Protein AF-0000000074132289 (afdb_homodimer)

Structure (mmCIF, N/CA/C/O backbone):
data_AF-0000000074132289-model_v1
#
loop_
_entity.id
_entity.type
_entity.pdbx_description
1 polymer 'DNA topoisomerase 4 subunit A'
#
loop_
_atom_site.group_PDB
_atom_site.id
_atom_site.type_symbol
_atom_site.label_atom_id
_atom_site.label_alt_id
_atom_site.label_comp_id
_atom_site.label_asym_id
_atom_site.label_entity_id
_atom_site.label_seq_id
_atom_site.pdbx_PDB_ins_code
_atom_site.Cartn_x
_atom_site.Cartn_y
_atom_site.Cartn_z
_atom_site.occupancy
_atom_site.B_iso_or_equiv
_atom_site.auth_seq_id
_atom_site.auth_comp_id
_atom_site.auth_asym_id
_atom_site.auth_atom_id
_atom_site.pdbx_PDB_model_num
ATOM 1 N N . MET A 1 1 ? 21.656 -28.953 40.594 1 25.7 1 MET A N 1
ATOM 2 C CA . MET A 1 1 ? 20.531 -28.344 41.312 1 25.7 1 MET A CA 1
ATOM 3 C C . MET A 1 1 ? 19.547 -27.734 40.312 1 25.7 1 MET A C 1
ATOM 5 O O . MET A 1 1 ? 19.938 -27 39.406 1 25.7 1 MET A O 1
ATOM 9 N N . PRO A 1 2 ? 18.266 -28.297 40.156 1 32.16 2 PRO A N 1
ATOM 10 C CA . PRO A 1 2 ? 17.281 -27.969 39.125 1 32.16 2 PRO A CA 1
ATOM 11 C C . PRO A 1 2 ? 16.766 -26.531 39.219 1 32.16 2 PRO A C 1
ATOM 13 O O . PRO A 1 2 ? 16.375 -26.078 40.281 1 32.16 2 PRO A O 1
ATOM 16 N N . THR A 1 3 ? 17.5 -25.609 38.562 1 33.38 3 THR A N 1
ATOM 17 C CA . THR A 1 3 ? 17.219 -24.188 38.625 1 33.38 3 THR A CA 1
ATOM 18 C C . THR A 1 3 ? 15.734 -23.922 38.344 1 33.38 3 THR A C 1
ATOM 20 O O . THR A 1 3 ? 15.211 -24.344 37.312 1 33.38 3 THR A O 1
ATOM 23 N N . GLU A 1 4 ? 15 -23.766 39.344 1 34.81 4 GLU A N 1
ATOM 24 C CA . GLU A 1 4 ? 13.562 -23.516 39.438 1 34.81 4 GLU A CA 1
ATOM 25 C C . GLU A 1 4 ? 13.148 -22.344 38.562 1 34.81 4 GLU A C 1
ATOM 27 O O . GLU A 1 4 ? 13.641 -21.234 38.719 1 34.81 4 GLU A O 1
ATOM 32 N N . ARG A 1 5 ? 12.914 -22.719 37.344 1 38.62 5 ARG A N 1
ATOM 33 C CA . ARG A 1 5 ? 12.328 -21.766 36.406 1 38.62 5 ARG A CA 1
ATOM 34 C C . ARG A 1 5 ? 11.078 -21.109 36.969 1 38.62 5 ARG A C 1
ATOM 36 O O . ARG A 1 5 ? 10.086 -21.797 37.25 1 38.62 5 ARG A O 1
ATOM 43 N N . LYS A 1 6 ? 11.352 -20.125 37.812 1 39.16 6 LYS A N 1
ATOM 44 C CA . LYS A 1 6 ? 10.25 -19.391 38.406 1 39.16 6 LYS A CA 1
ATOM 45 C C . LYS A 1 6 ? 9.312 -18.812 37.344 1 39.16 6 LYS A C 1
ATOM 47 O O . LYS A 1 6 ? 9.727 -17.984 36.531 1 39.16 6 LYS A O 1
ATOM 52 N N . ILE A 1 7 ? 8.383 -19.469 36.875 1 40.62 7 ILE A N 1
ATOM 53 C CA . ILE A 1 7 ? 7.301 -19.031 36 1 40.62 7 ILE A CA 1
ATOM 54 C C . ILE A 1 7 ? 6.504 -17.922 36.688 1 40.62 7 ILE A C 1
ATOM 56 O O . ILE A 1 7 ? 5.918 -18.141 37.75 1 40.62 7 ILE A O 1
ATOM 60 N N . GLN A 1 8 ? 7.012 -16.797 36.688 1 43.06 8 GLN A N 1
ATOM 61 C CA . GLN A 1 8 ? 6.195 -15.703 37.188 1 43.06 8 GLN A CA 1
ATOM 62 C C . GLN A 1 8 ? 4.895 -15.57 36.406 1 43.06 8 GLN A C 1
ATOM 64 O O . GLN A 1 8 ? 4.91 -15.516 35.188 1 43.06 8 GLN A O 1
ATOM 69 N N . GLU A 1 9 ? 3.875 -15.953 36.906 1 42.06 9 GLU A N 1
ATOM 70 C CA . GLU A 1 9 ? 2.514 -15.828 36.406 1 42.06 9 GLU A CA 1
ATOM 71 C C . GLU A 1 9 ? 2.094 -14.359 36.312 1 42.06 9 GLU A C 1
ATOM 73 O O . GLU A 1 9 ? 1.972 -13.68 37.344 1 42.06 9 GLU A O 1
ATOM 78 N N . LEU A 1 10 ? 2.635 -13.719 35.438 1 48.16 10 LEU A N 1
ATOM 79 C CA . LEU A 1 10 ? 2.131 -12.359 35.219 1 48.16 10 LEU A CA 1
ATOM 80 C C . LEU A 1 10 ? 0.74 -12.391 34.594 1 48.16 10 LEU A C 1
ATOM 82 O O . LEU A 1 10 ? 0.45 -13.234 33.75 1 48.16 10 LEU A O 1
ATOM 86 N N . SER A 1 11 ? -0.11 -11.773 35.281 1 50.44 11 SER A N 1
ATOM 87 C CA . SER A 1 11 ? -1.459 -11.695 34.719 1 50.44 11 SER A CA 1
ATOM 88 C C . SER A 1 11 ? -1.452 -11.102 33.312 1 50.44 11 SER A C 1
ATOM 90 O O . SER A 1 11 ? -0.547 -10.344 32.969 1 50.44 11 SER A O 1
ATOM 92 N N . LEU A 1 12 ? -2.277 -11.594 32.5 1 49.06 12 LEU A N 1
ATOM 93 C CA . LEU A 1 12 ? -2.428 -11.109 31.141 1 49.06 12 LEU A CA 1
ATOM 94 C C . LEU A 1 12 ? -2.576 -9.586 31.125 1 49.06 12 LEU A C 1
ATOM 96 O O . LEU A 1 12 ? -2.008 -8.922 30.25 1 49.06 12 LEU A O 1
ATOM 100 N N . GLU A 1 13 ? -3.369 -9.148 32.094 1 49.56 13 GLU A N 1
ATOM 101 C CA . GLU A 1 13 ? -3.59 -7.711 32.188 1 49.56 13 GLU A CA 1
ATOM 102 C C . GLU A 1 13 ? -2.281 -6.969 32.469 1 49.56 13 GLU A C 1
ATOM 104 O O . GLU A 1 13 ? -2.027 -5.914 31.875 1 49.56 13 GLU A O 1
ATOM 109 N N . ALA A 1 14 ? -1.616 -7.453 33.281 1 52.28 14 ALA A N 1
ATOM 110 C CA . ALA A 1 14 ? -0.345 -6.82 33.625 1 52.28 14 ALA A CA 1
ATOM 111 C C . ALA A 1 14 ? 0.645 -6.922 32.469 1 52.28 14 ALA A C 1
ATOM 113 O O . ALA A 1 14 ? 1.358 -5.961 32.156 1 52.28 14 ALA A O 1
ATOM 114 N N . VAL A 1 15 ? 0.553 -8.047 31.891 1 50.62 15 VAL A N 1
ATOM 115 C CA . VAL A 1 15 ? 1.423 -8.25 30.734 1 50.62 15 VAL A CA 1
ATOM 116 C C . VAL A 1 15 ? 0.966 -7.359 29.578 1 50.62 15 VAL A C 1
ATOM 118 O O . VAL A 1 15 ? 1.789 -6.742 28.891 1 50.62 15 VAL A O 1
ATOM 121 N N . MET A 1 16 ? -0.294 -7.371 29.469 1 51.34 16 MET A N 1
ATOM 122 C CA . MET A 1 16 ? -0.834 -6.496 28.438 1 51.34 16 MET A CA 1
ATOM 123 C C . MET A 1 16 ? -0.559 -5.031 28.766 1 51.34 16 MET A C 1
ATOM 125 O O . MET A 1 16 ? -0.21 -4.25 27.891 1 51.34 16 MET A O 1
ATOM 129 N N . GLY A 1 17 ? -0.788 -4.695 30.016 1 50.38 17 GLY A N 1
ATOM 130 C CA . GLY A 1 17 ? -0.492 -3.334 30.422 1 50.38 17 GLY A CA 1
ATOM 131 C C . GLY A 1 17 ? 0.958 -2.943 30.203 1 50.38 17 GLY A C 1
ATOM 132 O O . GLY A 1 17 ? 1.242 -1.865 29.672 1 50.38 17 GLY A O 1
ATOM 133 N N . GLU A 1 18 ? 1.734 -3.795 30.578 1 53.47 18 GLU A N 1
ATOM 134 C CA . GLU A 1 18 ? 3.16 -3.533 30.406 1 53.47 18 GLU A CA 1
ATOM 135 C C . GLU A 1 18 ? 3.539 -3.525 28.922 1 53.47 18 GLU A C 1
ATOM 137 O O . GLU A 1 18 ? 4.281 -2.65 28.469 1 53.47 18 GLU A O 1
ATOM 142 N N . ARG A 1 19 ? 2.977 -4.488 28.266 1 53.28 19 ARG A N 1
ATOM 143 C CA . ARG A 1 19 ? 3.326 -4.582 26.859 1 53.28 19 ARG A CA 1
ATOM 144 C C . ARG A 1 19 ? 2.701 -3.439 26.062 1 53.28 19 ARG A C 1
ATOM 146 O O . ARG A 1 19 ? 3.344 -2.869 25.172 1 53.28 19 ARG A O 1
ATOM 153 N N . PHE A 1 20 ? 1.499 -3.244 26.453 1 52.53 20 PHE A N 1
ATOM 154 C CA . PHE A 1 20 ? 0.865 -2.105 25.797 1 52.53 20 PHE A CA 1
ATOM 155 C C . PHE A 1 20 ? 1.551 -0.803 26.203 1 52.53 20 PHE A C 1
ATOM 157 O O . PHE A 1 20 ? 1.635 0.13 25.391 1 52.53 20 PHE A O 1
ATOM 164 N N . GLY A 1 21 ? 1.956 -0.708 27.422 1 53.06 21 GLY A N 1
ATOM 165 C CA . GLY A 1 21 ? 2.717 0.458 27.844 1 53.06 21 GLY A CA 1
ATOM 166 C C . GLY A 1 21 ? 4.004 0.643 27.062 1 53.06 21 GLY A C 1
ATOM 167 O O . GLY A 1 21 ? 4.312 1.749 26.609 1 53.06 21 GLY A O 1
ATOM 168 N N . ARG A 1 22 ? 4.629 -0.462 26.906 1 54.47 22 ARG A N 1
ATOM 169 C CA . ARG A 1 22 ? 5.871 -0.406 26.156 1 54.47 22 ARG A CA 1
ATOM 170 C C . ARG A 1 22 ? 5.602 -0.11 24.688 1 54.47 22 ARG A C 1
ATOM 172 O O . ARG A 1 22 ? 6.336 0.653 24.047 1 54.47 22 ARG A O 1
ATOM 179 N N . TYR A 1 23 ? 4.5 -0.797 24.312 1 52.62 23 TYR A N 1
ATOM 180 C CA . TYR A 1 23 ? 4.117 -0.541 22.922 1 52.62 23 TYR A CA 1
ATOM 181 C C . TYR A 1 23 ? 3.719 0.918 22.734 1 52.62 23 TYR A C 1
ATOM 183 O O . TYR A 1 23 ? 4.113 1.55 21.75 1 52.62 23 TYR A O 1
ATOM 191 N N . SER A 1 24 ? 3.021 1.415 23.656 1 54.41 24 SER A N 1
ATOM 192 C CA . SER A 1 24 ? 2.609 2.812 23.594 1 54.41 24 SER A CA 1
ATOM 193 C C . SER A 1 24 ? 3.812 3.748 23.672 1 54.41 24 SER A C 1
ATOM 195 O O . SER A 1 24 ? 3.867 4.758 22.969 1 54.41 24 SER A O 1
ATOM 197 N N . LYS A 1 25 ? 4.715 3.449 24.453 1 56.47 25 LYS A N 1
ATOM 198 C CA . LYS A 1 25 ? 5.922 4.262 24.562 1 56.47 25 LYS A CA 1
ATOM 199 C C . LYS A 1 25 ? 6.711 4.25 23.25 1 56.47 25 LYS A C 1
ATOM 201 O O . LYS A 1 25 ? 7.238 5.281 22.828 1 56.47 25 LYS A O 1
ATOM 206 N N . TYR A 1 26 ? 6.66 3.092 22.734 1 57.03 26 TYR A N 1
ATOM 207 C CA . TYR A 1 26 ? 7.359 2.973 21.453 1 57.03 26 TYR A CA 1
ATOM 208 C C . TYR A 1 26 ? 6.688 3.824 20.375 1 57.03 26 TYR A C 1
ATOM 210 O O . TYR A 1 26 ? 7.355 4.551 19.641 1 57.03 26 TYR A O 1
ATOM 218 N N . ILE A 1 27 ? 5.406 3.734 20.391 1 57.03 27 ILE A N 1
ATOM 219 C CA . ILE A 1 27 ? 4.672 4.496 19.375 1 57.03 27 ILE A CA 1
ATOM 220 C C . ILE A 1 27 ? 4.836 5.992 19.656 1 57.03 27 ILE A C 1
ATOM 222 O O . ILE A 1 27 ? 5.016 6.781 18.719 1 57.03 27 ILE A O 1
ATOM 226 N N . ILE A 1 28 ? 4.84 6.367 20.859 1 60.19 28 ILE A N 1
ATOM 227 C CA . ILE A 1 28 ? 4.914 7.77 21.25 1 60.19 28 ILE A CA 1
ATOM 228 C C . ILE A 1 28 ? 6.27 8.344 20.859 1 60.19 28 ILE A C 1
ATOM 230 O O . ILE A 1 28 ? 6.34 9.414 20.234 1 60.19 28 ILE A O 1
ATOM 234 N N . GLN A 1 29 ? 7.242 7.594 21.125 1 60.59 29 GLN A N 1
ATOM 235 C CA . GLN A 1 29 ? 8.586 8.141 20.938 1 60.59 29 GLN A CA 1
ATOM 236 C C . GLN A 1 29 ? 9.062 7.949 19.516 1 60.59 29 GLN A C 1
ATOM 238 O O . GLN A 1 29 ? 9.828 8.766 18.984 1 60.59 29 GLN A O 1
ATOM 243 N N . GLU A 1 30 ? 8.438 6.957 18.953 1 64.5 30 GLU A N 1
ATOM 244 C CA . GLU A 1 30 ? 9.078 6.602 17.688 1 64.5 30 GLU A CA 1
ATOM 245 C C . GLU A 1 30 ? 8.18 6.934 16.5 1 64.5 30 GLU A C 1
ATOM 247 O O . GLU A 1 30 ? 8.562 6.734 15.352 1 64.5 30 GLU A O 1
ATOM 252 N N . ARG A 1 31 ? 7.004 7.613 16.859 1 68.56 31 ARG A N 1
ATOM 253 C CA . ARG A 1 31 ? 6.188 7.77 15.664 1 68.56 31 ARG A CA 1
ATOM 254 C C . ARG A 1 31 ? 5.496 9.125 15.641 1 68.56 31 ARG A C 1
ATOM 256 O O . ARG A 1 31 ? 5.559 9.852 14.648 1 68.56 31 ARG A O 1
ATOM 263 N N . ALA A 1 32 ? 4.895 9.578 16.812 1 79.31 32 ALA A N 1
ATOM 264 C CA . ALA A 1 32 ? 3.811 10.539 16.625 1 79.31 32 ALA A CA 1
ATOM 265 C C . ALA A 1 32 ? 4.215 11.93 17.125 1 79.31 32 ALA A C 1
ATOM 267 O O . ALA A 1 32 ? 3.637 12.93 16.703 1 79.31 32 ALA A O 1
ATOM 268 N N . LEU A 1 33 ? 5.293 12.094 17.938 1 91.62 33 LEU A N 1
ATOM 269 C CA . LEU A 1 33 ? 5.625 13.391 18.516 1 91.62 33 LEU A CA 1
ATOM 270 C C . LEU A 1 33 ? 6.977 13.883 18 1 91.62 33 LEU A C 1
ATOM 272 O O . LEU A 1 33 ? 7.879 13.086 17.75 1 91.62 33 LEU A O 1
ATOM 276 N N . PRO A 1 34 ? 7.148 15.203 17.859 1 95.62 34 PRO A N 1
ATOM 277 C CA . PRO A 1 34 ? 8.438 15.758 17.438 1 95.62 34 PRO A CA 1
ATOM 278 C C . PRO A 1 34 ? 9.445 15.852 18.578 1 95.62 34 PRO A C 1
ATOM 280 O O . PRO A 1 34 ? 9.055 15.945 19.734 1 95.62 34 PRO A O 1
ATOM 283 N N . ASP A 1 35 ? 10.688 15.703 18.188 1 96.44 35 ASP A N 1
ATOM 284 C CA . ASP A 1 35 ? 11.734 16.047 19.141 1 96.44 35 ASP A CA 1
ATOM 285 C C . ASP A 1 35 ? 11.898 17.562 19.266 1 96.44 35 ASP A C 1
ATOM 287 O O . ASP A 1 35 ? 11.836 18.281 18.281 1 96.44 35 ASP A O 1
ATOM 291 N N . ILE A 1 36 ? 12.094 18.016 20.438 1 97.12 36 ILE A N 1
ATOM 292 C CA . ILE A 1 36 ? 12.125 19.453 20.703 1 97.12 36 ILE A CA 1
ATOM 293 C C . ILE A 1 36 ? 13.344 20.078 20.031 1 97.12 36 ILE A C 1
ATOM 295 O O . ILE A 1 36 ? 13.359 21.281 19.734 1 97.12 36 ILE A O 1
ATOM 299 N N . ARG A 1 37 ? 14.422 19.344 19.75 1 97.69 37 ARG A N 1
ATOM 300 C CA . ARG A 1 37 ? 15.695 19.828 19.25 1 97.69 37 ARG A CA 1
ATOM 301 C C . ARG A 1 37 ? 15.633 20.078 17.75 1 97.69 37 ARG A C 1
ATOM 303 O O . ARG A 1 37 ? 16.062 21.125 17.266 1 97.69 37 ARG A O 1
ATOM 310 N N . ASP A 1 38 ? 15 19.125 17 1 98.31 38 ASP A N 1
ATOM 311 C CA . ASP A 1 38 ? 15 19.297 15.555 1 98.31 38 ASP A CA 1
ATOM 312 C C . ASP A 1 38 ? 13.586 19.484 15.016 1 98.31 38 ASP A C 1
ATOM 314 O O . ASP A 1 38 ? 13.391 19.859 13.859 1 98.31 38 ASP A O 1
ATOM 318 N N . GLY A 1 39 ? 12.625 19.266 15.805 1 97.88 39 GLY A N 1
ATOM 319 C CA . GLY A 1 39 ? 11.242 19.516 15.453 1 97.88 39 GLY A CA 1
ATOM 320 C C . GLY A 1 39 ? 10.664 18.453 14.531 1 97.88 39 GLY A C 1
ATOM 321 O O . GLY A 1 39 ? 9.625 18.656 13.898 1 97.88 39 GLY A O 1
ATOM 322 N N . LEU A 1 40 ? 11.352 17.281 14.445 1 97.44 40 LEU A N 1
ATOM 323 C CA . LEU A 1 40 ? 10.93 16.281 13.477 1 97.44 40 LEU A CA 1
ATOM 324 C C . LEU A 1 40 ? 10.43 15.016 14.172 1 97.44 40 LEU A C 1
ATOM 326 O O . LEU A 1 40 ? 10.969 14.617 15.211 1 97.44 40 LEU A O 1
ATOM 330 N N . LYS A 1 41 ? 9.406 14.469 13.586 1 94.06 41 LYS A N 1
ATOM 331 C CA . LYS A 1 41 ? 9.039 13.094 13.922 1 94.06 41 LYS A CA 1
ATOM 332 C C . LYS A 1 41 ? 10.039 12.102 13.32 1 94.06 41 LYS A C 1
ATOM 334 O O . LYS A 1 41 ? 10.766 12.438 12.391 1 94.06 41 LYS A O 1
ATOM 339 N N . PRO A 1 42 ? 10.125 10.938 13.797 1 92.69 42 PRO A N 1
ATOM 340 C CA . PRO A 1 42 ? 11.125 9.969 13.344 1 92.69 42 PRO A CA 1
ATOM 341 C C . PRO A 1 42 ? 11.07 9.719 11.844 1 92.69 42 PRO A C 1
ATOM 343 O O . PRO A 1 42 ? 12.109 9.719 11.172 1 92.69 42 PRO A O 1
ATOM 346 N N . VAL A 1 43 ? 9.844 9.508 11.273 1 93.25 43 VAL A N 1
ATOM 347 C CA . VAL A 1 43 ? 9.742 9.203 9.852 1 93.25 43 VAL A CA 1
ATOM 348 C C . VAL A 1 43 ? 10.266 10.383 9.031 1 93.25 43 VAL A C 1
ATOM 350 O O . VAL A 1 43 ? 10.914 10.195 8 1 93.25 43 VAL A O 1
ATOM 353 N N . GLN A 1 44 ? 10 11.602 9.492 1 96.56 44 GLN A N 1
ATOM 354 C CA . GLN A 1 44 ? 10.461 12.797 8.797 1 96.56 44 GLN A CA 1
ATOM 355 C C . GLN A 1 44 ? 11.984 12.898 8.836 1 96.56 44 GLN A C 1
ATOM 357 O O . GLN A 1 44 ? 12.617 13.211 7.828 1 96.56 44 GLN A O 1
ATOM 362 N N . ARG A 1 45 ? 12.539 12.602 9.984 1 96.81 45 ARG A N 1
ATOM 363 C CA . ARG A 1 45 ? 13.984 12.609 10.18 1 96.81 45 ARG A CA 1
ATOM 364 C C . ARG A 1 45 ? 14.664 11.586 9.273 1 96.81 45 ARG A C 1
ATOM 366 O O . ARG A 1 45 ? 15.664 11.898 8.625 1 96.81 45 ARG A O 1
ATOM 373 N N . ARG A 1 46 ? 14.102 10.469 9.203 1 96.44 46 ARG A N 1
ATOM 374 C CA . ARG A 1 46 ? 14.656 9.375 8.406 1 96.44 46 ARG A CA 1
ATOM 375 C C . ARG A 1 46 ? 14.602 9.703 6.918 1 96.44 46 ARG A C 1
ATOM 377 O O . ARG A 1 46 ? 15.508 9.344 6.164 1 96.44 46 ARG A O 1
ATOM 384 N N . ILE A 1 47 ? 13.539 10.367 6.48 1 97.38 47 ILE A N 1
ATOM 385 C CA . ILE A 1 47 ? 13.398 10.766 5.086 1 97.38 47 ILE A CA 1
ATOM 386 C C . ILE A 1 47 ? 14.508 11.75 4.719 1 97.38 47 ILE A C 1
ATOM 388 O O . ILE A 1 47 ? 15.219 11.555 3.734 1 97.38 47 ILE A O 1
ATOM 392 N N . LEU A 1 48 ? 14.688 12.766 5.582 1 98.5 48 LEU A N 1
ATOM 393 C CA . LEU A 1 48 ? 15.703 13.773 5.309 1 98.5 48 LEU A CA 1
ATOM 394 C C . LEU A 1 48 ? 17.094 13.172 5.34 1 98.5 48 LEU A C 1
ATOM 396 O O . LEU A 1 48 ? 17.922 13.461 4.477 1 98.5 48 LEU A O 1
ATOM 400 N N . PHE A 1 49 ? 17.375 12.32 6.262 1 97.94 49 PHE A N 1
ATOM 401 C CA . PHE A 1 49 ? 18.672 11.68 6.418 1 97.94 49 PHE A CA 1
ATOM 402 C C . PHE A 1 49 ? 18.984 10.766 5.238 1 97.94 49 PHE A C 1
ATOM 404 O O . PHE A 1 49 ? 20.062 10.82 4.664 1 97.94 49 PHE A O 1
ATOM 411 N N . ALA A 1 50 ? 18.016 9.945 4.918 1 95.88 50 ALA A N 1
ATOM 412 C CA . ALA A 1 50 ? 18.203 9.008 3.814 1 95.88 50 ALA A CA 1
ATOM 413 C C . ALA A 1 50 ? 18.484 9.742 2.508 1 95.88 50 ALA A C 1
ATOM 415 O O . ALA A 1 50 ? 19.359 9.344 1.737 1 95.88 50 ALA A O 1
ATOM 416 N N . MET A 1 51 ? 17.719 10.758 2.223 1 97.12 51 MET A N 1
ATOM 417 C CA . MET A 1 51 ? 17.906 11.539 1.004 1 97.12 51 MET A CA 1
ATOM 418 C C . MET A 1 51 ? 19.281 12.195 0.986 1 97.12 51 MET A C 1
ATOM 420 O O . MET A 1 51 ? 19.938 12.25 -0.057 1 97.12 51 MET A O 1
ATOM 424 N N . ASN A 1 52 ? 19.719 12.656 2.137 1 97.62 52 ASN A N 1
ATOM 425 C CA . ASN A 1 52 ? 21.047 13.25 2.246 1 97.62 52 ASN A CA 1
ATOM 426 C C . ASN A 1 52 ? 22.141 12.227 1.989 1 97.62 52 ASN A C 1
ATOM 428 O O . ASN A 1 52 ? 23.094 12.508 1.266 1 97.62 52 ASN A O 1
ATOM 432 N N . GLU A 1 53 ? 22.062 11.055 2.547 1 95.19 53 GLU A N 1
ATOM 433 C CA . GLU A 1 53 ? 23.031 9.984 2.379 1 95.19 53 GLU A CA 1
ATOM 434 C C . GLU A 1 53 ? 23.109 9.531 0.922 1 95.19 53 GLU A C 1
ATOM 436 O O . GLU A 1 53 ? 24.188 9.156 0.445 1 95.19 53 GLU A O 1
ATOM 441 N N . ASP A 1 54 ? 21.969 9.656 0.309 1 92.38 54 ASP A N 1
ATOM 442 C CA . ASP A 1 54 ? 21.906 9.219 -1.08 1 92.38 54 ASP A CA 1
ATOM 443 C C . ASP A 1 54 ? 22.344 10.328 -2.033 1 92.38 54 ASP A C 1
ATOM 445 O O . ASP A 1 54 ? 22.312 10.148 -3.252 1 92.38 54 ASP A O 1
ATOM 449 N N . GLY A 1 55 ? 22.672 11.484 -1.528 1 93.88 55 GLY A N 1
ATOM 450 C CA . GLY A 1 55 ? 23.094 12.609 -2.348 1 93.88 55 GLY A CA 1
ATOM 451 C C . GLY A 1 55 ? 21.953 13.273 -3.084 1 93.88 55 GLY A C 1
ATOM 452 O O . GLY A 1 55 ? 22.156 13.898 -4.125 1 93.88 55 GLY A O 1
ATOM 453 N N . ASN A 1 56 ? 20.703 13.023 -2.607 1 95.25 56 ASN A N 1
ATOM 454 C CA . ASN A 1 56 ? 19.531 13.672 -3.182 1 95.25 56 ASN A CA 1
ATOM 455 C C . ASN A 1 56 ? 19.312 15.07 -2.613 1 95.25 56 ASN A C 1
ATOM 457 O O . ASN A 1 56 ? 18.25 15.367 -2.062 1 95.25 56 ASN A O 1
ATOM 461 N N . THR A 1 57 ? 20.328 15.945 -2.809 1 97.19 57 THR A N 1
ATOM 462 C CA . THR A 1 57 ? 20.375 17.281 -2.221 1 97.19 57 THR A CA 1
ATOM 463 C C . THR A 1 57 ? 19.922 18.328 -3.227 1 97.19 57 THR A C 1
ATOM 465 O O . THR A 1 57 ? 19.75 18.031 -4.41 1 97.19 57 THR A O 1
ATOM 468 N N . TYR A 1 58 ? 19.75 19.562 -2.74 1 96.62 58 TYR A N 1
ATOM 469 C CA . TYR A 1 58 ? 19.125 20.641 -3.504 1 96.62 58 TYR A CA 1
ATOM 470 C C . TYR A 1 58 ? 19.938 20.969 -4.754 1 96.62 58 TYR A C 1
ATOM 472 O O . TYR A 1 58 ? 19.391 21.469 -5.738 1 96.62 58 TYR A O 1
ATOM 480 N N . ASP A 1 59 ? 21.266 20.641 -4.719 1 96.06 59 ASP A N 1
ATOM 481 C CA . ASP A 1 59 ? 22.172 21 -5.809 1 96.06 59 ASP A CA 1
ATOM 482 C C . ASP A 1 59 ? 22.234 19.891 -6.855 1 96.06 59 ASP A C 1
ATOM 484 O O . ASP A 1 59 ? 22.969 20 -7.844 1 96.06 59 ASP A O 1
ATOM 488 N N . LYS A 1 60 ? 21.516 18.844 -6.691 1 94.69 60 LYS A N 1
ATOM 489 C CA . LYS A 1 60 ? 21.469 17.734 -7.621 1 94.69 60 LYS A CA 1
ATOM 490 C C . LYS A 1 60 ? 20.109 17.656 -8.328 1 94.69 60 LYS A C 1
ATOM 492 O O . LYS A 1 60 ? 19.188 18.406 -7.992 1 94.69 60 LYS A O 1
ATOM 497 N N . ALA A 1 61 ? 20 16.844 -9.359 1 92.38 61 ALA A N 1
ATOM 498 C CA . ALA A 1 61 ? 18.766 16.656 -10.117 1 92.38 61 ALA A CA 1
ATOM 499 C C . ALA A 1 61 ? 17.703 15.969 -9.266 1 92.38 61 ALA A C 1
ATOM 501 O O . ALA A 1 61 ? 18.031 15.258 -8.312 1 92.38 61 ALA A O 1
ATOM 502 N N . PHE A 1 62 ? 16.453 16.266 -9.602 1 94.25 62 PHE A N 1
ATOM 503 C CA . PHE A 1 62 ? 15.336 15.562 -8.969 1 94.25 62 PHE A CA 1
ATOM 504 C C . PHE A 1 62 ? 15.43 14.062 -9.227 1 94.25 62 PHE A C 1
ATOM 506 O O . PHE A 1 62 ? 15.977 13.633 -10.242 1 94.25 62 PHE A O 1
ATOM 513 N N . ARG A 1 63 ? 15.031 13.359 -8.289 1 92.94 63 ARG A N 1
ATOM 514 C CA . ARG A 1 63 ? 14.914 11.906 -8.43 1 92.94 63 ARG A CA 1
ATOM 515 C C . ARG A 1 63 ? 13.484 11.445 -8.18 1 92.94 63 ARG A C 1
ATOM 517 O O . ARG A 1 63 ? 12.719 12.125 -7.488 1 92.94 63 ARG A O 1
ATOM 524 N N . LYS A 1 64 ? 13.125 10.297 -8.758 1 90.94 64 LYS A N 1
ATOM 525 C CA . LYS A 1 64 ? 11.789 9.75 -8.516 1 90.94 64 LYS A CA 1
ATOM 526 C C . LYS A 1 64 ? 11.547 9.547 -7.023 1 90.94 64 LYS A C 1
ATOM 528 O O . LYS A 1 64 ? 12.422 9.07 -6.301 1 90.94 64 LYS A O 1
ATOM 533 N N . SER A 1 65 ? 10.398 9.945 -6.551 1 94.62 65 SER A N 1
ATOM 534 C CA . SER A 1 65 ? 10.055 9.82 -5.141 1 94.62 65 SER A CA 1
ATOM 535 C C . SER A 1 65 ? 10.094 8.367 -4.684 1 94.62 65 SER A C 1
ATOM 537 O O . SER A 1 65 ? 10.445 8.078 -3.537 1 94.62 65 SER A O 1
ATOM 539 N N . ALA A 1 66 ? 9.781 7.492 -5.629 1 90.75 66 ALA A N 1
ATOM 540 C CA . ALA A 1 66 ? 9.789 6.066 -5.32 1 90.75 66 ALA A CA 1
ATOM 541 C C . ALA A 1 66 ? 11.164 5.613 -4.844 1 90.75 66 ALA A C 1
ATOM 543 O O . ALA A 1 66 ? 11.273 4.73 -3.99 1 90.75 66 ALA A O 1
ATOM 544 N N . LYS A 1 67 ? 12.234 6.16 -5.371 1 92.12 67 LYS A N 1
ATOM 545 C CA . LYS A 1 67 ? 13.594 5.805 -4.965 1 92.12 67 LYS A CA 1
ATOM 546 C C . LYS A 1 67 ? 13.852 6.203 -3.516 1 92.12 67 LYS A C 1
ATOM 548 O O . LYS A 1 67 ? 14.359 5.402 -2.729 1 92.12 67 LYS A O 1
ATOM 553 N N . SER A 1 68 ? 13.5 7.375 -3.18 1 94.38 68 SER A N 1
ATOM 554 C CA . SER A 1 68 ? 13.688 7.844 -1.812 1 94.38 68 SER A CA 1
ATOM 555 C C . SER A 1 68 ? 12.859 7.027 -0.829 1 94.38 68 SER A C 1
ATOM 557 O O . SER A 1 68 ? 13.352 6.625 0.226 1 94.38 68 SER A O 1
ATOM 559 N N . VAL A 1 69 ? 11.602 6.789 -1.192 1 93.94 69 VAL A N 1
ATOM 560 C CA . VAL A 1 69 ? 10.695 6.027 -0.338 1 93.94 69 VAL A CA 1
ATOM 561 C C . VAL A 1 69 ? 11.234 4.609 -0.151 1 93.94 69 VAL A C 1
ATOM 563 O O . VAL A 1 69 ? 11.242 4.082 0.964 1 93.94 69 VAL A O 1
ATOM 566 N N . GLY A 1 70 ? 11.695 4.066 -1.226 1 90.81 70 GLY A N 1
ATOM 567 C CA . GLY A 1 70 ? 12.273 2.734 -1.15 1 90.81 70 GLY A CA 1
ATOM 568 C C . GLY A 1 70 ? 13.492 2.666 -0.249 1 90.81 70 GLY A C 1
ATOM 569 O O . GLY A 1 70 ? 13.641 1.725 0.534 1 90.81 70 GLY A O 1
ATOM 570 N N . ASN A 1 71 ? 14.383 3.621 -0.348 1 91.81 71 ASN A N 1
ATOM 571 C CA . ASN A 1 71 ? 15.594 3.666 0.469 1 91.81 71 ASN A CA 1
ATOM 572 C C . ASN A 1 71 ? 15.258 3.828 1.949 1 91.81 71 ASN A C 1
ATOM 574 O O . ASN A 1 71 ? 15.906 3.215 2.803 1 91.81 71 ASN A O 1
ATOM 578 N N . VAL A 1 72 ? 14.266 4.664 2.227 1 94.19 72 VAL A N 1
ATOM 579 C CA . VAL A 1 72 ? 13.852 4.875 3.609 1 94.19 72 VAL A CA 1
ATOM 580 C C . VAL A 1 72 ? 13.242 3.586 4.168 1 94.19 72 VAL A C 1
ATOM 582 O O . VAL A 1 72 ? 13.562 3.176 5.285 1 94.19 72 VAL A O 1
ATOM 585 N N . MET A 1 73 ? 12.367 2.977 3.395 1 89.75 73 MET A N 1
ATOM 586 C CA . MET A 1 73 ? 11.695 1.748 3.811 1 89.75 73 MET A CA 1
ATOM 587 C C . MET A 1 73 ? 12.711 0.626 4.031 1 89.75 73 MET A C 1
ATOM 589 O O . MET A 1 73 ? 12.633 -0.096 5.027 1 89.75 73 MET A O 1
ATOM 593 N N . GLY A 1 74 ? 13.68 0.524 3.178 1 86.62 74 GLY A N 1
ATOM 594 C CA . GLY A 1 74 ? 14.648 -0.562 3.207 1 86.62 74 GLY A CA 1
ATOM 595 C C . GLY A 1 74 ? 15.688 -0.399 4.293 1 86.62 74 GLY A C 1
ATOM 596 O O . GLY A 1 74 ? 16.141 -1.385 4.879 1 86.62 74 GLY A O 1
ATOM 597 N N . ASN A 1 75 ? 15.977 0.833 4.637 1 89.88 75 ASN A N 1
ATOM 598 C CA . ASN A 1 75 ? 17.141 1.024 5.496 1 89.88 75 ASN A CA 1
ATOM 599 C C . ASN A 1 75 ? 16.75 1.549 6.871 1 89.88 75 ASN A C 1
ATOM 601 O O . ASN A 1 75 ? 17.422 1.283 7.863 1 89.88 75 ASN A O 1
ATOM 605 N N . PHE A 1 76 ? 15.578 2.242 6.965 1 90.94 76 PHE A N 1
ATOM 606 C CA . PHE A 1 76 ? 15.414 2.988 8.203 1 90.94 76 PHE A CA 1
ATOM 607 C C . PHE A 1 76 ? 14.008 2.816 8.766 1 90.94 76 PHE A C 1
ATOM 609 O O . PHE A 1 76 ? 13.797 2.906 9.977 1 90.94 76 PHE A O 1
ATOM 616 N N . HIS A 1 77 ? 13.047 2.68 7.855 1 87.44 77 HIS A N 1
ATOM 617 C CA . HIS A 1 77 ? 11.656 2.684 8.297 1 87.44 77 HIS A CA 1
ATOM 618 C C . HIS A 1 77 ? 10.883 1.514 7.699 1 87.44 77 HIS A C 1
ATOM 620 O O . HIS A 1 77 ? 10.109 1.696 6.758 1 87.44 77 HIS A O 1
ATOM 626 N N . PRO A 1 78 ? 10.969 0.369 8.328 1 79.38 78 PRO A N 1
ATOM 627 C CA . PRO A 1 78 ? 10.328 -0.823 7.766 1 79.38 78 PRO A CA 1
ATOM 628 C C . PRO A 1 78 ? 8.805 -0.798 7.895 1 79.38 78 PRO A C 1
ATOM 630 O O . PRO A 1 78 ? 8.219 -1.696 8.508 1 79.38 78 PRO A O 1
ATOM 633 N N . HIS A 1 79 ? 8.219 0.28 7.414 1 79.25 79 HIS A N 1
ATOM 634 C CA . HIS A 1 79 ? 6.77 0.458 7.363 1 79.25 79 HIS A CA 1
ATOM 635 C C . HIS A 1 79 ? 6.277 0.536 5.922 1 79.25 79 HIS A C 1
ATOM 637 O O . HIS A 1 79 ? 7.051 0.323 4.984 1 79.25 79 HIS A O 1
ATOM 643 N N . GLY A 1 80 ? 4.984 0.879 5.793 1 78.75 80 GLY A N 1
ATOM 644 C CA . GLY A 1 80 ? 4.391 0.93 4.465 1 78.75 80 GLY A CA 1
ATOM 645 C C . GLY A 1 80 ? 4.918 2.076 3.623 1 78.75 80 GLY A C 1
ATOM 646 O O . GLY A 1 80 ? 5.18 3.164 4.137 1 78.75 80 GLY A O 1
ATOM 647 N N . ASP A 1 81 ? 5.113 1.814 2.354 1 87.38 81 ASP A N 1
ATOM 648 C CA . ASP A 1 81 ? 5.59 2.807 1.395 1 87.38 81 ASP A CA 1
ATOM 649 C C . ASP A 1 81 ? 4.664 4.02 1.354 1 87.38 81 ASP A C 1
ATOM 651 O O . ASP A 1 81 ? 5.129 5.16 1.256 1 87.38 81 ASP A O 1
ATOM 655 N N . THR A 1 82 ? 3.391 3.727 1.594 1 87.44 82 THR A N 1
ATOM 656 C CA . THR A 1 82 ? 2.398 4.793 1.496 1 87.44 82 THR A CA 1
ATOM 657 C C . THR A 1 82 ? 2.582 5.809 2.621 1 87.44 82 THR A C 1
ATOM 659 O O . THR A 1 82 ? 2.521 7.016 2.391 1 87.44 82 THR A O 1
ATOM 662 N N . SER A 1 83 ? 2.75 5.359 3.814 1 88.69 83 SER A N 1
ATOM 663 C CA . SER A 1 83 ? 2.926 6.25 4.957 1 88.69 83 SER A CA 1
ATOM 664 C C . SER A 1 83 ? 4.176 7.109 4.805 1 88.69 83 SER A C 1
ATOM 666 O O . SER A 1 83 ? 4.16 8.297 5.121 1 88.69 83 SER A O 1
ATOM 668 N N . ILE A 1 84 ? 5.266 6.516 4.332 1 93.5 84 ILE A N 1
ATOM 669 C CA . ILE A 1 84 ? 6.52 7.238 4.117 1 93.5 84 ILE A CA 1
ATOM 670 C C . ILE A 1 84 ? 6.324 8.297 3.035 1 93.5 84 ILE A C 1
ATOM 672 O O . ILE A 1 84 ? 6.754 9.438 3.193 1 93.5 84 ILE A O 1
ATOM 676 N N . TYR A 1 85 ? 5.66 7.918 1.963 1 95.69 85 TYR A N 1
ATOM 677 C CA . TYR A 1 85 ? 5.422 8.82 0.844 1 95.69 85 TYR A CA 1
ATOM 678 C C . TYR A 1 85 ? 4.555 10 1.269 1 95.69 85 TYR A C 1
ATOM 680 O O . TYR A 1 85 ? 4.816 11.141 0.893 1 95.69 85 TYR A O 1
ATOM 688 N N . GLU A 1 86 ? 3.582 9.711 2.027 1 94.31 86 GLU A N 1
ATOM 689 C CA . GLU A 1 86 ? 2.699 10.773 2.506 1 94.31 86 GLU A CA 1
ATOM 690 C C . GLU A 1 86 ? 3.459 11.781 3.363 1 94.31 86 GLU A C 1
ATOM 692 O O . GLU A 1 86 ? 3.213 12.984 3.279 1 94.31 86 GLU A O 1
ATOM 697 N N . ALA A 1 87 ? 4.262 11.289 4.234 1 95.62 87 ALA A N 1
ATOM 698 C CA . ALA A 1 87 ? 5.09 12.18 5.047 1 95.62 87 ALA A CA 1
ATOM 699 C C . ALA A 1 87 ? 5.996 13.039 4.172 1 95.62 87 ALA A C 1
ATOM 701 O O . ALA A 1 87 ? 6.184 14.227 4.441 1 95.62 87 ALA A O 1
ATOM 702 N N . MET A 1 88 ? 6.602 12.391 3.164 1 97.38 88 MET A N 1
ATOM 703 C CA . MET A 1 88 ? 7.461 13.109 2.227 1 97.38 88 MET A CA 1
ATOM 704 C C . MET A 1 88 ? 6.684 14.203 1.505 1 97.38 88 MET A C 1
ATOM 706 O O . MET A 1 88 ? 7.176 15.32 1.349 1 97.38 88 MET A O 1
ATOM 710 N N . VAL A 1 89 ? 5.543 13.883 1.045 1 97.5 89 VAL A N 1
ATOM 711 C CA . VAL A 1 89 ? 4.676 14.82 0.347 1 97.5 89 VAL A CA 1
ATOM 712 C C . VAL A 1 89 ? 4.355 16 1.26 1 97.5 89 VAL A C 1
ATOM 714 O O . VAL A 1 89 ? 4.418 17.156 0.833 1 97.5 89 VAL A O 1
ATOM 717 N N . ARG A 1 90 ? 4.066 15.734 2.492 1 96.94 90 ARG A N 1
ATOM 718 C CA . ARG A 1 90 ? 3.734 16.797 3.441 1 96.94 90 ARG A CA 1
ATOM 719 C C . ARG A 1 90 ? 4.906 17.75 3.627 1 96.94 90 ARG A C 1
ATOM 721 O O . ARG A 1 90 ? 4.711 18.953 3.746 1 96.94 90 ARG A O 1
ATOM 728 N N . LEU A 1 91 ? 6.102 17.234 3.646 1 98.19 91 LEU A N 1
ATOM 729 C CA . LEU A 1 91 ? 7.309 18.031 3.83 1 98.19 91 LEU A CA 1
ATOM 730 C C . LEU A 1 91 ? 7.559 18.922 2.617 1 98.19 91 LEU A C 1
ATOM 732 O O . LEU A 1 91 ? 8.414 19.812 2.66 1 98.19 91 LEU A O 1
ATOM 736 N N . SER A 1 92 ? 6.754 18.734 1.555 1 98.44 92 SER A N 1
ATOM 737 C CA . SER A 1 92 ? 6.957 19.484 0.329 1 98.44 92 SER A CA 1
ATOM 738 C C . SER A 1 92 ? 5.84 20.516 0.123 1 98.44 92 SER A C 1
ATOM 740 O O . SER A 1 92 ? 5.902 21.328 -0.796 1 98.44 92 SER A O 1
ATOM 742 N N . GLN A 1 93 ? 4.832 20.469 0.888 1 97.31 93 GLN A N 1
ATOM 743 C CA . GLN A 1 93 ? 3.633 21.266 0.659 1 97.31 93 GLN A CA 1
ATOM 744 C C . GLN A 1 93 ? 3.789 22.688 1.229 1 97.31 93 GLN A C 1
ATOM 746 O O . GLN A 1 93 ? 3.861 22.859 2.447 1 97.31 93 GLN A O 1
ATOM 751 N N . SER A 1 94 ? 3.65 23.656 0.442 1 95.62 94 SER A N 1
ATOM 752 C CA . SER A 1 94 ? 3.93 25.047 0.817 1 95.62 94 SER A CA 1
ATOM 753 C C . SER A 1 94 ? 2.773 25.641 1.611 1 95.62 94 SER A C 1
ATOM 755 O O . SER A 1 94 ? 2.938 26.672 2.275 1 95.62 94 SER A O 1
ATOM 757 N N . TRP A 1 95 ? 1.586 25.062 1.503 1 96.06 95 TRP A N 1
ATOM 758 C CA . TRP A 1 95 ? 0.456 25.594 2.258 1 96.06 95 TRP A CA 1
ATOM 759 C C . TRP A 1 95 ? 0.359 24.938 3.629 1 96.06 95 TRP A C 1
ATOM 761 O O . TRP A 1 95 ? -0.475 25.312 4.453 1 96.06 95 TRP A O 1
ATOM 771 N N . LYS A 1 96 ? 1.271 23.984 3.879 1 96.56 96 LYS A N 1
ATOM 772 C CA . LYS A 1 96 ? 1.304 23.297 5.164 1 96.56 96 LYS A CA 1
ATOM 773 C C . LYS A 1 96 ? 2.51 23.734 5.992 1 96.56 96 LYS A C 1
ATOM 775 O O . LYS A 1 96 ? 2.443 23.766 7.223 1 96.56 96 LYS A O 1
ATOM 780 N N . LEU A 1 97 ? 3.641 24.047 5.297 1 97.62 97 LEU A N 1
ATOM 781 C CA . LEU A 1 97 ? 4.887 24.406 5.961 1 97.62 97 LEU A CA 1
ATOM 782 C C . LEU A 1 97 ? 5.336 25.797 5.547 1 97.62 97 LEU A C 1
ATOM 784 O O . LEU A 1 97 ? 5.199 26.188 4.383 1 97.62 97 LEU A O 1
ATOM 788 N N . ARG A 1 98 ? 5.879 26.531 6.512 1 97.5 98 ARG A N 1
ATOM 789 C CA . ARG A 1 98 ? 6.449 27.828 6.188 1 97.5 98 ARG A CA 1
ATOM 790 C C . ARG A 1 98 ? 7.738 27.672 5.383 1 97.5 98 ARG A C 1
ATOM 792 O O . ARG A 1 98 ? 8.023 28.484 4.496 1 97.5 98 ARG A O 1
ATOM 799 N N . GLU A 1 99 ? 8.484 26.641 5.789 1 98.19 99 GLU A N 1
ATOM 800 C CA . GLU A 1 99 ? 9.734 26.328 5.098 1 98.19 99 GLU A CA 1
ATOM 801 C C . GLU A 1 99 ? 9.781 24.859 4.695 1 98.19 99 GLU A C 1
ATOM 803 O O . GLU A 1 99 ? 10.367 24.031 5.402 1 98.19 99 GLU A O 1
ATOM 808 N N . PRO A 1 100 ? 9.281 24.578 3.436 1 98.31 100 PRO A N 1
ATOM 809 C CA . PRO A 1 100 ? 9.32 23.172 2.996 1 98.31 100 PRO A CA 1
ATOM 810 C C . PRO A 1 100 ? 10.734 22.594 2.953 1 98.31 100 PRO A C 1
ATOM 812 O O . PRO A 1 100 ? 11.664 23.281 2.51 1 98.31 100 PRO A O 1
ATOM 815 N N . LEU A 1 101 ? 10.867 21.375 3.406 1 98.75 101 LEU A N 1
ATOM 816 C CA . LEU A 1 101 ? 12.18 20.75 3.508 1 98.75 101 LEU A CA 1
ATOM 817 C C . LEU A 1 101 ? 12.445 19.844 2.309 1 98.75 101 LEU A C 1
ATOM 819 O O . LEU A 1 101 ? 13.57 19.391 2.111 1 98.75 101 LEU A O 1
ATOM 823 N N . ILE A 1 102 ? 11.438 19.609 1.519 1 98.62 102 ILE A N 1
ATOM 824 C CA . ILE A 1 102 ? 11.539 18.797 0.304 1 98.62 102 ILE A CA 1
ATOM 825 C C . ILE A 1 102 ? 10.992 19.594 -0.884 1 98.62 102 ILE A C 1
ATOM 827 O O . ILE A 1 102 ? 9.977 20.266 -0.77 1 98.62 102 ILE A O 1
ATOM 831 N N . GLU A 1 103 ? 11.695 19.625 -1.921 1 98.12 103 GLU A N 1
ATOM 832 C CA . GLU A 1 103 ? 11.188 20.094 -3.205 1 98.12 103 GLU A CA 1
ATOM 833 C C . GLU A 1 103 ? 10.641 18.953 -4.047 1 98.12 103 GLU A C 1
ATOM 835 O O . GLU A 1 103 ? 11.32 17.938 -4.234 1 98.12 103 GLU A O 1
ATOM 840 N N . MET A 1 104 ? 9.453 19.125 -4.504 1 97.19 104 MET A N 1
ATOM 841 C CA . MET A 1 104 ? 8.828 18.031 -5.246 1 97.19 104 MET A CA 1
ATOM 842 C C . MET A 1 104 ? 8.297 18.516 -6.59 1 97.19 104 MET A C 1
ATOM 844 O O . MET A 1 104 ? 7.715 19.594 -6.676 1 97.19 104 MET A O 1
ATOM 848 N N . HIS A 1 105 ? 8.57 17.797 -7.633 1 95.56 105 HIS A N 1
ATOM 849 C CA . HIS A 1 105 ? 7.973 17.969 -8.953 1 95.56 105 HIS A CA 1
ATOM 850 C C . HIS A 1 105 ? 6.828 16.984 -9.18 1 95.56 105 HIS A C 1
ATOM 852 O O . HIS A 1 105 ? 6.977 15.797 -8.93 1 95.56 105 HIS A O 1
ATOM 858 N N . GLY A 1 106 ? 5.77 17.5 -9.633 1 92.94 106 GLY A N 1
ATOM 859 C CA . GLY A 1 106 ? 4.539 16.734 -9.758 1 92.94 106 GLY A CA 1
ATOM 860 C C . GLY A 1 106 ? 3.455 17.188 -8.797 1 92.94 106 GLY A C 1
ATOM 861 O O . GLY A 1 106 ? 3.689 18.047 -7.953 1 92.94 106 GLY A O 1
ATOM 862 N N . ASN A 1 107 ? 2.279 16.594 -8.969 1 93.75 107 ASN A N 1
ATOM 863 C CA . ASN A 1 107 ? 1.164 16.953 -8.094 1 93.75 107 ASN A CA 1
ATOM 864 C C . ASN A 1 107 ? 1.387 16.453 -6.668 1 93.75 107 ASN A C 1
ATOM 866 O O . ASN A 1 107 ? 1.356 15.25 -6.414 1 93.75 107 ASN A O 1
ATOM 870 N N . ASN A 1 108 ? 1.67 17.328 -5.773 1 96 108 ASN A N 1
ATOM 871 C CA . ASN A 1 108 ? 1.876 16.953 -4.383 1 96 108 ASN A CA 1
ATOM 872 C C . ASN A 1 108 ? 0.634 17.219 -3.537 1 96 108 ASN A C 1
ATOM 874 O O . ASN A 1 108 ? 0.734 17.406 -2.324 1 96 108 ASN A O 1
ATOM 878 N N . GLY A 1 109 ? -0.511 17.281 -4.199 1 93.62 109 GLY A N 1
ATOM 879 C CA . GLY A 1 109 ? -1.761 17.609 -3.531 1 93.62 109 GLY A CA 1
ATOM 880 C C . GLY A 1 109 ? -2.15 19.062 -3.672 1 93.62 109 GLY A C 1
ATOM 881 O O . GLY A 1 109 ? -1.553 19.797 -4.461 1 93.62 109 GLY A O 1
ATOM 882 N N . SER A 1 110 ? -3.312 19.438 -3.041 1 92.81 110 SER A N 1
ATOM 883 C CA . SER A 1 110 ? -3.764 20.812 -3.098 1 92.81 110 SER A CA 1
ATOM 884 C C . SER A 1 110 ? -4.574 21.188 -1.861 1 92.81 110 SER A C 1
ATOM 886 O O . SER A 1 110 ? -4.969 20.312 -1.086 1 92.81 110 SER A O 1
ATOM 888 N N . MET A 1 111 ? -4.762 22.438 -1.685 1 93.12 111 MET A N 1
ATOM 889 C CA . MET A 1 111 ? -5.574 22.953 -0.583 1 93.12 111 MET A CA 1
ATOM 890 C C . MET A 1 111 ? -7.02 22.484 -0.714 1 93.12 111 MET A C 1
ATOM 892 O O . MET A 1 111 ? -7.789 22.547 0.246 1 93.12 111 MET A O 1
ATOM 896 N N . ASP A 1 112 ? -7.414 21.969 -1.915 1 92.81 112 ASP A N 1
ATOM 897 C CA . ASP A 1 112 ? -8.766 21.484 -2.174 1 92.81 112 ASP A CA 1
ATOM 898 C C . ASP A 1 112 ? -8.938 20.062 -1.659 1 92.81 112 ASP A C 1
ATOM 900 O O . ASP A 1 112 ? -10.047 19.516 -1.689 1 92.81 112 ASP A O 1
ATOM 904 N N . GLY A 1 113 ? -7.887 19.484 -1.255 1 89.25 113 GLY A N 1
ATOM 905 C CA . GLY A 1 113 ? -7.973 18.125 -0.763 1 89.25 113 GLY A CA 1
ATOM 906 C C . GLY A 1 113 ? -7.641 17.078 -1.818 1 89.25 113 GLY A C 1
ATOM 907 O O . GLY A 1 113 ? -7.871 15.891 -1.618 1 89.25 113 GLY A O 1
ATOM 908 N N . ASP A 1 114 ? -7.117 17.547 -2.959 1 91.75 114 ASP A N 1
ATOM 909 C CA . ASP A 1 114 ? -6.676 16.594 -3.969 1 91.75 114 ASP A CA 1
ATOM 910 C C . ASP A 1 114 ? -5.516 15.742 -3.449 1 91.75 114 ASP A C 1
ATOM 912 O O . ASP A 1 114 ? -4.621 16.25 -2.773 1 91.75 114 ASP A O 1
ATOM 916 N N . SER A 1 115 ? -5.594 14.492 -3.746 1 92.25 115 SER A N 1
ATOM 917 C CA . SER A 1 115 ? -4.5 13.609 -3.359 1 92.25 115 SER A CA 1
ATOM 918 C C . SER A 1 115 ? -3.268 13.836 -4.227 1 92.25 115 SER A C 1
ATOM 920 O O . SER A 1 115 ? -3.387 14.211 -5.398 1 92.25 115 SER A O 1
ATOM 922 N N . PRO A 1 116 ? -2.07 13.609 -3.67 1 95.12 116 PRO A N 1
ATOM 923 C CA . PRO A 1 116 ? -0.868 13.672 -4.504 1 95.12 116 PRO A CA 1
ATOM 924 C C . PRO A 1 116 ? -0.812 12.555 -5.543 1 95.12 116 PRO A C 1
ATOM 926 O O . PRO A 1 116 ? -1.512 11.547 -5.414 1 95.12 116 PRO A O 1
ATOM 929 N N . ALA A 1 117 ? -0.049 12.859 -6.645 1 93.56 117 ALA A N 1
ATOM 930 C CA . ALA A 1 117 ? 0.217 11.805 -7.613 1 93.56 117 ALA A CA 1
ATOM 931 C C . ALA A 1 117 ? 0.999 10.656 -6.977 1 93.56 117 ALA A C 1
ATOM 933 O O . ALA A 1 117 ? 1.652 10.836 -5.949 1 93.56 117 ALA A O 1
ATOM 934 N N . ALA A 1 118 ? 0.897 9.508 -7.52 1 88.5 118 ALA A N 1
ATOM 935 C CA . ALA A 1 118 ? 1.64 8.352 -7.012 1 88.5 118 ALA A CA 1
ATOM 936 C C . ALA A 1 118 ? 3.145 8.602 -7.078 1 88.5 118 ALA A C 1
ATOM 938 O O . ALA A 1 118 ? 3.615 9.391 -7.902 1 88.5 118 ALA A O 1
ATOM 939 N N . MET A 1 119 ? 3.889 7.914 -6.211 1 91.5 119 MET A N 1
ATOM 940 C CA . MET A 1 119 ? 5.316 8.164 -6.027 1 91.5 119 MET A CA 1
ATOM 941 C C . MET A 1 119 ? 6.098 7.797 -7.285 1 91.5 119 MET A C 1
ATOM 943 O O . MET A 1 119 ? 7.25 8.203 -7.441 1 91.5 119 MET A O 1
ATOM 947 N N . ARG A 1 120 ? 5.523 7.008 -8.18 1 81.94 120 ARG A N 1
ATOM 948 C CA . ARG A 1 120 ? 6.188 6.688 -9.438 1 81.94 120 ARG A CA 1
ATOM 949 C C . ARG A 1 120 ? 6.117 7.859 -10.406 1 81.94 120 ARG A C 1
ATOM 951 O O . ARG A 1 120 ? 6.891 7.93 -11.367 1 81.94 120 ARG A O 1
ATOM 958 N N . TYR A 1 121 ? 5.176 8.875 -10.102 1 87.69 121 TYR A N 1
ATOM 959 C CA . TYR A 1 121 ? 4.969 9.992 -11.016 1 87.69 121 TYR A CA 1
ATOM 960 C C . TYR A 1 121 ? 5.609 11.266 -10.477 1 87.69 121 TYR A C 1
ATOM 962 O O . TYR A 1 121 ? 5.773 12.242 -11.211 1 87.69 121 TYR A O 1
ATOM 970 N N . THR A 1 122 ? 5.973 11.297 -9.219 1 93.94 122 THR A N 1
ATOM 971 C CA . THR A 1 122 ? 6.562 12.492 -8.633 1 93.94 122 THR A CA 1
ATOM 972 C C . THR A 1 122 ? 8.078 12.344 -8.508 1 93.94 122 THR A C 1
ATOM 974 O O . THR A 1 122 ? 8.602 11.227 -8.516 1 93.94 122 THR A O 1
ATOM 977 N N . GLU A 1 123 ? 8.766 13.422 -8.547 1 94.75 123 GLU A N 1
ATOM 978 C CA . GLU A 1 123 ? 10.195 13.508 -8.281 1 94.75 123 GLU A CA 1
ATOM 979 C C . GLU A 1 123 ? 10.492 14.477 -7.141 1 94.75 123 GLU A C 1
ATOM 981 O O . GLU A 1 123 ? 9.758 15.445 -6.941 1 94.75 123 GLU A O 1
ATOM 986 N N . ALA A 1 124 ? 11.5 14.141 -6.34 1 96.25 124 ALA A N 1
ATOM 987 C CA . ALA A 1 124 ? 11.75 14.969 -5.164 1 96.25 124 ALA A CA 1
ATOM 988 C C . ALA A 1 124 ? 13.25 15.094 -4.895 1 96.25 124 ALA A C 1
ATOM 990 O O . ALA A 1 124 ? 14.047 14.281 -5.367 1 96.25 124 ALA A O 1
ATOM 991 N N . ARG A 1 125 ? 13.656 16.047 -4.199 1 97.81 125 ARG A N 1
ATOM 992 C CA . ARG A 1 125 ? 14.984 16.281 -3.625 1 97.81 125 ARG A CA 1
ATOM 993 C C . ARG A 1 125 ? 14.898 17.156 -2.385 1 97.81 125 ARG A C 1
ATOM 995 O O . ARG A 1 125 ? 13.852 17.734 -2.102 1 97.81 125 ARG A O 1
ATOM 1002 N N . LEU A 1 126 ? 15.914 17.156 -1.601 1 98.5 126 LEU A N 1
ATOM 1003 C CA . LEU A 1 126 ? 15.953 18.062 -0.45 1 98.5 126 LEU A CA 1
ATOM 1004 C C . LEU A 1 126 ? 15.922 19.516 -0.896 1 98.5 126 LEU A C 1
ATOM 1006 O O . LEU A 1 126 ? 16.531 19.875 -1.903 1 98.5 126 LEU A O 1
ATOM 1010 N N . SER A 1 127 ? 15.156 20.344 -0.184 1 98.25 127 SER A N 1
ATOM 1011 C CA . SER A 1 127 ? 15.172 21.781 -0.443 1 98.25 127 SER A CA 1
ATOM 1012 C C . SER A 1 127 ? 16.5 22.406 0 1 98.25 127 SER A C 1
ATOM 1014 O O . SER A 1 127 ? 17.297 21.766 0.681 1 98.25 127 SER A O 1
ATOM 1016 N N . GLN A 1 128 ? 16.719 23.516 -0.413 1 97.75 128 GLN A N 1
ATOM 1017 C CA . GLN A 1 128 ? 17.953 24.203 -0.036 1 97.75 128 GLN A CA 1
ATOM 1018 C C . GLN A 1 128 ? 18.047 24.359 1.478 1 97.75 128 GLN A C 1
ATOM 1020 O O . GLN A 1 128 ? 19.094 24.125 2.068 1 97.75 128 GLN A O 1
ATOM 1025 N N . ILE A 1 129 ? 17.016 24.734 2.109 1 98.31 129 ILE A N 1
ATOM 1026 C CA . ILE A 1 129 ? 17.047 25 3.543 1 98.31 129 ILE A CA 1
ATOM 1027 C C . ILE A 1 129 ? 17.156 23.688 4.312 1 98.31 129 ILE A C 1
ATOM 1029 O O . ILE A 1 129 ? 17.625 23.672 5.453 1 98.31 129 ILE A O 1
ATOM 1033 N N . ALA A 1 130 ? 16.703 22.609 3.729 1 98.31 130 ALA A N 1
ATOM 1034 C CA . ALA A 1 130 ? 16.828 21.312 4.371 1 98.31 130 ALA A CA 1
ATOM 1035 C C . ALA A 1 130 ? 18.281 20.969 4.648 1 98.31 130 ALA A C 1
ATOM 1037 O O . ALA A 1 130 ? 18.594 20.234 5.59 1 98.31 130 ALA A O 1
ATOM 1038 N N . SER A 1 131 ? 19.234 21.484 3.855 1 97.62 131 SER A N 1
ATOM 1039 C CA . SER A 1 131 ? 20.672 21.25 4.059 1 97.62 131 SER A CA 1
ATOM 1040 C C . SER A 1 131 ? 21.125 21.781 5.414 1 97.62 131 SER A C 1
ATOM 1042 O O . SER A 1 131 ? 22.047 21.219 6.023 1 97.62 131 SER A O 1
ATOM 1044 N N . GLU A 1 132 ? 20.438 22.781 5.879 1 98.19 132 GLU A N 1
ATOM 1045 C CA . GLU A 1 132 ? 20.781 23.359 7.176 1 98.19 132 GLU A CA 1
ATOM 1046 C C . GLU A 1 132 ? 20.391 22.422 8.32 1 98.19 132 GLU A C 1
ATOM 1048 O O . GLU A 1 132 ? 21 22.453 9.383 1 98.19 132 GLU A O 1
ATOM 1053 N N . MET A 1 133 ? 19.406 21.594 8.047 1 98.5 133 MET A N 1
ATOM 1054 C CA . MET A 1 133 ? 18.984 20.609 9.055 1 98.5 133 MET A CA 1
ATOM 1055 C C . MET A 1 133 ? 20.047 19.531 9.234 1 98.5 133 MET A C 1
ATOM 1057 O O . MET A 1 133 ? 20.188 18.969 10.32 1 98.5 133 MET A O 1
ATOM 1061 N N . LEU A 1 134 ? 20.797 19.297 8.148 1 98.06 134 LEU A N 1
ATOM 1062 C CA . LEU A 1 134 ? 21.656 18.109 8.102 1 98.06 134 LEU A CA 1
ATOM 1063 C C . LEU A 1 134 ? 23.141 18.516 8.117 1 98.06 134 LEU A C 1
ATOM 1065 O O . LEU A 1 134 ? 24.016 17.656 8.195 1 98.06 134 LEU A O 1
ATOM 1069 N N . GLN A 1 135 ? 23.422 19.703 8.156 1 97.38 135 GLN A N 1
ATOM 1070 C CA . GLN A 1 135 ? 24.797 20.172 8.055 1 97.38 135 GLN A CA 1
ATOM 1071 C C . GLN A 1 135 ? 25.672 19.562 9.148 1 97.38 135 GLN A C 1
ATOM 1073 O O . GLN A 1 135 ? 25.281 19.531 10.32 1 97.38 135 GLN A O 1
ATOM 1078 N N . ASP A 1 136 ? 26.844 19.016 8.789 1 96.69 136 ASP A N 1
ATOM 1079 C CA . ASP A 1 136 ? 27.891 18.516 9.68 1 96.69 136 ASP A CA 1
ATOM 1080 C C . ASP A 1 136 ? 27.453 17.219 10.359 1 96.69 136 ASP A C 1
ATOM 1082 O O . ASP A 1 136 ? 27.984 16.844 11.398 1 96.69 136 ASP A O 1
ATOM 1086 N N . ILE A 1 137 ? 26.406 16.547 9.789 1 97.5 137 ILE A N 1
ATOM 1087 C CA . ILE A 1 137 ? 25.906 15.32 10.414 1 97.5 137 ILE A CA 1
ATOM 1088 C C . ILE A 1 137 ? 26.984 14.234 10.344 1 97.5 137 ILE A C 1
ATOM 1090 O O . ILE A 1 137 ? 27.016 13.328 11.18 1 97.5 137 ILE A O 1
ATOM 1094 N N . ASP A 1 138 ? 27.938 14.312 9.43 1 95.75 138 ASP A N 1
ATOM 1095 C CA . ASP A 1 138 ? 28.984 13.32 9.219 1 95.75 138 ASP A CA 1
ATOM 1096 C C . ASP A 1 138 ? 30.156 13.555 10.172 1 95.75 138 ASP A C 1
ATOM 1098 O O . ASP A 1 138 ? 31.125 12.781 10.188 1 95.75 138 ASP A O 1
ATOM 1102 N N . LYS A 1 139 ? 30.094 14.5 11.055 1 97.56 139 LYS A N 1
ATOM 1103 C CA . LYS A 1 139 ? 31.172 14.844 11.992 1 97.56 139 LYS A CA 1
ATOM 1104 C C . LYS A 1 139 ? 30.812 14.414 13.406 1 97.56 139 LYS A C 1
ATOM 1106 O O . LYS A 1 139 ? 31.203 15.07 14.375 1 97.56 139 LYS A O 1
ATOM 1111 N N . LYS A 1 140 ? 29.969 13.422 13.523 1 96.94 140 LYS A N 1
ATOM 1112 C CA . LYS A 1 140 ? 29.578 12.867 14.82 1 96.94 140 LYS A CA 1
ATOM 1113 C C . LYS A 1 140 ? 28.969 13.945 15.711 1 96.94 140 LYS A C 1
ATOM 1115 O O . LYS A 1 140 ? 29.312 14.047 16.891 1 96.94 140 LYS A O 1
ATOM 1120 N N . THR A 1 141 ? 28.156 14.758 15.094 1 98.38 141 THR A N 1
ATOM 1121 C CA . THR A 1 141 ? 27.578 15.898 15.812 1 98.38 141 THR A CA 1
ATOM 1122 C C . THR A 1 141 ? 26.359 15.469 16.609 1 98.38 141 THR A C 1
ATOM 1124 O O . THR A 1 141 ? 25.906 16.188 17.5 1 98.38 141 THR A O 1
ATOM 1127 N N . VAL A 1 142 ? 25.766 14.32 16.219 1 97.94 142 VAL A N 1
ATOM 1128 C CA . VAL A 1 142 ? 24.594 13.805 16.922 1 97.94 142 VAL A CA 1
ATOM 1129 C C . VAL A 1 142 ? 24.766 12.305 17.172 1 97.94 142 VAL A C 1
ATOM 1131 O O . VAL A 1 142 ? 25.594 11.648 16.531 1 97.94 142 VAL A O 1
ATOM 1134 N N . ASP A 1 143 ? 24.031 11.828 18.109 1 96.12 143 ASP A N 1
ATOM 1135 C CA . ASP A 1 143 ? 24.078 10.406 18.406 1 96.12 143 ASP A CA 1
ATOM 1136 C C . ASP A 1 143 ? 23.422 9.586 17.297 1 96.12 143 ASP A C 1
ATOM 1138 O O . ASP A 1 143 ? 22.375 9.969 16.766 1 96.12 143 ASP A O 1
ATOM 1142 N N . MET A 1 144 ? 24.203 8.523 16.969 1 96.69 144 MET A N 1
ATOM 1143 C CA . MET A 1 144 ? 23.703 7.57 15.984 1 96.69 144 MET A CA 1
ATOM 1144 C C . MET A 1 144 ? 23.344 6.238 16.641 1 96.69 144 MET A C 1
ATOM 1146 O O . MET A 1 144 ? 24 5.832 17.609 1 96.69 144 MET A O 1
ATOM 1150 N N . VAL A 1 145 ? 22.25 5.656 16.188 1 94.06 145 VAL A N 1
ATOM 1151 C CA . VAL A 1 145 ? 21.844 4.348 16.688 1 94.06 145 VAL A CA 1
ATOM 1152 C C . VAL A 1 145 ? 21.672 3.381 15.508 1 94.06 145 VAL A C 1
ATOM 1154 O O . VAL A 1 145 ? 21.594 3.807 14.359 1 94.06 145 VAL A O 1
ATOM 1157 N N . LEU A 1 146 ? 21.766 2.146 15.766 1 91.94 146 LEU A N 1
ATOM 1158 C CA . LEU A 1 146 ? 21.594 1.139 14.727 1 91.94 146 LEU A CA 1
ATOM 1159 C C . LEU A 1 146 ? 20.156 1.127 14.211 1 91.94 146 LEU A C 1
ATOM 1161 O O . LEU A 1 146 ? 19.219 1.341 14.984 1 91.94 146 LEU A O 1
ATOM 1165 N N . ASN A 1 147 ? 19.953 0.875 12.906 1 88.94 147 ASN A N 1
ATOM 1166 C CA . ASN A 1 147 ? 18.641 0.776 12.305 1 88.94 147 ASN A CA 1
ATOM 1167 C C . ASN A 1 147 ? 17.953 -0.534 12.68 1 88.94 147 ASN A C 1
ATOM 1169 O O . ASN A 1 147 ? 18.453 -1.285 13.516 1 88.94 147 ASN A O 1
ATOM 1173 N N . PHE A 1 148 ? 16.766 -0.803 12.156 1 78.62 148 PHE A N 1
ATOM 1174 C CA . PHE A 1 148 ? 15.883 -1.883 12.586 1 78.62 148 PHE A CA 1
ATOM 1175 C C . PHE A 1 148 ? 16.516 -3.24 12.32 1 78.62 148 PHE A C 1
ATOM 1177 O O . PHE A 1 148 ? 16.188 -4.227 12.984 1 78.62 148 PHE A O 1
ATOM 1184 N N . ASP A 1 149 ? 17.516 -3.359 11.312 1 77.06 149 ASP A N 1
ATOM 1185 C CA . ASP A 1 149 ? 18.125 -4.652 11.023 1 77.06 149 ASP A CA 1
ATOM 1186 C C . ASP A 1 149 ? 19.609 -4.656 11.391 1 77.06 149 ASP A C 1
ATOM 1188 O O . ASP A 1 149 ? 20.359 -5.527 10.953 1 77.06 149 ASP A O 1
ATOM 1192 N N . ASP A 1 150 ? 20.141 -3.559 12.039 1 83.06 150 ASP A N 1
ATOM 1193 C CA . ASP A 1 150 ? 21.469 -3.443 12.625 1 83.06 150 ASP A CA 1
ATOM 1194 C C . ASP A 1 150 ? 22.562 -3.447 11.547 1 83.06 150 ASP A C 1
ATOM 1196 O O . ASP A 1 150 ? 23.641 -4.008 11.742 1 83.06 150 ASP A O 1
ATOM 1200 N N . THR A 1 151 ? 22.25 -2.912 10.414 1 83.69 151 THR A N 1
ATOM 1201 C CA . THR A 1 151 ? 23.219 -2.902 9.328 1 83.69 151 THR A CA 1
ATOM 1202 C C . THR A 1 151 ? 23.781 -1.497 9.109 1 83.69 151 THR A C 1
ATOM 1204 O O . THR A 1 151 ? 24.859 -1.33 8.539 1 83.69 151 THR A O 1
ATOM 1207 N N . GLU A 1 152 ? 22.969 -0.538 9.469 1 89.75 152 GLU A N 1
ATOM 1208 C CA . GLU A 1 152 ? 23.328 0.863 9.266 1 89.75 152 GLU A CA 1
ATOM 1209 C C . GLU A 1 152 ? 23.047 1.693 10.516 1 89.75 152 GLU A C 1
ATOM 1211 O O . GLU A 1 152 ? 22.281 1.271 11.391 1 89.75 152 GLU A O 1
ATOM 1216 N N . TYR A 1 153 ? 23.688 2.848 10.555 1 94.38 153 TYR A N 1
ATOM 1217 C CA . TYR A 1 153 ? 23.422 3.781 11.648 1 94.38 153 TYR A CA 1
ATOM 1218 C C . TYR A 1 153 ? 22.469 4.887 11.203 1 94.38 153 TYR A C 1
ATOM 1220 O O . TYR A 1 153 ? 22.484 5.289 10.039 1 94.38 153 TYR A O 1
ATOM 1228 N N . GLU A 1 154 ? 21.594 5.332 12.023 1 95.06 154 GLU A N 1
ATOM 1229 C CA . GLU A 1 154 ? 20.703 6.469 11.797 1 95.06 154 GLU A CA 1
ATOM 1230 C C . GLU A 1 154 ? 20.766 7.449 12.969 1 95.06 154 GLU A C 1
ATOM 1232 O O . GLU A 1 154 ? 21.031 7.051 14.109 1 95.06 154 GLU A O 1
ATOM 1237 N N . PRO A 1 155 ? 20.5 8.719 12.742 1 96.81 155 PRO A N 1
ATOM 1238 C CA . PRO A 1 155 ? 20.594 9.719 13.812 1 96.81 155 PRO A CA 1
ATOM 1239 C C . PRO A 1 155 ? 19.375 9.727 14.727 1 96.81 155 PRO A C 1
ATOM 1241 O O . PRO A 1 155 ? 18.25 9.523 14.258 1 96.81 155 PRO A O 1
ATOM 1244 N N . THR A 1 156 ? 19.531 10.016 16 1 95 156 THR A N 1
ATOM 1245 C CA . THR A 1 156 ? 18.438 10.172 16.938 1 95 156 THR A CA 1
ATOM 1246 C C . THR A 1 156 ? 17.781 11.539 16.797 1 95 156 THR A C 1
ATOM 1248 O O . THR A 1 156 ? 16.609 11.727 17.156 1 95 156 THR A O 1
ATOM 1251 N N . VAL A 1 157 ? 18.5 12.469 16.391 1 97 157 VAL A N 1
ATOM 1252 C CA . VAL A 1 157 ? 18.125 13.852 16.109 1 97 157 VAL A CA 1
ATOM 1253 C C . VAL A 1 157 ? 19.031 14.453 15.047 1 97 157 VAL A C 1
ATOM 1255 O O . VAL A 1 157 ? 20.125 13.93 14.797 1 97 157 VAL A O 1
ATOM 1258 N N . LEU A 1 158 ? 18.562 15.422 14.344 1 98.5 158 LEU A N 1
ATOM 1259 C CA . LEU A 1 158 ? 19.406 16.078 13.367 1 98.5 158 LEU A CA 1
ATOM 1260 C C . LEU A 1 158 ? 20.125 17.281 13.992 1 98.5 158 LEU A C 1
ATOM 1262 O O . LEU A 1 158 ? 19.688 17.797 15.023 1 98.5 158 LEU A O 1
ATOM 1266 N N . PRO A 1 159 ? 21.219 17.781 13.398 1 98.62 159 PRO A N 1
ATOM 1267 C CA . PRO A 1 159 ? 21.891 18.984 13.898 1 98.62 159 PRO A CA 1
ATOM 1268 C C . PRO A 1 159 ? 20.984 20.203 13.914 1 98.62 159 PRO A C 1
ATOM 1270 O O . PRO A 1 159 ? 20.984 20.969 14.875 1 98.62 159 PRO A O 1
ATOM 1273 N N . ALA A 1 160 ? 20.172 20.406 12.82 1 98.5 160 ALA A N 1
ATOM 1274 C CA . ALA A 1 160 ? 19.094 21.391 12.766 1 98.5 160 ALA A CA 1
ATOM 1275 C C . ALA A 1 160 ? 19.609 22.797 13.047 1 98.5 160 ALA A C 1
ATOM 1277 O O . ALA A 1 160 ? 19.297 23.375 14.086 1 98.5 160 ALA A O 1
ATOM 1278 N N . ARG A 1 161 ? 20.203 23.453 12.117 1 98.38 161 ARG A N 1
ATOM 1279 C CA . ARG A 1 161 ? 20.875 24.734 12.297 1 98.38 161 ARG A CA 1
ATOM 1280 C C . ARG A 1 161 ? 19.875 25.875 12.406 1 98.38 161 ARG A C 1
ATOM 1282 O O . ARG A 1 161 ? 20.25 27.047 12.516 1 98.38 161 ARG A O 1
ATOM 1289 N N . PHE A 1 162 ? 18.578 25.609 12.328 1 98.44 162 PHE A N 1
ATOM 1290 C CA . PHE A 1 162 ? 17.547 26.578 12.664 1 98.44 162 PHE A CA 1
ATOM 1291 C C . PHE A 1 162 ? 16.422 25.922 13.469 1 98.44 162 PHE A C 1
ATOM 1293 O O . PHE A 1 162 ? 16.297 24.688 13.469 1 98.44 162 PHE A O 1
ATOM 1300 N N . PRO A 1 163 ? 15.625 26.719 14.203 1 98.5 163 PRO A N 1
ATOM 1301 C CA . PRO A 1 163 ? 14.602 26.156 15.078 1 98.5 163 PRO A CA 1
ATOM 1302 C C . PRO A 1 163 ? 13.375 25.672 14.312 1 98.5 163 PRO A C 1
ATOM 1304 O O . PRO A 1 163 ? 12.281 26.219 14.484 1 98.5 163 PRO A O 1
ATOM 1307 N N . ASN A 1 164 ? 13.469 24.516 13.758 1 98.69 164 ASN A N 1
ATOM 1308 C CA . ASN A 1 164 ? 12.477 23.953 12.852 1 98.69 164 ASN A CA 1
ATOM 1309 C C . ASN A 1 164 ? 11.172 23.656 13.57 1 98.69 164 ASN A C 1
ATOM 1311 O O . ASN A 1 164 ? 10.094 23.734 12.977 1 98.69 164 ASN A O 1
ATOM 1315 N N . LEU A 1 165 ? 11.203 23.328 14.852 1 98.56 165 LEU A N 1
ATOM 1316 C CA . LEU A 1 165 ? 9.977 23 15.57 1 98.56 165 LEU A CA 1
ATOM 1317 C C . LEU A 1 165 ? 9.008 24.188 15.523 1 98.56 165 LEU A C 1
ATOM 1319 O O . LEU A 1 165 ? 7.797 23.984 15.359 1 98.56 165 LEU A O 1
ATOM 1323 N N . LEU A 1 166 ? 9.547 25.359 15.68 1 98.62 166 LEU A N 1
ATOM 1324 C CA . LEU A 1 166 ? 8.703 26.547 15.633 1 98.62 166 LEU A CA 1
ATOM 1325 C C . LEU A 1 166 ? 8.422 26.969 14.195 1 98.62 166 LEU A C 1
ATOM 1327 O O . LEU A 1 166 ? 7.289 27.312 13.852 1 98.62 166 LEU A O 1
ATOM 1331 N N . VAL A 1 167 ? 9.375 26.906 13.344 1 98.69 167 VAL A N 1
ATOM 1332 C CA . VAL A 1 167 ? 9.266 27.438 11.992 1 98.69 167 VAL A CA 1
ATOM 1333 C C . VAL A 1 167 ? 8.227 26.641 11.203 1 98.69 167 VAL A C 1
ATOM 1335 O O . VAL A 1 167 ? 7.359 27.219 10.547 1 98.69 167 VAL A O 1
ATOM 1338 N N . ASN A 1 168 ? 8.289 25.312 11.305 1 98.44 168 ASN A N 1
ATOM 1339 C CA . ASN A 1 168 ? 7.391 24.5 10.5 1 98.44 168 ASN A CA 1
ATOM 1340 C C . ASN A 1 168 ? 6.277 23.891 11.352 1 98.44 168 ASN A C 1
ATOM 1342 O O . ASN A 1 168 ? 5.281 23.406 10.82 1 98.44 168 ASN A O 1
ATOM 1346 N N . GLY A 1 169 ? 6.367 24 12.664 1 97.69 169 GLY A N 1
ATOM 1347 C CA . GLY A 1 169 ? 5.352 23.406 13.516 1 97.69 169 GLY A CA 1
ATOM 1348 C C . GLY A 1 169 ? 5.32 21.891 13.438 1 97.69 169 GLY A C 1
ATOM 1349 O O . GLY A 1 169 ? 6.223 21.266 12.867 1 97.69 169 GLY A O 1
ATOM 1350 N N . ALA A 1 170 ? 4.336 21.297 14.188 1 96.06 170 ALA A N 1
ATOM 1351 C CA . ALA A 1 170 ? 4.191 19.844 14.203 1 96.06 170 ALA A CA 1
ATOM 1352 C C . ALA A 1 170 ? 2.775 19.438 14.609 1 96.06 170 ALA A C 1
ATOM 1354 O O . ALA A 1 170 ? 2.172 20.062 15.484 1 96.06 170 ALA A O 1
ATOM 1355 N N . THR A 1 171 ? 2.262 18.484 13.906 1 94 171 THR A N 1
ATOM 1356 C CA . THR A 1 171 ? 0.981 17.875 14.242 1 94 171 THR A CA 1
ATOM 1357 C C . THR A 1 171 ? 1.117 16.359 14.359 1 94 171 THR A C 1
ATOM 1359 O O . THR A 1 171 ? 1.829 15.734 13.562 1 94 171 THR A O 1
ATOM 1362 N N . GLY A 1 172 ? 0.542 15.773 15.391 1 89.25 172 GLY A N 1
ATOM 1363 C CA . GLY A 1 172 ? 0.602 14.328 15.562 1 89.25 172 GLY A CA 1
ATOM 1364 C C . GLY A 1 172 ? -0.385 13.812 16.594 1 89.25 172 GLY A C 1
ATOM 1365 O O . GLY A 1 172 ? -0.787 14.547 17.5 1 89.25 172 GLY A O 1
ATOM 1366 N N . ILE A 1 173 ? -0.803 12.602 16.344 1 82.88 173 ILE A N 1
ATOM 1367 C CA . ILE A 1 173 ? -1.702 11.938 17.281 1 82.88 173 ILE A CA 1
ATOM 1368 C C . ILE A 1 173 ? -1.131 10.57 17.656 1 82.88 173 ILE A C 1
ATOM 1370 O O . ILE A 1 173 ? -0.703 9.805 16.781 1 82.88 173 ILE A O 1
ATOM 1374 N N . SER A 1 174 ? -0.955 10.359 18.875 1 78.12 174 SER A N 1
ATOM 1375 C CA . SER A 1 174 ? -0.502 9.07 19.391 1 78.12 174 SER A CA 1
ATOM 1376 C C . SER A 1 174 ? -1.454 8.539 20.453 1 78.12 174 SER A C 1
ATOM 1378 O O . SER A 1 174 ? -2.516 9.117 20.688 1 78.12 174 SER A O 1
ATOM 1380 N N . ALA A 1 175 ? -1.031 7.305 20.969 1 69.44 175 ALA A N 1
ATOM 1381 C CA . ALA A 1 175 ? -1.842 6.738 22.047 1 69.44 175 ALA A CA 1
ATOM 1382 C C . ALA A 1 175 ? -1.772 7.605 23.312 1 69.44 175 ALA A C 1
ATOM 1384 O O . ALA A 1 175 ? -0.742 7.652 23.984 1 69.44 175 ALA A O 1
ATOM 1385 N N . GLY A 1 176 ? -2.701 8.492 23.484 1 73.75 176 GLY A N 1
ATOM 1386 C CA . GLY A 1 176 ? -2.816 9.258 24.719 1 73.75 176 GLY A CA 1
ATOM 1387 C C . GLY A 1 176 ? -2.258 10.664 24.594 1 73.75 176 GLY A C 1
ATOM 1388 O O . GLY A 1 176 ? -2.363 11.461 25.531 1 73.75 176 GLY A O 1
ATOM 1389 N N . TYR A 1 177 ? -1.495 10.914 23.5 1 84.25 177 TYR A N 1
ATOM 1390 C CA . TYR A 1 177 ? -0.945 12.25 23.328 1 84.25 177 TYR A CA 1
ATOM 1391 C C . TYR A 1 177 ? -1.289 12.805 21.938 1 84.25 177 TYR A C 1
ATOM 1393 O O . TYR A 1 177 ? -1.442 12.047 20.984 1 84.25 177 TYR A O 1
ATOM 1401 N N . ALA A 1 178 ? -1.525 14.008 21.953 1 89.44 178 ALA A N 1
ATOM 1402 C CA . ALA A 1 178 ? -1.659 14.75 20.703 1 89.44 178 ALA A CA 1
ATOM 1403 C C . ALA A 1 178 ? -0.884 16.062 20.75 1 89.44 178 ALA A C 1
ATOM 1405 O O . ALA A 1 178 ? -0.67 16.625 21.828 1 89.44 178 ALA A O 1
ATOM 1406 N N . THR A 1 179 ? -0.308 16.453 19.672 1 94.69 179 THR A N 1
ATOM 1407 C CA . THR A 1 179 ? 0.411 17.719 19.641 1 94.69 179 THR A CA 1
ATOM 1408 C C . THR A 1 179 ? -0.041 18.562 18.453 1 94.69 179 THR A C 1
ATOM 1410 O O . THR A 1 179 ? -0.351 18.031 17.391 1 94.69 179 THR A O 1
ATOM 1413 N N . GLU A 1 180 ? -0.243 19.797 18.719 1 96.19 180 GLU A N 1
ATOM 1414 C CA . GLU A 1 180 ? -0.534 20.828 17.719 1 96.19 180 GLU A CA 1
ATOM 1415 C C . GLU A 1 180 ? 0.299 22.078 17.969 1 96.19 180 GLU A C 1
ATOM 1417 O O . GLU A 1 180 ? -0.09 22.938 18.75 1 96.19 180 GLU A O 1
ATOM 1422 N N . ILE A 1 181 ? 1.402 22.141 17.234 1 97.88 181 ILE A N 1
ATOM 1423 C CA . ILE A 1 181 ? 2.285 23.297 17.297 1 97.88 181 ILE A CA 1
ATOM 1424 C C . ILE A 1 181 ? 2.24 24.062 15.977 1 97.88 181 ILE A C 1
ATOM 1426 O O . ILE A 1 181 ? 2.59 23.516 14.93 1 97.88 181 ILE A O 1
ATOM 1430 N N . PRO A 1 182 ? 1.803 25.312 16.016 1 97.88 182 PRO A N 1
ATOM 1431 C CA . PRO A 1 182 ? 1.673 26.047 14.758 1 97.88 182 PRO A CA 1
ATOM 1432 C C . PRO A 1 182 ? 3.018 26.516 14.203 1 97.88 182 PRO A C 1
ATOM 1434 O O . PRO A 1 182 ? 3.986 26.641 14.961 1 97.88 182 PRO A O 1
ATOM 1437 N N . PRO A 1 183 ? 3.105 26.812 12.93 1 98.44 183 PRO A N 1
ATOM 1438 C CA . PRO A 1 183 ? 4.32 27.391 12.344 1 98.44 183 PRO A CA 1
ATOM 1439 C C . PRO A 1 183 ? 4.543 28.844 12.758 1 98.44 183 PRO A C 1
ATOM 1441 O O . PRO A 1 183 ? 3.59 29.547 13.094 1 98.44 183 PRO A O 1
ATOM 1444 N N . HIS A 1 184 ? 5.766 29.203 12.742 1 98.69 184 HIS A N 1
ATOM 1445 C CA . HIS A 1 184 ? 6.188 30.578 13.039 1 98.69 184 HIS A CA 1
ATOM 1446 C C . HIS A 1 184 ? 7.129 31.109 11.969 1 98.69 184 HIS A C 1
ATOM 1448 O O . HIS A 1 184 ? 7.633 30.344 11.141 1 98.69 184 HIS A O 1
ATOM 1454 N N . ASN A 1 185 ? 7.289 32.438 11.984 1 98.5 185 ASN A N 1
ATOM 1455 C CA . ASN A 1 185 ? 8.172 33.062 11.016 1 98.5 185 ASN A CA 1
ATOM 1456 C C . ASN A 1 185 ? 9.633 32.781 11.305 1 98.5 185 ASN A C 1
ATOM 1458 O O . ASN A 1 185 ? 10.086 32.875 12.445 1 98.5 185 ASN A O 1
ATOM 1462 N N . LEU A 1 186 ? 10.359 32.406 10.273 1 98.62 186 LEU A N 1
ATOM 1463 C CA . LEU A 1 186 ? 11.758 32 10.406 1 98.62 186 LEU A CA 1
ATOM 1464 C C . LEU A 1 186 ? 12.594 33.125 10.992 1 98.62 186 LEU A C 1
ATOM 1466 O O . LEU A 1 186 ? 13.352 32.938 11.945 1 98.62 186 LEU A O 1
ATOM 1470 N N . SER A 1 187 ? 12.477 34.312 10.477 1 98.5 187 SER A N 1
ATOM 1471 C CA . SER A 1 187 ? 13.281 35.469 10.906 1 98.5 187 SER A CA 1
ATOM 1472 C C . SER A 1 187 ? 12.984 35.844 12.352 1 98.5 187 SER A C 1
ATOM 1474 O O . SER A 1 187 ? 13.906 36.062 13.141 1 98.5 187 SER A O 1
ATOM 1476 N N . GLU A 1 188 ? 11.703 35.906 12.633 1 98.56 188 GLU A N 1
ATOM 1477 C CA . GLU A 1 188 ? 11.305 36.219 14 1 98.56 188 GLU A CA 1
ATOM 1478 C C . GLU A 1 188 ? 11.867 35.188 14.992 1 98.56 188 GLU A C 1
ATOM 1480 O O . GLU A 1 188 ? 12.344 35.562 16.062 1 98.56 188 GLU A O 1
ATOM 1485 N N . THR A 1 189 ? 11.781 33.969 14.641 1 98.69 189 THR A N 1
ATOM 1486 C CA . THR A 1 189 ? 12.242 32.906 15.516 1 98.69 189 THR A CA 1
ATOM 1487 C C . THR A 1 189 ? 13.75 32.969 15.711 1 98.69 189 THR A C 1
ATOM 1489 O O . THR A 1 189 ? 14.25 32.781 16.828 1 98.69 189 THR A O 1
ATOM 1492 N N . ILE A 1 190 ? 14.508 33.219 14.641 1 98.69 190 ILE A N 1
ATOM 1493 C CA . ILE A 1 190 ? 15.961 33.312 14.703 1 98.69 190 ILE A CA 1
ATOM 1494 C C . ILE A 1 190 ? 16.359 34.5 15.555 1 98.69 190 ILE A C 1
ATOM 1496 O O . ILE A 1 190 ? 17.266 34.406 16.391 1 98.69 190 ILE A O 1
ATOM 1500 N N . GLU A 1 191 ? 15.719 35.594 15.383 1 98.38 191 GLU A N 1
ATOM 1501 C CA . GLU A 1 191 ? 16.016 36.781 16.172 1 98.38 191 GLU A CA 1
ATOM 1502 C C . GLU A 1 191 ? 15.766 36.562 17.656 1 98.38 191 GLU A C 1
ATOM 1504 O O . GLU A 1 191 ? 16.547 37 18.5 1 98.38 191 GLU A O 1
ATOM 1509 N N . ALA A 1 192 ? 14.648 35.906 17.906 1 98.69 192 ALA A N 1
ATOM 1510 C CA . ALA A 1 192 ? 14.352 35.594 19.297 1 98.69 192 ALA A CA 1
ATOM 1511 C C . ALA A 1 192 ? 15.438 34.688 19.891 1 98.69 192 ALA A C 1
ATOM 1513 O O . ALA A 1 192 ? 15.836 34.875 21.047 1 98.69 192 ALA A O 1
ATOM 1514 N N . ALA A 1 193 ? 15.867 33.688 19.156 1 98.69 193 ALA A N 1
ATOM 1515 C CA . ALA A 1 193 ? 16.922 32.781 19.609 1 98.69 193 ALA A CA 1
ATOM 1516 C C . ALA A 1 193 ? 18.219 33.531 19.875 1 98.69 193 ALA A C 1
ATOM 1518 O O . ALA A 1 193 ? 18.875 33.312 20.891 1 98.69 193 ALA A O 1
ATOM 1519 N N . ILE A 1 194 ? 18.641 34.438 18.969 1 98.56 194 ILE A N 1
ATOM 1520 C CA . ILE A 1 194 ? 19.844 35.219 19.125 1 98.56 194 ILE A CA 1
ATOM 1521 C C . ILE A 1 194 ? 19.734 36.094 20.375 1 98.56 194 ILE A C 1
ATOM 1523 O O . ILE A 1 194 ? 20.688 36.219 21.141 1 98.56 194 ILE A O 1
ATOM 1527 N N . TYR A 1 195 ? 18.562 36.688 20.562 1 98.56 195 TYR A N 1
ATOM 1528 C CA . TYR A 1 195 ? 18.328 37.5 21.75 1 98.56 195 TYR A CA 1
ATOM 1529 C C . TYR A 1 195 ? 18.5 36.688 23.031 1 98.56 195 TYR A C 1
ATOM 1531 O O . TYR A 1 195 ? 19.109 37.125 24 1 98.56 195 TYR A O 1
ATOM 1539 N N . LEU A 1 196 ? 17.938 35.531 22.984 1 98.25 196 LEU A N 1
ATOM 1540 C CA . LEU A 1 196 ? 18 34.656 24.156 1 98.25 196 LEU A CA 1
ATOM 1541 C C . LEU A 1 196 ? 19.438 34.25 24.453 1 98.25 196 LEU A C 1
ATOM 1543 O O . LEU A 1 196 ? 19.797 34.062 25.609 1 98.25 196 LEU A O 1
ATOM 1547 N N . ILE A 1 197 ? 20.312 34.094 23.422 1 97.94 197 ILE A N 1
ATOM 1548 C CA . ILE A 1 197 ? 21.734 33.781 23.609 1 97.94 197 ILE A CA 1
ATOM 1549 C C . ILE A 1 197 ? 22.391 34.938 24.391 1 97.94 197 ILE A C 1
ATOM 1551 O O . ILE A 1 197 ? 23.156 34.688 25.328 1 97.94 197 ILE A O 1
ATOM 1555 N N . ASN A 1 198 ? 22.016 36.125 24.094 1 96.62 198 ASN A N 1
ATOM 1556 C CA . ASN A 1 198 ? 22.609 37.312 24.703 1 96.62 198 ASN A CA 1
ATOM 1557 C C . ASN A 1 198 ? 21.984 37.625 26.047 1 96.62 198 ASN A C 1
ATOM 1559 O O . ASN A 1 198 ? 22.609 38.281 26.891 1 96.62 198 ASN A O 1
ATOM 1563 N N . HIS A 1 199 ? 20.688 37.219 26.172 1 97.44 199 HIS A N 1
ATOM 1564 C CA . HIS A 1 199 ? 19.938 37.438 27.406 1 97.44 199 HIS A CA 1
ATOM 1565 C C . HIS A 1 199 ? 19.297 36.156 27.906 1 97.44 199 HIS A C 1
ATOM 1567 O O . HIS A 1 199 ? 18.078 35.969 27.844 1 97.44 199 HIS A O 1
ATOM 1573 N N . PRO A 1 200 ? 20.094 35.344 28.594 1 95.31 200 PRO A N 1
ATOM 1574 C CA . PRO A 1 200 ? 19.625 34.031 28.984 1 95.31 200 PRO A CA 1
ATOM 1575 C C . PRO A 1 200 ? 18.422 34.062 29.922 1 95.31 200 PRO A C 1
ATOM 1577 O O . PRO A 1 200 ? 17.656 33.094 30 1 95.31 200 PRO A O 1
ATOM 1580 N N . ASN A 1 201 ? 18.156 35.188 30.562 1 96 201 ASN A N 1
ATOM 1581 C CA . ASN A 1 201 ? 17.047 35.281 31.516 1 96 201 ASN A CA 1
ATOM 1582 C C . ASN A 1 201 ? 15.891 36.094 30.922 1 96 201 ASN A C 1
ATOM 1584 O O . ASN A 1 201 ? 15.047 36.594 31.656 1 96 201 ASN A O 1
ATOM 1588 N N . ALA A 1 202 ? 15.906 36.156 29.641 1 97.62 202 ALA A N 1
ATOM 1589 C CA . ALA A 1 202 ? 14.836 36.906 28.969 1 97.62 202 ALA A CA 1
ATOM 1590 C C . ALA A 1 202 ? 13.469 36.344 29.344 1 97.62 202 ALA A C 1
ATOM 1592 O O . ALA A 1 202 ? 13.305 35.125 29.484 1 97.62 202 ALA A O 1
ATOM 1593 N N . SER A 1 203 ? 12.508 37.219 29.594 1 97.06 203 SER A N 1
ATOM 1594 C CA . SER A 1 203 ? 11.141 36.812 29.891 1 97.06 203 SER A CA 1
ATOM 1595 C C . SER A 1 203 ? 10.375 36.469 28.625 1 97.06 203 SER A C 1
ATOM 1597 O O . SER A 1 203 ? 10.836 36.75 27.516 1 97.06 203 SER A O 1
ATOM 1599 N N . LEU A 1 204 ? 9.266 35.812 28.891 1 97.31 204 LEU A N 1
ATOM 1600 C CA . LEU A 1 204 ? 8.398 35.531 27.75 1 97.31 204 LEU A CA 1
ATOM 1601 C C . LEU A 1 204 ? 8.016 36.781 27 1 97.31 204 LEU A C 1
ATOM 1603 O O . LEU A 1 204 ? 7.977 36.781 25.766 1 97.31 204 LEU A O 1
ATOM 1607 N N . ASP A 1 205 ? 7.777 37.812 27.719 1 95.94 205 ASP A N 1
ATOM 1608 C CA . ASP A 1 205 ? 7.391 39.094 27.109 1 95.94 205 ASP A CA 1
ATOM 1609 C C . ASP A 1 205 ? 8.508 39.656 26.234 1 95.94 205 ASP A C 1
ATOM 1611 O O . ASP A 1 205 ? 8.242 40.219 25.172 1 95.94 205 ASP A O 1
ATOM 1615 N N . ASP A 1 206 ? 9.688 39.5 26.656 1 97.38 206 ASP A N 1
ATOM 1616 C CA . ASP A 1 206 ? 10.828 39.906 25.859 1 97.38 206 ASP A CA 1
ATOM 1617 C C . ASP A 1 206 ? 10.891 39.156 24.547 1 97.38 206 ASP A C 1
ATOM 1619 O O . ASP A 1 206 ? 11.117 39.75 23.484 1 97.38 206 ASP A O 1
ATOM 1623 N N . LEU A 1 207 ? 10.695 37.844 24.641 1 98.31 207 LEU A N 1
ATOM 1624 C CA . LEU A 1 207 ? 10.789 37 23.469 1 98.31 207 LEU A CA 1
ATOM 1625 C C . LEU A 1 207 ? 9.656 37.281 22.5 1 98.31 207 LEU A C 1
ATOM 1627 O O . LEU A 1 207 ? 9.844 37.188 21.281 1 98.31 207 LEU A O 1
ATOM 1631 N N . MET A 1 208 ? 8.5 37.625 23 1 97.38 208 MET A N 1
ATOM 1632 C CA . MET A 1 208 ? 7.324 37.844 22.172 1 97.38 208 MET A CA 1
ATOM 1633 C C . MET A 1 208 ? 7.438 39.188 21.422 1 97.38 208 MET A C 1
ATOM 1635 O O . MET A 1 208 ? 6.652 39.438 20.516 1 97.38 208 MET A O 1
ATOM 1639 N N . GLN A 1 209 ? 8.43 40 21.797 1 96.56 209 GLN A N 1
ATOM 1640 C CA . GLN A 1 209 ? 8.719 41.188 20.984 1 96.56 209 GLN A CA 1
ATOM 1641 C C . GLN A 1 209 ? 9.242 40.781 19.609 1 96.56 209 GLN A C 1
ATOM 1643 O O . GLN A 1 209 ? 9.086 41.531 18.641 1 96.56 209 GLN A O 1
ATOM 1648 N N . PHE A 1 210 ? 9.82 39.625 19.578 1 97.5 210 PHE A N 1
ATOM 1649 C CA . PHE A 1 210 ? 10.344 39.094 18.328 1 97.5 210 PHE A CA 1
ATOM 1650 C C . PHE A 1 210 ? 9.336 38.156 17.672 1 97.5 210 PHE A C 1
ATOM 1652 O O . PHE A 1 210 ? 8.898 38.375 16.547 1 97.5 210 PHE A O 1
ATOM 1659 N N . ILE A 1 211 ? 8.906 37.125 18.453 1 97.94 211 ILE A N 1
ATOM 1660 C CA . ILE A 1 211 ? 7.891 36.219 17.969 1 97.94 211 ILE A CA 1
ATOM 1661 C C . ILE A 1 211 ? 6.504 36.719 18.375 1 97.94 211 ILE A C 1
ATOM 1663 O O . ILE A 1 211 ? 6.012 36.375 19.453 1 97.94 211 ILE A O 1
ATOM 1667 N N . LYS A 1 212 ? 5.828 37.312 17.484 1 94.19 212 LYS A N 1
ATOM 1668 C CA . LYS A 1 212 ? 4.543 37.938 17.75 1 94.19 212 LYS A CA 1
ATOM 1669 C C . LYS A 1 212 ? 3.43 36.906 17.875 1 94.19 212 LYS A C 1
ATOM 1671 O O . LYS A 1 212 ? 2.393 37.156 18.484 1 94.19 212 LYS A O 1
ATOM 1676 N N . GLY A 1 213 ? 3.574 35.812 17.25 1 97.31 213 GLY A N 1
ATOM 1677 C CA . GLY A 1 213 ? 2.611 34.75 17.188 1 97.31 213 GLY A CA 1
ATOM 1678 C C . GLY A 1 213 ? 2.869 33.781 16.031 1 97.31 213 GLY A C 1
ATOM 1679 O O . GLY A 1 213 ? 3.861 33.938 15.312 1 97.31 213 GLY A O 1
ATOM 1680 N N . PRO A 1 214 ? 1.954 32.844 15.922 1 98.06 214 PRO A N 1
ATOM 1681 C CA . PRO A 1 214 ? 2.059 31.938 14.781 1 98.06 214 PRO A CA 1
ATOM 1682 C C . PRO A 1 214 ? 2.045 32.656 13.438 1 98.06 214 PRO A C 1
ATOM 1684 O O . PRO A 1 214 ? 1.486 33.75 13.336 1 98.06 214 PRO A O 1
ATOM 1687 N N . ASP A 1 215 ? 2.713 32.156 12.516 1 98.62 215 ASP A N 1
ATOM 1688 C CA . ASP A 1 215 ? 2.709 32.594 11.125 1 98.62 215 ASP A CA 1
ATOM 1689 C C . ASP A 1 215 ? 2.375 31.438 10.18 1 98.62 215 ASP A C 1
ATOM 1691 O O . ASP A 1 215 ? 3.262 30.688 9.773 1 98.62 215 ASP A O 1
ATOM 1695 N N . PHE A 1 216 ? 1.137 31.406 9.781 1 98.25 216 PHE A N 1
ATOM 1696 C CA . PHE A 1 216 ? 0.654 30.297 8.977 1 98.25 216 PHE A CA 1
ATOM 1697 C C . PHE A 1 216 ? 0.983 30.5 7.504 1 98.25 216 PHE A C 1
ATOM 1699 O O . PHE A 1 216 ? 0.909 31.625 7.004 1 98.25 216 PHE A O 1
ATOM 1706 N N . PRO A 1 217 ? 1.337 29.438 6.797 1 97.31 217 PRO A N 1
ATOM 1707 C CA . PRO A 1 217 ? 1.666 29.562 5.375 1 97.31 217 PRO A CA 1
ATOM 1708 C C . PRO A 1 217 ? 0.49 30.062 4.539 1 97.31 217 PRO A C 1
ATOM 1710 O O . PRO A 1 217 ? 0.69 30.609 3.451 1 97.31 217 PRO A O 1
ATOM 1713 N N . THR A 1 218 ? -0.71 29.891 5.016 1 96.56 218 THR A N 1
ATOM 1714 C CA . THR A 1 218 ? -1.899 30.312 4.281 1 96.56 218 THR A CA 1
ATOM 1715 C C . THR A 1 218 ? -2.273 31.75 4.633 1 96.56 218 THR A C 1
ATOM 1717 O O . THR A 1 218 ? -3.26 32.281 4.125 1 96.56 218 THR A O 1
ATOM 1720 N N . GLY A 1 219 ? -1.516 32.344 5.559 1 97.44 219 GLY A N 1
ATOM 1721 C CA . GLY A 1 219 ? -1.822 33.688 5.996 1 97.44 219 GLY A CA 1
ATOM 1722 C C . GLY A 1 219 ? -3.018 33.75 6.926 1 97.44 219 GLY A C 1
ATOM 1723 O O . GLY A 1 219 ? -3.102 33 7.895 1 97.44 219 GLY A O 1
ATOM 1724 N N . GLY A 1 220 ? -3.855 34.75 6.645 1 97.31 220 GLY A N 1
ATOM 1725 C CA . GLY A 1 220 ? -5.047 34.906 7.457 1 97.31 220 GLY A CA 1
ATOM 1726 C C . GLY A 1 220 ? -4.852 35.906 8.594 1 97.31 220 GLY A C 1
ATOM 1727 O O . GLY A 1 220 ? -3.826 36.594 8.664 1 97.31 220 GLY A O 1
ATOM 1728 N N . ILE A 1 221 ? -5.875 36.031 9.375 1 97.38 221 ILE A N 1
ATOM 1729 C CA . ILE A 1 221 ? -5.879 36.938 10.516 1 97.38 221 ILE A CA 1
ATOM 1730 C C . ILE A 1 221 ? -6.031 36.156 11.812 1 97.38 221 ILE A C 1
ATOM 1732 O O . ILE A 1 221 ? -7.035 35.469 12.008 1 97.38 221 ILE A O 1
ATOM 1736 N N . LEU A 1 222 ? -5.023 36.25 12.609 1 97.06 222 LEU A N 1
ATOM 1737 C CA . LEU A 1 222 ? -5.055 35.594 13.906 1 97.06 222 LEU A CA 1
ATOM 1738 C C . LEU A 1 222 ? -5.477 36.562 15.008 1 97.06 222 LEU A C 1
ATOM 1740 O O . LEU A 1 222 ? -4.848 37.594 15.203 1 97.06 222 LEU A O 1
ATOM 1744 N N . GLN A 1 223 ? -6.539 36.156 15.727 1 95.25 223 GLN A N 1
ATOM 1745 C CA . GLN A 1 223 ? -7.094 37.031 16.766 1 95.25 223 GLN A CA 1
ATOM 1746 C C . GLN A 1 223 ? -6.98 36.406 18.141 1 95.25 223 GLN A C 1
ATOM 1748 O O . GLN A 1 223 ? -7.211 35.188 18.297 1 95.25 223 GLN A O 1
ATOM 1753 N N . GLY A 1 224 ? -6.637 37.219 19.125 1 92.38 224 GLY A N 1
ATOM 1754 C CA . GLY A 1 224 ? -6.574 36.75 20.5 1 92.38 224 GLY A CA 1
ATOM 1755 C C . GLY A 1 224 ? -5.156 36.594 21.031 1 92.38 224 GLY A C 1
ATOM 1756 O O . GLY A 1 224 ? -4.68 35.469 21.234 1 92.38 224 GLY A O 1
ATOM 1757 N N . ILE A 1 225 ? -4.555 37.625 21.422 1 92.5 225 ILE A N 1
ATOM 1758 C CA . ILE A 1 225 ? -3.168 37.625 21.875 1 92.5 225 ILE A CA 1
ATOM 1759 C C . ILE A 1 225 ? -3.064 36.969 23.234 1 92.5 225 ILE A C 1
ATOM 1761 O O . ILE A 1 225 ? -2.057 36.312 23.547 1 92.5 225 ILE A O 1
ATOM 1765 N N . ASP A 1 226 ? -4.121 37.094 24.031 1 92.38 226 ASP A N 1
ATOM 1766 C CA . ASP A 1 226 ? -4.117 36.469 25.344 1 92.38 226 ASP A CA 1
ATOM 1767 C C . ASP A 1 226 ? -4.02 34.938 25.219 1 92.38 226 ASP A C 1
ATOM 1769 O O . ASP A 1 226 ? -3.303 34.312 26 1 92.38 226 ASP A O 1
ATOM 1773 N N . GLY A 1 227 ? -4.781 34.406 24.312 1 94.38 227 GLY A N 1
ATOM 1774 C CA . GLY A 1 227 ? -4.707 32.969 24.078 1 94.38 227 GLY A CA 1
ATOM 1775 C C . GLY A 1 227 ? -3.346 32.531 23.594 1 94.38 227 GLY A C 1
ATOM 1776 O O . GLY A 1 227 ? -2.873 31.438 23.953 1 94.38 227 GLY A O 1
ATOM 1777 N N . ILE A 1 228 ? -2.721 33.375 22.812 1 96.69 228 ILE A N 1
ATOM 1778 C CA . ILE A 1 228 ? -1.389 33.062 22.297 1 96.69 228 ILE A CA 1
ATOM 1779 C C . ILE A 1 228 ? -0.374 33.094 23.438 1 96.69 228 ILE A C 1
ATOM 1781 O O . ILE A 1 228 ? 0.47 32.219 23.547 1 96.69 228 ILE A O 1
ATOM 1785 N N . LYS A 1 229 ? -0.448 34.094 24.234 1 96.19 229 LYS A N 1
ATOM 1786 C CA . LYS A 1 229 ? 0.461 34.188 25.375 1 96.19 229 LYS A CA 1
ATOM 1787 C C . LYS A 1 229 ? 0.324 33 26.312 1 96.19 229 LYS A C 1
ATOM 1789 O O . LYS A 1 229 ? 1.324 32.469 26.797 1 96.19 229 LYS A O 1
ATOM 1794 N N . LYS A 1 230 ? -0.898 32.656 26.578 1 96.25 230 LYS A N 1
ATOM 1795 C CA . LYS A 1 230 ? -1.14 31.484 27.438 1 96.25 230 LYS A CA 1
ATOM 1796 C C . LYS A 1 230 ? -0.507 30.234 26.828 1 96.25 230 LYS A C 1
ATOM 1798 O O . LYS A 1 230 ? 0.084 29.422 27.547 1 96.25 230 LYS A O 1
ATOM 1803 N N . ALA A 1 231 ? -0.687 30.047 25.562 1 97.19 231 ALA A N 1
ATOM 1804 C CA . ALA A 1 231 ? -0.093 28.906 24.859 1 97.19 231 ALA A CA 1
ATOM 1805 C C . ALA A 1 231 ? 1.427 28.922 24.984 1 97.19 231 ALA A C 1
ATOM 1807 O O . ALA A 1 231 ? 2.045 27.875 25.188 1 97.19 231 ALA A O 1
ATOM 1808 N N . TYR A 1 232 ? 2.053 30.078 24.906 1 98.25 232 TYR A N 1
ATOM 1809 C CA . TYR A 1 232 ? 3.504 30.219 24.953 1 98.25 232 TYR A CA 1
ATOM 1810 C C . TYR A 1 232 ? 4.02 30.031 26.375 1 98.25 232 TYR A C 1
ATOM 1812 O O . TYR A 1 232 ? 5.203 29.75 26.578 1 98.25 232 TYR A O 1
ATOM 1820 N N . GLU A 1 233 ? 3.186 30.172 27.281 1 97.25 233 GLU A N 1
ATOM 1821 C CA . GLU A 1 233 ? 3.568 29.984 28.688 1 97.25 233 GLU A CA 1
ATOM 1822 C C . GLU A 1 233 ? 3.396 28.531 29.125 1 97.25 233 GLU A C 1
ATOM 1824 O O . GLU A 1 233 ? 4.277 27.969 29.781 1 97.25 233 GLU A O 1
ATOM 1829 N N . THR A 1 234 ? 2.238 27.922 28.75 1 95.75 234 THR A N 1
ATOM 1830 C CA . THR A 1 234 ? 1.859 26.641 29.344 1 95.75 234 THR A CA 1
ATOM 1831 C C . THR A 1 234 ? 1.925 25.516 28.312 1 95.75 234 THR A C 1
ATOM 1833 O O . THR A 1 234 ? 1.941 24.344 28.672 1 95.75 234 THR A O 1
ATOM 1836 N N . GLY A 1 235 ? 1.84 25.922 27.141 1 96.38 235 GLY A N 1
ATOM 1837 C CA . GLY A 1 235 ? 1.763 24.922 26.078 1 96.38 235 GLY A CA 1
ATOM 1838 C C . GLY A 1 235 ? 0.35 24.688 25.578 1 96.38 235 GLY A C 1
ATOM 1839 O O . GLY A 1 235 ? 0.144 23.984 24.594 1 96.38 235 GLY A O 1
ATOM 1840 N N . ARG A 1 236 ? -0.633 25.312 26.25 1 96.31 236 ARG A N 1
ATOM 1841 C CA . ARG A 1 236 ? -2.031 25.203 25.844 1 96.31 236 ARG A CA 1
ATOM 1842 C C . ARG A 1 236 ? -2.67 26.578 25.703 1 96.31 236 ARG A C 1
ATOM 1844 O O . ARG A 1 236 ? -2.371 27.484 26.469 1 96.31 236 ARG A O 1
ATOM 1851 N N . GLY A 1 237 ? -3.453 26.609 24.641 1 95.69 237 GLY A N 1
ATOM 1852 C CA . GLY A 1 237 ? -4.16 27.859 24.391 1 95.69 237 GLY A CA 1
ATOM 1853 C C . GLY A 1 237 ? -5.07 27.812 23.188 1 95.69 237 GLY A C 1
ATOM 1854 O O . GLY A 1 237 ? -5.18 26.766 22.531 1 95.69 237 GLY A O 1
ATOM 1855 N N . ARG A 1 238 ? -5.812 28.891 23.062 1 94.62 238 ARG A N 1
ATOM 1856 C CA . ARG A 1 238 ? -6.75 28.953 21.953 1 94.62 238 ARG A CA 1
ATOM 1857 C C . ARG A 1 238 ? -6.77 30.344 21.328 1 94.62 238 ARG A C 1
ATOM 1859 O O . ARG A 1 238 ? -6.672 31.344 22.031 1 94.62 238 ARG A O 1
ATOM 1866 N N . ALA A 1 239 ? -6.789 30.359 20.016 1 95.56 239 ALA A N 1
ATOM 1867 C CA . ALA A 1 239 ? -6.941 31.594 19.234 1 95.56 239 ALA A CA 1
ATOM 1868 C C . ALA A 1 239 ? -7.871 31.375 18.047 1 95.56 239 ALA A C 1
ATOM 1870 O O . ALA A 1 239 ? -8.258 30.25 17.75 1 95.56 239 ALA A O 1
ATOM 1871 N N . VAL A 1 240 ? -8.312 32.5 17.484 1 95.81 240 VAL A N 1
ATOM 1872 C CA . VAL A 1 240 ? -9.234 32.406 16.359 1 95.81 240 VAL A CA 1
ATOM 1873 C C . VAL A 1 240 ? -8.516 32.812 15.07 1 95.81 240 VAL A C 1
ATOM 1875 O O . VAL A 1 240 ? -7.859 33.875 15.023 1 95.81 240 VAL A O 1
ATOM 1878 N N . LEU A 1 241 ? -8.562 32 14.125 1 97.25 241 LEU A N 1
ATOM 1879 C CA . LEU A 1 241 ? -7.977 32.25 12.812 1 97.25 241 LEU A CA 1
ATOM 1880 C C . LEU A 1 241 ? -9.062 32.562 11.781 1 97.25 241 LEU A C 1
ATOM 1882 O O . LEU A 1 241 ? -9.938 31.719 11.555 1 97.25 241 LEU A O 1
ATOM 1886 N N . ARG A 1 242 ? -8.945 33.75 11.172 1 97.06 242 ARG A N 1
ATOM 1887 C CA . ARG A 1 242 ? -9.984 34.219 10.266 1 97.06 242 ARG A CA 1
ATOM 1888 C C . ARG A 1 242 ? -9.422 34.438 8.859 1 97.06 242 ARG A C 1
ATOM 1890 O O . ARG A 1 242 ? -8.258 34.812 8.703 1 97.06 242 ARG A O 1
ATOM 1897 N N . SER A 1 243 ? -10.312 34.312 7.902 1 97.75 243 SER A N 1
ATOM 1898 C CA . SER A 1 243 ? -9.953 34.562 6.508 1 97.75 243 SER A CA 1
ATOM 1899 C C . SER A 1 243 ? -9.766 36.031 6.246 1 97.75 243 SER A C 1
ATOM 1901 O O . SER A 1 243 ? -10.367 36.875 6.93 1 97.75 243 SER A O 1
ATOM 1903 N N . LYS A 1 244 ? -8.891 36.281 5.336 1 97.44 244 LYS A N 1
ATOM 1904 C CA . LYS A 1 244 ? -8.82 37.625 4.816 1 97.44 244 LYS A CA 1
ATOM 1905 C C . LYS A 1 244 ? -9.844 37.875 3.711 1 97.44 244 LYS A C 1
ATOM 1907 O O . LYS A 1 244 ? -9.867 37.125 2.723 1 97.44 244 LYS A O 1
ATOM 1912 N N . THR A 1 245 ? -10.68 38.875 3.932 1 96.94 245 THR A N 1
ATOM 1913 C CA . THR A 1 245 ? -11.773 39.125 3.004 1 96.94 245 THR A CA 1
ATOM 1914 C C . THR A 1 245 ? -11.844 40.594 2.633 1 96.94 245 THR A C 1
ATOM 1916 O O . THR A 1 245 ? -11.289 41.438 3.336 1 96.94 245 THR A O 1
ATOM 1919 N N . LYS A 1 246 ? -12.398 40.812 1.462 1 96.25 246 LYS A N 1
ATOM 1920 C CA . LYS A 1 246 ? -12.68 42.156 0.992 1 96.25 246 LYS A CA 1
ATOM 1921 C C . LYS A 1 246 ? -14.055 42.25 0.343 1 96.25 246 LYS A C 1
ATOM 1923 O O . LYS A 1 246 ? -14.461 41.312 -0.38 1 96.25 246 LYS A O 1
ATOM 1928 N N . ILE A 1 247 ? -14.773 43.281 0.742 1 95.56 247 ILE A N 1
ATOM 1929 C CA . ILE A 1 247 ? -16.062 43.531 0.099 1 95.56 247 ILE A CA 1
ATOM 1930 C C . ILE A 1 247 ? -15.883 44.531 -1.057 1 95.56 247 ILE A C 1
ATOM 1932 O O . ILE A 1 247 ? -15.297 45.594 -0.883 1 95.56 247 ILE A O 1
ATOM 1936 N N . GLU A 1 248 ? -16.344 44.094 -2.209 1 95.38 248 GLU A N 1
ATOM 1937 C CA . GLU A 1 248 ? -16.219 44.938 -3.4 1 95.38 248 GLU A CA 1
ATOM 1938 C C . GLU A 1 248 ? -17.578 45.219 -4.027 1 95.38 248 GLU A C 1
ATOM 1940 O O . GLU A 1 248 ? -18.453 44.344 -4.027 1 95.38 248 GLU A O 1
ATOM 1945 N N . ASP A 1 249 ? -17.656 46.406 -4.586 1 93.44 249 ASP A N 1
ATOM 1946 C CA . ASP A 1 249 ? -18.875 46.781 -5.316 1 93.44 249 ASP A CA 1
ATOM 1947 C C . ASP A 1 249 ? -18.797 46.312 -6.766 1 93.44 249 ASP A C 1
ATOM 1949 O O . ASP A 1 249 ? -17.75 46.375 -7.398 1 93.44 249 ASP A O 1
ATOM 1953 N N . ILE A 1 250 ? -19.906 45.719 -7.082 1 90.31 250 ILE A N 1
ATOM 1954 C CA . ILE A 1 250 ? -19.984 45.312 -8.484 1 90.31 250 ILE A CA 1
ATOM 1955 C C . ILE A 1 250 ? -21.141 46.062 -9.156 1 90.31 250 ILE A C 1
ATOM 1957 O O . ILE A 1 250 ? -21.906 46.781 -8.492 1 90.31 250 ILE A O 1
ATOM 1961 N N . ARG A 1 251 ? -21.312 45.969 -10.523 1 78.75 251 ARG A N 1
ATOM 1962 C CA . ARG A 1 251 ? -22.328 46.656 -11.32 1 78.75 251 ARG A CA 1
ATOM 1963 C C . ARG A 1 251 ? -23.719 46.25 -10.883 1 78.75 251 ARG A C 1
ATOM 1965 O O . ARG A 1 251 ? -23.969 45.094 -10.555 1 78.75 251 ARG A O 1
ATOM 1972 N N . GLY A 1 252 ? -24.594 47.219 -10.859 1 84 252 GLY A N 1
ATOM 1973 C CA . GLY A 1 252 ? -26 46.969 -10.578 1 84 252 GLY A CA 1
ATOM 1974 C C . GLY A 1 252 ? -26.328 47.062 -9.102 1 84 252 GLY A C 1
ATOM 1975 O O . GLY A 1 252 ? -27.203 46.344 -8.609 1 84 252 GLY A O 1
ATOM 1976 N N . ASN A 1 253 ? -25.609 47.781 -8.398 1 83.81 253 ASN A N 1
ATOM 1977 C CA . ASN A 1 253 ? -25.797 48 -6.965 1 83.81 253 ASN A CA 1
ATOM 1978 C C . ASN A 1 253 ? -25.688 46.688 -6.184 1 83.81 253 ASN A C 1
ATOM 1980 O O . ASN A 1 253 ? -26.484 46.438 -5.281 1 83.81 253 ASN A O 1
ATOM 1984 N N . LYS A 1 254 ? -24.844 45.812 -6.684 1 91.19 254 LYS A N 1
ATOM 1985 C CA . LYS A 1 254 ? -24.562 44.531 -6.016 1 91.19 254 LYS A CA 1
ATOM 1986 C C . LYS A 1 254 ? -23.172 44.562 -5.391 1 91.19 254 LYS A C 1
ATOM 1988 O O . LYS A 1 254 ? -22.328 45.375 -5.75 1 91.19 254 LYS A O 1
ATOM 1993 N N . GLN A 1 255 ? -23.047 43.75 -4.367 1 94.38 255 GLN A N 1
ATOM 1994 C CA . GLN A 1 255 ? -21.734 43.594 -3.723 1 94.38 255 GLN A CA 1
ATOM 1995 C C . GLN A 1 255 ? -21.297 42.125 -3.756 1 94.38 255 GLN A C 1
ATOM 1997 O O . GLN A 1 255 ? -22.094 41.219 -4.012 1 94.38 255 GLN A O 1
ATOM 2002 N N . GLN A 1 256 ? -20.031 42.031 -3.658 1 96.31 256 GLN A N 1
ATOM 2003 C CA . GLN A 1 256 ? -19.484 40.688 -3.537 1 96.31 256 GLN A CA 1
ATOM 2004 C C . GLN A 1 256 ? -18.422 40.594 -2.439 1 96.31 256 GLN A C 1
ATOM 2006 O O . GLN A 1 256 ? -17.766 41.594 -2.148 1 96.31 256 GLN A O 1
ATOM 2011 N N . ILE A 1 257 ? -18.328 39.5 -1.792 1 96.88 257 ILE A N 1
ATOM 2012 C CA . ILE A 1 257 ? -17.297 39.219 -0.793 1 96.88 257 ILE A CA 1
ATOM 2013 C C . ILE A 1 257 ? -16.188 38.375 -1.425 1 96.88 257 ILE A C 1
ATOM 2015 O O . ILE A 1 257 ? -16.438 37.312 -1.978 1 96.88 257 ILE A O 1
ATOM 2019 N N . ILE A 1 258 ? -14.984 38.906 -1.372 1 97.31 258 ILE A N 1
ATOM 2020 C CA . ILE A 1 258 ? -13.828 38.219 -1.932 1 97.31 258 ILE A CA 1
ATOM 2021 C C . ILE A 1 258 ? -12.961 37.688 -0.802 1 97.31 258 ILE A C 1
ATOM 2023 O O . ILE A 1 258 ? -12.508 38.438 0.063 1 97.31 258 ILE A O 1
ATOM 2027 N N . VAL A 1 259 ? -12.781 36.375 -0.812 1 97.44 259 VAL A N 1
ATOM 2028 C CA . VAL A 1 259 ? -11.891 35.719 0.139 1 97.44 259 VAL A CA 1
ATOM 2029 C C . VAL A 1 259 ? -10.531 35.469 -0.512 1 97.44 259 VAL A C 1
ATOM 2031 O O . VAL A 1 259 ? -10.445 34.812 -1.532 1 97.44 259 VAL A O 1
ATOM 2034 N N . THR A 1 260 ? -9.43 35.938 0.038 1 97 260 THR A N 1
ATOM 2035 C CA . THR A 1 260 ? -8.109 35.844 -0.586 1 97 260 THR A CA 1
ATOM 2036 C C . THR A 1 260 ? -7.203 34.906 0.213 1 97 260 THR A C 1
ATOM 2038 O O . THR A 1 260 ? -6.215 34.406 -0.315 1 97 260 THR A O 1
ATOM 2041 N N . GLU A 1 261 ? -7.406 34.781 1.479 1 97.62 261 GLU A N 1
ATOM 2042 C CA . GLU A 1 261 ? -6.699 33.844 2.355 1 97.62 261 GLU A CA 1
ATOM 2043 C C . GLU A 1 261 ? -7.668 33.062 3.248 1 97.62 261 GLU A C 1
ATOM 2045 O O . GLU A 1 261 ? -8.664 33.625 3.715 1 97.62 261 GLU A O 1
ATOM 2050 N N . ILE A 1 262 ? -7.398 31.766 3.369 1 97.25 262 ILE A N 1
ATOM 2051 C CA . ILE A 1 262 ? -8.266 30.969 4.234 1 97.25 262 ILE A CA 1
ATOM 2052 C C . ILE A 1 262 ? -7.461 30.438 5.418 1 97.25 262 ILE A C 1
ATOM 2054 O O . ILE A 1 262 ? -6.23 30.375 5.363 1 97.25 262 ILE A O 1
ATOM 2058 N N . PRO A 1 263 ? -8.164 30.062 6.457 1 97.5 263 PRO A N 1
ATOM 2059 C CA . PRO A 1 263 ? -7.477 29.578 7.656 1 97.5 263 PRO A CA 1
ATOM 2060 C C . PRO A 1 263 ? -6.629 28.328 7.391 1 97.5 263 PRO A C 1
ATOM 2062 O O . PRO A 1 263 ? -6.949 27.547 6.5 1 97.5 263 PRO A O 1
ATOM 2065 N N . TYR A 1 264 ? -5.594 28.141 8.281 1 96.94 264 TYR A N 1
ATOM 2066 C CA . TYR A 1 264 ? -4.637 27.047 8.219 1 96.94 264 TYR A CA 1
ATOM 2067 C C . TYR A 1 264 ? -5.344 25.703 8.344 1 96.94 264 TYR A C 1
ATOM 2069 O O . TYR A 1 264 ? -6.215 25.531 9.203 1 96.94 264 TYR A O 1
ATOM 2077 N N . GLU A 1 265 ? -5.055 24.734 7.445 1 94.62 265 GLU A N 1
ATOM 2078 C CA . GLU A 1 265 ? -5.492 23.344 7.445 1 94.62 265 GLU A CA 1
ATOM 2079 C C . GLU A 1 265 ? -6.957 23.234 7.027 1 94.62 265 GLU A C 1
ATOM 2081 O O . GLU A 1 265 ? -7.562 22.172 7.16 1 94.62 265 GLU A O 1
ATOM 2086 N N . VAL A 1 266 ? -7.57 24.328 6.523 1 95.81 266 VAL A N 1
ATOM 2087 C CA . VAL A 1 266 ? -8.945 24.266 6.02 1 95.81 266 VAL A CA 1
ATOM 2088 C C . VAL A 1 266 ? -8.938 23.812 4.562 1 95.81 266 VAL A C 1
ATOM 2090 O O . VAL A 1 266 ? -8.109 24.266 3.77 1 95.81 266 VAL A O 1
ATOM 2093 N N . ASN A 1 267 ? -9.844 22.922 4.254 1 95 267 ASN A N 1
ATOM 2094 C CA . ASN A 1 267 ? -10.055 22.469 2.879 1 95 267 ASN A CA 1
ATOM 2095 C C . ASN A 1 267 ? -10.906 23.469 2.092 1 95 267 ASN A C 1
ATOM 2097 O O . ASN A 1 267 ? -12.078 23.672 2.404 1 95 267 ASN A O 1
ATOM 2101 N N . LYS A 1 268 ? -10.312 24 1.127 1 95.56 268 LYS A N 1
ATOM 2102 C CA . LYS A 1 268 ? -10.969 25.047 0.37 1 95.56 268 LYS A CA 1
ATOM 2103 C C . LYS A 1 268 ? -12.25 24.547 -0.297 1 95.56 268 LYS A C 1
ATOM 2105 O O . LYS A 1 268 ? -13.289 25.203 -0.251 1 95.56 268 LYS A O 1
ATOM 2110 N N . SER A 1 269 ? -12.172 23.344 -0.945 1 94.5 269 SER A N 1
ATOM 2111 C CA . SER A 1 269 ? -13.328 22.781 -1.644 1 94.5 269 SER A CA 1
ATOM 2112 C C . SER A 1 269 ? -14.477 22.5 -0.678 1 94.5 269 SER A C 1
ATOM 2114 O O . SER A 1 269 ? -15.641 22.766 -0.995 1 94.5 269 SER A O 1
ATOM 2116 N N . ALA A 1 270 ? -14.133 22 0.411 1 94.06 270 ALA A N 1
ATOM 2117 C CA . ALA A 1 270 ? -15.141 21.734 1.434 1 94.06 270 ALA A CA 1
ATOM 2118 C C . ALA A 1 270 ? -15.766 23.031 1.938 1 94.06 270 ALA A C 1
ATOM 2120 O O . ALA A 1 270 ? -16.969 23.094 2.203 1 94.06 270 ALA A O 1
ATOM 2121 N N . LEU A 1 271 ? -15.031 24.062 2.119 1 95.94 271 LEU A N 1
ATOM 2122 C CA . LEU A 1 271 ? -15.492 25.375 2.553 1 95.94 271 LEU A CA 1
ATOM 2123 C C . LEU A 1 271 ? -16.484 25.969 1.549 1 95.94 271 LEU A C 1
ATOM 2125 O O . LEU A 1 271 ? -17.562 26.422 1.93 1 95.94 271 LEU A O 1
ATOM 2129 N N . VAL A 1 272 ? -16.141 25.938 0.306 1 95.44 272 VAL A N 1
ATOM 2130 C CA . VAL A 1 272 ? -16.984 26.469 -0.753 1 95.44 272 VAL A CA 1
ATOM 2131 C C . VAL A 1 272 ? -18.297 25.688 -0.806 1 95.44 272 VAL A C 1
ATOM 2133 O O . VAL A 1 272 ? -19.375 26.26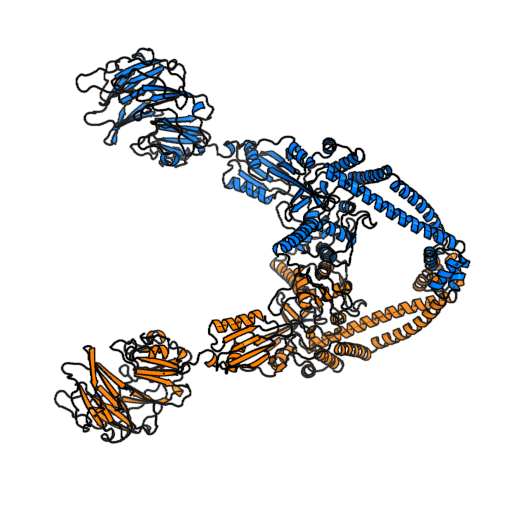6 -0.944 1 95.44 272 VAL A O 1
ATOM 2136 N N . LYS A 1 273 ? -18.156 24.406 -0.693 1 94.06 273 LYS A N 1
ATOM 2137 C CA . LYS A 1 273 ? -19.344 23.547 -0.687 1 94.06 273 LYS A CA 1
ATOM 2138 C C . LYS A 1 273 ? -20.266 23.906 0.482 1 94.06 273 LYS A C 1
ATOM 2140 O O . LYS A 1 273 ? -21.5 23.906 0.337 1 94.06 273 LYS A O 1
ATOM 2145 N N . ARG A 1 274 ? -19.656 24.125 1.568 1 94.25 274 ARG A N 1
ATOM 2146 C CA . ARG A 1 274 ? -20.422 24.484 2.754 1 94.25 274 ARG A CA 1
ATOM 2147 C C . ARG A 1 274 ? -21.172 25.797 2.551 1 94.25 274 ARG A C 1
ATOM 2149 O O . ARG A 1 274 ? -22.328 25.922 2.912 1 94.25 274 ARG A O 1
ATOM 2156 N N . ILE A 1 275 ? -20.562 26.812 2.074 1 95.12 275 ILE A N 1
ATOM 2157 C CA . ILE A 1 275 ? -21.188 28.109 1.813 1 95.12 275 ILE A CA 1
ATOM 2158 C C . ILE A 1 275 ? -22.312 27.938 0.81 1 95.12 275 ILE A C 1
ATOM 2160 O O . ILE A 1 275 ? -23.406 28.5 0.998 1 95.12 275 ILE A O 1
ATOM 2164 N N . ASP A 1 276 ? -22.031 27.156 -0.185 1 93.31 276 ASP A N 1
ATOM 2165 C CA . ASP A 1 276 ? -23.062 26.891 -1.189 1 93.31 276 ASP A CA 1
ATOM 2166 C C . ASP A 1 276 ? -24.25 26.141 -0.578 1 93.31 276 ASP A C 1
ATOM 2168 O O . ASP A 1 276 ? -25.391 26.375 -0.965 1 93.31 276 ASP A O 1
ATOM 2172 N N . GLY A 1 277 ? -23.922 25.25 0.263 1 89.81 277 GLY A N 1
ATOM 2173 C CA . GLY A 1 277 ? -24.984 24.562 0.981 1 89.81 277 GLY A CA 1
ATOM 2174 C C . GLY A 1 277 ? -25.875 25.5 1.768 1 89.81 277 GLY A C 1
ATOM 2175 O O . GLY A 1 277 ? -27.094 25.328 1.789 1 89.81 277 GLY A O 1
ATOM 2176 N N . LEU A 1 278 ? -25.328 26.469 2.41 1 90.38 278 LEU A N 1
ATOM 2177 C CA . LEU A 1 278 ? -26.094 27.453 3.172 1 90.38 278 LEU A CA 1
ATOM 2178 C C . LEU A 1 278 ? -26.984 28.281 2.254 1 90.38 278 LEU A C 1
ATOM 2180 O O . LEU A 1 278 ? -28.094 28.625 2.621 1 90.38 278 LEU A O 1
ATOM 2184 N N . ARG A 1 279 ? -26.5 28.594 1.098 1 88.25 279 ARG A N 1
ATOM 2185 C CA . ARG A 1 279 ? -27.266 29.312 0.082 1 88.25 279 ARG A CA 1
ATOM 2186 C C . ARG A 1 279 ? -28.453 28.484 -0.392 1 88.25 279 ARG A C 1
ATOM 2188 O O . ARG A 1 279 ? -29.578 28.984 -0.456 1 88.25 279 ARG A O 1
ATOM 2195 N N . ILE A 1 280 ? -28.125 27.25 -0.643 1 86.75 280 ILE A N 1
ATOM 2196 C CA . ILE A 1 280 ? -29.141 26.359 -1.204 1 86.75 280 ILE A CA 1
ATOM 2197 C C . ILE A 1 280 ? -30.234 26.109 -0.165 1 86.75 280 ILE A C 1
ATOM 2199 O O . ILE A 1 280 ? -31.422 26.047 -0.498 1 86.75 280 ILE A O 1
ATOM 2203 N N . LEU A 1 281 ? -29.812 25.984 1.026 1 81.19 281 LEU A N 1
ATOM 2204 C CA . LEU A 1 281 ? -30.766 25.719 2.107 1 81.19 281 LEU A CA 1
ATOM 2205 C C . LEU A 1 281 ? -31.453 26.984 2.559 1 81.19 281 LEU A C 1
ATOM 2207 O O . LEU A 1 281 ? -32.281 26.969 3.48 1 81.19 281 LEU A O 1
ATOM 2211 N N . LYS A 1 282 ? -31.141 28.062 1.96 1 78.88 282 LYS A N 1
ATOM 2212 C CA . LYS A 1 282 ? -31.75 29.375 2.197 1 78.88 282 LYS A CA 1
ATOM 2213 C C . LYS A 1 282 ? -31.562 29.812 3.648 1 78.88 282 LYS A C 1
ATOM 2215 O O . LYS A 1 282 ? -32.469 30.406 4.242 1 78.88 282 LYS A O 1
ATOM 2220 N N . LYS A 1 283 ? -30.531 29.422 4.152 1 80.69 283 LYS A N 1
ATOM 2221 C CA . LYS A 1 283 ? -30.188 29.906 5.48 1 80.69 283 LYS A CA 1
ATOM 2222 C C . LYS A 1 283 ? -29.672 31.344 5.422 1 80.69 283 LYS A C 1
ATOM 2224 O O . LYS A 1 283 ? -29.75 32.062 6.41 1 80.69 283 LYS A O 1
ATOM 2229 N N . VAL A 1 284 ? -29.078 31.641 4.293 1 84.38 284 VAL A N 1
ATOM 2230 C CA . VAL A 1 284 ? -28.656 33 4 1 84.38 284 VAL A CA 1
ATOM 2231 C C . VAL A 1 284 ? -29.297 33.5 2.701 1 84.38 284 VAL A C 1
ATOM 2233 O O . VAL A 1 284 ? -28.906 33.062 1.613 1 84.38 284 VAL A O 1
ATOM 2236 N N . GLU A 1 285 ? -30.156 34.375 2.764 1 78.56 285 GLU A N 1
ATOM 2237 C CA . GLU A 1 285 ? -30.938 34.781 1.602 1 78.56 285 GLU A CA 1
ATOM 2238 C C . GLU A 1 285 ? -30.156 35.781 0.739 1 78.56 285 GLU A C 1
ATOM 2240 O O . GLU A 1 285 ? -30.422 35.906 -0.457 1 78.56 285 GLU A O 1
ATOM 2245 N N . GLY A 1 286 ? -29.219 36.312 1.21 1 86.94 286 GLY A N 1
ATOM 2246 C CA . GLY A 1 286 ? -28.547 37.406 0.516 1 86.94 286 GLY A CA 1
ATOM 2247 C C . GLY A 1 286 ? -27.453 36.938 -0.42 1 86.94 286 GLY A C 1
ATOM 2248 O O . GLY A 1 286 ? -26.891 37.719 -1.185 1 86.94 286 GLY A O 1
ATOM 2249 N N . ILE A 1 287 ? -27.203 35.625 -0.566 1 93.12 287 ILE A N 1
ATOM 2250 C CA . ILE A 1 287 ? -26.125 35.125 -1.405 1 93.12 287 ILE A CA 1
ATOM 2251 C C . ILE A 1 287 ? -26.688 34.688 -2.762 1 93.12 287 ILE A C 1
ATOM 2253 O O . ILE A 1 287 ? -27.656 33.938 -2.832 1 93.12 287 ILE A O 1
ATOM 2257 N N . SER A 1 288 ? -26.156 35.188 -3.803 1 92.38 288 SER A N 1
ATOM 2258 C CA . SER A 1 288 ? -26.578 34.844 -5.156 1 92.38 288 SER A CA 1
ATOM 2259 C C . SER A 1 288 ? -25.828 33.625 -5.688 1 92.38 288 SER A C 1
ATOM 2261 O O . SER A 1 288 ? -26.422 32.688 -6.215 1 92.38 288 SER A O 1
ATOM 2263 N N . GLU A 1 289 ? -24.469 33.75 -5.539 1 93.56 289 GLU A N 1
ATOM 2264 C CA . GLU A 1 289 ? -23.609 32.688 -6.078 1 93.56 289 GLU A CA 1
ATOM 2265 C C . GLU A 1 289 ? -22.281 32.625 -5.352 1 93.56 289 GLU A C 1
ATOM 2267 O O . GLU A 1 289 ? -21.812 33.656 -4.816 1 93.56 289 GLU A O 1
ATOM 2272 N N . VAL A 1 290 ? -21.766 31.375 -5.344 1 95.12 290 VAL A N 1
ATOM 2273 C CA . VAL A 1 290 ? -20.422 31.188 -4.805 1 95.12 290 VAL A CA 1
ATOM 2274 C C . VAL A 1 290 ? -19.516 30.562 -5.871 1 95.12 290 VAL A C 1
ATOM 2276 O O . VAL A 1 290 ? -19.859 29.547 -6.469 1 95.12 290 VAL A O 1
ATOM 2279 N N . ARG A 1 291 ? -18.359 31.172 -6.184 1 94.69 291 ARG A N 1
ATOM 2280 C CA . ARG A 1 291 ? -17.453 30.703 -7.207 1 94.69 291 ARG A CA 1
ATOM 2281 C C . ARG A 1 291 ? -16.016 30.656 -6.684 1 94.69 291 ARG A C 1
ATOM 2283 O O . ARG A 1 291 ? -15.586 31.547 -5.961 1 94.69 291 ARG A O 1
ATOM 2290 N N . ASP A 1 292 ? -15.352 29.625 -7.016 1 94.31 292 ASP A N 1
ATOM 2291 C CA . ASP A 1 292 ? -13.914 29.547 -6.781 1 94.31 292 ASP A CA 1
ATOM 2292 C C . ASP A 1 292 ? -13.133 30 -8.008 1 94.31 292 ASP A C 1
ATOM 2294 O O . ASP A 1 292 ? -13.016 29.25 -8.984 1 94.31 292 ASP A O 1
ATOM 2298 N N . GLU A 1 293 ? -12.508 31.109 -7.977 1 93.25 293 GLU A N 1
ATOM 2299 C CA . GLU A 1 293 ? -11.742 31.688 -9.078 1 93.25 293 GLU A CA 1
ATOM 2300 C C . GLU A 1 293 ? -10.242 31.625 -8.805 1 93.25 293 GLU A C 1
ATOM 2302 O O . GLU A 1 293 ? -9.469 32.406 -9.367 1 93.25 293 GLU A O 1
ATOM 2307 N N . SER A 1 294 ? -9.938 30.734 -7.926 1 90.81 294 SER A N 1
ATOM 2308 C CA . SER A 1 294 ? -8.531 30.594 -7.57 1 90.81 294 SER A CA 1
ATOM 2309 C C . SER A 1 294 ? -7.695 30.156 -8.773 1 90.81 294 SER A C 1
ATOM 2311 O O . SER A 1 294 ? -8.156 29.359 -9.594 1 90.81 294 SER A O 1
ATOM 2313 N N . ASP A 1 295 ? -6.531 30.641 -8.961 1 83 295 ASP A N 1
ATOM 2314 C CA . ASP A 1 295 ? -5.621 30.266 -10.039 1 83 295 ASP A CA 1
ATOM 2315 C C . ASP A 1 295 ? -4.176 30.219 -9.547 1 83 295 ASP A C 1
ATOM 2317 O O . ASP A 1 295 ? -3.928 30.094 -8.344 1 83 295 ASP A O 1
ATOM 2321 N N . ARG A 1 296 ? -3.199 30.219 -10.453 1 77.06 296 ARG A N 1
ATOM 2322 C CA . ARG A 1 296 ? -1.781 30.094 -10.133 1 77.06 296 ARG A CA 1
ATOM 2323 C C . ARG A 1 296 ? -1.276 31.312 -9.375 1 77.06 296 ARG A C 1
ATOM 2325 O O . ARG A 1 296 ? -0.261 31.25 -8.68 1 77.06 296 ARG A O 1
ATOM 2332 N N . GLU A 1 297 ? -2.166 32.344 -9.414 1 75.75 297 GLU A N 1
ATOM 2333 C CA . GLU A 1 297 ? -1.736 33.594 -8.789 1 75.75 297 GLU A CA 1
ATOM 2334 C C . GLU A 1 297 ? -2.182 33.656 -7.332 1 75.75 297 GLU A C 1
ATOM 2336 O O . GLU A 1 297 ? -1.629 34.438 -6.543 1 75.75 297 GLU A O 1
ATOM 2341 N N . GLY A 1 298 ? -3.176 32.938 -7.074 1 85.75 298 GLY A N 1
ATOM 2342 C CA . GLY A 1 298 ? -3.547 32.938 -5.668 1 85.75 298 GLY A CA 1
ATOM 2343 C C . GLY A 1 298 ? -4.973 32.5 -5.422 1 85.75 298 GLY A C 1
ATOM 2344 O O . GLY A 1 298 ? -5.68 32.125 -6.359 1 85.75 298 GLY A O 1
ATOM 2345 N N . LEU A 1 299 ? -5.25 32.438 -4.164 1 92.75 299 LEU A N 1
ATOM 2346 C CA . LEU A 1 299 ? -6.578 32.031 -3.719 1 92.75 299 LEU A CA 1
ATOM 2347 C C . LEU A 1 299 ? -7.578 33.188 -3.875 1 92.75 299 LEU A C 1
ATOM 2349 O O . LEU A 1 299 ? -7.27 34.312 -3.553 1 92.75 299 LEU A O 1
ATOM 2353 N N . ARG A 1 300 ? -8.688 32.875 -4.551 1 95.62 300 ARG A N 1
ATOM 2354 C CA . ARG A 1 300 ? -9.75 33.844 -4.75 1 95.62 300 ARG A CA 1
ATOM 2355 C C . ARG A 1 300 ? -11.117 33.188 -4.781 1 95.62 300 ARG A C 1
ATOM 2357 O O . ARG A 1 300 ? -11.555 32.688 -5.828 1 95.62 300 ARG A O 1
ATOM 2364 N N . VAL A 1 301 ? -11.734 33.219 -3.693 1 96.62 301 VAL A N 1
ATOM 2365 C CA . VAL A 1 301 ? -13.102 32.719 -3.611 1 96.62 301 VAL A CA 1
ATOM 2366 C C . VAL A 1 301 ? -14.078 33.906 -3.611 1 96.62 301 VAL A C 1
ATOM 2368 O O . VAL A 1 301 ? -13.953 34.812 -2.789 1 96.62 301 VAL A O 1
ATOM 2371 N N . VAL A 1 302 ? -15.047 33.844 -4.508 1 97.06 302 VAL A N 1
ATOM 2372 C CA . VAL A 1 302 ? -15.953 34.969 -4.695 1 97.06 302 VAL A CA 1
ATOM 2373 C C . VAL A 1 302 ? -17.359 34.594 -4.285 1 97.06 302 VAL A C 1
ATOM 2375 O O . VAL A 1 302 ? -17.906 33.594 -4.781 1 97.06 302 VAL A O 1
ATOM 2378 N N . ILE A 1 303 ? -17.906 35.344 -3.398 1 96.69 303 ILE A N 1
ATOM 2379 C CA . ILE A 1 303 ? -19.297 35.188 -2.973 1 96.69 303 ILE A CA 1
ATOM 2380 C C . ILE A 1 303 ? -20.109 36.406 -3.455 1 96.69 303 ILE A C 1
ATOM 2382 O O . ILE A 1 303 ? -20.062 37.469 -2.848 1 96.69 303 ILE A O 1
ATOM 2386 N N . GLU A 1 304 ? -20.875 36.156 -4.457 1 96 304 GLU A N 1
ATOM 2387 C CA . GLU A 1 304 ? -21.703 37.219 -5.02 1 96 304 GLU A CA 1
ATOM 2388 C C . GLU A 1 304 ? -23.016 37.375 -4.254 1 96 304 GLU A C 1
ATOM 2390 O O . GLU A 1 304 ? -23.656 36.375 -3.932 1 96 304 GLU A O 1
ATOM 2395 N N . LEU A 1 305 ? -23.312 38.594 -3.965 1 94.44 305 LEU A N 1
ATOM 2396 C CA . LEU A 1 305 ? -24.5 38.875 -3.154 1 94.44 305 LEU A CA 1
ATOM 2397 C C . LEU A 1 305 ? -25.641 39.406 -4.016 1 94.44 305 LEU A C 1
ATOM 2399 O O . LEU A 1 305 ? -25.406 39.906 -5.117 1 94.44 305 LEU A O 1
ATOM 2403 N N . LYS A 1 306 ? -26.875 39.219 -3.508 1 89.38 306 LYS A N 1
ATOM 2404 C CA . LYS A 1 306 ? -28.047 39.781 -4.168 1 89.38 306 LYS A CA 1
ATOM 2405 C C . LYS A 1 306 ? -28.094 41.312 -4.012 1 89.38 306 LYS A C 1
ATOM 2407 O O . LYS A 1 306 ? -27.344 41.875 -3.215 1 89.38 306 LYS A O 1
ATOM 2412 N N . LYS A 1 307 ? -29 41.906 -4.793 1 86.88 307 LYS A N 1
ATOM 2413 C CA . LYS A 1 307 ? -29.156 43.375 -4.754 1 86.88 307 LYS A CA 1
ATOM 2414 C C . LYS A 1 307 ? -29.594 43.844 -3.373 1 86.88 307 LYS A C 1
ATOM 2416 O O . LYS A 1 307 ? -30.516 43.25 -2.783 1 86.88 307 LYS A O 1
ATOM 2421 N N . ASN A 1 308 ? -28.906 44.781 -2.76 1 79 308 ASN A N 1
ATOM 2422 C CA . ASN A 1 308 ? -29.219 45.438 -1.497 1 79 308 ASN A CA 1
ATOM 2423 C C . ASN A 1 308 ? -29.031 44.5 -0.31 1 79 308 ASN A C 1
ATOM 2425 O O . ASN A 1 308 ? -29.625 44.719 0.751 1 79 308 ASN A O 1
ATOM 2429 N N . ALA A 1 309 ? -28.312 43.469 -0.532 1 85.75 309 ALA A N 1
ATOM 2430 C CA . ALA A 1 309 ? -28.016 42.562 0.578 1 85.75 309 ALA A CA 1
ATOM 2431 C C . ALA A 1 309 ? -27 43.188 1.536 1 85.75 309 ALA A C 1
ATOM 2433 O O . ALA A 1 309 ? -26.156 43.969 1.124 1 85.75 309 ALA A O 1
ATOM 2434 N N . ASN A 1 310 ? -27.109 42.906 2.854 1 85.5 310 ASN A N 1
ATOM 2435 C CA . ASN A 1 310 ? -26.172 43.375 3.863 1 85.5 310 ASN A CA 1
ATOM 2436 C C . ASN A 1 310 ? -24.875 42.562 3.828 1 85.5 310 ASN A C 1
ATOM 2438 O O . ASN A 1 310 ? -24.75 41.531 4.52 1 85.5 310 ASN A O 1
ATOM 2442 N N . ALA A 1 311 ? -23.922 43.094 3.139 1 91.31 311 ALA A N 1
ATOM 2443 C CA . ALA A 1 311 ? -22.672 42.344 2.898 1 91.31 311 ALA A CA 1
ATOM 2444 C C . ALA A 1 311 ? -21.969 42.031 4.211 1 91.31 311 ALA A C 1
ATOM 2446 O O . ALA A 1 311 ? -21.484 40.938 4.414 1 91.31 311 ALA A O 1
ATOM 2447 N N . GLN A 1 312 ? -21.875 43 5.051 1 90.5 312 GLN A N 1
ATOM 2448 C CA . GLN A 1 312 ? -21.188 42.812 6.324 1 90.5 312 GLN A CA 1
ATOM 2449 C C . GLN A 1 312 ? -21.922 41.812 7.203 1 90.5 312 GLN A C 1
ATOM 2451 O O . GLN A 1 312 ? -21.297 41 7.883 1 90.5 312 GLN A O 1
ATOM 2456 N N . GLY A 1 313 ? -23.125 41.906 7.219 1 87.75 313 GLY A N 1
ATOM 2457 C CA . GLY A 1 313 ? -23.906 40.938 7.965 1 87.75 313 GLY A CA 1
ATOM 2458 C C . GLY A 1 313 ? -23.719 39.5 7.473 1 87.75 313 GLY A C 1
ATOM 2459 O O . GLY A 1 313 ? -23.609 38.594 8.273 1 87.75 313 GLY A O 1
ATOM 2460 N N . ILE A 1 314 ? -23.797 39.406 6.18 1 91.88 314 ILE A N 1
ATOM 2461 C CA . ILE A 1 314 ? -23.625 38.094 5.586 1 91.88 314 ILE A CA 1
ATOM 2462 C C . ILE A 1 314 ? -22.219 37.562 5.91 1 91.88 314 ILE A C 1
ATOM 2464 O O . ILE A 1 314 ? -22.062 36.406 6.262 1 91.88 314 ILE A O 1
ATOM 2468 N N . LEU A 1 315 ? -21.266 38.438 5.801 1 94.25 315 LEU A N 1
ATOM 2469 C CA . LEU A 1 315 ? -19.891 38.062 6.121 1 94.25 315 LEU A CA 1
ATOM 2470 C C . LEU A 1 315 ? -19.781 37.594 7.57 1 94.25 315 LEU A C 1
ATOM 2472 O O . LEU A 1 315 ? -19.141 36.594 7.855 1 94.25 315 LEU A O 1
ATOM 2476 N N . ASN A 1 316 ? -20.375 38.281 8.43 1 91 316 ASN A N 1
ATOM 2477 C CA . ASN A 1 316 ? -20.359 37.906 9.844 1 91 316 ASN A CA 1
ATOM 2478 C C . ASN A 1 316 ? -21.031 36.531 10.062 1 91 316 ASN A C 1
ATOM 2480 O O . ASN A 1 316 ? -20.562 35.75 10.875 1 91 316 ASN A O 1
ATOM 2484 N N . TYR A 1 317 ? -22.156 36.344 9.383 1 89.94 317 TYR A N 1
ATOM 2485 C CA . TYR A 1 317 ? -22.828 35.062 9.461 1 89.94 317 TYR A CA 1
ATOM 2486 C C . TYR A 1 317 ? -21.906 33.938 8.992 1 89.94 317 TYR A C 1
ATOM 2488 O O . TYR A 1 317 ? -21.844 32.875 9.609 1 89.94 317 TYR A O 1
ATOM 2496 N N . LEU A 1 318 ? -21.25 34.219 7.914 1 95.12 318 LEU A N 1
ATOM 2497 C CA . LEU A 1 318 ? -20.359 33.188 7.344 1 95.12 318 LEU A CA 1
ATOM 2498 C C . LEU A 1 318 ? -19.172 32.938 8.266 1 95.12 318 LEU A C 1
ATOM 2500 O O . LEU A 1 318 ? -18.734 31.781 8.391 1 95.12 318 LEU A O 1
ATOM 2504 N N . PHE A 1 319 ? -18.625 33.906 8.891 1 95.12 319 PHE A N 1
ATOM 2505 C CA . PHE A 1 319 ? -17.547 33.719 9.859 1 95.12 319 PHE A CA 1
ATOM 2506 C C . PHE A 1 319 ? -18 32.812 10.984 1 95.12 319 PHE A C 1
ATOM 2508 O O . PHE A 1 319 ? -17.219 31.969 11.453 1 95.12 319 PHE A O 1
ATOM 2515 N N . LYS A 1 320 ? -19.156 32.906 11.359 1 90.31 320 LYS A N 1
ATOM 2516 C CA . LYS A 1 320 ? -19.672 32.156 12.516 1 90.31 320 LYS A CA 1
ATOM 2517 C C . LYS A 1 320 ? -20.047 30.734 12.125 1 90.31 320 LYS A C 1
ATOM 2519 O O . LYS A 1 320 ? -19.953 29.828 12.938 1 90.31 320 LYS A O 1
ATOM 2524 N N . ASN A 1 321 ? -20.5 30.562 10.922 1 91.25 321 ASN A N 1
ATOM 2525 C CA . ASN A 1 321 ? -21.141 29.297 10.594 1 91.25 321 ASN A CA 1
ATOM 2526 C C . ASN A 1 321 ? -20.328 28.5 9.578 1 91.25 321 ASN A C 1
ATOM 2528 O O . ASN A 1 321 ? -20.75 27.438 9.125 1 91.25 321 ASN A O 1
ATOM 2532 N N . THR A 1 322 ? -19.266 28.969 9.148 1 95.88 322 THR A N 1
ATOM 2533 C CA . THR A 1 322 ? -18.406 28.25 8.211 1 95.88 322 THR A CA 1
ATOM 2534 C C . THR A 1 322 ? -16.953 28.297 8.672 1 95.88 322 THR A C 1
ATOM 2536 O O . THR A 1 322 ? -16.625 28.906 9.688 1 95.88 322 THR A O 1
ATOM 2539 N N . ASP A 1 323 ? -16.094 27.719 7.883 1 96.69 323 ASP A N 1
ATOM 2540 C CA . ASP A 1 323 ? -14.672 27.641 8.242 1 96.69 323 ASP A CA 1
ATOM 2541 C C . ASP A 1 323 ? -13.914 28.875 7.758 1 96.69 323 ASP A C 1
ATOM 2543 O O . ASP A 1 323 ? -12.68 28.875 7.734 1 96.69 323 ASP A O 1
ATOM 2547 N N . LEU A 1 324 ? -14.609 29.859 7.367 1 97.31 324 LEU A N 1
ATOM 2548 C CA . LEU A 1 324 ? -13.953 31.141 7.117 1 97.31 324 LEU A CA 1
ATOM 2549 C C . LEU A 1 324 ? -13.289 31.656 8.391 1 97.31 324 LEU A C 1
ATOM 2551 O O . LEU A 1 324 ? -12.398 32.531 8.32 1 97.31 324 LEU A O 1
ATOM 2555 N N . GLN A 1 325 ? -13.758 31.219 9.406 1 96.38 325 GLN A N 1
ATOM 2556 C CA . GLN A 1 325 ? -13.148 31.438 10.711 1 96.38 325 GLN A CA 1
ATOM 2557 C C . GLN A 1 325 ? -13.117 30.156 11.531 1 96.38 325 GLN A C 1
ATOM 2559 O O . GLN A 1 325 ? -14.109 29.422 11.586 1 96.38 325 GLN A O 1
ATOM 2564 N N . VAL A 1 326 ? -11.945 29.844 12.07 1 96.5 326 VAL A N 1
ATOM 2565 C CA . VAL A 1 326 ? -11.828 28.625 12.867 1 96.5 326 VAL A CA 1
ATOM 2566 C C . VAL A 1 326 ? -11.102 28.938 14.172 1 96.5 326 VAL A C 1
ATOM 2568 O O . VAL A 1 326 ? -10.367 29.922 14.273 1 96.5 326 VAL A O 1
ATOM 2571 N N . SER A 1 327 ? -11.43 28.094 15.156 1 94.31 327 SER A N 1
ATOM 2572 C CA . SER A 1 327 ? -10.656 28.156 16.391 1 94.31 327 SER A CA 1
ATOM 2573 C C . SER A 1 327 ? -9.398 27.297 16.297 1 94.31 327 SER A C 1
ATOM 2575 O O . SER A 1 327 ? -9.469 26.109 15.953 1 94.31 327 SER A O 1
ATOM 2577 N N . TYR A 1 328 ? -8.25 27.906 16.516 1 95.81 328 TYR A N 1
ATOM 2578 C CA . TYR A 1 328 ? -7.012 27.141 16.562 1 95.81 328 TYR A CA 1
ATOM 2579 C C . TYR A 1 328 ? -6.648 26.781 18 1 95.81 328 TYR A C 1
ATOM 2581 O O . TYR A 1 328 ? -6.465 27.672 18.828 1 95.81 328 TYR A O 1
ATOM 2589 N N . ASN A 1 329 ? -6.539 25.5 18.266 1 94.56 329 ASN A N 1
ATOM 2590 C CA . ASN A 1 329 ? -6.219 25.016 19.594 1 94.56 329 ASN A CA 1
ATOM 2591 C C . ASN A 1 329 ? -4.75 24.609 19.703 1 94.56 329 ASN A C 1
ATOM 2593 O O . ASN A 1 329 ? -4.324 23.625 19.078 1 94.56 329 ASN A O 1
ATOM 2597 N N . PHE A 1 330 ? -4.027 25.328 20.562 1 96.56 330 PHE A N 1
ATOM 2598 C CA . PHE A 1 330 ? -2.627 25 20.812 1 96.56 330 PHE A CA 1
ATOM 2599 C C . PHE A 1 330 ? -2.514 23.812 21.75 1 96.56 330 PHE A C 1
ATOM 2601 O O . PHE A 1 330 ? -3.154 23.781 22.812 1 96.56 330 PHE A O 1
ATOM 2608 N N . ASN A 1 331 ? -1.867 22.828 21.406 1 96.75 331 ASN A N 1
ATOM 2609 C CA . ASN A 1 331 ? -1.431 21.688 22.234 1 96.75 331 ASN A CA 1
ATOM 2610 C C . ASN A 1 331 ? 0.025 21.328 21.953 1 96.75 331 ASN A C 1
ATOM 2612 O O . ASN A 1 331 ? 0.302 20.391 21.203 1 96.75 331 ASN A O 1
ATOM 2616 N N . MET A 1 332 ? 0.894 22.078 22.641 1 97.38 332 MET A N 1
ATOM 2617 C CA . MET A 1 332 ? 2.305 22.016 22.266 1 97.38 332 MET A CA 1
ATOM 2618 C C . MET A 1 332 ? 3.047 20.984 23.109 1 97.38 332 MET A C 1
ATOM 2620 O O . MET A 1 332 ? 3.617 21.312 24.141 1 97.38 332 MET A O 1
ATOM 2624 N N . VAL A 1 333 ? 3.041 19.766 22.547 1 95.69 333 VAL A N 1
ATOM 2625 C CA . VAL A 1 333 ? 3.725 18.656 23.188 1 95.69 333 VAL A CA 1
ATOM 2626 C C . VAL A 1 333 ? 4.906 18.203 22.344 1 95.69 333 VAL A C 1
ATOM 2628 O O . VAL A 1 333 ? 4.785 18.062 21.125 1 95.69 333 VAL A O 1
ATOM 2631 N N . ALA A 1 334 ? 6.086 18.109 22.906 1 95.38 334 ALA A N 1
ATOM 2632 C CA . ALA A 1 334 ? 7.293 17.625 22.234 1 95.38 334 ALA A CA 1
ATOM 2633 C C . ALA A 1 334 ? 8.102 16.719 23.156 1 95.38 334 ALA A C 1
ATOM 2635 O O . ALA A 1 334 ? 7.895 16.719 24.375 1 95.38 334 ALA A O 1
ATOM 2636 N N . ILE A 1 335 ? 8.938 15.906 22.547 1 94.19 335 ILE A N 1
ATOM 2637 C CA . ILE A 1 335 ? 9.836 15.055 23.328 1 94.19 335 ILE A CA 1
ATOM 2638 C C . ILE A 1 335 ? 11.039 15.875 23.797 1 94.19 335 ILE A C 1
ATOM 2640 O O . ILE A 1 335 ? 11.812 16.375 22.984 1 94.19 335 ILE A O 1
ATOM 2644 N N . ASN A 1 336 ? 11.148 16.078 25.062 1 92.75 336 ASN A N 1
ATOM 2645 C CA . ASN A 1 336 ? 12.258 16.75 25.734 1 92.75 336 ASN A CA 1
ATOM 2646 C C . ASN A 1 336 ? 12.953 15.82 26.719 1 92.75 336 ASN A C 1
ATOM 2648 O O . ASN A 1 336 ? 12.32 15.297 27.641 1 92.75 336 ASN A O 1
ATOM 2652 N N . ASN A 1 337 ? 14.219 15.539 26.469 1 90.38 337 ASN A N 1
ATOM 2653 C CA . ASN A 1 337 ? 14.969 14.602 27.312 1 90.38 337 ASN A CA 1
ATOM 2654 C C . ASN A 1 337 ? 14.281 13.25 27.391 1 90.38 337 ASN A C 1
ATOM 2656 O O . ASN A 1 337 ? 14.07 12.719 28.484 1 90.38 337 ASN A O 1
ATOM 2660 N N . LYS A 1 338 ? 13.758 12.805 26.297 1 86.25 338 LYS A N 1
ATOM 2661 C CA . LYS A 1 338 ? 13.188 11.477 26.094 1 86.25 338 LYS A CA 1
ATOM 2662 C C . LYS A 1 338 ? 11.836 11.344 26.781 1 86.25 338 LYS A C 1
ATOM 2664 O O . LYS A 1 338 ? 11.367 10.227 27.031 1 86.25 338 LYS A O 1
ATOM 2669 N N . ARG A 1 339 ? 11.203 12.539 27 1 87.19 339 ARG A N 1
ATOM 2670 C CA . ARG A 1 339 ? 9.875 12.523 27.609 1 87.19 339 ARG A CA 1
ATOM 2671 C C . ARG A 1 339 ? 8.953 13.516 26.922 1 87.19 339 ARG A C 1
ATOM 2673 O O . ARG A 1 339 ? 9.367 14.625 26.562 1 87.19 339 ARG A O 1
ATOM 2680 N N . PRO A 1 340 ? 7.715 13.094 26.766 1 90.25 340 PRO A N 1
ATOM 2681 C CA . PRO A 1 340 ? 6.742 14.055 26.234 1 90.25 340 PRO A CA 1
ATOM 2682 C C . PRO A 1 340 ? 6.352 15.125 27.25 1 90.25 340 PRO A C 1
ATOM 2684 O O . PRO A 1 340 ? 6.062 14.805 28.406 1 90.25 340 PRO A O 1
ATOM 2687 N N . GLU A 1 341 ? 6.426 16.359 26.906 1 92.44 341 GLU A N 1
ATOM 2688 C CA . GLU A 1 341 ? 6.105 17.469 27.797 1 92.44 341 GLU A CA 1
ATOM 2689 C C . GLU A 1 341 ? 5.391 18.594 27.047 1 92.44 341 GLU A C 1
ATOM 2691 O O . GLU A 1 341 ? 5.656 18.828 25.859 1 92.44 341 GLU A O 1
ATOM 2696 N N . HIS A 1 342 ? 4.48 19.188 27.828 1 94.12 342 HIS A N 1
ATOM 2697 C CA . HIS A 1 342 ? 3.986 20.469 27.328 1 94.12 342 HIS A CA 1
ATOM 2698 C C . HIS A 1 342 ? 5.066 21.547 27.406 1 94.12 342 HIS A C 1
ATOM 2700 O O . HIS A 1 342 ? 5.684 21.734 28.453 1 94.12 342 HIS A O 1
ATOM 2706 N N . VAL A 1 343 ? 5.262 22.156 26.359 1 96.62 343 VAL A N 1
ATOM 2707 C CA . VAL A 1 343 ? 6.383 23.094 26.328 1 96.62 343 VAL A CA 1
ATOM 2708 C C . VAL A 1 343 ? 5.895 24.469 25.859 1 96.62 343 VAL A C 1
ATOM 2710 O O . VAL A 1 343 ? 5.016 24.562 25 1 96.62 343 VAL A O 1
ATOM 2713 N N . GLY A 1 344 ? 6.445 25.453 26.484 1 97.25 344 GLY A N 1
ATOM 2714 C CA . GLY A 1 344 ? 6.203 26.812 26.062 1 97.25 344 GLY A CA 1
ATOM 2715 C C . GLY A 1 344 ? 7.258 27.344 25.109 1 97.25 344 GLY A C 1
ATOM 2716 O O . GLY A 1 344 ? 8.203 26.641 24.766 1 97.25 344 GLY A O 1
ATOM 2717 N N . LEU A 1 345 ? 7.094 28.578 24.734 1 98.25 345 LEU A N 1
ATOM 2718 C CA . LEU A 1 345 ? 7.969 29.203 23.75 1 98.25 345 LEU A CA 1
ATOM 2719 C C . LEU A 1 345 ? 9.406 29.266 24.25 1 98.25 345 LEU A C 1
ATOM 2721 O O . LEU A 1 345 ? 10.336 28.906 23.531 1 98.25 345 LEU A O 1
ATOM 2725 N N . LYS A 1 346 ? 9.609 29.703 25.438 1 97.81 346 LYS A N 1
ATOM 2726 C CA . LYS A 1 346 ? 10.953 29.844 25.984 1 97.81 346 LYS A CA 1
ATOM 2727 C C . LYS A 1 346 ? 11.648 28.5 26.109 1 97.81 346 LYS A C 1
ATOM 2729 O O . LYS A 1 346 ? 12.828 28.375 25.766 1 97.81 346 LYS A O 1
ATOM 2734 N N . THR A 1 347 ? 10.898 27.516 26.594 1 97.69 347 THR A N 1
ATOM 2735 C CA . THR A 1 347 ? 11.461 26.172 26.75 1 97.69 347 THR A CA 1
ATOM 2736 C C . THR A 1 347 ? 11.938 25.641 25.406 1 97.69 347 THR A C 1
ATOM 2738 O O . THR A 1 347 ? 13 25.016 25.312 1 97.69 347 THR A O 1
ATOM 2741 N N . ILE A 1 348 ? 11.18 25.844 24.344 1 98.5 348 ILE A N 1
ATOM 2742 C CA . ILE A 1 348 ? 11.523 25.375 23 1 98.5 348 ILE A CA 1
ATOM 2743 C C . ILE A 1 348 ? 12.82 26.031 22.531 1 98.5 348 ILE A C 1
ATOM 2745 O O . ILE A 1 348 ? 13.734 25.359 22.062 1 98.5 348 ILE A O 1
ATOM 2749 N N . LEU A 1 349 ? 12.938 27.328 22.734 1 98.69 349 LEU A N 1
ATOM 2750 C CA . LEU A 1 349 ? 14.109 28.062 22.281 1 98.69 349 LEU A CA 1
ATOM 2751 C C . LEU A 1 349 ? 15.344 27.688 23.094 1 98.69 349 LEU A C 1
ATOM 2753 O O . LEU A 1 349 ? 16.438 27.578 22.562 1 98.69 349 LEU A O 1
ATOM 2757 N N . GLU A 1 350 ? 15.164 27.516 24.375 1 98.12 350 GLU A N 1
ATOM 2758 C CA . GLU A 1 350 ? 16.266 27.125 25.234 1 98.12 350 GLU A CA 1
ATOM 2759 C C . GLU A 1 350 ? 16.797 25.75 24.859 1 98.12 350 GLU A C 1
ATOM 2761 O O . GLU A 1 350 ? 18.016 25.547 24.781 1 98.12 350 GLU A O 1
ATOM 2766 N N . ALA A 1 351 ? 15.875 24.844 24.688 1 98 351 ALA A N 1
ATOM 2767 C CA . ALA A 1 351 ? 16.266 23.484 24.312 1 98 351 ALA A CA 1
ATOM 2768 C C . ALA A 1 351 ? 16.984 23.484 22.969 1 98 351 ALA A C 1
ATOM 2770 O O . ALA A 1 351 ? 17.969 22.75 22.781 1 98 351 ALA A O 1
ATOM 2771 N N . TYR A 1 352 ? 16.547 24.281 22.109 1 98.25 352 TYR A N 1
ATOM 2772 C CA . TYR A 1 352 ? 17.172 24.391 20.797 1 98.25 352 TYR A CA 1
ATOM 2773 C C . TYR A 1 352 ? 18.594 24.938 20.906 1 98.25 352 TYR A C 1
ATOM 2775 O O . TYR A 1 352 ? 19.516 24.391 20.297 1 98.25 352 TYR A O 1
ATOM 2783 N N . LEU A 1 353 ? 18.75 25.938 21.625 1 98.56 353 LEU A N 1
ATOM 2784 C CA . LEU A 1 353 ? 20.047 26.562 21.766 1 98.56 353 LEU A CA 1
ATOM 2785 C C . LEU A 1 353 ? 21.031 25.625 22.469 1 98.56 353 LEU A C 1
ATOM 2787 O O . LEU A 1 353 ? 22.219 25.578 22.125 1 98.56 353 LEU A O 1
ATOM 2791 N N . GLU A 1 354 ? 20.531 24.953 23.438 1 98.19 354 GLU A N 1
ATOM 2792 C CA . GLU A 1 354 ? 21.375 23.969 24.094 1 98.19 354 GLU A CA 1
ATOM 2793 C C . GLU A 1 354 ? 21.828 22.891 23.109 1 98.19 354 GLU A C 1
ATOM 2795 O O . GLU A 1 354 ? 22.984 22.453 23.156 1 98.19 354 GLU A O 1
ATOM 2800 N N . HIS A 1 355 ? 20.938 22.469 22.328 1 98.38 355 HIS A N 1
ATOM 2801 C CA . HIS A 1 355 ? 21.281 21.484 21.297 1 98.38 355 HIS A CA 1
ATOM 2802 C C . HIS A 1 355 ? 22.312 22.047 20.328 1 98.38 355 HIS A C 1
ATOM 2804 O O . HIS A 1 355 ? 23.266 21.344 19.953 1 98.38 355 HIS A O 1
ATOM 2810 N N . GLN A 1 356 ? 22.203 23.297 19.922 1 98.62 356 GLN A N 1
ATOM 2811 C CA . GLN A 1 356 ? 23.172 23.906 19 1 98.62 356 GLN A CA 1
ATOM 2812 C C . GLN A 1 356 ? 24.547 24.016 19.641 1 98.62 356 GLN A C 1
ATOM 2814 O O . GLN A 1 356 ? 25.562 23.844 18.969 1 98.62 356 GLN A O 1
ATOM 2819 N N . ARG A 1 357 ? 24.562 24.328 20.906 1 98.5 357 ARG A N 1
ATOM 2820 C CA . ARG A 1 357 ? 25.844 24.375 21.609 1 98.5 357 ARG A CA 1
ATOM 2821 C C . ARG A 1 357 ? 26.516 23.016 21.625 1 98.5 357 ARG A C 1
ATOM 2823 O O . ARG A 1 357 ? 27.719 22.906 21.422 1 98.5 357 ARG A O 1
ATOM 2830 N N . GLU A 1 358 ? 25.703 22.016 21.797 1 98.25 358 GLU A N 1
ATOM 2831 C CA . GLU A 1 358 ? 26.234 20.656 21.766 1 98.25 358 GLU A CA 1
ATOM 2832 C C . GLU A 1 358 ? 26.75 20.281 20.391 1 98.25 358 GLU A C 1
ATOM 2834 O O . GLU A 1 358 ? 27.859 19.75 20.25 1 98.25 358 GLU A O 1
ATOM 2839 N N . VAL A 1 359 ? 25.984 20.5 19.375 1 98.56 359 VAL A N 1
ATOM 2840 C CA . VAL A 1 359 ? 26.328 20.172 18 1 98.56 359 VAL A CA 1
ATOM 2841 C C . VAL A 1 359 ? 27.609 20.906 17.594 1 98.56 359 VAL A C 1
ATOM 2843 O O . VAL A 1 359 ? 28.516 20.312 17.016 1 98.56 359 VAL A O 1
ATOM 2846 N N . THR A 1 360 ? 27.719 22.172 17.953 1 98.5 360 THR A N 1
ATOM 2847 C CA . THR A 1 360 ? 28.875 22.984 17.578 1 98.5 360 THR A CA 1
ATOM 2848 C C . THR A 1 360 ? 30.109 22.516 18.344 1 98.5 360 THR A C 1
ATOM 2850 O O . THR A 1 360 ? 31.219 22.5 17.781 1 98.5 360 THR A O 1
ATOM 2853 N N . THR A 1 361 ? 29.922 22.203 19.531 1 98.62 361 THR A N 1
ATOM 2854 C CA . THR A 1 361 ? 31.031 21.672 20.312 1 98.62 361 THR A CA 1
ATOM 2855 C C . THR A 1 361 ? 31.547 20.375 19.719 1 98.62 361 THR A C 1
ATOM 2857 O O . THR A 1 361 ? 32.75 20.203 19.516 1 98.62 361 THR A O 1
ATOM 2860 N N . ARG A 1 362 ? 30.672 19.484 19.422 1 98.5 362 ARG A N 1
ATOM 2861 C CA . ARG A 1 362 ? 31.062 18.203 18.859 1 98.5 362 ARG A CA 1
ATOM 2862 C C . ARG A 1 362 ? 31.719 18.359 17.484 1 98.5 362 ARG A C 1
ATOM 2864 O O . ARG A 1 362 ? 32.719 17.703 17.188 1 98.5 362 ARG A O 1
ATOM 2871 N N . ARG A 1 363 ? 31.141 19.203 16.703 1 98.31 363 ARG A N 1
ATOM 2872 C CA . ARG A 1 363 ? 31.703 19.469 15.383 1 98.31 363 ARG A CA 1
ATOM 2873 C C . ARG A 1 363 ? 33.125 20.016 15.5 1 98.31 363 ARG A C 1
ATOM 2875 O O . ARG A 1 363 ? 34.031 19.594 14.766 1 98.31 363 ARG A O 1
ATOM 2882 N N . THR A 1 364 ? 33.281 20.875 16.406 1 98.44 364 THR A N 1
ATOM 2883 C CA . THR A 1 364 ? 34.594 21.516 16.594 1 98.44 364 THR A CA 1
ATOM 2884 C C . THR A 1 364 ? 35.594 20.5 17.141 1 98.44 364 THR A C 1
ATOM 2886 O O . THR A 1 364 ? 36.781 20.5 16.734 1 98.44 364 THR A O 1
ATOM 2889 N N . LYS A 1 365 ? 35.156 19.719 18.047 1 98.38 365 LYS A N 1
ATOM 2890 C CA . LYS A 1 365 ? 36 18.672 18.578 1 98.38 365 LYS A CA 1
ATOM 2891 C C . LYS A 1 365 ? 36.438 17.703 17.469 1 98.38 365 LYS A C 1
ATOM 2893 O O . LYS A 1 365 ? 37.594 17.281 17.406 1 98.38 365 LYS A O 1
ATOM 2898 N N . PHE A 1 366 ? 35.5 17.297 16.656 1 98.31 366 PHE A N 1
ATOM 2899 C CA . PHE A 1 366 ? 35.781 16.406 15.539 1 98.31 366 PHE A CA 1
ATOM 2900 C C . PHE A 1 366 ? 36.812 17.016 14.602 1 98.31 366 PHE A C 1
ATOM 2902 O O . PHE A 1 366 ? 37.781 16.359 14.219 1 98.31 366 PHE A O 1
ATOM 2909 N N . ASP A 1 367 ? 36.594 18.25 14.305 1 98.06 367 ASP A N 1
ATOM 2910 C CA . ASP A 1 367 ? 37.5 18.938 13.398 1 98.06 367 ASP A CA 1
ATOM 2911 C C . ASP A 1 367 ? 38.875 19.094 14.023 1 98.06 367 ASP A C 1
ATOM 2913 O O . ASP A 1 367 ? 39.906 19 13.328 1 98.06 367 ASP A O 1
ATOM 2917 N N . LEU A 1 368 ? 38.938 19.344 15.266 1 98.19 368 LEU A N 1
ATOM 2918 C CA . LEU A 1 368 ? 40.188 19.469 15.977 1 98.19 368 LEU A CA 1
ATOM 2919 C C . LEU A 1 368 ? 40.969 18.156 15.945 1 98.19 368 LEU A C 1
ATOM 2921 O O . LEU A 1 368 ? 42.156 18.141 15.664 1 98.19 368 LEU A O 1
ATOM 2925 N N . GLU A 1 369 ? 40.281 17.109 16.25 1 98 369 GLU A N 1
ATOM 2926 C CA . GLU A 1 369 ? 40.938 15.797 16.25 1 98 369 GLU A CA 1
ATOM 2927 C C . GLU A 1 369 ? 41.438 15.43 14.859 1 98 369 GLU A C 1
ATOM 2929 O O . GLU A 1 369 ? 42.531 14.898 14.719 1 98 369 GLU A O 1
ATOM 2934 N N . LYS A 1 370 ? 40.688 15.625 13.906 1 97.25 370 LYS A N 1
ATOM 2935 C CA . LYS A 1 370 ? 41.062 15.344 12.531 1 97.25 370 LYS A CA 1
ATOM 2936 C C . LYS A 1 370 ? 42.281 16.188 12.125 1 97.25 370 LYS A C 1
ATOM 2938 O O . LYS A 1 370 ? 43.188 15.68 11.477 1 97.25 370 LYS A O 1
ATOM 2943 N N . ALA A 1 371 ? 42.219 17.453 12.5 1 97.56 371 ALA A N 1
ATOM 2944 C CA . ALA A 1 371 ? 43.312 18.359 12.18 1 97.56 371 ALA A CA 1
ATOM 2945 C C . ALA A 1 371 ? 44.594 17.938 12.891 1 97.56 371 ALA A C 1
ATOM 2947 O O . ALA A 1 371 ? 45.688 17.984 12.305 1 97.56 371 ALA A O 1
ATOM 2948 N N . LYS A 1 372 ? 44.5 17.578 14.07 1 97.5 372 LYS A N 1
ATOM 2949 C CA . LYS A 1 372 ? 45.656 17.141 14.836 1 97.5 372 LYS A CA 1
ATOM 2950 C C . LYS A 1 372 ? 46.25 15.859 14.25 1 97.5 372 LYS A C 1
ATOM 2952 O O . LYS A 1 372 ? 47.469 15.711 14.156 1 97.5 372 LYS A O 1
ATOM 2957 N N . ALA A 1 373 ? 45.438 14.938 13.938 1 97.12 373 ALA A N 1
ATOM 2958 C CA . ALA A 1 373 ? 45.875 13.688 13.328 1 97.12 373 ALA A CA 1
ATOM 2959 C C . ALA A 1 373 ? 46.594 13.953 12.008 1 97.12 373 ALA A C 1
ATOM 2961 O O . ALA A 1 373 ? 47.656 13.359 11.727 1 97.12 373 ALA A O 1
ATOM 2962 N N . ARG A 1 374 ? 46 14.766 11.242 1 97.06 374 ARG A N 1
ATOM 2963 C CA . ARG A 1 374 ? 46.594 15.102 9.953 1 97.06 374 ARG A CA 1
ATOM 2964 C C . ARG A 1 374 ? 47.906 15.828 10.148 1 97.06 374 ARG A C 1
ATOM 2966 O O . ARG A 1 374 ? 48.875 15.578 9.422 1 97.06 374 ARG A O 1
ATOM 2973 N N . GLU A 1 375 ? 47.969 16.734 11.07 1 96.5 375 GLU A N 1
ATOM 2974 C CA . GLU A 1 375 ? 49.188 17.453 11.359 1 96.5 375 GLU A CA 1
ATOM 2975 C C . GLU A 1 375 ? 50.312 16.5 11.75 1 96.5 375 GLU A C 1
ATOM 2977 O O . GLU A 1 375 ? 51.469 16.672 11.328 1 96.5 375 GLU A O 1
ATOM 2982 N N . HIS A 1 376 ? 50.031 15.516 12.508 1 96.38 376 HIS A N 1
ATOM 2983 C CA . HIS A 1 376 ? 51 14.5 12.93 1 96.38 376 HIS A CA 1
ATOM 2984 C C . HIS A 1 376 ? 51.594 13.773 11.727 1 96.38 376 HIS A C 1
ATOM 2986 O O . HIS A 1 376 ? 52.812 13.586 11.648 1 96.38 376 HIS A O 1
ATOM 2992 N N . ILE A 1 377 ? 50.781 13.398 10.797 1 97.06 377 ILE A N 1
ATOM 2993 C CA . ILE A 1 377 ? 51.219 12.68 9.609 1 97.06 377 ILE A CA 1
ATOM 2994 C C . ILE A 1 377 ? 52.062 13.602 8.727 1 97.06 377 ILE A C 1
ATOM 2996 O O . ILE A 1 377 ? 53.125 13.195 8.234 1 97.06 377 ILE A O 1
ATOM 3000 N N . VAL A 1 378 ? 51.531 14.836 8.531 1 96.56 378 VAL A N 1
ATOM 3001 C CA . VAL A 1 378 ? 52.219 15.789 7.664 1 96.56 378 VAL A CA 1
ATOM 3002 C C . VAL A 1 378 ? 53.625 16.078 8.195 1 96.56 378 VAL A C 1
ATOM 3004 O O . VAL A 1 378 ? 54.594 16.172 7.426 1 96.56 378 VAL A O 1
ATOM 3007 N N . LYS A 1 379 ? 53.844 16.156 9.453 1 95.12 379 LYS A N 1
ATOM 3008 C CA . LYS A 1 379 ? 55.156 16.344 10.07 1 95.12 379 LYS A CA 1
ATOM 3009 C C . LYS A 1 379 ? 56.094 15.164 9.781 1 95.12 379 LYS A C 1
ATOM 3011 O O . LYS A 1 379 ? 57.281 15.344 9.5 1 95.12 379 LYS A O 1
ATOM 3016 N N . GLY A 1 380 ? 55.469 13.992 9.82 1 95.19 380 GLY A N 1
ATOM 3017 C CA . GLY A 1 380 ? 56.219 12.797 9.492 1 95.19 380 GLY A CA 1
ATOM 3018 C C . GLY A 1 380 ? 56.656 12.75 8.039 1 95.19 380 GLY A C 1
ATOM 3019 O O . GLY A 1 380 ? 57.781 12.359 7.73 1 95.19 380 GLY A O 1
ATOM 3020 N N . LEU A 1 381 ? 55.844 13.094 7.18 1 96 381 LEU A N 1
ATOM 3021 C CA . LEU A 1 381 ? 56.156 13.078 5.75 1 96 381 LEU A CA 1
ATOM 3022 C C . LEU A 1 381 ? 57.219 14.094 5.414 1 96 381 LEU A C 1
ATOM 3024 O O . LEU A 1 381 ? 58.125 13.812 4.609 1 96 381 LEU A O 1
ATOM 3028 N N . ILE A 1 382 ? 57.156 15.289 6.012 1 94.38 382 ILE A N 1
ATOM 3029 C CA . ILE A 1 382 ? 58.156 16.312 5.781 1 94.38 382 ILE A CA 1
ATOM 3030 C C . ILE A 1 382 ? 59.531 15.828 6.258 1 94.38 382 ILE A C 1
ATOM 3032 O O . ILE A 1 382 ? 60.531 16 5.566 1 94.38 382 ILE A O 1
ATOM 3036 N N . LYS A 1 383 ? 59.562 15.133 7.301 1 94.69 383 LYS A N 1
ATOM 3037 C CA . LYS A 1 383 ? 60.812 14.555 7.816 1 94.69 383 LYS A CA 1
ATOM 3038 C C . LYS A 1 383 ? 61.312 13.453 6.895 1 94.69 383 LYS A C 1
ATOM 3040 O O . LYS A 1 383 ? 62.531 13.422 6.574 1 94.69 383 LYS A O 1
ATOM 3045 N N . ALA A 1 384 ? 60.438 12.602 6.449 1 95 384 ALA A N 1
ATOM 3046 C CA . ALA A 1 384 ? 60.844 11.508 5.566 1 95 384 ALA A CA 1
ATOM 3047 C C . ALA A 1 384 ? 61.406 12.031 4.254 1 95 384 ALA A C 1
ATOM 3049 O O . ALA A 1 384 ? 62.375 11.492 3.736 1 95 384 ALA A O 1
ATOM 3050 N N . LEU A 1 385 ? 60.812 13.031 3.76 1 91.62 385 LEU A N 1
ATOM 3051 C CA . LEU A 1 385 ? 61.25 13.586 2.482 1 91.62 385 LEU A CA 1
ATOM 3052 C C . LEU A 1 385 ? 62.594 14.289 2.625 1 91.62 385 LEU A C 1
ATOM 3054 O O . LEU A 1 385 ? 63.375 14.367 1.665 1 91.62 385 LEU A O 1
ATOM 3058 N N . SER A 1 386 ? 62.938 14.711 3.811 1 91.56 386 SER A N 1
ATOM 3059 C CA . SER A 1 386 ? 64.25 15.336 4.066 1 91.56 386 SER A CA 1
ATOM 3060 C C . SER A 1 386 ? 65.312 14.305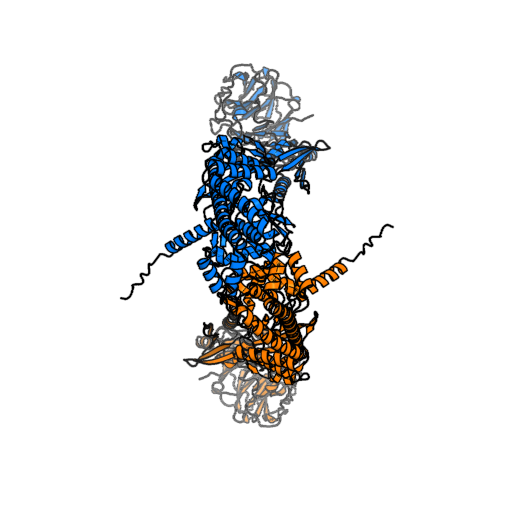 4.109 1 91.56 386 SER A C 1
ATOM 3062 O O . SER A 1 386 ? 66.5 14.625 3.842 1 91.56 386 SER A O 1
ATOM 3064 N N . ILE A 1 387 ? 65 12.977 4.336 1 93.69 387 ILE A N 1
ATOM 3065 C CA . ILE A 1 387 ? 66 11.883 4.371 1 93.69 387 ILE A CA 1
ATOM 3066 C C . ILE A 1 387 ? 65.562 10.773 3.424 1 93.69 387 ILE A C 1
ATOM 3068 O O . ILE A 1 387 ? 65.625 9.594 3.77 1 93.69 387 ILE A O 1
ATOM 3072 N N . LEU A 1 388 ? 65.062 11.156 2.264 1 90.94 388 LEU A N 1
ATOM 3073 C CA . LEU A 1 388 ? 64.375 10.266 1.346 1 90.94 388 LEU A CA 1
ATOM 3074 C C . LEU A 1 388 ? 65.25 9.109 0.917 1 90.94 388 LEU A C 1
ATOM 3076 O O . LEU A 1 388 ? 64.812 7.965 0.858 1 90.94 388 LEU A O 1
ATOM 3080 N N . ASP A 1 389 ? 66.5 9.344 0.58 1 90 389 ASP A N 1
ATOM 3081 C CA . ASP A 1 389 ? 67.375 8.312 0.084 1 90 389 ASP A CA 1
ATOM 3082 C C . ASP A 1 389 ? 67.562 7.199 1.116 1 90 389 ASP A C 1
ATOM 3084 O O . ASP A 1 389 ? 67.562 6.02 0.769 1 90 389 ASP A O 1
ATOM 3088 N N . ASP A 1 390 ? 67.688 7.613 2.336 1 94.12 390 ASP A N 1
ATOM 3089 C CA . ASP A 1 390 ? 67.875 6.641 3.41 1 94.12 390 ASP A CA 1
ATOM 3090 C C . ASP A 1 390 ? 66.562 5.84 3.625 1 94.12 390 ASP A C 1
ATOM 3092 O O . ASP A 1 390 ? 66.625 4.641 3.91 1 94.12 390 ASP A O 1
ATOM 3096 N N . VAL A 1 391 ? 65.5 6.512 3.406 1 94.25 391 VAL A N 1
ATOM 3097 C CA . VAL A 1 391 ? 64.188 5.875 3.582 1 94.25 391 VAL A CA 1
ATOM 3098 C C . VAL A 1 391 ? 64 4.812 2.504 1 94.25 391 VAL A C 1
ATOM 3100 O O . VAL A 1 391 ? 63.594 3.689 2.801 1 94.25 391 VAL A O 1
ATOM 3103 N N . ILE A 1 392 ? 64.375 5.133 1.276 1 90.81 392 ILE A N 1
ATOM 3104 C CA . ILE A 1 392 ? 64.188 4.219 0.154 1 90.81 392 ILE A CA 1
ATOM 3105 C C . ILE A 1 392 ? 65.125 3.012 0.326 1 90.81 392 ILE A C 1
ATOM 3107 O O . ILE A 1 392 ? 64.688 1.874 0.077 1 90.81 392 ILE A O 1
ATOM 3111 N N . LYS A 1 393 ? 66.25 3.242 0.658 1 92.12 393 LYS A N 1
ATOM 3112 C CA . LYS A 1 393 ? 67.25 2.168 0.879 1 92.12 393 LYS A CA 1
ATOM 3113 C C . LYS A 1 393 ? 66.75 1.192 1.941 1 92.12 393 LYS A C 1
ATOM 3115 O O . LYS A 1 393 ? 66.812 -0.024 1.779 1 92.12 393 LYS A O 1
ATOM 3120 N N . THR A 1 394 ? 66.25 1.714 2.979 1 94.94 394 THR A N 1
ATOM 3121 C CA . THR A 1 394 ? 65.75 0.9 4.074 1 94.94 394 THR A CA 1
ATOM 3122 C C . THR A 1 394 ? 64.562 0.058 3.611 1 94.94 394 THR A C 1
ATOM 3124 O O . THR A 1 394 ? 64.438 -1.123 3.949 1 94.94 394 THR A O 1
ATOM 3127 N N . ILE A 1 395 ? 63.625 0.586 2.766 1 93.81 395 ILE A N 1
ATOM 3128 C CA . ILE A 1 395 ? 62.438 -0.109 2.283 1 93.81 395 ILE A CA 1
ATOM 3129 C C . ILE A 1 395 ? 62.875 -1.23 1.331 1 93.81 395 ILE A C 1
ATOM 3131 O O . ILE A 1 395 ? 62.344 -2.348 1.419 1 93.81 395 ILE A O 1
ATOM 3135 N N . ARG A 1 396 ? 63.875 -1.017 0.496 1 90.06 396 ARG A N 1
ATOM 3136 C CA . ARG A 1 396 ? 64.375 -2 -0.472 1 90.06 396 ARG A CA 1
ATOM 3137 C C . ARG A 1 396 ? 65 -3.176 0.227 1 90.06 396 ARG A C 1
ATOM 3139 O O . ARG A 1 396 ? 65 -4.305 -0.261 1 90.06 396 ARG A O 1
ATOM 3146 N N . ALA A 1 397 ? 65.562 -2.891 1.263 1 92.69 397 ALA A N 1
ATOM 3147 C CA . ALA A 1 397 ? 66.312 -3.918 2.014 1 92.69 397 ALA A CA 1
ATOM 3148 C C . ALA A 1 397 ? 65.375 -4.738 2.875 1 92.69 397 ALA A C 1
ATOM 3150 O O . ALA A 1 397 ? 65.688 -5.797 3.385 1 92.69 397 ALA A O 1
ATOM 3151 N N . SER A 1 398 ? 64.125 -4.312 2.943 1 93.81 398 SER A N 1
ATOM 3152 C CA . SER A 1 398 ? 63.156 -4.984 3.781 1 93.81 398 SER A CA 1
ATOM 3153 C C . SER A 1 398 ? 62.5 -6.145 3.041 1 93.81 398 SER A C 1
ATOM 3155 O O . SER A 1 398 ? 62.5 -6.176 1.809 1 93.81 398 SER A O 1
ATOM 3157 N N . LYS A 1 399 ? 61.938 -7.156 3.746 1 92.44 399 LYS A N 1
ATOM 3158 C CA . LYS A 1 399 ? 61.344 -8.359 3.17 1 92.44 399 LYS A CA 1
ATOM 3159 C C . LYS A 1 399 ? 59.969 -8.07 2.582 1 92.44 399 LYS A C 1
ATOM 3161 O O . LYS A 1 399 ? 59.625 -8.539 1.487 1 92.44 399 LYS A O 1
ATOM 3166 N N . ASN A 1 400 ? 59.156 -7.406 3.496 1 92.44 400 ASN A N 1
ATOM 3167 C CA . ASN A 1 400 ? 57.781 -7.086 3.111 1 92.44 400 ASN A CA 1
ATOM 3168 C C . ASN A 1 400 ? 57.312 -5.777 3.742 1 92.44 400 ASN A C 1
ATOM 3170 O O . ASN A 1 400 ? 58.094 -5.078 4.387 1 92.44 400 ASN A O 1
ATOM 3174 N N . LYS A 1 401 ? 56.125 -5.379 3.461 1 92.06 401 LYS A N 1
ATOM 3175 C CA . LYS A 1 401 ? 55.562 -4.105 3.926 1 92.06 401 LYS A CA 1
ATOM 3176 C C . LYS A 1 401 ? 55.688 -3.975 5.441 1 92.06 401 LYS A C 1
ATOM 3178 O O . LYS A 1 401 ? 56.094 -2.928 5.949 1 92.06 401 LYS A O 1
ATOM 3183 N N . SER A 1 402 ? 55.406 -5.051 6.133 1 94.81 402 SER A N 1
ATOM 3184 C CA . SER A 1 402 ? 55.438 -5.043 7.59 1 94.81 402 SER A CA 1
ATOM 3185 C C . SER A 1 402 ? 56.875 -4.844 8.086 1 94.81 402 SER A C 1
ATOM 3187 O O . SER A 1 402 ? 57.125 -4.086 9.023 1 94.81 402 SER A O 1
ATOM 3189 N N . ASP A 1 403 ? 57.781 -5.492 7.406 1 95.12 403 ASP A N 1
ATOM 3190 C CA . ASP A 1 403 ? 59.219 -5.363 7.738 1 95.12 403 ASP A CA 1
ATOM 3191 C C . ASP A 1 403 ? 59.719 -3.953 7.441 1 95.12 403 ASP A C 1
ATOM 3193 O O . ASP A 1 403 ? 60.5 -3.393 8.219 1 95.12 403 ASP A O 1
ATOM 3197 N N . ALA A 1 404 ? 59.281 -3.389 6.43 1 94.94 404 ALA A N 1
ATOM 3198 C CA . ALA A 1 404 ? 59.688 -2.031 6.059 1 94.94 404 ALA A CA 1
ATOM 3199 C C . ALA A 1 404 ? 59.188 -1.021 7.094 1 94.94 404 ALA A C 1
ATOM 3201 O O . ALA A 1 404 ? 59.938 -0.104 7.469 1 94.94 404 ALA A O 1
ATOM 3202 N N . LYS A 1 405 ? 57.969 -1.118 7.578 1 96.06 405 LYS A N 1
ATOM 3203 C CA . LYS A 1 405 ? 57.406 -0.228 8.594 1 96.06 405 LYS A CA 1
ATOM 3204 C C . LYS A 1 405 ? 58.219 -0.295 9.891 1 96.06 405 LYS A C 1
ATOM 3206 O O . LYS A 1 405 ? 58.562 0.739 10.461 1 96.06 405 LYS A O 1
ATOM 3211 N N . LYS A 1 406 ? 58.562 -1.463 10.281 1 96.31 406 LYS A N 1
ATOM 3212 C CA . LYS A 1 406 ? 59.312 -1.669 11.516 1 96.31 406 LYS A CA 1
ATOM 3213 C C . LYS A 1 406 ? 60.688 -1.044 11.414 1 96.31 406 LYS A C 1
ATOM 3215 O O . LYS A 1 406 ? 61.188 -0.442 12.375 1 96.31 406 LYS A O 1
ATOM 3220 N N . ASN A 1 407 ? 61.312 -1.225 10.281 1 96.38 407 ASN A N 1
ATOM 3221 C CA . ASN A 1 407 ? 62.656 -0.691 10.078 1 96.38 407 ASN A CA 1
ATOM 3222 C C . ASN A 1 407 ? 62.656 0.835 10.078 1 96.38 407 ASN A C 1
ATOM 3224 O O . ASN A 1 407 ? 63.594 1.461 10.57 1 96.38 407 ASN A O 1
ATOM 3228 N N . LEU A 1 408 ? 61.531 1.396 9.602 1 96.25 408 LEU A N 1
ATOM 3229 C CA . LEU A 1 408 ? 61.438 2.852 9.586 1 96.25 408 LEU A CA 1
ATOM 3230 C C . LEU A 1 408 ? 61.281 3.4 11 1 96.25 408 LEU A C 1
ATOM 3232 O O . LEU A 1 408 ? 61.844 4.438 11.336 1 96.25 408 LEU A O 1
ATOM 3236 N N . VAL A 1 409 ? 60.438 2.785 11.781 1 97.25 409 VAL A N 1
ATOM 3237 C CA . VAL A 1 409 ? 60.219 3.199 13.156 1 97.25 409 VAL A CA 1
ATOM 3238 C C . VAL A 1 409 ? 61.531 3.086 13.945 1 97.25 409 VAL A C 1
ATOM 3240 O O . VAL A 1 409 ? 61.906 4.008 14.672 1 97.25 409 VAL A O 1
ATOM 3243 N N . SER A 1 410 ? 62.281 2.004 13.695 1 96 410 SER A N 1
ATOM 3244 C CA . SER A 1 410 ? 63.5 1.719 14.469 1 96 410 SER A CA 1
ATOM 3245 C C . SER A 1 410 ? 64.625 2.617 14.039 1 96 410 SER A C 1
ATOM 3247 O O . SER A 1 410 ? 65.375 3.139 14.883 1 96 410 SER A O 1
ATOM 3249 N N . GLU A 1 411 ? 64.812 2.803 12.836 1 95.56 411 GLU A N 1
ATOM 3250 C CA . GLU A 1 411 ? 65.938 3.486 12.305 1 95.56 411 GLU A CA 1
ATOM 3251 C C . GLU A 1 411 ? 65.812 5 12.359 1 95.56 411 GLU A C 1
ATOM 3253 O O . GLU A 1 411 ? 66.75 5.734 12.57 1 95.56 411 GLU A O 1
ATOM 3258 N N . PHE A 1 412 ? 64.5 5.488 12.234 1 96.12 412 PHE A N 1
ATOM 3259 C CA . PHE A 1 412 ? 64.375 6.93 12.07 1 96.12 412 PHE A CA 1
ATOM 3260 C C . PHE A 1 412 ? 63.375 7.496 13.086 1 96.12 412 PHE A C 1
ATOM 3262 O O . PHE A 1 412 ? 63.031 8.68 13.039 1 96.12 412 PHE A O 1
ATOM 3269 N N . SER A 1 413 ? 62.812 6.84 14 1 95.06 413 SER A N 1
ATOM 3270 C CA . SER A 1 413 ? 61.969 7.234 15.109 1 95.06 413 SER A CA 1
ATOM 3271 C C . SER A 1 413 ? 60.625 7.801 14.609 1 95.06 413 SER A C 1
ATOM 3273 O O . SER A 1 413 ? 60.156 8.812 15.125 1 95.06 413 SER A O 1
ATOM 3275 N N . PHE A 1 414 ? 60.188 7.238 13.555 1 97 414 PHE A N 1
ATOM 3276 C CA . PHE A 1 414 ? 58.812 7.547 13.133 1 97 414 PHE A CA 1
ATOM 3277 C C . PHE A 1 414 ? 57.781 6.828 14.008 1 97 414 PHE A C 1
ATOM 3279 O O . PHE A 1 414 ? 58.094 5.793 14.609 1 97 414 PHE A O 1
ATOM 3286 N N . THR A 1 415 ? 56.594 7.434 14.211 1 96.69 415 THR A N 1
ATOM 3287 C CA . THR A 1 415 ? 55.5 6.695 14.836 1 96.69 415 THR A CA 1
ATOM 3288 C C . THR A 1 415 ? 54.969 5.637 13.883 1 96.69 415 THR A C 1
ATOM 3290 O O . THR A 1 415 ? 55.25 5.664 12.68 1 96.69 415 THR A O 1
ATOM 3293 N N . GLU A 1 416 ? 54.219 4.707 14.383 1 95.88 416 GLU A N 1
ATOM 3294 C CA . GLU A 1 416 ? 53.625 3.66 13.555 1 95.88 416 GLU A CA 1
ATOM 3295 C C . GLU A 1 416 ? 52.75 4.25 12.469 1 95.88 416 GLU A C 1
ATOM 3297 O O . GLU A 1 416 ? 52.75 3.797 11.32 1 95.88 416 GLU A O 1
ATOM 3302 N N . ALA A 1 417 ? 51.969 5.246 12.875 1 96.75 417 ALA A N 1
ATOM 3303 C CA . ALA A 1 417 ? 51.062 5.906 11.922 1 96.75 417 ALA A CA 1
ATOM 3304 C C . ALA A 1 417 ? 51.844 6.633 10.836 1 96.75 417 ALA A C 1
ATOM 3306 O O . ALA A 1 417 ? 51.469 6.625 9.672 1 96.75 417 ALA A O 1
ATOM 3307 N N . GLN A 1 418 ? 52.969 7.246 11.188 1 96.69 418 GLN A N 1
ATOM 3308 C CA . GLN A 1 418 ? 53.812 7.922 10.227 1 96.69 418 GLN A CA 1
ATOM 3309 C C . GLN A 1 418 ? 54.5 6.918 9.289 1 96.69 418 GLN A C 1
ATOM 3311 O O . GLN A 1 418 ? 54.531 7.141 8.078 1 96.69 418 GLN A O 1
ATOM 3316 N N . ALA A 1 419 ? 54.969 5.812 9.867 1 96.69 419 ALA A N 1
ATOM 3317 C CA . ALA A 1 419 ? 55.625 4.789 9.062 1 96.69 419 ALA A CA 1
ATOM 3318 C C . ALA A 1 419 ? 54.688 4.215 8.016 1 96.69 419 ALA A C 1
ATOM 3320 O O . ALA A 1 419 ? 55.094 3.977 6.871 1 96.69 419 ALA A O 1
ATOM 3321 N N . GLU A 1 420 ? 53.5 3.957 8.469 1 96.56 420 GLU A N 1
ATOM 3322 C CA . GLU A 1 420 ? 52.5 3.463 7.543 1 96.56 420 GLU A CA 1
ATOM 3323 C C . GLU A 1 420 ? 52.281 4.441 6.395 1 96.56 420 GLU A C 1
ATOM 3325 O O . GLU A 1 420 ? 52.188 4.035 5.234 1 96.56 420 GLU A O 1
ATOM 3330 N N . ALA A 1 421 ? 52.125 5.707 6.684 1 96.25 421 ALA A N 1
ATOM 3331 C CA . ALA A 1 421 ? 51.906 6.734 5.668 1 96.25 421 ALA A CA 1
ATOM 3332 C C . ALA A 1 421 ? 53.125 6.828 4.727 1 96.25 421 ALA A C 1
ATOM 3334 O O . ALA A 1 421 ? 52.969 7.043 3.523 1 96.25 421 ALA A O 1
ATOM 3335 N N . ILE A 1 422 ? 54.281 6.645 5.234 1 95.94 422 ILE A N 1
ATOM 3336 C CA . ILE A 1 422 ? 55.5 6.777 4.457 1 95.94 422 ILE A CA 1
ATOM 3337 C C . ILE A 1 422 ? 55.625 5.609 3.482 1 95.94 422 ILE A C 1
ATOM 3339 O O . ILE A 1 422 ? 55.906 5.809 2.295 1 95.94 422 ILE A O 1
ATOM 3343 N N . VAL A 1 423 ? 55.438 4.395 3.947 1 94.88 423 VAL A N 1
ATOM 3344 C CA . VAL A 1 423 ? 55.594 3.236 3.076 1 94.88 423 VAL A CA 1
ATOM 3345 C C . VAL A 1 423 ? 54.5 3.238 2.008 1 94.88 423 VAL A C 1
ATOM 3347 O O . VAL A 1 423 ? 54.688 2.629 0.947 1 94.88 423 VAL A O 1
ATOM 3350 N N . SER A 1 424 ? 53.469 3.924 2.316 1 94.94 424 SER A N 1
ATOM 3351 C CA . SER A 1 424 ? 52.344 3.959 1.401 1 94.94 424 SER A CA 1
ATOM 3352 C C . SER A 1 424 ? 52.438 5.141 0.442 1 94.94 424 SER A C 1
ATOM 3354 O O . SER A 1 424 ? 51.5 5.398 -0.332 1 94.94 424 SER A O 1
ATOM 3356 N N . LEU A 1 425 ? 53.5 5.902 0.539 1 94 425 LEU A N 1
ATOM 3357 C CA . LEU A 1 425 ? 53.719 7.02 -0.373 1 94 425 LEU A CA 1
ATOM 3358 C C . LEU A 1 425 ? 53.906 6.523 -1.801 1 94 425 LEU A C 1
ATOM 3360 O O . LEU A 1 425 ? 54.594 5.527 -2.023 1 94 425 LEU A O 1
ATOM 3364 N N . GLN A 1 426 ? 53.281 7.117 -2.68 1 93.56 426 GLN A N 1
ATOM 3365 C CA . GLN A 1 426 ? 53.469 6.789 -4.09 1 93.56 426 GLN A CA 1
ATOM 3366 C C . GLN A 1 426 ? 54.688 7.516 -4.668 1 93.56 426 GLN A C 1
ATOM 3368 O O . GLN A 1 426 ? 55.031 8.609 -4.219 1 93.56 426 GLN A O 1
ATOM 3373 N N . LEU A 1 427 ? 55.25 6.953 -5.672 1 92.44 427 LEU A N 1
ATOM 3374 C CA . LEU A 1 427 ? 56.5 7.445 -6.234 1 92.44 427 LEU A CA 1
ATOM 3375 C C . LEU A 1 427 ? 56.344 8.867 -6.758 1 92.44 427 LEU A C 1
ATOM 3377 O O . LEU A 1 427 ? 57.25 9.672 -6.68 1 92.44 427 LEU A O 1
ATOM 3381 N N . TYR A 1 428 ? 55.125 9.195 -7.238 1 91.5 428 TYR A N 1
ATOM 3382 C CA . TYR A 1 428 ? 54.969 10.523 -7.816 1 91.5 428 TYR A CA 1
ATOM 3383 C C . TYR A 1 428 ? 54.969 11.594 -6.73 1 91.5 428 TYR A C 1
ATOM 3385 O O . TYR A 1 428 ? 55.219 12.773 -7.016 1 91.5 428 TYR A O 1
ATOM 3393 N N . ARG A 1 429 ? 54.625 11.219 -5.508 1 91.44 429 ARG A N 1
ATOM 3394 C CA . ARG A 1 429 ? 54.594 12.156 -4.391 1 91.44 429 ARG A CA 1
ATOM 3395 C C . ARG A 1 429 ? 56 12.664 -4.055 1 91.44 429 ARG A C 1
ATOM 3397 O O . ARG A 1 429 ? 56.156 13.594 -3.264 1 91.44 429 ARG A O 1
ATOM 3404 N N . LEU A 1 430 ? 57 12.141 -4.645 1 89.12 430 LEU A N 1
ATOM 3405 C CA . LEU A 1 430 ? 58.406 12.508 -4.387 1 89.12 430 LEU A CA 1
ATOM 3406 C C . LEU A 1 430 ? 58.812 13.695 -5.246 1 89.12 430 LEU A C 1
ATOM 3408 O O . LEU A 1 430 ? 59.938 14.211 -5.098 1 89.12 430 LEU A O 1
ATOM 3412 N N . THR A 1 431 ? 57.906 14.227 -5.957 1 86.81 431 THR A N 1
ATOM 3413 C CA . THR A 1 431 ? 58.188 15.359 -6.828 1 86.81 431 THR A CA 1
ATOM 3414 C C . THR A 1 431 ? 58.344 16.641 -6.016 1 86.81 431 THR A C 1
ATOM 3416 O O . THR A 1 431 ? 57.906 16.703 -4.863 1 86.81 431 THR A O 1
ATOM 3419 N N . ASN A 1 432 ? 58.812 17.812 -6.562 1 84.19 432 ASN A N 1
ATOM 3420 C CA . ASN A 1 432 ? 59.125 19.062 -5.871 1 84.19 432 ASN A CA 1
ATOM 3421 C C . ASN A 1 432 ? 57.844 19.781 -5.438 1 84.19 432 ASN A C 1
ATOM 3423 O O . ASN A 1 432 ? 57.75 20.297 -4.32 1 84.19 432 ASN A O 1
ATOM 3427 N N . THR A 1 433 ? 56.875 19.859 -6.25 1 87.5 433 THR A N 1
ATOM 3428 C CA . THR A 1 433 ? 55.625 20.547 -5.957 1 87.5 433 THR A CA 1
ATOM 3429 C C . THR A 1 433 ? 54.906 19.891 -4.777 1 87.5 433 THR A C 1
ATOM 3431 O O . THR A 1 433 ? 54.312 20.578 -3.957 1 87.5 433 THR A O 1
ATOM 3434 N N . ASP A 1 434 ? 55.031 18.641 -4.656 1 87.31 434 ASP A N 1
ATOM 3435 C CA . ASP A 1 434 ? 54.344 17.922 -3.59 1 87.31 434 ASP A CA 1
ATOM 3436 C C . ASP A 1 434 ? 55 18.188 -2.236 1 87.31 434 ASP A C 1
ATOM 3438 O O . ASP A 1 434 ? 54.312 18.266 -1.214 1 87.31 434 ASP A O 1
ATOM 3442 N N . VAL A 1 435 ? 56.281 18.438 -2.207 1 83.75 435 VAL A N 1
ATOM 3443 C CA . VAL A 1 435 ? 57 18.734 -0.967 1 83.75 435 VAL A CA 1
ATOM 3444 C C . VAL A 1 435 ? 56.625 20.125 -0.458 1 83.75 435 VAL A C 1
ATOM 3446 O O . VAL A 1 435 ? 56.375 20.297 0.736 1 83.75 435 VAL A O 1
ATOM 3449 N N . THR A 1 436 ? 56.406 21.141 -1.236 1 90.56 436 THR A N 1
ATOM 3450 C CA . THR A 1 436 ? 56 22.5 -0.87 1 90.56 436 THR A CA 1
ATOM 3451 C C . THR A 1 436 ? 54.562 22.516 -0.4 1 90.56 436 THR A C 1
ATOM 3453 O O . THR A 1 436 ? 54.219 23.266 0.521 1 90.56 436 THR A O 1
ATOM 3456 N N . ALA A 1 437 ? 53.844 21.766 -1.076 1 92.94 437 ALA A N 1
ATOM 3457 C CA . ALA A 1 437 ? 52.406 21.688 -0.715 1 92.94 437 ALA A CA 1
ATOM 3458 C C . ALA A 1 437 ? 52.25 21.141 0.701 1 92.94 437 ALA A C 1
ATOM 3460 O O . ALA A 1 437 ? 51.344 21.562 1.432 1 92.94 437 ALA A O 1
ATOM 3461 N N . LEU A 1 438 ? 53.062 20.266 1.15 1 93.94 438 LEU A N 1
ATOM 3462 C CA . LEU A 1 438 ? 53.031 19.688 2.49 1 93.94 438 LEU A CA 1
ATOM 3463 C C . LEU A 1 438 ? 53.406 20.734 3.541 1 93.94 438 LEU A C 1
ATOM 3465 O O . LEU A 1 438 ? 52.812 20.766 4.629 1 93.94 438 LEU A O 1
ATOM 3469 N N . GLN A 1 439 ? 54.312 21.562 3.266 1 92.94 439 GLN A N 1
ATOM 3470 C CA . GLN A 1 439 ? 54.719 22.625 4.191 1 92.94 439 GLN A CA 1
ATOM 3471 C C . GLN A 1 439 ? 53.594 23.656 4.363 1 92.94 439 GLN A C 1
ATOM 3473 O O . GLN A 1 439 ? 53.312 24.078 5.48 1 92.94 439 GLN A O 1
ATOM 3478 N N . LYS A 1 440 ? 53 24.016 3.324 1 95.19 440 LYS A N 1
ATOM 3479 C CA . LYS A 1 440 ? 51.875 24.938 3.379 1 95.19 440 LYS A CA 1
ATOM 3480 C C . LYS A 1 440 ? 50.719 24.328 4.148 1 95.19 440 LYS A C 1
ATOM 3482 O O . LYS A 1 440 ? 50.031 25 4.926 1 95.19 440 LYS A O 1
ATOM 3487 N N . GLU A 1 441 ? 50.469 23.062 3.918 1 96.06 441 GLU A N 1
ATOM 3488 C CA . GLU A 1 441 ? 49.438 22.344 4.633 1 96.06 441 GLU A CA 1
ATOM 3489 C C . GLU A 1 441 ? 49.688 22.344 6.137 1 96.06 441 GLU A C 1
ATOM 3491 O O . GLU A 1 441 ? 48.75 22.484 6.93 1 96.06 441 GLU A O 1
ATOM 3496 N N . ALA A 1 442 ? 50.844 22.219 6.535 1 94.75 442 ALA A N 1
ATOM 3497 C CA . ALA A 1 442 ? 51.219 22.203 7.949 1 94.75 442 ALA A CA 1
ATOM 3498 C C . ALA A 1 442 ? 50.875 23.531 8.617 1 94.75 442 ALA A C 1
ATOM 3500 O O . ALA A 1 442 ? 50.375 23.562 9.742 1 94.75 442 ALA A O 1
ATOM 3501 N N . GLU A 1 443 ? 51.094 24.609 7.941 1 95.69 443 GLU A N 1
ATOM 3502 C CA . GLU A 1 443 ? 50.812 25.938 8.469 1 95.69 443 GLU A CA 1
ATOM 3503 C C . GLU A 1 443 ? 49.312 26.156 8.609 1 95.69 443 GLU A C 1
ATOM 3505 O O . GLU A 1 443 ? 48.844 26.703 9.617 1 95.69 443 GLU A O 1
ATOM 3510 N N . GLU A 1 444 ? 48.625 25.844 7.68 1 97.25 444 GLU A N 1
ATOM 3511 C CA . GLU A 1 444 ? 47.156 25.984 7.699 1 97.25 444 GLU A CA 1
ATOM 3512 C C . GLU A 1 444 ? 46.531 25.141 8.812 1 97.25 444 GLU A C 1
ATOM 3514 O O . GLU A 1 444 ? 45.594 25.578 9.469 1 97.25 444 GLU A O 1
ATOM 3519 N N . LEU A 1 445 ? 47.062 23.938 8.977 1 97.81 445 LEU A N 1
ATOM 3520 C CA . LEU A 1 445 ? 46.562 23.047 10.023 1 97.81 445 LEU A CA 1
ATOM 3521 C C . LEU A 1 445 ? 46.844 23.641 11.406 1 97.81 445 LEU A C 1
ATOM 3523 O O . LEU A 1 445 ? 45.969 23.562 12.289 1 97.81 445 LEU A O 1
ATOM 3527 N N . GLN A 1 446 ? 47.938 24.25 11.57 1 96.69 446 GLN A N 1
ATOM 3528 C CA . GLN A 1 446 ? 48.281 24.859 12.859 1 96.69 446 GLN A CA 1
ATOM 3529 C C . GLN A 1 446 ? 47.312 26.016 13.172 1 96.69 446 GLN A C 1
ATOM 3531 O O . GLN A 1 446 ? 46.875 26.156 14.312 1 96.69 446 GLN A O 1
ATOM 3536 N N . LYS A 1 447 ? 47.031 26.812 12.219 1 97.38 447 LYS A N 1
ATOM 3537 C CA . LYS A 1 447 ? 46.062 27.906 12.391 1 97.38 447 LYS A CA 1
ATOM 3538 C C . LYS A 1 447 ? 44.688 27.375 12.719 1 97.38 447 LYS A C 1
ATOM 3540 O O . LYS A 1 447 ? 44 27.906 13.602 1 97.38 447 LYS A O 1
ATOM 3545 N N . ALA A 1 448 ? 44.281 26.375 12.039 1 97.94 448 ALA A N 1
ATOM 3546 C CA . ALA A 1 448 ? 42.969 25.781 12.266 1 97.94 448 ALA A CA 1
ATOM 3547 C C . ALA A 1 448 ? 42.875 25.188 13.664 1 97.94 448 ALA A C 1
ATOM 3549 O O . ALA A 1 448 ? 41.844 25.359 14.352 1 97.94 448 ALA A O 1
ATOM 3550 N N . ILE A 1 449 ? 43.875 24.5 14.078 1 98.06 449 ILE A N 1
ATOM 3551 C CA . ILE A 1 449 ? 43.906 23.875 15.391 1 98.06 449 ILE A CA 1
ATOM 3552 C C . ILE A 1 449 ? 43.781 24.938 16.484 1 98.06 449 ILE A C 1
ATOM 3554 O O . ILE A 1 449 ? 43 24.766 17.438 1 98.06 449 ILE A O 1
ATOM 3558 N N . ALA A 1 450 ? 44.438 26.031 16.266 1 97.69 450 ALA A N 1
ATOM 3559 C CA . ALA A 1 450 ? 44.375 27.109 17.234 1 97.69 450 ALA A CA 1
ATOM 3560 C C . ALA A 1 450 ? 42.969 27.688 17.312 1 97.69 450 ALA A C 1
ATOM 3562 O O . ALA A 1 450 ? 42.469 28.016 18.406 1 97.69 450 ALA A O 1
ATOM 3563 N N . ASN A 1 451 ? 42.375 27.906 16.297 1 97.75 451 ASN A N 1
ATOM 3564 C CA . ASN A 1 451 ? 41 28.406 16.234 1 97.75 451 ASN A CA 1
ATOM 3565 C C . ASN A 1 451 ? 40.031 27.453 16.906 1 97.75 451 ASN A C 1
ATOM 3567 O O . ASN A 1 451 ? 39.156 27.891 17.672 1 97.75 451 ASN A O 1
ATOM 3571 N N . PHE A 1 452 ? 40.125 26.109 16.641 1 98.56 452 PHE A N 1
ATOM 3572 C CA . PHE A 1 452 ? 39.219 25.125 17.234 1 98.56 452 PHE A CA 1
ATOM 3573 C C . PHE A 1 452 ? 39.406 25.078 18.75 1 98.56 452 PHE A C 1
ATOM 3575 O O . PHE A 1 452 ? 38.406 25 19.484 1 98.56 452 PHE A O 1
ATOM 3582 N N . GLU A 1 453 ? 40.625 25.172 19.141 1 98.25 453 GLU A N 1
ATOM 3583 C CA . GLU A 1 453 ? 40.906 25.156 20.578 1 98.25 453 GLU A CA 1
ATOM 3584 C C . GLU A 1 453 ? 40.312 26.391 21.266 1 98.25 453 GLU A C 1
ATOM 3586 O O . GLU A 1 453 ? 39.812 26.297 22.391 1 98.25 453 GLU A O 1
ATOM 3591 N N . ASN A 1 454 ? 40.344 27.516 20.609 1 97.81 454 ASN A N 1
ATOM 3592 C CA . ASN A 1 454 ? 39.75 28.734 21.141 1 97.81 454 ASN A CA 1
ATOM 3593 C C . ASN A 1 454 ? 38.219 28.625 21.281 1 97.81 454 ASN A C 1
ATOM 3595 O O . ASN A 1 454 ? 37.656 29.031 22.297 1 97.81 454 ASN A O 1
ATOM 3599 N N . ILE A 1 455 ? 37.562 28.125 20.328 1 98.06 455 ILE A N 1
ATOM 3600 C CA . ILE A 1 455 ? 36.125 27.953 20.328 1 98.06 455 ILE A CA 1
ATOM 3601 C C . ILE A 1 455 ? 35.688 27.016 21.469 1 98.06 455 ILE A C 1
ATOM 3603 O O . ILE A 1 455 ? 34.719 27.266 22.156 1 98.06 455 ILE A O 1
ATOM 3607 N N . LEU A 1 456 ? 36.469 25.906 21.672 1 98.19 456 LEU A N 1
ATOM 3608 C CA . LEU A 1 456 ? 36.125 24.891 22.672 1 98.19 456 LEU A CA 1
ATOM 3609 C C . LEU A 1 456 ? 36.406 25.406 24.078 1 98.19 456 LEU A C 1
ATOM 3611 O O . LEU A 1 456 ? 35.719 25.016 25.031 1 98.19 456 LEU A O 1
ATOM 3615 N N . ALA A 1 457 ? 37.375 26.344 24.188 1 97.31 457 ALA A N 1
ATOM 3616 C CA . ALA A 1 457 ? 37.781 26.797 25.516 1 97.31 457 ALA A CA 1
ATOM 3617 C C . ALA A 1 457 ? 36.938 27.969 25.984 1 97.31 457 ALA A C 1
ATOM 3619 O O . ALA A 1 457 ? 36.812 28.219 27.188 1 97.31 457 ALA A O 1
ATOM 3620 N N . ASN A 1 458 ? 36.281 28.719 25.062 1 97.06 458 ASN A N 1
ATOM 3621 C CA . ASN A 1 458 ? 35.562 29.953 25.375 1 97.06 458 ASN A CA 1
ATOM 3622 C C . ASN A 1 458 ? 34.094 29.859 24.984 1 97.06 458 ASN A C 1
ATOM 3624 O O . ASN A 1 458 ? 33.75 30.016 23.797 1 97.06 458 ASN A O 1
ATOM 3628 N N . PRO A 1 459 ? 33.219 29.781 25.984 1 96.38 459 PRO A N 1
ATOM 3629 C CA . PRO A 1 459 ? 31.781 29.703 25.688 1 96.38 459 PRO A CA 1
ATOM 3630 C C . PRO A 1 459 ? 31.266 30.891 24.875 1 96.38 459 PRO A C 1
ATOM 3632 O O . PRO A 1 459 ? 30.359 30.75 24.062 1 96.38 459 PRO A O 1
ATOM 3635 N N . LYS A 1 460 ? 31.828 32 25.094 1 96.44 460 LYS A N 1
ATOM 3636 C CA . LYS A 1 460 ? 31.422 33.188 24.359 1 96.44 460 LYS A CA 1
ATOM 3637 C C . LYS A 1 460 ? 31.766 33.062 22.875 1 96.44 460 LYS A C 1
ATOM 3639 O O . LYS A 1 460 ? 31.016 33.531 22.016 1 96.44 460 LYS A O 1
ATOM 3644 N N . GLU A 1 461 ? 32.906 32.531 22.625 1 97.19 461 GLU A N 1
ATOM 3645 C CA . GLU A 1 461 ? 33.312 32.312 21.234 1 97.19 461 GLU A CA 1
ATOM 3646 C C . GLU A 1 461 ? 32.406 31.281 20.578 1 97.19 461 GLU A C 1
ATOM 3648 O O . GLU A 1 461 ? 32.094 31.375 19.391 1 97.19 461 GLU A O 1
ATOM 3653 N N . LEU A 1 462 ? 32.031 30.25 21.344 1 98.12 462 LEU A N 1
ATOM 3654 C CA . LEU A 1 462 ? 31.109 29.25 20.844 1 98.12 462 LEU A CA 1
ATOM 3655 C C . LEU A 1 462 ? 29.781 29.875 20.469 1 98.12 462 LEU A C 1
ATOM 3657 O O . LEU A 1 462 ? 29.25 29.625 19.375 1 98.12 462 LEU A O 1
ATOM 3661 N N . ASP A 1 463 ? 29.219 30.75 21.344 1 98.06 463 ASP A N 1
ATOM 3662 C CA . ASP A 1 463 ? 27.953 31.422 21.094 1 98.06 463 ASP A CA 1
ATOM 3663 C C . ASP A 1 463 ? 28.047 32.375 19.891 1 98.06 463 ASP A C 1
ATOM 3665 O O . ASP A 1 463 ? 27.078 32.531 19.156 1 98.06 463 ASP A O 1
ATOM 3669 N N . LYS A 1 464 ? 29.234 32.906 19.781 1 97.94 464 LYS A N 1
ATOM 3670 C CA . LYS A 1 464 ? 29.469 33.781 18.625 1 97.94 464 LYS A CA 1
ATOM 3671 C C . LYS A 1 464 ? 29.359 33.031 17.312 1 97.94 464 LYS A C 1
ATOM 3673 O O . LYS A 1 464 ? 28.812 33.531 16.344 1 97.94 464 LYS A O 1
ATOM 3678 N N . VAL A 1 465 ? 29.938 31.844 17.297 1 98.06 465 VAL A N 1
ATOM 3679 C CA . VAL A 1 465 ? 29.844 31 16.109 1 98.06 465 VAL A CA 1
ATOM 3680 C C . VAL A 1 465 ? 28.375 30.688 15.805 1 98.06 465 VAL A C 1
ATOM 3682 O O . VAL A 1 465 ? 27.953 30.797 14.656 1 98.06 465 VAL A O 1
ATOM 3685 N N . ILE A 1 466 ? 27.562 30.344 16.797 1 98.38 466 ILE A N 1
ATOM 3686 C CA . ILE A 1 466 ? 26.156 30 16.641 1 98.38 466 ILE A CA 1
ATOM 3687 C C . ILE A 1 466 ? 25.391 31.203 16.125 1 98.38 466 ILE A C 1
ATOM 3689 O O . ILE A 1 466 ? 24.578 31.094 15.211 1 98.38 466 ILE A O 1
ATOM 3693 N N . ARG A 1 467 ? 25.656 32.406 16.703 1 98.25 467 ARG A N 1
ATOM 3694 C CA . ARG A 1 467 ? 24.984 33.625 16.266 1 98.25 467 ARG A CA 1
ATOM 3695 C C . ARG A 1 467 ? 25.297 33.906 14.805 1 98.25 467 ARG A C 1
ATOM 3697 O O . ARG A 1 467 ? 24.391 34.281 14.047 1 98.25 467 ARG A O 1
ATOM 3704 N N . LYS A 1 468 ? 26.516 33.781 14.492 1 98 468 LYS A N 1
ATOM 3705 C CA . LYS A 1 468 ? 26.922 34 13.109 1 98 468 LYS A CA 1
ATOM 3706 C C . LYS A 1 468 ? 26.203 33.062 12.148 1 98 468 LYS A C 1
ATOM 3708 O O . LYS A 1 468 ? 25.75 33.5 11.078 1 98 468 LYS A O 1
ATOM 3713 N N . GLU A 1 469 ? 26.109 31.844 12.516 1 98.19 469 GLU A N 1
ATOM 3714 C CA . GLU A 1 469 ? 25.453 30.844 11.672 1 98.19 469 GLU A CA 1
ATOM 3715 C C . GLU A 1 469 ? 23.953 31.125 11.562 1 98.19 469 GLU A C 1
ATOM 3717 O O . GLU A 1 469 ? 23.375 31.016 10.484 1 98.19 469 GLU A O 1
ATOM 3722 N N . LEU A 1 470 ? 23.297 31.422 12.664 1 98.69 470 LEU A N 1
ATOM 3723 C CA . LEU A 1 470 ? 21.875 31.75 12.656 1 98.69 470 LEU A CA 1
ATOM 3724 C C . LEU A 1 470 ? 21.609 33 11.805 1 98.69 470 LEU A C 1
ATOM 3726 O O . LEU A 1 470 ? 20.641 33.031 11.039 1 98.69 470 LEU A O 1
ATOM 3730 N N . ASN A 1 471 ? 22.469 33.938 11.922 1 98.06 471 ASN A N 1
ATOM 3731 C CA . ASN A 1 471 ? 22.328 35.156 11.125 1 98.06 471 ASN A CA 1
ATOM 3732 C C . ASN A 1 471 ? 22.469 34.875 9.633 1 98.06 471 ASN A C 1
ATOM 3734 O O . ASN A 1 471 ? 21.781 35.469 8.805 1 98.06 471 ASN A O 1
ATOM 3738 N N . ALA A 1 472 ? 23.406 34.031 9.32 1 98.31 472 ALA A N 1
ATOM 3739 C CA . ALA A 1 472 ? 23.594 33.656 7.922 1 98.31 472 ALA A CA 1
ATOM 3740 C C . ALA A 1 472 ? 22.344 33 7.355 1 98.31 472 ALA A C 1
ATOM 3742 O O . ALA A 1 472 ? 21.969 33.25 6.207 1 98.31 472 ALA A O 1
ATOM 3743 N N . ILE A 1 473 ? 21.672 32.188 8.148 1 98.38 473 ILE A N 1
ATOM 3744 C CA . ILE A 1 473 ? 20.453 31.516 7.723 1 98.38 473 ILE A CA 1
ATOM 3745 C C . ILE A 1 473 ? 19.328 32.531 7.566 1 98.38 473 ILE A C 1
ATOM 3747 O O . ILE A 1 473 ? 18.562 32.5 6.602 1 98.38 473 ILE A O 1
ATOM 3751 N N . ASN A 1 474 ? 19.234 33.438 8.531 1 98.12 474 ASN A N 1
ATOM 3752 C CA . ASN A 1 474 ? 18.234 34.5 8.461 1 98.12 474 ASN A CA 1
ATOM 3753 C C . ASN A 1 474 ? 18.375 35.344 7.199 1 98.12 474 ASN A C 1
ATOM 3755 O O . ASN A 1 474 ? 17.391 35.688 6.547 1 98.12 474 ASN A O 1
ATOM 3759 N N . LYS A 1 475 ? 19.578 35.625 6.852 1 97.69 475 LYS A N 1
ATOM 3760 C CA . LYS A 1 475 ? 19.859 36.438 5.672 1 97.69 475 LYS A CA 1
ATOM 3761 C C . LYS A 1 475 ? 19.516 35.688 4.391 1 97.69 475 LYS A C 1
ATOM 3763 O O . LYS A 1 475 ? 18.953 36.281 3.457 1 97.69 475 LYS A O 1
ATOM 3768 N N . LYS A 1 476 ? 19.812 34.5 4.422 1 97.62 476 LYS A N 1
ATOM 3769 C CA . LYS A 1 476 ? 19.656 33.688 3.209 1 97.62 476 LYS A CA 1
ATOM 3770 C C . LYS A 1 476 ? 18.203 33.312 2.984 1 97.62 476 LYS A C 1
ATOM 3772 O O . LYS A 1 476 ? 17.719 33.281 1.849 1 97.62 476 LYS A O 1
ATOM 3777 N N . TYR A 1 477 ? 17.438 32.906 4.062 1 97.69 477 TYR A N 1
ATOM 3778 C CA . TYR A 1 477 ? 16.125 32.281 3.908 1 97.69 477 TYR A CA 1
ATOM 3779 C C . TYR A 1 477 ? 15.031 33.156 4.504 1 97.69 477 TYR A C 1
ATOM 3781 O O . TYR A 1 477 ? 13.844 32.875 4.32 1 97.69 477 TYR A O 1
ATOM 3789 N N . GLY A 1 478 ? 15.336 34.219 5.188 1 96.56 478 GLY A N 1
ATOM 3790 C CA . GLY A 1 478 ? 14.352 35.031 5.859 1 96.56 478 GLY A CA 1
ATOM 3791 C C . GLY A 1 478 ? 13.258 35.531 4.934 1 96.56 478 GLY A C 1
ATOM 3792 O O . GLY A 1 478 ? 13.516 35.844 3.77 1 96.56 478 GLY A O 1
ATOM 3793 N N . SER A 1 479 ? 11.977 35.562 5.469 1 94.19 479 SER A N 1
ATOM 3794 C CA . SER A 1 479 ? 10.844 36.062 4.703 1 94.19 479 SER A CA 1
ATOM 3795 C C . SER A 1 479 ? 9.891 36.875 5.59 1 94.19 479 SER A C 1
ATOM 3797 O O . SER A 1 479 ? 9.945 36.781 6.82 1 94.19 479 SER A O 1
ATOM 3799 N N . GLU A 1 480 ? 9.062 37.594 4.992 1 95.75 480 GLU A N 1
ATOM 3800 C CA . GLU A 1 480 ? 8.102 38.406 5.719 1 95.75 480 GLU A CA 1
ATOM 3801 C C . GLU A 1 480 ? 6.988 37.562 6.32 1 95.75 480 GLU A C 1
ATOM 3803 O O . GLU A 1 480 ? 6.703 36.469 5.828 1 95.75 480 GLU A O 1
ATOM 3808 N N . ARG A 1 481 ? 6.453 38.062 7.395 1 97.06 481 ARG A N 1
ATOM 3809 C CA . ARG A 1 481 ? 5.312 37.406 8.016 1 97.06 481 ARG A CA 1
ATOM 3810 C C . ARG A 1 481 ? 4.098 37.438 7.094 1 97.06 481 ARG A C 1
ATOM 3812 O O . ARG A 1 481 ? 3.842 38.438 6.418 1 97.06 481 ARG A O 1
ATOM 3819 N N . LEU A 1 482 ? 3.273 36.344 7.129 1 97.25 482 LEU A N 1
ATOM 3820 C CA . LEU A 1 482 ? 2.082 36.219 6.297 1 97.25 482 LEU A CA 1
ATOM 3821 C C . LEU A 1 482 ? 0.819 36.438 7.117 1 97.25 482 LEU A C 1
ATOM 3823 O O . LEU A 1 482 ? -0.089 37.156 6.68 1 97.25 482 LEU A O 1
ATOM 3827 N N . THR A 1 483 ? 0.81 35.938 8.289 1 98.06 483 THR A N 1
ATOM 3828 C CA . THR A 1 483 ? -0.365 36.031 9.156 1 98.06 483 THR A CA 1
ATOM 3829 C C . THR A 1 483 ? -0.409 37.344 9.898 1 98.06 483 THR A C 1
ATOM 3831 O O . THR A 1 483 ? 0.577 37.75 10.516 1 98.06 483 THR A O 1
ATOM 3834 N N . VAL A 1 484 ? -1.557 38.031 9.844 1 97.25 484 VAL A N 1
ATOM 3835 C CA . VAL A 1 484 ? -1.752 39.281 10.57 1 97.25 484 VAL A CA 1
ATOM 3836 C C . VAL A 1 484 ? -2.32 38.969 11.961 1 97.25 484 VAL A C 1
ATOM 3838 O O . VAL A 1 484 ? -3.248 38.188 12.102 1 97.25 484 VAL A O 1
ATOM 3841 N N . ILE A 1 485 ? -1.743 39.625 12.977 1 96.19 485 ILE A N 1
ATOM 3842 C CA . ILE A 1 485 ? -2.189 39.344 14.344 1 96.19 485 ILE A CA 1
ATOM 3843 C C . ILE A 1 485 ? -2.996 40.531 14.859 1 96.19 485 ILE A C 1
ATOM 3845 O O . ILE A 1 485 ? -2.561 41.688 14.742 1 96.19 485 ILE A O 1
ATOM 3849 N N . GLN A 1 486 ? -4.18 40.281 15.375 1 92.94 486 GLN A N 1
ATOM 3850 C CA . GLN A 1 486 ? -5.031 41.25 16.031 1 92.94 486 GLN A CA 1
ATOM 3851 C C . GLN A 1 486 ? -5.227 40.938 17.5 1 92.94 486 GLN A C 1
ATOM 3853 O O . GLN A 1 486 ? -5.371 39.75 17.859 1 92.94 486 GLN A O 1
ATOM 3858 N N . ASP A 1 487 ? -5.301 41.906 18.344 1 87.06 487 ASP A N 1
ATOM 3859 C CA . ASP A 1 487 ? -5.266 41.688 19.781 1 87.06 487 ASP A CA 1
ATOM 3860 C C . ASP A 1 487 ? -6.57 41.062 20.281 1 87.06 487 ASP A C 1
ATOM 3862 O O . ASP A 1 487 ? -6.547 40.094 21.047 1 87.06 487 ASP A O 1
ATOM 3866 N N . GLU A 1 488 ? -7.727 41.625 19.875 1 84.94 488 GLU A N 1
ATOM 3867 C CA . GLU A 1 488 ? -9.008 41.156 20.422 1 84.94 488 GLU A CA 1
ATOM 3868 C C . GLU A 1 488 ? -9.781 40.312 19.406 1 84.94 488 GLU A C 1
ATOM 3870 O O . GLU A 1 488 ? -9.664 40.531 18.203 1 84.94 488 GLU A O 1
ATOM 3875 N N . ILE A 1 489 ? -10.438 39.375 20.016 1 82.25 489 ILE A N 1
ATOM 3876 C CA . ILE A 1 489 ? -11.336 38.594 19.188 1 82.25 489 ILE A CA 1
ATOM 3877 C C . ILE A 1 489 ? -12.586 39.406 18.859 1 82.25 489 ILE A C 1
ATOM 3879 O O . ILE A 1 489 ? -13.258 39.906 19.75 1 82.25 489 ILE A O 1
ATOM 3883 N N . SER A 1 490 ? -12.859 39.531 17.609 1 78.69 490 SER A N 1
ATOM 3884 C CA . SER A 1 490 ? -14.031 40.281 17.188 1 78.69 490 SER A CA 1
ATOM 3885 C C . SER A 1 490 ? -15.32 39.562 17.547 1 78.69 490 SER A C 1
ATOM 3887 O O . SER A 1 490 ? -15.43 38.344 17.344 1 78.69 490 SER A O 1
ATOM 3889 N N . SER A 1 491 ? -16.188 40.25 18.234 1 74.94 491 SER A N 1
ATOM 3890 C CA . SER A 1 491 ? -17.516 39.688 18.516 1 74.94 491 SER A CA 1
ATOM 3891 C C . SER A 1 491 ? -18.391 39.688 17.266 1 74.94 491 SER A C 1
ATOM 3893 O O . SER A 1 491 ? -18.438 40.688 16.547 1 74.94 491 SER A O 1
ATOM 3895 N N . LEU A 1 492 ? -18.812 38.562 16.844 1 72.44 492 LEU A N 1
ATOM 3896 C CA . LEU A 1 492 ? -19.641 38.438 15.648 1 72.44 492 LEU A CA 1
ATOM 3897 C C . LEU A 1 492 ? -21.125 38.438 16.016 1 72.44 492 LEU A C 1
ATOM 3899 O O . LEU A 1 492 ? -21.594 37.531 16.703 1 72.44 492 LEU A O 1
ATOM 3903 N N . LYS A 1 493 ? -21.891 39.562 15.914 1 70.56 493 LYS A N 1
ATOM 3904 C CA . LYS A 1 493 ? -23.328 39.625 16.094 1 70.56 493 LYS A CA 1
ATOM 3905 C C . LYS A 1 493 ? -24.062 39.344 14.789 1 70.56 493 LYS A C 1
ATOM 3907 O O . LYS A 1 493 ? -23.75 39.906 13.758 1 70.56 493 LYS A O 1
ATOM 3912 N N . ILE A 1 494 ? -24.828 38.25 14.758 1 69.94 494 ILE A N 1
ATOM 3913 C CA . ILE A 1 494 ? -25.609 37.938 13.578 1 69.94 494 ILE A CA 1
ATOM 3914 C C . ILE A 1 494 ? -26.891 38.75 13.555 1 69.94 494 ILE A C 1
ATOM 3916 O O . ILE A 1 494 ? -27.688 38.688 14.5 1 69.94 494 ILE A O 1
ATOM 3920 N N . GLU A 1 495 ? -26.906 39.531 12.648 1 65.69 495 GLU A N 1
ATOM 3921 C CA . GLU A 1 495 ? -28.141 40.281 12.461 1 65.69 495 GLU A CA 1
ATOM 3922 C C . GLU A 1 495 ? -29.234 39.406 11.867 1 65.69 495 GLU A C 1
ATOM 3924 O O . GLU A 1 495 ? -28.984 38.625 10.945 1 65.69 495 GLU A O 1
ATOM 3929 N N . THR A 1 496 ? -30.438 39.375 12.469 1 62.38 496 THR A N 1
ATOM 3930 C CA . THR A 1 496 ? -31.578 38.594 12.023 1 62.38 496 THR A CA 1
ATOM 3931 C C . THR A 1 496 ? -31.859 38.844 10.547 1 62.38 496 THR A C 1
ATOM 3933 O O . THR A 1 496 ? -32.344 37.938 9.836 1 62.38 496 THR A O 1
ATOM 3936 N N . GLU A 1 497 ? -31.594 40 10.117 1 62.81 497 GLU A N 1
ATOM 3937 C CA . GLU A 1 497 ? -31.875 40.406 8.742 1 62.81 497 GLU A CA 1
ATOM 3938 C C . GLU A 1 497 ? -31.109 39.531 7.742 1 62.81 497 GLU A C 1
ATOM 3940 O O . GLU A 1 497 ? -31.531 39.406 6.59 1 62.81 497 GLU A O 1
ATOM 3945 N N . VAL A 1 498 ? -30.125 38.969 8.188 1 68.81 498 VAL A N 1
ATOM 3946 C CA . VAL A 1 498 ? -29.266 38.219 7.301 1 68.81 498 VAL A CA 1
ATOM 3947 C C . VAL A 1 498 ? -29.906 36.875 6.98 1 68.81 498 VAL A C 1
ATOM 3949 O O . VAL A 1 498 ? -29.828 36.375 5.855 1 68.81 498 VAL A O 1
ATOM 3952 N N . MET A 1 499 ? -30.656 36.344 7.91 1 68.81 499 MET A N 1
ATOM 3953 C CA . MET A 1 499 ? -31.234 35.031 7.777 1 68.81 499 MET A CA 1
ATOM 3954 C C . MET A 1 499 ? -32.594 35.062 7.086 1 68.81 499 MET A C 1
ATOM 3956 O O . MET A 1 499 ? -33.031 34.094 6.516 1 68.81 499 MET A O 1
ATOM 3960 N N . VAL A 1 500 ? -33.281 36.25 7.266 1 69 500 VAL A N 1
ATOM 3961 C CA . VAL A 1 500 ? -34.656 36.344 6.801 1 69 500 VAL A CA 1
ATOM 3962 C C . VAL A 1 500 ? -34.781 37.344 5.664 1 69 500 VAL A C 1
ATOM 3964 O O . VAL A 1 500 ? -34.219 38.469 5.758 1 69 500 VAL A O 1
ATOM 3967 N N . ALA A 1 501 ? -35.344 36.875 4.57 1 68.56 501 ALA A N 1
ATOM 3968 C CA . ALA A 1 501 ? -35.625 37.781 3.457 1 68.56 501 ALA A CA 1
ATOM 3969 C C . ALA A 1 501 ? -36.562 38.906 3.879 1 68.56 501 ALA A C 1
ATOM 3971 O O . ALA A 1 501 ? -37.625 38.656 4.473 1 68.56 501 ALA A O 1
ATOM 3972 N N . GLN A 1 502 ? -36.156 40.125 3.795 1 71.38 502 GLN A N 1
ATOM 3973 C CA . GLN A 1 502 ? -37.031 41.25 4.078 1 71.38 502 GLN A CA 1
ATOM 3974 C C . GLN A 1 502 ? -38.062 41.469 2.963 1 71.38 502 GLN A C 1
ATOM 3976 O O . GLN A 1 502 ? -37.688 41.844 1.842 1 71.38 502 GLN A O 1
ATOM 3981 N N . GLU A 1 503 ? -39.312 41.062 3.164 1 80.44 503 GLU A N 1
ATOM 3982 C CA . GLU A 1 503 ? -40.375 41.25 2.193 1 80.44 503 GLU A CA 1
ATOM 3983 C C . GLU A 1 503 ? -41.656 41.719 2.867 1 80.44 503 GLU A C 1
ATOM 3985 O O . GLU A 1 503 ? -41.906 41.469 4.047 1 80.44 503 GLU A O 1
ATOM 3990 N N . ASP A 1 504 ? -42.312 42.562 2.16 1 87.06 504 ASP A N 1
ATOM 3991 C CA . ASP A 1 504 ? -43.656 42.969 2.631 1 87.06 504 ASP A CA 1
ATOM 3992 C C . ASP A 1 504 ? -44.688 41.875 2.352 1 87.06 504 ASP A C 1
ATOM 3994 O O . ASP A 1 504 ? -44.719 41.312 1.253 1 87.06 504 ASP A O 1
ATOM 3998 N N . VAL A 1 505 ? -45.406 41.594 3.314 1 91.06 505 VAL A N 1
ATOM 3999 C CA . VAL A 1 505 ? -46.438 40.531 3.191 1 91.06 505 VAL A CA 1
ATOM 4000 C C . VAL A 1 505 ? -47.75 41.031 3.797 1 91.06 505 VAL A C 1
ATOM 4002 O O . VAL A 1 505 ? -47.75 42 4.574 1 91.06 505 VAL A O 1
ATOM 4005 N N . MET A 1 506 ? -48.906 40.406 3.35 1 93.12 506 MET A N 1
ATOM 4006 C CA . MET A 1 506 ? -50.219 40.656 3.953 1 93.12 506 MET A CA 1
ATOM 4007 C C . MET A 1 506 ? -50.438 39.75 5.148 1 93.12 506 MET A C 1
ATOM 4009 O O . MET A 1 506 ? -50.406 38.531 5.016 1 93.12 506 MET A O 1
ATOM 4013 N N . LEU A 1 507 ? -50.594 40.344 6.293 1 94.75 507 LEU A N 1
ATOM 4014 C CA . LEU A 1 507 ? -50.812 39.594 7.531 1 94.75 507 LEU A CA 1
ATOM 4015 C C . LEU A 1 507 ? -52.312 39.562 7.875 1 94.75 507 LEU A C 1
ATOM 4017 O O . LEU A 1 507 ? -53 40.594 7.738 1 94.75 507 LEU A O 1
ATOM 4021 N N . LEU A 1 508 ? -52.844 38.406 8.273 1 94.56 508 LEU A N 1
ATOM 4022 C CA . LEU A 1 508 ? -54.219 38.281 8.742 1 94.56 508 LEU A CA 1
ATOM 4023 C C . LEU A 1 508 ? -54.25 37.531 10.078 1 94.56 508 LEU A C 1
ATOM 4025 O O . LEU A 1 508 ? -53.625 36.5 10.227 1 94.56 508 LEU A O 1
ATOM 4029 N N . VAL A 1 509 ? -54.906 38.125 11.055 1 95.25 509 VAL A N 1
ATOM 4030 C CA . VAL A 1 509 ? -55.219 37.469 12.336 1 95.25 509 VAL A CA 1
ATOM 4031 C C . VAL A 1 509 ? -56.719 37.469 12.547 1 95.25 509 VAL A C 1
ATOM 4033 O O . VAL A 1 509 ? -57.375 38.531 12.461 1 95.25 509 VAL A O 1
ATOM 4036 N N . SER A 1 510 ? -57.281 36.312 12.844 1 94.56 510 SER A N 1
ATOM 4037 C CA . SER A 1 510 ? -58.719 36.219 12.992 1 94.56 510 SER A CA 1
ATOM 4038 C C . SER A 1 510 ? -59.125 36.188 14.461 1 94.56 510 SER A C 1
ATOM 4040 O O . SER A 1 510 ? -58.281 35.938 15.328 1 94.56 510 SER A O 1
ATOM 4042 N N . HIS A 1 511 ? -60.375 36.438 14.727 1 93.69 511 HIS A N 1
ATOM 4043 C CA . HIS A 1 511 ? -60.969 36.438 16.062 1 93.69 511 HIS A CA 1
ATOM 4044 C C . HIS A 1 511 ? -60.844 35.031 16.703 1 93.69 511 HIS A C 1
ATOM 4046 O O . HIS A 1 511 ? -60.5 34.906 17.875 1 93.69 511 HIS A O 1
ATOM 4052 N N . ASP A 1 512 ? -61 34.031 15.93 1 91.81 512 ASP A N 1
ATOM 4053 C CA . ASP A 1 512 ? -61.031 32.688 16.453 1 91.81 512 ASP A CA 1
ATOM 4054 C C . ASP A 1 512 ? -59.625 32.125 16.641 1 91.81 512 ASP A C 1
ATOM 4056 O O . ASP A 1 512 ? -59.438 31.047 17.188 1 91.81 512 ASP A O 1
ATOM 4060 N N . GLY A 1 513 ? -58.688 32.875 16.047 1 93 513 GLY A N 1
ATOM 4061 C CA . GLY A 1 513 ? -57.312 32.5 16.344 1 93 513 GLY A CA 1
ATOM 4062 C C . GLY A 1 513 ? -56.531 32 15.141 1 93 513 GLY A C 1
ATOM 4063 O O . GLY A 1 513 ? -55.5 31.359 15.281 1 93 513 GLY A O 1
ATOM 4064 N N . TYR A 1 514 ? -56.969 32.188 14 1 94.19 514 TYR A N 1
ATOM 4065 C CA . TYR A 1 514 ? -56.188 31.844 12.805 1 94.19 514 TYR A CA 1
ATOM 4066 C C . TYR A 1 514 ? -55.25 32.969 12.406 1 94.19 514 TYR A C 1
ATOM 4068 O O . TYR A 1 514 ? -55.625 34.156 12.492 1 94.19 514 TYR A O 1
ATOM 4076 N N . VAL A 1 515 ? -54.031 32.562 12.016 1 94.62 515 VAL A N 1
ATOM 4077 C CA . VAL A 1 515 ? -53 33.531 11.617 1 94.62 515 VAL A CA 1
ATOM 4078 C C . VAL A 1 515 ? -52.312 33.031 10.344 1 94.62 515 VAL A C 1
ATOM 4080 O O . VAL A 1 515 ? -52.031 31.859 10.203 1 94.62 515 VAL A O 1
ATOM 4083 N N . LYS A 1 516 ? -52.062 34 9.414 1 94.75 516 LYS A N 1
ATOM 4084 C CA . LYS A 1 516 ? -51.312 33.688 8.195 1 94.75 516 LYS A CA 1
ATOM 4085 C C . LYS A 1 516 ? -50.656 34.938 7.613 1 94.75 516 LYS A C 1
ATOM 4087 O O . LYS A 1 516 ? -51.062 36.062 7.883 1 94.75 516 LYS A O 1
ATOM 4092 N N . ARG A 1 517 ? -49.594 34.688 6.938 1 93.56 517 ARG A N 1
ATOM 4093 C CA . ARG A 1 517 ? -49.031 35.719 6.066 1 93.56 517 ARG A CA 1
ATOM 4094 C C . ARG A 1 517 ? -49.094 35.281 4.605 1 93.56 517 ARG A C 1
ATOM 4096 O O . ARG A 1 517 ? -48.969 34.094 4.301 1 93.56 517 ARG A O 1
ATOM 4103 N N . SER A 1 518 ? -49.438 36.188 3.754 1 92.06 518 SER A N 1
ATOM 4104 C CA . SER A 1 518 ? -49.531 35.906 2.322 1 92.06 518 SER A CA 1
ATOM 4105 C C . SER A 1 518 ? -48.75 36.969 1.521 1 92.06 518 SER A C 1
ATOM 4107 O O . SER A 1 518 ? -48.688 38.125 1.929 1 92.06 518 SER A O 1
ATOM 4109 N N . SER A 1 519 ? -48.188 36.469 0.441 1 88.75 519 SER A N 1
ATOM 4110 C CA . SER A 1 519 ? -47.531 37.438 -0.454 1 88.75 519 SER A CA 1
ATOM 4111 C C . SER A 1 519 ? -48.531 38.469 -0.992 1 88.75 519 SER A C 1
ATOM 4113 O O . SER A 1 519 ? -49.719 38.156 -1.112 1 88.75 519 SER A O 1
ATOM 4115 N N . LEU A 1 520 ? -47.969 39.594 -1.184 1 88.88 520 LEU A N 1
ATOM 4116 C CA . LEU A 1 520 ? -48.844 40.656 -1.735 1 88.88 520 LEU A CA 1
ATOM 4117 C C . LEU A 1 520 ? -49.406 40.219 -3.088 1 88.88 520 LEU A C 1
ATOM 4119 O O . LEU A 1 520 ? -50.5 40.625 -3.447 1 88.88 520 LEU A O 1
ATOM 4123 N N . ARG A 1 521 ? -48.656 39.375 -3.773 1 86.06 521 ARG A N 1
ATOM 4124 C CA . ARG A 1 521 ? -49.125 38.844 -5.047 1 86.06 521 ARG A CA 1
ATOM 4125 C C . ARG A 1 521 ? -50.375 37.969 -4.848 1 86.06 521 ARG A C 1
ATOM 4127 O O . ARG A 1 521 ? -51.344 38.125 -5.562 1 86.06 521 ARG A O 1
ATOM 4134 N N . SER A 1 522 ? -50.25 37.156 -3.936 1 86.19 522 SER A N 1
ATOM 4135 C CA . SER A 1 522 ? -51.375 36.281 -3.619 1 86.19 522 SER A CA 1
ATOM 4136 C C . SER A 1 522 ? -52.594 37.062 -3.152 1 86.19 522 SER A C 1
ATOM 4138 O O . SER A 1 522 ? -53.719 36.75 -3.547 1 86.19 522 SER A O 1
ATOM 4140 N N . PHE A 1 523 ? -52.438 38.062 -2.436 1 88.25 523 PHE A N 1
ATOM 4141 C CA . PHE A 1 523 ? -53.5 38.906 -1.899 1 88.25 523 PHE A CA 1
ATOM 4142 C C . PHE A 1 523 ? -54.188 39.656 -3.016 1 88.25 523 PHE A C 1
ATOM 4144 O O . PHE A 1 523 ? -55.438 39.719 -3.068 1 88.25 523 PHE A O 1
ATOM 4151 N N . ASN A 1 524 ? -53.438 40.156 -3.84 1 85.88 524 ASN A N 1
ATOM 4152 C CA . ASN A 1 524 ? -54 40.969 -4.914 1 85.88 524 ASN A CA 1
ATOM 4153 C C . ASN A 1 524 ? -54.719 40.094 -5.949 1 85.88 524 ASN A C 1
ATOM 4155 O O . ASN A 1 524 ? -55.562 40.594 -6.699 1 85.88 524 ASN A O 1
ATOM 4159 N N . ALA A 1 525 ? -54.438 38.844 -5.965 1 82.88 525 ALA A N 1
ATOM 4160 C CA . ALA A 1 525 ? -55.031 37.906 -6.926 1 82.88 525 ALA A CA 1
ATOM 4161 C C . ALA A 1 525 ? -56.438 37.5 -6.492 1 82.88 525 ALA A C 1
ATOM 4163 O O . ALA A 1 525 ? -57.188 36.938 -7.281 1 82.88 525 ALA A O 1
ATOM 4164 N N . SER A 1 526 ? -56.781 37.781 -5.32 1 82.06 526 SER A N 1
ATOM 4165 C CA . SER A 1 526 ? -58.062 37.344 -4.785 1 82.06 526 SER A CA 1
ATOM 4166 C C . SER A 1 526 ? -58.875 38.531 -4.277 1 82.06 526 SER A C 1
ATOM 4168 O O . SER A 1 526 ? -58.312 39.625 -4.059 1 82.06 526 SER A O 1
ATOM 4170 N N . ASP A 1 527 ? -60.188 38.219 -4.227 1 79.06 527 ASP A N 1
ATOM 4171 C CA . ASP A 1 527 ? -61 39.25 -3.594 1 79.06 527 ASP A CA 1
ATOM 4172 C C . ASP A 1 527 ? -60.719 39.344 -2.098 1 79.06 527 ASP A C 1
ATOM 4174 O O . ASP A 1 527 ? -60.469 38.312 -1.443 1 79.06 527 ASP A O 1
ATOM 4178 N N . ASN A 1 528 ? -60.719 40.5 -1.59 1 76.31 528 ASN A N 1
ATOM 4179 C CA . ASN A 1 528 ? -60.375 40.781 -0.2 1 76.31 528 ASN A CA 1
ATOM 4180 C C . ASN A 1 528 ? -61.219 39.938 0.764 1 76.31 528 ASN A C 1
ATOM 4182 O O . ASN A 1 528 ? -60.719 39.5 1.797 1 76.31 528 ASN A O 1
ATOM 4186 N N . ASP A 1 529 ? -62.375 39.656 0.391 1 76.56 529 ASP A N 1
ATOM 4187 C CA . ASP A 1 529 ? -63.312 38.938 1.291 1 76.56 529 ASP A CA 1
ATOM 4188 C C . ASP A 1 529 ? -63.125 37.438 1.187 1 76.56 529 ASP A C 1
ATOM 4190 O O . ASP A 1 529 ? -63.656 36.688 2.01 1 76.56 529 ASP A O 1
ATOM 4194 N N . GLU A 1 530 ? -62.375 37.031 0.338 1 85.38 530 GLU A N 1
ATOM 4195 C CA . GLU A 1 530 ? -62.094 35.594 0.2 1 85.38 530 GLU A CA 1
ATOM 4196 C C . GLU A 1 530 ? -60.844 35.188 0.978 1 85.38 530 GLU A C 1
ATOM 4198 O O . GLU A 1 530 ? -59.875 34.719 0.393 1 85.38 530 GLU A O 1
ATOM 4203 N N . ASN A 1 531 ? -60.906 35.375 2.238 1 88.31 531 ASN A N 1
ATOM 4204 C CA . ASN A 1 531 ? -59.688 35.188 3.053 1 88.31 531 ASN A CA 1
ATOM 4205 C C . ASN A 1 531 ? -59.656 33.812 3.68 1 88.31 531 ASN A C 1
ATOM 4207 O O . ASN A 1 531 ? -58.781 33.5 4.496 1 88.31 531 ASN A O 1
ATOM 4211 N N . GLY A 1 532 ? -60.562 32.938 3.354 1 88.38 532 GLY A N 1
ATOM 4212 C CA . GLY A 1 532 ? -60.562 31.547 3.785 1 88.38 532 GLY A CA 1
ATOM 4213 C C . GLY A 1 532 ? -61.219 31.344 5.141 1 88.38 532 GLY A C 1
ATOM 4214 O O . GLY A 1 532 ? -61.406 30.203 5.57 1 88.38 532 GLY A O 1
ATOM 4215 N N . LEU A 1 533 ? -61.625 32.344 5.867 1 89.31 533 LEU A N 1
ATOM 4216 C CA . LEU A 1 533 ? -62.25 32.219 7.188 1 89.31 533 LEU A CA 1
ATOM 4217 C C . LEU A 1 533 ? -63.656 31.703 7.074 1 89.31 533 LEU A C 1
ATOM 4219 O O . LEU A 1 533 ? -64.375 31.938 6.07 1 89.31 533 LEU A O 1
ATOM 4223 N N . LYS A 1 534 ? -64.062 31 8.094 1 85.5 534 LYS A N 1
ATOM 4224 C CA . LYS A 1 534 ? -65.438 30.578 8.164 1 85.5 534 LYS A CA 1
ATOM 4225 C C . LYS A 1 534 ? -66.375 31.766 8.359 1 85.5 534 LYS A C 1
ATOM 4227 O O . LYS A 1 534 ? -65.938 32.844 8.805 1 85.5 534 LYS A O 1
ATOM 4232 N N . ASP A 1 535 ? -67.625 31.578 8.156 1 80.38 535 ASP A N 1
ATOM 4233 C CA . ASP A 1 535 ? -68.625 32.656 8.195 1 80.38 535 ASP A CA 1
ATOM 4234 C C . ASP A 1 535 ? -68.75 33.219 9.602 1 80.38 535 ASP A C 1
ATOM 4236 O O . ASP A 1 535 ? -69 34.406 9.773 1 80.38 535 ASP A O 1
ATOM 4240 N N . GLU A 1 536 ? -68.438 32.375 10.523 1 82.06 536 GLU A N 1
ATOM 4241 C CA . GLU A 1 536 ? -68.625 32.812 11.914 1 82.06 536 GLU A CA 1
ATOM 4242 C C . GLU A 1 536 ? -67.312 33.5 12.422 1 82.06 536 GLU A C 1
ATOM 4244 O O . GLU A 1 536 ? -67.375 34.125 13.484 1 82.06 536 GLU A O 1
ATOM 4249 N N . ASP A 1 537 ? -66.312 33.5 11.68 1 86.44 537 ASP A N 1
ATOM 4250 C CA . ASP A 1 537 ? -65.062 34.125 12.062 1 86.44 537 ASP A CA 1
ATOM 4251 C C . ASP A 1 537 ? -64.812 35.406 11.273 1 86.44 537 ASP A C 1
ATOM 4253 O O . ASP A 1 537 ? -65.375 35.625 10.203 1 86.44 537 ASP A O 1
ATOM 4257 N N . TYR A 1 538 ? -64.062 36.406 11.844 1 87.88 538 TYR A N 1
ATOM 4258 C CA . TYR A 1 538 ? -63.75 37.656 11.18 1 87.88 538 TYR A CA 1
ATOM 4259 C C . TYR A 1 538 ? -62.344 38.156 11.516 1 87.88 538 TYR A C 1
ATOM 4261 O O . TYR A 1 538 ? -61.781 37.781 12.547 1 87.88 538 TYR A O 1
ATOM 4269 N N . PRO A 1 539 ? -61.781 39.031 10.648 1 89.75 539 PRO A N 1
ATOM 4270 C CA . PRO A 1 539 ? -60.438 39.531 10.867 1 89.75 539 PRO A CA 1
ATOM 4271 C C . PRO A 1 539 ? -60.344 40.562 11.969 1 89.75 539 PRO A C 1
ATOM 4273 O O . PRO A 1 539 ? -61.188 41.5 12 1 89.75 539 PRO A O 1
ATOM 4276 N N . ILE A 1 540 ? -59.406 40.375 12.828 1 91.12 540 ILE A N 1
ATOM 4277 C CA . ILE A 1 540 ? -59.094 41.344 13.867 1 91.12 540 ILE A CA 1
ATOM 4278 C C . ILE A 1 540 ? -58 42.312 13.359 1 91.12 540 ILE A C 1
ATOM 4280 O O . ILE A 1 540 ? -58.031 43.5 13.656 1 91.12 540 ILE A O 1
ATOM 4284 N N . LEU A 1 541 ? -57.062 41.688 12.633 1 93.12 541 LEU A N 1
ATOM 4285 C CA . LEU A 1 541 ? -55.969 42.469 12.047 1 93.12 541 LEU A CA 1
ATOM 4286 C C . LEU A 1 541 ? -55.719 42.031 10.609 1 93.12 541 LEU A C 1
ATOM 4288 O O . LEU A 1 541 ? -55.594 40.812 10.336 1 93.12 541 LEU A O 1
ATOM 4292 N N . GLN A 1 542 ? -55.75 42.969 9.711 1 91.19 542 GLN A N 1
ATOM 4293 C CA . GLN A 1 542 ? -55.406 42.781 8.305 1 91.19 542 GLN A CA 1
ATOM 4294 C C . GLN A 1 542 ? -54.594 43.969 7.773 1 91.19 542 GLN A C 1
ATOM 4296 O O . GLN A 1 542 ? -55.125 45.062 7.598 1 91.19 542 GLN A O 1
ATOM 4301 N N . SER A 1 543 ? -53.25 43.719 7.625 1 90.75 543 SER A N 1
ATOM 4302 C CA . SER A 1 543 ? -52.406 44.812 7.203 1 90.75 543 SER A CA 1
ATOM 4303 C C . SER A 1 543 ? -51.156 44.312 6.488 1 90.75 543 SER A C 1
ATOM 4305 O O . SER A 1 543 ? -50.781 43.156 6.656 1 90.75 543 SER A O 1
ATOM 4307 N N . VAL A 1 544 ? -50.594 45.219 5.688 1 92.19 544 VAL A N 1
ATOM 4308 C CA . VAL A 1 544 ? -49.281 44.938 5.051 1 92.19 544 VAL A CA 1
ATOM 4309 C C . VAL A 1 544 ? -48.156 45.188 6.043 1 92.19 544 VAL A C 1
ATOM 4311 O O . VAL A 1 544 ? -48.062 46.281 6.613 1 92.19 544 VAL A O 1
ATOM 4314 N N . VAL A 1 545 ? -47.406 44.125 6.277 1 91.88 545 VAL A N 1
ATOM 4315 C CA . VAL A 1 545 ? -46.312 44.219 7.242 1 91.88 545 VAL A CA 1
ATOM 4316 C C . VAL A 1 545 ? -45.031 43.688 6.629 1 91.88 545 VAL A C 1
ATOM 4318 O O . VAL A 1 545 ? -45.062 43.031 5.586 1 91.88 545 VAL A O 1
ATOM 4321 N N . ASN A 1 546 ? -43.938 44 7.316 1 88.81 546 ASN A N 1
ATOM 4322 C CA . ASN A 1 546 ? -42.656 43.5 6.895 1 88.81 546 ASN A CA 1
ATOM 4323 C C . ASN A 1 546 ? -42.281 42.188 7.609 1 88.81 546 ASN A C 1
ATOM 4325 O O . ASN A 1 546 ? -42.625 42 8.781 1 88.81 546 ASN A O 1
ATOM 4329 N N . THR A 1 547 ? -41.625 41.344 6.945 1 87.56 547 THR A N 1
ATOM 4330 C CA . THR A 1 547 ? -41.281 40.031 7.5 1 87.56 547 THR A CA 1
ATOM 4331 C C . THR A 1 547 ? -40.438 40.188 8.758 1 87.56 547 THR A C 1
ATOM 4333 O O . THR A 1 547 ? -40.375 39.281 9.594 1 87.56 547 THR A O 1
ATOM 4336 N N . LEU A 1 548 ? -39.812 41.25 8.953 1 83.12 548 LEU A N 1
ATOM 4337 C CA . LEU A 1 548 ? -38.906 41.469 10.094 1 83.12 548 LEU A CA 1
ATOM 4338 C C . LEU A 1 548 ? -39.688 42.062 11.266 1 83.12 548 LEU A C 1
ATOM 4340 O O . LEU A 1 548 ? -39.156 42.188 12.375 1 83.12 548 LEU A O 1
ATOM 4344 N N . SER A 1 549 ? -40.938 42.406 11.031 1 88.38 549 SER A N 1
ATOM 4345 C CA . SER A 1 549 ? -41.75 43.031 12.086 1 88.38 549 SER A CA 1
ATOM 4346 C C . SER A 1 549 ? -42.188 41.969 13.109 1 88.38 549 SER A C 1
ATOM 4348 O O . SER A 1 549 ? -41.938 40.781 12.922 1 88.38 549 SER A O 1
ATOM 4350 N N . HIS A 1 550 ? -42.75 42.531 14.219 1 92.25 550 HIS A N 1
ATOM 4351 C CA . HIS A 1 550 ? -43.156 41.688 15.352 1 92.25 550 HIS A CA 1
ATOM 4352 C C . HIS A 1 550 ? -44.656 41.75 15.594 1 92.25 550 HIS A C 1
ATOM 4354 O O . HIS A 1 550 ? -45.219 42.812 15.648 1 92.25 550 HIS A O 1
ATOM 4360 N N . LEU A 1 551 ? -45.219 40.594 15.703 1 94.62 551 LEU A N 1
ATOM 4361 C CA . LEU A 1 551 ? -46.656 40.469 15.922 1 94.62 551 LEU A CA 1
ATOM 4362 C C . LEU A 1 551 ? -46.969 40.156 17.391 1 94.62 551 LEU A C 1
ATOM 4364 O O . LEU A 1 551 ? -46.375 39.25 17.953 1 94.62 551 LEU A O 1
ATOM 4368 N N . PHE A 1 552 ? -47.844 40.969 18 1 95.44 552 PHE A N 1
ATOM 4369 C CA . PHE A 1 552 ? -48.344 40.781 19.359 1 95.44 552 PHE A CA 1
ATOM 4370 C C . PHE A 1 552 ? -49.844 40.531 19.344 1 95.44 552 PHE A C 1
ATOM 4372 O O . PHE A 1 552 ? -50.625 41.375 18.922 1 95.44 552 PHE A O 1
ATOM 4379 N N . ILE A 1 553 ? -50.312 39.375 19.859 1 95.69 553 ILE A N 1
ATOM 4380 C CA . ILE A 1 553 ? -51.719 38.969 19.844 1 95.69 553 ILE A CA 1
ATOM 4381 C C . ILE A 1 553 ? -52.219 38.875 21.281 1 95.69 553 ILE A C 1
ATOM 4383 O O . ILE A 1 553 ? -51.688 38.156 22.109 1 95.69 553 ILE A O 1
ATOM 4387 N N . PHE A 1 554 ? -53.344 39.594 21.609 1 96.12 554 PHE A N 1
ATOM 4388 C CA . PHE A 1 554 ? -53.938 39.625 22.938 1 96.12 554 PHE A CA 1
ATOM 4389 C C . PHE A 1 554 ? -55.219 38.812 23 1 96.12 554 PHE A C 1
ATOM 4391 O O . PHE A 1 554 ? -56.094 38.969 22.156 1 96.12 554 PHE A O 1
ATOM 4398 N N . THR A 1 555 ? -55.406 38.031 24.031 1 96.12 555 THR A N 1
ATOM 4399 C CA . THR A 1 555 ? -56.594 37.188 24.172 1 96.12 555 THR A CA 1
ATOM 4400 C C . THR A 1 555 ? -57.469 37.688 25.312 1 96.12 555 THR A C 1
ATOM 4402 O O . THR A 1 555 ? -57.031 38.469 26.141 1 96.12 555 THR A O 1
ATOM 4405 N N . ASN A 1 556 ? -58.75 37.156 25.438 1 95.06 556 ASN A N 1
ATOM 4406 C CA . ASN A 1 556 ? -59.719 37.562 26.453 1 95.06 556 ASN A CA 1
ATOM 4407 C C . ASN A 1 556 ? -59.406 36.938 27.812 1 95.06 556 ASN A C 1
ATOM 4409 O O . ASN A 1 556 ? -59.938 37.375 28.844 1 95.06 556 ASN A O 1
ATOM 4413 N N . LYS A 1 557 ? -58.531 36.031 27.812 1 94.88 557 LYS A N 1
ATOM 4414 C CA . LYS A 1 557 ? -58.219 35.375 29.078 1 94.88 557 LYS A CA 1
ATOM 4415 C C . LYS A 1 557 ? -56.906 35.906 29.656 1 94.88 557 LYS A C 1
ATOM 4417 O O . LYS A 1 557 ? -56.344 35.312 30.578 1 94.88 557 LYS A O 1
ATOM 4422 N N . GLY A 1 558 ? -56.406 36.938 29.047 1 94.38 558 GLY A N 1
ATOM 4423 C CA . GLY A 1 558 ? -55.25 37.594 29.594 1 94.38 558 GLY A CA 1
ATOM 4424 C C . GLY A 1 558 ? -53.938 37.031 29.078 1 94.38 558 GLY A C 1
ATOM 4425 O O . GLY A 1 558 ? -52.875 37.281 29.656 1 94.38 558 GLY A O 1
ATOM 4426 N N . ASN A 1 559 ? -53.969 36.344 28.062 1 94.44 559 ASN A N 1
ATOM 4427 C CA . ASN A 1 559 ? -52.75 35.781 27.453 1 94.44 559 ASN A CA 1
ATOM 4428 C C . ASN A 1 559 ? -52.281 36.594 26.281 1 94.44 559 ASN A C 1
ATOM 4430 O O . ASN A 1 559 ? -53.094 37.219 25.562 1 94.44 559 ASN A O 1
ATOM 4434 N N . LEU A 1 560 ? -50.938 36.625 26.125 1 94.94 560 LEU A N 1
ATOM 4435 C CA . LEU A 1 560 ? -50.281 37.312 25.031 1 94.94 560 LEU A CA 1
ATOM 4436 C C . LEU A 1 560 ? -49.469 36.344 24.172 1 94.94 560 LEU A C 1
ATOM 4438 O O . LEU A 1 560 ? -48.625 35.594 24.688 1 94.94 560 LEU A O 1
ATOM 4442 N N . ILE A 1 561 ? -49.688 36.312 22.875 1 94.69 561 ILE A N 1
ATOM 4443 C CA . ILE A 1 561 ? -48.969 35.469 21.938 1 94.69 561 ILE A CA 1
ATOM 4444 C C . ILE A 1 561 ? -48.062 36.344 21.031 1 94.69 561 ILE A C 1
ATOM 4446 O O . ILE A 1 561 ? -48.562 37.25 20.375 1 94.69 561 ILE A O 1
ATOM 4450 N N . TYR A 1 562 ? -46.812 36.031 21.078 1 93.44 562 TYR A N 1
ATOM 4451 C CA . TYR A 1 562 ? -45.844 36.75 20.25 1 93.44 562 TYR A CA 1
ATOM 4452 C C . TYR A 1 562 ? -45.375 35.875 19.094 1 93.44 562 TYR A C 1
ATOM 4454 O O . TYR A 1 562 ? -45.156 34.688 19.266 1 93.44 562 TYR A O 1
ATOM 4462 N N . ARG A 1 563 ? -45.219 36.469 17.891 1 91.12 563 ARG A N 1
ATOM 4463 C CA . ARG A 1 563 ? -44.625 35.812 16.734 1 91.12 563 ARG A CA 1
ATOM 4464 C C . ARG A 1 563 ? -43.906 36.844 15.836 1 91.12 563 ARG A C 1
ATOM 4466 O O . ARG A 1 563 ? -44.5 37.875 15.477 1 91.12 563 ARG A O 1
ATOM 4473 N N . PRO A 1 564 ? -42.656 36.5 15.602 1 88.56 564 PRO A N 1
ATOM 4474 C CA . PRO A 1 564 ? -42.125 37.281 14.492 1 88.56 564 PRO A CA 1
ATOM 4475 C C . PRO A 1 564 ? -42.812 36.969 13.164 1 88.56 564 PRO A C 1
ATOM 4477 O O . PRO A 1 564 ? -43.188 35.812 12.906 1 88.56 564 PRO A O 1
ATOM 4480 N N . ILE A 1 565 ? -42.969 37.969 12.359 1 90.94 565 ILE A N 1
ATOM 4481 C CA . ILE A 1 565 ? -43.781 37.812 11.156 1 90.94 565 ILE A CA 1
ATOM 4482 C C . ILE A 1 565 ? -43.188 36.75 10.258 1 90.94 565 ILE A C 1
ATOM 4484 O O . ILE A 1 565 ? -43.938 35.969 9.641 1 90.94 565 ILE A O 1
ATOM 4488 N N . HIS A 1 566 ? -41.844 36.656 10.188 1 85.81 566 HIS A N 1
ATOM 4489 C CA . HIS A 1 566 ? -41.188 35.688 9.305 1 85.81 566 HIS A CA 1
ATOM 4490 C C . HIS A 1 566 ? -41.469 34.281 9.758 1 85.81 566 HIS A C 1
ATOM 4492 O O . HIS A 1 566 ? -41.312 33.344 8.977 1 85.81 566 HIS A O 1
ATOM 4498 N N . GLU A 1 567 ? -41.906 34.031 11.008 1 87 567 GLU A N 1
ATOM 4499 C CA . GLU A 1 567 ? -42.188 32.688 11.531 1 87 567 GLU A CA 1
ATOM 4500 C C . GLU A 1 567 ? -43.688 32.344 11.352 1 87 567 GLU A C 1
ATOM 4502 O O . GLU A 1 567 ? -44.094 31.203 11.594 1 87 567 GLU A O 1
ATOM 4507 N N . VAL A 1 568 ? -44.531 33.312 11.008 1 91.25 568 VAL A N 1
ATOM 4508 C CA . VAL A 1 568 ? -45.938 33.062 10.734 1 91.25 568 VAL A CA 1
ATOM 4509 C C . VAL A 1 568 ? -46.062 32.25 9.453 1 91.25 568 VAL A C 1
ATOM 4511 O O . VAL A 1 568 ? -45.344 32.5 8.477 1 91.25 568 VAL A O 1
ATOM 4514 N N . ILE A 1 569 ? -46.938 31.312 9.406 1 90 569 ILE A N 1
ATOM 4515 C CA . ILE A 1 569 ? -47.094 30.391 8.289 1 90 569 ILE A CA 1
ATOM 4516 C C . ILE A 1 569 ? -47.438 31.172 7.023 1 90 569 ILE A C 1
ATOM 4518 O O . ILE A 1 569 ? -48.281 32.094 7.059 1 90 569 ILE A O 1
ATOM 4522 N N . GLU A 1 570 ? -46.75 30.859 6.043 1 88.25 570 GLU A N 1
ATOM 4523 C CA . GLU A 1 570 ? -47.094 31.422 4.742 1 88.25 570 GLU A CA 1
ATOM 4524 C C . GLU A 1 570 ? -48.125 30.578 4.02 1 88.25 570 GLU A C 1
ATOM 4526 O O . GLU A 1 570 ? -47.969 29.359 3.893 1 88.25 570 GLU A O 1
ATOM 4531 N N . SER A 1 571 ? -49.25 31.188 3.699 1 89.69 571 SER A N 1
ATOM 4532 C CA . SER A 1 571 ? -50.312 30.5 2.99 1 89.69 571 SER A CA 1
ATOM 4533 C C . SER A 1 571 ? -50.906 31.391 1.902 1 89.69 571 SER A C 1
ATOM 4535 O O . SER A 1 571 ? -50.719 32.625 1.917 1 89.69 571 SER A O 1
ATOM 4537 N N . ARG A 1 572 ? -51.594 30.672 0.938 1 84.12 572 ARG A N 1
ATOM 4538 C CA . ARG A 1 572 ? -52.344 31.438 -0.04 1 84.12 572 ARG A CA 1
ATOM 4539 C C . ARG A 1 572 ? -53.469 32.219 0.637 1 84.12 572 ARG A C 1
ATOM 4541 O O . ARG A 1 572 ? -54 31.812 1.659 1 84.12 572 ARG A O 1
ATOM 4548 N N . TRP A 1 573 ? -53.812 33.438 0.079 1 91.06 573 TRP A N 1
ATOM 4549 C CA . TRP A 1 573 ? -54.812 34.312 0.701 1 91.06 573 TRP A CA 1
ATOM 4550 C C . TRP A 1 573 ? -56.125 33.562 0.917 1 91.06 573 TRP A C 1
ATOM 4552 O O . TRP A 1 573 ? -56.781 33.719 1.957 1 91.06 573 TRP A O 1
ATOM 4562 N N . LYS A 1 574 ? -56.469 32.719 0.094 1 90.06 574 LYS A N 1
ATOM 4563 C CA . LYS A 1 574 ? -57.75 32 0.137 1 90.06 574 LYS A CA 1
ATOM 4564 C C . LYS A 1 574 ? -57.719 30.906 1.192 1 90.06 574 LYS A C 1
ATOM 4566 O O . LYS A 1 574 ? -58.781 30.391 1.582 1 90.06 574 LYS A O 1
ATOM 4571 N N . ASP A 1 575 ? -56.594 30.594 1.659 1 91.25 575 ASP A N 1
ATOM 4572 C CA . ASP A 1 575 ? -56.438 29.547 2.67 1 91.25 575 ASP A CA 1
ATOM 4573 C C . ASP A 1 575 ? -56.656 30.109 4.074 1 91.25 575 ASP A C 1
ATOM 4575 O O . ASP A 1 575 ? -56.469 31.312 4.297 1 91.25 575 ASP A O 1
ATOM 4579 N N . THR A 1 576 ? -57.062 29.375 5.004 1 90.38 576 THR A N 1
ATOM 4580 C CA . THR A 1 576 ? -57.438 29.812 6.348 1 90.38 576 THR A CA 1
ATOM 4581 C C . THR A 1 576 ? -56.188 30.141 7.16 1 90.38 576 THR A C 1
ATOM 4583 O O . THR A 1 576 ? -56.188 31.062 7.984 1 90.38 576 THR A O 1
ATOM 4586 N N . GLY A 1 577 ? -55.125 29.5 7.008 1 90.19 577 GLY A N 1
ATOM 4587 C CA . GLY A 1 577 ? -53.938 29.688 7.809 1 90.19 577 GLY A CA 1
ATOM 4588 C C . GLY A 1 577 ? -53.812 28.688 8.945 1 90.19 577 GLY A C 1
ATOM 4589 O O . GLY A 1 577 ? -54.375 27.609 8.883 1 90.19 577 GLY A O 1
ATOM 4590 N N . GLU A 1 578 ? -52.938 29.047 9.906 1 92.25 578 GLU A N 1
ATOM 4591 C CA . GLU A 1 578 ? -52.688 28.172 11.039 1 92.25 578 GLU A CA 1
ATOM 4592 C C . GLU A 1 578 ? -53.406 28.672 12.289 1 92.25 578 GLU A C 1
ATOM 4594 O O . GLU A 1 578 ? -53.438 29.859 12.562 1 92.25 578 GLU A O 1
ATOM 4599 N N . HIS A 1 579 ? -54.031 27.672 12.922 1 91.62 579 HIS A N 1
ATOM 4600 C CA . HIS A 1 579 ? -54.688 28.016 14.172 1 91.62 579 HIS A CA 1
ATOM 4601 C C . HIS A 1 579 ? -53.688 28.094 15.32 1 91.62 579 HIS A C 1
ATOM 4603 O O . HIS A 1 579 ? -52.844 27.203 15.469 1 91.62 579 HIS A O 1
ATOM 4609 N N . LEU A 1 580 ? -53.719 28.984 16.172 1 90.56 580 LEU A N 1
ATOM 4610 C CA . LEU A 1 580 ? -52.781 29.266 17.25 1 90.56 580 LEU A CA 1
ATOM 4611 C C . LEU A 1 580 ? -52.844 28.172 18.312 1 90.56 580 LEU A C 1
ATOM 4613 O O . LEU A 1 580 ? -51.875 27.984 19.062 1 90.56 580 LEU A O 1
ATOM 4617 N N . SER A 1 581 ? -53.969 27.562 18.438 1 86.12 581 SER A N 1
ATOM 4618 C CA . SER A 1 581 ? -54.062 26.484 19.422 1 86.12 581 SER A CA 1
ATOM 4619 C C . SER A 1 581 ? -53.062 25.375 19.141 1 86.12 581 SER A C 1
ATOM 4621 O O . SER A 1 581 ? -52.656 24.672 20.047 1 86.12 581 SER A O 1
ATOM 4623 N N . GLN A 1 582 ? -52.75 25.297 17.953 1 79.62 582 GLN A N 1
ATOM 4624 C CA . GLN A 1 582 ? -51.844 24.25 17.547 1 79.62 582 GLN A CA 1
ATOM 4625 C C . GLN A 1 582 ? -50.406 24.547 18.031 1 79.62 582 GLN A C 1
ATOM 4627 O O . GLN A 1 582 ? -49.594 23.641 18.203 1 79.62 582 GLN A O 1
ATOM 4632 N N . THR A 1 583 ? -50.094 25.719 18.266 1 81.5 583 THR A N 1
ATOM 4633 C CA . THR A 1 583 ? -48.75 26.094 18.625 1 81.5 583 THR A CA 1
ATOM 4634 C C . THR A 1 583 ? -48.656 26.484 20.094 1 81.5 583 THR A C 1
ATOM 4636 O O . THR A 1 583 ? -47.75 26.047 20.812 1 81.5 583 THR A O 1
ATOM 4639 N N . VAL A 1 584 ? -49.5 27.312 20.656 1 83.94 584 VAL A N 1
ATOM 4640 C CA . VAL A 1 584 ? -49.375 27.859 22 1 83.94 584 VAL A CA 1
ATOM 4641 C C . VAL A 1 584 ? -50.5 27.328 22.875 1 83.94 584 VAL A C 1
ATOM 4643 O O . VAL A 1 584 ? -50.5 27.531 24.094 1 83.94 584 VAL A O 1
ATOM 4646 N N . GLY A 1 585 ? -51.469 26.625 22.422 1 78 585 GLY A N 1
ATOM 4647 C CA . GLY A 1 585 ? -52.531 26.031 23.203 1 78 585 GLY A CA 1
ATOM 4648 C C . GLY A 1 585 ? -53.531 27.047 23.703 1 78 585 GLY A C 1
ATOM 4649 O O . GLY A 1 585 ? -53.406 27.578 24.812 1 78 585 GLY A O 1
ATOM 4650 N N . LEU A 1 586 ? -54.531 27.469 23.078 1 82.06 586 LEU A N 1
ATOM 4651 C CA . LEU A 1 586 ? -55.625 28.344 23.516 1 82.06 586 LEU A CA 1
ATOM 4652 C C . LEU A 1 586 ? -56.75 27.531 24.141 1 82.06 586 LEU A C 1
ATOM 4654 O O . LEU A 1 586 ? -57.062 26.422 23.703 1 82.06 586 LEU A O 1
ATOM 4658 N N . GLY A 1 587 ? -57.312 28.062 25.203 1 81.88 587 GLY A N 1
ATOM 4659 C CA . GLY A 1 587 ? -58.469 27.406 25.828 1 81.88 587 GLY A CA 1
ATOM 4660 C C . GLY A 1 587 ? -59.688 27.391 24.938 1 81.88 587 GLY A C 1
ATOM 4661 O O . GLY A 1 587 ? -59.75 28.125 23.953 1 81.88 587 GLY A O 1
ATOM 4662 N N . ASN A 1 588 ? -60.688 26.609 25.234 1 81.12 588 ASN A N 1
ATOM 4663 C CA . ASN A 1 588 ? -61.906 26.453 24.438 1 81.12 588 ASN A CA 1
ATOM 4664 C C . ASN A 1 588 ? -62.719 27.75 24.391 1 81.12 588 ASN A C 1
ATOM 4666 O O . ASN A 1 588 ? -63.312 28.062 23.359 1 81.12 588 ASN A O 1
ATOM 4670 N N . ASP A 1 589 ? -62.656 28.453 25.406 1 85.69 589 ASP A N 1
ATOM 4671 C CA . ASP A 1 589 ? -63.406 29.688 25.469 1 85.69 589 ASP A CA 1
ATOM 4672 C C . ASP A 1 589 ? -62.5 30.906 25.297 1 85.69 589 ASP A C 1
ATOM 4674 O O . ASP A 1 589 ? -62.906 32.031 25.625 1 85.69 589 ASP A O 1
ATOM 4678 N N . GLU A 1 590 ? -61.406 30.719 24.75 1 91.06 590 GLU A N 1
ATOM 4679 C CA . GLU A 1 590 ? -60.469 31.797 24.578 1 91.06 590 GLU A CA 1
ATOM 4680 C C . GLU A 1 590 ? -60.438 32.281 23.125 1 91.06 590 GLU A C 1
ATOM 4682 O O . GLU A 1 590 ? -60.406 31.453 22.203 1 91.06 590 GLU A O 1
ATOM 4687 N N . TYR A 1 591 ? -60.594 33.594 22.906 1 93.19 591 TYR A N 1
ATOM 4688 C CA . TYR A 1 591 ? -60.562 34.156 21.562 1 93.19 591 TYR A CA 1
ATOM 4689 C C . TYR A 1 591 ? -59.656 35.406 21.516 1 93.19 591 TYR A C 1
ATOM 4691 O O . TYR A 1 591 ? -59.281 35.938 22.562 1 93.19 591 TYR A O 1
ATOM 4699 N N . ILE A 1 592 ? -59.375 35.906 20.344 1 95 592 ILE A N 1
ATOM 4700 C CA . ILE A 1 592 ? -58.469 37.031 20.156 1 95 592 ILE A CA 1
ATOM 4701 C C . ILE A 1 592 ? -59.25 38.344 20.266 1 95 592 ILE A C 1
ATOM 4703 O O . ILE A 1 592 ? -60.281 38.531 19.594 1 95 592 ILE A O 1
ATOM 4707 N N . LEU A 1 593 ? -58.688 39.188 21.078 1 94.12 593 LEU A N 1
ATOM 4708 C CA . LEU A 1 593 ? -59.344 40.5 21.281 1 94.12 593 LEU A CA 1
ATOM 4709 C C . LEU A 1 593 ? -58.75 41.531 20.344 1 94.12 593 LEU A C 1
ATOM 4711 O O . LEU A 1 593 ? -59.5 42.344 19.766 1 94.12 593 LEU A O 1
ATOM 4715 N N . ASN A 1 594 ? -57.438 41.531 20.281 1 94.56 594 ASN A N 1
ATOM 4716 C CA . ASN A 1 594 ? -56.719 42.5 19.453 1 94.56 594 ASN A CA 1
ATOM 4717 C C . ASN A 1 594 ? -55.312 42 19.109 1 94.56 594 ASN A C 1
ATOM 4719 O O . ASN A 1 594 ? -54.812 41.125 19.766 1 94.56 594 ASN A O 1
ATOM 4723 N N . ALA A 1 595 ? -54.812 42.594 18.047 1 95.38 595 ALA A N 1
ATOM 4724 C CA . ALA A 1 595 ? -53.469 42.281 17.609 1 95.38 595 ALA A CA 1
ATOM 4725 C C . ALA A 1 595 ? -52.75 43.531 17.062 1 95.38 595 ALA A C 1
ATOM 4727 O O . ALA A 1 595 ? -53.375 44.375 16.438 1 95.38 595 ALA A O 1
ATOM 4728 N N . PHE A 1 596 ? -51.438 43.594 17.391 1 94.69 596 PHE A N 1
ATOM 4729 C CA . PHE A 1 596 ? -50.656 44.75 16.969 1 94.69 596 PHE A CA 1
ATOM 4730 C C . PHE A 1 596 ? -49.344 44.312 16.344 1 94.69 596 PHE A C 1
ATOM 4732 O O . PHE A 1 596 ? -48.781 43.312 16.734 1 94.69 596 PHE A O 1
ATOM 4739 N N . VAL A 1 597 ? -48.875 45.062 15.359 1 93.94 597 VAL A N 1
ATOM 4740 C CA . VAL A 1 597 ? -47.594 44.812 14.727 1 93.94 597 VAL A CA 1
ATOM 4741 C C . VAL A 1 597 ? -46.625 45.969 15.016 1 93.94 597 VAL A C 1
ATOM 4743 O O . VAL A 1 597 ? -47 47.156 14.914 1 93.94 597 VAL A O 1
ATOM 4746 N N . PHE A 1 598 ? -45.406 45.625 15.422 1 92.44 598 PHE A N 1
ATOM 4747 C CA . PHE A 1 598 ? -44.375 46.625 15.688 1 92.44 598 PHE A CA 1
ATOM 4748 C C . PHE A 1 598 ? -43.156 46.344 14.844 1 92.44 598 PHE A C 1
ATOM 4750 O O . PHE A 1 598 ? -42.781 45.188 14.633 1 92.44 598 PHE A O 1
ATOM 4757 N N . GLU A 1 599 ? -42.594 47.375 14.367 1 86.94 599 GLU A N 1
ATOM 4758 C CA . GLU A 1 599 ? -41.344 47.25 13.594 1 86.94 599 GLU A CA 1
ATOM 4759 C C . GLU A 1 599 ? -40.188 46.844 14.484 1 86.94 599 GLU A C 1
ATOM 4761 O O . GLU A 1 599 ? -39.344 46.062 14.078 1 86.94 599 GLU A O 1
ATOM 4766 N N . ASN A 1 600 ? -40.219 47.438 15.656 1 85.94 600 ASN A N 1
ATOM 4767 C CA . ASN A 1 600 ? -39.188 47.156 16.641 1 85.94 600 ASN A CA 1
ATOM 4768 C C . ASN A 1 600 ? -39.781 46.812 18 1 85.94 600 ASN A C 1
ATOM 4770 O O . ASN A 1 600 ? -40.719 47.5 18.469 1 85.94 600 ASN A O 1
ATOM 4774 N N . ILE A 1 601 ? -39.188 45.812 18.641 1 83.88 601 ILE A N 1
ATOM 4775 C CA . ILE A 1 601 ? -39.719 45.312 19.906 1 83.88 601 ILE A CA 1
ATOM 4776 C C . ILE A 1 601 ? -39.438 46.344 21 1 83.88 601 ILE A C 1
ATOM 4778 O O . ILE A 1 601 ? -40.094 46.375 22.031 1 83.88 601 ILE A O 1
ATOM 4782 N N . ASP A 1 602 ? -38.469 47.25 20.719 1 83.75 602 ASP A N 1
ATOM 4783 C CA . ASP A 1 602 ? -38.094 48.25 21.719 1 83.75 602 ASP A CA 1
ATOM 4784 C C . ASP A 1 602 ? -38.812 49.562 21.531 1 83.75 602 ASP A C 1
ATOM 4786 O O . ASP A 1 602 ? -38.469 50.562 22.156 1 83.75 602 ASP A O 1
ATOM 4790 N N . GLN A 1 603 ? -39.844 49.531 20.719 1 84.69 603 GLN A N 1
ATOM 4791 C CA . GLN A 1 603 ? -40.656 50.75 20.516 1 84.69 603 GLN A CA 1
ATOM 4792 C C . GLN A 1 603 ? -41.375 51.156 21.797 1 84.69 603 GLN A C 1
ATOM 4794 O O . GLN A 1 603 ? -41.781 50.312 22.578 1 84.69 603 GLN A O 1
ATOM 4799 N N . ASP A 1 604 ? -41.375 52.406 22.016 1 87.06 604 ASP A N 1
ATOM 4800 C CA . ASP A 1 604 ? -42.094 52.938 23.188 1 87.06 604 ASP A CA 1
ATOM 4801 C C . ASP A 1 604 ? -43.594 52.969 22.953 1 87.06 604 ASP A C 1
ATOM 4803 O O . ASP A 1 604 ? -44.094 53.75 22.156 1 87.06 604 ASP A O 1
ATOM 4807 N N . ALA A 1 605 ? -44.375 52.062 23.438 1 90.5 605 ALA A N 1
ATOM 4808 C CA . ALA A 1 605 ? -45.844 51.938 23.312 1 90.5 605 ALA A CA 1
ATOM 4809 C C . ALA A 1 605 ? -46.469 51.438 24.609 1 90.5 605 ALA A C 1
ATOM 4811 O O . ALA A 1 605 ? -45.812 50.781 25.406 1 90.5 605 ALA A O 1
ATOM 4812 N N . LYS A 1 606 ? -47.719 51.906 24.844 1 93.94 606 LYS A N 1
ATOM 4813 C CA . LYS A 1 606 ? -48.5 51.5 26 1 93.94 606 LYS A CA 1
ATOM 4814 C C . LYS A 1 606 ? -49.844 50.969 25.578 1 93.94 606 LYS A C 1
ATOM 4816 O O . LYS A 1 606 ? -50.375 51.312 24.516 1 93.94 606 LYS A O 1
ATOM 4821 N N . PHE A 1 607 ? -50.312 50.062 26.406 1 96.31 607 PHE A N 1
ATOM 4822 C CA . PHE A 1 607 ? -51.625 49.5 26.156 1 96.31 607 PHE A CA 1
ATOM 4823 C C . PHE A 1 607 ? -52.562 49.75 27.344 1 96.31 607 PHE A C 1
ATOM 4825 O O . PHE A 1 607 ? -52.125 49.719 28.5 1 96.31 607 PHE A O 1
ATOM 4832 N N . LEU A 1 608 ? -53.812 50.062 27.078 1 96.38 608 LEU A N 1
ATOM 4833 C CA . LEU A 1 608 ? -54.875 50.125 28.078 1 96.38 608 LEU A CA 1
ATOM 4834 C C . LEU A 1 608 ? -55.688 48.844 28.094 1 96.38 608 LEU A C 1
ATOM 4836 O O . LEU A 1 608 ? -56.219 48.406 27.062 1 96.38 608 LEU A O 1
ATOM 4840 N N . ILE A 1 609 ? -55.75 48.219 29.234 1 97.06 609 ILE A N 1
ATOM 4841 C CA . ILE A 1 609 ? -56.438 46.938 29.375 1 97.06 609 ILE A CA 1
ATOM 4842 C C . ILE A 1 609 ? -57.531 47.062 30.422 1 97.06 609 ILE A C 1
ATOM 4844 O O . ILE A 1 609 ? -57.344 47.625 31.5 1 97.06 609 ILE A O 1
ATOM 4848 N N . ALA A 1 610 ? -58.688 46.5 30.109 1 97.06 610 ALA A N 1
ATOM 4849 C CA . ALA A 1 610 ? -59.812 46.531 31.047 1 97.06 610 ALA A CA 1
ATOM 4850 C C . ALA A 1 610 ? -60.5 45.156 31.094 1 97.06 610 ALA A C 1
ATOM 4852 O O . ALA A 1 610 ? -60.531 44.438 30.094 1 97.06 610 ALA A O 1
ATOM 4853 N N . THR A 1 611 ? -61.062 44.844 32.219 1 96.62 611 THR A N 1
ATOM 4854 C CA . THR A 1 611 ? -61.719 43.562 32.375 1 96.62 611 THR A CA 1
ATOM 4855 C C . THR A 1 611 ? -63.219 43.719 32.656 1 96.62 611 THR A C 1
ATOM 4857 O O . THR A 1 611 ? -63.656 44.812 33 1 96.62 611 THR A O 1
ATOM 4860 N N . LYS A 1 612 ? -63.906 42.688 32.5 1 95.75 612 LYS A N 1
ATOM 4861 C CA . LYS A 1 612 ? -65.375 42.656 32.625 1 95.75 612 LYS A CA 1
ATOM 4862 C C . LYS A 1 612 ? -65.812 43 34.062 1 95.75 612 LYS A C 1
ATOM 4864 O O . LYS A 1 612 ? -66.75 43.688 34.25 1 95.75 612 LYS A O 1
ATOM 4869 N N . GLU A 1 613 ? -65.062 42.656 35.031 1 94.5 613 GLU A N 1
ATOM 4870 C CA . GLU A 1 613 ? -65.375 42.875 36.438 1 94.5 613 GLU A CA 1
ATOM 4871 C C . GLU A 1 613 ? -64.875 44.25 36.875 1 94.5 613 GLU A C 1
ATOM 4873 O O . GLU A 1 613 ? -65 44.594 38.062 1 94.5 613 GLU A O 1
ATOM 4878 N N . GLY A 1 614 ? -64.312 44.969 36.031 1 94.38 614 GLY A N 1
ATOM 4879 C CA . GLY A 1 614 ? -64.125 46.406 36.312 1 94.38 614 GLY A CA 1
ATOM 4880 C C . GLY A 1 614 ? -62.719 46.719 36.719 1 94.38 614 GLY A C 1
ATOM 4881 O O . GLY A 1 614 ? -62.5 47.656 37.531 1 94.38 614 GLY A O 1
ATOM 4882 N N . TYR A 1 615 ? -61.844 46.031 36.344 1 95.62 615 TYR A N 1
ATOM 4883 C CA . TYR A 1 615 ? -60.438 46.375 36.594 1 95.62 615 TYR A CA 1
ATOM 4884 C C . TYR A 1 615 ? -59.781 46.969 35.344 1 95.62 615 TYR A C 1
ATOM 4886 O O . TYR A 1 615 ? -60.156 46.594 34.219 1 95.62 615 TYR A O 1
ATOM 4894 N N . ILE A 1 616 ? -58.875 47.938 35.531 1 96.38 616 ILE A N 1
ATOM 4895 C CA . ILE A 1 616 ? -58.25 48.656 34.438 1 96.38 616 ILE A CA 1
ATOM 4896 C C . ILE A 1 616 ? -56.781 48.938 34.781 1 96.38 616 ILE A C 1
ATOM 4898 O O . ILE A 1 616 ? -56.438 49.188 35.938 1 96.38 616 ILE A O 1
ATOM 4902 N N . LYS A 1 617 ? -55.938 48.844 33.75 1 96.62 617 LYS A N 1
ATOM 4903 C CA . LYS A 1 617 ? -54.5 49.156 33.938 1 96.62 617 LYS A CA 1
ATOM 4904 C C . LYS A 1 617 ? -53.875 49.531 32.625 1 96.62 617 LYS A C 1
ATOM 4906 O O . LYS A 1 617 ? -54.406 49.25 31.547 1 96.62 617 LYS A O 1
ATOM 4911 N N . GLN A 1 618 ? -52.781 50.219 32.688 1 96.12 618 GLN A N 1
ATOM 4912 C CA . GLN A 1 618 ? -51.906 50.438 31.547 1 96.12 618 GLN A CA 1
ATOM 4913 C C . GLN A 1 618 ? -50.688 49.531 31.641 1 96.12 618 GLN A C 1
ATOM 4915 O O . GLN A 1 618 ? -50.219 49.219 32.75 1 96.12 618 GLN A O 1
ATOM 4920 N N . VAL A 1 619 ? -50.219 49 30.531 1 95.69 619 VAL A N 1
ATOM 4921 C CA . VAL A 1 619 ? -49 48.188 30.453 1 95.69 619 VAL A CA 1
ATOM 4922 C C . VAL A 1 619 ? -48.094 48.688 29.344 1 95.69 619 VAL A C 1
ATOM 4924 O O . VAL A 1 619 ? -48.562 49.031 28.25 1 95.69 619 VAL A O 1
ATOM 4927 N N . LYS A 1 620 ? -46.844 48.688 29.578 1 94.56 620 LYS A N 1
ATOM 4928 C CA . LYS A 1 620 ? -45.875 49.094 28.562 1 94.56 620 LYS A CA 1
ATOM 4929 C C . LYS A 1 620 ? -45.469 47.938 27.688 1 94.56 620 LYS A C 1
ATOM 4931 O O . LYS A 1 620 ? -45.406 46.781 28.141 1 94.56 620 LYS A O 1
ATOM 4936 N N . LEU A 1 621 ? -45.188 48.281 26.438 1 93.5 621 LEU A N 1
ATOM 4937 C CA . LEU A 1 621 ? -44.719 47.281 25.516 1 93.5 621 LEU A CA 1
ATOM 4938 C C . LEU A 1 621 ? -43.406 46.625 26.031 1 93.5 621 LEU A C 1
ATOM 4940 O O . LEU A 1 621 ? -43.188 45.438 25.859 1 93.5 621 LEU A O 1
ATOM 4944 N N . ALA A 1 622 ? -42.625 47.375 26.703 1 91.19 622 ALA A N 1
ATOM 4945 C CA . ALA A 1 622 ? -41.344 46.938 27.25 1 91.19 622 ALA A CA 1
ATOM 4946 C C . ALA A 1 622 ? -41.531 45.781 28.234 1 91.19 622 ALA A C 1
ATOM 4948 O O . ALA A 1 622 ? -40.656 44.906 28.375 1 91.19 622 ALA A O 1
ATOM 4949 N N . ASP A 1 623 ? -42.656 45.719 28.891 1 91.62 623 ASP A N 1
ATOM 4950 C CA . ASP A 1 623 ? -42.969 44.656 29.859 1 91.62 623 ASP A CA 1
ATOM 4951 C C . ASP A 1 623 ? -43.531 43.406 29.188 1 91.62 623 ASP A C 1
ATOM 4953 O O . ASP A 1 623 ? -43.656 42.375 29.828 1 91.62 623 ASP A O 1
ATOM 4957 N N . LEU A 1 624 ? -43.75 43.5 27.953 1 92.44 624 LEU A N 1
ATOM 4958 C CA . LEU A 1 624 ? -44.406 42.406 27.219 1 92.44 624 LEU A CA 1
ATOM 4959 C C . LEU A 1 624 ? -43.406 41.719 26.281 1 92.44 624 LEU A C 1
ATOM 4961 O O . LEU A 1 624 ? -43.812 40.969 25.406 1 92.44 624 LEU A O 1
ATOM 4965 N N . LYS A 1 625 ? -42.219 41.938 26.422 1 89.56 625 LYS A N 1
ATOM 4966 C CA . LYS A 1 625 ? -41.219 41.344 25.547 1 89.56 625 LYS A CA 1
ATOM 4967 C C . LYS A 1 625 ? -41.219 39.812 25.641 1 89.56 625 LYS A C 1
ATOM 4969 O O . LYS A 1 625 ? -41.438 39.25 26.719 1 89.56 625 LYS A O 1
ATOM 4974 N N . PRO A 1 626 ? -41.062 39.219 24.422 1 87.62 626 PRO A N 1
ATOM 4975 C CA . PRO A 1 626 ? -41.156 37.75 24.391 1 87.62 626 PRO A CA 1
ATOM 4976 C C . PRO A 1 626 ? -40 37.062 25.125 1 87.62 626 PRO A C 1
ATOM 4978 O O . PRO A 1 626 ? -38.875 37.594 25.109 1 87.62 626 PRO A O 1
ATOM 4981 N N . GLY A 1 627 ? -40.375 36.031 25.844 1 78.25 627 GLY A N 1
ATOM 4982 C CA . GLY A 1 627 ? -39.344 35.188 26.469 1 78.25 627 GLY A CA 1
ATOM 4983 C C . GLY A 1 627 ? -38.781 34.125 25.516 1 78.25 627 GLY A C 1
ATOM 4984 O O . GLY A 1 627 ? -39.062 34.156 24.312 1 78.25 627 GLY A O 1
ATOM 4985 N N . ARG A 1 628 ? -38 33.125 25.984 1 79.5 628 ARG A N 1
ATOM 4986 C CA . ARG A 1 628 ? -37.312 32.094 25.203 1 79.5 628 ARG A CA 1
ATOM 4987 C C . ARG A 1 628 ? -38.312 31.047 24.688 1 79.5 628 ARG A C 1
ATOM 4989 O O . ARG A 1 628 ? -38.094 30.422 23.656 1 79.5 628 ARG A O 1
ATOM 4996 N N . THR A 1 629 ? -39.375 30.891 25.359 1 82.44 629 THR A N 1
ATOM 4997 C CA . THR A 1 629 ? -40.344 29.859 25.047 1 82.44 629 THR A CA 1
ATOM 4998 C C . THR A 1 629 ? -41.531 30.438 24.25 1 82.44 629 THR A C 1
ATOM 5000 O O . THR A 1 629 ? -42.625 29.875 24.25 1 82.44 629 THR A O 1
ATOM 5003 N N . TYR A 1 630 ? -41.281 31.547 23.547 1 86.44 630 TYR A N 1
ATOM 5004 C CA . TYR A 1 630 ? -42.406 32.25 22.906 1 86.44 630 TYR A CA 1
ATOM 5005 C C . TYR A 1 630 ? -43.062 31.375 21.844 1 86.44 630 TYR A C 1
ATOM 5007 O O . TYR A 1 630 ? -44.219 31.578 21.516 1 86.44 630 TYR A O 1
ATOM 5015 N N . LYS A 1 631 ? -42.438 30.375 21.297 1 82.38 631 LYS A N 1
ATOM 5016 C CA . LYS A 1 631 ? -42.969 29.547 20.219 1 82.38 631 LYS A CA 1
ATOM 5017 C C . LYS A 1 631 ? -43.969 28.531 20.75 1 82.38 631 LYS A C 1
ATOM 5019 O O . LYS A 1 631 ? -44.906 28.156 20.062 1 82.38 631 LYS A O 1
ATOM 5024 N N . THR A 1 632 ? -43.812 28.219 22 1 84.75 632 THR A N 1
ATOM 5025 C CA . THR A 1 632 ? -44.594 27.078 22.484 1 84.75 632 THR A CA 1
ATOM 5026 C C . THR A 1 632 ? -45.562 27.531 23.578 1 84.75 632 THR A C 1
ATOM 5028 O O . THR A 1 632 ? -46.5 26.812 23.906 1 84.75 632 THR A O 1
ATOM 5031 N N . ARG A 1 633 ? -45.375 28.703 24.078 1 87.31 633 ARG A N 1
ATOM 5032 C CA . ARG A 1 633 ? -46.219 29.109 25.203 1 87.31 633 ARG A CA 1
ATOM 5033 C C . ARG A 1 633 ? -46.625 30.578 25.062 1 87.31 633 ARG A C 1
ATOM 5035 O O . ARG A 1 633 ? -45.812 31.406 24.656 1 87.31 633 ARG A O 1
ATOM 5042 N N . ALA A 1 634 ? -47.875 30.859 25.5 1 90.06 634 ALA A N 1
ATOM 5043 C CA . ALA A 1 634 ? -48.344 32.25 25.594 1 90.06 634 ALA A CA 1
ATOM 5044 C C . ALA A 1 634 ? -47.906 32.875 26.906 1 90.06 634 ALA A C 1
ATOM 5046 O O . ALA A 1 634 ? -47.719 32.188 27.906 1 90.06 634 ALA A O 1
ATOM 5047 N N . SER A 1 635 ? -47.594 34.094 26.891 1 91.12 635 SER A N 1
ATOM 5048 C CA . SER A 1 635 ? -47.312 34.844 28.109 1 91.12 635 SER A CA 1
ATOM 5049 C C . SER A 1 635 ? -48.562 35.531 28.641 1 91.12 635 SER A C 1
ATOM 5051 O O . SER A 1 635 ? -49.562 35.625 27.938 1 91.12 635 SER A O 1
ATOM 5053 N N . ARG A 1 636 ? -48.5 35.875 29.906 1 92.44 636 ARG A N 1
ATOM 5054 C CA . ARG A 1 636 ? -49.625 36.594 30.531 1 92.44 636 ARG A CA 1
ATOM 5055 C C . ARG A 1 636 ? -49.406 38.094 30.453 1 92.44 636 ARG A C 1
ATOM 5057 O O . ARG A 1 636 ? -48.281 38.562 30.625 1 92.44 636 ARG A O 1
ATOM 5064 N N . TYR A 1 637 ? -50.531 38.812 30.141 1 94.12 637 TYR A N 1
ATOM 5065 C CA . TYR A 1 637 ? -50.375 40.281 30.109 1 94.12 637 TYR A CA 1
ATOM 5066 C C . TYR A 1 637 ? -51.219 40.938 31.188 1 94.12 637 TYR A C 1
ATOM 5068 O O . TYR A 1 637 ? -51.094 42.125 31.438 1 94.12 637 TYR A O 1
ATOM 5076 N N . ILE A 1 638 ? -52.125 40.094 31.891 1 94.06 638 ILE A N 1
ATOM 5077 C CA . ILE A 1 638 ? -52.906 40.594 33 1 94.06 638 ILE A CA 1
ATOM 5078 C C . ILE A 1 638 ? -53.344 39.406 33.906 1 94.06 638 ILE A C 1
ATOM 5080 O O . ILE A 1 638 ? -53.594 38.312 33.406 1 94.06 638 ILE A O 1
ATOM 5084 N N . LYS A 1 639 ? -53.375 39.625 35.156 1 94.19 639 LYS A N 1
ATOM 5085 C CA . LYS A 1 639 ? -53.938 38.656 36.094 1 94.19 639 LYS A CA 1
ATOM 5086 C C . LYS A 1 639 ? -55.406 38.906 36.312 1 94.19 639 LYS A C 1
ATOM 5088 O O . LYS A 1 639 ? -55.812 40.031 36.688 1 94.19 639 LYS A O 1
ATOM 5093 N N . LEU A 1 640 ? -56.219 37.969 36.031 1 93.62 640 LEU A N 1
ATOM 5094 C CA . LEU A 1 640 ? -57.625 38.062 36.281 1 93.62 640 LEU A CA 1
ATOM 5095 C C . LEU A 1 640 ? -57.969 37.75 37.75 1 93.62 640 LEU A C 1
ATOM 5097 O O . LEU A 1 640 ? -57.438 36.75 38.281 1 93.62 640 LEU A O 1
ATOM 5101 N N . LYS A 1 641 ? -58.719 38.469 38.375 1 89.94 641 LYS A N 1
ATOM 5102 C CA . LYS A 1 641 ? -59.031 38.344 39.781 1 89.94 641 LYS A CA 1
ATOM 5103 C C . LYS A 1 641 ? -59.938 37.125 40.062 1 89.94 641 LYS A C 1
ATOM 5105 O O . LYS A 1 641 ? -59.781 36.469 41.062 1 89.94 641 LYS A O 1
ATOM 5110 N N . THR A 1 642 ? -60.812 36.906 39.156 1 89.19 642 THR A N 1
ATOM 5111 C CA . THR A 1 642 ? -61.75 35.781 39.312 1 89.19 642 THR A CA 1
ATOM 5112 C C . THR A 1 642 ? -61.719 34.906 38.062 1 89.19 642 THR A C 1
ATOM 5114 O O . THR A 1 642 ? -61.312 35.344 37 1 89.19 642 THR A O 1
ATOM 5117 N N . ASP A 1 643 ? -62.25 33.719 38.188 1 86.19 643 ASP A N 1
ATOM 5118 C CA . ASP A 1 643 ? -62.281 32.781 37.062 1 86.19 643 ASP A CA 1
ATOM 5119 C C . ASP A 1 643 ? -63.344 33.188 36.062 1 86.19 643 ASP A C 1
ATOM 5121 O O . ASP A 1 643 ? -63.281 32.75 34.906 1 86.19 643 ASP A O 1
ATOM 5125 N N . VAL A 1 644 ? -64.188 33.938 36.469 1 85.94 644 VAL A N 1
ATOM 5126 C CA . VAL A 1 644 ? -65.25 34.281 35.562 1 85.94 644 VAL A CA 1
ATOM 5127 C C . VAL A 1 644 ? -64.875 35.625 34.875 1 85.94 644 VAL A C 1
ATOM 5129 O O . VAL A 1 644 ? -65.562 36.031 33.906 1 85.94 644 VAL A O 1
ATOM 5132 N N . ASP A 1 645 ? -63.844 36.281 35.312 1 91.62 645 ASP A N 1
ATOM 5133 C CA . ASP A 1 645 ? -63.469 37.562 34.719 1 91.62 645 ASP A CA 1
ATOM 5134 C C . ASP A 1 645 ? -62.781 37.312 33.344 1 91.62 645 ASP A C 1
ATOM 5136 O O . ASP A 1 645 ? -62.25 36.25 33.094 1 91.62 645 ASP A O 1
ATOM 5140 N N . GLU A 1 646 ? -62.906 38.281 32.438 1 95.06 646 GLU A N 1
ATOM 5141 C CA . GLU A 1 646 ? -62.25 38.25 31.125 1 95.06 646 GLU A CA 1
ATOM 5142 C C . GLU A 1 646 ? -61.875 39.656 30.688 1 95.06 646 GLU A C 1
ATOM 5144 O O . GLU A 1 646 ? -62.469 40.625 31.125 1 95.06 646 GLU A O 1
ATOM 5149 N N . VAL A 1 647 ? -60.969 39.688 29.891 1 96.12 647 VAL A N 1
ATOM 5150 C CA . VAL A 1 647 ? -60.562 40.969 29.328 1 96.12 647 VAL A CA 1
ATOM 5151 C C . VAL A 1 647 ? -61.562 41.406 28.234 1 96.12 647 VAL A C 1
ATOM 5153 O O . VAL A 1 647 ? -61.906 40.594 27.375 1 96.12 647 VAL A O 1
ATOM 5156 N N . ILE A 1 648 ? -61.969 42.625 28.266 1 94.38 648 ILE A N 1
ATOM 5157 C CA . ILE A 1 648 ? -63 43.031 27.312 1 94.38 648 ILE A CA 1
ATOM 5158 C C . ILE A 1 648 ? -62.406 44.062 26.344 1 94.38 648 ILE A C 1
ATOM 5160 O O . ILE A 1 648 ? -62.969 44.281 25.266 1 94.38 648 ILE A O 1
ATOM 5164 N N . SER A 1 649 ? -61.281 44.625 26.734 1 94.62 649 SER A N 1
ATOM 5165 C CA . SER A 1 649 ? -60.719 45.625 25.828 1 94.62 649 SER A CA 1
ATOM 5166 C C . SER A 1 649 ? -59.188 45.75 26 1 94.62 649 SER A C 1
ATOM 5168 O O . SER A 1 649 ? -58.688 45.719 27.125 1 94.62 649 SER A O 1
ATOM 5170 N N . VAL A 1 650 ? -58.562 45.812 24.859 1 95.75 650 VAL A N 1
ATOM 5171 C CA . VAL A 1 650 ? -57.125 46.156 24.766 1 95.75 650 VAL A CA 1
ATOM 5172 C C . VAL A 1 650 ? -56.906 47.219 23.703 1 95.75 650 VAL A C 1
ATOM 5174 O O . VAL A 1 650 ? -57.25 47 22.531 1 95.75 650 VAL A O 1
ATOM 5177 N N . SER A 1 651 ? -56.375 48.312 24.062 1 94.44 651 SER A N 1
ATOM 5178 C CA . SER A 1 651 ? -56.125 49.406 23.125 1 94.44 651 SER A CA 1
ATOM 5179 C C . SER A 1 651 ? -54.75 50 23.297 1 94.44 651 SER A C 1
ATOM 5181 O O . SER A 1 651 ? -54.25 50.062 24.422 1 94.44 651 SER A O 1
ATOM 5183 N N . GLN A 1 652 ? -54.188 50.375 22.188 1 93.62 652 GLN A N 1
ATOM 5184 C CA . GLN A 1 652 ? -52.906 51.062 22.25 1 93.62 652 GLN A CA 1
ATOM 5185 C C . GLN A 1 652 ? -53.094 52.531 22.625 1 93.62 652 GLN A C 1
ATOM 5187 O O . GLN A 1 652 ? -53.969 53.219 22.078 1 93.62 652 GLN A O 1
ATOM 5192 N N . VAL A 1 653 ? -52.281 53 23.547 1 93.38 653 VAL A N 1
ATOM 5193 C CA . VAL A 1 653 ? -52.375 54.406 23.984 1 93.38 653 VAL A CA 1
ATOM 5194 C C . VAL A 1 653 ? -51.562 55.281 23.047 1 93.38 653 VAL A C 1
ATOM 5196 O O . VAL A 1 653 ? -50.344 55.188 23 1 93.38 653 VAL A O 1
ATOM 5199 N N . GLU A 1 654 ? -52.188 56.062 22.312 1 84.25 654 GLU A N 1
ATOM 5200 C CA . GLU A 1 654 ? -51.531 56.938 21.359 1 84.25 654 GLU A CA 1
ATOM 5201 C C . GLU A 1 654 ? -51.125 58.25 22.016 1 84.25 654 GLU A C 1
ATOM 5203 O O . GLU A 1 654 ? -50.094 58.844 21.656 1 84.25 654 GLU A O 1
ATOM 5208 N N . SER A 1 655 ? -51.969 58.75 22.891 1 85.12 655 SER A N 1
ATOM 5209 C CA . SER A 1 655 ? -51.688 60 23.578 1 85.12 655 SER A CA 1
ATOM 5210 C C . SER A 1 655 ? -51.969 59.906 25.062 1 85.12 655 SER A C 1
ATOM 5212 O O . SER A 1 655 ? -53 59.344 25.469 1 85.12 655 SER A O 1
ATOM 5214 N N . ASP A 1 656 ? -51.125 60.5 25.781 1 85.06 656 ASP A N 1
ATOM 5215 C CA . ASP A 1 656 ? -51.312 60.5 27.219 1 85.06 656 ASP A CA 1
ATOM 5216 C C . ASP A 1 656 ? -52.438 61.438 27.641 1 85.06 656 ASP A C 1
ATOM 5218 O O . ASP A 1 656 ? -52.906 61.375 28.766 1 85.06 656 ASP A O 1
ATOM 5222 N N . LYS A 1 657 ? -52.906 62.188 26.688 1 86.62 657 LYS A N 1
ATOM 5223 C CA . LYS A 1 657 ? -53.969 63.125 26.984 1 86.62 657 LYS A CA 1
ATOM 5224 C C . LYS A 1 657 ? -55.344 62.531 26.703 1 86.62 657 LYS A C 1
ATOM 5226 O O . LYS A 1 657 ? -56.344 63.219 26.828 1 86.62 657 LYS A O 1
ATOM 5231 N N . SER A 1 658 ? -55.344 61.344 26.406 1 91.88 658 SER A N 1
ATOM 5232 C CA . SER A 1 658 ? -56.594 60.656 26.109 1 91.88 658 SER A CA 1
ATOM 5233 C C . SER A 1 658 ? -57.469 60.5 27.375 1 91.88 658 SER A C 1
ATOM 5235 O O . SER A 1 658 ? -56.938 60.625 28.484 1 91.88 658 SER A O 1
ATOM 5237 N N . GLN A 1 659 ? -58.75 60.406 27.172 1 95.5 659 GLN A N 1
ATOM 5238 C CA . GLN A 1 659 ? -59.688 60.125 28.25 1 95.5 659 GLN A CA 1
ATOM 5239 C C . GLN A 1 659 ? -60.25 58.719 28.141 1 95.5 659 GLN A C 1
ATOM 5241 O O . GLN A 1 659 ? -60.219 58.125 27.062 1 95.5 659 GLN A O 1
ATOM 5246 N N . VAL A 1 660 ? -60.656 58.219 29.25 1 96.81 660 VAL A N 1
ATOM 5247 C CA . VAL A 1 660 ? -61.219 56.875 29.328 1 96.81 660 VAL A CA 1
ATOM 5248 C C . VAL A 1 660 ? -62.75 56.969 29.469 1 96.81 660 VAL A C 1
ATOM 5250 O O . VAL A 1 660 ? -63.25 57.656 30.344 1 96.81 660 VAL A O 1
ATOM 5253 N N . PHE A 1 661 ? -63.469 56.312 28.578 1 96.44 661 PHE A N 1
ATOM 5254 C CA . PHE A 1 661 ? -64.938 56.219 28.641 1 96.44 661 PHE A CA 1
ATOM 5255 C C . PHE A 1 661 ? -65.312 54.781 28.984 1 96.44 661 PHE A C 1
ATOM 5257 O O . PHE A 1 661 ? -64.938 53.844 28.266 1 96.44 661 PHE A O 1
ATOM 5264 N N . CYS A 1 662 ? -66.125 54.594 30 1 96.5 662 CYS A N 1
ATOM 5265 C CA . CYS A 1 662 ? -66.562 53.281 30.438 1 96.5 662 CYS A CA 1
ATOM 5266 C C . CYS A 1 662 ? -68.125 53.188 30.281 1 96.5 662 CYS A C 1
ATOM 5268 O O . CYS A 1 662 ? -68.812 54.094 30.656 1 96.5 662 CYS A O 1
ATOM 5270 N N . ALA A 1 663 ? -68.5 52.156 29.734 1 95.94 663 ALA A N 1
ATOM 5271 C CA . ALA A 1 663 ? -69.938 51.844 29.625 1 95.94 663 ALA A CA 1
ATOM 5272 C C . ALA A 1 663 ? -70.25 50.531 30.359 1 95.94 663 ALA A C 1
ATOM 5274 O O . ALA A 1 663 ? -69.625 49.5 30.094 1 95.94 663 ALA A O 1
ATOM 5275 N N . SER A 1 664 ? -71.188 50.594 31.297 1 96.06 664 SER A N 1
ATOM 5276 C CA . SER A 1 664 ? -71.562 49.375 32.031 1 96.06 664 SER A CA 1
ATOM 5277 C C . SER A 1 664 ? -72.75 48.656 31.344 1 96.06 664 SER A C 1
ATOM 5279 O O . SER A 1 664 ? -73.438 49.281 30.547 1 96.06 664 SER A O 1
ATOM 5281 N N . TYR A 1 665 ? -72.938 47.469 31.641 1 96 665 TYR A N 1
ATOM 5282 C CA . TYR A 1 665 ? -74 46.625 31.078 1 96 665 TYR A CA 1
ATOM 5283 C C . TYR A 1 665 ? -75.375 47.188 31.375 1 96 665 TYR A C 1
ATOM 5285 O O . TYR A 1 665 ? -76.25 47.219 30.5 1 96 665 TYR A O 1
ATOM 5293 N N . THR A 1 666 ? -75.562 47.75 32.469 1 93.88 666 THR A N 1
ATOM 5294 C CA . THR A 1 666 ? -76.875 48.219 32.875 1 93.88 666 THR A CA 1
ATOM 5295 C C . THR A 1 666 ? -77.062 49.656 32.406 1 93.88 666 THR A C 1
ATOM 5297 O O . THR A 1 666 ? -78.125 50.25 32.688 1 93.88 666 THR A O 1
ATOM 5300 N N . GLY A 1 667 ? -76.062 50.281 31.844 1 94.31 667 GLY A N 1
ATOM 5301 C CA . GLY A 1 667 ? -76.312 51.531 31.156 1 94.31 667 GLY A CA 1
ATOM 5302 C C . GLY A 1 667 ? -75.75 52.75 31.922 1 94.31 667 GLY A C 1
ATOM 5303 O O . GLY A 1 667 ? -76.375 53.812 31.938 1 94.31 667 GLY A O 1
ATOM 5304 N N . TYR A 1 668 ? -74.812 52.594 32.656 1 95.81 668 TYR A N 1
ATOM 5305 C CA . TYR A 1 668 ? -74.062 53.688 33.25 1 95.81 668 TYR A CA 1
ATOM 5306 C C . TYR A 1 668 ? -72.812 54.062 32.469 1 95.81 668 TYR A C 1
ATOM 5308 O O . TYR A 1 668 ? -72.188 53.188 31.938 1 95.81 668 TYR A O 1
ATOM 5316 N N . GLY A 1 669 ? -72.562 55.344 32.312 1 95.94 669 GLY A N 1
ATOM 5317 C CA . GLY A 1 669 ? -71.375 55.844 31.672 1 95.94 669 GLY A CA 1
ATOM 5318 C C . GLY A 1 669 ? -70.5 56.656 32.625 1 95.94 669 GLY A C 1
ATOM 5319 O O . GLY A 1 669 ? -71 57.469 33.406 1 95.94 669 GLY A O 1
ATOM 5320 N N . LEU A 1 670 ? -69.188 56.406 32.594 1 96.81 670 LEU A N 1
ATOM 5321 C CA . LEU A 1 670 ? -68.188 57.125 33.375 1 96.81 670 LEU A CA 1
ATOM 5322 C C . LEU A 1 670 ? -67.062 57.562 32.5 1 96.81 670 LEU A C 1
ATOM 5324 O O . LEU A 1 670 ? -66.625 56.844 31.625 1 96.81 670 LEU A O 1
ATOM 5328 N N . LYS A 1 671 ? -66.625 58.75 32.656 1 96.44 671 LYS A N 1
ATOM 5329 C CA . LYS A 1 671 ? -65.5 59.312 31.875 1 96.44 671 LYS A CA 1
ATOM 5330 C C . LYS A 1 671 ? -64.5 59.969 32.781 1 96.44 671 LYS A C 1
ATOM 5332 O O . LYS A 1 671 ? -64.812 60.75 33.688 1 96.44 671 LYS A O 1
ATOM 5337 N N . TYR A 1 672 ? -63.281 59.688 32.688 1 96.75 672 TYR A N 1
ATOM 5338 C CA . TYR A 1 672 ? -62.188 60.281 33.438 1 96.75 672 TYR A CA 1
ATOM 5339 C C . TYR A 1 672 ? -60.906 60.344 32.656 1 96.75 672 TYR A C 1
ATOM 5341 O O . TYR A 1 672 ? -60.812 59.75 31.562 1 96.75 672 TYR A O 1
ATOM 5349 N N . SER A 1 673 ? -59.938 61.094 33.125 1 95.62 673 SER A N 1
ATOM 5350 C CA . SER A 1 673 ? -58.656 61.25 32.438 1 95.62 673 SER A CA 1
ATOM 5351 C C . SER A 1 673 ? -57.812 59.969 32.5 1 95.62 673 SER A C 1
ATOM 5353 O O . SER A 1 673 ? -57.812 59.281 33.5 1 95.62 673 SER A O 1
ATOM 5355 N N . LEU A 1 674 ? -57.094 59.656 31.438 1 95.62 674 LEU A N 1
ATOM 5356 C CA . LEU A 1 674 ? -56.219 58.5 31.359 1 95.62 674 LEU A CA 1
ATOM 5357 C C . LEU A 1 674 ? -55.188 58.531 32.469 1 95.62 674 LEU A C 1
ATOM 5359 O O . LEU A 1 674 ? -54.719 57.5 32.906 1 95.62 674 LEU A O 1
ATOM 5363 N N . ASP A 1 675 ? -54.844 59.688 32.969 1 93.75 675 ASP A N 1
ATOM 5364 C CA . ASP A 1 675 ? -53.844 59.906 34.031 1 93.75 675 ASP A CA 1
ATOM 5365 C C . ASP A 1 675 ? -54.25 59.219 35.312 1 93.75 675 ASP A C 1
ATOM 5367 O O . ASP A 1 675 ? -53.406 58.938 36.188 1 93.75 675 ASP A O 1
ATOM 5371 N N . GLU A 1 676 ? -55.469 58.875 35.469 1 94.75 676 GLU A N 1
ATOM 5372 C CA . GLU A 1 676 ? -55.969 58.25 36.688 1 94.75 676 GLU A CA 1
ATOM 5373 C C . GLU A 1 676 ? -55.688 56.75 36.688 1 94.75 676 GLU A C 1
ATOM 5375 O O . GLU A 1 676 ? -55.844 56.062 37.719 1 94.75 676 GLU A O 1
ATOM 5380 N N . VAL A 1 677 ? -55.312 56.219 35.562 1 96.06 677 VAL A N 1
ATOM 5381 C CA . VAL A 1 677 ? -55.062 54.781 35.438 1 96.06 677 VAL A CA 1
ATOM 5382 C C . VAL A 1 677 ? -53.562 54.531 35.531 1 96.06 677 VAL A C 1
ATOM 5384 O O . VAL A 1 677 ? -52.781 55.031 34.719 1 96.06 677 VAL A O 1
ATOM 5387 N N . PRO A 1 678 ? -53.125 53.781 36.469 1 95.31 678 PRO A N 1
ATOM 5388 C CA . PRO A 1 678 ? -51.688 53.562 36.656 1 95.31 678 PRO A CA 1
ATOM 5389 C C . PRO A 1 678 ? -51.125 52.562 35.625 1 95.31 678 PRO A C 1
ATOM 5391 O O . PRO A 1 678 ? -51.875 51.75 35.062 1 95.31 678 PRO A O 1
ATOM 5394 N N . THR A 1 679 ? -49.875 52.688 35.344 1 94.25 679 THR A N 1
ATOM 5395 C CA . THR A 1 679 ? -49.125 51.719 34.562 1 94.25 679 THR A CA 1
ATOM 5396 C C . THR A 1 679 ? -48.562 50.625 35.469 1 94.25 679 THR A C 1
ATOM 5398 O O . THR A 1 679 ? -47.781 50.938 36.375 1 94.25 679 THR A O 1
ATOM 5401 N N . ASN A 1 680 ? -49.031 49.406 35.344 1 92.25 680 ASN A N 1
ATOM 5402 C CA . ASN A 1 680 ? -48.625 48.281 36.188 1 92.25 680 ASN A CA 1
ATOM 5403 C C . ASN A 1 680 ? -47.906 47.219 35.344 1 92.25 680 ASN A C 1
ATOM 5405 O O . ASN A 1 680 ? -47.969 47.219 34.125 1 92.25 680 ASN A O 1
ATOM 5409 N N . GLY A 1 681 ? -47.312 46.281 36.094 1 91.38 681 GLY A N 1
ATOM 5410 C CA . GLY A 1 681 ? -46.656 45.156 35.469 1 91.38 681 GLY A CA 1
ATOM 5411 C C . GLY A 1 681 ? -47.656 44.125 34.938 1 91.38 681 GLY A C 1
ATOM 5412 O O . GLY A 1 681 ? -48.844 44.219 35.188 1 91.38 681 GLY A O 1
ATOM 5413 N N . VAL A 1 682 ? -47.125 43.094 34.25 1 91.75 682 VAL A N 1
ATOM 5414 C CA . VAL A 1 682 ? -47.906 42.125 33.5 1 91.75 682 VAL A CA 1
ATOM 5415 C C . VAL A 1 682 ? -48.688 41.219 34.469 1 91.75 682 VAL A C 1
ATOM 5417 O O . VAL A 1 682 ? -49.781 40.75 34.125 1 91.75 682 VAL A O 1
ATOM 5420 N N . LEU A 1 683 ? -48.312 41.094 35.656 1 90.94 683 LEU A N 1
ATOM 5421 C CA . LEU A 1 683 ? -48.969 40.156 36.562 1 90.94 683 LEU A CA 1
ATOM 5422 C C . LEU A 1 683 ? -49.938 40.906 37.5 1 90.94 683 LEU A C 1
ATOM 5424 O O . LEU A 1 683 ? -50.531 40.281 38.375 1 90.94 683 LEU A O 1
ATOM 5428 N N . ALA A 1 684 ? -50.125 42.125 37.312 1 93.25 684 ALA A N 1
ATOM 5429 C CA . ALA A 1 684 ? -51.031 42.906 38.125 1 93.25 684 ALA A CA 1
ATOM 5430 C C . ALA A 1 684 ? -52.438 42.875 37.531 1 93.25 684 ALA A C 1
ATOM 5432 O O . ALA A 1 684 ? -52.625 42.875 36.312 1 93.25 684 ALA A O 1
ATOM 5433 N N . ALA A 1 685 ? -53.469 42.938 38.312 1 92.69 685 ALA A N 1
ATOM 5434 C CA . ALA A 1 685 ? -54.844 42.938 37.875 1 92.69 685 ALA A CA 1
ATOM 5435 C C . ALA A 1 685 ? -55.312 44.344 37.5 1 92.69 685 ALA A C 1
ATOM 5437 O O . ALA A 1 685 ? -56.219 44.531 36.688 1 92.69 685 ALA A O 1
ATOM 5438 N N . GLY A 1 686 ? -54.625 45.344 38.094 1 93.56 686 GLY A N 1
ATOM 5439 C CA . GLY A 1 686 ? -55.031 46.719 37.844 1 93.56 686 GLY A CA 1
ATOM 5440 C C . GLY A 1 686 ? -55.875 47.281 38.969 1 93.56 686 GLY A C 1
ATOM 5441 O O . GLY A 1 686 ? -55.969 46.719 40.031 1 93.56 686 GLY A O 1
ATOM 5442 N N . VAL A 1 687 ? -56.469 48.438 38.719 1 95.88 687 VAL A N 1
ATOM 5443 C CA . VAL A 1 687 ? -57.25 49.156 39.719 1 95.88 687 VAL A CA 1
ATOM 5444 C C . VAL A 1 687 ? -58.719 49.188 39.281 1 95.88 687 VAL A C 1
ATOM 5446 O O . VAL A 1 687 ? -59.031 48.844 38.156 1 95.88 687 VAL A O 1
ATOM 5449 N N . LYS A 1 688 ? -59.562 49.562 40.25 1 94.62 688 LYS A N 1
ATOM 5450 C CA . LYS A 1 688 ? -61 49.625 39.969 1 94.62 688 LYS A CA 1
ATOM 5451 C C . LYS A 1 688 ? -61.312 50.688 38.938 1 94.62 688 LYS A C 1
ATOM 5453 O O . LYS A 1 688 ? -60.875 51.844 39.094 1 94.62 688 LYS A O 1
ATOM 5458 N N . CYS A 1 689 ? -61.906 50.344 37.938 1 95.31 689 CYS A N 1
ATOM 5459 C CA . CYS A 1 689 ? -62.25 51.188 36.781 1 95.31 689 CYS A CA 1
ATOM 5460 C C . CYS A 1 689 ? -63.5 52.031 37.094 1 95.31 689 CYS A C 1
ATOM 5462 O O . CYS A 1 689 ? -63.5 53.25 36.875 1 95.31 689 CYS A O 1
ATOM 5464 N N . MET A 1 690 ? -64.5 51.438 37.625 1 94.5 690 MET A N 1
ATOM 5465 C CA . MET A 1 690 ? -65.812 51.969 37.875 1 94.5 690 MET A CA 1
ATOM 5466 C C . MET A 1 690 ? -66.438 51.281 39.062 1 94.5 690 MET A C 1
ATOM 5468 O O . MET A 1 690 ? -66.188 50.094 39.312 1 94.5 690 MET A O 1
ATOM 5472 N N . ASP A 1 691 ? -67.25 52.031 39.875 1 94.06 691 ASP A N 1
ATOM 5473 C CA . ASP A 1 691 ? -68 51.406 40.906 1 94.06 691 ASP A CA 1
ATOM 5474 C C . ASP A 1 691 ? -69.25 50.688 40.344 1 94.06 691 ASP A C 1
ATOM 5476 O O . ASP A 1 691 ? -70.312 51.281 40.188 1 94.06 691 ASP A O 1
ATOM 5480 N N . LEU A 1 692 ? -69.062 49.406 40.062 1 93.38 692 LEU A N 1
ATOM 5481 C CA . LEU A 1 692 ? -70.062 48.625 39.281 1 93.38 692 LEU A CA 1
ATOM 5482 C C . LEU A 1 692 ? -71.125 48.062 40.219 1 93.38 692 LEU A C 1
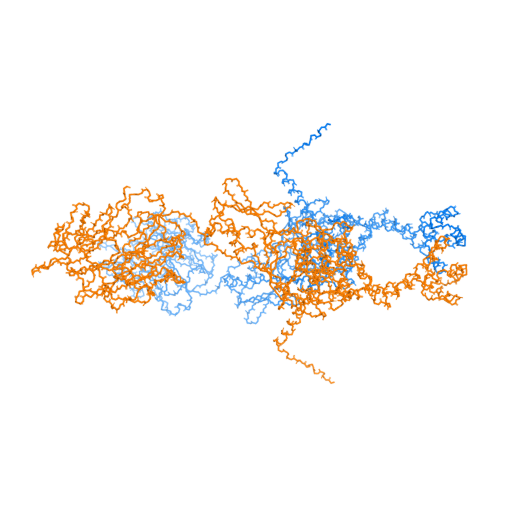ATOM 5484 O O . LEU A 1 692 ? -72.25 47.781 39.75 1 93.38 692 LEU A O 1
ATOM 5488 N N . ARG A 1 693 ? -70.875 47.844 41.594 1 89.69 693 ARG A N 1
ATOM 5489 C CA . ARG A 1 693 ? -71.812 47.156 42.469 1 89.69 693 ARG A CA 1
ATOM 5490 C C . ARG A 1 693 ? -72.188 45.812 41.938 1 89.69 693 ARG A C 1
ATOM 5492 O O . ARG A 1 693 ? -71.375 44.938 41.688 1 89.69 693 ARG A O 1
ATOM 5499 N N . ASP A 1 694 ? -73.438 45.5 41.562 1 86.38 694 ASP A N 1
ATOM 5500 C CA . ASP A 1 694 ? -73.875 44.25 41 1 86.38 694 ASP A CA 1
ATOM 5501 C C . ASP A 1 694 ? -73.938 44.312 39.469 1 86.38 694 ASP A C 1
ATOM 5503 O O . ASP A 1 694 ? -74.625 43.531 38.812 1 86.38 694 ASP A O 1
ATOM 5507 N N . ASP A 1 695 ? -73.188 45.125 38.844 1 92.5 695 ASP A N 1
ATOM 5508 C CA . ASP A 1 695 ? -73.062 45.375 37.406 1 92.5 695 ASP A CA 1
ATOM 5509 C C . ASP A 1 695 ? -71.75 44.875 36.844 1 92.5 695 ASP A C 1
ATOM 5511 O O . ASP A 1 695 ? -70.875 44.406 37.594 1 92.5 695 ASP A O 1
ATOM 5515 N N . THR A 1 696 ? -71.625 44.844 35.5 1 94.56 696 THR A N 1
ATOM 5516 C CA . THR A 1 696 ? -70.375 44.531 34.812 1 94.56 696 THR A CA 1
ATOM 5517 C C . THR A 1 696 ? -70.062 45.562 33.719 1 94.56 696 THR A C 1
ATOM 5519 O O . THR A 1 696 ? -70.938 46.375 33.375 1 94.56 696 THR A O 1
ATOM 5522 N N . LEU A 1 697 ? -68.812 45.594 33.219 1 95.5 697 LEU A N 1
ATOM 5523 C CA . LEU A 1 697 ? -68.438 46.531 32.156 1 95.5 697 LEU A CA 1
ATOM 5524 C C . LEU A 1 697 ? -68.75 45.938 30.781 1 95.5 697 LEU A C 1
ATOM 5526 O O . LEU A 1 697 ? -68.438 44.75 30.531 1 95.5 697 LEU A O 1
ATOM 5530 N N . ALA A 1 698 ? -69.375 46.719 29.922 1 94.31 698 ALA A N 1
ATOM 5531 C CA . ALA A 1 698 ? -69.562 46.344 28.531 1 94.31 698 ALA A CA 1
ATOM 5532 C C . ALA A 1 698 ? -68.375 46.656 27.688 1 94.31 698 ALA A C 1
ATOM 5534 O O . ALA A 1 698 ? -68 45.875 26.828 1 94.31 698 ALA A O 1
ATOM 5535 N N . ASN A 1 699 ? -67.75 47.812 27.906 1 95.12 699 ASN A N 1
ATOM 5536 C CA . ASN A 1 699 ? -66.562 48.156 27.203 1 95.12 699 ASN A CA 1
ATOM 5537 C C . ASN A 1 699 ? -65.875 49.375 27.844 1 95.12 699 ASN A C 1
ATOM 5539 O O . ASN A 1 699 ? -66.5 50.125 28.578 1 95.12 699 ASN A O 1
ATOM 5543 N N . VAL A 1 700 ? -64.562 49.469 27.641 1 96.06 700 VAL A N 1
ATOM 5544 C CA . VAL A 1 700 ? -63.781 50.656 28 1 96.06 700 VAL A CA 1
ATOM 5545 C C . VAL A 1 700 ? -63.031 51.156 26.75 1 96.06 700 VAL A C 1
ATOM 5547 O O . VAL A 1 700 ? -62.344 50.406 26.062 1 96.06 700 VAL A O 1
ATOM 5550 N N . ILE A 1 701 ? -63.156 52.438 26.469 1 94.94 701 ILE A N 1
ATOM 5551 C CA . ILE A 1 701 ? -62.656 53 25.219 1 94.94 701 ILE A CA 1
ATOM 5552 C C . ILE A 1 701 ? -61.844 54.25 25.516 1 94.94 701 ILE A C 1
ATOM 5554 O O . ILE A 1 701 ? -62.188 55.062 26.375 1 94.94 701 ILE A O 1
ATOM 5558 N N . LEU A 1 702 ? -60.781 54.344 24.781 1 94.88 702 LEU A N 1
ATOM 5559 C CA . LEU A 1 702 ? -60 55.594 24.781 1 94.88 702 LEU A CA 1
ATOM 5560 C C . LEU A 1 702 ? -60.656 56.625 23.891 1 94.88 702 LEU A C 1
ATOM 5562 O O . LEU A 1 702 ? -60.938 56.375 22.719 1 94.88 702 LEU A O 1
ATOM 5566 N N . VAL A 1 703 ? -60.906 57.844 24.438 1 94.19 703 VAL A N 1
ATOM 5567 C CA . VAL A 1 703 ? -61.688 58.812 23.672 1 94.19 703 VAL A CA 1
ATOM 5568 C C . VAL A 1 703 ? -61.094 60.219 23.844 1 94.19 703 VAL A C 1
ATOM 5570 O O . VAL A 1 703 ? -60.25 60.438 24.734 1 94.19 703 VAL A O 1
ATOM 5573 N N . SER A 1 704 ? -61.5 61 22.906 1 92.62 704 SER A N 1
ATOM 5574 C CA . SER A 1 704 ? -61.344 62.438 23.047 1 92.62 704 SER A CA 1
ATOM 5575 C C . SER A 1 704 ? -62.688 63.125 23.297 1 92.62 704 SER A C 1
ATOM 5577 O O . SER A 1 704 ? -63.719 62.531 23.109 1 92.62 704 SER A O 1
ATOM 5579 N N . GLU A 1 705 ? -62.625 64.375 23.703 1 89.88 705 GLU A N 1
ATOM 5580 C CA . GLU A 1 705 ? -63.812 65.062 24.047 1 89.88 705 GLU A CA 1
ATOM 5581 C C . GLU A 1 705 ? -64.75 65.25 22.859 1 89.88 705 GLU A C 1
ATOM 5583 O O . GLU A 1 705 ? -66 65.25 23 1 89.88 705 GLU A O 1
ATOM 5588 N N . SER A 1 706 ? -64.188 65.25 21.719 1 91.69 706 SER A N 1
ATOM 5589 C CA . SER A 1 706 ? -65 65.5 20.516 1 91.69 706 SER A CA 1
ATOM 5590 C C . SER A 1 706 ? -65.5 64.188 19.891 1 91.69 706 SER A C 1
ATOM 5592 O O . SER A 1 706 ? -66.25 64.188 18.906 1 91.69 706 SER A O 1
ATOM 5594 N N . ASP A 1 707 ? -65.188 63.094 20.5 1 93.69 707 ASP A N 1
ATOM 5595 C CA . ASP A 1 707 ? -65.5 61.812 19.922 1 93.69 707 ASP A CA 1
ATOM 5596 C C . ASP A 1 707 ? -66.938 61.438 20.156 1 93.69 707 ASP A C 1
ATOM 5598 O O . ASP A 1 707 ? -67.625 62.031 20.984 1 93.69 707 ASP A O 1
ATOM 5602 N N . GLU A 1 708 ? -67.438 60.5 19.328 1 95.19 708 GLU A N 1
ATOM 5603 C CA . GLU A 1 708 ? -68.75 59.875 19.469 1 95.19 708 GLU A CA 1
ATOM 5604 C C . GLU A 1 708 ? -68.625 58.375 19.719 1 95.19 708 GLU A C 1
ATOM 5606 O O . GLU A 1 708 ? -67.625 57.75 19.312 1 95.19 708 GLU A O 1
ATOM 5611 N N . VAL A 1 709 ? -69.5 57.875 20.422 1 95.19 709 VAL A N 1
ATOM 5612 C CA . VAL A 1 709 ? -69.5 56.469 20.734 1 95.19 709 VAL A CA 1
ATOM 5613 C C . VAL A 1 709 ? -70.75 55.781 20.234 1 95.19 709 VAL A C 1
ATOM 5615 O O . VAL A 1 709 ? -71.875 56.344 20.328 1 95.19 709 VAL A O 1
ATOM 5618 N N . SER A 1 710 ? -70.625 54.594 19.625 1 94.69 710 SER A N 1
ATOM 5619 C CA . SER A 1 710 ? -71.688 53.719 19.234 1 94.69 710 SER A CA 1
ATOM 5620 C C . SER A 1 710 ? -72.062 52.719 20.344 1 94.69 710 SER A C 1
ATOM 5622 O O . SER A 1 710 ? -71.188 52.062 20.875 1 94.69 710 SER A O 1
ATOM 5624 N N . ILE A 1 711 ? -73.312 52.562 20.672 1 94.88 711 ILE A N 1
ATOM 5625 C CA . ILE A 1 711 ? -73.75 51.625 21.688 1 94.88 711 ILE A CA 1
ATOM 5626 C C . ILE A 1 711 ? -74.875 50.75 21.109 1 94.88 711 ILE A C 1
ATOM 5628 O O . ILE A 1 711 ? -75.812 51.219 20.438 1 94.88 711 ILE A O 1
ATOM 5632 N N . ILE A 1 712 ? -74.75 49.469 21.344 1 94.06 712 ILE A N 1
ATOM 5633 C CA . ILE A 1 712 ? -75.75 48.5 20.969 1 94.06 712 ILE A CA 1
ATOM 5634 C C . ILE A 1 712 ? -76.25 47.75 22.188 1 94.06 712 ILE A C 1
ATOM 5636 O O . ILE A 1 712 ? -75.438 47.344 23.047 1 94.06 712 ILE A O 1
ATOM 5640 N N . THR A 1 713 ? -77.562 47.562 22.328 1 93.19 713 THR A N 1
ATOM 5641 C CA . THR A 1 713 ? -78.188 46.875 23.469 1 93.19 713 THR A CA 1
ATOM 5642 C C . THR A 1 713 ? -78.562 45.438 23.094 1 93.19 713 THR A C 1
ATOM 5644 O O . THR A 1 713 ? -78.688 45.125 21.906 1 93.19 713 THR A O 1
ATOM 5647 N N . GLN A 1 714 ? -78.75 44.625 24.031 1 90.31 714 GLN A N 1
ATOM 5648 C CA . GLN A 1 714 ? -79.125 43.219 23.844 1 90.31 714 GLN A CA 1
ATOM 5649 C C . GLN A 1 714 ? -80.5 43.094 23.109 1 90.31 714 GLN A C 1
ATOM 5651 O O . GLN A 1 714 ? -80.812 42.062 22.531 1 90.31 714 GLN A O 1
ATOM 5656 N N . ARG A 1 715 ? -81.25 44.125 23.094 1 89.12 715 ARG A N 1
ATOM 5657 C CA . ARG A 1 715 ? -82.562 44.125 22.438 1 89.12 715 ARG A CA 1
ATOM 5658 C C . ARG A 1 715 ? -82.438 44.562 20.984 1 89.12 715 ARG A C 1
ATOM 5660 O O . ARG A 1 715 ? -83.5 44.688 20.297 1 89.12 715 ARG A O 1
ATOM 5667 N N . GLY A 1 716 ? -81.25 45 20.609 1 90.06 716 GLY A N 1
ATOM 5668 C CA . GLY A 1 716 ? -81 45.344 19.203 1 90.06 716 GLY A CA 1
ATOM 5669 C C . GLY A 1 716 ? -81.125 46.812 18.922 1 90.06 716 GLY A C 1
ATOM 5670 O O . GLY A 1 716 ? -81.312 47.219 17.766 1 90.06 716 GLY A O 1
ATOM 5671 N N . SER A 1 717 ? -81.125 47.562 19.906 1 92.06 717 SER A N 1
ATOM 5672 C CA . SER A 1 717 ? -81.188 49.031 19.734 1 92.06 717 SER A CA 1
ATOM 5673 C C . SER A 1 717 ? -79.812 49.594 19.531 1 92.06 717 SER A C 1
ATOM 5675 O O . SER A 1 717 ? -78.812 49.188 20.172 1 92.06 717 SER A O 1
ATOM 5677 N N . TYR A 1 718 ? -79.688 50.5 18.594 1 94.69 718 TYR A N 1
ATOM 5678 C CA . TYR A 1 718 ? -78.5 51.25 18.312 1 94.69 718 TYR A CA 1
ATOM 5679 C C . TYR A 1 718 ? -78.625 52.688 18.75 1 94.69 718 TYR A C 1
ATOM 5681 O O . TYR A 1 718 ? -79.562 53.344 18.453 1 94.69 7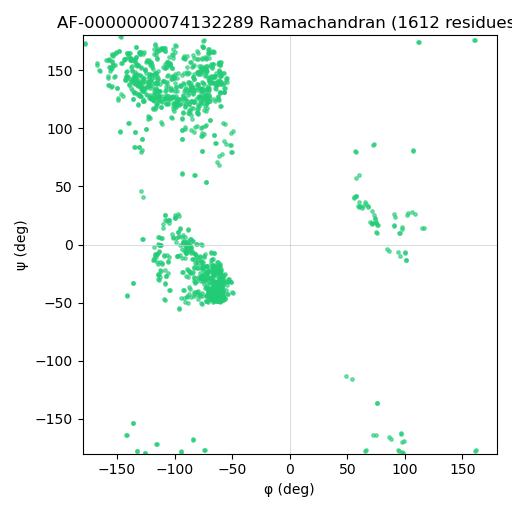18 TYR A O 1
ATOM 5689 N N . LYS A 1 719 ? -77.562 53.156 19.438 1 95 719 LYS A N 1
ATOM 5690 C CA . LYS A 1 719 ? -77.5 54.531 19.906 1 95 719 LYS A CA 1
ATOM 5691 C C . LYS A 1 719 ? -76.125 55.125 19.625 1 95 719 LYS A C 1
ATOM 5693 O O . LYS A 1 719 ? -75.062 54.469 19.891 1 95 719 LYS A O 1
ATOM 5698 N N . LYS A 1 720 ? -76.125 56.281 19.062 1 94.94 720 LYS A N 1
ATOM 5699 C CA . LYS A 1 720 ? -74.938 57.094 18.891 1 94.94 720 LYS A CA 1
ATOM 5700 C C . LYS A 1 720 ? -74.938 58.312 19.812 1 94.94 720 LYS A C 1
ATOM 5702 O O . LYS A 1 720 ? -75.938 59.031 19.859 1 94.94 720 LYS A O 1
ATOM 5707 N N . MET A 1 721 ? -73.938 58.5 20.594 1 94 721 MET A N 1
ATOM 5708 C CA . MET A 1 721 ? -73.938 59.625 21.547 1 94 721 MET A CA 1
ATOM 5709 C C . MET A 1 721 ? -72.562 60.312 21.562 1 94 721 MET A C 1
ATOM 5711 O O . MET A 1 721 ? -71.562 59.719 21.219 1 94 721 MET A O 1
ATOM 5715 N N . LYS A 1 722 ? -72.562 61.562 21.906 1 94.56 722 LYS A N 1
ATOM 5716 C CA . LYS A 1 722 ? -71.375 62.312 22.094 1 94.56 722 LYS A CA 1
ATOM 5717 C C . LYS A 1 722 ? -70.688 61.938 23.422 1 94.56 722 LYS A C 1
ATOM 5719 O O . LYS A 1 722 ? -71.375 61.812 24.453 1 94.56 722 LYS A O 1
ATOM 5724 N N . VAL A 1 723 ? -69.438 61.75 23.328 1 94.5 723 VAL A N 1
ATOM 5725 C CA . VAL A 1 723 ? -68.688 61.438 24.531 1 94.5 723 VAL A CA 1
ATOM 5726 C C . VAL A 1 723 ? -68.812 62.562 25.531 1 94.5 723 VAL A C 1
ATOM 5728 O O . VAL A 1 723 ? -68.875 62.344 26.75 1 94.5 723 VAL A O 1
ATOM 5731 N N . ALA A 1 724 ? -69 63.75 25.094 1 93.38 724 ALA A N 1
ATOM 5732 C CA . ALA A 1 724 ? -69.125 64.938 25.906 1 93.38 724 ALA A CA 1
ATOM 5733 C C . ALA A 1 724 ? -70.375 64.938 26.766 1 93.38 724 ALA A C 1
ATOM 5735 O O . ALA A 1 724 ? -70.438 65.688 27.734 1 93.38 724 ALA A O 1
ATOM 5736 N N . ASP A 1 725 ? -71.375 64.188 26.438 1 94.25 725 ASP A N 1
ATOM 5737 C CA . ASP A 1 725 ? -72.562 64.125 27.203 1 94.25 725 ASP A CA 1
ATOM 5738 C C . ASP A 1 725 ? -72.375 63.469 28.562 1 94.25 725 ASP A C 1
ATOM 5740 O O . ASP A 1 725 ? -73.188 63.562 29.453 1 94.25 725 ASP A O 1
ATOM 5744 N N . VAL A 1 726 ? -71.312 62.781 28.75 1 95.31 726 VAL A N 1
ATOM 5745 C CA . VAL A 1 726 ? -70.938 62.25 30.031 1 95.31 726 VAL A CA 1
ATOM 5746 C C . VAL A 1 726 ? -69.875 63.156 30.672 1 95.31 726 VAL A C 1
ATOM 5748 O O . VAL A 1 726 ? -68.812 63.406 30.078 1 95.31 726 VAL A O 1
ATOM 5751 N N . PRO A 1 727 ? -70.125 63.656 31.797 1 94.31 727 PRO A N 1
ATOM 5752 C CA . PRO A 1 727 ? -69.188 64.562 32.406 1 94.31 727 PRO A CA 1
ATOM 5753 C C . PRO A 1 727 ? -67.875 63.938 32.812 1 94.31 727 PRO A C 1
ATOM 5755 O O . PRO A 1 727 ? -67.812 62.75 33.219 1 94.31 727 PRO A O 1
ATOM 5758 N N . LEU A 1 728 ? -66.812 64.688 32.688 1 94.38 728 LEU A N 1
ATOM 5759 C CA . LEU A 1 728 ? -65.5 64.25 33.125 1 94.38 728 LEU A CA 1
ATOM 5760 C C . LEU A 1 728 ? -65.438 64.25 34.656 1 94.38 728 LEU A C 1
ATOM 5762 O O . LEU A 1 728 ? -65.688 65.25 35.312 1 94.38 728 LEU A O 1
ATOM 5766 N N . THR A 1 729 ? -65.125 63.156 35.312 1 94.5 729 THR A N 1
ATOM 5767 C CA . THR A 1 729 ? -65 63 36.781 1 94.5 729 THR A CA 1
ATOM 5768 C C . THR A 1 729 ? -63.75 62.188 37.125 1 94.5 729 THR A C 1
ATOM 5770 O O . THR A 1 729 ? -62.75 62.188 36.375 1 94.5 729 THR A O 1
ATOM 5773 N N . THR A 1 730 ? -63.812 61.5 38.312 1 93.31 730 THR A N 1
ATOM 5774 C CA . THR A 1 730 ? -62.688 60.688 38.75 1 93.31 730 THR A CA 1
ATOM 5775 C C . THR A 1 730 ? -63.031 59.219 38.594 1 93.31 730 THR A C 1
ATOM 5777 O O . THR A 1 730 ? -64.188 58.844 38.531 1 93.31 730 THR A O 1
ATOM 5780 N N . ARG A 1 731 ? -62.031 58.5 38.5 1 94.62 731 ARG A N 1
ATOM 5781 C CA . ARG A 1 731 ? -62.188 57.031 38.375 1 94.62 731 ARG A CA 1
ATOM 5782 C C . ARG A 1 731 ? -62.906 56.438 39.562 1 94.62 731 ARG A C 1
ATOM 5784 O O . ARG A 1 731 ? -62.875 57 40.656 1 94.62 731 ARG A O 1
ATOM 5791 N N . ALA A 1 732 ? -63.531 55.281 39.469 1 94 732 ALA A N 1
ATOM 5792 C CA . ALA A 1 732 ? -64.125 54.438 40.5 1 94 732 ALA A CA 1
ATOM 5793 C C . ALA A 1 732 ? -65.438 55.062 41.031 1 94 732 ALA A C 1
ATOM 5795 O O . ALA A 1 732 ? -65.75 54.875 42.188 1 94 732 ALA A O 1
ATOM 5796 N N . ARG A 1 733 ? -66 55.812 40.25 1 94.81 733 ARG A N 1
ATOM 5797 C CA . ARG A 1 733 ? -67.312 56.344 40.531 1 94.81 733 ARG A CA 1
ATOM 5798 C C . ARG A 1 733 ? -68.375 55.562 39.781 1 94.81 733 ARG A C 1
ATOM 5800 O O . ARG A 1 733 ? -68.062 54.781 38.875 1 94.81 733 ARG A O 1
ATOM 5807 N N . ARG A 1 734 ? -69.562 55.781 40.188 1 92.62 734 ARG A N 1
ATOM 5808 C CA . ARG A 1 734 ? -70.625 55.031 39.562 1 92.62 734 ARG A CA 1
ATOM 5809 C C . ARG A 1 734 ? -70.938 55.531 38.156 1 92.62 734 ARG A C 1
ATOM 5811 O O . ARG A 1 734 ? -71.375 54.781 37.281 1 92.62 734 ARG A O 1
ATOM 5818 N N . GLY A 1 735 ? -70.75 56.812 37.875 1 93.81 735 GLY A N 1
ATOM 5819 C CA . GLY A 1 735 ? -71.062 57.375 36.594 1 93.81 735 GLY A CA 1
ATOM 5820 C C . GLY A 1 735 ? -72.5 57.844 36.5 1 93.81 735 GLY A C 1
ATOM 5821 O O . GLY A 1 735 ? -73.188 57.969 37.531 1 93.81 735 GLY A O 1
ATOM 5822 N N . VAL A 1 736 ? -72.938 58.125 35.312 1 95.56 736 VAL A N 1
ATOM 5823 C CA . VAL A 1 736 ? -74.312 58.625 35.094 1 95.56 736 VAL A CA 1
ATOM 5824 C C . VAL A 1 736 ? -75.062 57.688 34.156 1 95.56 736 VAL A C 1
ATOM 5826 O O . VAL A 1 736 ? -74.438 56.938 33.406 1 95.56 736 VAL A O 1
ATOM 5829 N N . GLN A 1 737 ? -76.312 57.719 34.25 1 93.81 737 GLN A N 1
ATOM 5830 C CA . GLN A 1 737 ? -77.125 56.844 33.375 1 93.81 737 GLN A CA 1
ATOM 5831 C C . GLN A 1 737 ? -77.125 57.312 31.938 1 93.81 737 GLN A C 1
ATOM 5833 O O . GLN A 1 737 ? -77.312 58.5 31.656 1 93.81 737 GLN A O 1
ATOM 5838 N N . ILE A 1 738 ? -76.75 56.375 31.062 1 95.06 738 ILE A N 1
ATOM 5839 C CA . ILE A 1 738 ? -76.688 56.719 29.641 1 95.06 738 ILE A CA 1
ATOM 5840 C C . ILE A 1 738 ? -77.75 55.969 28.875 1 95.06 738 ILE A C 1
ATOM 5842 O O . ILE A 1 738 ? -77.875 56.062 27.641 1 95.06 738 ILE A O 1
ATOM 5846 N N . LEU A 1 739 ? -78.5 55.188 29.5 1 94.88 739 LEU A N 1
ATOM 5847 C CA . LEU A 1 739 ? -79.75 54.562 29.016 1 94.88 739 LEU A CA 1
ATOM 5848 C C . LEU A 1 739 ? -80.875 54.844 29.953 1 94.88 739 LEU A C 1
ATOM 5850 O O . LEU A 1 739 ? -80.688 54.906 31.172 1 94.88 739 LEU A O 1
ATOM 5854 N N . ARG A 1 740 ? -82.062 54.906 29.406 1 92.94 740 ARG A N 1
ATOM 5855 C CA . ARG A 1 740 ? -83.25 55.031 30.234 1 92.94 740 ARG A CA 1
ATOM 5856 C C . ARG A 1 740 ? -83.688 53.688 30.797 1 92.94 740 ARG A C 1
ATOM 5858 O O . ARG A 1 740 ? -83.812 52.719 30.047 1 92.94 740 ARG A O 1
ATOM 5865 N N . GLU A 1 741 ? -83.812 53.656 32.156 1 90.62 741 GLU A N 1
ATOM 5866 C CA . GLU A 1 741 ? -84.25 52.406 32.781 1 90.62 741 GLU A CA 1
ATOM 5867 C C . GLU A 1 741 ? -85.75 52.188 32.625 1 90.62 741 GLU A C 1
ATOM 5869 O O . GLU A 1 741 ? -86.5 53.031 33.031 1 90.62 741 GLU A O 1
ATOM 5874 N N . LEU A 1 742 ? -86 51.062 32 1 88.44 742 LEU A N 1
ATOM 5875 C CA . LEU A 1 742 ? -87.438 50.719 31.812 1 88.44 742 LEU A CA 1
ATOM 5876 C C . LEU A 1 742 ? -87.875 49.688 32.844 1 88.44 742 LEU A C 1
ATOM 5878 O O . LEU A 1 742 ? -87.125 48.812 33.219 1 88.44 742 LEU A O 1
ATOM 5882 N N . LYS A 1 743 ? -89.188 49.781 33.344 1 82.69 743 LYS A N 1
ATOM 5883 C CA . LYS A 1 743 ? -89.75 48.844 34.312 1 82.69 743 LYS A CA 1
ATOM 5884 C C . LYS A 1 743 ? -89.938 47.469 33.719 1 82.69 743 LYS A C 1
ATOM 5886 O O . LYS A 1 743 ? -89.688 46.469 34.375 1 82.69 743 LYS A O 1
ATOM 5891 N N . THR A 1 744 ? -90.375 47.5 32.5 1 84.12 744 THR A N 1
ATOM 5892 C CA . THR A 1 744 ? -90.562 46.219 31.781 1 84.12 744 THR A CA 1
ATOM 5893 C C . THR A 1 744 ? -89.562 46.125 30.609 1 84.12 744 THR A C 1
ATOM 5895 O O . THR A 1 744 ? -89.375 47.094 29.859 1 84.12 744 THR A O 1
ATOM 5898 N N . LYS A 1 745 ? -88.75 45.031 30.453 1 87.69 745 LYS A N 1
ATOM 5899 C CA . LYS A 1 745 ? -87.812 44.719 29.375 1 87.69 745 LYS A CA 1
ATOM 5900 C C . LYS A 1 745 ? -86.75 45.781 29.266 1 87.69 745 LYS A C 1
ATOM 5902 O O . LYS A 1 745 ? -86.625 46.438 28.219 1 87.69 745 LYS A O 1
ATOM 5907 N N . PRO A 1 746 ? -86 46.031 30.203 1 90.81 746 PRO A N 1
ATOM 5908 C CA . PRO A 1 746 ? -84.938 47.031 30.188 1 90.81 746 PRO A CA 1
ATOM 5909 C C . PRO A 1 746 ? -83.875 46.75 29.141 1 90.81 746 PRO A C 1
ATOM 5911 O O . PRO A 1 746 ? -83.688 45.594 28.781 1 90.81 746 PRO A O 1
ATOM 5914 N N . HIS A 1 747 ? -83.25 47.781 28.609 1 92.06 747 HIS A N 1
ATOM 5915 C CA . HIS A 1 747 ? -82.125 47.688 27.703 1 92.06 747 HIS A CA 1
ATOM 5916 C C . HIS A 1 747 ? -80.812 47.5 28.484 1 92.06 747 HIS A C 1
ATOM 5918 O O . HIS A 1 747 ? -80.625 48.094 29.531 1 92.06 747 HIS A O 1
ATOM 5924 N N . ARG A 1 748 ? -79.938 46.531 27.969 1 94.69 748 ARG A N 1
ATOM 5925 C CA . ARG A 1 748 ? -78.625 46.312 28.5 1 94.69 748 ARG A CA 1
ATOM 5926 C C . ARG A 1 748 ? -77.562 46.469 27.406 1 94.69 748 ARG A C 1
ATOM 5928 O O . ARG A 1 748 ? -77.75 46.031 26.281 1 94.69 748 ARG A O 1
ATOM 5935 N N . ILE A 1 749 ? -76.438 47.156 27.672 1 94.75 749 ILE A N 1
ATOM 5936 C CA . ILE A 1 749 ? -75.438 47.438 26.688 1 94.75 749 ILE A CA 1
ATOM 5937 C C . ILE A 1 749 ? -74.562 46.156 26.469 1 94.75 749 ILE A C 1
ATOM 5939 O O . ILE A 1 749 ? -74 45.594 27.406 1 94.75 749 ILE A O 1
ATOM 5943 N N . ILE A 1 750 ? -74.438 45.75 25.234 1 92.75 750 ILE A N 1
ATOM 5944 C CA . ILE A 1 750 ? -73.625 44.562 24.922 1 92.75 750 ILE A CA 1
ATOM 5945 C C . ILE A 1 750 ? -72.438 44.969 24.016 1 92.75 750 ILE A C 1
ATOM 5947 O O . ILE A 1 750 ? -71.5 44.188 23.812 1 92.75 750 ILE A O 1
ATOM 5951 N N . PHE A 1 751 ? -72.562 46.188 23.547 1 93.56 751 PHE A N 1
ATOM 5952 C CA . PHE A 1 751 ? -71.5 46.656 22.656 1 93.56 751 PHE A CA 1
ATOM 5953 C C . PHE A 1 751 ? -71.312 48.156 22.766 1 93.56 751 PHE A C 1
ATOM 5955 O O . PHE A 1 751 ? -72.312 48.906 22.812 1 93.56 751 PHE A O 1
ATOM 5962 N N . ALA A 1 752 ? -70.125 48.719 22.859 1 94.69 752 ALA A N 1
ATOM 5963 C CA . ALA A 1 752 ? -69.812 50.125 22.828 1 94.69 752 ALA A CA 1
ATOM 5964 C C . ALA A 1 752 ? -68.438 50.344 22.156 1 94.69 752 ALA A C 1
ATOM 5966 O O . ALA A 1 752 ? -67.438 49.719 22.516 1 94.69 752 ALA A O 1
ATOM 5967 N N . GLU A 1 753 ? -68.438 51.25 21.203 1 93.25 753 GLU A N 1
ATOM 5968 C CA . GLU A 1 753 ? -67.125 51.5 20.516 1 93.25 753 GLU A CA 1
ATOM 5969 C C . GLU A 1 753 ? -67.125 52.906 19.953 1 93.25 753 GLU A C 1
ATOM 5971 O O . GLU A 1 753 ? -68.125 53.562 19.797 1 93.25 753 GLU A O 1
ATOM 5976 N N . LEU A 1 754 ? -65.875 53.312 19.641 1 92.19 754 LEU A N 1
ATOM 5977 C CA . LEU A 1 754 ? -65.688 54.625 19.047 1 92.19 754 LEU A CA 1
ATOM 5978 C C . LEU A 1 754 ? -66.188 54.688 17.625 1 92.19 754 LEU A C 1
ATOM 5980 O O . LEU A 1 754 ? -66 53.75 16.844 1 92.19 754 LEU A O 1
ATOM 5984 N N . VAL A 1 755 ? -66.938 55.781 17.328 1 92.06 755 VAL A N 1
ATOM 5985 C CA . VAL A 1 755 ? -67.375 55.969 15.961 1 92.06 755 VAL A CA 1
ATOM 5986 C C . VAL A 1 755 ? -66.25 56.469 15.094 1 92.06 755 VAL A C 1
ATOM 5988 O O . VAL A 1 755 ? -65.562 57.469 15.438 1 92.06 755 VAL A O 1
ATOM 5991 N N . GLN A 1 756 ? -65.938 55.781 14.094 1 86.94 756 GLN A N 1
ATOM 5992 C CA . GLN A 1 756 ? -64.938 56.156 13.148 1 86.94 756 GLN A CA 1
ATOM 5993 C C . GLN A 1 756 ? -65.5 56.406 11.758 1 86.94 756 GLN A C 1
ATOM 5995 O O . GLN A 1 756 ? -66.625 56 11.477 1 86.94 756 GLN A O 1
ATOM 6000 N N . THR A 1 757 ? -64.625 57.031 10.906 1 84.75 757 THR A N 1
ATOM 6001 C CA . THR A 1 757 ? -65.062 57.281 9.531 1 84.75 757 THR A CA 1
ATOM 6002 C C . THR A 1 757 ? -65.062 55.969 8.727 1 84.75 757 THR A C 1
ATOM 6004 O O . THR A 1 757 ? -64.188 55.156 8.875 1 84.75 757 THR A O 1
ATOM 6007 N N . ASN A 1 758 ? -66 55.719 7.941 1 84.88 758 ASN A N 1
ATOM 6008 C CA . ASN A 1 758 ? -66.188 54.562 7.062 1 84.88 758 ASN A CA 1
ATOM 6009 C C . ASN A 1 758 ? -66.25 53.281 7.855 1 84.88 758 ASN A C 1
ATOM 6011 O O . ASN A 1 758 ? -65.688 52.25 7.441 1 84.88 758 ASN A O 1
ATOM 6015 N N . GLN A 1 759 ? -66.812 53.406 8.914 1 88.12 759 GLN A N 1
ATOM 6016 C CA . GLN A 1 759 ? -66.938 52.25 9.812 1 88.12 759 GLN A CA 1
ATOM 6017 C C . GLN A 1 759 ? -68.312 51.562 9.602 1 88.12 759 GLN A C 1
ATOM 6019 O O . GLN A 1 759 ? -69.312 52.188 9.383 1 88.12 759 GLN A O 1
ATOM 6024 N N . GLU A 1 760 ? -68.312 50.156 9.539 1 89.31 760 GLU A N 1
ATOM 6025 C CA . GLU A 1 760 ? -69.5 49.344 9.539 1 89.31 760 GLU A CA 1
ATOM 6026 C C . GLU A 1 760 ? -69.5 48.375 10.734 1 89.31 760 GLU A C 1
ATOM 6028 O O . GLU A 1 760 ? -68.5 47.719 11.008 1 89.31 760 GLU A O 1
ATOM 6033 N N . LEU A 1 761 ? -70.562 48.469 11.469 1 91.56 761 LEU A N 1
ATOM 6034 C CA . LEU A 1 761 ? -70.75 47.5 12.531 1 91.56 761 LEU A CA 1
ATOM 6035 C C . LEU A 1 761 ? -71.562 46.281 12.023 1 91.56 761 LEU A C 1
ATOM 6037 O O . LEU A 1 761 ? -72.688 46.438 11.555 1 91.56 761 LEU A O 1
ATOM 6041 N N . VAL A 1 762 ? -70.875 45.188 12.102 1 89.06 762 VAL A N 1
ATOM 6042 C CA . VAL A 1 762 ? -71.562 43.938 11.625 1 89.06 762 VAL A CA 1
ATOM 6043 C C . VAL A 1 762 ? -72.062 43.156 12.82 1 89.06 762 VAL A C 1
ATOM 6045 O O . VAL A 1 762 ? -71.312 42.781 13.703 1 89.06 762 VAL A O 1
ATOM 6048 N N . LEU A 1 763 ? -73.375 42.906 12.867 1 88.69 763 LEU A N 1
ATOM 6049 C CA . LEU A 1 763 ? -74 42.125 13.898 1 88.69 763 LEU A CA 1
ATOM 6050 C C . LEU A 1 763 ? -74.25 40.688 13.43 1 88.69 763 LEU A C 1
ATOM 6052 O O . LEU A 1 763 ? -74.938 40.438 12.445 1 88.69 763 LEU A O 1
ATOM 6056 N N . LEU A 1 764 ? -73.625 39.812 14.133 1 85.25 764 LEU A N 1
ATOM 6057 C CA . LEU A 1 764 ? -73.812 38.406 13.852 1 85.25 764 LEU A CA 1
ATOM 6058 C C . LEU A 1 764 ? -75 37.844 14.68 1 85.25 764 LEU A C 1
ATOM 6060 O O . LEU A 1 764 ? -74.938 37.875 15.906 1 85.25 764 LEU A O 1
ATOM 6064 N N . LEU A 1 765 ? -75.938 37.281 14 1 85 765 LEU A N 1
ATOM 6065 C CA . LEU A 1 765 ? -77.125 36.781 14.656 1 85 765 LEU A CA 1
ATOM 6066 C C . LEU A 1 765 ? -77.125 35.25 14.781 1 85 765 LEU A C 1
ATOM 6068 O O . LEU A 1 765 ? -76.312 34.594 14.109 1 85 765 LEU A O 1
ATOM 6072 N N . SER A 1 766 ? -77.812 34.656 15.75 1 77.62 766 SER A N 1
ATOM 6073 C CA . SER A 1 766 ? -77.75 33.219 16.094 1 77.62 766 SER A CA 1
ATOM 6074 C C . SER A 1 766 ? -78.188 32.375 14.914 1 77.62 766 SER A C 1
ATOM 6076 O O . SER A 1 766 ? -77.812 31.203 14.82 1 77.62 766 SER A O 1
ATOM 6078 N N . ASP A 1 767 ? -78.938 32.781 14.023 1 73.5 767 ASP A N 1
ATOM 6079 C CA . ASP A 1 767 ? -79.438 31.984 12.906 1 73.5 767 ASP A CA 1
ATOM 6080 C C . ASP A 1 767 ? -78.438 32.062 11.727 1 73.5 767 ASP A C 1
ATOM 6082 O O . ASP A 1 767 ? -78.75 31.547 10.641 1 73.5 767 ASP A O 1
ATOM 6086 N N . GLY A 1 768 ? -77.312 32.781 11.992 1 75.5 768 GLY A N 1
ATOM 6087 C CA . GLY A 1 768 ? -76.312 32.875 10.961 1 75.5 768 GLY A CA 1
ATOM 6088 C C . GLY A 1 768 ? -76.375 34.125 10.094 1 75.5 768 GLY A C 1
ATOM 6089 O O . GLY A 1 768 ? -75.562 34.375 9.258 1 75.5 768 GLY A O 1
ATOM 6090 N N . LYS A 1 769 ? -77.375 34.812 10.25 1 79 769 LYS A N 1
ATOM 6091 C CA . LYS A 1 769 ? -77.562 36.031 9.477 1 79 769 LYS A CA 1
ATOM 6092 C C . LYS A 1 769 ? -76.75 37.156 10.008 1 79 769 LYS A C 1
ATOM 6094 O O . LYS A 1 769 ? -76.375 37.188 11.188 1 79 769 LYS A O 1
ATOM 6099 N N . GLN A 1 770 ? -76.312 38.156 9.039 1 85.06 770 GLN A N 1
ATOM 6100 C CA . GLN A 1 770 ? -75.5 39.344 9.398 1 85.06 770 GLN A CA 1
ATOM 6101 C C . GLN A 1 770 ? -76.25 40.625 9.094 1 85.06 770 GLN A C 1
ATOM 6103 O O . GLN A 1 770 ? -76.938 40.719 8.062 1 85.06 770 GLN A O 1
ATOM 6108 N N . GLU A 1 771 ? -76.312 41.438 10.039 1 88.12 771 GLU A N 1
ATOM 6109 C CA . GLU A 1 771 ? -76.875 42.781 9.859 1 88.12 771 GLU A CA 1
ATOM 6110 C C . GLU A 1 771 ? -75.812 43.844 10.008 1 88.12 771 GLU A C 1
ATOM 6112 O O . GLU A 1 771 ? -74.938 43.75 10.875 1 88.12 771 GLU A O 1
ATOM 6117 N N . THR A 1 772 ? -75.875 44.812 9.133 1 89.81 772 THR A N 1
ATOM 6118 C CA . THR A 1 772 ? -74.812 45.875 9.148 1 89.81 772 THR A CA 1
ATOM 6119 C C . THR A 1 772 ? -75.438 47.219 9.547 1 89.81 772 THR A C 1
ATOM 6121 O O . THR A 1 772 ? -76.5 47.594 9.078 1 89.81 772 THR A O 1
ATOM 6124 N N . VAL A 1 773 ? -74.75 47.844 10.484 1 91.69 773 VAL A N 1
ATOM 6125 C CA . VAL A 1 773 ? -75.125 49.156 10.922 1 91.69 773 VAL A CA 1
ATOM 6126 C C . VAL A 1 773 ? -74 50.156 10.562 1 91.69 773 VAL A C 1
ATOM 6128 O O . VAL A 1 773 ? -72.812 49.969 10.938 1 91.69 773 VAL A O 1
ATOM 6131 N N . LYS A 1 774 ? -74.312 51.188 9.906 1 92.12 774 LYS A N 1
ATOM 6132 C CA . LYS A 1 774 ? -73.375 52.281 9.602 1 92.12 774 LYS A CA 1
ATOM 6133 C C . LYS A 1 774 ? -73.625 53.469 10.508 1 92.12 774 LYS A C 1
ATOM 6135 O O . LYS A 1 774 ? -74.625 54.156 10.383 1 92.12 774 LYS A O 1
ATOM 6140 N N . PRO A 1 775 ? -72.75 53.719 11.383 1 92.12 775 PRO A N 1
ATOM 6141 C CA . PRO A 1 775 ? -72.938 54.812 12.328 1 92.12 775 PRO A CA 1
ATOM 6142 C C . PRO A 1 775 ? -73.25 56.156 11.625 1 92.12 775 PRO A C 1
ATOM 6144 O O . PRO A 1 775 ? -74 56.969 12.148 1 92.12 775 PRO A O 1
ATOM 6147 N N . GLU A 1 776 ? -72.75 56.312 10.445 1 88.75 776 GLU A N 1
ATOM 6148 C CA . GLU A 1 776 ? -72.938 57.562 9.703 1 88.75 776 GLU A CA 1
ATOM 6149 C C . GLU A 1 776 ? -74.438 57.75 9.312 1 88.75 776 GLU A C 1
ATOM 6151 O O . GLU A 1 776 ? -74.875 58.875 9.148 1 88.75 776 GLU A O 1
ATOM 6156 N N . ASP A 1 777 ? -75.125 56.75 9.25 1 88.5 777 ASP A N 1
ATOM 6157 C CA . ASP A 1 777 ? -76.562 56.781 8.82 1 88.5 777 ASP A CA 1
ATOM 6158 C C . ASP A 1 777 ? -77.5 57.094 9.992 1 88.5 777 ASP A C 1
ATOM 6160 O O . ASP A 1 777 ? -78.688 57.219 9.82 1 88.5 777 ASP A O 1
ATOM 6164 N N . HIS A 1 778 ? -76.938 57.219 11.148 1 90.62 778 HIS A N 1
ATOM 6165 C CA . HIS A 1 778 ? -77.75 57.406 12.344 1 90.62 778 HIS A CA 1
ATOM 6166 C C . HIS A 1 778 ? -77.5 58.719 13.016 1 90.62 778 HIS A C 1
ATOM 6168 O O . HIS A 1 778 ? -76.375 59.219 12.984 1 90.62 778 HIS A O 1
ATOM 6174 N N . GLN A 1 779 ? -78.5 59.344 13.586 1 87.69 779 GLN A N 1
ATOM 6175 C CA . GLN A 1 779 ? -78.375 60.625 14.234 1 87.69 779 GLN A CA 1
ATOM 6176 C C . GLN A 1 779 ? -77.875 60.469 15.672 1 87.69 779 GLN A C 1
ATOM 6178 O O . GLN A 1 779 ? -77.938 59.406 16.266 1 87.69 779 GLN A O 1
ATOM 6183 N N . LEU A 1 780 ? -77.375 61.562 16.156 1 92.69 780 LEU A N 1
ATOM 6184 C CA . LEU A 1 780 ? -76.938 61.625 17.547 1 92.69 780 LEU A CA 1
ATOM 6185 C C . LEU A 1 780 ? -78.125 61.594 18.5 1 92.69 780 LEU A C 1
ATOM 6187 O O . LEU A 1 780 ? -79.125 62.219 18.266 1 92.69 780 LEU A O 1
ATOM 6191 N N . ASN A 1 781 ? -78.062 60.781 19.516 1 91.06 781 ASN A N 1
ATOM 6192 C CA . ASN A 1 781 ? -79.062 60.688 20.562 1 91.06 781 ASN A CA 1
ATOM 6193 C C . ASN A 1 781 ? -78.625 61.344 21.859 1 91.06 781 ASN A C 1
ATOM 6195 O O . ASN A 1 781 ? -77.438 61.469 22.125 1 91.06 781 ASN A O 1
ATOM 6199 N N . ASP A 1 782 ? -79.688 61.75 22.594 1 87.12 782 ASP A N 1
ATOM 6200 C CA . ASP A 1 782 ? -79.438 62.25 23.922 1 87.12 782 ASP A CA 1
ATOM 6201 C C . ASP A 1 782 ? -79 61.156 24.875 1 87.12 782 ASP A C 1
ATOM 6203 O O . ASP A 1 782 ? -79.188 59.969 24.609 1 87.12 782 ASP A O 1
ATOM 6207 N N . ARG A 1 783 ? -78.375 61.594 25.969 1 90.5 783 ARG A N 1
ATOM 6208 C CA . ARG A 1 783 ? -77.75 60.656 26.938 1 90.5 783 ARG A CA 1
ATOM 6209 C C . ARG A 1 783 ? -78.75 59.688 27.484 1 90.5 783 ARG A C 1
ATOM 6211 O O . ARG A 1 783 ? -78.438 58.5 27.672 1 90.5 783 ARG A O 1
ATOM 6218 N N . TYR A 1 784 ? -80 60 27.672 1 88 784 TYR A N 1
ATOM 6219 C CA . TYR A 1 784 ? -81 59.156 28.328 1 88 784 TYR A CA 1
ATOM 6220 C C . TYR A 1 784 ? -81.812 58.344 27.328 1 88 784 TYR A C 1
ATOM 6222 O O . TYR A 1 784 ? -82.625 57.5 27.703 1 88 784 TYR A O 1
ATOM 6230 N N . SER A 1 785 ? -81.562 58.469 26.094 1 92.31 785 SER A N 1
ATOM 6231 C CA . SER A 1 785 ? -82.312 57.781 25.047 1 92.31 785 SER A CA 1
ATOM 6232 C C . SER A 1 785 ? -81.812 56.312 24.938 1 92.31 785 SER A C 1
ATOM 6234 O O . SER A 1 785 ? -80.688 56 25.188 1 92.31 785 SER A O 1
ATOM 6236 N N . ASN A 1 786 ? -82.688 55.469 24.594 1 93.56 786 ASN A N 1
ATOM 6237 C CA . ASN A 1 786 ? -82.375 54.062 24.406 1 93.56 786 ASN A CA 1
ATOM 6238 C C . ASN A 1 786 ? -82.125 53.75 22.938 1 93.56 786 ASN A C 1
ATOM 6240 O O . ASN A 1 786 ? -81.875 52.594 22.562 1 93.56 786 ASN A O 1
ATOM 6244 N N . GLY A 1 787 ? -82 54.781 22.078 1 91.19 787 GLY A N 1
ATOM 6245 C CA . GLY A 1 787 ? -81.688 54.594 20.688 1 91.19 787 GLY A CA 1
ATOM 6246 C C . GLY A 1 787 ? -82.812 54.031 19.844 1 91.19 787 GLY A C 1
ATOM 6247 O O . GLY A 1 787 ? -83.938 54.125 20.219 1 91.19 787 GLY A O 1
ATOM 6248 N N . SER A 1 788 ? -82.5 53.531 18.656 1 91.88 788 SER A N 1
ATOM 6249 C CA . SER A 1 788 ? -83.5 52.969 17.719 1 91.88 788 SER A CA 1
ATOM 6250 C C . SER A 1 788 ? -83.188 51.5 17.406 1 91.88 788 SER A C 1
ATOM 6252 O O . SER A 1 788 ? -82 51.125 17.312 1 91.88 788 SER A O 1
ATOM 6254 N N . PHE A 1 789 ? -84.188 50.688 17.203 1 89.94 789 PHE A N 1
ATOM 6255 C CA . PHE A 1 789 ? -84 49.25 16.922 1 89.94 789 PHE A CA 1
ATOM 6256 C C . PHE A 1 789 ? -83.438 49.031 15.523 1 89.94 789 PHE A C 1
ATOM 6258 O O . PHE A 1 789 ? -83.938 49.594 14.547 1 89.94 789 PHE A O 1
ATOM 6265 N N . VAL A 1 790 ? -82.375 48.406 15.438 1 89.12 790 VAL A N 1
ATOM 6266 C CA . VAL A 1 790 ? -81.75 48.062 14.156 1 89.12 790 VAL A CA 1
ATOM 6267 C C . VAL A 1 790 ? -81.938 46.562 13.875 1 89.12 790 VAL A C 1
ATOM 6269 O O . VAL A 1 790 ? -81.812 46.125 12.727 1 89.12 790 VAL A O 1
ATOM 6272 N N . VAL A 1 791 ? -82.125 45.812 14.898 1 86.12 791 VAL A N 1
ATOM 6273 C CA . VAL A 1 791 ? -82.438 44.375 14.812 1 86.12 791 VAL A CA 1
ATOM 6274 C C . VAL A 1 791 ? -83.625 44.062 15.742 1 86.12 791 VAL A C 1
ATOM 6276 O O . VAL A 1 791 ? -83.75 44.656 16.812 1 86.12 791 VAL A O 1
ATOM 6279 N N . ASP A 1 792 ? -84.5 43.188 15.312 1 77.38 792 ASP A N 1
ATOM 6280 C CA . ASP A 1 792 ? -85.562 42.75 16.188 1 77.38 792 ASP A CA 1
ATOM 6281 C C . ASP A 1 792 ? -85.125 41.594 17.078 1 77.38 792 ASP A C 1
ATOM 6283 O O . ASP A 1 792 ? -85 40.469 16.641 1 77.38 792 ASP A O 1
ATOM 6287 N N . ALA A 1 793 ? -84.75 41.906 18.328 1 70.19 793 ALA A N 1
ATOM 6288 C CA . ALA A 1 793 ? -84.062 40.969 19.266 1 70.19 793 ALA A CA 1
ATOM 6289 C C . ALA A 1 793 ? -85.125 39.969 19.812 1 70.19 793 ALA A C 1
ATOM 6291 O O . ALA A 1 793 ? -84.75 39 20.484 1 70.19 793 ALA A O 1
ATOM 6292 N N . GLU A 1 794 ? -86.375 40.188 19.812 1 69.12 794 GLU A N 1
ATOM 6293 C CA . GLU A 1 794 ? -87.375 39.188 20.234 1 69.12 794 GLU A CA 1
ATOM 6294 C C . GLU A 1 794 ? -87.312 37.969 19.328 1 69.12 794 GLU A C 1
ATOM 6296 O O . GLU A 1 794 ? -87.562 36.844 19.766 1 69.12 794 GLU A O 1
ATOM 6301 N N . THR A 1 795 ? -86.812 38.125 18.188 1 69.75 795 THR A N 1
ATOM 6302 C CA . THR A 1 795 ? -86.75 37.031 17.219 1 69.75 795 THR A CA 1
ATOM 6303 C C . THR A 1 795 ? -85.312 36.625 16.953 1 69.75 795 THR A C 1
ATOM 6305 O O . THR A 1 795 ? -85.062 35.469 16.656 1 69.75 795 THR A O 1
ATOM 6308 N N . ASP A 1 796 ? -84.375 37.531 17.047 1 76.88 796 ASP A N 1
ATOM 6309 C CA . ASP A 1 796 ? -83 37.25 16.672 1 76.88 796 ASP A CA 1
ATOM 6310 C C . ASP A 1 796 ? -82 37.625 17.797 1 76.88 796 ASP A C 1
ATOM 6312 O O . ASP A 1 796 ? -82.062 38.719 18.312 1 76.88 796 ASP A O 1
ATOM 6316 N N . THR A 1 797 ? -81.25 36.688 18.188 1 81.38 797 THR A N 1
ATOM 6317 C CA . THR A 1 797 ? -80.25 36.938 19.234 1 81.38 797 THR A CA 1
ATOM 6318 C C . THR A 1 797 ? -78.938 37.344 18.625 1 81.38 797 THR A C 1
ATOM 6320 O O . THR A 1 797 ? -78.438 36.688 17.688 1 81.38 797 THR A O 1
ATOM 6323 N N . ILE A 1 798 ? -78.375 38.5 19.047 1 84.56 798 ILE A N 1
ATOM 6324 C CA . ILE A 1 798 ? -77.062 38.938 18.609 1 84.56 798 ILE A CA 1
ATOM 6325 C C . ILE A 1 798 ? -75.938 38.094 19.266 1 84.56 798 ILE A C 1
ATOM 6327 O O . ILE A 1 798 ? -75.812 38.094 20.484 1 84.56 798 ILE A O 1
ATOM 6331 N N . GLU A 1 799 ? -75.312 37.438 18.484 1 81.25 799 GLU A N 1
ATOM 6332 C CA . GLU A 1 799 ? -74.25 36.562 19 1 81.25 799 GLU A CA 1
ATOM 6333 C C . GLU A 1 799 ? -72.938 37.344 19.141 1 81.25 799 GLU A C 1
ATOM 6335 O O . GLU A 1 799 ? -72.25 37.188 20.141 1 81.25 799 GLU A O 1
ATOM 6340 N N . ASN A 1 800 ? -72.625 38.094 18.156 1 86 800 ASN A N 1
ATOM 6341 C CA . ASN A 1 800 ? -71.438 38.844 18.156 1 86 800 ASN A CA 1
ATOM 6342 C C . ASN A 1 800 ? -71.5 40.094 17.312 1 86 800 ASN A C 1
ATOM 6344 O O . ASN A 1 800 ? -72.375 40.188 16.406 1 86 800 ASN A O 1
ATOM 6348 N N . ILE A 1 801 ? -70.688 41.094 17.641 1 88.75 801 ILE A N 1
ATOM 6349 C CA . ILE A 1 801 ? -70.625 42.344 16.891 1 88.75 801 ILE A CA 1
ATOM 6350 C C . ILE A 1 801 ? -69.188 42.688 16.594 1 88.75 801 ILE A C 1
ATOM 6352 O O . ILE A 1 801 ? -68.312 42.625 17.469 1 88.75 801 ILE A O 1
ATOM 6356 N N . TYR A 1 802 ? -68.875 42.969 15.375 1 88.19 802 TYR A N 1
ATOM 6357 C CA . TYR A 1 802 ? -67.5 43.406 15.086 1 88.19 802 TYR A CA 1
ATOM 6358 C C . TYR A 1 802 ? -67.5 44.594 14.117 1 88.19 802 TYR A C 1
ATOM 6360 O O . TYR A 1 802 ? -68.5 44.844 13.445 1 88.19 802 TYR A O 1
ATOM 6368 N N . THR A 1 803 ? -66.438 45.312 14.117 1 87.5 803 THR A N 1
ATOM 6369 C CA . THR A 1 803 ? -66.312 46.531 13.328 1 87.5 803 THR A CA 1
ATOM 6370 C C . THR A 1 803 ? -65.438 46.281 12.078 1 87.5 803 THR A C 1
ATOM 6372 O O . THR A 1 803 ? -64.438 45.625 12.148 1 87.5 803 THR A O 1
ATOM 6375 N N . LYS A 1 804 ? -65.938 46.75 10.992 1 85.19 804 LYS A N 1
ATOM 6376 C CA . LYS A 1 804 ? -65.188 46.719 9.727 1 85.19 804 LYS A CA 1
ATOM 6377 C C . LYS A 1 804 ? -64.938 48.125 9.219 1 85.19 804 LYS A C 1
ATOM 6379 O O . LYS A 1 804 ? -65.812 48.969 9.211 1 85.19 804 LYS A O 1
ATOM 6384 N N . ILE A 1 805 ? -63.719 48.375 9.039 1 78.31 805 ILE A N 1
ATOM 6385 C CA . ILE A 1 805 ? -63.375 49.656 8.43 1 78.31 805 ILE A CA 1
ATOM 6386 C C . ILE A 1 805 ? -63.25 49.5 6.918 1 78.31 805 ILE A C 1
ATOM 6388 O O . ILE A 1 805 ? -62.469 48.656 6.449 1 78.31 805 ILE A O 1
ATOM 6392 N N . ILE A 1 806 ? -64.125 50.125 6.141 1 68.88 806 ILE A N 1
ATOM 6393 C CA . ILE A 1 806 ? -64.125 50.031 4.684 1 68.88 806 ILE A CA 1
ATOM 6394 C C . ILE A 1 806 ? -63.094 51.031 4.121 1 68.88 806 ILE A C 1
ATOM 6396 O O . ILE A 1 806 ? -63.156 52.219 4.43 1 68.88 806 ILE A O 1
ATOM 6400 N N . GLU A 1 807 ? -62 50.688 3.744 1 60.97 807 GLU A N 1
ATOM 6401 C CA . GLU A 1 807 ? -61.031 51.562 3.119 1 60.97 807 GLU A CA 1
ATOM 6402 C C . GLU A 1 807 ? -61.594 52.125 1.807 1 60.97 807 GLU A C 1
ATOM 6404 O O . GLU A 1 807 ? -62.219 51.438 1.039 1 60.97 807 GLU A O 1
ATOM 6409 N N . ASP A 1 808 ? -61.656 53.562 1.609 1 50.09 808 ASP A N 1
ATOM 6410 C CA . ASP A 1 808 ? -62 54.188 0.328 1 50.09 808 ASP A CA 1
ATOM 6411 C C . ASP A 1 808 ? -61.062 53.688 -0.776 1 50.09 808 ASP A C 1
ATOM 6413 O O . ASP A 1 808 ? -59.875 53.531 -0.559 1 50.09 808 ASP A O 1
ATOM 6417 N N . MET B 1 1 ? 10.57 31 -43.75 1 25.75 1 MET B N 1
ATOM 6418 C CA . MET B 1 1 ? 9.508 30.141 -44.281 1 25.75 1 MET B CA 1
ATOM 6419 C C . MET B 1 1 ? 8.781 29.438 -43.125 1 25.75 1 MET B C 1
ATOM 6421 O O . MET B 1 1 ? 9.422 28.844 -42.25 1 25.75 1 MET B O 1
ATOM 6425 N N . PRO B 1 2 ? 7.473 29.781 -42.812 1 32.38 2 PRO B N 1
ATOM 6426 C CA . PRO B 1 2 ? 6.691 29.359 -41.656 1 32.38 2 PRO B CA 1
ATOM 6427 C C . PRO B 1 2 ? 6.438 27.859 -41.625 1 32.38 2 PRO B C 1
ATOM 6429 O O . PRO B 1 2 ? 6.012 27.281 -42.625 1 32.38 2 PRO B O 1
ATOM 6432 N N . THR B 1 3 ? 7.391 27.109 -41.031 1 33.78 3 THR B N 1
ATOM 6433 C CA . THR B 1 3 ? 7.352 25.641 -41 1 33.78 3 THR B CA 1
ATOM 6434 C C . THR B 1 3 ? 5.992 25.156 -40.5 1 33.78 3 THR B C 1
ATOM 6436 O O . THR B 1 3 ? 5.551 25.531 -39.406 1 33.78 3 THR B O 1
ATOM 6439 N N . GLU B 1 4 ? 5.156 24.859 -41.375 1 34.47 4 GLU B N 1
ATOM 6440 C CA . GLU B 1 4 ? 3.785 24.375 -41.25 1 34.47 4 GLU B CA 1
ATOM 6441 C C . GLU B 1 4 ? 3.705 23.188 -40.312 1 34.47 4 GLU B C 1
ATOM 6443 O O . GLU B 1 4 ? 4.348 22.172 -40.531 1 34.47 4 GLU B O 1
ATOM 6448 N N . ARG B 1 5 ? 3.582 23.531 -39.062 1 38.91 5 ARG B N 1
ATOM 6449 C CA . ARG B 1 5 ? 3.297 22.547 -38.031 1 38.91 5 ARG B CA 1
ATOM 6450 C C . ARG B 1 5 ? 2.111 21.672 -38.438 1 38.91 5 ARG B C 1
ATOM 6452 O O . ARG B 1 5 ? 0.986 22.156 -38.531 1 38.91 5 ARG B O 1
ATOM 6459 N N . LYS B 1 6 ? 2.445 20.719 -39.281 1 39.94 6 LYS B N 1
ATOM 6460 C CA . LYS B 1 6 ? 1.401 19.797 -39.719 1 39.94 6 LYS B CA 1
ATOM 6461 C C . LYS B 1 6 ? 0.743 19.094 -38.531 1 39.94 6 LYS B C 1
ATOM 6463 O O . LYS B 1 6 ? 1.404 18.375 -37.781 1 39.94 6 LYS B O 1
ATOM 6468 N N . ILE B 1 7 ? -0.214 19.578 -37.969 1 40.94 7 ILE B N 1
ATOM 6469 C CA . ILE B 1 7 ? -1.072 18.984 -36.938 1 40.94 7 ILE B CA 1
ATOM 6470 C C . ILE B 1 7 ? -1.748 17.734 -37.5 1 40.94 7 ILE B C 1
ATOM 6472 O O . ILE B 1 7 ? -2.504 17.812 -38.469 1 40.94 7 ILE B O 1
ATOM 6476 N N . GLN B 1 8 ? -1.06 16.719 -37.594 1 43.81 8 GLN B N 1
ATOM 6477 C CA . GLN B 1 8 ? -1.736 15.484 -37.969 1 43.81 8 GLN B CA 1
ATOM 6478 C C . GLN B 1 8 ? -2.881 15.148 -37.031 1 43.81 8 GLN B C 1
ATOM 6480 O O . GLN B 1 8 ? -2.691 15.109 -35.812 1 43.81 8 GLN B O 1
ATOM 6485 N N . GLU B 1 9 ? -4.02 15.344 -37.375 1 42.5 9 GLU B N 1
ATOM 6486 C CA . GLU B 1 9 ? -5.258 14.992 -36.719 1 42.5 9 GLU B CA 1
ATOM 6487 C C . GLU B 1 9 ? -5.406 13.484 -36.562 1 42.5 9 GLU B C 1
ATOM 6489 O O . GLU B 1 9 ? -5.562 12.773 -37.562 1 42.5 9 GLU B O 1
ATOM 6494 N N . LEU B 1 10 ? -4.633 12.953 -35.781 1 48.75 10 LEU B N 1
ATOM 6495 C CA . LEU B 1 10 ? -4.859 11.539 -35.5 1 48.75 10 LEU B CA 1
ATOM 6496 C C . LEU B 1 10 ? -6.137 11.328 -34.688 1 48.75 10 LEU B C 1
ATOM 6498 O O . LEU B 1 10 ? -6.457 12.133 -33.812 1 48.75 10 LEU B O 1
ATOM 6502 N N . SER B 1 11 ? -6.945 10.555 -35.25 1 50.75 11 SER B N 1
ATOM 6503 C CA . SER B 1 11 ? -8.172 10.25 -34.531 1 50.75 11 SER B CA 1
ATOM 6504 C C . SER B 1 11 ? -7.875 9.695 -33.125 1 50.75 11 SER B C 1
ATOM 6506 O O . SER B 1 11 ? -6.809 9.117 -32.906 1 50.75 11 SER B O 1
ATOM 6508 N N . LEU B 1 12 ? -8.664 10.039 -32.219 1 49.22 12 LEU B N 1
ATOM 6509 C CA . LEU B 1 12 ? -8.531 9.555 -30.844 1 49.22 12 LEU B CA 1
ATOM 6510 C C . LEU B 1 12 ? -8.398 8.031 -30.812 1 49.22 12 LEU B C 1
ATOM 6512 O O . LEU B 1 12 ? -7.605 7.492 -30.047 1 49.22 12 LEU B O 1
ATOM 6516 N N . GLU B 1 13 ? -9.219 7.441 -31.672 1 49.5 13 GLU B N 1
ATOM 6517 C CA . GLU B 1 13 ? -9.188 5.984 -31.75 1 49.5 13 GLU B CA 1
ATOM 6518 C C . GLU B 1 13 ? -7.816 5.492 -32.219 1 49.5 13 GLU B C 1
ATOM 6520 O O . GLU B 1 13 ? -7.297 4.508 -31.672 1 49.5 13 GLU B O 1
ATOM 6525 N N . ALA B 1 14 ? -7.355 6.074 -33.125 1 52.16 14 ALA B N 1
ATOM 6526 C CA . ALA B 1 14 ? -6.051 5.676 -33.625 1 52.16 14 ALA B CA 1
ATOM 6527 C C . ALA B 1 14 ? -4.945 5.977 -32.625 1 52.16 14 ALA B C 1
ATOM 6529 O O . ALA B 1 14 ? -4.035 5.164 -32.406 1 52.16 14 ALA B O 1
ATOM 6530 N N . VAL B 1 15 ? -5.145 7.078 -32 1 50.97 15 VAL B N 1
ATOM 6531 C CA . VAL B 1 15 ? -4.18 7.449 -30.984 1 50.97 15 VAL B CA 1
ATOM 6532 C C . VAL B 1 15 ? -4.309 6.512 -29.781 1 50.97 15 VAL B C 1
ATOM 6534 O O . VAL B 1 15 ? -3.305 6.062 -29.234 1 50.97 15 VAL B O 1
ATOM 6537 N N . MET B 1 16 ? -5.523 6.289 -29.516 1 51.53 16 MET B N 1
ATOM 6538 C CA . MET B 1 16 ? -5.75 5.34 -28.422 1 51.53 16 MET B CA 1
ATOM 6539 C C . MET B 1 16 ? -5.258 3.949 -28.797 1 51.53 16 MET B C 1
ATOM 6541 O O . MET B 1 16 ? -4.652 3.254 -27.984 1 51.53 16 MET B O 1
ATOM 6545 N N . GLY B 1 17 ? -5.566 3.557 -30 1 50.5 17 GLY B N 1
ATOM 6546 C CA . GLY B 1 17 ? -5.078 2.27 -30.469 1 50.5 17 GLY B CA 1
ATOM 6547 C C . GLY B 1 17 ? -3.566 2.158 -30.438 1 50.5 17 GLY B C 1
ATOM 6548 O O . GLY B 1 17 ? -3.02 1.159 -29.969 1 50.5 17 GLY B O 1
ATOM 6549 N N . GLU B 1 18 ? -3.016 3.141 -30.906 1 53.41 18 GLU B N 1
ATOM 6550 C CA . GLU B 1 18 ? -1.557 3.148 -30.922 1 53.41 18 GLU B CA 1
ATOM 6551 C C . GLU B 1 18 ? -0.992 3.23 -29.5 1 53.41 18 GLU B C 1
ATOM 6553 O O . GLU B 1 18 ? -0.05 2.512 -29.172 1 53.41 18 GLU B O 1
ATOM 6558 N N . ARG B 1 19 ? -1.635 4.078 -28.781 1 53.38 19 ARG B N 1
ATOM 6559 C CA . ARG B 1 19 ? -1.12 4.254 -27.422 1 53.38 19 ARG B CA 1
ATOM 6560 C C . ARG B 1 19 ? -1.414 3.029 -26.562 1 53.38 19 ARG B C 1
ATOM 6562 O O . ARG B 1 19 ? -0.566 2.598 -25.781 1 53.38 19 ARG B O 1
ATOM 6569 N N . PHE B 1 20 ? -2.6 2.617 -26.797 1 52.28 20 PHE B N 1
ATOM 6570 C CA . PHE B 1 20 ? -2.918 1.39 -26.062 1 52.28 20 PHE B CA 1
ATOM 6571 C C . PHE B 1 20 ? -2.062 0.232 -26.562 1 52.28 20 PHE B C 1
ATOM 6573 O O . PHE B 1 20 ? -1.707 -0.662 -25.797 1 52.28 20 PHE B O 1
ATOM 6580 N N . GLY B 1 21 ? -1.812 0.197 -27.812 1 52.81 21 GLY B N 1
ATOM 6581 C CA . GLY B 1 21 ? -0.907 -0.81 -28.359 1 52.81 21 GLY B CA 1
ATOM 6582 C C . GLY B 1 21 ? 0.483 -0.742 -27.75 1 52.81 21 GLY B C 1
ATOM 6583 O O . GLY B 1 21 ? 1.048 -1.767 -27.359 1 52.81 21 GLY B O 1
ATOM 6584 N N . ARG B 1 22 ? 0.898 0.467 -27.688 1 54.47 22 ARG B N 1
ATOM 6585 C CA . ARG B 1 22 ? 2.219 0.644 -27.094 1 54.47 22 ARG B CA 1
ATOM 6586 C C . ARG B 1 22 ? 2.197 0.314 -25.594 1 54.47 22 ARG B C 1
ATOM 6588 O O . ARG B 1 22 ? 3.133 -0.3 -25.078 1 54.47 22 ARG B O 1
ATOM 6595 N N . TYR B 1 23 ? 1.058 0.785 -25.078 1 52.75 23 TYR B N 1
ATOM 6596 C CA . TYR B 1 23 ? 0.905 0.479 -23.672 1 52.75 23 TYR B CA 1
ATOM 6597 C C . TYR B 1 23 ? 0.806 -1.025 -23.438 1 52.75 23 TYR B C 1
ATOM 6599 O O . TYR B 1 23 ? 1.435 -1.565 -22.531 1 52.75 23 TYR B O 1
ATOM 6607 N N . SER B 1 24 ? 0.09 -1.662 -24.266 1 54.75 24 SER B N 1
ATOM 6608 C CA . SER B 1 24 ? -0.052 -3.111 -24.172 1 54.75 24 SER B CA 1
ATOM 6609 C C . SER B 1 24 ? 1.28 -3.814 -24.422 1 54.75 24 SER B C 1
ATOM 6611 O O . SER B 1 24 ? 1.606 -4.789 -23.734 1 54.75 24 SER B O 1
ATOM 6613 N N . LYS B 1 25 ? 2.002 -3.359 -25.297 1 56.47 25 LYS B N 1
ATOM 6614 C CA . LYS B 1 25 ? 3.314 -3.941 -25.578 1 56.47 25 LYS B CA 1
ATOM 6615 C C . LYS B 1 25 ? 4.246 -3.773 -24.375 1 56.47 25 LYS B C 1
ATOM 6617 O O . LYS B 1 25 ? 5.004 -4.684 -24.047 1 56.47 25 LYS B O 1
ATOM 6622 N N . TYR B 1 26 ? 4.055 -2.639 -23.844 1 57.03 26 TYR B N 1
ATOM 6623 C CA . TYR B 1 26 ? 4.879 -2.381 -22.656 1 57.03 26 TYR B CA 1
ATOM 6624 C C . TYR B 1 26 ? 4.516 -3.326 -21.516 1 57.03 26 TYR B C 1
ATOM 6626 O O . TYR B 1 26 ? 5.395 -3.914 -20.891 1 57.03 26 TYR B O 1
ATOM 6634 N N . ILE B 1 27 ? 3.242 -3.471 -21.359 1 57.06 27 ILE B N 1
ATOM 6635 C CA . ILE B 1 27 ? 2.795 -4.34 -20.281 1 57.06 27 ILE B CA 1
ATOM 6636 C C . ILE B 1 27 ? 3.188 -5.785 -20.578 1 57.06 27 ILE B C 1
ATOM 6638 O O . ILE B 1 27 ? 3.627 -6.516 -19.688 1 57.06 27 ILE B O 1
ATOM 6642 N N . ILE B 1 28 ? 3.117 -6.16 -21.797 1 60.47 28 ILE B N 1
ATOM 6643 C CA . ILE B 1 28 ? 3.391 -7.535 -22.203 1 60.47 28 ILE B CA 1
ATOM 6644 C C . ILE B 1 28 ? 4.867 -7.852 -22 1 60.47 28 ILE B C 1
ATOM 6646 O O . ILE B 1 28 ? 5.207 -8.875 -21.406 1 60.47 28 ILE B O 1
ATOM 6650 N N . GLN B 1 29 ? 5.66 -6.941 -22.391 1 60.5 29 GLN B N 1
ATOM 6651 C CA . GLN B 1 29 ? 7.086 -7.238 -22.391 1 60.5 29 GLN B CA 1
ATOM 6652 C C . GLN B 1 29 ? 7.711 -6.938 -21.031 1 60.5 29 GLN B C 1
ATOM 6654 O O . GLN B 1 29 ? 8.672 -7.59 -20.625 1 60.5 29 GLN B O 1
ATOM 6659 N N . GLU B 1 30 ? 6.984 -6.055 -20.391 1 64.5 30 GLU B N 1
ATOM 6660 C CA . GLU B 1 30 ? 7.711 -5.559 -19.219 1 64.5 30 GLU B CA 1
ATOM 6661 C C . GLU B 1 30 ? 7.055 -6.035 -17.922 1 64.5 30 GLU B C 1
ATOM 6663 O O . GLU B 1 30 ? 7.555 -5.754 -16.828 1 64.5 30 GLU B O 1
ATOM 6668 N N . ARG B 1 31 ? 5.988 -6.926 -18.141 1 68.38 31 ARG B N 1
ATOM 6669 C CA . ARG B 1 31 ? 5.391 -7.215 -16.844 1 68.38 31 ARG B CA 1
ATOM 6670 C C . ARG B 1 31 ? 4.965 -8.672 -16.734 1 68.38 31 ARG B C 1
ATOM 6672 O O . ARG B 1 31 ? 5.285 -9.352 -15.766 1 68.38 31 ARG B O 1
ATOM 6679 N N . ALA B 1 32 ? 4.309 -9.25 -17.844 1 79.25 32 ALA B N 1
ATOM 6680 C CA . ALA B 1 32 ? 3.461 -10.398 -17.516 1 79.25 32 ALA B CA 1
ATOM 6681 C C . ALA B 1 32 ? 4.043 -11.688 -18.062 1 79.25 32 ALA B C 1
ATOM 6683 O O . ALA B 1 32 ? 3.727 -12.781 -17.594 1 79.25 32 ALA B O 1
ATOM 6684 N N . LEU B 1 33 ? 5.012 -11.664 -19.031 1 91.62 33 LEU B N 1
ATOM 6685 C CA . LEU B 1 33 ? 5.492 -12.891 -19.656 1 91.62 33 LEU B CA 1
ATOM 6686 C C . LEU B 1 33 ? 6.965 -13.125 -19.344 1 91.62 33 LEU B C 1
ATOM 6688 O O . LEU B 1 33 ? 7.734 -12.172 -19.203 1 91.62 33 LEU B O 1
ATOM 6692 N N . PRO B 1 34 ? 7.395 -14.398 -19.234 1 95.62 34 PRO B N 1
ATOM 6693 C CA . PRO B 1 34 ? 8.805 -14.703 -18.984 1 95.62 34 PRO B CA 1
ATOM 6694 C C . PRO B 1 34 ? 9.656 -14.625 -20.266 1 95.62 34 PRO B C 1
ATOM 6696 O O . PRO B 1 34 ? 9.141 -14.805 -21.359 1 95.62 34 PRO B O 1
ATOM 6699 N N . ASP B 1 35 ? 10.891 -14.242 -20.047 1 96.44 35 ASP B N 1
ATOM 6700 C CA . ASP B 1 35 ? 11.852 -14.391 -21.141 1 96.44 35 ASP B CA 1
ATOM 6701 C C . ASP B 1 35 ? 12.266 -15.852 -21.297 1 96.44 35 ASP B C 1
ATOM 6703 O O . ASP B 1 35 ? 12.469 -16.562 -20.312 1 96.44 35 ASP B O 1
ATOM 6707 N N . ILE B 1 36 ? 12.375 -16.297 -22.484 1 97.12 36 ILE B N 1
ATOM 6708 C CA . ILE B 1 36 ? 12.633 -17.703 -22.766 1 97.12 36 ILE B CA 1
ATOM 6709 C C . ILE B 1 36 ? 14.023 -18.094 -22.266 1 97.12 36 ILE B C 1
ATOM 6711 O O . ILE B 1 36 ? 14.289 -19.266 -22 1 97.12 36 ILE B O 1
ATOM 6715 N N . ARG B 1 37 ? 14.977 -17.172 -22.141 1 97.75 37 ARG B N 1
ATOM 6716 C CA . ARG B 1 37 ? 16.375 -17.406 -21.812 1 97.75 37 ARG B CA 1
ATOM 6717 C C . ARG B 1 37 ? 16.562 -17.656 -20.328 1 97.75 37 ARG B C 1
ATOM 6719 O O . ARG B 1 37 ? 17.234 -18.594 -19.922 1 97.75 37 ARG B O 1
ATOM 6726 N N . ASP B 1 38 ? 15.867 -16.812 -19.484 1 98.31 38 ASP B N 1
ATOM 6727 C CA . ASP B 1 38 ? 16.094 -16.984 -18.047 1 98.31 38 ASP B CA 1
ATOM 6728 C C . ASP B 1 38 ? 14.82 -17.406 -17.328 1 98.31 38 ASP B C 1
ATOM 6730 O O . ASP B 1 38 ? 14.852 -17.797 -16.172 1 98.31 38 ASP B O 1
ATOM 6734 N N . GLY B 1 39 ? 13.742 -17.375 -17.984 1 97.94 39 GLY B N 1
ATOM 6735 C CA . GLY B 1 39 ? 12.477 -17.859 -17.453 1 97.94 39 GLY B CA 1
ATOM 6736 C C . GLY B 1 39 ? 11.852 -16.922 -16.453 1 97.94 39 GLY B C 1
ATOM 6737 O O . GLY B 1 39 ? 10.961 -17.312 -15.688 1 97.94 39 GLY B O 1
ATOM 6738 N N . LEU B 1 40 ? 12.312 -15.641 -16.438 1 97.5 40 LEU B N 1
ATOM 6739 C CA . LEU B 1 40 ? 11.844 -14.719 -15.414 1 97.5 40 LEU B CA 1
ATOM 6740 C C . LEU B 1 40 ? 11.039 -13.578 -16.016 1 97.5 40 LEU B C 1
ATOM 6742 O O . LEU B 1 40 ? 11.352 -13.102 -17.109 1 97.5 40 LEU B O 1
ATOM 6746 N N . LYS B 1 41 ? 10.023 -13.219 -15.297 1 94.06 41 LYS B N 1
ATOM 6747 C CA . LYS B 1 41 ? 9.375 -11.938 -15.562 1 94.06 41 LYS B CA 1
ATOM 6748 C C . LYS B 1 41 ? 10.242 -10.773 -15.086 1 94.06 41 LYS B C 1
ATOM 6750 O O . LYS B 1 41 ? 11.133 -10.961 -14.258 1 94.06 41 LYS B O 1
ATOM 6755 N N . PRO B 1 42 ? 10.047 -9.617 -15.547 1 92.75 42 PRO B N 1
ATOM 6756 C CA . PRO B 1 42 ? 10.906 -8.477 -15.219 1 92.75 42 PRO B CA 1
ATOM 6757 C C . PRO B 1 42 ? 11.008 -8.227 -13.719 1 92.75 42 PRO B C 1
ATOM 6759 O O . PRO B 1 42 ? 12.109 -8.031 -13.195 1 92.75 42 PRO B O 1
ATOM 6762 N N . VAL B 1 43 ? 9.852 -8.234 -12.992 1 93.31 43 VAL B N 1
ATOM 6763 C CA . VAL B 1 43 ? 9.883 -7.941 -11.562 1 93.31 43 VAL B CA 1
ATOM 6764 C C . VAL B 1 43 ? 10.719 -9 -10.836 1 93.31 43 VAL B C 1
ATOM 6766 O O . VAL B 1 43 ? 11.453 -8.68 -9.898 1 93.31 43 VAL B O 1
ATOM 6769 N N . GLN B 1 44 ? 10.617 -10.234 -11.273 1 96.62 44 GLN B N 1
ATOM 6770 C CA . GLN B 1 44 ? 11.383 -11.32 -10.664 1 96.62 44 GLN B CA 1
ATOM 6771 C C . GLN B 1 44 ? 12.883 -11.148 -10.906 1 96.62 44 GLN B C 1
ATOM 6773 O O . GLN B 1 44 ? 13.688 -11.312 -9.992 1 96.62 44 GLN B O 1
ATOM 6778 N N . ARG B 1 45 ? 13.211 -10.766 -12.117 1 96.88 45 ARG B N 1
ATOM 6779 C CA . ARG B 1 45 ? 14.602 -10.508 -12.5 1 96.88 45 ARG B CA 1
ATOM 6780 C C . ARG B 1 45 ? 15.195 -9.367 -11.672 1 96.88 45 ARG B C 1
ATOM 6782 O O . ARG B 1 45 ? 16.312 -9.484 -11.164 1 96.88 45 ARG B O 1
ATOM 6789 N N . ARG B 1 46 ? 14.453 -8.367 -11.516 1 96.5 46 ARG B N 1
ATOM 6790 C CA . ARG B 1 46 ? 14.898 -7.188 -10.789 1 96.5 46 ARG B CA 1
ATOM 6791 C C . ARG B 1 46 ? 15.102 -7.5 -9.312 1 96.5 46 ARG B C 1
ATOM 6793 O O . ARG B 1 46 ? 16.031 -6.98 -8.68 1 96.5 46 ARG B O 1
ATOM 6800 N N . ILE B 1 47 ? 14.234 -8.344 -8.75 1 97.38 47 ILE B N 1
ATOM 6801 C CA . ILE B 1 47 ? 14.359 -8.742 -7.352 1 97.38 47 ILE B CA 1
ATOM 6802 C C . ILE B 1 47 ? 15.672 -9.508 -7.148 1 97.38 47 ILE B C 1
ATOM 6804 O O . ILE B 1 47 ? 16.469 -9.164 -6.266 1 97.38 47 ILE B O 1
ATOM 6808 N N . LEU B 1 48 ? 15.914 -10.477 -8.031 1 98.5 48 LEU B N 1
ATOM 6809 C CA . LEU B 1 48 ? 17.125 -11.289 -7.91 1 98.5 48 LEU B CA 1
ATOM 6810 C C . LEU B 1 48 ? 18.375 -10.438 -8.117 1 98.5 48 LEU B C 1
ATOM 6812 O O . LEU B 1 48 ? 19.344 -10.562 -7.375 1 98.5 48 LEU B O 1
ATOM 6816 N N . PHE B 1 49 ? 18.375 -9.562 -9.062 1 97.94 49 PHE B N 1
ATOM 6817 C CA . PHE B 1 49 ? 19.5 -8.703 -9.383 1 97.94 49 PHE B CA 1
ATOM 6818 C C . PHE B 1 49 ? 19.781 -7.73 -8.242 1 97.94 49 PHE B C 1
ATOM 6820 O O . PHE B 1 49 ? 20.938 -7.578 -7.816 1 97.94 49 PHE B O 1
ATOM 6827 N N . ALA B 1 50 ? 18.734 -7.094 -7.785 1 96 50 ALA B N 1
ATOM 6828 C CA . ALA B 1 50 ? 18.891 -6.125 -6.703 1 96 50 ALA B CA 1
ATOM 6829 C C . ALA B 1 50 ? 19.469 -6.785 -5.453 1 96 50 ALA B C 1
ATOM 6831 O O . ALA B 1 50 ? 20.344 -6.223 -4.801 1 96 50 ALA B O 1
ATOM 6832 N N . MET B 1 51 ? 18.953 -7.91 -5.086 1 97.12 51 MET B N 1
ATOM 6833 C CA . MET B 1 51 ? 19.438 -8.625 -3.91 1 97.12 51 MET B CA 1
ATOM 6834 C C . MET B 1 51 ? 20.906 -9.023 -4.082 1 97.12 51 MET B C 1
ATOM 6836 O O . MET B 1 51 ? 21.688 -8.938 -3.135 1 97.12 51 MET B O 1
ATOM 6840 N N . ASN B 1 52 ? 21.25 -9.414 -5.285 1 97.62 52 ASN B N 1
ATOM 6841 C CA . ASN B 1 52 ? 22.641 -9.766 -5.574 1 97.62 52 ASN B CA 1
ATOM 6842 C C . ASN B 1 52 ? 23.562 -8.547 -5.453 1 97.62 52 ASN B C 1
ATOM 6844 O O . ASN B 1 52 ? 24.641 -8.641 -4.863 1 97.62 52 ASN B O 1
ATOM 6848 N N . GLU B 1 53 ? 23.203 -7.418 -5.984 1 95.25 53 GLU B N 1
ATOM 6849 C CA . GLU B 1 53 ? 23.969 -6.184 -5.934 1 95.25 53 GLU B CA 1
ATOM 6850 C C . GLU B 1 53 ? 24.156 -5.711 -4.492 1 95.25 53 GLU B C 1
ATOM 6852 O O . GLU B 1 53 ? 25.203 -5.137 -4.156 1 95.25 53 GLU B O 1
ATOM 6857 N N . ASP B 1 54 ? 23.141 -6.035 -3.734 1 92.44 54 ASP B N 1
ATOM 6858 C CA . ASP B 1 54 ? 23.172 -5.598 -2.342 1 92.44 54 ASP B CA 1
ATOM 6859 C C . ASP B 1 54 ? 23.938 -6.602 -1.469 1 92.44 54 ASP B C 1
ATOM 6861 O O . ASP B 1 54 ? 24.031 -6.418 -0.253 1 92.44 54 ASP B O 1
ATOM 6865 N N . GLY B 1 55 ? 24.406 -7.68 -2.029 1 93.88 55 GLY B N 1
ATOM 6866 C CA . GLY B 1 55 ? 25.141 -8.703 -1.287 1 93.88 55 GLY B CA 1
ATOM 6867 C C . GLY B 1 55 ? 24.234 -9.555 -0.417 1 93.88 55 GLY B C 1
ATOM 6868 O O . GLY B 1 55 ? 24.688 -10.125 0.581 1 93.88 55 GLY B O 1
ATOM 6869 N N . ASN B 1 56 ? 22.906 -9.555 -0.726 1 95.25 56 ASN B N 1
ATOM 6870 C CA . ASN B 1 56 ? 21.953 -10.391 -0.008 1 95.25 56 ASN B CA 1
ATOM 6871 C C . ASN B 1 56 ? 21.938 -11.812 -0.559 1 95.25 56 ASN B C 1
ATOM 6873 O O . ASN B 1 56 ? 20.875 -12.312 -0.969 1 95.25 56 ASN B O 1
ATOM 6877 N N . THR B 1 57 ? 23.109 -12.484 -0.505 1 97.19 57 THR B N 1
ATOM 6878 C CA . THR B 1 57 ? 23.312 -13.789 -1.111 1 97.19 57 THR B CA 1
ATOM 6879 C C . THR B 1 57 ? 23.203 -14.898 -0.067 1 97.19 57 THR B C 1
ATOM 6881 O O . THR B 1 57 ? 23.125 -14.617 1.132 1 97.19 57 THR B O 1
ATOM 6884 N N . TYR B 1 58 ? 23.203 -16.156 -0.535 1 96.56 58 TYR B N 1
ATOM 6885 C CA . TYR B 1 58 ? 22.891 -17.312 0.288 1 96.56 58 TYR B CA 1
ATOM 6886 C C . TYR B 1 58 ? 23.906 -17.469 1.415 1 96.56 58 TYR B C 1
ATOM 6888 O O . TYR B 1 58 ? 23.609 -18.062 2.455 1 96.56 58 TYR B O 1
ATOM 6896 N N . ASP B 1 59 ? 25.141 -16.906 1.202 1 96.12 59 ASP B N 1
ATOM 6897 C CA . ASP B 1 59 ? 26.219 -17.078 2.162 1 96.12 59 ASP B CA 1
ATOM 6898 C C . ASP B 1 59 ? 26.219 -15.961 3.205 1 96.12 59 ASP B C 1
ATOM 6900 O O . ASP B 1 59 ? 27.094 -15.93 4.086 1 96.12 59 ASP B O 1
ATOM 6904 N N . LYS B 1 60 ? 25.312 -15.078 3.15 1 94.62 60 LYS B N 1
ATOM 6905 C CA . LYS B 1 60 ? 25.188 -13.977 4.094 1 94.62 60 LYS B CA 1
ATOM 6906 C C . LYS B 1 60 ? 23.953 -14.148 4.973 1 94.62 60 LYS B C 1
ATOM 6908 O O . LYS B 1 60 ? 23.141 -15.055 4.754 1 94.62 60 LYS B O 1
ATOM 6913 N N . ALA B 1 61 ? 23.812 -13.367 6.02 1 92.31 61 ALA B N 1
ATOM 6914 C CA . ALA B 1 61 ? 22.672 -13.398 6.934 1 92.31 61 ALA B CA 1
ATOM 6915 C C . ALA B 1 61 ? 21.406 -12.922 6.238 1 92.31 61 ALA B C 1
ATOM 6917 O O . ALA B 1 61 ? 21.469 -12.18 5.258 1 92.31 61 ALA B O 1
ATOM 6918 N N . PHE B 1 62 ? 20.281 -13.43 6.746 1 94.25 62 PHE B N 1
ATOM 6919 C CA . PHE B 1 62 ? 18.984 -12.953 6.27 1 94.25 62 PHE B CA 1
ATOM 6920 C C . PHE B 1 62 ? 18.828 -11.453 6.531 1 94.25 62 PHE B C 1
ATOM 6922 O O . PHE B 1 62 ? 19.422 -10.922 7.469 1 94.25 62 PHE B O 1
ATOM 6929 N N . ARG B 1 63 ? 18.203 -10.836 5.66 1 92.88 63 ARG B N 1
ATOM 6930 C CA . ARG B 1 63 ? 17.844 -9.438 5.832 1 92.88 63 ARG B CA 1
ATOM 6931 C C . ARG B 1 63 ? 16.328 -9.242 5.781 1 92.88 63 ARG B C 1
ATOM 6933 O O . ARG B 1 63 ? 15.617 -10.055 5.191 1 92.88 63 ARG B O 1
ATOM 6940 N N . LYS B 1 64 ? 15.844 -8.18 6.414 1 90.88 64 LYS B N 1
ATOM 6941 C CA . LYS B 1 64 ? 14.414 -7.887 6.355 1 90.88 64 LYS B CA 1
ATOM 6942 C C . LYS B 1 64 ? 13.938 -7.75 4.914 1 90.88 64 LYS B C 1
ATOM 6944 O O . LYS B 1 64 ? 14.609 -7.129 4.086 1 90.88 64 LYS B O 1
ATOM 6949 N N . SER B 1 65 ? 12.82 -8.359 4.59 1 94.62 65 SER B N 1
ATOM 6950 C CA . SER B 1 65 ? 12.281 -8.32 3.236 1 94.62 65 SER B CA 1
ATOM 6951 C C . SER B 1 65 ? 11.992 -6.887 2.797 1 94.62 65 SER B C 1
ATOM 6953 O O . SER B 1 65 ? 12.133 -6.555 1.618 1 94.62 65 SER B O 1
ATOM 6955 N N . ALA B 1 66 ? 11.656 -6.07 3.793 1 90.69 66 ALA B N 1
ATOM 6956 C CA . ALA B 1 66 ? 11.359 -4.668 3.502 1 90.69 66 ALA B CA 1
ATOM 6957 C C . ALA B 1 66 ? 12.555 -3.979 2.854 1 90.69 66 ALA B C 1
ATOM 6959 O O . ALA B 1 66 ? 12.391 -3.098 2.004 1 90.69 66 ALA B O 1
ATOM 6960 N N . LYS B 1 67 ? 13.766 -4.301 3.225 1 92.06 67 LYS B N 1
ATOM 6961 C CA . LYS B 1 67 ? 14.969 -3.713 2.646 1 92.06 67 LYS B CA 1
ATOM 6962 C C . LYS B 1 67 ? 15.109 -4.07 1.17 1 92.06 67 LYS B C 1
ATOM 6964 O O . LYS B 1 67 ? 15.344 -3.197 0.332 1 92.06 67 LYS B O 1
ATOM 6969 N N . SER B 1 68 ? 14.938 -5.293 0.873 1 94.31 68 SER B N 1
ATOM 6970 C CA . SER B 1 68 ? 15.023 -5.738 -0.516 1 94.31 68 SER B CA 1
ATOM 6971 C C . SER B 1 68 ? 13.938 -5.098 -1.368 1 94.31 68 SER B C 1
ATOM 6973 O O . SER B 1 68 ? 14.203 -4.625 -2.475 1 94.31 68 SER B O 1
ATOM 6975 N N . VAL B 1 69 ? 12.719 -5.09 -0.835 1 94 69 VAL B N 1
ATOM 6976 C CA . VAL B 1 69 ? 11.586 -4.512 -1.552 1 94 69 VAL B CA 1
ATOM 6977 C C . VAL B 1 69 ? 11.828 -3.023 -1.79 1 94 69 VAL B C 1
ATOM 6979 O O . VAL B 1 69 ? 11.586 -2.518 -2.889 1 94 69 VAL B O 1
ATOM 6982 N N . GLY B 1 70 ? 12.32 -2.387 -0.781 1 90.81 70 GLY B N 1
ATOM 6983 C CA . GLY B 1 70 ? 12.633 -0.972 -0.916 1 90.81 70 GLY B CA 1
ATOM 6984 C C . GLY B 1 70 ? 13.688 -0.692 -1.971 1 90.81 70 GLY B C 1
ATOM 6985 O O . GLY B 1 70 ? 13.555 0.25 -2.754 1 90.81 70 GLY B O 1
ATOM 6986 N N . ASN B 1 71 ? 14.734 -1.469 -2.004 1 91.81 71 ASN B N 1
ATOM 6987 C CA . ASN B 1 71 ? 15.812 -1.304 -2.975 1 91.81 71 ASN B CA 1
ATOM 6988 C C . ASN B 1 71 ? 15.328 -1.542 -4.402 1 91.81 71 ASN B C 1
ATOM 6990 O O . ASN B 1 71 ? 15.727 -0.834 -5.324 1 91.81 71 ASN B O 1
ATOM 6994 N N . VAL B 1 72 ? 14.469 -2.549 -4.551 1 94.25 72 VAL B N 1
ATOM 6995 C CA . VAL B 1 72 ? 13.914 -2.848 -5.871 1 94.25 72 VAL B CA 1
ATOM 6996 C C . VAL B 1 72 ? 13.016 -1.701 -6.328 1 94.25 72 VAL B C 1
ATOM 6998 O O . VAL B 1 72 ? 13.109 -1.254 -7.473 1 94.25 72 VAL B O 1
ATOM 7001 N N . MET B 1 73 ? 12.156 -1.254 -5.441 1 89.81 73 MET B N 1
ATOM 7002 C CA . MET B 1 73 ? 11.227 -0.173 -5.75 1 89.81 73 MET B CA 1
ATOM 7003 C C . MET B 1 73 ? 11.969 1.111 -6.09 1 89.81 73 MET B C 1
ATOM 7005 O O . MET B 1 73 ? 11.633 1.794 -7.059 1 89.81 73 MET B O 1
ATOM 7009 N N . GLY B 1 74 ? 13.016 1.4 -5.367 1 86.81 74 GLY B N 1
ATOM 7010 C CA . GLY B 1 74 ? 13.758 2.643 -5.512 1 86.81 74 GLY B CA 1
ATOM 7011 C C . GLY B 1 74 ? 14.664 2.662 -6.727 1 86.81 74 GLY B C 1
ATOM 7012 O O . GLY B 1 74 ? 14.852 3.709 -7.352 1 86.81 74 GLY B O 1
ATOM 7013 N N . ASN B 1 75 ? 15.117 1.496 -7.125 1 90 75 ASN B N 1
ATOM 7014 C CA . ASN B 1 75 ? 16.172 1.51 -8.133 1 90 75 ASN B CA 1
ATOM 7015 C C . ASN B 1 75 ? 15.703 0.909 -9.453 1 90 75 ASN B C 1
ATOM 7017 O O . ASN B 1 75 ? 16.188 1.283 -10.516 1 90 75 ASN B O 1
ATOM 7021 N N . PHE B 1 76 ? 14.68 0.012 -9.391 1 91.12 76 PHE B N 1
ATOM 7022 C CA . PHE B 1 76 ? 14.5 -0.763 -10.609 1 91.12 76 PHE B CA 1
ATOM 7023 C C . PHE B 1 76 ? 13.023 -0.859 -10.977 1 91.12 76 PHE B C 1
ATOM 7025 O O . PHE B 1 76 ? 12.672 -0.994 -12.148 1 91.12 76 PHE B O 1
ATOM 7032 N N . HIS B 1 77 ? 12.164 -0.902 -9.953 1 87.56 77 HIS B N 1
ATOM 7033 C CA . HIS B 1 77 ? 10.75 -1.164 -10.203 1 87.56 77 HIS B CA 1
ATOM 7034 C C . HIS B 1 77 ? 9.867 -0.147 -9.492 1 87.56 77 HIS B C 1
ATOM 7036 O O . HIS B 1 77 ? 9.258 -0.46 -8.461 1 87.56 77 HIS B O 1
ATOM 7042 N N . PRO B 1 78 ? 9.672 0.994 -10.109 1 79.44 78 PRO B N 1
ATOM 7043 C CA . PRO B 1 78 ? 8.914 2.061 -9.445 1 79.44 78 PRO B CA 1
ATOM 7044 C C . PRO B 1 78 ? 7.418 1.764 -9.375 1 79.44 78 PRO B C 1
ATOM 7046 O O . PRO B 1 78 ? 6.605 2.537 -9.883 1 79.44 78 PRO B O 1
ATOM 7049 N N . HIS B 1 79 ? 7.09 0.608 -8.828 1 79.38 79 HIS B N 1
ATOM 7050 C CA . HIS B 1 79 ? 5.719 0.172 -8.586 1 79.38 79 HIS B CA 1
ATOM 7051 C C . HIS B 1 79 ? 5.445 0.015 -7.094 1 79.38 79 HIS B C 1
ATOM 7053 O O . HIS B 1 79 ? 6.289 0.366 -6.266 1 79.38 79 HIS B O 1
ATOM 7059 N N . GLY B 1 80 ? 4.266 -0.56 -6.801 1 78.81 80 GLY B N 1
ATOM 7060 C CA . GLY B 1 80 ? 3.875 -0.705 -5.406 1 78.81 80 GLY B CA 1
ATOM 7061 C C . GLY B 1 80 ? 4.711 -1.728 -4.656 1 78.81 80 GLY B C 1
ATOM 7062 O O . GLY B 1 80 ? 5.098 -2.754 -5.219 1 78.81 80 GLY B O 1
ATOM 7063 N N . ASP B 1 81 ? 5.023 -1.423 -3.428 1 87.56 81 ASP B N 1
ATOM 7064 C CA . ASP B 1 81 ? 5.797 -2.303 -2.559 1 87.56 81 ASP B CA 1
ATOM 7065 C C . ASP B 1 81 ? 5.121 -3.662 -2.408 1 87.56 81 ASP B C 1
ATOM 7067 O O . ASP B 1 81 ? 5.789 -4.699 -2.387 1 87.56 81 ASP B O 1
ATOM 7071 N N . THR B 1 82 ? 3.795 -3.604 -2.471 1 87.5 82 THR B N 1
ATOM 7072 C CA . THR B 1 82 ? 3.035 -4.832 -2.256 1 87.5 82 THR B CA 1
ATOM 7073 C C . THR B 1 82 ? 3.248 -5.809 -3.408 1 87.5 82 THR B C 1
ATOM 7075 O O . THR B 1 82 ? 3.443 -7.004 -3.186 1 87.5 82 THR B O 1
ATOM 7078 N N . SER B 1 83 ? 3.166 -5.355 -4.605 1 88.75 83 SER B N 1
ATOM 7079 C CA . SER B 1 83 ? 3.348 -6.211 -5.773 1 88.75 83 SER B CA 1
ATOM 7080 C C . SER B 1 83 ? 4.742 -6.824 -5.797 1 88.75 83 SER B C 1
ATOM 7082 O O . SER B 1 83 ? 4.902 -8 -6.121 1 88.75 83 SER B O 1
ATOM 7084 N N . ILE B 1 84 ? 5.762 -6.035 -5.473 1 93.62 84 ILE B N 1
ATOM 7085 C CA . ILE B 1 84 ? 7.137 -6.516 -5.438 1 93.62 84 ILE B CA 1
ATOM 7086 C C . ILE B 1 84 ? 7.289 -7.578 -4.352 1 93.62 84 ILE B C 1
ATOM 7088 O O . ILE B 1 84 ? 7.891 -8.633 -4.582 1 93.62 84 ILE B O 1
ATOM 7092 N N . TYR B 1 85 ? 6.715 -7.324 -3.189 1 95.69 85 TYR B N 1
ATOM 7093 C CA . TYR B 1 85 ? 6.801 -8.242 -2.062 1 95.69 85 TYR B CA 1
ATOM 7094 C C . TYR B 1 85 ? 6.113 -9.562 -2.385 1 95.69 85 TYR B C 1
ATOM 7096 O O . TYR B 1 85 ? 6.633 -10.641 -2.064 1 95.69 85 TYR B O 1
ATOM 7104 N N . GLU B 1 86 ? 5.016 -9.469 -3.002 1 94.44 86 GLU B N 1
ATOM 7105 C CA . GLU B 1 86 ? 4.285 -10.672 -3.371 1 94.44 86 GLU B CA 1
ATOM 7106 C C . GLU B 1 86 ? 5.098 -11.539 -4.336 1 94.44 86 GLU B C 1
ATOM 7108 O O . GLU B 1 86 ? 5.09 -12.766 -4.234 1 94.44 86 GLU B O 1
ATOM 7113 N N . ALA B 1 87 ? 5.672 -10.922 -5.309 1 95.69 87 ALA B N 1
ATOM 7114 C CA . ALA B 1 87 ? 6.531 -11.648 -6.234 1 95.69 87 ALA B CA 1
ATOM 7115 C C . ALA B 1 87 ? 7.688 -12.32 -5.504 1 95.69 87 ALA B C 1
ATOM 7117 O O . ALA B 1 87 ? 8.047 -13.461 -5.805 1 95.69 87 ALA B O 1
ATOM 7118 N N . MET B 1 88 ? 8.289 -11.555 -4.57 1 97.38 88 MET B N 1
ATOM 7119 C CA . MET B 1 88 ? 9.383 -12.102 -3.77 1 97.38 88 MET B CA 1
ATOM 7120 C C . MET B 1 88 ? 8.922 -13.305 -2.961 1 97.38 88 MET B C 1
ATOM 7122 O O . MET B 1 88 ? 9.625 -14.312 -2.887 1 97.38 88 MET B O 1
ATOM 7126 N N . VAL B 1 89 ? 7.812 -13.188 -2.348 1 97.5 89 VAL B N 1
ATOM 7127 C CA . VAL B 1 89 ? 7.234 -14.266 -1.553 1 97.5 89 VAL B CA 1
ATOM 7128 C C . VAL B 1 89 ? 7.02 -15.5 -2.43 1 97.5 89 VAL B C 1
ATOM 7130 O O . VAL B 1 89 ? 7.348 -16.625 -2.029 1 97.5 89 VAL B O 1
ATOM 7133 N N . ARG B 1 90 ? 6.52 -15.305 -3.605 1 96.94 90 ARG B N 1
ATOM 7134 C CA . ARG B 1 90 ? 6.262 -16.422 -4.516 1 96.94 90 ARG B CA 1
ATOM 7135 C C . ARG B 1 90 ? 7.555 -17.141 -4.867 1 96.94 90 ARG B C 1
ATOM 7137 O O . ARG B 1 90 ? 7.57 -18.375 -4.973 1 96.94 90 ARG B O 1
ATOM 7144 N N . LEU B 1 91 ? 8.625 -16.422 -5.043 1 98.19 91 LEU B N 1
ATOM 7145 C CA . LEU B 1 91 ? 9.922 -17 -5.398 1 98.19 91 LEU B CA 1
ATOM 7146 C C . LEU B 1 91 ? 10.492 -17.812 -4.242 1 98.19 91 LEU B C 1
ATOM 7148 O O . LEU B 1 91 ? 11.477 -18.531 -4.41 1 98.19 91 LEU B O 1
ATOM 7152 N N . SER B 1 92 ? 9.812 -17.75 -3.076 1 98.44 92 SER B N 1
ATOM 7153 C CA . SER B 1 92 ? 10.312 -18.438 -1.898 1 98.44 92 SER B CA 1
ATOM 7154 C C . SER B 1 92 ? 9.438 -19.641 -1.56 1 98.44 92 SER B C 1
ATOM 7156 O O . SER B 1 92 ? 9.773 -20.438 -0.667 1 98.44 92 SER B O 1
ATOM 7158 N N . GLN B 1 93 ? 8.352 -19.797 -2.186 1 97.31 93 GLN B N 1
ATOM 7159 C CA . GLN B 1 93 ? 7.363 -20.797 -1.808 1 97.31 93 GLN B CA 1
ATOM 7160 C C . GLN B 1 93 ? 7.699 -22.156 -2.41 1 97.31 93 GLN B C 1
ATOM 7162 O O . GLN B 1 93 ? 7.645 -22.344 -3.629 1 97.31 93 GLN B O 1
ATOM 7167 N N . SER B 1 94 ? 7.84 -23.156 -1.623 1 95.62 94 SER B N 1
ATOM 7168 C CA . SER B 1 94 ? 8.312 -24.469 -2.049 1 95.62 94 SER B CA 1
ATOM 7169 C C . SER B 1 94 ? 7.191 -25.281 -2.689 1 95.62 94 SER B C 1
ATOM 7171 O O . SER B 1 94 ? 7.449 -26.266 -3.381 1 95.62 94 SER B O 1
ATOM 7173 N N . TRP B 1 95 ? 5.945 -24.922 -2.416 1 96.06 95 TRP B N 1
ATOM 7174 C CA . TRP B 1 95 ? 4.84 -25.656 -3.021 1 96.06 95 TRP B CA 1
ATOM 7175 C C . TRP B 1 95 ? 4.441 -25.031 -4.355 1 96.06 95 TRP B C 1
ATOM 7177 O O . TRP B 1 95 ? 3.586 -25.578 -5.066 1 96.06 95 TRP B O 1
ATOM 7187 N N . LYS B 1 96 ? 5.133 -23.938 -4.715 1 96.56 96 LYS B N 1
ATOM 7188 C CA . LYS B 1 96 ? 4.867 -23.281 -5.984 1 96.56 96 LYS B CA 1
ATOM 7189 C C . LYS B 1 96 ? 6.008 -23.5 -6.973 1 96.56 96 LYS B C 1
ATOM 7191 O O . LYS B 1 96 ? 5.785 -23.562 -8.18 1 96.56 96 LYS B O 1
ATOM 7196 N N . LEU B 1 97 ? 7.254 -23.578 -6.441 1 97.69 97 LEU B N 1
ATOM 7197 C CA . LEU B 1 97 ? 8.438 -23.719 -7.273 1 97.69 97 LEU B CA 1
ATOM 7198 C C . LEU B 1 97 ? 9.188 -25.016 -6.941 1 97.69 97 LEU B C 1
ATOM 7200 O O . LEU B 1 97 ? 9.289 -25.391 -5.773 1 97.69 97 LEU B O 1
ATOM 7204 N N . ARG B 1 98 ? 9.727 -25.625 -7.977 1 97.56 98 ARG B N 1
ATOM 7205 C CA . ARG B 1 98 ? 10.57 -26.797 -7.75 1 97.56 98 ARG B CA 1
ATOM 7206 C C . ARG B 1 98 ? 11.898 -26.406 -7.125 1 97.56 98 ARG B C 1
ATOM 7208 O O . ARG B 1 98 ? 12.438 -27.125 -6.277 1 97.56 98 ARG B O 1
ATOM 7215 N N . GLU B 1 99 ? 12.391 -25.266 -7.609 1 98.25 99 GLU B N 1
ATOM 7216 C CA . GLU B 1 99 ? 13.633 -24.719 -7.086 1 98.25 99 GLU B CA 1
ATOM 7217 C C . GLU B 1 99 ? 13.461 -23.266 -6.676 1 98.25 99 GLU B C 1
ATOM 7219 O O . GLU B 1 99 ? 13.789 -22.344 -7.441 1 98.25 99 GLU B O 1
ATOM 7224 N N . PRO B 1 100 ? 13.094 -23.062 -5.359 1 98.31 100 PRO B N 1
ATOM 7225 C CA . PRO B 1 100 ? 12.922 -21.672 -4.906 1 98.31 100 PRO B CA 1
ATOM 7226 C C . PRO B 1 100 ? 14.203 -20.844 -5.043 1 98.31 100 PRO B C 1
ATOM 7228 O O . PRO B 1 100 ? 15.289 -21.344 -4.73 1 98.31 100 PRO B O 1
ATOM 7231 N N . LEU B 1 101 ? 14.055 -19.625 -5.492 1 98.75 101 LEU B N 1
ATOM 7232 C CA . LEU B 1 101 ? 15.203 -18.766 -5.758 1 98.75 101 LEU B CA 1
ATOM 7233 C C . LEU B 1 101 ? 15.461 -17.812 -4.59 1 98.75 101 LEU B C 1
ATOM 7235 O O . LEU B 1 101 ? 16.5 -17.141 -4.543 1 98.75 101 LEU B O 1
ATOM 7239 N N . ILE B 1 102 ? 14.539 -17.766 -3.664 1 98.62 102 ILE B N 1
ATOM 7240 C CA . ILE B 1 102 ? 14.656 -16.938 -2.465 1 98.62 102 ILE B CA 1
ATOM 7241 C C . ILE B 1 102 ? 14.43 -17.797 -1.225 1 98.62 102 ILE B C 1
ATOM 7243 O O . ILE B 1 102 ? 13.539 -18.656 -1.209 1 98.62 102 ILE B O 1
ATOM 7247 N N . GLU B 1 103 ? 15.25 -17.688 -0.293 1 98.12 103 GLU B N 1
ATOM 7248 C CA . GLU B 1 103 ? 15.016 -18.234 1.04 1 98.12 103 GLU B CA 1
ATOM 7249 C C . GLU B 1 103 ? 14.383 -17.188 1.961 1 98.12 103 GLU B C 1
ATOM 7251 O O . GLU B 1 103 ? 14.883 -16.078 2.07 1 98.12 103 GLU B O 1
ATOM 7256 N N . MET B 1 104 ? 13.32 -17.578 2.568 1 97.19 104 MET B N 1
ATOM 7257 C CA . MET B 1 104 ? 12.617 -16.609 3.402 1 97.19 104 MET B CA 1
ATOM 7258 C C . MET B 1 104 ? 12.367 -17.172 4.797 1 97.19 104 MET B C 1
ATOM 7260 O O . MET B 1 104 ? 12.008 -18.344 4.941 1 97.19 104 MET B O 1
ATOM 7264 N N . HIS B 1 105 ? 12.633 -16.391 5.805 1 95.5 105 HIS B N 1
ATOM 7265 C CA . HIS B 1 105 ? 12.258 -16.672 7.188 1 95.5 105 HIS B CA 1
ATOM 7266 C C . HIS B 1 105 ? 11 -15.914 7.582 1 95.5 105 HIS B C 1
ATOM 7268 O O . HIS B 1 105 ? 10.891 -14.711 7.34 1 95.5 105 HIS B O 1
ATOM 7274 N N . GLY B 1 106 ? 10.117 -16.594 8.156 1 93 106 GLY B N 1
ATOM 7275 C CA . GLY B 1 106 ? 8.797 -16.062 8.453 1 93 106 GLY B CA 1
ATOM 7276 C C . GLY B 1 106 ? 7.691 -16.719 7.637 1 93 106 GLY B C 1
ATOM 7277 O O . GLY B 1 106 ? 7.969 -17.531 6.758 1 93 106 GLY B O 1
ATOM 7278 N N . ASN B 1 107 ? 6.469 -16.344 7.965 1 93.69 107 ASN B N 1
ATOM 7279 C CA . ASN B 1 107 ? 5.332 -16.906 7.246 1 93.69 107 ASN B CA 1
ATOM 7280 C C . ASN B 1 107 ? 5.266 -16.406 5.809 1 93.69 107 ASN B C 1
ATOM 7282 O O . ASN B 1 107 ? 4.98 -15.227 5.574 1 93.69 107 ASN B O 1
ATOM 7286 N N . ASN B 1 108 ? 5.582 -17.219 4.867 1 96.06 108 ASN B N 1
ATOM 7287 C CA . ASN B 1 108 ? 5.523 -16.828 3.465 1 96.06 108 ASN B CA 1
ATOM 7288 C C . ASN B 1 108 ? 4.254 -17.328 2.789 1 96.06 108 ASN B C 1
ATOM 7290 O O . ASN B 1 108 ? 4.223 -17.516 1.57 1 96.06 108 ASN B O 1
ATOM 7294 N N . GLY B 1 109 ? 3.244 -17.594 3.6 1 93.69 109 GLY B N 1
ATOM 7295 C CA . GLY B 1 109 ? 1.995 -18.141 3.102 1 93.69 109 GLY B CA 1
ATOM 7296 C C . GLY B 1 109 ? 1.898 -19.656 3.277 1 93.69 109 GLY B C 1
ATOM 7297 O O . GLY B 1 109 ? 2.717 -20.25 3.975 1 93.69 109 GLY B O 1
ATOM 7298 N N . SER B 1 110 ? 0.75 -20.234 2.811 1 92.81 110 SER B N 1
ATOM 7299 C CA . SER B 1 110 ? 0.568 -21.672 2.912 1 92.81 110 SER B CA 1
ATOM 7300 C C . SER B 1 110 ? -0.318 -22.203 1.787 1 92.81 110 SER B C 1
ATOM 7302 O O . SER B 1 110 ? -0.958 -21.422 1.078 1 92.81 110 SER B O 1
ATOM 7304 N N . MET B 1 111 ? -0.291 -23.469 1.624 1 93.19 111 MET B N 1
ATOM 7305 C CA . MET B 1 111 ? -1.136 -24.141 0.635 1 93.19 111 MET B CA 1
ATOM 7306 C C . MET B 1 111 ? -2.611 -23.938 0.963 1 93.19 111 MET B C 1
ATOM 7308 O O . MET B 1 111 ? -3.477 -24.172 0.115 1 93.19 111 MET B O 1
ATOM 7312 N N . ASP B 1 112 ? -2.936 -23.484 2.199 1 92.75 112 ASP B N 1
ATOM 7313 C CA . ASP B 1 112 ? -4.305 -23.25 2.645 1 92.75 112 ASP B CA 1
ATOM 7314 C C . ASP B 1 112 ? -4.805 -21.891 2.186 1 92.75 112 ASP B C 1
ATOM 7316 O O . ASP B 1 112 ? -5.973 -21.547 2.389 1 92.75 112 ASP B O 1
ATOM 7320 N N . GLY B 1 113 ? -3.945 -21.141 1.64 1 89.19 113 GLY B N 1
ATOM 7321 C CA . GLY B 1 113 ? -4.348 -19.812 1.188 1 89.19 113 GLY B CA 1
ATOM 7322 C C . GLY B 1 113 ? -4.07 -18.719 2.205 1 89.19 113 GLY B C 1
ATOM 7323 O O . GLY B 1 113 ? -4.543 -17.594 2.059 1 89.19 113 GLY B O 1
ATOM 7324 N N . ASP B 1 114 ? -3.316 -19.078 3.264 1 91.81 114 ASP B N 1
ATOM 7325 C CA . ASP B 1 114 ? -2.926 -18.047 4.219 1 91.81 114 ASP B CA 1
ATOM 7326 C C . ASP B 1 114 ? -2.021 -17 3.562 1 91.81 114 ASP B C 1
ATOM 7328 O O . ASP B 1 114 ? -1.142 -17.344 2.771 1 91.81 114 ASP B O 1
ATOM 7332 N N . SER B 1 115 ? -2.287 -15.797 3.875 1 92.25 115 SER B N 1
ATOM 7333 C CA . SER B 1 115 ? -1.439 -14.727 3.355 1 92.25 115 SER B CA 1
ATOM 7334 C C . SER B 1 115 ? -0.08 -14.711 4.047 1 92.25 115 SER B C 1
ATOM 7336 O O . SER B 1 115 ? 0.031 -15.086 5.215 1 92.25 115 SER B O 1
ATOM 7338 N N . PRO B 1 116 ? 0.966 -14.266 3.332 1 95.12 116 PRO B N 1
ATOM 7339 C CA . PRO B 1 116 ? 2.262 -14.094 3.994 1 95.12 116 PRO B CA 1
ATOM 7340 C C . PRO B 1 116 ? 2.252 -12.984 5.035 1 95.12 116 PRO B C 1
ATOM 7342 O O . PRO B 1 116 ? 1.369 -12.117 5.016 1 95.12 116 PRO B O 1
ATOM 7345 N N . ALA B 1 117 ? 3.195 -13.125 6.02 1 93.56 117 ALA B N 1
ATOM 7346 C CA . ALA B 1 117 ? 3.391 -12.031 6.965 1 93.56 117 ALA B CA 1
ATOM 7347 C C . ALA B 1 117 ? 3.859 -10.766 6.25 1 93.56 117 ALA B C 1
ATOM 7349 O O . ALA B 1 117 ? 4.395 -10.836 5.141 1 93.56 117 ALA B O 1
ATOM 7350 N N . ALA B 1 118 ? 3.623 -9.648 6.812 1 88.56 118 ALA B N 1
ATOM 7351 C CA . ALA B 1 118 ? 4.066 -8.391 6.227 1 88.56 118 ALA B CA 1
ATOM 7352 C C . ALA B 1 118 ? 5.586 -8.352 6.09 1 88.56 118 ALA B C 1
ATOM 7354 O O . ALA B 1 118 ? 6.301 -9.031 6.828 1 88.56 118 ALA B O 1
ATOM 7355 N N . MET B 1 119 ? 6.066 -7.543 5.137 1 91.44 119 MET B N 1
ATOM 7356 C CA . MET B 1 119 ? 7.477 -7.527 4.762 1 91.44 119 MET B CA 1
ATOM 7357 C C . MET B 1 119 ? 8.336 -7.012 5.91 1 91.44 119 MET B C 1
ATOM 7359 O O . MET B 1 119 ? 9.555 -7.195 5.906 1 91.44 119 MET B O 1
ATOM 7363 N N . ARG B 1 120 ? 7.754 -6.324 6.879 1 81.75 120 ARG B N 1
ATOM 7364 C CA . ARG B 1 120 ? 8.508 -5.875 8.047 1 81.75 120 ARG B CA 1
ATOM 7365 C C . ARG B 1 120 ? 8.781 -7.027 9 1 81.75 120 ARG B C 1
ATOM 7367 O O . ARG B 1 120 ? 9.672 -6.945 9.844 1 81.75 120 ARG B O 1
ATOM 7374 N N . TYR B 1 121 ? 8.016 -8.211 8.812 1 87.56 121 TYR B N 1
ATOM 7375 C CA . TYR B 1 121 ? 8.141 -9.336 9.734 1 87.56 121 TYR B CA 1
ATOM 7376 C C . TYR B 1 121 ? 8.922 -10.477 9.102 1 87.56 121 TYR B C 1
ATOM 7378 O O . TYR B 1 121 ? 9.352 -11.406 9.789 1 87.56 121 TYR B O 1
ATOM 7386 N N . THR B 1 122 ? 9.117 -10.461 7.809 1 93.88 122 THR B N 1
ATOM 7387 C CA . THR B 1 122 ? 9.836 -11.539 7.133 1 93.88 122 THR B CA 1
ATOM 7388 C C . THR B 1 122 ? 11.266 -11.109 6.809 1 93.88 122 THR B C 1
ATOM 7390 O O . THR B 1 122 ? 11.57 -9.922 6.758 1 93.88 122 THR B O 1
ATOM 7393 N N . GLU B 1 123 ? 12.148 -12.047 6.746 1 94.69 123 GLU B N 1
ATOM 7394 C CA . GLU B 1 123 ? 13.523 -11.875 6.293 1 94.69 123 GLU B CA 1
ATOM 7395 C C . GLU B 1 123 ? 13.836 -12.789 5.109 1 94.69 123 GLU B C 1
ATOM 7397 O O . GLU B 1 123 ? 13.266 -13.875 4.996 1 94.69 123 GLU B O 1
ATOM 7402 N N . ALA B 1 124 ? 14.641 -12.281 4.188 1 96.25 124 ALA B N 1
ATOM 7403 C CA . ALA B 1 124 ? 14.883 -13.062 2.979 1 96.25 124 ALA B CA 1
ATOM 7404 C C . ALA B 1 124 ? 16.328 -12.914 2.51 1 96.25 124 ALA B C 1
ATOM 7406 O O . ALA B 1 124 ? 17.016 -11.969 2.889 1 96.25 124 ALA B O 1
ATOM 7407 N N . ARG B 1 125 ? 16.812 -13.789 1.75 1 97.75 125 ARG B N 1
ATOM 7408 C CA . ARG B 1 125 ? 18.078 -13.773 1.003 1 97.75 125 ARG B CA 1
ATOM 7409 C C . ARG B 1 125 ? 17.984 -14.672 -0.225 1 97.75 125 ARG B C 1
ATOM 7411 O O . ARG B 1 125 ? 17.031 -15.445 -0.373 1 97.75 125 ARG B O 1
ATOM 7418 N N . LEU B 1 126 ? 18.859 -14.508 -1.138 1 98.5 126 LEU B N 1
ATOM 7419 C CA . LEU B 1 126 ? 18.906 -15.391 -2.295 1 98.5 126 LEU B CA 1
ATOM 7420 C C . LEU B 1 126 ? 19.203 -16.828 -1.867 1 98.5 126 LEU B C 1
ATOM 7422 O O . LEU B 1 126 ? 20 -17.062 -0.955 1 98.5 126 LEU B O 1
ATOM 7426 N N . SER B 1 127 ? 18.516 -17.781 -2.492 1 98.25 127 SER B N 1
ATOM 7427 C CA . SER B 1 127 ? 18.828 -19.188 -2.256 1 98.25 127 SER B CA 1
ATOM 7428 C C . SER B 1 127 ? 20.172 -19.578 -2.875 1 98.25 127 SER B C 1
ATOM 7430 O O . SER B 1 127 ? 20.734 -18.797 -3.648 1 98.25 127 SER B O 1
ATOM 7432 N N . GLN B 1 128 ? 20.641 -20.625 -2.51 1 97.75 128 GLN B N 1
ATOM 7433 C CA . GLN B 1 128 ? 21.922 -21.078 -3.053 1 97.75 128 GLN B CA 1
ATOM 7434 C C . GLN B 1 128 ? 21.844 -21.234 -4.57 1 97.75 128 GLN B C 1
ATOM 7436 O O . GLN B 1 128 ? 22.75 -20.812 -5.289 1 97.75 128 GLN B O 1
ATOM 7441 N N . ILE B 1 129 ? 20.828 -21.781 -5.062 1 98.31 129 ILE B N 1
ATOM 7442 C CA . ILE B 1 129 ? 20.719 -22.062 -6.492 1 98.31 129 ILE B CA 1
ATOM 7443 C C . ILE B 1 129 ? 20.484 -20.766 -7.254 1 98.31 129 ILE B C 1
ATOM 7445 O O . ILE B 1 129 ? 20.781 -20.672 -8.445 1 98.31 129 ILE B O 1
ATOM 7449 N N . ALA B 1 130 ? 19.906 -19.781 -6.598 1 98.31 130 ALA B N 1
ATOM 7450 C CA . ALA B 1 130 ? 19.719 -18.484 -7.234 1 98.31 130 ALA B CA 1
ATOM 7451 C C . ALA B 1 130 ? 21.031 -17.875 -7.695 1 98.31 130 ALA B C 1
ATOM 7453 O O . ALA B 1 130 ? 21.078 -17.109 -8.656 1 98.31 130 ALA B O 1
ATOM 7454 N N . SER B 1 131 ? 22.172 -18.203 -7.039 1 97.56 131 SER B N 1
ATOM 7455 C CA . SER B 1 131 ? 23.484 -17.719 -7.426 1 97.56 131 SER B CA 1
ATOM 7456 C C . SER B 1 131 ? 23.859 -18.172 -8.836 1 97.56 131 SER B C 1
ATOM 7458 O O . SER B 1 131 ? 24.578 -17.469 -9.555 1 97.56 131 SER B O 1
ATOM 7460 N N . GLU B 1 132 ? 23.312 -19.281 -9.219 1 98.19 132 GLU B N 1
ATOM 7461 C CA . GLU B 1 132 ? 23.578 -19.812 -10.555 1 98.19 132 GLU B CA 1
ATOM 7462 C C . GLU B 1 132 ? 22.875 -18.969 -11.625 1 98.19 132 GLU B C 1
ATOM 7464 O O . GLU B 1 132 ? 23.344 -18.906 -12.766 1 98.19 132 GLU B O 1
ATOM 7469 N N . MET B 1 133 ? 21.797 -18.344 -11.219 1 98.5 133 MET B N 1
ATOM 7470 C CA . MET B 1 133 ? 21.078 -17.469 -12.148 1 98.5 133 MET B CA 1
ATOM 7471 C C . MET B 1 133 ? 21.906 -16.219 -12.453 1 98.5 133 MET B C 1
ATOM 7473 O O . MET B 1 133 ? 21.797 -15.648 -13.539 1 98.5 133 MET B O 1
ATOM 7477 N N . LEU B 1 134 ? 22.734 -15.82 -11.477 1 98.06 134 LEU B N 1
ATOM 7478 C CA . LEU B 1 134 ? 23.359 -14.5 -11.531 1 98.06 134 LEU B CA 1
ATOM 7479 C C . LEU B 1 134 ? 24.859 -14.625 -11.742 1 98.06 134 LEU B C 1
ATOM 7481 O O . LEU B 1 134 ? 25.562 -13.617 -11.93 1 98.06 134 LEU B O 1
ATOM 7485 N N . GLN B 1 135 ? 25.359 -15.742 -11.836 1 97.38 135 GLN B N 1
ATOM 7486 C CA . GLN B 1 135 ? 26.797 -15.953 -11.93 1 97.38 135 GLN B CA 1
ATOM 7487 C C . GLN B 1 135 ? 27.391 -15.203 -13.125 1 97.38 135 GLN B C 1
ATOM 7489 O O . GLN B 1 135 ? 26.844 -15.258 -14.227 1 97.38 135 GLN B O 1
ATOM 7494 N N . ASP B 1 136 ? 28.469 -14.461 -12.906 1 96.62 136 ASP B N 1
ATOM 7495 C CA . ASP B 1 136 ? 29.281 -13.781 -13.922 1 96.62 136 ASP B CA 1
ATOM 7496 C C . ASP B 1 136 ? 28.531 -12.594 -14.516 1 96.62 136 ASP B C 1
ATOM 7498 O O . ASP B 1 136 ? 28.844 -12.141 -15.617 1 96.62 136 ASP B O 1
ATOM 7502 N N . ILE B 1 137 ? 27.469 -12.109 -13.812 1 97.5 137 ILE B N 1
ATOM 7503 C CA . ILE B 1 137 ? 26.672 -11.008 -14.344 1 97.5 137 ILE B CA 1
ATOM 7504 C C . ILE B 1 137 ? 27.531 -9.742 -14.406 1 97.5 137 ILE B C 1
ATOM 7506 O O . ILE B 1 137 ? 27.281 -8.859 -15.227 1 97.5 137 ILE B O 1
ATOM 7510 N N . ASP B 1 138 ? 28.594 -9.641 -13.633 1 95.75 138 ASP B N 1
ATOM 7511 C CA . ASP B 1 138 ? 29.469 -8.469 -13.547 1 95.75 138 ASP B CA 1
ATOM 7512 C C . ASP B 1 138 ? 30.531 -8.5 -14.648 1 95.75 138 ASP B C 1
ATOM 7514 O O . ASP B 1 138 ? 31.328 -7.566 -14.781 1 95.75 138 ASP B O 1
ATOM 7518 N N . LYS B 1 139 ? 30.516 -9.453 -15.531 1 97.62 139 LYS B N 1
ATOM 7519 C CA . LYS B 1 139 ? 31.5 -9.609 -16.594 1 97.62 139 LYS B CA 1
ATOM 7520 C C . LYS B 1 139 ? 30.906 -9.266 -17.953 1 97.62 139 LYS B C 1
ATOM 7522 O O . LYS B 1 139 ? 31.266 -9.859 -18.969 1 97.62 139 LYS B O 1
ATOM 7527 N N . LYS B 1 140 ? 29.906 -8.445 -17.953 1 96.94 140 LYS B N 1
ATOM 7528 C CA . LYS B 1 140 ? 29.25 -7.992 -19.172 1 96.94 140 LYS B CA 1
ATOM 7529 C C . LYS B 1 140 ? 28.719 -9.172 -19.984 1 96.94 140 LYS B C 1
ATOM 7531 O O . LYS B 1 140 ? 28.922 -9.227 -21.203 1 96.94 140 LYS B O 1
ATOM 7536 N N . THR B 1 141 ? 28.156 -10.109 -19.266 1 98.38 141 THR B N 1
ATOM 7537 C CA . THR B 1 141 ? 27.703 -11.336 -19.922 1 98.38 141 THR B CA 1
ATOM 7538 C C . THR B 1 141 ? 26.328 -11.148 -20.531 1 98.38 141 THR B C 1
ATOM 7540 O O . THR B 1 141 ? 25.891 -11.945 -21.375 1 98.38 141 THR B O 1
ATOM 7543 N N . VAL B 1 142 ? 25.594 -10.125 -20.078 1 98 142 VAL B N 1
ATOM 7544 C CA . VAL B 1 142 ? 24.266 -9.836 -20.594 1 98 142 VAL B CA 1
ATOM 7545 C C . VAL B 1 142 ? 24.125 -8.336 -20.859 1 98 142 VAL B C 1
ATOM 7547 O O . VAL B 1 142 ? 24.891 -7.535 -20.328 1 98 142 VAL B O 1
ATOM 7550 N N . ASP B 1 143 ? 23.203 -8.008 -21.672 1 96.25 143 ASP B N 1
ATOM 7551 C CA . ASP B 1 143 ? 22.953 -6.598 -21.953 1 96.25 143 ASP B CA 1
ATOM 7552 C C . ASP B 1 143 ? 22.312 -5.902 -20.766 1 96.25 143 ASP B C 1
ATOM 7554 O O . ASP B 1 143 ? 21.422 -6.465 -20.109 1 96.25 143 ASP B O 1
ATOM 7558 N N . MET B 1 144 ? 22.922 -4.711 -20.531 1 96.75 144 MET B N 1
ATOM 7559 C CA . MET B 1 144 ? 22.391 -3.857 -19.469 1 96.75 144 MET B CA 1
ATOM 7560 C C . MET B 1 144 ? 21.719 -2.621 -20.062 1 96.75 144 MET B C 1
ATOM 7562 O O . MET B 1 144 ? 22.141 -2.111 -21.094 1 96.75 144 MET B O 1
ATOM 7566 N N . VAL B 1 145 ? 20.594 -2.238 -19.453 1 94.12 145 VAL B N 1
ATOM 7567 C CA . VAL B 1 145 ? 19.891 -1.027 -19.875 1 94.12 145 VAL B CA 1
ATOM 7568 C C . VAL B 1 145 ? 19.719 -0.095 -18.688 1 94.12 145 VAL B C 1
ATOM 7570 O O . VAL B 1 145 ? 19.859 -0.513 -17.531 1 94.12 145 VAL B O 1
ATOM 7573 N N . LEU B 1 146 ? 19.531 1.133 -18.938 1 92.06 146 LEU B N 1
ATOM 7574 C CA . LEU B 1 146 ? 19.328 2.104 -17.859 1 92.06 146 LEU B CA 1
ATOM 7575 C C . LEU B 1 146 ? 17.984 1.861 -17.172 1 92.06 146 LEU B C 1
ATOM 7577 O O . LEU B 1 146 ? 17.016 1.472 -17.812 1 92.06 146 LEU B O 1
ATOM 7581 N N . ASN B 1 147 ? 17.938 2.082 -15.844 1 89.06 147 ASN B N 1
ATOM 7582 C CA . ASN B 1 147 ? 16.703 1.948 -15.07 1 89.06 147 ASN B CA 1
ATOM 7583 C C . ASN B 1 147 ? 15.75 3.109 -15.328 1 89.06 147 ASN B C 1
ATOM 7585 O O . ASN B 1 147 ? 15.984 3.928 -16.219 1 89.06 147 ASN B O 1
ATOM 7589 N N . PHE B 1 148 ? 14.617 3.174 -14.656 1 79.12 148 PHE B N 1
ATOM 7590 C CA . PHE B 1 148 ? 13.508 4.074 -14.945 1 79.12 148 PHE B CA 1
ATOM 7591 C C . PHE B 1 148 ? 13.922 5.527 -14.742 1 79.12 148 PHE B C 1
ATOM 7593 O O . PHE B 1 148 ? 13.336 6.434 -15.336 1 79.12 148 PHE B O 1
ATOM 7600 N N . ASP B 1 149 ? 15.008 5.836 -13.859 1 77.25 149 ASP B N 1
ATOM 7601 C CA . ASP B 1 149 ? 15.406 7.223 -13.633 1 77.25 149 ASP B CA 1
ATOM 7602 C C . ASP B 1 149 ? 16.797 7.488 -14.195 1 77.25 149 ASP B C 1
ATOM 7604 O O . ASP B 1 149 ? 17.438 8.484 -13.852 1 77.25 149 ASP B O 1
ATOM 7608 N N . ASP B 1 150 ? 17.422 6.496 -14.93 1 83.12 150 ASP B N 1
ATOM 7609 C CA . ASP B 1 150 ? 18.672 6.621 -15.688 1 83.12 150 ASP B CA 1
ATOM 7610 C C . ASP B 1 150 ? 19.859 6.828 -14.766 1 83.12 150 ASP B C 1
ATOM 7612 O O . ASP B 1 150 ? 20.781 7.574 -15.094 1 83.12 150 ASP B O 1
ATOM 7616 N N . THR B 1 151 ? 19.812 6.254 -13.609 1 83.62 151 THR B N 1
ATOM 7617 C CA . THR B 1 151 ? 20.906 6.43 -12.664 1 83.62 151 THR B CA 1
ATOM 7618 C C . THR B 1 151 ? 21.734 5.148 -12.539 1 83.62 151 THR B C 1
ATOM 7620 O O . THR B 1 151 ? 22.891 5.184 -12.125 1 83.62 151 THR B O 1
ATOM 7623 N N . GLU B 1 152 ? 21.062 4.055 -12.805 1 90 152 GLU B N 1
ATOM 7624 C CA . GLU B 1 152 ? 21.688 2.744 -12.672 1 90 152 GLU B CA 1
ATOM 7625 C C . GLU B 1 152 ? 21.406 1.864 -13.883 1 90 152 GLU B C 1
ATOM 7627 O O . GLU B 1 152 ? 20.469 2.141 -14.648 1 90 152 GLU B O 1
ATOM 7632 N N . TYR B 1 153 ? 22.219 0.836 -14.023 1 94.5 153 TYR B N 1
ATOM 7633 C CA . TYR B 1 153 ? 22 -0.139 -15.086 1 94.5 153 TYR B CA 1
ATOM 7634 C C . TYR B 1 153 ? 21.328 -1.395 -14.531 1 94.5 153 TYR B C 1
ATOM 7636 O O . TYR B 1 153 ? 21.562 -1.778 -13.383 1 94.5 153 TYR B O 1
ATOM 7644 N N . GLU B 1 154 ? 20.453 -1.998 -15.242 1 95.19 154 GLU B N 1
ATOM 7645 C CA . GLU B 1 154 ? 19.812 -3.275 -14.922 1 95.19 154 GLU B CA 1
ATOM 7646 C C . GLU B 1 154 ? 19.891 -4.242 -16.094 1 95.19 154 GLU B C 1
ATOM 7648 O O . GLU B 1 154 ? 19.922 -3.818 -17.25 1 95.19 154 GLU B O 1
ATOM 7653 N N . PRO B 1 155 ? 19.906 -5.531 -15.852 1 96.88 155 PRO B N 1
ATOM 7654 C CA . PRO B 1 155 ? 20.031 -6.512 -16.938 1 96.88 155 PRO B CA 1
ATOM 7655 C C . PRO B 1 155 ? 18.719 -6.746 -17.672 1 96.88 155 PRO B C 1
ATOM 7657 O O . PRO B 1 155 ? 17.641 -6.746 -17.062 1 96.88 155 PRO B O 1
ATOM 7660 N N . THR B 1 156 ? 18.766 -7.023 -18.969 1 95.06 156 THR B N 1
ATOM 7661 C CA . THR B 1 156 ? 17.594 -7.379 -19.766 1 95.06 156 THR B CA 1
ATOM 7662 C C . THR B 1 156 ? 17.219 -8.844 -19.547 1 95.06 156 THR B C 1
ATOM 7664 O O . THR B 1 156 ? 16.078 -9.242 -19.766 1 95.06 156 THR B O 1
ATOM 7667 N N . VAL B 1 157 ? 18.156 -9.625 -19.234 1 97 157 VAL B N 1
ATOM 7668 C CA . VAL B 1 157 ? 18.062 -11.055 -18.938 1 97 157 VAL B CA 1
ATOM 7669 C C . VAL B 1 157 ? 19.203 -11.461 -18.016 1 97 157 VAL B C 1
ATOM 7671 O O . VAL B 1 157 ? 20.203 -10.75 -17.906 1 97 157 VAL B O 1
ATOM 7674 N N . LEU B 1 158 ? 19.016 -12.5 -17.266 1 98.5 158 LEU B N 1
ATOM 7675 C CA . LEU B 1 158 ? 20.094 -12.984 -16.422 1 98.5 158 LEU B CA 1
ATOM 7676 C C . LEU B 1 158 ? 20.922 -14.039 -17.156 1 98.5 158 LEU B C 1
ATOM 7678 O O . LEU B 1 158 ? 20.453 -14.641 -18.125 1 98.5 158 LEU B O 1
ATOM 7682 N N . PRO B 1 159 ? 22.156 -14.312 -16.719 1 98.62 159 PRO B N 1
ATOM 7683 C CA . PRO B 1 159 ? 22.969 -15.375 -17.312 1 98.62 159 PRO B CA 1
ATOM 7684 C C . PRO B 1 159 ? 22.297 -16.75 -17.219 1 98.62 159 PRO B C 1
ATOM 7686 O O . PRO B 1 159 ? 22.328 -17.516 -18.188 1 98.62 159 PRO B O 1
ATOM 7689 N N . ALA B 1 160 ? 21.688 -17.078 -16.031 1 98.5 160 ALA B N 1
ATOM 7690 C CA . ALA B 1 160 ? 20.828 -18.25 -15.852 1 98.5 160 ALA B CA 1
ATOM 7691 C C . ALA B 1 160 ? 21.562 -19.531 -16.219 1 98.5 160 ALA B C 1
ATOM 7693 O O . ALA B 1 160 ? 21.219 -20.188 -17.219 1 98.5 160 ALA B O 1
ATOM 7694 N N . ARG B 1 161 ? 22.375 -20.062 -15.367 1 98.38 161 ARG B N 1
ATOM 7695 C CA . ARG B 1 161 ? 23.234 -21.203 -15.656 1 98.38 161 ARG B CA 1
ATOM 7696 C C . ARG B 1 161 ? 22.438 -22.5 -15.641 1 98.38 161 ARG B C 1
ATOM 7698 O O . ARG B 1 161 ? 23.016 -23.578 -15.82 1 98.38 161 ARG B O 1
ATOM 7705 N N . PHE B 1 162 ? 21.156 -22.484 -15.406 1 98.44 162 PHE B N 1
ATOM 7706 C CA . PHE B 1 162 ? 20.266 -23.625 -15.609 1 98.44 162 PHE B CA 1
ATOM 7707 C C . PHE B 1 162 ? 18.953 -23.188 -16.25 1 98.44 162 PHE B C 1
ATOM 7709 O O . PHE B 1 162 ? 18.609 -22.016 -16.219 1 98.44 162 PHE B O 1
ATOM 7716 N N . PRO B 1 163 ? 18.234 -24.141 -16.891 1 98.5 163 PRO B N 1
ATOM 7717 C CA . PRO B 1 163 ? 17.016 -23.781 -17.609 1 98.5 163 PRO B CA 1
ATOM 7718 C C . PRO B 1 163 ? 15.828 -23.516 -16.688 1 98.5 163 PRO B C 1
ATOM 7720 O O . PRO B 1 163 ? 14.844 -24.25 -16.719 1 98.5 163 PRO B O 1
ATOM 7723 N N . ASN B 1 164 ? 15.797 -22.359 -16.141 1 98.69 164 ASN B N 1
ATOM 7724 C CA . ASN B 1 164 ? 14.844 -21.969 -15.109 1 98.69 164 ASN B CA 1
ATOM 7725 C C . ASN B 1 164 ? 13.422 -21.922 -15.648 1 98.69 164 ASN B C 1
ATOM 7727 O O . ASN B 1 164 ? 12.469 -22.188 -14.914 1 98.69 164 ASN B O 1
ATOM 7731 N N . LEU B 1 165 ? 13.227 -21.609 -16.906 1 98.56 165 LEU B N 1
ATOM 7732 C CA . LEU B 1 165 ? 11.875 -21.531 -17.453 1 98.56 165 LEU B CA 1
ATOM 7733 C C . LEU B 1 165 ? 11.148 -22.859 -17.297 1 98.56 165 LEU B C 1
ATOM 7735 O O . LEU B 1 165 ? 9.961 -22.891 -16.953 1 98.56 165 LEU B O 1
ATOM 7739 N N . LEU B 1 166 ? 11.867 -23.922 -17.547 1 98.62 166 LEU B N 1
ATOM 7740 C CA . LEU B 1 166 ? 11.273 -25.25 -17.406 1 98.62 166 LEU B CA 1
ATOM 7741 C C . LEU B 1 166 ? 11.258 -25.688 -15.945 1 98.62 166 LEU B C 1
ATOM 7743 O O . LEU B 1 166 ? 10.266 -26.234 -15.461 1 98.62 166 LEU B O 1
ATOM 7747 N N . VAL B 1 167 ? 12.289 -25.438 -15.227 1 98.69 167 VAL B N 1
ATOM 7748 C CA . VAL B 1 167 ? 12.461 -25.969 -13.875 1 98.69 167 VAL B CA 1
ATOM 7749 C C . VAL B 1 167 ? 11.406 -25.359 -12.945 1 98.69 167 VAL B C 1
ATOM 7751 O O . VAL B 1 167 ? 10.758 -26.078 -12.188 1 98.69 167 VAL B O 1
ATOM 7754 N N . ASN B 1 168 ? 11.219 -24.062 -13.031 1 98.44 168 ASN B N 1
ATOM 7755 C CA . ASN B 1 168 ? 10.297 -23.406 -12.109 1 98.44 168 ASN B CA 1
ATOM 7756 C C . ASN B 1 168 ? 8.984 -23.031 -12.789 1 98.44 168 ASN B C 1
ATOM 7758 O O . ASN B 1 168 ? 8 -22.719 -12.125 1 98.44 168 ASN B O 1
ATOM 7762 N N . GLY B 1 169 ? 8.922 -23.125 -14.109 1 97.69 169 GLY B N 1
ATOM 7763 C CA . GLY B 1 169 ? 7.707 -22.734 -14.812 1 97.69 169 GLY B CA 1
ATOM 7764 C C . GLY B 1 169 ? 7.41 -21.25 -14.711 1 97.69 169 GLY B C 1
ATOM 7765 O O . GLY B 1 169 ? 8.258 -20.469 -14.273 1 97.69 169 GLY B O 1
ATOM 7766 N N . ALA B 1 170 ? 6.25 -20.859 -15.305 1 96.12 170 ALA B N 1
ATOM 7767 C CA . ALA B 1 170 ? 5.84 -19.453 -15.273 1 96.12 170 ALA B CA 1
ATOM 7768 C C . ALA B 1 170 ? 4.336 -19.328 -15.492 1 96.12 170 ALA B C 1
ATOM 7770 O O . ALA B 1 170 ? 3.746 -20.062 -16.297 1 96.12 170 ALA B O 1
ATOM 7771 N N . THR B 1 171 ? 3.75 -18.469 -14.711 1 94.06 171 THR B N 1
ATOM 7772 C CA . THR B 1 171 ? 2.346 -18.109 -14.875 1 94.06 171 THR B CA 1
ATOM 7773 C C . THR B 1 171 ? 2.188 -16.594 -14.984 1 94.06 171 THR B C 1
ATOM 7775 O O . THR B 1 171 ? 2.869 -15.836 -14.281 1 94.06 171 THR B O 1
ATOM 7778 N N . GLY B 1 172 ? 1.397 -16.141 -15.93 1 89.38 172 GLY B N 1
ATOM 7779 C CA . GLY B 1 172 ? 1.169 -14.703 -16.094 1 89.38 172 GLY B CA 1
ATOM 7780 C C . GLY B 1 172 ? -0.025 -14.391 -16.969 1 89.38 172 GLY B C 1
ATOM 7781 O O . GLY B 1 172 ? -0.407 -15.195 -17.828 1 89.38 172 GLY B O 1
ATOM 7782 N N . ILE B 1 173 ? -0.627 -13.273 -16.641 1 83 173 ILE B N 1
ATOM 7783 C CA . ILE B 1 173 ? -1.75 -12.789 -17.438 1 83 173 ILE B CA 1
ATOM 7784 C C . ILE B 1 173 ? -1.495 -11.352 -17.875 1 83 173 ILE B C 1
ATOM 7786 O O . ILE B 1 173 ? -1.109 -10.508 -17.062 1 83 173 ILE B O 1
ATOM 7790 N N . SER B 1 174 ? -1.519 -11.125 -19.109 1 78.25 174 SER B N 1
ATOM 7791 C CA . SER B 1 174 ? -1.378 -9.781 -19.656 1 78.25 174 SER B CA 1
ATOM 7792 C C . SER B 1 174 ? -2.547 -9.438 -20.578 1 78.25 174 SER B C 1
ATOM 7794 O O . SER B 1 174 ? -3.508 -10.203 -20.672 1 78.25 174 SER B O 1
ATOM 7796 N N . ALA B 1 175 ? -2.43 -8.148 -21.125 1 69.31 175 ALA B N 1
ATOM 7797 C CA . ALA B 1 175 ? -3.463 -7.75 -22.078 1 69.31 175 ALA B CA 1
ATOM 7798 C C . ALA B 1 175 ? -3.406 -8.602 -23.344 1 69.31 175 ALA B C 1
ATOM 7800 O O . ALA B 1 175 ? -2.484 -8.461 -24.156 1 69.31 175 ALA B O 1
ATOM 7801 N N . GLY B 1 176 ? -4.184 -9.656 -23.406 1 73.56 176 GLY B N 1
ATOM 7802 C CA . GLY B 1 176 ? -4.32 -10.445 -24.625 1 73.56 176 GLY B CA 1
ATOM 7803 C C . GLY B 1 176 ? -3.504 -11.719 -24.609 1 73.56 176 GLY B C 1
ATOM 7804 O O . GLY B 1 176 ? -3.586 -12.531 -25.531 1 73.56 176 GLY B O 1
ATOM 7805 N N . TYR B 1 177 ? -2.562 -11.812 -23.625 1 84.19 177 TYR B N 1
ATOM 7806 C CA . TYR B 1 177 ? -1.761 -13.023 -23.531 1 84.19 177 TYR B CA 1
ATOM 7807 C C . TYR B 1 177 ? -1.811 -13.617 -22.141 1 84.19 177 TYR B C 1
ATOM 7809 O O . TYR B 1 177 ? -1.969 -12.891 -21.156 1 84.19 177 TYR B O 1
ATOM 7817 N N . ALA B 1 178 ? -1.825 -14.852 -22.125 1 89.38 178 ALA B N 1
ATOM 7818 C CA . ALA B 1 178 ? -1.654 -15.586 -20.875 1 89.38 178 ALA B CA 1
ATOM 7819 C C . ALA B 1 178 ? -0.667 -16.734 -21.047 1 89.38 178 ALA B C 1
ATOM 7821 O O . ALA B 1 178 ? -0.497 -17.266 -22.156 1 89.38 178 ALA B O 1
ATOM 7822 N N . THR B 1 179 ? 0.112 -17.016 -20.062 1 94.69 179 THR B N 1
ATOM 7823 C CA . THR B 1 179 ? 1.048 -18.125 -20.141 1 94.69 179 THR B CA 1
ATOM 7824 C C . THR B 1 179 ? 0.921 -19.031 -18.922 1 94.69 179 THR B C 1
ATOM 7826 O O . THR B 1 179 ? 0.669 -18.547 -17.812 1 94.69 179 THR B O 1
ATOM 7829 N N . GLU B 1 180 ? 0.911 -20.266 -19.172 1 96.19 180 GLU B N 1
ATOM 7830 C CA . GLU B 1 180 ? 0.951 -21.328 -18.156 1 96.19 180 GLU B CA 1
ATOM 7831 C C . GLU B 1 180 ? 1.957 -22.406 -18.531 1 96.19 180 GLU B C 1
ATOM 7833 O O . GLU B 1 180 ? 1.629 -23.344 -19.281 1 96.19 180 GLU B O 1
ATOM 7838 N N . ILE B 1 181 ? 3.143 -22.266 -17.953 1 97.88 181 ILE B N 1
ATOM 7839 C CA . ILE B 1 181 ? 4.203 -23.234 -18.156 1 97.88 181 ILE B CA 1
ATOM 7840 C C . ILE B 1 181 ? 4.477 -23.984 -16.844 1 97.88 181 ILE B C 1
ATOM 7842 O O . ILE B 1 181 ? 4.859 -23.375 -15.844 1 97.88 181 ILE B O 1
ATOM 7846 N N . PRO B 1 182 ? 4.273 -25.281 -16.8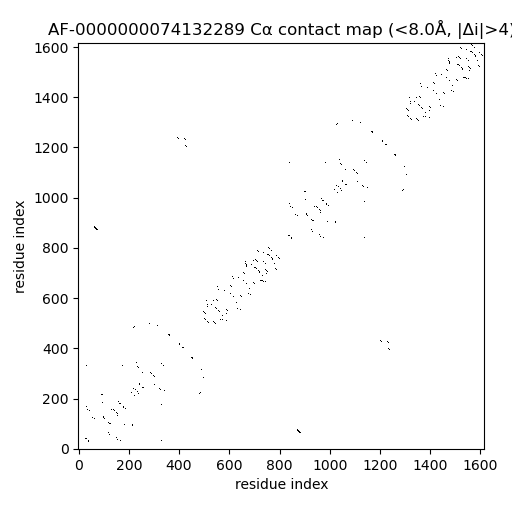44 1 97.88 182 PRO B N 1
ATOM 7847 C CA . PRO B 1 182 ? 4.445 -26.016 -15.586 1 97.88 182 PRO B CA 1
ATOM 7848 C C . PRO B 1 182 ? 5.91 -26.234 -15.227 1 97.88 182 PRO B C 1
ATOM 7850 O O . PRO B 1 182 ? 6.781 -26.188 -16.094 1 97.88 182 PRO B O 1
ATOM 7853 N N . PRO B 1 183 ? 6.23 -26.516 -13.969 1 98.44 183 PRO B N 1
ATOM 7854 C CA . PRO B 1 183 ? 7.594 -26.844 -13.555 1 98.44 183 PRO B CA 1
ATOM 7855 C C . PRO B 1 183 ? 8.023 -28.234 -14.016 1 98.44 183 PRO B C 1
ATOM 7857 O O . PRO B 1 183 ? 7.176 -29.109 -14.242 1 98.44 183 PRO B O 1
ATOM 7860 N N . HIS B 1 184 ? 9.273 -28.359 -14.164 1 98.69 184 HIS B N 1
ATOM 7861 C CA . HIS B 1 184 ? 9.891 -29.625 -14.539 1 98.69 184 HIS B CA 1
ATOM 7862 C C . HIS B 1 184 ? 11.047 -29.969 -13.609 1 98.69 184 HIS B C 1
ATOM 7864 O O . HIS B 1 184 ? 11.516 -29.109 -12.852 1 98.69 184 HIS B O 1
ATOM 7870 N N . ASN B 1 185 ? 11.445 -31.25 -13.664 1 98.5 185 ASN B N 1
ATOM 7871 C CA . ASN B 1 185 ? 12.547 -31.703 -12.836 1 98.5 185 ASN B CA 1
ATOM 7872 C C . ASN B 1 185 ? 13.883 -31.141 -13.312 1 98.5 185 ASN B C 1
ATOM 7874 O O . ASN B 1 185 ? 14.188 -31.188 -14.5 1 98.5 185 ASN B O 1
ATOM 7878 N N . LEU B 1 186 ? 14.656 -30.656 -12.383 1 98.62 186 LEU B N 1
ATOM 7879 C CA . LEU B 1 186 ? 15.922 -30.016 -12.695 1 98.62 186 LEU B CA 1
ATOM 7880 C C . LEU B 1 186 ? 16.875 -30.969 -13.406 1 98.62 186 LEU B C 1
ATOM 7882 O O . LEU B 1 186 ? 17.438 -30.625 -14.453 1 98.62 186 LEU B O 1
ATOM 7886 N N . SER B 1 187 ? 17.047 -32.125 -12.891 1 98.5 187 SER B N 1
ATOM 7887 C CA . SER B 1 187 ? 17.984 -33.125 -13.438 1 98.5 187 SER B CA 1
ATOM 7888 C C . SER B 1 187 ? 17.562 -33.562 -14.836 1 98.5 187 SER B C 1
ATOM 7890 O O . SER B 1 187 ? 18.391 -33.625 -15.75 1 98.5 187 SER B O 1
ATOM 7892 N N . GLU B 1 188 ? 16.297 -33.844 -14.945 1 98.5 188 GLU B N 1
ATOM 7893 C CA . GLU B 1 188 ? 15.773 -34.25 -16.25 1 98.5 188 GLU B CA 1
ATOM 7894 C C . GLU B 1 188 ? 16 -33.156 -17.297 1 98.5 188 GLU B C 1
ATOM 7896 O O . GLU B 1 188 ? 16.406 -33.469 -18.422 1 98.5 188 GLU B O 1
ATOM 7901 N N . THR B 1 189 ? 15.75 -31.969 -16.922 1 98.69 189 THR B N 1
ATOM 7902 C CA . THR B 1 189 ? 15.883 -30.844 -17.828 1 98.69 189 THR B CA 1
ATOM 7903 C C . THR B 1 189 ? 17.344 -30.641 -18.234 1 98.69 189 THR B C 1
ATOM 7905 O O . THR B 1 189 ? 17.641 -30.375 -19.406 1 98.69 189 THR B O 1
ATOM 7908 N N . ILE B 1 190 ? 18.266 -30.719 -17.281 1 98.69 190 ILE B N 1
ATOM 7909 C CA . ILE B 1 190 ? 19.688 -30.547 -17.531 1 98.69 190 ILE B CA 1
ATOM 7910 C C . ILE B 1 190 ? 20.188 -31.672 -18.453 1 98.69 190 ILE B C 1
ATOM 7912 O O . ILE B 1 190 ? 20.922 -31.422 -19.406 1 98.69 190 ILE B O 1
ATOM 7916 N N . GLU B 1 191 ? 19.766 -32.844 -18.219 1 98.38 191 GLU B N 1
ATOM 7917 C CA . GLU B 1 191 ? 20.172 -33.969 -19.047 1 98.38 191 GLU B CA 1
ATOM 7918 C C . GLU B 1 191 ? 19.688 -33.812 -20.484 1 98.38 191 GLU B C 1
ATOM 7920 O O . GLU B 1 191 ? 20.422 -34.125 -21.422 1 98.38 191 GLU B O 1
ATOM 7925 N N . ALA B 1 192 ? 18.453 -33.406 -20.578 1 98.69 192 ALA B N 1
ATOM 7926 C CA . ALA B 1 192 ? 17.922 -33.125 -21.906 1 98.69 192 ALA B CA 1
ATOM 7927 C C . ALA B 1 192 ? 18.734 -32.062 -22.625 1 98.69 192 ALA B C 1
ATOM 7929 O O . ALA B 1 192 ? 19 -32.188 -23.828 1 98.69 192 ALA B O 1
ATOM 7930 N N . ALA B 1 193 ? 19.078 -31 -21.938 1 98.69 193 ALA B N 1
ATOM 7931 C CA . ALA B 1 193 ? 19.875 -29.922 -22.516 1 98.69 193 ALA B CA 1
ATOM 7932 C C . ALA B 1 193 ? 21.234 -30.422 -22.969 1 98.69 193 ALA B C 1
ATOM 7934 O O . ALA B 1 193 ? 21.703 -30.094 -24.062 1 98.69 193 ALA B O 1
ATOM 7935 N N . ILE B 1 194 ? 21.922 -31.219 -22.125 1 98.56 194 ILE B N 1
ATOM 7936 C CA . ILE B 1 194 ? 23.234 -31.766 -22.453 1 98.56 194 ILE B CA 1
ATOM 7937 C C . ILE B 1 194 ? 23.109 -32.688 -23.688 1 98.56 194 ILE B C 1
ATOM 7939 O O . ILE B 1 194 ? 23.969 -32.625 -24.578 1 98.56 194 ILE B O 1
ATOM 7943 N N . TYR B 1 195 ? 22.047 -33.469 -23.734 1 98.56 195 TYR B N 1
ATOM 7944 C CA . TYR B 1 195 ? 21.828 -34.344 -24.891 1 98.56 195 TYR B CA 1
ATOM 7945 C C . TYR B 1 195 ? 21.672 -33.5 -26.172 1 98.56 195 TYR B C 1
ATOM 7947 O O . TYR B 1 195 ? 22.219 -33.844 -27.219 1 98.56 195 TYR B O 1
ATOM 7955 N N . LEU B 1 196 ? 20.922 -32.5 -26.031 1 98.25 196 LEU B N 1
ATOM 7956 C CA . LEU B 1 196 ? 20.656 -31.641 -27.188 1 98.25 196 LEU B CA 1
ATOM 7957 C C . LEU B 1 196 ? 21.938 -30.984 -27.672 1 98.25 196 LEU B C 1
ATOM 7959 O O . LEU B 1 196 ? 22.109 -30.734 -28.875 1 98.25 196 LEU B O 1
ATOM 7963 N N . ILE B 1 197 ? 22.906 -30.641 -26.766 1 97.94 197 ILE B N 1
ATOM 7964 C CA . ILE B 1 197 ? 24.219 -30.094 -27.141 1 97.94 197 ILE B CA 1
ATOM 7965 C C . ILE B 1 197 ? 24.953 -31.094 -28.016 1 97.94 197 ILE B C 1
ATOM 7967 O O . ILE B 1 197 ? 25.531 -30.734 -29.047 1 97.94 197 ILE B O 1
ATOM 7971 N N . ASN B 1 198 ? 24.844 -32.344 -27.688 1 96.62 198 ASN B N 1
ATOM 7972 C CA . ASN B 1 198 ? 25.562 -33.406 -28.375 1 96.62 198 ASN B CA 1
ATOM 7973 C C . ASN B 1 198 ? 24.828 -33.844 -29.641 1 96.62 198 ASN B C 1
ATOM 7975 O O . ASN B 1 198 ? 25.438 -34.375 -30.578 1 96.62 198 ASN B O 1
ATOM 7979 N N . HIS B 1 199 ? 23.469 -33.656 -29.594 1 97.5 199 HIS B N 1
ATOM 7980 C CA . HIS B 1 199 ? 22.609 -34.062 -30.703 1 97.5 199 HIS B CA 1
ATOM 7981 C C . HIS B 1 199 ? 21.688 -32.906 -31.109 1 97.5 199 HIS B C 1
ATOM 7983 O O . HIS B 1 199 ? 20.484 -32.969 -30.875 1 97.5 199 HIS B O 1
ATOM 7989 N N . PRO B 1 200 ? 22.234 -31.969 -31.875 1 95.38 200 PRO B N 1
ATOM 7990 C CA . PRO B 1 200 ? 21.469 -30.766 -32.188 1 95.38 200 PRO B CA 1
ATOM 7991 C C . PRO B 1 200 ? 20.188 -31.047 -32.938 1 95.38 200 PRO B C 1
ATOM 7993 O O . PRO B 1 200 ? 19.25 -30.234 -32.906 1 95.38 200 PRO B O 1
ATOM 7996 N N . ASN B 1 201 ? 20.031 -32.188 -33.562 1 96 201 ASN B N 1
ATOM 7997 C CA . ASN B 1 201 ? 18.859 -32.531 -34.344 1 96 201 ASN B CA 1
ATOM 7998 C C . ASN B 1 201 ? 17.953 -33.5 -33.625 1 96 201 ASN B C 1
ATOM 8000 O O . ASN B 1 201 ? 17.109 -34.156 -34.25 1 96 201 ASN B O 1
ATOM 8004 N N . ALA B 1 202 ? 18.156 -33.562 -32.344 1 97.69 202 ALA B N 1
ATOM 8005 C CA . ALA B 1 202 ? 17.328 -34.469 -31.562 1 97.69 202 ALA B CA 1
ATOM 8006 C C . ALA B 1 202 ? 15.852 -34.156 -31.75 1 97.69 202 ALA B C 1
ATOM 8008 O O . ALA B 1 202 ? 15.453 -33 -31.828 1 97.69 202 ALA B O 1
ATOM 8009 N N . SER B 1 203 ? 15.039 -35.219 -31.875 1 97.06 203 SER B N 1
ATOM 8010 C CA . SER B 1 203 ? 13.594 -35.062 -31.984 1 97.06 203 SER B CA 1
ATOM 8011 C C . SER B 1 203 ? 12.945 -34.844 -30.625 1 97.06 203 SER B C 1
ATOM 8013 O O . SER B 1 203 ? 13.594 -35 -29.594 1 97.06 203 SER B O 1
ATOM 8015 N N . LEU B 1 204 ? 11.727 -34.438 -30.719 1 97.25 204 LEU B N 1
ATOM 8016 C CA . LEU B 1 204 ? 10.977 -34.281 -29.484 1 97.25 204 LEU B CA 1
ATOM 8017 C C . LEU B 1 204 ? 10.93 -35.594 -28.703 1 97.25 204 LEU B C 1
ATOM 8019 O O . LEU B 1 204 ? 11.07 -35.594 -27.484 1 97.25 204 LEU B O 1
ATOM 8023 N N . ASP B 1 205 ? 10.797 -36.656 -29.391 1 95.94 205 ASP B N 1
ATOM 8024 C CA . ASP B 1 205 ? 10.734 -37.969 -28.766 1 95.94 205 ASP B CA 1
ATOM 8025 C C . ASP B 1 205 ? 12.039 -38.281 -28.047 1 95.94 205 ASP B C 1
ATOM 8027 O O . ASP B 1 205 ? 12.031 -38.906 -26.969 1 95.94 205 ASP B O 1
ATOM 8031 N N . ASP B 1 206 ? 13.102 -37.938 -28.625 1 97.38 206 ASP B N 1
ATOM 8032 C CA . ASP B 1 206 ? 14.398 -38.125 -27.984 1 97.38 206 ASP B CA 1
ATOM 8033 C C . ASP B 1 206 ? 14.5 -37.344 -26.672 1 97.38 206 ASP B C 1
ATOM 8035 O O . ASP B 1 206 ? 14.953 -37.875 -25.656 1 97.38 206 ASP B O 1
ATOM 8039 N N . LEU B 1 207 ? 14.07 -36.094 -26.734 1 98.31 207 LEU B N 1
ATOM 8040 C CA . LEU B 1 207 ? 14.156 -35.219 -25.578 1 98.31 207 LEU B CA 1
ATOM 8041 C C . LEU B 1 207 ? 13.234 -35.688 -24.469 1 98.31 207 LEU B C 1
ATOM 8043 O O . LEU B 1 207 ? 13.562 -35.562 -23.281 1 98.31 207 LEU B O 1
ATOM 8047 N N . MET B 1 208 ? 12.102 -36.25 -24.828 1 97.38 208 MET B N 1
ATOM 8048 C CA . MET B 1 208 ? 11.109 -36.688 -23.844 1 97.38 208 MET B CA 1
ATOM 8049 C C . MET B 1 208 ? 11.555 -37.969 -23.141 1 97.38 208 MET B C 1
ATOM 8051 O O . MET B 1 208 ? 10.969 -38.375 -22.141 1 97.38 208 MET B O 1
ATOM 8055 N N . GLN B 1 209 ? 12.617 -38.594 -23.625 1 96.56 209 GLN B N 1
ATOM 8056 C CA . GLN B 1 209 ? 13.219 -39.688 -22.891 1 96.56 209 GLN B CA 1
ATOM 8057 C C . GLN B 1 209 ? 13.844 -39.188 -21.578 1 96.56 209 GLN B C 1
ATOM 8059 O O . GLN B 1 209 ? 13.953 -39.938 -20.609 1 96.56 209 GLN B O 1
ATOM 8064 N N . PHE B 1 210 ? 14.203 -37.938 -21.625 1 97.56 210 PHE B N 1
ATOM 8065 C CA . PHE B 1 210 ? 14.781 -37.312 -20.438 1 97.56 210 PHE B CA 1
ATOM 8066 C C . PHE B 1 210 ? 13.719 -36.562 -19.656 1 97.56 210 PHE B C 1
ATOM 8068 O O . PHE B 1 210 ? 13.484 -36.844 -18.484 1 97.56 210 PHE B O 1
ATOM 8075 N N . ILE B 1 211 ? 13.016 -35.656 -20.344 1 97.94 211 ILE B N 1
ATOM 8076 C CA . ILE B 1 211 ? 11.914 -34.906 -19.734 1 97.94 211 ILE B CA 1
ATOM 8077 C C . ILE B 1 211 ? 10.602 -35.656 -19.953 1 97.94 211 ILE B C 1
ATOM 8079 O O . ILE B 1 211 ? 9.922 -35.469 -20.969 1 97.94 211 ILE B O 1
ATOM 8083 N N . LYS B 1 212 ? 10.156 -36.344 -19.016 1 94.12 212 LYS B N 1
ATOM 8084 C CA . LYS B 1 212 ? 8.984 -37.219 -19.109 1 94.12 212 LYS B CA 1
ATOM 8085 C C . LYS B 1 212 ? 7.695 -36.406 -19.062 1 94.12 212 LYS B C 1
ATOM 8087 O O . LYS B 1 212 ? 6.652 -36.844 -19.531 1 94.12 212 LYS B O 1
ATOM 8092 N N . GLY B 1 213 ? 7.73 -35.312 -18.469 1 97.38 213 GLY B N 1
ATOM 8093 C CA . GLY B 1 213 ? 6.605 -34.438 -18.25 1 97.38 213 GLY B CA 1
ATOM 8094 C C . GLY B 1 213 ? 6.84 -33.438 -17.125 1 97.38 213 GLY B C 1
ATOM 8095 O O . GLY B 1 213 ? 7.934 -33.375 -16.562 1 97.38 213 GLY B O 1
ATOM 8096 N N . PRO B 1 214 ? 5.801 -32.656 -16.875 1 98.06 214 PRO B N 1
ATOM 8097 C CA . PRO B 1 214 ? 5.891 -31.734 -15.742 1 98.06 214 PRO B CA 1
ATOM 8098 C C . PRO B 1 214 ? 6.188 -32.438 -14.422 1 98.06 214 PRO B C 1
ATOM 8100 O O . PRO B 1 214 ? 5.859 -33.625 -14.258 1 98.06 214 PRO B O 1
ATOM 8103 N N . ASP B 1 215 ? 6.867 -31.812 -13.586 1 98.62 215 ASP B N 1
ATOM 8104 C CA . ASP B 1 215 ? 7.129 -32.219 -12.211 1 98.62 215 ASP B CA 1
ATOM 8105 C C . ASP B 1 215 ? 6.719 -31.141 -11.219 1 98.62 215 ASP B C 1
ATOM 8107 O O . ASP B 1 215 ? 7.496 -30.234 -10.938 1 98.62 215 ASP B O 1
ATOM 8111 N N . PHE B 1 216 ? 5.566 -31.344 -10.664 1 98.25 216 PHE B N 1
ATOM 8112 C CA . PHE B 1 216 ? 5 -30.328 -9.781 1 98.25 216 PHE B CA 1
ATOM 8113 C C . PHE B 1 216 ? 5.555 -30.453 -8.375 1 98.25 216 PHE B C 1
ATOM 8115 O O . PHE B 1 216 ? 5.754 -31.562 -7.879 1 98.25 216 PHE B O 1
ATOM 8122 N N . PRO B 1 217 ? 5.805 -29.328 -7.695 1 97.38 217 PRO B N 1
ATOM 8123 C CA . PRO B 1 217 ? 6.336 -29.375 -6.332 1 97.38 217 PRO B CA 1
ATOM 8124 C C . PRO B 1 217 ? 5.395 -30.078 -5.352 1 97.38 217 PRO B C 1
ATOM 8126 O O . PRO B 1 217 ? 5.832 -30.562 -4.309 1 97.38 217 PRO B O 1
ATOM 8129 N N . THR B 1 218 ? 4.113 -30.125 -5.668 1 96.62 218 THR B N 1
ATOM 8130 C CA . THR B 1 218 ? 3.129 -30.75 -4.789 1 96.62 218 THR B CA 1
ATOM 8131 C C . THR B 1 218 ? 2.982 -32.25 -5.105 1 96.62 218 THR B C 1
ATOM 8133 O O . THR B 1 218 ? 2.186 -32.938 -4.477 1 96.62 218 THR B O 1
ATOM 8136 N N . GLY B 1 219 ? 3.705 -32.688 -6.129 1 97.5 219 GLY B N 1
ATOM 8137 C CA . GLY B 1 219 ? 3.596 -34.094 -6.543 1 97.5 219 GLY B CA 1
ATOM 8138 C C . GLY B 1 219 ? 2.318 -34.375 -7.301 1 97.5 219 GLY B C 1
ATOM 8139 O O . GLY B 1 219 ? 1.965 -33.656 -8.242 1 97.5 219 GLY B O 1
ATOM 8140 N N . GLY B 1 220 ? 1.723 -35.5 -6.926 1 97.38 220 GLY B N 1
ATOM 8141 C CA . GLY B 1 220 ? 0.485 -35.906 -7.57 1 97.38 220 GLY B CA 1
ATOM 8142 C C . GLY B 1 220 ? 0.703 -36.844 -8.734 1 97.38 220 GLY B C 1
ATOM 8143 O O . GLY B 1 220 ? 1.817 -37.312 -8.953 1 97.38 220 GLY B O 1
ATOM 8144 N N . ILE B 1 221 ? -0.366 -37.188 -9.375 1 97.38 221 ILE B N 1
ATOM 8145 C CA . ILE B 1 221 ? -0.355 -38.094 -10.516 1 97.38 221 ILE B CA 1
ATOM 8146 C C . ILE B 1 221 ? -0.825 -37.344 -11.766 1 97.38 221 ILE B C 1
ATOM 8148 O O . ILE B 1 221 ? -1.958 -36.844 -11.82 1 97.38 221 ILE B O 1
ATOM 8152 N N . LEU B 1 222 ? 0.065 -37.281 -12.703 1 97 222 LEU B N 1
ATOM 8153 C CA . LEU B 1 222 ? -0.263 -36.625 -13.969 1 97 222 LEU B CA 1
ATOM 8154 C C . LEU B 1 222 ? -0.648 -37.656 -15.023 1 97 222 LEU B C 1
ATOM 8156 O O . LEU B 1 222 ? 0.129 -38.594 -15.312 1 97 222 LEU B O 1
ATOM 8160 N N . GLN B 1 223 ? -1.848 -37.5 -15.594 1 95.25 223 GLN B N 1
ATOM 8161 C CA . GLN B 1 223 ? -2.365 -38.469 -16.547 1 95.25 223 GLN B CA 1
ATOM 8162 C C . GLN B 1 223 ? -2.559 -37.812 -17.922 1 95.25 223 GLN B C 1
ATOM 8164 O O . GLN B 1 223 ? -3.02 -36.688 -18.031 1 95.25 223 GLN B O 1
ATOM 8169 N N . GLY B 1 224 ? -2.199 -38.562 -18.969 1 92.31 224 GLY B N 1
ATOM 8170 C CA . GLY B 1 224 ? -2.408 -38.125 -20.328 1 92.31 224 GLY B CA 1
ATOM 8171 C C . GLY B 1 224 ? -1.123 -37.719 -21.031 1 92.31 224 GLY B C 1
ATOM 8172 O O . GLY B 1 224 ? -0.891 -36.531 -21.281 1 92.31 224 GLY B O 1
ATOM 8173 N N . ILE B 1 225 ? -0.403 -38.625 -21.516 1 92.56 225 ILE B N 1
ATOM 8174 C CA . ILE B 1 225 ? 0.89 -38.375 -22.156 1 92.56 225 ILE B CA 1
ATOM 8175 C C . ILE B 1 225 ? 0.684 -37.719 -23.516 1 92.56 225 ILE B C 1
ATOM 8177 O O . ILE B 1 225 ? 1.506 -36.906 -23.938 1 92.56 225 ILE B O 1
ATOM 8181 N N . ASP B 1 226 ? -0.422 -38.031 -24.141 1 92.25 226 ASP B N 1
ATOM 8182 C CA . ASP B 1 226 ? -0.715 -37.438 -25.438 1 92.25 226 ASP B CA 1
ATOM 8183 C C . ASP B 1 226 ? -0.88 -35.938 -25.312 1 92.25 226 ASP B C 1
ATOM 8185 O O . ASP B 1 226 ? -0.405 -35.188 -26.172 1 92.25 226 ASP B O 1
ATOM 8189 N N . GLY B 1 227 ? -1.604 -35.531 -24.312 1 94.25 227 GLY B N 1
ATOM 8190 C CA . GLY B 1 227 ? -1.763 -34.094 -24.062 1 94.25 227 GLY B CA 1
ATOM 8191 C C . GLY B 1 227 ? -0.455 -33.406 -23.75 1 94.25 227 GLY B C 1
ATOM 8192 O O . GLY B 1 227 ? -0.242 -32.25 -24.172 1 94.25 227 GLY B O 1
ATOM 8193 N N . ILE B 1 228 ? 0.412 -34.125 -23.078 1 96.69 228 ILE B N 1
ATOM 8194 C CA . ILE B 1 228 ? 1.725 -33.562 -22.734 1 96.69 228 ILE B CA 1
ATOM 8195 C C . ILE B 1 228 ? 2.566 -33.438 -24 1 96.69 228 ILE B C 1
ATOM 8197 O O . ILE B 1 228 ? 3.213 -32.406 -24.203 1 96.69 228 ILE B O 1
ATOM 8201 N N . LYS B 1 229 ? 2.568 -34.406 -24.797 1 96.19 229 LYS B N 1
ATOM 8202 C CA . LYS B 1 229 ? 3.324 -34.375 -26.047 1 96.19 229 LYS B CA 1
ATOM 8203 C C . LYS B 1 229 ? 2.848 -33.25 -26.938 1 96.19 229 LYS B C 1
ATOM 8205 O O . LYS B 1 229 ? 3.66 -32.531 -27.547 1 96.19 229 LYS B O 1
ATOM 8210 N N . LYS B 1 230 ? 1.562 -33.125 -27.047 1 96.25 230 LYS B N 1
ATOM 8211 C CA . LYS B 1 230 ? 1.003 -32.031 -27.844 1 96.25 230 LYS B CA 1
ATOM 8212 C C . LYS B 1 230 ? 1.474 -30.672 -27.312 1 96.25 230 LYS B C 1
ATOM 8214 O O . LYS B 1 230 ? 1.807 -29.781 -28.094 1 96.25 230 LYS B O 1
ATOM 8219 N N . ALA B 1 231 ? 1.439 -30.516 -26.016 1 97.19 231 ALA B N 1
ATOM 8220 C CA . ALA B 1 231 ? 1.905 -29.281 -25.391 1 97.19 231 ALA B CA 1
ATOM 8221 C C . ALA B 1 231 ? 3.371 -29.016 -25.719 1 97.19 231 ALA B C 1
ATOM 8223 O O . ALA B 1 231 ? 3.756 -27.875 -26 1 97.19 231 ALA B O 1
ATOM 8224 N N . TYR B 1 232 ? 4.195 -30.047 -25.734 1 98.25 232 TYR B N 1
ATOM 8225 C CA . TYR B 1 232 ? 5.625 -29.922 -25.984 1 98.25 232 TYR B CA 1
ATOM 8226 C C . TYR B 1 232 ? 5.906 -29.656 -27.453 1 98.25 232 TYR B C 1
ATOM 8228 O O . TYR B 1 232 ? 6.98 -29.156 -27.812 1 98.25 232 TYR B O 1
ATOM 8236 N N . GLU B 1 233 ? 5 -29.953 -28.25 1 97.25 233 GLU B N 1
ATOM 8237 C CA . GLU B 1 233 ? 5.152 -29.719 -29.688 1 97.25 233 GLU B CA 1
ATOM 8238 C C . GLU B 1 233 ? 4.668 -28.328 -30.078 1 97.25 233 GLU B C 1
ATOM 8240 O O . GLU B 1 233 ? 5.336 -27.609 -30.828 1 97.25 233 GLU B O 1
ATOM 8245 N N . THR B 1 234 ? 3.475 -27.922 -29.531 1 95.62 234 THR B N 1
ATOM 8246 C CA . THR B 1 234 ? 2.795 -26.75 -30.062 1 95.62 234 THR B CA 1
ATOM 8247 C C . THR B 1 234 ? 2.791 -25.609 -29.031 1 95.62 234 THR B C 1
ATOM 8249 O O . THR B 1 234 ? 2.545 -24.453 -29.375 1 95.62 234 THR B O 1
ATOM 8252 N N . GLY B 1 235 ? 2.941 -26 -27.859 1 96.38 235 GLY B N 1
ATOM 8253 C CA . GLY B 1 235 ? 2.822 -25.016 -26.797 1 96.38 235 GLY B CA 1
ATOM 8254 C C . GLY B 1 235 ? 1.47 -25.047 -26.109 1 96.38 235 GLY B C 1
ATOM 8255 O O . GLY B 1 235 ? 1.272 -24.391 -25.094 1 96.38 235 GLY B O 1
ATOM 8256 N N . ARG B 1 236 ? 0.535 -25.844 -26.656 1 96.31 236 ARG B N 1
ATOM 8257 C CA . ARG B 1 236 ? -0.794 -25.984 -26.078 1 96.31 236 ARG B CA 1
ATOM 8258 C C . ARG B 1 236 ? -1.146 -27.453 -25.859 1 96.31 236 ARG B C 1
ATOM 8260 O O . ARG B 1 236 ? -0.788 -28.312 -26.672 1 96.31 236 ARG B O 1
ATOM 8267 N N . GLY B 1 237 ? -1.762 -27.625 -24.703 1 95.62 237 GLY B N 1
ATOM 8268 C CA . GLY B 1 237 ? -2.189 -28.984 -24.375 1 95.62 237 GLY B CA 1
ATOM 8269 C C . GLY B 1 237 ? -2.928 -29.078 -23.062 1 95.62 237 GLY B C 1
ATOM 8270 O O . GLY B 1 237 ? -3.15 -28.062 -22.391 1 95.62 237 GLY B O 1
ATOM 8271 N N . ARG B 1 238 ? -3.428 -30.281 -22.859 1 94.56 238 ARG B N 1
ATOM 8272 C CA . ARG B 1 238 ? -4.184 -30.5 -21.625 1 94.56 238 ARG B CA 1
ATOM 8273 C C . ARG B 1 238 ? -3.867 -31.859 -21.031 1 94.56 238 ARG B C 1
ATOM 8275 O O . ARG B 1 238 ? -3.682 -32.844 -21.75 1 94.56 238 ARG B O 1
ATOM 8282 N N . ALA B 1 239 ? -3.713 -31.875 -19.719 1 95.5 239 ALA B N 1
ATOM 8283 C CA . ALA B 1 239 ? -3.537 -33.094 -18.953 1 95.5 239 ALA B CA 1
ATOM 8284 C C . ALA B 1 239 ? -4.32 -33.062 -17.641 1 95.5 239 ALA B C 1
ATOM 8286 O O . ALA B 1 239 ? -4.859 -32 -17.266 1 95.5 239 ALA B O 1
ATOM 8287 N N . VAL B 1 240 ? -4.469 -34.219 -17.047 1 95.75 240 VAL B N 1
ATOM 8288 C CA . VAL B 1 240 ? -5.23 -34.312 -15.805 1 95.75 240 VAL B CA 1
ATOM 8289 C C . VAL B 1 240 ? -4.285 -34.531 -14.633 1 95.75 240 VAL B C 1
ATOM 8291 O O . VAL B 1 240 ? -3.447 -35.438 -14.68 1 95.75 240 VAL B O 1
ATOM 8294 N N . LEU B 1 241 ? -4.359 -33.75 -13.672 1 97.25 241 LEU B N 1
ATOM 8295 C CA . LEU B 1 241 ? -3.562 -33.875 -12.453 1 97.25 241 LEU B CA 1
ATOM 8296 C C . LEU B 1 241 ? -4.43 -34.344 -11.289 1 97.25 241 LEU B C 1
ATOM 8298 O O . LEU B 1 241 ? -5.41 -33.688 -10.93 1 97.25 241 LEU B O 1
ATOM 8302 N N . ARG B 1 242 ? -4.016 -35.5 -10.711 1 97 242 ARG B N 1
ATOM 8303 C CA . ARG B 1 242 ? -4.809 -36.156 -9.68 1 97 242 ARG B CA 1
ATOM 8304 C C . ARG B 1 242 ? -4.035 -36.25 -8.367 1 97 242 ARG B C 1
ATOM 8306 O O . ARG B 1 242 ? -2.811 -36.406 -8.367 1 97 242 ARG B O 1
ATOM 8313 N N . SER B 1 243 ? -4.809 -36.25 -7.293 1 97.75 243 SER B N 1
ATOM 8314 C CA . SER B 1 243 ? -4.223 -36.406 -5.965 1 97.75 243 SER B CA 1
ATOM 8315 C C . SER B 1 243 ? -3.734 -37.844 -5.746 1 97.75 243 SER B C 1
ATOM 8317 O O . SER B 1 243 ? -4.25 -38.781 -6.355 1 97.75 243 SER B O 1
ATOM 8319 N N . LYS B 1 244 ? -2.717 -37.906 -4.965 1 97.5 244 LYS B N 1
ATOM 8320 C CA . LYS B 1 244 ? -2.328 -39.219 -4.473 1 97.5 244 LYS B CA 1
ATOM 8321 C C . LYS B 1 244 ? -3.143 -39.625 -3.246 1 97.5 244 LYS B C 1
ATOM 8323 O O . LYS B 1 244 ? -3.172 -38.875 -2.254 1 97.5 244 LYS B O 1
ATOM 8328 N N . THR B 1 245 ? -3.799 -40.75 -3.375 1 97 245 THR B N 1
ATOM 8329 C CA . THR B 1 245 ? -4.695 -41.188 -2.311 1 97 245 THR B CA 1
ATOM 8330 C C . THR B 1 245 ? -4.441 -42.656 -1.952 1 97 245 THR B C 1
ATOM 8332 O O . THR B 1 245 ? -3.834 -43.406 -2.73 1 97 245 THR B O 1
ATOM 8335 N N . LYS B 1 246 ? -4.793 -42.969 -0.722 1 96.25 246 LYS B N 1
ATOM 8336 C CA . LYS B 1 246 ? -4.746 -44.344 -0.238 1 96.25 246 LYS B CA 1
ATOM 8337 C C . LYS B 1 246 ? -5.988 -44.656 0.589 1 96.25 246 LYS B C 1
ATOM 8339 O O . LYS B 1 246 ? -6.453 -43.844 1.378 1 96.25 246 LYS B O 1
ATOM 8344 N N . ILE B 1 247 ? -6.543 -45.844 0.287 1 95.56 247 ILE B N 1
ATOM 8345 C CA . ILE B 1 247 ? -7.664 -46.312 1.093 1 95.56 247 ILE B CA 1
ATOM 8346 C C . ILE B 1 247 ? -7.152 -47.25 2.199 1 95.56 247 ILE B C 1
ATOM 8348 O O . ILE B 1 247 ? -6.414 -48.188 1.935 1 95.56 247 ILE B O 1
ATOM 8352 N N . GLU B 1 248 ? -7.52 -46.875 3.408 1 95.31 248 GLU B N 1
ATOM 8353 C CA . GLU B 1 248 ? -7.078 -47.656 4.559 1 95.31 248 GLU B CA 1
ATOM 8354 C C . GLU B 1 248 ? -8.266 -48.188 5.363 1 95.31 248 GLU B C 1
ATOM 8356 O O . GLU B 1 248 ? -9.281 -47.5 5.492 1 95.31 248 GLU B O 1
ATOM 8361 N N . ASP B 1 249 ? -8.055 -49.375 5.922 1 93.44 249 ASP B N 1
ATOM 8362 C CA . ASP B 1 249 ? -9.07 -49.938 6.801 1 93.44 249 ASP B CA 1
ATOM 8363 C C . ASP B 1 249 ? -8.891 -49.438 8.234 1 93.44 249 ASP B C 1
ATOM 8365 O O . ASP B 1 249 ? -7.766 -49.312 8.719 1 93.44 249 ASP B O 1
ATOM 8369 N N . ILE B 1 250 ? -10.031 -49.062 8.711 1 90.12 250 ILE B N 1
ATOM 8370 C CA . ILE B 1 250 ? -9.992 -48.688 10.117 1 90.12 250 ILE B CA 1
ATOM 8371 C C . ILE B 1 250 ? -10.883 -49.625 10.93 1 90.12 250 ILE B C 1
ATOM 8373 O O . ILE B 1 250 ? -11.586 -50.469 10.367 1 90.12 250 ILE B O 1
ATOM 8377 N N . ARG B 1 251 ? -10.875 -49.562 12.312 1 78.81 251 ARG B N 1
ATOM 8378 C CA . ARG B 1 251 ? -11.633 -50.406 13.219 1 78.81 251 ARG B CA 1
ATOM 8379 C C . ARG B 1 251 ? -13.133 -50.281 12.984 1 78.81 251 ARG B C 1
ATOM 8381 O O . ARG B 1 251 ? -13.625 -49.188 12.703 1 78.81 251 ARG B O 1
ATOM 8388 N N . GLY B 1 252 ? -13.797 -51.375 13.062 1 83.81 252 GLY B N 1
ATOM 8389 C CA . GLY B 1 252 ? -15.242 -51.375 12.977 1 83.81 252 GLY B CA 1
ATOM 8390 C C . GLY B 1 252 ? -15.758 -51.562 11.555 1 83.81 252 GLY B C 1
ATOM 8391 O O . GLY B 1 252 ? -16.812 -51 11.203 1 83.81 252 GLY B O 1
ATOM 8392 N N . ASN B 1 253 ? -15.031 -52.125 10.727 1 83.62 253 ASN B N 1
ATOM 8393 C CA . ASN B 1 253 ? -15.375 -52.406 9.336 1 83.62 253 ASN B CA 1
ATOM 8394 C C . ASN B 1 253 ? -15.602 -51.094 8.562 1 83.62 253 ASN B C 1
ATOM 8396 O O . ASN B 1 253 ? -16.547 -51 7.773 1 83.62 253 ASN B O 1
ATOM 8400 N N . LYS B 1 254 ? -14.883 -50.062 8.961 1 91.06 254 LYS B N 1
ATOM 8401 C CA . LYS B 1 254 ? -14.93 -48.781 8.273 1 91.06 254 LYS B CA 1
ATOM 8402 C C . LYS B 1 254 ? -13.656 -48.531 7.473 1 91.06 254 LYS B C 1
ATOM 8404 O O . LYS B 1 254 ? -12.633 -49.188 7.711 1 91.06 254 LYS B O 1
ATOM 8409 N N . GLN B 1 255 ? -13.805 -47.75 6.441 1 94.31 255 GLN B N 1
ATOM 8410 C CA . GLN B 1 255 ? -12.656 -47.375 5.633 1 94.31 255 GLN B CA 1
ATOM 8411 C C . GLN B 1 255 ? -12.484 -45.844 5.621 1 94.31 255 GLN B C 1
ATOM 8413 O O . GLN B 1 255 ? -13.406 -45.125 5.992 1 94.31 255 GLN B O 1
ATOM 8418 N N . GLN B 1 256 ? -11.305 -45.5 5.363 1 96.25 256 GLN B N 1
ATOM 8419 C CA . GLN B 1 256 ? -11.039 -44.094 5.188 1 96.25 256 GLN B CA 1
ATOM 8420 C C . GLN B 1 256 ? -10.172 -43.844 3.959 1 96.25 256 GLN B C 1
ATOM 8422 O O . GLN B 1 256 ? -9.375 -44.688 3.57 1 96.25 256 GLN B O 1
ATOM 8427 N N . ILE B 1 257 ? -10.352 -42.719 3.311 1 96.94 257 ILE B N 1
ATOM 8428 C CA . ILE B 1 257 ? -9.547 -42.281 2.186 1 96.94 257 ILE B CA 1
ATOM 8429 C C . ILE B 1 257 ? -8.523 -41.25 2.672 1 96.94 257 ILE B C 1
ATOM 8431 O O . ILE B 1 257 ? -8.883 -40.219 3.268 1 96.94 257 ILE B O 1
ATOM 8435 N N . ILE B 1 258 ? -7.262 -41.562 2.461 1 97.38 258 ILE B N 1
ATOM 8436 C CA . ILE B 1 258 ? -6.191 -40.656 2.873 1 97.38 258 ILE B CA 1
ATOM 8437 C C . ILE B 1 258 ? -5.594 -39.969 1.646 1 97.38 258 ILE B C 1
ATOM 8439 O O . ILE B 1 258 ? -5.137 -40.625 0.716 1 97.38 258 ILE B O 1
ATOM 8443 N N . VAL B 1 259 ? -5.652 -38.656 1.644 1 97.5 259 VAL B N 1
ATOM 8444 C CA . VAL B 1 259 ? -5.031 -37.875 0.592 1 97.5 259 VAL B CA 1
ATOM 8445 C C . VAL B 1 259 ? -3.666 -37.375 1.06 1 97.5 259 VAL B C 1
ATOM 8447 O O . VAL B 1 259 ? -3.566 -36.656 2.068 1 97.5 259 VAL B O 1
ATOM 8450 N N . THR B 1 260 ? -2.58 -37.625 0.353 1 97.06 260 THR B N 1
ATOM 8451 C CA . THR B 1 260 ? -1.235 -37.281 0.797 1 97.06 260 THR B CA 1
ATOM 8452 C C . THR B 1 260 ? -0.626 -36.219 -0.105 1 97.06 260 THR B C 1
ATOM 8454 O O . THR B 1 260 ? 0.315 -35.5 0.291 1 97.06 260 THR B O 1
ATOM 8457 N N . GLU B 1 261 ? -1.028 -36.125 -1.328 1 97.62 261 GLU B N 1
ATOM 8458 C CA . GLU B 1 261 ? -0.625 -35.094 -2.279 1 97.62 261 GLU B CA 1
ATOM 8459 C C . GLU B 1 261 ? -1.83 -34.5 -3.023 1 97.62 261 GLU B C 1
ATOM 8461 O O . GLU B 1 261 ? -2.758 -35.25 -3.363 1 97.62 261 GLU B O 1
ATOM 8466 N N . ILE B 1 262 ? -1.83 -33.188 -3.166 1 97.25 262 ILE B N 1
ATOM 8467 C CA . ILE B 1 262 ? -2.936 -32.562 -3.895 1 97.25 262 ILE B CA 1
ATOM 8468 C C . ILE B 1 262 ? -2.412 -31.906 -5.168 1 97.25 262 ILE B C 1
ATOM 8470 O O . ILE B 1 262 ? -1.22 -31.625 -5.277 1 97.25 262 ILE B O 1
ATOM 8474 N N . PRO B 1 263 ? -3.303 -31.672 -6.102 1 97.5 263 PRO B N 1
ATOM 8475 C CA . PRO B 1 263 ? -2.881 -31.094 -7.375 1 97.5 263 PRO B CA 1
ATOM 8476 C C . PRO B 1 263 ? -2.248 -29.703 -7.203 1 97.5 263 PRO B C 1
ATOM 8478 O O . PRO B 1 263 ? -2.58 -28.984 -6.262 1 97.5 263 PRO B O 1
ATOM 8481 N N . TYR B 1 264 ? -1.396 -29.344 -8.219 1 97 264 TYR B N 1
ATOM 8482 C CA . TYR B 1 264 ? -0.656 -28.094 -8.273 1 97 264 TYR B CA 1
ATOM 8483 C C . TYR B 1 264 ? -1.605 -26.906 -8.289 1 97 264 TYR B C 1
ATOM 8485 O O . TYR B 1 264 ? -2.598 -26.906 -9.016 1 97 264 TYR B O 1
ATOM 8493 N N . GLU B 1 265 ? -1.391 -25.891 -7.426 1 94.62 265 GLU B N 1
ATOM 8494 C CA . GLU B 1 265 ? -2.074 -24.609 -7.352 1 94.62 265 GLU B CA 1
ATOM 8495 C C . GLU B 1 265 ? -3.463 -24.75 -6.738 1 94.62 265 GLU B C 1
ATOM 8497 O O . GLU B 1 265 ? -4.266 -23.828 -6.777 1 94.62 265 GLU B O 1
ATOM 8502 N N . VAL B 1 266 ? -3.787 -25.938 -6.168 1 95.81 266 VAL B N 1
ATOM 8503 C CA . VAL B 1 266 ? -5.062 -26.125 -5.488 1 95.81 266 VAL B CA 1
ATOM 8504 C C . VAL B 1 266 ? -4.949 -25.672 -4.035 1 95.81 266 VAL B C 1
ATOM 8506 O O . VAL B 1 266 ? -3.951 -25.938 -3.367 1 95.81 266 VAL B O 1
ATOM 8509 N N . ASN B 1 267 ? -5.957 -24.938 -3.592 1 95.06 267 ASN B N 1
ATOM 8510 C CA . ASN B 1 267 ? -6.055 -24.531 -2.195 1 95.06 267 ASN B CA 1
ATOM 8511 C C . ASN B 1 267 ? -6.598 -25.641 -1.314 1 95.06 267 ASN B C 1
ATOM 8513 O O . ASN B 1 267 ? -7.746 -26.062 -1.471 1 95.06 267 ASN B O 1
ATOM 8517 N N . LYS B 1 268 ? -5.797 -26.047 -0.439 1 95.56 268 LYS B N 1
ATOM 8518 C CA . LYS B 1 268 ? -6.145 -27.203 0.385 1 95.56 268 LYS B CA 1
ATOM 8519 C C . LYS B 1 268 ? -7.391 -26.938 1.222 1 95.56 268 LYS B C 1
ATOM 8521 O O . LYS B 1 268 ? -8.289 -27.766 1.297 1 95.56 268 LYS B O 1
ATOM 8526 N N . SER B 1 269 ? -7.445 -25.734 1.874 1 94.5 269 SER B N 1
ATOM 8527 C CA . SER B 1 269 ? -8.578 -25.391 2.727 1 94.5 269 SER B CA 1
ATOM 8528 C C . SER B 1 269 ? -9.875 -25.328 1.926 1 94.5 269 SER B C 1
ATOM 8530 O O . SER B 1 269 ? -10.914 -25.812 2.389 1 94.5 269 SER B O 1
ATOM 8532 N N . ALA B 1 270 ? -9.781 -24.797 0.801 1 94.06 270 ALA B N 1
ATOM 8533 C CA . ALA B 1 270 ? -10.953 -24.734 -0.075 1 94.06 270 ALA B CA 1
ATOM 8534 C C . ALA B 1 270 ? -11.391 -26.125 -0.509 1 94.06 270 ALA B C 1
ATOM 8536 O O . ALA B 1 270 ? -12.586 -26.406 -0.605 1 94.06 270 ALA B O 1
ATOM 8537 N N . LEU B 1 271 ? -10.508 -27 -0.802 1 95.94 271 LEU B N 1
ATOM 8538 C CA . LEU B 1 271 ? -10.773 -28.375 -1.189 1 95.94 271 LEU B CA 1
ATOM 8539 C C . LEU B 1 271 ? -11.492 -29.125 -0.071 1 95.94 271 LEU B C 1
ATOM 8541 O O . LEU B 1 271 ? -12.508 -29.781 -0.31 1 95.94 271 LEU B O 1
ATOM 8545 N N . VAL B 1 272 ? -11 -29.031 1.124 1 95.5 272 VAL B N 1
ATOM 8546 C CA . VAL B 1 272 ? -11.586 -29.688 2.279 1 95.5 272 VAL B CA 1
ATOM 8547 C C . VAL B 1 272 ? -13 -29.172 2.516 1 95.5 272 VAL B C 1
ATOM 8549 O O . VAL B 1 272 ? -13.922 -29.938 2.785 1 95.5 272 VAL B O 1
ATOM 8552 N N . LYS B 1 273 ? -13.109 -27.891 2.412 1 94.06 273 LYS B N 1
ATOM 8553 C CA . LYS B 1 273 ? -14.422 -27.266 2.576 1 94.06 273 LYS B CA 1
ATOM 8554 C C . LYS B 1 273 ? -15.414 -27.781 1.536 1 94.06 273 LYS B C 1
ATOM 8556 O O . LYS B 1 273 ? -16.578 -28.016 1.844 1 94.06 273 LYS B O 1
ATOM 8561 N N . ARG B 1 274 ? -14.914 -27.922 0.365 1 94.25 274 ARG B N 1
ATOM 8562 C CA . ARG B 1 274 ? -15.758 -28.422 -0.711 1 94.25 274 ARG B CA 1
ATOM 8563 C C . ARG B 1 274 ? -16.203 -29.859 -0.427 1 94.25 274 ARG B C 1
ATOM 8565 O O . ARG B 1 274 ? -17.375 -30.188 -0.631 1 94.25 274 ARG B O 1
ATOM 8572 N N . ILE B 1 275 ? -15.375 -30.734 -0.042 1 95.25 275 ILE B N 1
ATOM 8573 C CA . ILE B 1 275 ? -15.703 -32.125 0.281 1 95.25 275 ILE B CA 1
ATOM 8574 C C . ILE B 1 275 ? -16.703 -32.156 1.431 1 95.25 275 ILE B C 1
ATOM 8576 O O . ILE B 1 275 ? -17.688 -32.875 1.378 1 95.25 275 ILE B O 1
ATOM 8580 N N . ASP B 1 276 ? -16.453 -31.312 2.396 1 93.38 276 ASP B N 1
ATOM 8581 C CA . ASP B 1 276 ? -17.359 -31.234 3.531 1 93.38 276 ASP B CA 1
ATOM 8582 C C . ASP B 1 276 ? -18.734 -30.719 3.098 1 93.38 276 ASP B C 1
ATOM 8584 O O . ASP B 1 276 ? -19.766 -31.156 3.631 1 93.38 276 ASP B O 1
ATOM 8588 N N . GLY B 1 277 ? -18.688 -29.797 2.223 1 90.12 277 GLY B N 1
ATOM 8589 C CA . GLY B 1 277 ? -19.953 -29.312 1.663 1 90.12 277 GLY B CA 1
ATOM 8590 C C . GLY B 1 277 ? -20.75 -30.406 0.991 1 90.12 277 GLY B C 1
ATOM 8591 O O . GLY B 1 277 ? -21.969 -30.469 1.146 1 90.12 277 GLY B O 1
ATOM 8592 N N . LEU B 1 278 ? -20.125 -31.281 0.273 1 90.38 278 LEU B N 1
ATOM 8593 C CA . LEU B 1 278 ? -20.797 -32.406 -0.394 1 90.38 278 LEU B CA 1
ATOM 8594 C C . LEU B 1 278 ? -21.375 -33.375 0.624 1 90.38 278 LEU B C 1
ATOM 8596 O O . LEU B 1 278 ? -22.453 -33.906 0.404 1 90.38 278 LEU B O 1
ATOM 8600 N N . ARG B 1 279 ? -20.703 -33.562 1.711 1 88.38 279 ARG B N 1
ATOM 8601 C CA . ARG B 1 279 ? -21.172 -34.406 2.811 1 88.38 279 ARG B CA 1
ATOM 8602 C C . ARG B 1 279 ? -22.422 -33.812 3.451 1 88.38 279 ARG B C 1
ATOM 8604 O O . ARG B 1 279 ? -23.422 -34.5 3.654 1 88.38 279 ARG B O 1
ATOM 8611 N N . ILE B 1 280 ? -22.297 -32.531 3.674 1 86.94 280 ILE B N 1
ATOM 8612 C CA . ILE B 1 280 ? -23.375 -31.828 4.375 1 86.94 280 ILE B CA 1
ATOM 8613 C C . ILE B 1 280 ? -24.625 -31.781 3.496 1 86.94 280 ILE B C 1
ATOM 8615 O O . ILE B 1 280 ? -25.734 -31.953 3.986 1 86.94 280 ILE B O 1
ATOM 8619 N N . LEU B 1 281 ? -24.406 -31.609 2.26 1 81.5 281 LEU B N 1
ATOM 8620 C CA . LEU B 1 281 ? -25.516 -31.531 1.318 1 81.5 281 LEU B CA 1
ATOM 8621 C C . LEU B 1 281 ? -26.016 -32.906 0.948 1 81.5 281 LEU B C 1
ATOM 8623 O O . LEU B 1 281 ? -26.938 -33.062 0.138 1 81.5 281 LEU B O 1
ATOM 8627 N N . LYS B 1 282 ? -25.438 -33.906 1.488 1 79.06 282 LYS B N 1
ATOM 8628 C CA . LYS B 1 282 ? -25.812 -35.312 1.315 1 79.06 282 LYS B CA 1
ATOM 8629 C C . LYS B 1 282 ? -25.75 -35.719 -0.153 1 79.06 282 LYS B C 1
ATOM 8631 O O . LYS B 1 282 ? -26.594 -36.469 -0.63 1 79.06 282 LYS B O 1
ATOM 8636 N N . LYS B 1 283 ? -24.891 -35.156 -0.791 1 80.81 283 LYS B N 1
ATOM 8637 C CA . LYS B 1 283 ? -24.641 -35.594 -2.162 1 80.81 283 LYS B CA 1
ATOM 8638 C C . LYS B 1 283 ? -23.875 -36.906 -2.191 1 80.81 283 LYS B C 1
ATOM 8640 O O . LYS B 1 283 ? -23.953 -37.656 -3.162 1 80.81 283 LYS B O 1
ATOM 8645 N N . VAL B 1 284 ? -23.078 -37.094 -1.159 1 84.44 284 VAL B N 1
ATOM 8646 C CA . VAL B 1 284 ? -22.375 -38.344 -0.944 1 84.44 284 VAL B CA 1
ATOM 8647 C C . VAL B 1 284 ? -22.734 -38.906 0.425 1 84.44 284 VAL B C 1
ATOM 8649 O O . VAL B 1 284 ? -22.297 -38.406 1.456 1 84.44 284 VAL B O 1
ATOM 8652 N N . GLU B 1 285 ? -23.422 -39.938 0.477 1 78.69 285 GLU B N 1
ATOM 8653 C CA . GLU B 1 285 ? -23.938 -40.5 1.728 1 78.69 285 GLU B CA 1
ATOM 8654 C C . GLU B 1 285 ? -22.891 -41.312 2.467 1 78.69 285 GLU B C 1
ATOM 8656 O O . GLU B 1 285 ? -22.938 -41.438 3.691 1 78.69 285 GLU B O 1
ATOM 8661 N N . GLY B 1 286 ? -21.938 -41.656 1.847 1 87 286 GLY B N 1
ATOM 8662 C CA . GLY B 1 286 ? -20.984 -42.594 2.43 1 87 286 GLY B CA 1
ATOM 8663 C C . GLY B 1 286 ? -19.891 -41.906 3.219 1 87 286 GLY B C 1
ATOM 8664 O O . GLY B 1 286 ? -19.094 -42.562 3.889 1 87 286 GLY B O 1
ATOM 8665 N N . ILE B 1 287 ? -19.875 -40.594 3.348 1 93.12 287 ILE B N 1
ATOM 8666 C CA . ILE B 1 287 ? -18.797 -39.875 4.043 1 93.12 287 ILE B CA 1
ATOM 8667 C C . ILE B 1 287 ? -19.25 -39.562 5.469 1 93.12 287 ILE B C 1
ATOM 8669 O O . ILE B 1 287 ? -20.328 -39 5.672 1 93.12 287 ILE B O 1
ATOM 8673 N N . SER B 1 288 ? -18.5 -39.906 6.422 1 92.44 288 SER B N 1
ATOM 8674 C CA . SER B 1 288 ? -18.797 -39.625 7.824 1 92.44 288 SER B CA 1
ATOM 8675 C C . SER B 1 288 ? -18.203 -38.312 8.266 1 92.44 288 SER B C 1
ATOM 8677 O O . SER B 1 288 ? -18.906 -37.5 8.875 1 92.44 288 SER B O 1
ATOM 8679 N N . GLU B 1 289 ? -16.891 -38.156 7.938 1 93.69 289 GLU B N 1
ATOM 8680 C CA . GLU B 1 289 ? -16.172 -36.969 8.375 1 93.69 289 GLU B CA 1
ATOM 8681 C C . GLU B 1 289 ? -14.969 -36.688 7.473 1 93.69 289 GLU B C 1
ATOM 8683 O O . GLU B 1 289 ? -14.414 -37.594 6.867 1 93.69 289 GLU B O 1
ATOM 8688 N N . VAL B 1 290 ? -14.719 -35.344 7.41 1 95.19 290 VAL B N 1
ATOM 8689 C CA . VAL B 1 290 ? -13.523 -34.906 6.695 1 95.19 290 VAL B CA 1
ATOM 8690 C C . VAL B 1 290 ? -12.617 -34.125 7.641 1 95.19 290 VAL B C 1
ATOM 8692 O O . VAL B 1 290 ? -13.055 -33.188 8.289 1 95.19 290 VAL B O 1
ATOM 8695 N N . ARG B 1 291 ? -11.328 -34.5 7.789 1 94.69 291 ARG B N 1
ATOM 8696 C CA . ARG B 1 291 ? -10.383 -33.875 8.688 1 94.69 291 ARG B CA 1
ATOM 8697 C C . ARG B 1 291 ? -9.07 -33.562 7.977 1 94.69 291 ARG B C 1
ATOM 8699 O O . ARG B 1 291 ? -8.578 -34.375 7.188 1 94.69 291 ARG B O 1
ATOM 8706 N N . ASP B 1 292 ? -8.57 -32.406 8.234 1 94.38 292 ASP B N 1
ATOM 8707 C CA . ASP B 1 292 ? -7.215 -32.062 7.809 1 94.38 292 ASP B CA 1
ATOM 8708 C C . ASP B 1 292 ? -6.203 -32.344 8.914 1 94.38 292 ASP B C 1
ATOM 8710 O O . ASP B 1 292 ? -6.082 -31.594 9.867 1 94.38 292 ASP B O 1
ATOM 8714 N N . GLU B 1 293 ? -5.395 -33.344 8.789 1 93.31 293 GLU B N 1
ATOM 8715 C CA . GLU B 1 293 ? -4.395 -33.75 9.766 1 93.31 293 GLU B CA 1
ATOM 8716 C C . GLU B 1 293 ? -2.982 -33.406 9.297 1 93.31 293 GLU B C 1
ATOM 8718 O O . GLU B 1 293 ? -2.01 -34 9.742 1 93.31 293 GLU B O 1
ATOM 8723 N N . SER B 1 294 ? -2.963 -32.5 8.391 1 90.81 294 SER B N 1
ATOM 8724 C CA . SER B 1 294 ? -1.669 -32.094 7.848 1 90.81 294 SER B CA 1
ATOM 8725 C C . SER B 1 294 ? -0.778 -31.516 8.938 1 90.81 294 SER B C 1
ATOM 8727 O O . SER B 1 294 ? -1.261 -30.797 9.82 1 90.81 294 SER B O 1
ATOM 8729 N N . ASP B 1 295 ? 0.484 -31.766 8.961 1 83.31 295 ASP B N 1
ATOM 8730 C CA . ASP B 1 295 ? 1.444 -31.219 9.922 1 83.31 295 ASP B CA 1
ATOM 8731 C C . ASP B 1 295 ? 2.775 -30.906 9.242 1 83.31 295 ASP B C 1
ATOM 8733 O O . ASP B 1 295 ? 2.836 -30.75 8.016 1 83.31 295 ASP B O 1
ATOM 8737 N N . ARG B 1 296 ? 3.85 -30.719 10.016 1 78.31 296 ARG B N 1
ATOM 8738 C CA . ARG B 1 296 ? 5.164 -30.344 9.516 1 78.31 296 ARG B CA 1
ATOM 8739 C C . ARG B 1 296 ? 5.777 -31.469 8.68 1 78.31 296 ARG B C 1
ATOM 8741 O O . ARG B 1 296 ? 6.656 -31.219 7.852 1 78.31 296 ARG B O 1
ATOM 8748 N N . GLU B 1 297 ? 5.105 -32.625 8.82 1 76.31 297 GLU B N 1
ATOM 8749 C CA . GLU B 1 297 ? 5.668 -33.781 8.125 1 76.31 297 GLU B CA 1
ATOM 8750 C C . GLU B 1 297 ? 5.055 -33.969 6.742 1 76.31 297 GLU B C 1
ATOM 8752 O O . GLU B 1 297 ? 5.641 -34.594 5.871 1 76.31 297 GLU B O 1
ATOM 8757 N N . GLY B 1 298 ? 3.902 -33.438 6.637 1 85.81 298 GLY B N 1
ATOM 8758 C CA . GLY B 1 298 ? 3.355 -33.531 5.293 1 85.81 298 GLY B CA 1
ATOM 8759 C C . GLY B 1 298 ? 1.851 -33.344 5.242 1 85.81 298 GLY B C 1
ATOM 8760 O O . GLY B 1 298 ? 1.216 -33.094 6.273 1 85.81 298 GLY B O 1
ATOM 8761 N N . LEU B 1 299 ? 1.4 -33.344 4.031 1 92.81 299 LEU B N 1
ATOM 8762 C CA . LEU B 1 299 ? -0.028 -33.219 3.771 1 92.81 299 LEU B CA 1
ATOM 8763 C C . LEU B 1 299 ? -0.77 -34.5 4.047 1 92.81 299 LEU B C 1
ATOM 8765 O O . LEU B 1 299 ? -0.3 -35.594 3.678 1 92.81 299 LEU B O 1
ATOM 8769 N N . ARG B 1 300 ? -1.827 -34.406 4.863 1 95.62 300 ARG B N 1
ATOM 8770 C CA . ARG B 1 300 ? -2.65 -35.562 5.188 1 95.62 300 ARG B CA 1
ATOM 8771 C C . ARG B 1 300 ? -4.102 -35.156 5.41 1 95.62 300 ARG B C 1
ATOM 8773 O O . ARG B 1 300 ? -4.477 -34.75 6.512 1 95.62 300 ARG B O 1
ATOM 8780 N N . VAL B 1 301 ? -4.852 -35.312 4.41 1 96.62 301 VAL B N 1
ATOM 8781 C CA . VAL B 1 301 ? -6.289 -35.094 4.52 1 96.62 301 VAL B CA 1
ATOM 8782 C C . VAL B 1 301 ? -7.016 -36.438 4.637 1 96.62 301 VAL B C 1
ATOM 8784 O O . VAL B 1 301 ? -6.836 -37.312 3.797 1 96.62 301 VAL B O 1
ATOM 8787 N N . VAL B 1 302 ? -7.836 -36.562 5.664 1 97.12 302 VAL B N 1
ATOM 8788 C CA . VAL B 1 302 ? -8.484 -37.812 5.953 1 97.12 302 VAL B CA 1
ATOM 8789 C C . VAL B 1 302 ? -9.992 -37.688 5.742 1 97.12 302 VAL B C 1
ATOM 8791 O O . VAL B 1 302 ? -10.641 -36.812 6.324 1 97.12 302 VAL B O 1
ATOM 8794 N N . ILE B 1 303 ? -10.5 -38.562 4.91 1 96.69 303 ILE B N 1
ATOM 8795 C CA . ILE B 1 303 ? -11.938 -38.688 4.676 1 96.69 303 ILE B CA 1
ATOM 8796 C C . ILE B 1 303 ? -12.453 -40 5.246 1 96.69 303 ILE B C 1
ATOM 8798 O O . ILE B 1 303 ? -12.289 -41.062 4.625 1 96.69 303 ILE B O 1
ATOM 8802 N N . GLU B 1 304 ? -13.094 -39.906 6.352 1 96 304 GLU B N 1
ATOM 8803 C CA . GLU B 1 304 ? -13.625 -41.094 7.004 1 96 304 GLU B CA 1
ATOM 8804 C C . GLU B 1 304 ? -14.977 -41.5 6.422 1 96 304 GLU B C 1
ATOM 8806 O O . GLU B 1 304 ? -15.844 -40.656 6.207 1 96 304 GLU B O 1
ATOM 8811 N N . LEU B 1 305 ? -15.094 -42.75 6.148 1 94.38 305 LEU B N 1
ATOM 8812 C CA . LEU B 1 305 ? -16.297 -43.25 5.5 1 94.38 305 LEU B CA 1
ATOM 8813 C C . LEU B 1 305 ? -17.203 -44 6.5 1 94.38 305 LEU B C 1
ATOM 8815 O O . LEU B 1 305 ? -16.734 -44.438 7.555 1 94.38 305 LEU B O 1
ATOM 8819 N N . LYS B 1 306 ? -18.5 -44.031 6.164 1 89.31 306 LYS B N 1
ATOM 8820 C CA . LYS B 1 306 ? -19.453 -44.812 6.965 1 89.31 306 LYS B CA 1
ATOM 8821 C C . LYS B 1 306 ? -19.234 -46.312 6.797 1 89.31 306 LYS B C 1
ATOM 8823 O O . LYS B 1 306 ? -18.5 -46.75 5.898 1 89.31 306 LYS B O 1
ATOM 8828 N N . LYS B 1 307 ? -19.906 -47.062 7.695 1 86.88 307 LYS B N 1
ATOM 8829 C CA . LYS B 1 307 ? -19.781 -48.5 7.656 1 86.88 307 LYS B CA 1
ATOM 8830 C C . LYS B 1 307 ? -20.312 -49.062 6.344 1 86.88 307 LYS B C 1
ATOM 8832 O O . LYS B 1 307 ? -21.391 -48.656 5.887 1 86.88 307 LYS B O 1
ATOM 8837 N N . ASN B 1 308 ? -19.547 -49.875 5.633 1 78.81 308 ASN B N 1
ATOM 8838 C CA . ASN B 1 308 ? -19.891 -50.594 4.41 1 78.81 308 ASN B CA 1
ATOM 8839 C C . ASN B 1 308 ? -20.047 -49.656 3.225 1 78.81 308 ASN B C 1
ATOM 8841 O O . ASN B 1 308 ? -20.734 -50 2.256 1 78.81 308 ASN B O 1
ATOM 8845 N N . ALA B 1 309 ? -19.5 -48.5 3.348 1 85.56 309 ALA B N 1
ATOM 8846 C CA . ALA B 1 309 ? -19.531 -47.562 2.221 1 85.56 309 ALA B CA 1
ATOM 8847 C C . ALA B 1 309 ? -18.562 -48 1.127 1 85.56 309 ALA B C 1
ATOM 8849 O O . ALA B 1 309 ? -17.547 -48.625 1.41 1 85.56 309 ALA B O 1
ATOM 8850 N N . ASN B 1 310 ? -18.891 -47.781 -0.162 1 85.25 310 ASN B N 1
ATOM 8851 C CA . ASN B 1 310 ? -18.031 -48.062 -1.297 1 85.25 310 ASN B CA 1
ATOM 8852 C C . ASN B 1 310 ? -16.906 -47.031 -1.424 1 85.25 310 ASN B C 1
ATOM 8854 O O . ASN B 1 310 ? -17.078 -46 -2.1 1 85.25 310 ASN B O 1
ATOM 8858 N N . ALA B 1 311 ? -15.797 -47.375 -0.874 1 91.25 311 ALA B N 1
ATOM 8859 C CA . ALA B 1 311 ? -14.695 -46.406 -0.792 1 91.25 311 ALA B CA 1
ATOM 8860 C C . ALA B 1 311 ? -14.234 -46 -2.184 1 91.25 311 ALA B C 1
ATOM 8862 O O . ALA B 1 311 ? -14.016 -44.812 -2.436 1 91.25 311 ALA B O 1
ATOM 8863 N N . GLN B 1 312 ? -14.078 -46.938 -3.047 1 90.38 312 GLN B N 1
ATOM 8864 C CA . GLN B 1 312 ? -13.609 -46.625 -4.395 1 90.38 312 GLN B CA 1
ATOM 8865 C C . GLN B 1 312 ? -14.633 -45.781 -5.156 1 90.38 312 GLN B C 1
ATOM 8867 O O . GLN B 1 312 ? -14.258 -44.875 -5.902 1 90.38 312 GLN B O 1
ATOM 8872 N N . GLY B 1 313 ? -15.789 -46.094 -5.016 1 87.62 313 GLY B N 1
ATOM 8873 C CA . GLY B 1 313 ? -16.828 -45.281 -5.641 1 87.62 313 GLY B CA 1
ATOM 8874 C C . GLY B 1 313 ? -16.844 -43.844 -5.16 1 87.62 313 GLY B C 1
ATOM 8875 O O . GLY B 1 313 ? -17.016 -42.938 -5.957 1 87.62 313 GLY B O 1
ATOM 8876 N N . ILE B 1 314 ? -16.766 -43.75 -3.857 1 91.81 314 ILE B N 1
ATOM 8877 C CA . ILE B 1 314 ? -16.75 -42.438 -3.275 1 91.81 314 ILE B CA 1
ATOM 8878 C C . ILE B 1 314 ? -15.539 -41.656 -3.781 1 91.81 314 ILE B C 1
ATOM 8880 O O . ILE B 1 314 ? -15.641 -40.469 -4.137 1 91.81 314 ILE B O 1
ATOM 8884 N N . LEU B 1 315 ? -14.43 -42.312 -3.811 1 94.25 315 LEU B N 1
ATOM 8885 C CA . LEU B 1 315 ? -13.211 -41.719 -4.309 1 94.25 315 LEU B CA 1
ATOM 8886 C C . LEU B 1 315 ? -13.375 -41.25 -5.75 1 94.25 315 LEU B C 1
ATOM 8888 O O . LEU B 1 315 ? -12.984 -40.125 -6.105 1 94.25 315 LEU B O 1
ATOM 8892 N N . ASN B 1 316 ? -13.938 -42.031 -6.547 1 90.75 316 ASN B N 1
ATOM 8893 C CA . ASN B 1 316 ? -14.188 -41.656 -7.938 1 90.75 316 ASN B CA 1
ATOM 8894 C C . ASN B 1 316 ? -15.109 -40.469 -8.047 1 90.75 316 ASN B C 1
ATOM 8896 O O . ASN B 1 316 ? -14.906 -39.594 -8.906 1 90.75 316 ASN B O 1
ATOM 8900 N N . TYR B 1 317 ? -16.141 -40.469 -7.219 1 89.88 317 TYR B N 1
ATOM 8901 C CA . TYR B 1 317 ? -17.047 -39.344 -7.188 1 89.88 317 TYR B CA 1
ATOM 8902 C C . TYR B 1 317 ? -16.281 -38.062 -6.832 1 89.88 317 TYR B C 1
ATOM 8904 O O . TYR B 1 317 ? -16.5 -37 -7.441 1 89.88 317 TYR B O 1
ATOM 8912 N N . LEU B 1 318 ? -15.461 -38.188 -5.852 1 95.12 318 LEU B N 1
ATOM 8913 C CA . LEU B 1 318 ? -14.711 -37.031 -5.391 1 95.12 318 LEU B CA 1
ATOM 8914 C C . LEU B 1 318 ? -13.727 -36.562 -6.461 1 95.12 318 LEU B C 1
ATOM 8916 O O . LEU B 1 318 ? -13.523 -35.344 -6.633 1 95.12 318 LEU B O 1
ATOM 8920 N N . PHE B 1 319 ? -13.102 -37.438 -7.18 1 95.06 319 PHE B N 1
ATOM 8921 C CA . PHE B 1 319 ? -12.219 -37.062 -8.281 1 95.06 319 PHE B CA 1
ATOM 8922 C C . PHE B 1 319 ? -12.977 -36.25 -9.328 1 95.06 319 PHE B C 1
ATOM 8924 O O . PHE B 1 319 ? -12.43 -35.281 -9.883 1 95.06 319 PHE B O 1
ATOM 8931 N N . LYS B 1 320 ? -14.133 -36.562 -9.539 1 90.06 320 LYS B N 1
ATOM 8932 C CA . LYS B 1 320 ? -14.922 -35.938 -10.602 1 90.06 320 LYS B CA 1
ATOM 8933 C C . LYS B 1 320 ? -15.508 -34.594 -10.141 1 90.06 320 LYS B C 1
ATOM 8935 O O . LYS B 1 320 ? -15.672 -33.688 -10.953 1 90.06 320 LYS B O 1
ATOM 8940 N N . ASN B 1 321 ? -15.812 -34.5 -8.883 1 91.12 321 ASN B N 1
ATOM 8941 C CA . ASN B 1 321 ? -16.625 -33.375 -8.461 1 91.12 321 ASN B CA 1
ATOM 8942 C C . ASN B 1 321 ? -15.844 -32.438 -7.547 1 91.12 321 ASN B C 1
ATOM 8944 O O . ASN B 1 321 ? -16.391 -31.453 -7.023 1 91.12 321 ASN B O 1
ATOM 8948 N N . THR B 1 322 ? -14.656 -32.688 -7.266 1 95.81 322 THR B N 1
ATOM 8949 C CA . THR B 1 322 ? -13.828 -31.812 -6.445 1 95.81 322 THR B CA 1
ATOM 8950 C C . THR B 1 322 ? -12.469 -31.594 -7.09 1 95.81 322 THR B C 1
ATOM 8952 O O . THR B 1 322 ? -12.172 -32.156 -8.148 1 95.81 322 THR B O 1
ATOM 8955 N N . ASP B 1 323 ? -11.633 -30.859 -6.418 1 96.69 323 ASP B N 1
ATOM 8956 C CA . ASP B 1 323 ? -10.32 -30.531 -6.961 1 96.69 323 ASP B CA 1
ATOM 8957 C C . ASP B 1 323 ? -9.289 -31.594 -6.598 1 96.69 323 ASP B C 1
ATOM 8959 O O . ASP B 1 323 ? -8.078 -31.375 -6.742 1 96.69 323 ASP B O 1
ATOM 8963 N N . LEU B 1 324 ? -9.734 -32.688 -6.133 1 97.38 324 LEU B N 1
ATOM 8964 C CA . LEU B 1 324 ? -8.828 -33.812 -5.988 1 97.38 324 LEU B CA 1
ATOM 8965 C C . LEU B 1 324 ? -8.25 -34.219 -7.344 1 97.38 324 LEU B C 1
ATOM 8967 O O . LEU B 1 324 ? -7.223 -34.906 -7.41 1 97.38 324 LEU B O 1
ATOM 8971 N N . GLN B 1 325 ? -8.93 -33.875 -8.281 1 96.38 325 GLN B N 1
ATOM 8972 C CA . GLN B 1 325 ? -8.469 -34 -9.656 1 96.38 325 GLN B CA 1
ATOM 8973 C C . GLN B 1 325 ? -8.781 -32.719 -10.453 1 96.38 325 GLN B C 1
ATOM 8975 O O . GLN B 1 325 ? -9.883 -32.188 -10.367 1 96.38 325 GLN B O 1
ATOM 8980 N N . VAL B 1 326 ? -7.762 -32.219 -11.156 1 96.44 326 VAL B N 1
ATOM 8981 C CA . VAL B 1 326 ? -7.984 -31.016 -11.938 1 96.44 326 VAL B CA 1
ATOM 8982 C C . VAL B 1 326 ? -7.395 -31.203 -13.336 1 96.44 326 VAL B C 1
ATOM 8984 O O . VAL B 1 326 ? -6.512 -32.031 -13.547 1 96.44 326 VAL B O 1
ATOM 8987 N N . SER B 1 327 ? -7.992 -30.438 -14.258 1 94.19 327 SER B N 1
ATOM 8988 C CA . SER B 1 327 ? -7.395 -30.359 -15.586 1 94.19 327 SER B CA 1
ATOM 8989 C C . SER B 1 327 ? -6.312 -29.297 -15.648 1 94.19 327 SER B C 1
ATOM 8991 O O . SER B 1 327 ? -6.551 -28.141 -15.281 1 94.19 327 SER B O 1
ATOM 8993 N N . TYR B 1 328 ? -5.117 -29.688 -16.031 1 95.81 328 TYR B N 1
ATOM 8994 C CA . TYR B 1 328 ? -4.059 -28.703 -16.234 1 95.81 328 TYR B CA 1
ATOM 8995 C C . TYR B 1 328 ? -3.957 -28.312 -17.703 1 95.81 328 TYR B C 1
ATOM 8997 O O . TYR B 1 328 ? -3.732 -29.172 -18.562 1 95.81 328 TYR B O 1
ATOM 9005 N N . ASN B 1 329 ? -4.133 -27.031 -17.969 1 94.5 329 ASN B N 1
ATOM 9006 C CA . ASN B 1 329 ? -4.09 -26.5 -19.328 1 94.5 329 ASN B CA 1
ATOM 9007 C C . ASN B 1 329 ? -2.746 -25.844 -19.625 1 94.5 329 ASN B C 1
ATOM 9009 O O . ASN B 1 329 ? -2.426 -24.797 -19.047 1 94.5 329 ASN B O 1
ATOM 9013 N N . PHE B 1 330 ? -2.014 -26.438 -20.562 1 96.56 330 PHE B N 1
ATOM 9014 C CA . PHE B 1 330 ? -0.744 -25.859 -21 1 96.56 330 PHE B CA 1
ATOM 9015 C C . PHE B 1 330 ? -0.972 -24.688 -21.938 1 96.56 330 PHE B C 1
ATOM 9017 O O . PHE B 1 330 ? -1.741 -24.781 -22.891 1 96.56 330 PHE B O 1
ATOM 9024 N N . ASN B 1 331 ? -0.484 -23.578 -21.656 1 96.62 331 ASN B N 1
ATOM 9025 C CA . ASN B 1 331 ? -0.373 -22.406 -22.516 1 96.62 331 ASN B CA 1
ATOM 9026 C C . ASN B 1 331 ? 1.016 -21.766 -22.422 1 96.62 331 ASN B C 1
ATOM 9028 O O . ASN B 1 331 ? 1.21 -20.781 -21.719 1 96.62 331 ASN B O 1
ATOM 9032 N N . MET B 1 332 ? 1.909 -22.359 -23.234 1 97.38 332 MET B N 1
ATOM 9033 C CA . MET B 1 332 ? 3.322 -22.047 -23.047 1 97.38 332 MET B CA 1
ATOM 9034 C C . MET B 1 332 ? 3.746 -20.891 -23.969 1 97.38 332 MET B C 1
ATOM 9036 O O . MET B 1 332 ? 4.215 -21.125 -25.078 1 97.38 332 MET B O 1
ATOM 9040 N N . VAL B 1 333 ? 3.602 -19.688 -23.391 1 95.69 333 VAL B N 1
ATOM 9041 C CA . VAL B 1 333 ? 3.977 -18.469 -24.109 1 95.69 333 VAL B CA 1
ATOM 9042 C C . VAL B 1 333 ? 5.164 -17.812 -23.422 1 95.69 333 VAL B C 1
ATOM 9044 O O . VAL B 1 333 ? 5.18 -17.672 -22.188 1 95.69 333 VAL B O 1
ATOM 9047 N N . ALA B 1 334 ? 6.219 -17.516 -24.141 1 95.38 334 ALA B N 1
ATOM 9048 C CA . ALA B 1 334 ? 7.391 -16.812 -23.625 1 95.38 334 ALA B CA 1
ATOM 9049 C C . ALA B 1 334 ? 7.895 -15.781 -24.641 1 95.38 334 ALA B C 1
ATOM 9051 O O . ALA B 1 334 ? 7.523 -15.828 -25.812 1 95.38 334 ALA B O 1
ATOM 9052 N N . ILE B 1 335 ? 8.648 -14.82 -24.125 1 94.19 335 ILE B N 1
ATOM 9053 C CA . ILE B 1 335 ? 9.258 -13.828 -25.016 1 94.19 335 ILE B CA 1
ATOM 9054 C C . ILE B 1 335 ? 10.516 -14.414 -25.656 1 94.19 335 ILE B C 1
ATOM 9056 O O . ILE B 1 335 ? 11.477 -14.758 -24.953 1 94.19 335 ILE B O 1
ATOM 9060 N N . ASN B 1 336 ? 10.492 -14.617 -26.922 1 92.81 336 ASN B N 1
ATOM 9061 C CA . ASN B 1 336 ? 11.609 -15.078 -27.734 1 92.81 336 ASN B CA 1
ATOM 9062 C C . ASN B 1 336 ? 11.992 -14.055 -28.797 1 92.81 336 ASN B C 1
ATOM 9064 O O . ASN B 1 336 ? 11.156 -13.664 -29.625 1 92.81 336 ASN B O 1
ATOM 9068 N N . ASN B 1 337 ? 13.203 -13.539 -28.703 1 90.44 337 ASN B N 1
ATOM 9069 C CA . ASN B 1 337 ? 13.656 -12.492 -29.609 1 90.44 337 ASN B CA 1
ATOM 9070 C C . ASN B 1 337 ? 12.719 -11.281 -29.594 1 90.44 337 ASN B C 1
ATOM 9072 O O . ASN B 1 337 ? 12.273 -10.82 -30.641 1 90.44 337 ASN B O 1
ATOM 9076 N N . LYS B 1 338 ? 12.281 -10.93 -28.422 1 86.25 338 LYS B N 1
ATOM 9077 C CA . LYS B 1 338 ? 11.508 -9.727 -28.141 1 86.25 338 LYS B CA 1
ATOM 9078 C C . LYS B 1 338 ? 10.078 -9.852 -28.641 1 86.25 338 LYS B C 1
ATOM 9080 O O . LYS B 1 338 ? 9.383 -8.844 -28.812 1 86.25 338 LYS B O 1
ATOM 9085 N N . ARG B 1 339 ? 9.656 -11.141 -28.812 1 87.19 339 ARG B N 1
ATOM 9086 C CA . ARG B 1 339 ? 8.281 -11.375 -29.219 1 87.19 339 ARG B CA 1
ATOM 9087 C C . ARG B 1 339 ? 7.648 -12.516 -28.438 1 87.19 339 ARG B C 1
ATOM 9089 O O . ARG B 1 339 ? 8.305 -13.523 -28.156 1 87.19 339 ARG B O 1
ATOM 9096 N N . PRO B 1 340 ? 6.391 -12.32 -28.109 1 90.12 340 PRO B N 1
ATOM 9097 C CA . PRO B 1 340 ? 5.684 -13.43 -27.469 1 90.12 340 PRO B CA 1
ATOM 9098 C C . PRO B 1 340 ? 5.359 -14.562 -28.438 1 90.12 340 PRO B C 1
ATOM 9100 O O . PRO B 1 340 ? 4.871 -14.312 -29.547 1 90.12 340 PRO B O 1
ATOM 9103 N N . GLU B 1 341 ? 5.703 -15.773 -28.125 1 92.38 341 GLU B N 1
ATOM 9104 C CA . GLU B 1 341 ? 5.473 -16.938 -28.984 1 92.38 341 GLU B CA 1
ATOM 9105 C C . GLU B 1 341 ? 5.078 -18.156 -28.156 1 92.38 341 GLU B C 1
ATOM 9107 O O . GLU B 1 341 ? 5.531 -18.312 -27.016 1 92.38 341 GLU B O 1
ATOM 9112 N N . HIS B 1 342 ? 4.191 -18.906 -28.828 1 94 342 HIS B N 1
ATOM 9113 C CA . HIS B 1 342 ? 4.008 -20.25 -28.281 1 94 342 HIS B CA 1
ATOM 9114 C C . HIS B 1 342 ? 5.242 -21.109 -28.516 1 94 342 HIS B C 1
ATOM 9116 O O . HIS B 1 342 ? 5.738 -21.203 -29.641 1 94 342 HIS B O 1
ATOM 9122 N N . VAL B 1 343 ? 5.688 -21.672 -27.5 1 96.56 343 VAL B N 1
ATOM 9123 C CA . VAL B 1 343 ? 6.953 -22.391 -27.641 1 96.56 343 VAL B CA 1
ATOM 9124 C C . VAL B 1 343 ? 6.785 -23.828 -27.125 1 96.56 343 VAL B C 1
ATOM 9126 O O . VAL B 1 343 ? 6.059 -24.062 -26.156 1 96.56 343 VAL B O 1
ATOM 9129 N N . GLY B 1 344 ? 7.418 -24.703 -27.828 1 97.25 344 GLY B N 1
ATOM 9130 C CA . GLY B 1 344 ? 7.488 -26.094 -27.391 1 97.25 344 GLY B CA 1
ATOM 9131 C C . GLY B 1 344 ? 8.734 -26.406 -26.594 1 97.25 344 GLY B C 1
ATOM 9132 O O . GLY B 1 344 ? 9.578 -25.531 -26.375 1 97.25 344 GLY B O 1
ATOM 9133 N N . LEU B 1 345 ? 8.852 -27.656 -26.219 1 98.25 345 LEU B N 1
ATOM 9134 C CA . LEU B 1 345 ? 9.945 -28.094 -25.375 1 98.25 345 LEU B CA 1
ATOM 9135 C C . LEU B 1 345 ? 11.289 -27.891 -26.062 1 98.25 345 LEU B C 1
ATOM 9137 O O . LEU B 1 345 ? 12.234 -27.359 -25.469 1 98.25 345 LEU B O 1
ATOM 9141 N N . LYS B 1 346 ? 11.414 -28.297 -27.266 1 97.81 346 LYS B N 1
ATOM 9142 C CA . LYS B 1 346 ? 12.68 -28.203 -28 1 97.81 346 LYS B CA 1
ATOM 9143 C C . LYS B 1 346 ? 13.102 -26.75 -28.188 1 97.81 346 LYS B C 1
ATOM 9145 O O . LYS B 1 346 ? 14.266 -26.406 -28 1 97.81 346 LYS B O 1
ATOM 9150 N N . THR B 1 347 ? 12.133 -25.922 -28.562 1 97.69 347 THR B N 1
ATOM 9151 C CA . THR B 1 347 ? 12.414 -24.5 -28.766 1 97.69 347 THR B CA 1
ATOM 9152 C C . THR B 1 347 ? 12.961 -23.875 -27.484 1 97.69 347 THR B C 1
ATOM 9154 O O . THR B 1 347 ? 13.883 -23.062 -27.531 1 97.69 347 THR B O 1
ATOM 9157 N N . ILE B 1 348 ? 12.391 -24.203 -26.344 1 98.5 348 ILE B N 1
ATOM 9158 C CA . ILE B 1 348 ? 12.82 -23.672 -25.062 1 98.5 348 ILE B CA 1
ATOM 9159 C C . ILE B 1 348 ? 14.266 -24.078 -24.781 1 98.5 348 ILE B C 1
ATOM 9161 O O . ILE B 1 348 ? 15.094 -23.234 -24.422 1 98.5 348 ILE B O 1
ATOM 9165 N N . LEU B 1 349 ? 14.594 -25.312 -25 1 98.69 349 LEU B N 1
ATOM 9166 C CA . LEU B 1 349 ? 15.93 -25.828 -24.719 1 98.69 349 LEU B CA 1
ATOM 9167 C C . LEU B 1 349 ? 16.953 -25.234 -25.688 1 98.69 349 LEU B C 1
ATOM 9169 O O . LEU B 1 349 ? 18.078 -24.906 -25.297 1 98.69 349 LEU B O 1
ATOM 9173 N N . GLU B 1 350 ? 16.578 -25.125 -26.938 1 98.12 350 GLU B N 1
ATOM 9174 C CA . GLU B 1 350 ? 17.469 -24.547 -27.938 1 98.12 350 GLU B CA 1
ATOM 9175 C C . GLU B 1 350 ? 17.781 -23.078 -27.609 1 98.12 350 GLU B C 1
ATOM 9177 O O . GLU B 1 350 ? 18.938 -22.656 -27.688 1 98.12 350 GLU B O 1
ATOM 9182 N N . ALA B 1 351 ? 16.734 -22.375 -27.297 1 98 351 ALA B N 1
ATOM 9183 C CA . ALA B 1 351 ? 16.922 -20.953 -26.953 1 98 351 ALA B CA 1
ATOM 9184 C C . ALA B 1 351 ? 17.812 -20.812 -25.719 1 98 351 ALA B C 1
ATOM 9186 O O . ALA B 1 351 ? 18.656 -19.906 -25.656 1 98 351 ALA B O 1
ATOM 9187 N N . TYR B 1 352 ? 17.641 -21.672 -24.828 1 98.25 352 TYR B N 1
ATOM 9188 C CA . TYR B 1 352 ? 18.438 -21.641 -23.609 1 98.25 352 TYR B CA 1
ATOM 9189 C C . TYR B 1 352 ? 19.906 -21.922 -23.906 1 98.25 352 TYR B C 1
ATOM 9191 O O . TYR B 1 352 ? 20.797 -21.203 -23.422 1 98.25 352 TYR B O 1
ATOM 9199 N N . LEU B 1 353 ? 20.141 -22.875 -24.656 1 98.56 353 LEU B N 1
ATOM 9200 C CA . LEU B 1 353 ? 21.516 -23.25 -24.984 1 98.56 353 LEU B CA 1
ATOM 9201 C C . LEU B 1 353 ? 22.203 -22.156 -25.797 1 98.56 353 LEU B C 1
ATOM 9203 O O . LEU B 1 353 ? 23.391 -21.906 -25.609 1 98.56 353 LEU B O 1
ATOM 9207 N N . GLU B 1 354 ? 21.469 -21.625 -26.688 1 98.19 354 GLU B N 1
ATOM 9208 C CA . GLU B 1 354 ? 22.016 -20.5 -27.438 1 98.19 354 GLU B CA 1
ATOM 9209 C C . GLU B 1 354 ? 22.406 -19.344 -26.5 1 98.19 354 GLU B C 1
ATOM 9211 O O . GLU B 1 354 ? 23.438 -18.719 -26.688 1 98.19 354 GLU B O 1
ATOM 9216 N N . HIS B 1 355 ? 21.562 -19.078 -25.594 1 98.38 355 HIS B N 1
ATOM 9217 C CA . HIS B 1 355 ? 21.844 -18.047 -24.609 1 98.38 355 HIS B CA 1
ATOM 9218 C C . HIS B 1 355 ? 23.078 -18.391 -23.797 1 98.38 355 HIS B C 1
ATOM 9220 O O . HIS B 1 355 ? 23.922 -17.531 -23.547 1 98.38 355 HIS B O 1
ATOM 9226 N N . GLN B 1 356 ? 23.266 -19.641 -23.391 1 98.62 356 GLN B N 1
ATOM 9227 C CA . GLN B 1 356 ? 24.438 -20.047 -22.625 1 98.62 356 GLN B CA 1
ATOM 9228 C C . GLN B 1 356 ? 25.703 -19.906 -23.438 1 98.62 356 GLN B C 1
ATOM 9230 O O . GLN B 1 356 ? 26.766 -19.562 -22.906 1 98.62 356 GLN B O 1
ATOM 9235 N N . ARG B 1 357 ? 25.625 -20.234 -24.688 1 98.5 357 ARG B N 1
ATOM 9236 C CA . ARG B 1 357 ? 26.78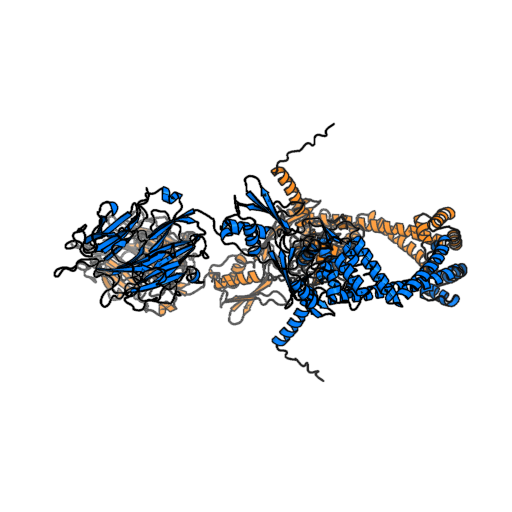1 -20.062 -25.562 1 98.5 357 ARG B CA 1
ATOM 9237 C C . ARG B 1 357 ? 27.172 -18.594 -25.641 1 98.5 357 ARG B C 1
ATOM 9239 O O . ARG B 1 357 ? 28.375 -18.266 -25.609 1 98.5 357 ARG B O 1
ATOM 9246 N N . GLU B 1 358 ? 26.188 -17.75 -25.688 1 98.25 358 GLU B N 1
ATOM 9247 C CA . GLU B 1 358 ? 26.469 -16.328 -25.719 1 98.25 358 GLU B CA 1
ATOM 9248 C C . GLU B 1 358 ? 27.078 -15.852 -24.406 1 98.25 358 GLU B C 1
ATOM 9250 O O . GLU B 1 358 ? 28.078 -15.133 -24.406 1 98.25 358 GLU B O 1
ATOM 9255 N N . VAL B 1 359 ? 26.516 -16.203 -23.312 1 98.56 359 VAL B N 1
ATOM 9256 C CA . VAL B 1 359 ? 26.969 -15.797 -21.984 1 98.56 359 VAL B CA 1
ATOM 9257 C C . VAL B 1 359 ? 28.406 -16.281 -21.766 1 98.56 359 VAL B C 1
ATOM 9259 O O . VAL B 1 359 ? 29.25 -15.523 -21.312 1 98.56 359 VAL B O 1
ATOM 9262 N N . THR B 1 360 ? 28.688 -17.5 -22.141 1 98.5 360 THR B N 1
ATOM 9263 C CA . THR B 1 360 ? 30.016 -18.078 -21.953 1 98.5 360 THR B CA 1
ATOM 9264 C C . THR B 1 360 ? 31.047 -17.406 -22.844 1 98.5 360 THR B C 1
ATOM 9266 O O . THR B 1 360 ? 32.188 -17.188 -22.438 1 98.5 360 THR B O 1
ATOM 9269 N N . THR B 1 361 ? 30.641 -17.156 -24 1 98.62 361 THR B N 1
ATOM 9270 C CA . THR B 1 361 ? 31.516 -16.453 -24.922 1 98.62 361 THR B CA 1
ATOM 9271 C C . THR B 1 361 ? 31.859 -15.062 -24.375 1 98.62 361 THR B C 1
ATOM 9273 O O . THR B 1 361 ? 33.031 -14.688 -24.328 1 98.62 361 THR B O 1
ATOM 9276 N N . ARG B 1 362 ? 30.891 -14.352 -23.953 1 98.5 362 ARG B N 1
ATOM 9277 C CA . ARG B 1 362 ? 31.094 -13.008 -23.438 1 98.5 362 ARG B CA 1
ATOM 9278 C C . ARG B 1 362 ? 31.953 -13.031 -22.172 1 98.5 362 ARG B C 1
ATOM 9280 O O . ARG B 1 362 ? 32.844 -12.195 -21.984 1 98.5 362 ARG B O 1
ATOM 9287 N N . ARG B 1 363 ? 31.656 -13.953 -21.328 1 98.31 363 ARG B N 1
ATOM 9288 C CA . ARG B 1 363 ? 32.438 -14.094 -20.094 1 98.31 363 ARG B CA 1
ATOM 9289 C C . ARG B 1 363 ? 33.875 -14.375 -20.406 1 98.31 363 ARG B C 1
ATOM 9291 O O . ARG B 1 363 ? 34.781 -13.789 -19.797 1 98.31 363 ARG B O 1
ATOM 9298 N N . THR B 1 364 ? 34.094 -15.203 -21.328 1 98.44 364 THR B N 1
ATOM 9299 C CA . THR B 1 364 ? 35.438 -15.586 -21.703 1 98.44 364 THR B CA 1
ATOM 9300 C C . THR B 1 364 ? 36.188 -14.414 -22.359 1 98.44 364 THR B C 1
ATOM 9302 O O . THR B 1 364 ? 37.375 -14.203 -22.109 1 98.44 364 THR B O 1
ATOM 9305 N N . LYS B 1 365 ? 35.5 -13.75 -23.188 1 98.38 365 LYS B N 1
ATOM 9306 C CA . LYS B 1 365 ? 36.062 -12.562 -23.812 1 98.38 365 LYS B CA 1
ATOM 9307 C C . LYS B 1 365 ? 36.438 -11.523 -22.766 1 98.38 365 LYS B C 1
ATOM 9309 O O . LYS B 1 365 ? 37.5 -10.906 -22.844 1 98.38 365 LYS B O 1
ATOM 9314 N N . PHE B 1 366 ? 35.594 -11.273 -21.828 1 98.38 366 PHE B N 1
ATOM 9315 C CA . PHE B 1 366 ? 35.844 -10.344 -20.734 1 98.38 366 PHE B CA 1
ATOM 9316 C C . PHE B 1 366 ? 37.094 -10.75 -19.953 1 98.38 366 PHE B C 1
ATOM 9318 O O . PHE B 1 366 ? 37.938 -9.914 -19.703 1 98.38 366 PHE B O 1
ATOM 9325 N N . ASP B 1 367 ? 37.125 -12 -19.641 1 98.12 367 ASP B N 1
ATOM 9326 C CA . ASP B 1 367 ? 38.25 -12.508 -18.875 1 98.12 367 ASP B CA 1
ATOM 9327 C C . ASP B 1 367 ? 39.531 -12.406 -19.672 1 98.12 367 ASP B C 1
ATOM 9329 O O . ASP B 1 367 ? 40.594 -12.125 -19.109 1 98.12 367 ASP B O 1
ATOM 9333 N N . LEU B 1 368 ? 39.469 -12.656 -20.906 1 98.25 368 LEU B N 1
ATOM 9334 C CA . LEU B 1 368 ? 40.625 -12.562 -21.781 1 98.25 368 LEU B CA 1
ATOM 9335 C C . LEU B 1 368 ? 41.156 -11.125 -21.844 1 98.25 368 LEU B C 1
ATOM 9337 O O . LEU B 1 368 ? 42.344 -10.891 -21.719 1 98.25 368 LEU B O 1
ATOM 9341 N N . GLU B 1 369 ? 40.25 -10.227 -22.031 1 98.06 369 GLU B N 1
ATOM 9342 C CA . GLU B 1 369 ? 40.625 -8.82 -22.094 1 98.06 369 GLU B CA 1
ATOM 9343 C C . GLU B 1 369 ? 41.25 -8.352 -20.781 1 98.06 369 GLU B C 1
ATOM 9345 O O . GLU B 1 369 ? 42.25 -7.629 -20.781 1 98.06 369 GLU B O 1
ATOM 9350 N N . LYS B 1 370 ? 40.688 -8.68 -19.734 1 97.31 370 LYS B N 1
ATOM 9351 C CA . LYS B 1 370 ? 41.188 -8.312 -18.422 1 97.31 370 LYS B CA 1
ATOM 9352 C C . LYS B 1 370 ? 42.594 -8.914 -18.188 1 97.31 370 LYS B C 1
ATOM 9354 O O . LYS B 1 370 ? 43.469 -8.25 -17.672 1 97.31 370 LYS B O 1
ATOM 9359 N N . ALA B 1 371 ? 42.688 -10.18 -18.578 1 97.62 371 ALA B N 1
ATOM 9360 C CA . ALA B 1 371 ? 43.969 -10.867 -18.406 1 97.62 371 ALA B CA 1
ATOM 9361 C C . ALA B 1 371 ? 45.062 -10.234 -19.266 1 97.62 371 ALA B C 1
ATOM 9363 O O . ALA B 1 371 ? 46.219 -10.07 -18.828 1 97.62 371 ALA B O 1
ATOM 9364 N N . LYS B 1 372 ? 44.75 -9.906 -20.422 1 97.56 372 LYS B N 1
ATOM 9365 C CA . LYS B 1 372 ? 45.688 -9.266 -21.328 1 97.56 372 LYS B CA 1
ATOM 9366 C C . LYS B 1 372 ? 46.125 -7.895 -20.812 1 97.56 372 LYS B C 1
ATOM 9368 O O . LYS B 1 372 ? 47.281 -7.531 -20.875 1 97.56 372 LYS B O 1
ATOM 9373 N N . ALA B 1 373 ? 45.188 -7.137 -20.375 1 97.19 373 ALA B N 1
ATOM 9374 C CA . ALA B 1 373 ? 45.5 -5.824 -19.812 1 97.19 373 ALA B CA 1
ATOM 9375 C C . ALA B 1 373 ? 46.406 -5.938 -18.609 1 97.19 373 ALA B C 1
ATOM 9377 O O . ALA B 1 373 ? 47.344 -5.156 -18.453 1 97.19 373 ALA B O 1
ATOM 9378 N N . ARG B 1 374 ? 46.062 -6.836 -17.781 1 97.12 374 ARG B N 1
ATOM 9379 C CA . ARG B 1 374 ? 46.875 -7.039 -16.594 1 97.12 374 ARG B CA 1
ATOM 9380 C C . ARG B 1 374 ? 48.281 -7.516 -16.953 1 97.12 374 ARG B C 1
ATOM 9382 O O . ARG B 1 374 ? 49.25 -7.086 -16.359 1 97.12 374 ARG B O 1
ATOM 9389 N N . GLU B 1 375 ? 48.344 -8.398 -17.891 1 96.5 375 GLU B N 1
ATOM 9390 C CA . GLU B 1 375 ? 49.656 -8.891 -18.344 1 96.5 375 GLU B CA 1
ATOM 9391 C C . GLU B 1 375 ? 50.531 -7.75 -18.859 1 96.5 375 GLU B C 1
ATOM 9393 O O . GLU B 1 375 ? 51.719 -7.707 -18.609 1 96.5 375 GLU B O 1
ATOM 9398 N N . HIS B 1 376 ? 49.969 -6.848 -19.578 1 96.44 376 HIS B N 1
ATOM 9399 C CA . HIS B 1 376 ? 50.656 -5.68 -20.109 1 96.44 376 HIS B CA 1
ATOM 9400 C C . HIS B 1 376 ? 51.281 -4.844 -18.984 1 96.44 376 HIS B C 1
ATOM 9402 O O . HIS B 1 376 ? 52.438 -4.441 -19.062 1 96.44 376 HIS B O 1
ATOM 9408 N N . ILE B 1 377 ? 50.531 -4.613 -17.938 1 97.12 377 ILE B N 1
ATOM 9409 C CA . ILE B 1 377 ? 51 -3.809 -16.812 1 97.12 377 ILE B CA 1
ATOM 9410 C C . ILE B 1 377 ? 52.094 -4.547 -16.062 1 97.12 377 ILE B C 1
ATOM 9412 O O . ILE B 1 377 ? 53.125 -3.955 -15.695 1 97.12 377 ILE B O 1
ATOM 9416 N N . VAL B 1 378 ? 51.844 -5.859 -15.82 1 96.62 378 VAL B N 1
ATOM 9417 C CA . VAL B 1 378 ? 52.781 -6.66 -15.055 1 96.62 378 VAL B CA 1
ATOM 9418 C C . VAL B 1 378 ? 54.125 -6.688 -15.773 1 96.62 378 VAL B C 1
ATOM 9420 O O . VAL B 1 378 ? 55.188 -6.598 -15.141 1 96.62 378 VAL B O 1
ATOM 9423 N N . LYS B 1 379 ? 54.219 -6.75 -17.047 1 95.12 379 LYS B N 1
ATOM 9424 C CA . LYS B 1 379 ? 55.438 -6.703 -17.844 1 95.12 379 LYS B CA 1
ATOM 9425 C C . LYS B 1 379 ? 56.156 -5.367 -17.656 1 95.12 379 LYS B C 1
ATOM 9427 O O . LYS B 1 379 ? 57.375 -5.328 -17.531 1 95.12 379 LYS B O 1
ATOM 9432 N N . GLY B 1 380 ? 55.344 -4.332 -17.609 1 95.25 380 GLY B N 1
ATOM 9433 C CA . GLY B 1 380 ? 55.906 -3.016 -17.359 1 95.25 380 GLY B CA 1
ATOM 9434 C C . GLY B 1 380 ? 56.5 -2.869 -15.977 1 95.25 380 GLY B C 1
ATOM 9435 O O . GLY B 1 380 ? 57.562 -2.281 -15.82 1 95.25 380 GLY B O 1
ATOM 9436 N N . LEU B 1 381 ? 55.875 -3.348 -15.023 1 96 381 LEU B N 1
ATOM 9437 C CA . LEU B 1 381 ? 56.344 -3.266 -13.648 1 96 381 LEU B CA 1
ATOM 9438 C C . LEU B 1 381 ? 57.656 -4.062 -13.469 1 96 381 LEU B C 1
ATOM 9440 O O . LEU B 1 381 ? 58.562 -3.613 -12.781 1 96 381 LEU B O 1
ATOM 9444 N N . ILE B 1 382 ? 57.719 -5.25 -14.062 1 94.38 382 ILE B N 1
ATOM 9445 C CA . ILE B 1 382 ? 58.906 -6.078 -13.977 1 94.38 382 ILE B CA 1
ATOM 9446 C C . ILE B 1 382 ? 60.094 -5.348 -14.625 1 94.38 382 ILE B C 1
ATOM 9448 O O . ILE B 1 382 ? 61.188 -5.324 -14.07 1 94.38 382 ILE B O 1
ATOM 9452 N N . LYS B 1 383 ? 59.875 -4.672 -15.656 1 94.69 383 LYS B N 1
ATOM 9453 C CA . LYS B 1 383 ? 60.906 -3.881 -16.328 1 94.69 383 LYS B CA 1
ATOM 9454 C C . LYS B 1 383 ? 61.344 -2.697 -15.461 1 94.69 383 LYS B C 1
ATOM 9456 O O . LYS B 1 383 ? 62.531 -2.441 -15.297 1 94.69 383 LYS B O 1
ATOM 9461 N N . ALA B 1 384 ? 60.375 -2.018 -14.891 1 95.06 384 ALA B N 1
ATOM 9462 C CA . ALA B 1 384 ? 60.656 -0.857 -14.055 1 95.06 384 ALA B CA 1
ATOM 9463 C C . ALA B 1 384 ? 61.5 -1.253 -12.836 1 95.06 384 ALA B C 1
ATOM 9465 O O . ALA B 1 384 ? 62.406 -0.533 -12.445 1 95.06 384 ALA B O 1
ATOM 9466 N N . LEU B 1 385 ? 61.156 -2.342 -12.281 1 91.81 385 LEU B N 1
ATOM 9467 C CA . LEU B 1 385 ? 61.844 -2.787 -11.078 1 91.81 385 LEU B CA 1
ATOM 9468 C C . LEU B 1 385 ? 63.281 -3.234 -11.398 1 91.81 385 LEU B C 1
ATOM 9470 O O . LEU B 1 385 ? 64.188 -3.16 -10.547 1 91.81 385 LEU B O 1
ATOM 9474 N N . SER B 1 386 ? 63.531 -3.602 -12.617 1 91.62 386 SER B N 1
ATOM 9475 C CA . SER B 1 386 ? 64.875 -3.986 -13.047 1 91.62 386 SER B CA 1
ATOM 9476 C C . SER B 1 386 ? 65.75 -2.766 -13.227 1 91.62 386 SER B C 1
ATOM 9478 O O . SER B 1 386 ? 67 -2.865 -13.117 1 91.62 386 SER B O 1
ATOM 9480 N N . ILE B 1 387 ? 65.188 -1.526 -13.398 1 93.75 387 ILE B N 1
ATOM 9481 C CA . ILE B 1 387 ? 65.938 -0.278 -13.547 1 93.75 387 ILE B CA 1
ATOM 9482 C C . ILE B 1 387 ? 65.375 0.748 -12.539 1 93.75 387 ILE B C 1
ATOM 9484 O O . ILE B 1 387 ? 65.188 1.918 -12.875 1 93.75 387 ILE B O 1
ATOM 9488 N N . LEU B 1 388 ? 65.188 0.299 -11.328 1 90.88 388 LEU B N 1
ATOM 9489 C CA . LEU B 1 388 ? 64.438 1.055 -10.312 1 90.88 388 LEU B CA 1
ATOM 9490 C C . LEU B 1 388 ? 65.125 2.363 -9.992 1 90.88 388 LEU B C 1
ATOM 9492 O O . LEU B 1 388 ? 64.5 3.408 -9.859 1 90.88 388 LEU B O 1
ATOM 9496 N N . ASP B 1 389 ? 66.438 2.363 -9.828 1 90 389 ASP B N 1
ATOM 9497 C CA . ASP B 1 389 ? 67.188 3.549 -9.445 1 90 389 ASP B CA 1
ATOM 9498 C C . ASP B 1 389 ? 67 4.66 -10.477 1 90 389 ASP B C 1
ATOM 9500 O O . ASP B 1 389 ? 66.875 5.828 -10.117 1 90 389 ASP B O 1
ATOM 9504 N N . ASP B 1 390 ? 67.062 4.262 -11.703 1 94.06 390 ASP B N 1
ATOM 9505 C CA . ASP B 1 390 ? 66.875 5.234 -12.781 1 94.06 390 ASP B CA 1
ATOM 9506 C C . ASP B 1 390 ? 65.5 5.781 -12.812 1 94.06 390 ASP B C 1
ATOM 9508 O O . ASP B 1 390 ? 65.25 6.965 -13.086 1 94.06 390 ASP B O 1
ATOM 9512 N N . VAL B 1 391 ? 64.562 4.93 -12.461 1 94.19 391 VAL B N 1
ATOM 9513 C CA . VAL B 1 391 ? 63.188 5.316 -12.453 1 94.19 391 VAL B CA 1
ATOM 9514 C C . VAL B 1 391 ? 62.938 6.336 -11.344 1 94.19 391 VAL B C 1
ATOM 9516 O O . VAL B 1 391 ? 62.281 7.363 -11.578 1 94.19 391 VAL B O 1
ATOM 9519 N N . ILE B 1 392 ? 63.5 6.102 -10.188 1 90.81 392 ILE B N 1
ATOM 9520 C CA . ILE B 1 392 ? 63.312 6.984 -9.047 1 90.81 392 ILE B CA 1
ATOM 9521 C C . ILE B 1 392 ? 63.969 8.336 -9.32 1 90.81 392 ILE B C 1
ATOM 9523 O O . ILE B 1 392 ? 63.375 9.383 -9.008 1 90.81 392 ILE B O 1
ATOM 9527 N N . LYS B 1 393 ? 65.062 8.328 -9.805 1 92 393 LYS B N 1
ATOM 9528 C CA . LYS B 1 393 ? 65.812 9.555 -10.133 1 92 393 LYS B CA 1
ATOM 9529 C C . LYS B 1 393 ? 65 10.406 -11.109 1 92 393 LYS B C 1
ATOM 9531 O O . LYS B 1 393 ? 64.875 11.625 -10.953 1 92 393 LYS B O 1
ATOM 9536 N N . THR B 1 394 ? 64.5 9.789 -12.086 1 94.94 394 THR B N 1
ATOM 9537 C CA . THR B 1 394 ? 63.688 10.477 -13.094 1 94.94 394 THR B CA 1
ATOM 9538 C C . THR B 1 394 ? 62.438 11.094 -12.469 1 94.94 394 THR B C 1
ATOM 9540 O O . THR B 1 394 ? 62.094 12.234 -12.781 1 94.94 394 THR B O 1
ATOM 9543 N N . ILE B 1 395 ? 61.75 10.422 -11.508 1 93.75 395 ILE B N 1
ATOM 9544 C CA . ILE B 1 395 ? 60.531 10.898 -10.867 1 93.75 395 ILE B CA 1
ATOM 9545 C C . ILE B 1 395 ? 60.875 12.086 -9.969 1 93.75 395 ILE B C 1
ATOM 9547 O O . ILE B 1 395 ? 60.156 13.086 -9.977 1 93.75 395 ILE B O 1
ATOM 9551 N N . ARG B 1 396 ? 62 12.07 -9.281 1 89.88 396 ARG B N 1
ATOM 9552 C CA . ARG B 1 396 ? 62.406 13.133 -8.375 1 89.88 396 ARG B CA 1
ATOM 9553 C C . ARG B 1 396 ? 62.75 14.406 -9.141 1 89.88 396 ARG B C 1
ATOM 9555 O O . ARG B 1 396 ? 62.562 15.516 -8.633 1 89.88 396 ARG B O 1
ATOM 9562 N N . ALA B 1 397 ? 63.219 14.219 -10.234 1 92.62 397 ALA B N 1
ATOM 9563 C CA . ALA B 1 397 ? 63.656 15.352 -11.062 1 92.62 397 ALA B CA 1
ATOM 9564 C C . ALA B 1 397 ? 62.469 15.977 -11.781 1 92.62 397 ALA B C 1
ATOM 9566 O O . ALA B 1 397 ? 62.562 17.078 -12.32 1 92.62 397 ALA B O 1
ATOM 9567 N N . SER B 1 398 ? 61.344 15.336 -11.703 1 93.81 398 SER B N 1
ATOM 9568 C CA . SER B 1 398 ? 60.156 15.805 -12.391 1 93.81 398 SER B CA 1
ATOM 9569 C C . SER B 1 398 ? 59.406 16.828 -11.555 1 93.81 398 SER B C 1
ATOM 9571 O O . SER B 1 398 ? 59.531 16.875 -10.336 1 93.81 398 SER B O 1
ATOM 9573 N N . LYS B 1 399 ? 58.562 17.719 -12.172 1 92.5 399 LYS B N 1
ATOM 9574 C CA . LYS B 1 399 ? 57.844 18.797 -11.508 1 92.5 399 LYS B CA 1
ATOM 9575 C C . LYS B 1 399 ? 56.625 18.266 -10.75 1 92.5 399 LYS B C 1
ATOM 9577 O O . LYS B 1 399 ? 56.375 18.672 -9.617 1 92.5 399 LYS B O 1
ATOM 9582 N N . ASN B 1 400 ? 55.844 17.453 -11.547 1 92.5 400 ASN B N 1
ATOM 9583 C CA . ASN B 1 400 ? 54.625 16.891 -10.992 1 92.5 400 ASN B CA 1
ATOM 9584 C C . ASN B 1 400 ? 54.312 15.508 -11.57 1 92.5 400 ASN B C 1
ATOM 9586 O O . ASN B 1 400 ? 55.125 14.953 -12.32 1 92.5 400 ASN B O 1
ATOM 9590 N N . LYS B 1 401 ? 53.25 14.906 -11.141 1 92.06 401 LYS B N 1
ATOM 9591 C CA . LYS B 1 401 ? 52.906 13.547 -11.547 1 92.06 401 LYS B CA 1
ATOM 9592 C C . LYS B 1 401 ? 52.844 13.422 -13.07 1 92.06 401 LYS B C 1
ATOM 9594 O O . LYS B 1 401 ? 53.375 12.461 -13.633 1 92.06 401 LYS B O 1
ATOM 9599 N N . SER B 1 402 ? 52.25 14.414 -13.703 1 94.81 402 SER B N 1
ATOM 9600 C CA . SER B 1 402 ? 52.125 14.398 -15.156 1 94.81 402 SER B CA 1
ATOM 9601 C C . SER B 1 402 ? 53.5 14.461 -15.836 1 94.81 402 SER B C 1
ATOM 9603 O O . SER B 1 402 ? 53.75 13.742 -16.812 1 94.81 402 SER B O 1
ATOM 9605 N N . ASP B 1 403 ? 54.375 15.273 -15.273 1 95.19 403 ASP B N 1
ATOM 9606 C CA . ASP B 1 403 ? 55.719 15.398 -15.789 1 95.19 403 ASP B CA 1
ATOM 9607 C C . ASP B 1 403 ? 56.5 14.109 -15.578 1 95.19 403 ASP B C 1
ATOM 9609 O O . ASP B 1 403 ? 57.281 13.688 -16.453 1 95.19 403 ASP B O 1
ATOM 9613 N N . ALA B 1 404 ? 56.312 13.492 -14.523 1 94.88 404 ALA B N 1
ATOM 9614 C CA . ALA B 1 404 ? 57 12.234 -14.219 1 94.88 404 ALA B CA 1
ATOM 9615 C C . ALA B 1 404 ? 56.562 11.141 -15.195 1 94.88 404 ALA B C 1
ATOM 9617 O O . ALA B 1 404 ? 57.406 10.367 -15.672 1 94.88 404 ALA B O 1
ATOM 9618 N N . LYS B 1 405 ? 55.312 11.008 -15.516 1 96 405 LYS B N 1
ATOM 9619 C CA . LYS B 1 405 ? 54.812 10.016 -16.453 1 96 405 LYS B CA 1
ATOM 9620 C C . LYS B 1 405 ? 55.406 10.211 -17.844 1 96 405 LYS B C 1
ATOM 9622 O O . LYS B 1 405 ? 55.844 9.25 -18.469 1 96 405 LYS B O 1
ATOM 9627 N N . LYS B 1 406 ? 55.438 11.422 -18.266 1 96.31 406 LYS B N 1
ATOM 9628 C CA . LYS B 1 406 ? 56 11.75 -19.578 1 96.31 406 LYS B CA 1
ATOM 9629 C C . LYS B 1 406 ? 57.469 11.391 -19.672 1 96.31 406 LYS B C 1
ATOM 9631 O O . LYS B 1 406 ? 57.938 10.875 -20.703 1 96.31 406 LYS B O 1
ATOM 9636 N N . ASN B 1 407 ? 58.188 11.695 -18.625 1 96.38 407 ASN B N 1
ATOM 9637 C CA . ASN B 1 407 ? 59.625 11.414 -18.625 1 96.38 407 ASN B CA 1
ATOM 9638 C C . ASN B 1 407 ? 59.906 9.914 -18.625 1 96.38 407 ASN B C 1
ATOM 9640 O O . ASN B 1 407 ? 60.875 9.469 -19.25 1 96.38 407 ASN B O 1
ATOM 9644 N N . LEU B 1 408 ? 58.969 9.156 -18.016 1 96.25 408 LEU B N 1
ATOM 9645 C CA . LEU B 1 408 ? 59.156 7.711 -18.016 1 96.25 408 LEU B CA 1
ATOM 9646 C C . LEU B 1 408 ? 58.906 7.125 -19.391 1 96.25 408 LEU B C 1
ATOM 9648 O O . LEU B 1 408 ? 59.594 6.203 -19.812 1 96.25 408 LEU B O 1
ATOM 9652 N N . VAL B 1 409 ? 57.875 7.562 -20.047 1 97.25 409 VAL B N 1
ATOM 9653 C CA . VAL B 1 409 ? 57.562 7.098 -21.391 1 97.25 409 VAL B CA 1
ATOM 9654 C C . VAL B 1 409 ? 58.719 7.438 -22.344 1 97.25 409 VAL B C 1
ATOM 9656 O O . VAL B 1 409 ? 59.156 6.59 -23.125 1 97.25 409 VAL B O 1
ATOM 9659 N N . SER B 1 410 ? 59.281 8.656 -22.172 1 96 410 SER B N 1
ATOM 9660 C CA . SER B 1 410 ? 60.312 9.148 -23.094 1 96 410 SER B CA 1
ATOM 9661 C C . SER B 1 410 ? 61.656 8.484 -22.828 1 96 410 SER B C 1
ATOM 9663 O O . SER B 1 410 ? 62.375 8.094 -23.766 1 96 410 SER B O 1
ATOM 9665 N N . GLU B 1 411 ? 62 8.328 -21.656 1 95.5 411 GLU B N 1
ATOM 9666 C CA . GLU B 1 411 ? 63.312 7.879 -21.297 1 95.5 411 GLU B CA 1
ATOM 9667 C C . GLU B 1 411 ? 63.438 6.355 -21.359 1 95.5 411 GLU B C 1
ATOM 9669 O O . GLU B 1 411 ? 64.5 5.812 -21.703 1 95.5 411 GLU B O 1
ATOM 9674 N N . PHE B 1 412 ? 62.281 5.652 -21.062 1 96.12 412 PHE B N 1
ATOM 9675 C CA . PHE B 1 412 ? 62.438 4.211 -20.906 1 96.12 412 PHE B CA 1
ATOM 9676 C C . PHE B 1 412 ? 61.438 3.465 -21.797 1 96.12 412 PHE B C 1
ATOM 9678 O O . PHE B 1 412 ? 61.344 2.24 -21.719 1 96.12 412 PHE B O 1
ATOM 9685 N N . SER B 1 413 ? 60.656 3.99 -22.609 1 95.06 413 SER B N 1
ATOM 9686 C CA . SER B 1 413 ? 59.75 3.438 -23.594 1 95.06 413 SER B CA 1
ATOM 9687 C C . SER B 1 413 ? 58.625 2.643 -22.938 1 95.06 413 SER B C 1
ATOM 9689 O O . SER B 1 413 ? 58.25 1.555 -23.406 1 95.06 413 SER B O 1
ATOM 9691 N N . PHE B 1 414 ? 58.188 3.123 -21.812 1 96.94 414 PHE B N 1
ATOM 9692 C CA . PHE B 1 414 ? 57 2.572 -21.234 1 96.94 414 PHE B CA 1
ATOM 9693 C C . PHE B 1 414 ? 55.75 3.08 -21.953 1 96.94 414 PHE B C 1
ATOM 9695 O O . PHE B 1 414 ? 55.781 4.145 -22.578 1 96.94 414 PHE B O 1
ATOM 9702 N N . THR B 1 415 ? 54.656 2.262 -22.016 1 96.75 415 THR B N 1
ATOM 9703 C CA . THR B 1 415 ? 53.375 2.781 -22.484 1 96.75 415 THR B CA 1
ATOM 9704 C C . THR B 1 415 ? 52.781 3.732 -21.453 1 96.75 415 THR B C 1
ATOM 9706 O O . THR B 1 415 ? 53.219 3.777 -20.297 1 96.75 415 THR B O 1
ATOM 9709 N N . GLU B 1 416 ? 51.812 4.512 -21.844 1 95.94 416 GLU B N 1
ATOM 9710 C CA . GLU B 1 416 ? 51.156 5.441 -20.938 1 95.94 416 GLU B CA 1
ATOM 9711 C C . GLU B 1 416 ? 50.531 4.707 -19.75 1 95.94 416 GLU B C 1
ATOM 9713 O O . GLU B 1 416 ? 50.625 5.172 -18.609 1 95.94 416 GLU B O 1
ATOM 9718 N N . ALA B 1 417 ? 49.906 3.578 -20.062 1 96.75 417 ALA B N 1
ATOM 9719 C CA . ALA B 1 417 ? 49.281 2.777 -19.016 1 96.75 417 ALA B CA 1
ATOM 9720 C C . ALA B 1 417 ? 50.344 2.223 -18.047 1 96.75 417 ALA B C 1
ATOM 9722 O O . ALA B 1 417 ? 50.094 2.172 -16.844 1 96.75 417 ALA B O 1
ATOM 9723 N N . GLN B 1 418 ? 51.469 1.814 -18.547 1 96.69 418 GLN B N 1
ATOM 9724 C CA . GLN B 1 418 ? 52.562 1.324 -17.719 1 96.69 418 GLN B CA 1
ATOM 9725 C C . GLN B 1 418 ? 53.156 2.445 -16.859 1 96.69 418 GLN B C 1
ATOM 9727 O O . GLN B 1 418 ? 53.406 2.256 -15.68 1 96.69 418 GLN B O 1
ATOM 9732 N N . ALA B 1 419 ? 53.344 3.619 -17.484 1 96.81 419 ALA B N 1
ATOM 9733 C CA . ALA B 1 419 ? 53.906 4.758 -16.766 1 96.81 419 ALA B CA 1
ATOM 9734 C C . ALA B 1 419 ? 53.031 5.156 -15.594 1 96.81 419 ALA B C 1
ATOM 9736 O O . ALA B 1 419 ? 53.531 5.48 -14.516 1 96.81 419 ALA B O 1
ATOM 9737 N N . GLU B 1 420 ? 51.75 5.184 -15.883 1 96.5 420 GLU B N 1
ATOM 9738 C CA . GLU B 1 420 ? 50.812 5.496 -14.82 1 96.5 420 GLU B CA 1
ATOM 9739 C C . GLU B 1 420 ? 50.938 4.508 -13.664 1 96.5 420 GLU B C 1
ATOM 9741 O O . GLU B 1 420 ? 50.906 4.906 -12.5 1 96.5 420 GLU B O 1
ATOM 9746 N N . ALA B 1 421 ? 50.969 3.242 -13.945 1 96.25 421 ALA B N 1
ATOM 9747 C CA . ALA B 1 421 ? 51.094 2.207 -12.922 1 96.25 421 ALA B CA 1
ATOM 9748 C C . ALA B 1 421 ? 52.406 2.35 -12.148 1 96.25 421 ALA B C 1
ATOM 9750 O O . ALA B 1 421 ? 52.438 2.119 -10.938 1 96.25 421 ALA B O 1
ATOM 9751 N N . ILE B 1 422 ? 53.438 2.736 -12.805 1 96 422 ILE B N 1
ATOM 9752 C CA . ILE B 1 422 ? 54.75 2.844 -12.195 1 96 422 ILE B CA 1
ATOM 9753 C C . ILE B 1 422 ? 54.781 4.027 -11.234 1 96 422 ILE B C 1
ATOM 9755 O O . ILE B 1 422 ? 55.25 3.898 -10.094 1 96 422 ILE B O 1
ATOM 9759 N N . VAL B 1 423 ? 54.344 5.184 -11.656 1 94.88 423 VAL B N 1
ATOM 9760 C CA . VAL B 1 423 ? 54.375 6.363 -10.805 1 94.88 423 VAL B CA 1
ATOM 9761 C C . VAL B 1 423 ? 53.469 6.176 -9.602 1 94.88 423 VAL B C 1
ATOM 9763 O O . VAL B 1 423 ? 53.656 6.82 -8.562 1 94.88 423 VAL B O 1
ATOM 9766 N N . SER B 1 424 ? 52.531 5.305 -9.773 1 95 424 SER B N 1
ATOM 9767 C CA . SER B 1 424 ? 51.562 5.074 -8.719 1 95 424 SER B CA 1
ATOM 9768 C C . SER B 1 424 ? 52 3.939 -7.797 1 95 424 SER B C 1
ATOM 9770 O O . SER B 1 424 ? 51.25 3.521 -6.914 1 95 424 SER B O 1
ATOM 9772 N N . LEU B 1 425 ? 53.156 3.391 -8.031 1 94 425 LEU B N 1
ATOM 9773 C CA . LEU B 1 425 ? 53.688 2.34 -7.172 1 94 425 LEU B CA 1
ATOM 9774 C C . LEU B 1 425 ? 53.969 2.881 -5.777 1 94 425 LEU B C 1
ATOM 9776 O O . LEU B 1 425 ? 54.5 3.99 -5.637 1 94 425 LEU B O 1
ATOM 9780 N N . GLN B 1 426 ? 53.594 2.193 -4.832 1 93.62 426 GLN B N 1
ATOM 9781 C CA . GLN B 1 426 ? 53.906 2.566 -3.457 1 93.62 426 GLN B CA 1
ATOM 9782 C C . GLN B 1 426 ? 55.281 2.082 -3.051 1 93.62 426 GLN B C 1
ATOM 9784 O O . GLN B 1 426 ? 55.781 1.067 -3.559 1 93.62 426 GLN B O 1
ATOM 9789 N N . LEU B 1 427 ? 55.875 2.752 -2.121 1 92.56 427 LEU B N 1
ATOM 9790 C CA . LEU B 1 427 ? 57.25 2.506 -1.735 1 92.56 427 LEU B CA 1
ATOM 9791 C C . LEU B 1 427 ? 57.438 1.085 -1.211 1 92.56 427 LEU B C 1
ATOM 9793 O O . LEU B 1 427 ? 58.469 0.46 -1.433 1 92.56 427 LEU B O 1
ATOM 9797 N N . TYR B 1 428 ? 56.375 0.542 -0.581 1 91.62 428 TYR B N 1
ATOM 9798 C CA . TYR B 1 428 ? 56.531 -0.787 -0.004 1 91.62 428 TYR B CA 1
ATOM 9799 C C . TYR B 1 428 ? 56.594 -1.851 -1.093 1 91.62 428 TYR B C 1
ATOM 9801 O O . TYR B 1 428 ? 57.094 -2.955 -0.861 1 91.62 428 TYR B O 1
ATOM 9809 N N . ARG B 1 429 ? 56.031 -1.568 -2.252 1 91.31 429 ARG B N 1
ATOM 9810 C CA . ARG B 1 429 ? 56.031 -2.51 -3.367 1 91.31 429 ARG B CA 1
ATOM 9811 C C . ARG B 1 429 ? 57.438 -2.752 -3.891 1 91.31 429 ARG B C 1
ATOM 9813 O O . ARG B 1 429 ? 57.656 -3.648 -4.707 1 91.31 429 ARG B O 1
ATOM 9820 N N . LEU B 1 430 ? 58.406 -2.041 -3.432 1 89.12 430 LEU B N 1
ATOM 9821 C CA . LEU B 1 430 ? 59.812 -2.145 -3.873 1 89.12 430 LEU B CA 1
ATOM 9822 C C . LEU B 1 430 ? 60.531 -3.227 -3.094 1 89.12 430 LEU B C 1
ATOM 9824 O O . LEU B 1 430 ? 61.688 -3.531 -3.393 1 89.12 430 LEU B O 1
ATOM 9828 N N . THR B 1 431 ? 59.812 -3.92 -2.27 1 86.94 431 THR B N 1
ATOM 9829 C CA . THR B 1 431 ? 60.438 -4.961 -1.461 1 86.94 431 THR B CA 1
ATOM 9830 C C . THR B 1 431 ? 60.719 -6.207 -2.301 1 86.94 431 THR B C 1
ATOM 9832 O O . THR B 1 431 ? 60.156 -6.367 -3.385 1 86.94 431 THR B O 1
ATOM 9835 N N . ASN B 1 432 ? 61.469 -7.27 -1.834 1 84.25 432 ASN B N 1
ATOM 9836 C CA . ASN B 1 432 ? 61.875 -8.453 -2.574 1 84.25 432 ASN B CA 1
ATOM 9837 C C . ASN B 1 432 ? 60.719 -9.391 -2.846 1 84.25 432 ASN B C 1
ATOM 9839 O O . ASN B 1 432 ? 60.594 -9.93 -3.949 1 84.25 432 ASN B O 1
ATOM 9843 N N . THR B 1 433 ? 59.906 -9.641 -1.93 1 87.38 433 THR B N 1
ATOM 9844 C CA . THR B 1 433 ? 58.781 -10.547 -2.066 1 87.38 433 THR B CA 1
ATOM 9845 C C . THR B 1 433 ? 57.812 -10.047 -3.131 1 87.38 433 THR B C 1
ATOM 9847 O O . THR B 1 433 ? 57.219 -10.844 -3.873 1 87.38 433 THR B O 1
ATOM 9850 N N . ASP B 1 434 ? 57.688 -8.805 -3.246 1 87.5 434 ASP B N 1
ATOM 9851 C CA . ASP B 1 434 ? 56.719 -8.234 -4.203 1 87.5 434 ASP B CA 1
ATOM 9852 C C . ASP B 1 434 ? 57.25 -8.383 -5.633 1 87.5 434 ASP B C 1
ATOM 9854 O O . ASP B 1 434 ? 56.469 -8.602 -6.559 1 87.5 434 ASP B O 1
ATOM 9858 N N . VAL B 1 435 ? 58.531 -8.398 -5.844 1 83.75 435 VAL B N 1
ATOM 9859 C CA . VAL B 1 435 ? 59.125 -8.57 -7.168 1 83.75 435 VAL B CA 1
ATOM 9860 C C . VAL B 1 435 ? 58.938 -10.008 -7.641 1 83.75 435 VAL B C 1
ATOM 9862 O O . VAL B 1 435 ? 58.562 -10.242 -8.797 1 83.75 435 VAL B O 1
ATOM 9865 N N . THR B 1 436 ? 59.031 -11.047 -6.855 1 90.62 436 THR B N 1
ATOM 9866 C CA . THR B 1 436 ? 58.812 -12.453 -7.184 1 90.62 436 THR B CA 1
ATOM 9867 C C . THR B 1 436 ? 57.344 -12.742 -7.457 1 90.62 436 THR B C 1
ATOM 9869 O O . THR B 1 436 ? 57.031 -13.547 -8.336 1 90.62 436 THR B O 1
ATOM 9872 N N . ALA B 1 437 ? 56.594 -12.141 -6.688 1 92.94 437 ALA B N 1
ATOM 9873 C CA . ALA B 1 437 ? 55.156 -12.312 -6.859 1 92.94 437 ALA B CA 1
ATOM 9874 C C . ALA B 1 437 ? 54.719 -11.828 -8.234 1 92.94 437 ALA B C 1
ATOM 9876 O O . ALA B 1 437 ? 53.812 -12.422 -8.844 1 92.94 437 ALA B O 1
ATOM 9877 N N . LEU B 1 438 ? 55.312 -10.828 -8.773 1 93.94 438 LEU B N 1
ATOM 9878 C CA . LEU B 1 438 ? 54.969 -10.289 -10.086 1 93.94 438 LEU B CA 1
ATOM 9879 C C . LEU B 1 438 ? 55.375 -11.258 -11.195 1 93.94 438 LEU B C 1
ATOM 9881 O O . LEU B 1 438 ? 54.688 -11.406 -12.195 1 93.94 438 LEU B O 1
ATOM 9885 N N . GLN B 1 439 ? 56.469 -11.898 -11.047 1 93 439 GLN B N 1
ATOM 9886 C CA . GLN B 1 439 ? 56.938 -12.875 -12.031 1 93 439 GLN B CA 1
ATOM 9887 C C . GLN B 1 439 ? 56 -14.086 -12.07 1 93 439 GLN B C 1
ATOM 9889 O O . GLN B 1 439 ? 55.656 -14.578 -13.148 1 93 439 GLN B O 1
ATOM 9894 N N . LYS B 1 440 ? 55.625 -14.555 -10.969 1 95.25 440 LYS B N 1
ATOM 9895 C CA . LYS B 1 440 ? 54.688 -15.664 -10.891 1 95.25 440 LYS B CA 1
ATOM 9896 C C . LYS B 1 440 ? 53.312 -15.281 -11.492 1 95.25 440 LYS B C 1
ATOM 9898 O O . LYS B 1 440 ? 52.688 -16.094 -12.188 1 95.25 440 LYS B O 1
ATOM 9903 N N . GLU B 1 441 ? 52.906 -14.086 -11.219 1 96.19 441 GLU B N 1
ATOM 9904 C CA . GLU B 1 441 ? 51.656 -13.594 -11.781 1 96.19 441 GLU B CA 1
ATOM 9905 C C . GLU B 1 441 ? 51.719 -13.555 -13.305 1 96.19 441 GLU B C 1
ATOM 9907 O O . GLU B 1 441 ? 50.719 -13.883 -13.969 1 96.19 441 GLU B O 1
ATOM 9912 N N . ALA B 1 442 ? 52.781 -13.211 -13.859 1 94.81 442 ALA B N 1
ATOM 9913 C CA . ALA B 1 442 ? 52.938 -13.148 -15.305 1 94.81 442 ALA B CA 1
ATOM 9914 C C . ALA B 1 442 ? 52.781 -14.523 -15.938 1 94.81 442 ALA B C 1
ATOM 9916 O O . ALA B 1 442 ? 52.125 -14.664 -16.984 1 94.81 442 ALA B O 1
ATOM 9917 N N . GLU B 1 443 ? 53.25 -15.547 -15.312 1 95.69 443 GLU B N 1
ATOM 9918 C CA . GLU B 1 443 ? 53.156 -16.906 -15.82 1 95.69 443 GLU B CA 1
ATOM 9919 C C . GLU B 1 443 ? 51.688 -17.406 -15.766 1 95.69 443 GLU B C 1
ATOM 9921 O O . GLU B 1 443 ? 51.219 -18.031 -16.703 1 95.69 443 GLU B O 1
ATOM 9926 N N . GLU B 1 444 ? 51.094 -17.203 -14.742 1 97.31 444 GLU B N 1
ATOM 9927 C CA . GLU B 1 444 ? 49.688 -17.609 -14.578 1 97.31 444 GLU B CA 1
ATOM 9928 C C . GLU B 1 444 ? 48.781 -16.906 -15.586 1 97.31 444 GLU B C 1
ATOM 9930 O O . GLU B 1 444 ? 47.875 -17.516 -16.109 1 97.31 444 GLU B O 1
ATOM 9935 N N . LEU B 1 445 ? 49.062 -15.633 -15.805 1 97.81 445 LEU B N 1
ATOM 9936 C CA . LEU B 1 445 ? 48.281 -14.859 -16.766 1 97.81 445 LEU B CA 1
ATOM 9937 C C . LEU B 1 445 ? 48.469 -15.406 -18.172 1 97.81 445 LEU B C 1
ATOM 9939 O O . LEU B 1 445 ? 47.5 -15.492 -18.938 1 97.81 445 LEU B O 1
ATOM 9943 N N . GLN B 1 446 ? 49.656 -15.812 -18.5 1 96.75 446 GLN B N 1
ATOM 9944 C CA . GLN B 1 446 ? 49.906 -16.359 -19.828 1 96.75 446 GLN B CA 1
ATOM 9945 C C . GLN B 1 446 ? 49.125 -17.672 -20.031 1 96.75 446 GLN B C 1
ATOM 9947 O O . GLN B 1 446 ? 48.594 -17.906 -21.109 1 96.75 446 GLN B O 1
ATOM 9952 N N . LYS B 1 447 ? 49.125 -18.5 -19.047 1 97.38 447 LYS B N 1
ATOM 9953 C CA . LYS B 1 447 ? 48.375 -19.75 -19.109 1 97.38 447 LYS B CA 1
ATOM 9954 C C . LYS B 1 447 ? 46.875 -19.484 -19.25 1 97.38 447 LYS B C 1
ATOM 9956 O O . LYS B 1 447 ? 46.188 -20.141 -20.047 1 97.38 447 LYS B O 1
ATOM 9961 N N . ALA B 1 448 ? 46.375 -18.578 -18.5 1 97.94 448 ALA B N 1
ATOM 9962 C CA . ALA B 1 448 ? 44.969 -18.219 -18.547 1 97.94 448 ALA B CA 1
ATOM 9963 C C . ALA B 1 448 ? 44.594 -17.672 -19.922 1 97.94 448 ALA B C 1
ATOM 9965 O O . ALA B 1 448 ? 43.531 -18.047 -20.469 1 97.94 448 ALA B O 1
ATOM 9966 N N . ILE B 1 449 ? 45.375 -16.828 -20.453 1 98.12 449 ILE B N 1
ATOM 9967 C CA . ILE B 1 449 ? 45.125 -16.203 -21.75 1 98.12 449 ILE B CA 1
ATOM 9968 C C . ILE B 1 449 ? 45.062 -17.297 -22.828 1 98.12 449 ILE B C 1
ATOM 9970 O O . ILE B 1 449 ? 44.125 -17.281 -23.672 1 98.12 449 ILE B O 1
ATOM 9974 N N . ALA B 1 450 ? 45.938 -18.25 -22.719 1 97.75 450 ALA B N 1
ATOM 9975 C CA . ALA B 1 450 ? 45.938 -19.344 -23.688 1 97.75 450 ALA B CA 1
ATOM 9976 C C . ALA B 1 450 ? 44.656 -20.156 -23.578 1 97.75 450 ALA B C 1
ATOM 9978 O O . ALA B 1 450 ? 44.094 -20.578 -24.609 1 97.75 450 ALA B O 1
ATOM 9979 N N . ASN B 1 451 ? 44.25 -20.453 -22.5 1 97.75 451 ASN B N 1
ATOM 9980 C CA . ASN B 1 451 ? 43.031 -21.203 -22.266 1 97.75 451 ASN B CA 1
ATOM 9981 C C . ASN B 1 451 ? 41.781 -20.453 -22.797 1 97.75 451 ASN B C 1
ATOM 9983 O O . ASN B 1 451 ? 40.938 -21.047 -23.438 1 97.75 451 ASN B O 1
ATOM 9987 N N . PHE B 1 452 ? 41.688 -19.125 -22.516 1 98.56 452 PHE B N 1
ATOM 9988 C CA . PHE B 1 452 ? 40.562 -18.312 -22.969 1 98.56 452 PHE B CA 1
ATOM 9989 C C . PHE B 1 452 ? 40.5 -18.266 -24.5 1 98.56 452 PHE B C 1
ATOM 9991 O O . PHE B 1 452 ? 39.438 -18.375 -25.094 1 98.56 452 PHE B O 1
ATOM 9998 N N . GLU B 1 453 ? 41.688 -18.125 -25.062 1 98.25 453 GLU B N 1
ATOM 9999 C CA . GLU B 1 453 ? 41.75 -18.078 -26.516 1 98.25 453 GLU B CA 1
ATOM 10000 C C . GLU B 1 453 ? 41.312 -19.406 -27.141 1 98.25 453 GLU B C 1
ATOM 10002 O O . GLU B 1 453 ? 40.656 -19.422 -28.188 1 98.25 453 GLU B O 1
ATOM 10007 N N . ASN B 1 454 ? 41.625 -20.5 -26.5 1 97.81 454 ASN B N 1
ATOM 10008 C CA . ASN B 1 454 ? 41.188 -21.812 -26.953 1 97.81 454 ASN B CA 1
ATOM 10009 C C . ASN B 1 454 ? 39.688 -21.984 -26.891 1 97.81 454 ASN B C 1
ATOM 10011 O O . ASN B 1 454 ? 39.062 -22.5 -27.828 1 97.81 454 ASN B O 1
ATOM 10015 N N . ILE B 1 455 ? 39.062 -21.594 -25.875 1 98.06 455 ILE B N 1
ATOM 10016 C CA . ILE B 1 455 ? 37.625 -21.703 -25.688 1 98.06 455 ILE B CA 1
ATOM 10017 C C . ILE B 1 455 ? 36.906 -20.859 -26.734 1 98.06 455 ILE B C 1
ATOM 10019 O O . ILE B 1 455 ? 35.875 -21.297 -27.297 1 98.06 455 ILE B O 1
ATOM 10023 N N . LEU B 1 456 ? 37.406 -19.641 -27.047 1 98.19 456 LEU B N 1
ATOM 10024 C CA . LEU B 1 456 ? 36.781 -18.719 -27.969 1 98.19 456 LEU B CA 1
ATOM 10025 C C . LEU B 1 456 ? 36.938 -19.188 -29.406 1 98.19 456 LEU B C 1
ATOM 10027 O O . LEU B 1 456 ? 36.094 -18.922 -30.266 1 98.19 456 LEU B O 1
ATOM 10031 N N . ALA B 1 457 ? 38.031 -19.922 -29.656 1 97.31 457 ALA B N 1
ATOM 10032 C CA . ALA B 1 457 ? 38.375 -20.312 -31.031 1 97.31 457 ALA B CA 1
ATOM 10033 C C . ALA B 1 457 ? 37.688 -21.625 -31.391 1 97.31 457 ALA B C 1
ATOM 10035 O O . ALA B 1 457 ? 37.438 -21.906 -32.562 1 97.31 457 ALA B O 1
ATOM 10036 N N . ASN B 1 458 ? 37.281 -22.469 -30.422 1 97.06 458 ASN B N 1
ATOM 10037 C CA . ASN B 1 458 ? 36.781 -23.812 -30.641 1 97.06 458 ASN B CA 1
ATOM 10038 C C . ASN B 1 458 ? 35.375 -24 -30.062 1 97.06 458 ASN B C 1
ATOM 10040 O O . ASN B 1 458 ? 35.219 -24.188 -28.859 1 97.06 458 ASN B O 1
ATOM 10044 N N . PRO B 1 459 ? 34.375 -24.094 -30.938 1 96.38 459 PRO B N 1
ATOM 10045 C CA . PRO B 1 459 ? 33 -24.266 -30.453 1 96.38 459 PRO B CA 1
ATOM 10046 C C . PRO B 1 459 ? 32.844 -25.516 -29.594 1 96.38 459 PRO B C 1
ATOM 10048 O O . PRO B 1 459 ? 32.031 -25.531 -28.672 1 96.38 459 PRO B O 1
ATOM 10051 N N . LYS B 1 460 ? 33.531 -26.516 -29.906 1 96.44 460 LYS B N 1
ATOM 10052 C CA . LYS B 1 460 ? 33.469 -27.75 -29.125 1 96.44 460 LYS B CA 1
ATOM 10053 C C . LYS B 1 460 ? 33.969 -27.547 -27.703 1 96.44 460 LYS B C 1
ATOM 10055 O O . LYS B 1 460 ? 33.406 -28.109 -26.766 1 96.44 460 LYS B O 1
ATOM 10060 N N . GLU B 1 461 ? 35.031 -26.797 -27.609 1 97.19 461 GLU B N 1
ATOM 10061 C CA . GLU B 1 461 ? 35.531 -26.5 -26.281 1 97.19 461 GLU B CA 1
ATOM 10062 C C . GLU B 1 461 ? 34.562 -25.625 -25.484 1 97.19 461 GLU B C 1
ATOM 10064 O O . GLU B 1 461 ? 34.438 -25.766 -24.266 1 97.19 461 GLU B O 1
ATOM 10069 N N . LEU B 1 462 ? 33.938 -24.703 -26.188 1 98.12 462 LEU B N 1
ATOM 10070 C CA . LEU B 1 462 ? 32.906 -23.875 -25.562 1 98.12 462 LEU B CA 1
ATOM 10071 C C . LEU B 1 462 ? 31.766 -24.734 -25.016 1 98.12 462 LEU B C 1
ATOM 10073 O O . LEU B 1 462 ? 31.344 -24.562 -23.875 1 98.12 462 LEU B O 1
ATOM 10077 N N . ASP B 1 463 ? 31.266 -25.703 -25.828 1 98.06 463 ASP B N 1
ATOM 10078 C CA . ASP B 1 463 ? 30.188 -26.594 -25.422 1 98.06 463 ASP B CA 1
ATOM 10079 C C . ASP B 1 463 ? 30.609 -27.484 -24.266 1 98.06 463 ASP B C 1
ATOM 10081 O O . ASP B 1 463 ? 29.797 -27.828 -23.391 1 98.06 463 ASP B O 1
ATOM 10085 N N . LYS B 1 464 ? 31.875 -27.812 -24.312 1 97.88 464 LYS B N 1
ATOM 10086 C CA . LYS B 1 464 ? 32.406 -28.625 -23.219 1 97.88 464 LYS B CA 1
ATOM 10087 C C . LYS B 1 464 ? 32.344 -27.875 -21.891 1 97.88 464 LYS B C 1
ATOM 10089 O O . LYS B 1 464 ? 32.031 -28.453 -20.844 1 97.88 464 LYS B O 1
ATOM 10094 N N . VAL B 1 465 ? 32.688 -26.609 -21.922 1 98.06 465 VAL B N 1
ATOM 10095 C CA . VAL B 1 465 ? 32.625 -25.781 -20.734 1 98.06 465 VAL B CA 1
ATOM 10096 C C . VAL B 1 465 ? 31.172 -25.734 -20.219 1 98.06 465 VAL B C 1
ATOM 10098 O O . VAL B 1 465 ? 30.922 -25.906 -19.031 1 98.06 465 VAL B O 1
ATOM 10101 N N . ILE B 1 466 ? 30.188 -25.562 -21.109 1 98.38 466 ILE B N 1
ATOM 10102 C CA . ILE B 1 466 ? 28.766 -25.469 -20.766 1 98.38 466 ILE B CA 1
ATOM 10103 C C . ILE B 1 466 ? 28.297 -26.797 -20.172 1 98.38 466 ILE B C 1
ATOM 10105 O O . ILE B 1 466 ? 27.609 -26.812 -19.141 1 98.38 466 ILE B O 1
ATOM 10109 N N . ARG B 1 467 ? 28.703 -27.906 -20.781 1 98.31 467 ARG B N 1
ATOM 10110 C CA . ARG B 1 467 ? 28.328 -29.234 -20.281 1 98.31 467 ARG B CA 1
ATOM 10111 C C . ARG B 1 467 ? 28.875 -29.453 -18.875 1 98.31 467 ARG B C 1
ATOM 10113 O O . ARG B 1 467 ? 28.172 -29.984 -18.016 1 98.31 467 ARG B O 1
ATOM 10120 N N . LYS B 1 468 ? 30.078 -29.094 -18.719 1 98 468 LYS B N 1
ATOM 10121 C CA . LYS B 1 468 ? 30.703 -29.25 -17.406 1 98 468 LYS B CA 1
ATOM 10122 C C . LYS B 1 468 ? 29.953 -28.438 -16.344 1 98 468 LYS B C 1
ATOM 10124 O O . LYS B 1 468 ? 29.75 -28.922 -15.234 1 98 468 LYS B O 1
ATOM 10129 N N . GLU B 1 469 ? 29.609 -27.25 -16.688 1 98.19 469 GLU B N 1
ATOM 10130 C CA . GLU B 1 469 ? 28.906 -26.391 -15.758 1 98.19 469 GLU B CA 1
ATOM 10131 C C . GLU B 1 469 ? 27.5 -26.922 -15.453 1 98.19 469 GLU B C 1
ATOM 10133 O O . GLU B 1 469 ? 27.062 -26.922 -14.305 1 98.19 469 GLU B O 1
ATOM 10138 N N . LEU B 1 470 ? 26.766 -27.344 -16.453 1 98.62 470 LEU B N 1
ATOM 10139 C CA . LEU B 1 470 ? 25.438 -27.922 -16.266 1 98.62 470 LEU B CA 1
ATOM 10140 C C . LEU B 1 470 ? 25.516 -29.188 -15.398 1 98.62 470 LEU B C 1
ATOM 10142 O O . LEU B 1 470 ? 24.688 -29.375 -14.516 1 98.62 470 LEU B O 1
ATOM 10146 N N . ASN B 1 471 ? 26.516 -29.969 -15.648 1 98.06 471 ASN B N 1
ATOM 10147 C CA . ASN B 1 471 ? 26.703 -31.188 -14.852 1 98.06 471 ASN B CA 1
ATOM 10148 C C . ASN B 1 471 ? 27 -30.844 -13.391 1 98.06 471 ASN B C 1
ATOM 10150 O O . ASN B 1 471 ? 26.547 -31.562 -12.492 1 98.06 471 ASN B O 1
ATOM 10154 N N . ALA B 1 472 ? 27.781 -29.859 -13.188 1 98.31 472 ALA B N 1
ATOM 10155 C CA . ALA B 1 472 ? 28.094 -29.438 -11.828 1 98.31 472 ALA B CA 1
ATOM 10156 C C . ALA B 1 472 ? 26.812 -29.016 -11.086 1 98.31 472 ALA B C 1
ATOM 10158 O O . ALA B 1 472 ? 26.656 -29.312 -9.906 1 98.31 472 ALA B O 1
ATOM 10159 N N . ILE B 1 473 ? 25.922 -28.344 -11.773 1 98.38 473 ILE B N 1
ATOM 10160 C CA . ILE B 1 473 ? 24.656 -27.906 -11.18 1 98.38 473 ILE B CA 1
ATOM 10161 C C . ILE B 1 473 ? 23.781 -29.109 -10.891 1 98.38 473 ILE B C 1
ATOM 10163 O O . ILE B 1 473 ? 23.156 -29.188 -9.828 1 98.38 473 ILE B O 1
ATOM 10167 N N . ASN B 1 474 ? 23.734 -30.031 -11.836 1 98.12 474 ASN B N 1
ATOM 10168 C CA . ASN B 1 474 ? 22.953 -31.25 -11.648 1 98.12 474 ASN B CA 1
ATOM 10169 C C . ASN B 1 474 ? 23.422 -32.031 -10.43 1 98.12 474 ASN B C 1
ATOM 10171 O O . ASN B 1 474 ? 22.609 -32.531 -9.656 1 98.12 474 ASN B O 1
ATOM 10175 N N . LYS B 1 475 ? 24.688 -32.094 -10.25 1 97.69 475 LYS B N 1
ATOM 10176 C CA . LYS B 1 475 ? 25.266 -32.812 -9.125 1 97.69 475 LYS B CA 1
ATOM 10177 C C . LYS B 1 475 ? 24.969 -32.125 -7.801 1 97.69 475 LYS B C 1
ATOM 10179 O O . LYS B 1 475 ? 24.656 -32.812 -6.809 1 97.69 475 LYS B O 1
ATOM 10184 N N . LYS B 1 476 ? 25.031 -30.906 -7.859 1 97.62 476 LYS B N 1
ATOM 10185 C CA . LYS B 1 476 ? 24.906 -30.141 -6.625 1 97.62 476 LYS B CA 1
ATOM 10186 C C . LYS B 1 476 ? 23.438 -30.016 -6.203 1 97.62 476 LYS B C 1
ATOM 10188 O O . LYS B 1 476 ? 23.125 -30.078 -5.016 1 97.62 476 LYS B O 1
ATOM 10193 N N . TYR B 1 477 ? 22.484 -29.797 -7.16 1 97.69 477 TYR B N 1
ATOM 10194 C CA . TYR B 1 477 ? 21.109 -29.406 -6.824 1 97.69 477 TYR B CA 1
ATOM 10195 C C . TYR B 1 477 ? 20.125 -30.469 -7.281 1 97.69 477 TYR B C 1
ATOM 10197 O O . TYR B 1 477 ? 18.938 -30.422 -6.938 1 97.69 477 TYR B O 1
ATOM 10205 N N . GLY B 1 478 ? 20.516 -31.453 -8.016 1 96.56 478 GLY B N 1
ATOM 10206 C CA . GLY B 1 478 ? 19.625 -32.469 -8.562 1 96.56 478 GLY B CA 1
ATOM 10207 C C . GLY B 1 478 ? 18.766 -33.156 -7.504 1 96.56 478 GLY B C 1
ATOM 10208 O O . GLY B 1 478 ? 19.234 -33.375 -6.387 1 96.56 478 GLY B O 1
ATOM 10209 N N . SER B 1 479 ? 17.453 -33.406 -7.871 1 94.25 479 SER B N 1
ATOM 10210 C CA . SER B 1 479 ? 16.547 -34.094 -6.969 1 94.25 479 SER B CA 1
ATOM 10211 C C . SER B 1 479 ? 15.641 -35.062 -7.734 1 94.25 479 SER B C 1
ATOM 10213 O O . SER B 1 479 ? 15.516 -34.969 -8.953 1 94.25 479 SER B O 1
ATOM 10215 N N . GLU B 1 480 ? 15.047 -35.906 -7.039 1 95.81 480 GLU B N 1
ATOM 10216 C CA . GLU B 1 480 ? 14.164 -36.906 -7.645 1 95.81 480 GLU B CA 1
ATOM 10217 C C . GLU B 1 480 ? 12.844 -36.281 -8.078 1 95.81 480 GLU B C 1
ATOM 10219 O O . GLU B 1 480 ? 12.43 -35.25 -7.543 1 95.81 480 GLU B O 1
ATOM 10224 N N . ARG B 1 481 ? 12.273 -36.906 -9.086 1 97.06 481 ARG B N 1
ATOM 10225 C CA . ARG B 1 481 ? 10.961 -36.469 -9.539 1 97.06 481 ARG B CA 1
ATOM 10226 C C . ARG B 1 481 ? 9.906 -36.688 -8.461 1 97.06 481 ARG B C 1
ATOM 10228 O O . ARG B 1 481 ? 9.93 -37.719 -7.77 1 97.06 481 ARG B O 1
ATOM 10235 N N . LEU B 1 482 ? 8.898 -35.75 -8.375 1 97.25 482 LEU B N 1
ATOM 10236 C CA . LEU B 1 482 ? 7.832 -35.844 -7.387 1 97.25 482 LEU B CA 1
ATOM 10237 C C . LEU B 1 482 ? 6.535 -36.312 -8.031 1 97.25 482 LEU B C 1
ATOM 10239 O O . LEU B 1 482 ? 5.836 -37.188 -7.484 1 97.25 482 LEU B O 1
ATOM 10243 N N . THR B 1 483 ? 6.27 -35.844 -9.188 1 98.06 483 THR B N 1
ATOM 10244 C CA . THR B 1 483 ? 5.023 -36.156 -9.891 1 98.06 483 THR B CA 1
ATOM 10245 C C . THR B 1 483 ? 5.125 -37.469 -10.633 1 98.06 483 THR B C 1
ATOM 10247 O O . THR B 1 483 ? 6.078 -37.688 -11.383 1 98.06 483 THR B O 1
ATOM 10250 N N . VAL B 1 484 ? 4.137 -38.344 -10.445 1 97.25 484 VAL B N 1
ATOM 10251 C CA . VAL B 1 484 ? 4.078 -39.625 -11.164 1 97.25 484 VAL B CA 1
ATOM 10252 C C . VAL B 1 484 ? 3.283 -39.438 -12.453 1 97.25 484 VAL B C 1
ATOM 10254 O O . VAL B 1 484 ? 2.213 -38.844 -12.453 1 97.25 484 VAL B O 1
ATOM 10257 N N . ILE B 1 485 ? 3.828 -39.969 -13.555 1 96.12 485 ILE B N 1
ATOM 10258 C CA . ILE B 1 485 ? 3.162 -39.812 -14.844 1 96.12 485 ILE B CA 1
ATOM 10259 C C . ILE B 1 485 ? 2.527 -41.125 -15.266 1 96.12 485 ILE B C 1
ATOM 10261 O O . ILE B 1 485 ? 3.174 -42.188 -15.219 1 96.12 485 ILE B O 1
ATOM 10265 N N . GLN B 1 486 ? 1.258 -41.094 -15.609 1 92.88 486 GLN B N 1
ATOM 10266 C CA . GLN B 1 486 ? 0.522 -42.219 -16.172 1 92.88 486 GLN B CA 1
ATOM 10267 C C . GLN B 1 486 ? 0.074 -41.938 -17.594 1 92.88 486 GLN B C 1
ATOM 10269 O O . GLN B 1 486 ? -0.324 -40.844 -17.922 1 92.88 486 GLN B O 1
ATOM 10274 N N . ASP B 1 487 ? 0.058 -42.938 -18.438 1 86.94 487 ASP B N 1
ATOM 10275 C CA . ASP B 1 487 ? -0.14 -42.75 -19.875 1 86.94 487 ASP B CA 1
ATOM 10276 C C . ASP B 1 487 ? -1.589 -42.375 -20.188 1 86.94 487 ASP B C 1
ATOM 10278 O O . ASP B 1 487 ? -1.848 -41.438 -20.922 1 86.94 487 ASP B O 1
ATOM 10282 N N . GLU B 1 488 ? -2.564 -43.125 -19.625 1 84.81 488 GLU B N 1
ATOM 10283 C CA . GLU B 1 488 ? -3.965 -42.906 -19.984 1 84.81 488 GLU B CA 1
ATOM 10284 C C . GLU B 1 488 ? -4.73 -42.219 -18.859 1 84.81 488 GLU B C 1
ATOM 10286 O O . GLU B 1 488 ? -4.414 -42.375 -17.688 1 84.81 488 GLU B O 1
ATOM 10291 N N . ILE B 1 489 ? -5.625 -41.406 -19.375 1 82 489 ILE B N 1
ATOM 10292 C CA . ILE B 1 489 ? -6.539 -40.781 -18.422 1 82 489 ILE B CA 1
ATOM 10293 C C . ILE B 1 489 ? -7.559 -41.812 -17.922 1 82 489 ILE B C 1
ATOM 10295 O O . ILE B 1 489 ? -8.242 -42.438 -18.734 1 82 489 ILE B O 1
ATOM 10299 N N . SER B 1 490 ? -7.637 -41.969 -16.656 1 77.81 490 SER B N 1
ATOM 10300 C CA . SER B 1 490 ? -8.578 -42.938 -16.094 1 77.81 490 SER B CA 1
ATOM 10301 C C . SER B 1 490 ? -10.016 -42.469 -16.25 1 77.81 490 SER B C 1
ATOM 10303 O O . SER B 1 490 ? -10.32 -41.312 -16.031 1 77.81 490 SER B O 1
ATOM 10305 N N . SER B 1 491 ? -10.836 -43.312 -16.859 1 74.44 491 SER B N 1
ATOM 10306 C CA . SER B 1 491 ? -12.258 -43.031 -16.938 1 74.44 491 SER B CA 1
ATOM 10307 C C . SER B 1 491 ? -12.945 -43.188 -15.594 1 74.44 491 SER B C 1
ATOM 10309 O O . SER B 1 491 ? -12.695 -44.156 -14.875 1 74.44 491 SER B O 1
ATOM 10311 N N . LEU B 1 492 ? -13.508 -42.125 -15.07 1 71.69 492 LEU B N 1
ATOM 10312 C CA . LEU B 1 492 ? -14.18 -42.156 -13.773 1 71.69 492 LEU B CA 1
ATOM 10313 C C . LEU B 1 492 ? -15.672 -42.406 -13.938 1 71.69 492 LEU B C 1
ATOM 10315 O O . LEU B 1 492 ? -16.391 -41.625 -14.555 1 71.69 492 LEU B O 1
ATOM 10319 N N . LYS B 1 493 ? -16.188 -43.688 -13.758 1 69.5 493 LYS B N 1
ATOM 10320 C CA . LYS B 1 493 ? -17.609 -44.031 -13.742 1 69.5 493 LYS B CA 1
ATOM 10321 C C . LYS B 1 493 ? -18.203 -43.875 -12.344 1 69.5 493 LYS B C 1
ATOM 10323 O O . LYS B 1 493 ? -17.656 -44.375 -11.375 1 69.5 493 LYS B O 1
ATOM 10328 N N . ILE B 1 494 ? -19.125 -42.938 -12.195 1 68.94 494 ILE B N 1
ATOM 10329 C CA . ILE B 1 494 ? -19.781 -42.75 -10.914 1 68.94 494 ILE B CA 1
ATOM 10330 C C . ILE B 1 494 ? -20.875 -43.781 -10.727 1 68.94 494 ILE B C 1
ATOM 10332 O O . ILE B 1 494 ? -21.781 -43.906 -11.562 1 68.94 494 ILE B O 1
ATOM 10336 N N . GLU B 1 495 ? -20.609 -44.562 -9.844 1 65.12 495 GLU B N 1
ATOM 10337 C CA . GLU B 1 495 ? -21.656 -45.531 -9.5 1 65.12 495 GLU B CA 1
ATOM 10338 C C . GLU B 1 495 ? -22.797 -44.875 -8.742 1 65.12 495 GLU B C 1
ATOM 10340 O O . GLU B 1 495 ? -22.562 -44.062 -7.848 1 65.12 495 GLU B O 1
ATOM 10345 N N . THR B 1 496 ? -24.047 -45.062 -9.164 1 61.97 496 THR B N 1
ATOM 10346 C CA . THR B 1 496 ? -25.234 -44.5 -8.555 1 61.97 496 THR B CA 1
ATOM 10347 C C . THR B 1 496 ? -25.266 -44.781 -7.051 1 61.97 496 THR B C 1
ATOM 10349 O O . THR B 1 496 ? -25.781 -44 -6.273 1 61.97 496 THR B O 1
ATOM 10352 N N . GLU B 1 497 ? -24.734 -45.875 -6.688 1 62.66 497 GLU B N 1
ATOM 10353 C CA . GLU B 1 497 ? -24.734 -46.312 -5.293 1 62.66 497 GLU B CA 1
ATOM 10354 C C . GLU B 1 497 ? -24.016 -45.312 -4.398 1 62.66 497 GLU B C 1
ATOM 10356 O O . GLU B 1 497 ? -24.281 -45.25 -3.197 1 62.66 497 GLU B O 1
ATOM 10361 N N . VAL B 1 498 ? -23.219 -44.594 -4.965 1 68.94 498 VAL B N 1
ATOM 10362 C CA . VAL B 1 498 ? -22.406 -43.656 -4.195 1 68.94 498 VAL B CA 1
ATOM 10363 C C . VAL B 1 498 ? -23.25 -42.469 -3.764 1 68.94 498 VAL B C 1
ATOM 10365 O O . VAL B 1 498 ? -23.094 -41.938 -2.654 1 68.94 498 VAL B O 1
ATOM 10368 N N . MET B 1 499 ? -24.203 -42.125 -4.559 1 68.69 499 MET B N 1
ATOM 10369 C CA . MET B 1 499 ? -24.984 -40.906 -4.32 1 68.69 499 MET B CA 1
ATOM 10370 C C . MET B 1 499 ? -26.203 -41.219 -3.449 1 68.69 499 MET B C 1
ATOM 10372 O O . MET B 1 499 ? -26.75 -40.344 -2.803 1 68.69 499 MET B O 1
ATOM 10376 N N . VAL B 1 500 ? -26.672 -42.531 -3.545 1 68.88 500 VAL B N 1
ATOM 10377 C CA . VAL B 1 500 ? -27.922 -42.875 -2.895 1 68.88 500 VAL B CA 1
ATOM 10378 C C . VAL B 1 500 ? -27.672 -43.875 -1.77 1 68.88 500 VAL B C 1
ATOM 10380 O O . VAL B 1 500 ? -26.938 -44.844 -1.952 1 68.88 500 VAL B O 1
ATOM 10383 N N . ALA B 1 501 ? -28.156 -43.531 -0.579 1 68.38 501 ALA B N 1
ATOM 10384 C CA . ALA B 1 501 ? -28.078 -44.438 0.549 1 68.38 501 ALA B CA 1
ATOM 10385 C C . ALA B 1 501 ? -28.828 -45.75 0.258 1 68.38 501 ALA B C 1
ATOM 10387 O O . ALA B 1 501 ? -29.984 -45.719 -0.171 1 68.38 501 ALA B O 1
ATOM 10388 N N . GLN B 1 502 ? -28.172 -46.875 0.271 1 71.44 502 GLN B N 1
ATOM 10389 C CA . GLN B 1 502 ? -28.828 -48.156 0.104 1 71.44 502 GLN B CA 1
ATOM 10390 C C . GLN B 1 502 ? -29.609 -48.562 1.356 1 71.44 502 GLN B C 1
ATOM 10392 O O . GLN B 1 502 ? -29.016 -48.812 2.408 1 71.44 502 GLN B O 1
ATOM 10397 N N . GLU B 1 503 ? -30.938 -48.406 1.355 1 80.31 503 GLU B N 1
ATOM 10398 C CA . GLU B 1 503 ? -31.797 -48.781 2.471 1 80.31 503 GLU B CA 1
ATOM 10399 C C . GLU B 1 503 ? -33.031 -49.531 1.986 1 80.31 503 GLU B C 1
ATOM 10401 O O . GLU B 1 503 ? -33.5 -49.344 0.858 1 80.31 503 GLU B O 1
ATOM 10406 N N . ASP B 1 504 ? -33.406 -50.5 2.762 1 86.88 504 ASP B N 1
ATOM 10407 C CA . ASP B 1 504 ? -34.656 -51.156 2.482 1 86.88 504 ASP B CA 1
ATOM 10408 C C . ASP B 1 504 ? -35.844 -50.312 2.924 1 86.88 504 ASP B C 1
ATOM 10410 O O . ASP B 1 504 ? -35.844 -49.75 4.023 1 86.88 504 ASP B O 1
ATOM 10414 N N . VAL B 1 505 ? -36.719 -50.188 2.08 1 91.06 505 VAL B N 1
ATOM 10415 C CA . VAL B 1 505 ? -37.906 -49.375 2.363 1 91.06 505 VAL B CA 1
ATOM 10416 C C . VAL B 1 505 ? -39.156 -50.125 1.949 1 91.06 505 VAL B C 1
ATOM 10418 O O . VAL B 1 505 ? -39.094 -51.094 1.167 1 91.06 505 VAL B O 1
ATOM 10421 N N . MET B 1 506 ? -40.375 -49.781 2.574 1 93 506 MET B N 1
ATOM 10422 C CA . MET B 1 506 ? -41.656 -50.281 2.16 1 93 506 MET B CA 1
ATOM 10423 C C . MET B 1 506 ? -42.25 -49.469 1.02 1 93 506 MET B C 1
ATOM 10425 O O . MET B 1 506 ? -42.438 -48.25 1.16 1 93 506 MET B O 1
ATOM 10429 N N . LEU B 1 507 ? -42.438 -50.094 -0.093 1 94.69 507 LEU B N 1
ATOM 10430 C CA . LEU B 1 507 ? -42.969 -49.438 -1.276 1 94.69 507 LEU B CA 1
ATOM 10431 C C . LEU B 1 507 ? -44.469 -49.719 -1.403 1 94.69 507 LEU B C 1
ATOM 10433 O O . LEU B 1 507 ? -44.906 -50.844 -1.177 1 94.69 507 LEU B O 1
ATOM 10437 N N . LEU B 1 508 ? -45.281 -48.719 -1.709 1 94.5 508 LEU B N 1
ATOM 10438 C CA . LEU B 1 508 ? -46.719 -48.875 -1.975 1 94.5 508 LEU B CA 1
ATOM 10439 C C . LEU B 1 508 ? -47.094 -48.188 -3.275 1 94.5 508 LEU B C 1
ATOM 10441 O O . LEU B 1 508 ? -46.75 -47.031 -3.504 1 94.5 508 LEU B O 1
ATOM 10445 N N . VAL B 1 509 ? -47.75 -48.906 -4.145 1 95.19 509 VAL B N 1
ATOM 10446 C CA . VAL B 1 509 ? -48.375 -48.375 -5.355 1 95.19 509 VAL B CA 1
ATOM 10447 C C . VAL B 1 509 ? -49.844 -48.656 -5.352 1 95.19 509 VAL B C 1
ATOM 10449 O O . VAL B 1 509 ? -50.25 -49.812 -5.188 1 95.19 509 VAL B O 1
ATOM 10452 N N . SER B 1 510 ? -50.656 -47.656 -5.539 1 94.44 510 SER B N 1
ATOM 10453 C CA . SER B 1 510 ? -52.125 -47.875 -5.477 1 94.44 510 SER B CA 1
ATOM 10454 C C . SER B 1 510 ? -52.719 -47.938 -6.871 1 94.44 510 SER B C 1
ATOM 10456 O O . SER B 1 510 ? -52.094 -47.5 -7.852 1 94.44 510 SER B O 1
ATOM 10458 N N . HIS B 1 511 ? -53.906 -48.438 -6.949 1 93.62 511 HIS B N 1
ATOM 10459 C CA . HIS B 1 511 ? -54.688 -48.594 -8.188 1 93.62 511 HIS B CA 1
ATOM 10460 C C . HIS B 1 511 ? -54.969 -47.219 -8.812 1 93.62 511 HIS B C 1
ATOM 10462 O O . HIS B 1 511 ? -54.812 -47.062 -10.023 1 93.62 511 HIS B O 1
ATOM 10468 N N . ASP B 1 512 ? -55.188 -46.25 -8.016 1 91.62 512 ASP B N 1
ATOM 10469 C CA . ASP B 1 512 ? -55.562 -44.938 -8.523 1 91.62 512 ASP B CA 1
ATOM 10470 C C . ASP B 1 512 ? -54.344 -44.125 -8.898 1 91.62 512 ASP B C 1
ATOM 10472 O O . ASP B 1 512 ? -54.469 -43.031 -9.453 1 91.62 512 ASP B O 1
ATOM 10476 N N . GLY B 1 513 ? -53.188 -44.625 -8.461 1 93.06 513 GLY B N 1
ATOM 10477 C CA . GLY B 1 513 ? -52 -43.969 -8.953 1 93.06 513 GLY B CA 1
ATOM 10478 C C . GLY B 1 513 ? -51.188 -43.312 -7.863 1 93.06 513 GLY B C 1
ATOM 10479 O O . GLY B 1 513 ? -50.312 -42.5 -8.148 1 93.06 513 GLY B O 1
ATOM 10480 N N . TYR B 1 514 ? -51.375 -43.562 -6.684 1 94.12 514 TYR B N 1
ATOM 10481 C CA . TYR B 1 514 ? -50.531 -43.031 -5.602 1 94.12 514 TYR B CA 1
ATOM 10482 C C . TYR B 1 514 ? -49.344 -43.938 -5.355 1 94.12 514 TYR B C 1
ATOM 10484 O O . TYR B 1 514 ? -49.469 -45.188 -5.395 1 94.12 514 TYR B O 1
ATOM 10492 N N . VAL B 1 515 ? -48.188 -43.281 -5.152 1 94.56 515 VAL B N 1
ATOM 10493 C CA . VAL B 1 515 ? -46.938 -44 -4.922 1 94.56 515 VAL B CA 1
ATOM 10494 C C . VAL B 1 515 ? -46.188 -43.375 -3.76 1 94.56 515 VAL B C 1
ATOM 10496 O O . VAL B 1 515 ? -46.125 -42.156 -3.645 1 94.56 515 VAL B O 1
ATOM 10499 N N . LYS B 1 516 ? -45.594 -44.25 -2.895 1 94.69 516 LYS B N 1
ATOM 10500 C CA . LYS B 1 516 ? -44.781 -43.75 -1.794 1 94.69 516 LYS B CA 1
ATOM 10501 C C . LYS B 1 516 ? -43.781 -44.812 -1.329 1 94.69 516 LYS B C 1
ATOM 10503 O O . LYS B 1 516 ? -44.031 -46 -1.545 1 94.69 516 LYS B O 1
ATOM 10508 N N . ARG B 1 517 ? -42.719 -44.375 -0.81 1 93.44 517 ARG B N 1
ATOM 10509 C CA . ARG B 1 517 ? -41.844 -45.25 -0.043 1 93.44 517 ARG B CA 1
ATOM 10510 C C . ARG B 1 517 ? -41.781 -44.812 1.416 1 93.44 517 ARG B C 1
ATOM 10512 O O . ARG B 1 517 ? -41.844 -43.594 1.715 1 93.44 517 ARG B O 1
ATOM 10519 N N . SER B 1 518 ? -41.812 -45.719 2.297 1 91.88 518 SER B N 1
ATOM 10520 C CA . SER B 1 518 ? -41.75 -45.469 3.73 1 91.88 518 SER B CA 1
ATOM 10521 C C . SER B 1 518 ? -40.688 -46.312 4.402 1 91.88 518 SER B C 1
ATOM 10523 O O . SER B 1 518 ? -40.406 -47.438 3.977 1 91.88 518 SER B O 1
ATOM 10525 N N . SER B 1 519 ? -40.062 -45.719 5.402 1 88.5 519 SER B N 1
ATOM 10526 C CA . SER B 1 519 ? -39.125 -46.5 6.188 1 88.5 519 SER B CA 1
ATOM 10527 C C . SER B 1 519 ? -39.781 -47.688 6.848 1 88.5 519 SER B C 1
ATOM 10529 O O . SER B 1 519 ? -41 -47.656 7.141 1 88.5 519 SER B O 1
ATOM 10531 N N . LEU B 1 520 ? -39 -48.719 6.934 1 88.75 520 LEU B N 1
ATOM 10532 C CA . LEU B 1 520 ? -39.531 -49.906 7.594 1 88.75 520 LEU B CA 1
ATOM 10533 C C . LEU B 1 520 ? -39.969 -49.562 9.023 1 88.75 520 LEU B C 1
ATOM 10535 O O . LEU B 1 520 ? -40.906 -50.188 9.531 1 88.75 520 LEU B O 1
ATOM 10539 N N . ARG B 1 521 ? -39.312 -48.594 9.602 1 86 521 ARG B N 1
ATOM 10540 C CA . ARG B 1 521 ? -39.688 -48.125 10.938 1 86 521 ARG B CA 1
ATOM 10541 C C . ARG B 1 521 ? -41.094 -47.531 10.93 1 86 521 ARG B C 1
ATOM 10543 O O . ARG B 1 521 ? -41.938 -47.875 11.781 1 86 521 ARG B O 1
ATOM 10550 N N . SER B 1 522 ? -41.281 -46.719 10.023 1 86.12 522 SER B N 1
ATOM 10551 C CA . SER B 1 522 ? -42.594 -46.094 9.891 1 86.12 522 SER B CA 1
ATOM 10552 C C . SER B 1 522 ? -43.688 -47.125 9.594 1 86.12 522 SER B C 1
ATOM 10554 O O . SER B 1 522 ? -44.781 -47.062 10.156 1 86.12 522 SER B O 1
ATOM 10556 N N . PHE B 1 523 ? -43.406 -48.094 8.859 1 88.06 523 PHE B N 1
ATOM 10557 C CA . PHE B 1 523 ? -44.344 -49.156 8.477 1 88.06 523 PHE B CA 1
ATOM 10558 C C . PHE B 1 523 ? -44.719 -50.031 9.672 1 88.06 523 PHE B C 1
ATOM 10560 O O . PHE B 1 523 ? -45.875 -50.312 9.906 1 88.06 523 PHE B O 1
ATOM 10567 N N . ASN B 1 524 ? -43.75 -50.344 10.359 1 85.62 524 ASN B N 1
ATOM 10568 C CA . ASN B 1 524 ? -43.969 -51.219 11.5 1 85.62 524 ASN B CA 1
ATOM 10569 C C . ASN B 1 524 ? -44.688 -50.5 12.633 1 85.62 524 ASN B C 1
ATOM 10571 O O . ASN B 1 524 ? -45.281 -51.125 13.492 1 85.62 524 ASN B O 1
ATOM 10575 N N . ALA B 1 525 ? -44.688 -49.219 12.633 1 82.81 525 ALA B N 1
ATOM 10576 C CA . ALA B 1 525 ? -45.312 -48.406 13.68 1 82.81 525 ALA B CA 1
ATOM 10577 C C . ALA B 1 525 ? -46.812 -48.312 13.453 1 82.81 525 ALA B C 1
ATOM 10579 O O . ALA B 1 525 ? -47.562 -47.875 14.344 1 82.81 525 ALA B O 1
ATOM 10580 N N . SER B 1 526 ? -47.25 -48.656 12.328 1 81.94 526 SER B N 1
ATOM 10581 C CA . SER B 1 526 ? -48.656 -48.531 11.984 1 81.94 526 SER B CA 1
ATOM 10582 C C . SER B 1 526 ? -49.281 -49.844 11.586 1 81.94 526 SER B C 1
ATOM 10584 O O . SER B 1 526 ? -48.562 -50.812 11.297 1 81.94 526 SER B O 1
ATOM 10586 N N . ASP B 1 527 ? -50.625 -49.812 11.719 1 79 527 ASP B N 1
ATOM 10587 C CA . ASP B 1 527 ? -51.312 -51 11.211 1 79 527 ASP B CA 1
ATOM 10588 C C . ASP B 1 527 ? -51.25 -51.062 9.688 1 79 527 ASP B C 1
ATOM 10590 O O . ASP B 1 527 ? -51.281 -50.031 9.016 1 79 527 ASP B O 1
ATOM 10594 N N . ASN B 1 528 ? -51.062 -52.219 9.18 1 76.19 528 ASN B N 1
ATOM 10595 C CA . ASN B 1 528 ? -50.875 -52.469 7.75 1 76.19 528 ASN B CA 1
ATOM 10596 C C . ASN B 1 528 ? -52 -51.844 6.93 1 76.19 528 ASN B C 1
ATOM 10598 O O . ASN B 1 528 ? -51.75 -51.312 5.84 1 76.19 528 ASN B O 1
ATOM 10602 N N . ASP B 1 529 ? -53.125 -51.781 7.473 1 76.56 529 ASP B N 1
ATOM 10603 C CA . ASP B 1 529 ? -54.312 -51.312 6.723 1 76.56 529 ASP B CA 1
ATOM 10604 C C . ASP B 1 529 ? -54.438 -49.781 6.824 1 76.56 529 ASP B C 1
ATOM 10606 O O . ASP B 1 529 ? -55.219 -49.188 6.098 1 76.56 529 ASP B O 1
ATOM 10610 N N . GLU B 1 530 ? -53.656 -49.188 7.559 1 85.38 530 GLU B N 1
ATOM 10611 C CA . GLU B 1 530 ? -53.656 -47.75 7.676 1 85.38 530 GLU B CA 1
ATOM 10612 C C . GLU B 1 530 ? -52.656 -47.094 6.73 1 85.38 530 GLU B C 1
ATOM 10614 O O . GLU B 1 530 ? -51.719 -46.438 7.176 1 85.38 530 GLU B O 1
ATOM 10619 N N . ASN B 1 531 ? -52.844 -47.312 5.477 1 88.19 531 ASN B N 1
ATOM 10620 C CA . ASN B 1 531 ? -51.844 -46.875 4.5 1 88.19 531 ASN B CA 1
ATOM 10621 C C . ASN B 1 531 ? -52.188 -45.531 3.889 1 88.19 531 ASN B C 1
ATOM 10623 O O . ASN B 1 531 ? -51.5 -45.094 2.961 1 88.19 531 ASN B O 1
ATOM 10627 N N . GLY B 1 532 ? -53.188 -44.875 4.367 1 88.44 532 GLY B N 1
ATOM 10628 C CA . GLY B 1 532 ? -53.531 -43.531 3.955 1 88.44 532 GLY B CA 1
ATOM 10629 C C . GLY B 1 532 ? -54.375 -43.469 2.711 1 88.44 532 GLY B C 1
ATOM 10630 O O . GLY B 1 532 ? -54.875 -42.406 2.324 1 88.44 532 GLY B O 1
ATOM 10631 N N . LEU B 1 533 ? -54.688 -44.562 2.041 1 89.31 533 LEU B N 1
ATOM 10632 C CA . LEU B 1 533 ? -55.5 -44.562 0.828 1 89.31 533 LEU B CA 1
ATOM 10633 C C . LEU B 1 533 ? -56.969 -44.375 1.156 1 89.31 533 LEU B C 1
ATOM 10635 O O . LEU B 1 533 ? -57.438 -44.719 2.244 1 89.31 533 LEU B O 1
ATOM 10639 N N . LYS B 1 534 ? -57.656 -43.781 0.226 1 85.62 534 LYS B N 1
ATOM 10640 C CA . LYS B 1 534 ? -59.125 -43.656 0.367 1 85.62 534 LYS B CA 1
ATOM 10641 C C . LYS B 1 534 ? -59.781 -45.031 0.29 1 85.62 534 LYS B C 1
ATOM 10643 O O . LYS B 1 534 ? -59.219 -45.969 -0.237 1 85.62 534 LYS B O 1
ATOM 10648 N N . ASP B 1 535 ? -61 -45.094 0.683 1 80.5 535 ASP B N 1
ATOM 10649 C CA . ASP B 1 535 ? -61.75 -46.344 0.771 1 80.5 535 ASP B CA 1
ATOM 10650 C C . ASP B 1 535 ? -61.969 -46.969 -0.612 1 80.5 535 ASP B C 1
ATOM 10652 O O . ASP B 1 535 ? -61.969 -48.188 -0.758 1 80.5 535 ASP B O 1
ATOM 10656 N N . GLU B 1 536 ? -61.938 -46.094 -1.554 1 82.12 536 GLU B N 1
ATOM 10657 C CA . GLU B 1 536 ? -62.219 -46.562 -2.906 1 82.12 536 GLU B CA 1
ATOM 10658 C C . GLU B 1 536 ? -60.938 -47 -3.604 1 82.12 536 GLU B C 1
ATOM 10660 O O . GLU B 1 536 ? -60.969 -47.594 -4.676 1 82.12 536 GLU B O 1
ATOM 10665 N N . ASP B 1 537 ? -59.812 -46.781 -3.031 1 86.31 537 ASP B N 1
ATOM 10666 C CA . ASP B 1 537 ? -58.531 -47.125 -3.607 1 86.31 537 ASP B CA 1
ATOM 10667 C C . ASP B 1 537 ? -57.906 -48.312 -2.875 1 86.31 537 ASP B C 1
ATOM 10669 O O . ASP B 1 537 ? -58.25 -48.594 -1.728 1 86.31 537 ASP B O 1
ATOM 10673 N N . TYR B 1 538 ? -57.062 -49.125 -3.576 1 87.81 538 TYR B N 1
ATOM 10674 C CA . TYR B 1 538 ? -56.406 -50.281 -2.971 1 87.81 538 TYR B CA 1
ATOM 10675 C C . TYR B 1 538 ? -55 -50.469 -3.512 1 87.81 538 TYR B C 1
ATOM 10677 O O . TYR B 1 538 ? -54.688 -50.031 -4.613 1 87.81 538 TYR B O 1
ATOM 10685 N N . PRO B 1 539 ? -54.156 -51.219 -2.744 1 89.62 539 PRO B N 1
ATOM 10686 C CA . PRO B 1 539 ? -52.781 -51.406 -3.164 1 89.62 539 PRO B CA 1
ATOM 10687 C C . PRO B 1 539 ? -52.656 -52.438 -4.277 1 89.62 539 PRO B C 1
ATOM 10689 O O . PRO B 1 539 ? -53.25 -53.531 -4.203 1 89.62 539 PRO B O 1
ATOM 10692 N N . ILE B 1 540 ? -51.875 -52.062 -5.27 1 91.12 540 ILE B N 1
ATOM 10693 C CA . ILE B 1 540 ? -51.531 -52.969 -6.348 1 91.12 540 ILE B CA 1
ATOM 10694 C C . ILE B 1 540 ? -50.219 -53.688 -6.02 1 91.12 540 ILE B C 1
ATOM 10696 O O . ILE B 1 540 ? -50.031 -54.875 -6.324 1 91.12 540 ILE B O 1
ATOM 10700 N N . LEU B 1 541 ? -49.344 -52.875 -5.445 1 93.12 541 LEU B N 1
ATOM 10701 C CA . LEU B 1 541 ? -48.031 -53.375 -5.031 1 93.12 541 LEU B CA 1
ATOM 10702 C C . LEU B 1 541 ? -47.656 -52.875 -3.648 1 93.12 541 LEU B C 1
ATOM 10704 O O . LEU B 1 541 ? -47.75 -51.656 -3.381 1 93.12 541 LEU B O 1
ATOM 10708 N N . GLN B 1 542 ? -47.344 -53.812 -2.77 1 91.12 542 GLN B N 1
ATOM 10709 C CA . GLN B 1 542 ? -46.844 -53.531 -1.428 1 91.12 542 GLN B CA 1
ATOM 10710 C C . GLN B 1 542 ? -45.75 -54.5 -1.03 1 91.12 542 GLN B C 1
ATOM 10712 O O . GLN B 1 542 ? -46.031 -55.688 -0.791 1 91.12 542 GLN B O 1
ATOM 10717 N N . SER B 1 543 ? -44.531 -53.969 -1.076 1 90.75 543 SER B N 1
ATOM 10718 C CA . SER B 1 543 ? -43.406 -54.875 -0.791 1 90.75 543 SER B CA 1
ATOM 10719 C C . SER B 1 543 ? -42.188 -54.094 -0.264 1 90.75 543 SER B C 1
ATOM 10721 O O . SER B 1 543 ? -42.062 -52.906 -0.479 1 90.75 543 SER B O 1
ATOM 10723 N N . VAL B 1 544 ? -41.344 -54.844 0.453 1 92.19 544 VAL B N 1
ATOM 10724 C CA . VAL B 1 544 ? -40.062 -54.312 0.899 1 92.19 544 VAL B CA 1
ATOM 10725 C C . VAL B 1 544 ? -39.062 -54.344 -0.251 1 92.19 544 VAL B C 1
ATOM 10727 O O . VAL B 1 544 ? -38.812 -55.406 -0.833 1 92.19 544 VAL B O 1
ATOM 10730 N N . VAL B 1 545 ? -38.594 -53.156 -0.591 1 91.88 545 VAL B N 1
ATOM 10731 C CA . VAL B 1 545 ? -37.656 -53.062 -1.706 1 91.88 545 VAL B CA 1
ATOM 10732 C C . VAL B 1 545 ? -36.438 -52.219 -1.283 1 91.88 545 VAL B C 1
ATOM 10734 O O . VAL B 1 545 ? -36.438 -51.562 -0.239 1 91.88 545 VAL B O 1
ATOM 10737 N N . ASN B 1 546 ? -35.406 -52.344 -2.123 1 88.88 546 ASN B N 1
ATOM 10738 C CA . ASN B 1 546 ? -34.188 -51.562 -1.888 1 88.88 546 ASN B CA 1
ATOM 10739 C C . ASN B 1 546 ? -34.219 -50.219 -2.627 1 88.88 546 ASN B C 1
ATOM 10741 O O . ASN B 1 546 ? -34.75 -50.156 -3.734 1 88.88 546 ASN B O 1
ATOM 10745 N N . THR B 1 547 ? -33.625 -49.25 -2.057 1 87.62 547 THR B N 1
ATOM 10746 C CA . THR B 1 547 ? -33.656 -47.906 -2.639 1 87.62 547 THR B CA 1
ATOM 10747 C C . THR B 1 547 ? -32.969 -47.906 -4.004 1 87.62 547 THR B C 1
ATOM 10749 O O . THR B 1 547 ? -33.25 -47.031 -4.832 1 87.62 547 THR B O 1
ATOM 10752 N N . LEU B 1 548 ? -32.188 -48.844 -4.297 1 83.12 548 LEU B N 1
ATOM 10753 C CA . LEU B 1 548 ? -31.453 -48.875 -5.559 1 83.12 548 LEU B CA 1
ATOM 10754 C C . LEU B 1 548 ? -32.219 -49.625 -6.617 1 83.12 548 LEU B C 1
ATOM 10756 O O . LEU B 1 548 ? -31.844 -49.656 -7.789 1 83.12 548 LEU B O 1
ATOM 10760 N N . SER B 1 549 ? -33.344 -50.219 -6.203 1 88.38 549 SER B N 1
ATOM 10761 C CA . SER B 1 549 ? -34.156 -51 -7.141 1 88.38 549 SER B CA 1
ATOM 10762 C C . SER B 1 549 ? -34.938 -50.094 -8.078 1 88.38 549 SER B C 1
ATOM 10764 O O . SER B 1 549 ? -34.906 -48.875 -7.918 1 88.38 549 SER B O 1
ATOM 10766 N N . HIS B 1 550 ? -35.531 -50.75 -9.094 1 92.25 550 HIS B N 1
ATOM 10767 C CA . HIS B 1 550 ? -36.25 -50.031 -10.148 1 92.25 550 HIS B CA 1
ATOM 10768 C C . HIS B 1 550 ? -37.719 -50.406 -10.172 1 92.25 550 HIS B C 1
ATOM 10770 O O . HIS B 1 550 ? -38.062 -51.594 -10.156 1 92.25 550 HIS B O 1
ATOM 10776 N N . LEU B 1 551 ? -38.531 -49.406 -10.188 1 94.69 551 LEU B N 1
ATOM 10777 C CA . LEU B 1 551 ? -39.969 -49.594 -10.195 1 94.69 551 LEU B CA 1
ATOM 10778 C C . LEU B 1 551 ? -40.562 -49.375 -11.586 1 94.69 551 LEU B C 1
ATOM 10780 O O . LEU B 1 551 ? -40.281 -48.375 -12.227 1 94.69 551 LEU B O 1
ATOM 10784 N N . PHE B 1 552 ? -41.312 -50.344 -12.078 1 95.31 552 PHE B N 1
ATOM 10785 C CA . PHE B 1 552 ? -42.031 -50.281 -13.344 1 95.31 552 PHE B CA 1
ATOM 10786 C C . PHE B 1 552 ? -43.531 -50.344 -13.109 1 95.31 552 PHE B C 1
ATOM 10788 O O . PHE B 1 552 ? -44.062 -51.344 -12.578 1 95.31 552 PHE B O 1
ATOM 10795 N N . ILE B 1 553 ? -44.312 -49.344 -13.531 1 95.56 553 ILE B N 1
ATOM 10796 C CA . ILE B 1 553 ? -45.75 -49.25 -13.32 1 95.56 553 ILE B CA 1
ATOM 10797 C C . ILE B 1 553 ? -46.469 -49.281 -14.664 1 95.56 553 ILE B C 1
ATOM 10799 O O . ILE B 1 553 ? -46.219 -48.469 -15.547 1 95.56 553 ILE B O 1
ATOM 10803 N N . PHE B 1 554 ? -47.469 -50.219 -14.805 1 96 554 PHE B N 1
ATOM 10804 C CA . PHE B 1 554 ? -48.219 -50.406 -16.047 1 96 554 PHE B CA 1
ATOM 10805 C C . PHE B 1 554 ? -49.625 -49.875 -15.906 1 96 554 PHE B C 1
ATOM 10807 O O . PHE B 1 554 ? -50.312 -50.188 -14.945 1 96 554 PHE B O 1
ATOM 10814 N N . THR B 1 555 ? -50.125 -49.156 -16.891 1 96 555 THR B N 1
ATOM 10815 C CA . THR B 1 555 ? -51.469 -48.594 -16.844 1 96 555 THR B CA 1
ATOM 10816 C C . THR B 1 555 ? -52.375 -49.281 -17.859 1 96 555 THR B C 1
ATOM 10818 O O . THR B 1 555 ? -51.906 -49.969 -18.75 1 96 555 THR B O 1
ATOM 10821 N N . ASN B 1 556 ? -53.75 -49.031 -17.766 1 95.12 556 ASN B N 1
ATOM 10822 C CA . ASN B 1 556 ? -54.75 -49.656 -18.641 1 95.12 556 ASN B CA 1
ATOM 10823 C C . ASN B 1 556 ? -54.781 -49 -20.016 1 95.12 556 ASN B C 1
ATOM 10825 O O . ASN B 1 556 ? -55.312 -49.562 -20.969 1 95.12 556 ASN B O 1
ATOM 10829 N N . LYS B 1 557 ? -54.125 -47.938 -20.141 1 94.81 557 LYS B N 1
ATOM 10830 C CA . LYS B 1 557 ? -54.125 -47.25 -21.422 1 94.81 557 LYS B CA 1
ATOM 10831 C C . LYS B 1 557 ? -52.844 -47.531 -22.203 1 94.81 557 LYS B C 1
ATOM 10833 O O . LYS B 1 557 ? -52.562 -46.844 -23.203 1 94.81 557 LYS B O 1
ATOM 10838 N N . GLY B 1 558 ? -52.062 -48.406 -21.688 1 94.38 558 GLY B N 1
ATOM 10839 C CA . GLY B 1 558 ? -50.875 -48.844 -22.406 1 94.38 558 GLY B CA 1
ATOM 10840 C C . GLY B 1 558 ? -49.625 -48 -22.078 1 94.38 558 GLY B C 1
ATOM 10841 O O . GLY B 1 558 ? -48.656 -48.031 -22.812 1 94.38 558 GLY B O 1
ATOM 10842 N N . ASN B 1 559 ? -49.656 -47.281 -21.062 1 94.38 559 ASN B N 1
ATOM 10843 C CA . ASN B 1 559 ? -48.531 -46.469 -20.641 1 94.38 559 ASN B CA 1
ATOM 10844 C C . ASN B 1 559 ? -47.719 -47.188 -19.562 1 94.38 559 ASN B C 1
ATOM 10846 O O . ASN B 1 559 ? -48.25 -47.906 -18.75 1 94.38 559 ASN B O 1
ATOM 10850 N N . LEU B 1 560 ? -46.375 -46.906 -19.609 1 94.81 560 LEU B N 1
ATOM 10851 C CA . LEU B 1 560 ? -45.438 -47.438 -18.625 1 94.81 560 LEU B CA 1
ATOM 10852 C C . LEU B 1 560 ? -44.719 -46.281 -17.891 1 94.81 560 LEU B C 1
ATOM 10854 O O . LEU B 1 560 ? -44.156 -45.406 -18.531 1 94.81 560 LEU B O 1
ATOM 10858 N N . ILE B 1 561 ? -44.75 -46.281 -16.578 1 94.62 561 ILE B N 1
ATOM 10859 C CA . ILE B 1 561 ? -44.094 -45.281 -15.758 1 94.62 561 ILE B CA 1
ATOM 10860 C C . ILE B 1 561 ? -42.938 -45.938 -15 1 94.62 561 ILE B C 1
ATOM 10862 O O . ILE B 1 561 ? -43.125 -46.906 -14.273 1 94.62 561 ILE B O 1
ATOM 10866 N N . TYR B 1 562 ? -41.781 -45.375 -15.219 1 93.38 562 TYR B N 1
ATOM 10867 C CA . TYR B 1 562 ? -40.594 -45.844 -14.555 1 93.38 562 TYR B CA 1
ATOM 10868 C C . TYR B 1 562 ? -40.125 -44.875 -13.469 1 93.38 562 TYR B C 1
ATOM 10870 O O . TYR B 1 562 ? -40.188 -43.656 -13.656 1 93.38 562 TYR B O 1
ATOM 10878 N N . ARG B 1 563 ? -39.688 -45.406 -12.312 1 91.25 563 ARG B N 1
ATOM 10879 C CA . ARG B 1 563 ? -39.094 -44.625 -11.234 1 91.25 563 ARG B CA 1
ATOM 10880 C C . ARG B 1 563 ? -38.062 -45.438 -10.469 1 91.25 563 ARG B C 1
ATOM 10882 O O . ARG B 1 563 ? -38.344 -46.562 -10.039 1 91.25 563 ARG B O 1
ATOM 10889 N N . PRO B 1 564 ? -36.875 -44.844 -10.422 1 88.5 564 PRO B N 1
ATOM 10890 C CA . PRO B 1 564 ? -36.031 -45.5 -9.406 1 88.5 564 PRO B CA 1
ATOM 10891 C C . PRO B 1 564 ? -36.562 -45.312 -7.992 1 88.5 564 PRO B C 1
ATOM 10893 O O . PRO B 1 564 ? -37.125 -44.25 -7.664 1 88.5 564 PRO B O 1
ATOM 10896 N N . ILE B 1 565 ? -36.406 -46.312 -7.18 1 91 565 ILE B N 1
ATOM 10897 C CA . ILE B 1 565 ? -37.062 -46.312 -5.871 1 91 565 ILE B CA 1
ATOM 10898 C C . ILE B 1 565 ? -36.562 -45.125 -5.055 1 91 565 ILE B C 1
ATOM 10900 O O . ILE B 1 565 ? -37.344 -44.5 -4.328 1 91 565 ILE B O 1
ATOM 10904 N N . HIS B 1 566 ? -35.281 -44.75 -5.188 1 86 566 HIS B N 1
ATOM 10905 C CA . HIS B 1 566 ? -34.719 -43.688 -4.395 1 86 566 HIS B CA 1
ATOM 10906 C C . HIS B 1 566 ? -35.344 -42.344 -4.781 1 86 566 HIS B C 1
ATOM 10908 O O . HIS B 1 566 ? -35.25 -41.375 -4.02 1 86 566 HIS B O 1
ATOM 10914 N N . GLU B 1 567 ? -35.969 -42.188 -5.945 1 87.06 567 GLU B N 1
ATOM 10915 C CA . GLU B 1 567 ? -36.625 -40.969 -6.402 1 87.06 567 GLU B CA 1
ATOM 10916 C C . GLU B 1 567 ? -38.094 -40.938 -6.016 1 87.06 567 GLU B C 1
ATOM 10918 O O . GLU B 1 567 ? -38.75 -39.906 -6.176 1 87.06 567 GLU B O 1
ATOM 10923 N N . VAL B 1 568 ? -38.656 -42.031 -5.559 1 91.19 568 VAL B N 1
ATOM 10924 C CA . VAL B 1 568 ? -40.031 -42.062 -5.082 1 91.19 568 VAL B CA 1
ATOM 10925 C C . VAL B 1 568 ? -40.156 -41.281 -3.783 1 91.19 568 VAL B C 1
ATOM 10927 O O . VAL B 1 568 ? -39.25 -41.344 -2.928 1 91.19 568 VAL B O 1
ATOM 10930 N N . ILE B 1 569 ? -41.156 -40.531 -3.592 1 89.88 569 ILE B N 1
ATOM 10931 C CA . ILE B 1 569 ? -41.375 -39.656 -2.449 1 89.88 569 ILE B CA 1
ATOM 10932 C C . ILE B 1 569 ? -41.344 -40.469 -1.157 1 89.88 569 ILE B C 1
ATOM 10934 O O . ILE B 1 569 ? -41.969 -41.531 -1.083 1 89.88 569 ILE B O 1
ATOM 10938 N N . GLU B 1 570 ? -40.625 -40 -0.28 1 88.31 570 GLU B N 1
ATOM 10939 C CA . GLU B 1 570 ? -40.625 -40.594 1.05 1 88.31 570 GLU B CA 1
ATOM 10940 C C . GLU B 1 570 ? -41.719 -39.969 1.925 1 88.31 570 GLU B C 1
ATOM 10942 O O . GLU B 1 570 ? -41.812 -38.75 2.039 1 88.31 570 GLU B O 1
ATOM 10947 N N . SER B 1 571 ? -42.625 -40.812 2.395 1 89.62 571 SER B N 1
ATOM 10948 C CA . SER B 1 571 ? -43.719 -40.344 3.26 1 89.62 571 SER B CA 1
ATOM 10949 C C . SER B 1 571 ? -43.938 -41.312 4.41 1 89.62 571 SER B C 1
ATOM 10951 O O . SER B 1 571 ? -43.5 -42.469 4.355 1 89.62 571 SER B O 1
ATOM 10953 N N . ARG B 1 572 ? -44.594 -40.719 5.465 1 83.94 572 ARG B N 1
ATOM 10954 C CA . ARG B 1 572 ? -45.062 -41.625 6.535 1 83.94 572 ARG B CA 1
ATOM 10955 C C . ARG B 1 572 ? -46.062 -42.625 6.016 1 83.94 572 ARG B C 1
ATOM 10957 O O . ARG B 1 572 ? -46.812 -42.344 5.09 1 83.94 572 ARG B O 1
ATOM 10964 N N . TRP B 1 573 ? -46.062 -43.906 6.609 1 90.94 573 TRP B N 1
ATOM 10965 C CA . TRP B 1 573 ? -46.938 -44.969 6.129 1 90.94 573 TRP B CA 1
ATOM 10966 C C . TRP B 1 573 ? -48.406 -44.531 6.117 1 90.94 573 TRP B C 1
ATOM 10968 O O . TRP B 1 573 ? -49.156 -44.812 5.18 1 90.94 573 TRP B O 1
ATOM 10978 N N . LYS B 1 574 ? -48.781 -43.719 6.992 1 90.06 574 LYS B N 1
ATOM 10979 C CA . LYS B 1 574 ? -50.188 -43.312 7.141 1 90.06 574 LYS B CA 1
ATOM 10980 C C . LYS B 1 574 ? -50.531 -42.219 6.109 1 90.06 574 LYS B C 1
ATOM 10982 O O . LYS B 1 574 ? -51.719 -41.969 5.883 1 90.06 574 LYS B O 1
ATOM 10987 N N . ASP B 1 575 ? -49.562 -41.719 5.48 1 91.19 575 ASP B N 1
ATOM 10988 C CA . ASP B 1 575 ? -49.812 -40.688 4.477 1 91.19 575 ASP B CA 1
ATOM 10989 C C . ASP B 1 575 ? -50.062 -41.281 3.107 1 91.19 575 ASP B C 1
ATOM 10991 O O . ASP B 1 575 ? -49.688 -42.438 2.844 1 91.19 575 ASP B O 1
ATOM 10995 N N . THR B 1 576 ? -50.781 -40.656 2.26 1 90.38 576 THR B N 1
ATOM 10996 C CA . THR B 1 576 ? -51.219 -41.188 0.978 1 90.38 576 THR B CA 1
ATOM 10997 C C . THR B 1 576 ? -50.062 -41.281 -0.012 1 90.38 576 THR B C 1
ATOM 10999 O O . THR B 1 576 ? -50 -42.188 -0.84 1 90.38 576 THR B O 1
ATOM 11002 N N . GLY B 1 577 ? -49.156 -40.438 -0.006 1 90 577 GLY B N 1
ATOM 11003 C CA . GLY B 1 577 ? -48.062 -40.375 -0.975 1 90 577 GLY B CA 1
ATOM 11004 C C . GLY B 1 577 ? -48.312 -39.406 -2.104 1 90 577 GLY B C 1
ATOM 11005 O O . GLY B 1 577 ? -49.094 -38.469 -1.945 1 90 577 GLY B O 1
ATOM 11006 N N . GLU B 1 578 ? -47.531 -39.594 -3.189 1 92.19 578 GLU B N 1
ATOM 11007 C CA . GLU B 1 578 ? -47.625 -38.688 -4.34 1 92.19 578 GLU B CA 1
ATOM 11008 C C . GLU B 1 578 ? -48.406 -39.344 -5.48 1 92.19 578 GLU B C 1
ATOM 11010 O O . GLU B 1 578 ? -48.25 -40.531 -5.758 1 92.19 578 GLU B O 1
ATOM 11015 N N . HIS B 1 579 ? -49.312 -38.5 -6 1 91.75 579 HIS B N 1
ATOM 11016 C CA . HIS B 1 579 ? -50.062 -39 -7.148 1 91.75 579 HIS B CA 1
ATOM 11017 C C . HIS B 1 579 ? -49.25 -38.906 -8.43 1 91.75 579 HIS B C 1
ATOM 11019 O O . HIS B 1 579 ? -48.625 -37.844 -8.688 1 91.75 579 HIS B O 1
ATOM 11025 N N . LEU B 1 580 ? -49.219 -39.812 -9.273 1 90.5 580 LEU B N 1
ATOM 11026 C CA . LEU B 1 580 ? -48.406 -39.906 -10.477 1 90.5 580 LEU B CA 1
ATOM 11027 C C . LEU B 1 580 ? -48.844 -38.844 -11.508 1 90.5 580 LEU B C 1
ATOM 11029 O O . LEU B 1 580 ? -48.062 -38.5 -12.383 1 90.5 580 LEU B O 1
ATOM 11033 N N . SER B 1 581 ? -50.062 -38.469 -11.453 1 86.44 581 SER B N 1
ATOM 11034 C CA . SER B 1 581 ? -50.531 -37.469 -12.391 1 86.44 581 SER B CA 1
ATOM 11035 C C . SER B 1 581 ? -49.75 -36.156 -12.25 1 86.44 581 SER B C 1
ATOM 11037 O O . SER B 1 581 ? -49.625 -35.406 -13.211 1 86.44 581 SER B O 1
ATOM 11039 N N . GLN B 1 582 ? -49.281 -36.031 -11.125 1 79.94 582 GLN B N 1
ATOM 11040 C CA . GLN B 1 582 ? -48.562 -34.781 -10.852 1 79.94 582 GLN B CA 1
ATOM 11041 C C . GLN B 1 582 ? -47.188 -34.812 -11.547 1 79.94 582 GLN B C 1
ATOM 11043 O O . GLN B 1 582 ? -46.625 -33.75 -11.836 1 79.94 582 GLN B O 1
ATOM 11048 N N . THR B 1 583 ? -46.688 -35.906 -11.836 1 81.75 583 THR B N 1
ATOM 11049 C CA . THR B 1 583 ? -45.344 -35.969 -12.398 1 81.75 583 THR B CA 1
ATOM 11050 C C . THR B 1 583 ? -45.406 -36.375 -13.875 1 81.75 583 THR B C 1
ATOM 11052 O O . THR B 1 583 ? -44.75 -35.781 -14.711 1 81.75 583 THR B O 1
ATOM 11055 N N . VAL B 1 584 ? -46.125 -37.375 -14.305 1 83.75 584 VAL B N 1
ATOM 11056 C CA . VAL B 1 584 ? -46.094 -37.906 -15.664 1 83.75 584 VAL B CA 1
ATOM 11057 C C . VAL B 1 584 ? -47.438 -37.656 -16.359 1 83.75 584 VAL B C 1
ATOM 11059 O O . VAL B 1 584 ? -47.562 -37.875 -17.562 1 83.75 584 VAL B O 1
ATOM 11062 N N . GLY B 1 585 ? -48.438 -37.156 -15.75 1 78.06 585 GLY B N 1
ATOM 11063 C CA . GLY B 1 585 ? -49.719 -36.812 -16.359 1 78.06 585 GLY B CA 1
ATOM 11064 C C . GLY B 1 585 ? -50.562 -38.031 -16.719 1 78.06 585 GLY B C 1
ATOM 11065 O O . GLY B 1 585 ? -50.5 -38.531 -17.844 1 78.06 585 GLY B O 1
ATOM 11066 N N . LEU B 1 586 ? -51.344 -38.625 -15.93 1 82.06 586 LEU B N 1
ATOM 11067 C CA . LEU B 1 586 ? -52.281 -39.719 -16.203 1 82.06 586 LEU B CA 1
ATOM 11068 C C . LEU B 1 586 ? -53.625 -39.188 -16.656 1 82.06 586 LEU B C 1
ATOM 11070 O O . LEU B 1 586 ? -54.062 -38.125 -16.172 1 82.06 586 LEU B O 1
ATOM 11074 N N . GLY B 1 587 ? -54.219 -39.844 -17.625 1 81.94 587 GLY B N 1
ATOM 11075 C CA . GLY B 1 587 ? -55.562 -39.438 -18.062 1 81.94 587 GLY B CA 1
ATOM 11076 C C . GLY B 1 587 ? -56.625 -39.656 -17.016 1 81.94 587 GLY B C 1
ATOM 11077 O O . GLY B 1 587 ? -56.406 -40.375 -16.031 1 81.94 587 GLY B O 1
ATOM 11078 N N . ASN B 1 588 ? -57.812 -39.094 -17.156 1 81.31 588 ASN B N 1
ATOM 11079 C CA . ASN B 1 588 ? -58.906 -39.188 -16.203 1 81.31 588 ASN B CA 1
ATOM 11080 C C . ASN B 1 588 ? -59.406 -40.625 -16.047 1 81.31 588 ASN B C 1
ATOM 11082 O O . ASN B 1 588 ? -59.781 -41.031 -14.945 1 81.31 588 ASN B O 1
ATOM 11086 N N . ASP B 1 589 ? -59.344 -41.312 -17.062 1 85.62 589 ASP B N 1
ATOM 11087 C CA . ASP B 1 589 ? -59.812 -42.688 -17.016 1 85.62 589 ASP B CA 1
ATOM 11088 C C . ASP B 1 589 ? -58.656 -43.688 -17 1 85.62 589 ASP B C 1
ATOM 11090 O O . ASP B 1 589 ? -58.875 -44.875 -17.266 1 85.62 589 ASP B O 1
ATOM 11094 N N . GLU B 1 590 ? -57.562 -43.281 -16.641 1 90.88 590 GLU B N 1
ATOM 11095 C CA . GLU B 1 590 ? -56.375 -44.125 -16.609 1 90.88 590 GLU B CA 1
ATOM 11096 C C . GLU B 1 590 ? -56.031 -44.562 -15.18 1 90.88 590 GLU B C 1
ATOM 11098 O O . GLU B 1 590 ? -56.062 -43.719 -14.266 1 90.88 590 GLU B O 1
ATOM 11103 N N . TYR B 1 591 ? -55.875 -45.875 -14.953 1 93.19 591 TYR B N 1
ATOM 11104 C CA . TYR B 1 591 ? -55.531 -46.406 -13.641 1 93.19 591 TYR B CA 1
ATOM 11105 C C . TYR B 1 591 ? -54.406 -47.438 -13.75 1 93.19 591 TYR B C 1
ATOM 11107 O O . TYR B 1 591 ? -54.094 -47.875 -14.844 1 93.19 591 TYR B O 1
ATOM 11115 N N . ILE B 1 592 ? -53.875 -47.844 -12.633 1 94.88 592 ILE B N 1
ATOM 11116 C CA . ILE B 1 592 ? -52.719 -48.75 -12.594 1 94.88 592 ILE B CA 1
ATOM 11117 C C . ILE B 1 592 ? -53.219 -50.219 -12.602 1 94.88 592 ILE B C 1
ATOM 11119 O O . ILE B 1 592 ? -54.062 -50.594 -11.797 1 94.88 592 ILE B O 1
ATOM 11123 N N . LEU B 1 593 ? -52.656 -50.938 -13.5 1 94.19 593 LEU B N 1
ATOM 11124 C CA . LEU B 1 593 ? -53.031 -52.344 -13.625 1 94.19 593 LEU B CA 1
ATOM 11125 C C . LEU B 1 593 ? -52.125 -53.219 -12.797 1 94.19 593 LEU B C 1
ATOM 11127 O O . LEU B 1 593 ? -52.594 -54.156 -12.133 1 94.19 593 LEU B O 1
ATOM 11131 N N . ASN B 1 594 ? -50.844 -52.938 -12.93 1 94.5 594 ASN B N 1
ATOM 11132 C CA . ASN B 1 594 ? -49.844 -53.719 -12.219 1 94.5 594 ASN B CA 1
ATOM 11133 C C . ASN B 1 594 ? -48.5 -52.938 -12.094 1 94.5 594 ASN B C 1
ATOM 11135 O O . ASN B 1 594 ? -48.281 -51.969 -12.812 1 94.5 594 ASN B O 1
ATOM 11139 N N . ALA B 1 595 ? -47.75 -53.375 -11.125 1 95.25 595 ALA B N 1
ATOM 11140 C CA . ALA B 1 595 ? -46.438 -52.781 -10.883 1 95.25 595 ALA B CA 1
ATOM 11141 C C . ALA B 1 595 ? -45.406 -53.875 -10.469 1 95.25 595 ALA B C 1
ATOM 11143 O O . ALA B 1 595 ? -45.75 -54.812 -9.758 1 95.25 595 ALA B O 1
ATOM 11144 N N . PHE B 1 596 ? -44.188 -53.688 -10.977 1 94.69 596 PHE B N 1
ATOM 11145 C CA . PHE B 1 596 ? -43.125 -54.625 -10.688 1 94.69 596 PHE B CA 1
ATOM 11146 C C . PHE B 1 596 ? -41.844 -53.938 -10.258 1 94.69 596 PHE B C 1
ATOM 11148 O O . PHE B 1 596 ? -41.562 -52.812 -10.727 1 94.69 596 PHE B O 1
ATOM 11155 N N . VAL B 1 597 ? -41.094 -54.531 -9.367 1 93.81 597 VAL B N 1
ATOM 11156 C CA . VAL B 1 597 ? -39.812 -54.031 -8.922 1 93.81 597 VAL B CA 1
ATOM 11157 C C . VAL B 1 597 ? -38.688 -54.969 -9.367 1 93.81 597 VAL B C 1
ATOM 11159 O O . VAL B 1 597 ? -38.812 -56.188 -9.211 1 93.81 597 VAL B O 1
ATOM 11162 N N . PHE B 1 598 ? -37.656 -54.375 -9.93 1 92.38 598 PHE B N 1
ATOM 11163 C CA . PHE B 1 598 ? -36.469 -55.125 -10.359 1 92.38 598 PHE B CA 1
ATOM 11164 C C . PHE B 1 598 ? -35.219 -54.594 -9.703 1 92.38 598 PHE B C 1
ATOM 11166 O O . PHE B 1 598 ? -35.062 -53.406 -9.531 1 92.38 598 PHE B O 1
ATOM 11173 N N . GLU B 1 599 ? -34.406 -55.5 -9.312 1 86.88 599 GLU B N 1
ATOM 11174 C CA . GLU B 1 599 ? -33.125 -55.125 -8.727 1 86.88 599 GLU B CA 1
ATOM 11175 C C . GLU B 1 599 ? -32.188 -54.5 -9.773 1 86.88 599 GLU B C 1
ATOM 11177 O O . GLU B 1 599 ? -31.469 -53.531 -9.484 1 86.88 599 GLU B O 1
ATOM 11182 N N . ASN B 1 600 ? -32.281 -55.094 -10.938 1 86 600 ASN B N 1
ATOM 11183 C CA . ASN B 1 600 ? -31.469 -54.625 -12.062 1 86 600 ASN B CA 1
ATOM 11184 C C . ASN B 1 600 ? -32.312 -54.438 -13.312 1 86 600 ASN B C 1
ATOM 11186 O O . ASN B 1 600 ? -33.156 -55.312 -13.641 1 86 600 ASN B O 1
ATOM 11190 N N . ILE B 1 601 ? -32.031 -53.344 -14.023 1 84 601 ILE B N 1
ATOM 11191 C CA . ILE B 1 601 ? -32.812 -53 -15.203 1 84 601 ILE B CA 1
ATOM 11192 C C . ILE B 1 601 ? -32.5 -53.969 -16.344 1 84 601 ILE B C 1
ATOM 11194 O O . ILE B 1 601 ? -33.281 -54.156 -17.266 1 84 601 ILE B O 1
ATOM 11198 N N . ASP B 1 602 ? -31.344 -54.656 -16.203 1 83.81 602 ASP B N 1
ATOM 11199 C CA . ASP B 1 602 ? -30.891 -55.562 -17.266 1 83.81 602 ASP B CA 1
ATOM 11200 C C . ASP B 1 602 ? -31.312 -57 -16.984 1 83.81 602 ASP B C 1
ATOM 11202 O O . ASP B 1 602 ? -30.859 -57.938 -17.656 1 83.81 602 ASP B O 1
ATOM 11206 N N . GLN B 1 603 ? -32.219 -57.188 -16.016 1 84.69 603 GLN B N 1
ATOM 11207 C CA . GLN B 1 603 ? -32.719 -58.5 -15.711 1 84.69 603 GLN B CA 1
ATOM 11208 C C . GLN B 1 603 ? -33.5 -59.094 -16.891 1 84.69 603 GLN B C 1
ATOM 11210 O O . GLN B 1 603 ? -34.188 -58.344 -17.594 1 84.69 603 GLN B O 1
ATOM 11215 N N . ASP B 1 604 ? -33.281 -60.312 -17.109 1 87.06 604 ASP B N 1
ATOM 11216 C CA . ASP B 1 604 ? -34 -61 -18.156 1 87.06 604 ASP B CA 1
ATOM 11217 C C . ASP B 1 604 ? -35.438 -61.344 -17.703 1 87.06 604 ASP B C 1
ATOM 11219 O O . ASP B 1 604 ? -35.625 -62.188 -16.859 1 87.06 604 ASP B O 1
ATOM 11223 N N . ALA B 1 605 ? -36.438 -60.625 -18.062 1 90.5 605 ALA B N 1
ATOM 11224 C CA . ALA B 1 605 ? -37.875 -60.812 -17.734 1 90.5 605 ALA B CA 1
ATOM 11225 C C . ALA B 1 605 ? -38.75 -60.469 -18.922 1 90.5 605 ALA B C 1
ATOM 11227 O O . ALA B 1 605 ? -38.375 -59.688 -19.797 1 90.5 605 ALA B O 1
ATOM 11228 N N . LYS B 1 606 ? -39.906 -61.188 -18.969 1 93.88 606 LYS B N 1
ATOM 11229 C CA . LYS B 1 606 ? -40.938 -60.969 -20 1 93.88 606 LYS B CA 1
ATOM 11230 C C . LYS B 1 606 ? -42.281 -60.719 -19.359 1 93.88 606 LYS B C 1
ATOM 11232 O O . LYS B 1 606 ? -42.562 -61.156 -18.25 1 93.88 606 LYS B O 1
ATOM 11237 N N . PHE B 1 607 ? -43.031 -59.969 -20.109 1 96.25 607 PHE B N 1
ATOM 11238 C CA . PHE B 1 607 ? -44.406 -59.688 -19.672 1 96.25 607 PHE B CA 1
ATOM 11239 C C . PHE B 1 607 ? -45.406 -60.125 -20.719 1 96.25 607 PHE B C 1
ATOM 11241 O O . PHE B 1 607 ? -45.156 -60.031 -21.922 1 96.25 607 PHE B O 1
ATOM 11248 N N . LEU B 1 608 ? -46.5 -60.688 -20.25 1 96.38 608 LEU B N 1
ATOM 11249 C CA . LEU B 1 608 ? -47.688 -60.969 -21.094 1 96.38 608 LEU B CA 1
ATOM 11250 C C . LEU B 1 608 ? -48.719 -59.875 -20.969 1 96.38 608 LEU B C 1
ATOM 11252 O O . LEU B 1 608 ? -49.188 -59.562 -19.875 1 96.38 608 LEU B O 1
ATOM 11256 N N . ILE B 1 609 ? -49.094 -59.344 -22.078 1 97 609 ILE B N 1
ATOM 11257 C CA . ILE B 1 609 ? -50.062 -58.219 -22.109 1 97 609 ILE B CA 1
ATOM 11258 C C . ILE B 1 609 ? -51.25 -58.594 -22.984 1 97 609 ILE B C 1
ATOM 11260 O O . ILE B 1 609 ? -51.062 -59.125 -24.094 1 97 609 ILE B O 1
ATOM 11264 N N . ALA B 1 610 ? -52.406 -58.281 -22.5 1 97 610 ALA B N 1
ATOM 11265 C CA . ALA B 1 610 ? -53.625 -58.562 -23.25 1 97 610 ALA B CA 1
ATOM 11266 C C . ALA B 1 610 ? -54.594 -57.375 -23.188 1 97 610 ALA B C 1
ATOM 11268 O O . ALA B 1 610 ? -54.625 -56.656 -22.188 1 97 610 ALA B O 1
ATOM 11269 N N . THR B 1 611 ? -55.375 -57.188 -24.203 1 96.56 611 THR B N 1
ATOM 11270 C CA . THR B 1 611 ? -56.312 -56.094 -24.266 1 96.56 611 THR B CA 1
ATOM 11271 C C . THR B 1 611 ? -57.75 -56.562 -24.312 1 96.56 611 THR B C 1
ATOM 11273 O O . THR B 1 611 ? -58 -57.75 -24.609 1 96.56 611 THR B O 1
ATOM 11276 N N . LYS B 1 612 ? -58.625 -55.688 -24.031 1 95.69 612 LYS B N 1
ATOM 11277 C CA . LYS B 1 612 ? -60.062 -55.938 -23.969 1 95.69 612 LYS B CA 1
ATOM 11278 C C . LYS B 1 612 ? -60.594 -56.406 -25.312 1 95.69 612 LYS B C 1
ATOM 11280 O O . LYS B 1 612 ? -61.438 -57.312 -25.375 1 95.69 612 LYS B O 1
ATOM 11285 N N . GLU B 1 613 ? -60.062 -55.938 -26.375 1 94.5 613 GLU B N 1
ATOM 11286 C CA . GLU B 1 613 ? -60.531 -56.25 -27.719 1 94.5 613 GLU B CA 1
ATOM 11287 C C . GLU B 1 613 ? -59.875 -57.531 -28.25 1 94.5 613 GLU B C 1
ATOM 11289 O O . GLU B 1 613 ? -60.094 -57.906 -29.391 1 94.5 613 GLU B O 1
ATOM 11294 N N . GLY B 1 614 ? -59.062 -58.094 -27.484 1 94.38 614 GLY B N 1
ATOM 11295 C CA . GLY B 1 614 ? -58.625 -59.438 -27.812 1 94.38 614 GLY B CA 1
ATOM 11296 C C . GLY B 1 614 ? -57.219 -59.469 -28.438 1 94.38 614 GLY B C 1
ATOM 11297 O O . GLY B 1 614 ? -56.938 -60.344 -29.25 1 94.38 614 GLY B O 1
ATOM 11298 N N . TYR B 1 615 ? -56.469 -58.594 -28.188 1 95.62 615 TYR B N 1
ATOM 11299 C CA . TYR B 1 615 ? -55.094 -58.656 -28.641 1 95.62 615 TYR B CA 1
ATOM 11300 C C . TYR B 1 615 ? -54.156 -59.062 -27.5 1 95.62 615 TYR B C 1
ATOM 11302 O O . TYR B 1 615 ? -54.406 -58.75 -26.328 1 95.62 615 TYR B O 1
ATOM 11310 N N . ILE B 1 616 ? -53.094 -59.844 -27.875 1 96.44 616 ILE B N 1
ATOM 11311 C CA . ILE B 1 616 ? -52.156 -60.375 -26.875 1 96.44 616 ILE B CA 1
ATOM 11312 C C . ILE B 1 616 ? -50.75 -60.344 -27.438 1 96.44 616 ILE B C 1
ATOM 11314 O O . ILE B 1 616 ? -50.531 -60.562 -28.625 1 96.44 616 ILE B O 1
ATOM 11318 N N . LYS B 1 617 ? -49.781 -60.062 -26.547 1 96.69 617 LYS B N 1
ATOM 11319 C CA . LYS B 1 617 ? -48.375 -60.094 -26.938 1 96.69 617 LYS B CA 1
ATOM 11320 C C . LYS B 1 617 ? -47.469 -60.312 -25.719 1 96.69 617 LYS B C 1
ATOM 11322 O O . LYS B 1 617 ? -47.906 -60.094 -24.594 1 96.69 617 LYS B O 1
ATOM 11327 N N . GLN B 1 618 ? -46.312 -60.75 -25.953 1 96.12 618 GLN B N 1
ATOM 11328 C CA . GLN B 1 618 ? -45.25 -60.75 -24.969 1 96.12 618 GLN B CA 1
ATOM 11329 C C . GLN B 1 618 ? -44.25 -59.594 -25.234 1 96.12 618 GLN B C 1
ATOM 11331 O O . GLN B 1 618 ? -44.031 -59.25 -26.391 1 96.12 618 GLN B O 1
ATOM 11336 N N . VAL B 1 619 ? -43.75 -58.969 -24.203 1 95.62 619 VAL B N 1
ATOM 11337 C CA . VAL B 1 619 ? -42.75 -57.906 -24.297 1 95.62 619 VAL B CA 1
ATOM 11338 C C . VAL B 1 619 ? -41.625 -58.188 -23.328 1 95.62 619 VAL B C 1
ATOM 11340 O O . VAL B 1 619 ? -41.844 -58.625 -22.188 1 95.62 619 VAL B O 1
ATOM 11343 N N . LYS B 1 620 ? -40.438 -57.969 -23.75 1 94.5 620 LYS B N 1
ATOM 11344 C CA . LYS B 1 620 ? -39.25 -58.125 -22.906 1 94.5 620 LYS B CA 1
ATOM 11345 C C . LYS B 1 620 ? -39 -56.875 -22.062 1 94.5 620 LYS B C 1
ATOM 11347 O O . LYS B 1 620 ? -39.219 -55.75 -22.531 1 94.5 620 LYS B O 1
ATOM 11352 N N . LEU B 1 621 ? -38.469 -57.156 -20.875 1 93.56 621 LEU B N 1
ATOM 11353 C CA . LEU B 1 621 ? -38.062 -56.031 -20.031 1 93.56 621 LEU B CA 1
ATOM 11354 C C . LEU B 1 621 ? -37.031 -55.156 -20.719 1 93.56 621 LEU B C 1
ATOM 11356 O O . LEU B 1 621 ? -37.031 -53.938 -20.562 1 93.56 621 LEU B O 1
ATOM 11360 N N . ALA B 1 622 ? -36.188 -55.75 -21.516 1 91.19 622 ALA B N 1
ATOM 11361 C CA . ALA B 1 622 ? -35.125 -55.062 -22.234 1 91.19 622 ALA B CA 1
ATOM 11362 C C . ALA B 1 622 ? -35.719 -54 -23.172 1 91.19 622 ALA B C 1
ATOM 11364 O O . ALA B 1 622 ? -35.062 -52.969 -23.438 1 91.19 622 ALA B O 1
ATOM 11365 N N . ASP B 1 623 ? -36.906 -54.156 -23.641 1 91.69 623 ASP B N 1
ATOM 11366 C CA . ASP B 1 623 ? -37.562 -53.219 -24.562 1 91.69 623 ASP B CA 1
ATOM 11367 C C . ASP B 1 623 ? -38.25 -52.094 -23.797 1 91.69 623 ASP B C 1
ATOM 11369 O O . ASP B 1 623 ? -38.719 -51.125 -24.406 1 91.69 623 ASP B O 1
ATOM 11373 N N . LEU B 1 624 ? -38.281 -52.219 -22.531 1 92.5 624 LEU B N 1
ATOM 11374 C CA . LEU B 1 624 ? -39.031 -51.25 -21.719 1 92.5 624 LEU B CA 1
ATOM 11375 C C . LEU B 1 624 ? -38.062 -50.375 -20.922 1 92.5 624 LEU B C 1
ATOM 11377 O O . LEU B 1 624 ? -38.5 -49.688 -20 1 92.5 624 LEU B O 1
ATOM 11381 N N . LYS B 1 625 ? -36.906 -50.312 -21.234 1 89.62 625 LYS B N 1
ATOM 11382 C CA . LYS B 1 625 ? -35.906 -49.531 -20.531 1 89.62 625 LYS B CA 1
ATOM 11383 C C . LYS B 1 625 ? -36.25 -48.031 -20.594 1 89.62 625 LYS B C 1
ATOM 11385 O O . LYS B 1 625 ? -36.719 -47.562 -21.625 1 89.62 625 LYS B O 1
ATOM 11390 N N . PRO B 1 626 ? -36.062 -47.406 -19.406 1 87.56 626 PRO B N 1
ATOM 11391 C CA . PRO B 1 626 ? -36.438 -46 -19.344 1 87.56 626 PRO B CA 1
ATOM 11392 C C . PRO B 1 626 ? -35.562 -45.094 -20.219 1 87.56 626 PRO B C 1
ATOM 11394 O O . PRO B 1 626 ? -34.375 -45.375 -20.375 1 87.56 626 PRO B O 1
ATOM 11397 N N . GLY B 1 627 ? -36.25 -44.125 -20.859 1 78.69 627 GLY B N 1
ATOM 11398 C CA . GLY B 1 627 ? -35.531 -43.125 -21.609 1 78.69 627 GLY B CA 1
ATOM 11399 C C . GLY B 1 627 ? -35.031 -41.969 -20.75 1 78.69 627 GLY B C 1
ATOM 11400 O O . GLY B 1 627 ? -35.125 -42.031 -19.516 1 78.69 627 GLY B O 1
ATOM 11401 N N . ARG B 1 628 ? -34.562 -40.812 -21.312 1 80.25 628 ARG B N 1
ATOM 11402 C CA . ARG B 1 628 ? -34 -39.625 -20.625 1 80.25 628 ARG B CA 1
ATOM 11403 C C . ARG B 1 628 ? -35.094 -38.812 -19.969 1 80.25 628 ARG B C 1
ATOM 11405 O O . ARG B 1 628 ? -34.875 -38.156 -18.969 1 80.25 628 ARG B O 1
ATOM 11412 N N . THR B 1 629 ? -36.25 -38.906 -20.484 1 82.5 629 THR B N 1
ATOM 11413 C CA . THR B 1 629 ? -37.375 -38.062 -20.016 1 82.5 629 THR B CA 1
ATOM 11414 C C . THR B 1 629 ? -38.25 -38.844 -19.062 1 82.5 629 THR B C 1
ATOM 11416 O O . THR B 1 629 ? -39.438 -38.531 -18.891 1 82.5 629 THR B O 1
ATOM 11419 N N . TYR B 1 630 ? -37.719 -39.875 -18.406 1 86.56 630 TYR B N 1
ATOM 11420 C CA . TYR B 1 630 ? -38.562 -40.781 -17.625 1 86.56 630 TYR B CA 1
ATOM 11421 C C . TYR B 1 630 ? -39.219 -40.031 -16.469 1 86.56 630 TYR B C 1
ATOM 11423 O O . TYR B 1 630 ? -40.25 -40.469 -15.969 1 86.56 630 TYR B O 1
ATOM 11431 N N . LYS B 1 631 ? -38.719 -38.938 -16 1 82.81 631 LYS B N 1
ATOM 11432 C CA . LYS B 1 631 ? -39.25 -38.219 -14.852 1 82.81 631 LYS B CA 1
ATOM 11433 C C . LYS B 1 631 ? -40.531 -37.438 -15.227 1 82.81 631 LYS B C 1
ATOM 11435 O O . LYS B 1 631 ? -41.406 -37.25 -14.398 1 82.81 631 LYS B O 1
ATOM 11440 N N . THR B 1 632 ? -40.594 -37.125 -16.469 1 85.06 632 THR B N 1
ATOM 11441 C CA . THR B 1 632 ? -41.656 -36.188 -16.828 1 85.06 632 THR B CA 1
ATOM 11442 C C . THR B 1 632 ? -42.688 -36.844 -17.766 1 85.06 632 THR B C 1
ATOM 11444 O O . THR B 1 632 ? -43.781 -36.344 -17.953 1 85.06 632 THR B O 1
ATOM 11447 N N . ARG B 1 633 ? -42.344 -37.938 -18.328 1 87.12 633 ARG B N 1
ATOM 11448 C CA . ARG B 1 633 ? -43.219 -38.562 -19.312 1 87.12 633 ARG B CA 1
ATOM 11449 C C . ARG B 1 633 ? -43.281 -40.062 -19.141 1 87.12 633 ARG B C 1
ATOM 11451 O O . ARG B 1 633 ? -42.281 -40.719 -18.859 1 87.12 633 ARG B O 1
ATOM 11458 N N . ALA B 1 634 ? -44.531 -40.594 -19.375 1 90 634 ALA B N 1
ATOM 11459 C CA . ALA B 1 634 ? -44.688 -42.062 -19.422 1 90 634 ALA B CA 1
ATOM 11460 C C . ALA B 1 634 ? -44.344 -42.625 -20.797 1 90 634 ALA B C 1
ATOM 11462 O O . ALA B 1 634 ? -44.438 -41.906 -21.797 1 90 634 ALA B O 1
ATOM 11463 N N . SER B 1 635 ? -43.781 -43.75 -20.812 1 91.12 635 SER B N 1
ATOM 11464 C CA . SER B 1 635 ? -43.531 -44.469 -22.078 1 91.12 635 SER B CA 1
ATOM 11465 C C . SER B 1 635 ? -44.688 -45.406 -22.438 1 91.12 635 SER B C 1
ATOM 11467 O O . SER B 1 635 ? -45.531 -45.688 -21.594 1 91.12 635 SER B O 1
ATOM 11469 N N . ARG B 1 636 ? -44.75 -45.75 -23.688 1 92.5 636 ARG B N 1
ATOM 11470 C CA . ARG B 1 636 ? -45.75 -46.688 -24.156 1 92.5 636 ARG B CA 1
ATOM 11471 C C . ARG B 1 636 ? -45.219 -48.125 -24.125 1 92.5 636 ARG B C 1
ATOM 11473 O O . ARG B 1 636 ? -44.062 -48.375 -24.469 1 92.5 636 ARG B O 1
ATOM 11480 N N . TYR B 1 637 ? -46.125 -49.062 -23.656 1 94.25 637 TYR B N 1
ATOM 11481 C CA . TYR B 1 637 ? -45.688 -50.438 -23.656 1 94.25 637 TYR B CA 1
ATOM 11482 C C . TYR B 1 637 ? -46.531 -51.281 -24.609 1 94.25 637 TYR B C 1
ATOM 11484 O O . TYR B 1 637 ? -46.188 -52.438 -24.891 1 94.25 637 TYR B O 1
ATOM 11492 N N . ILE B 1 638 ? -47.656 -50.656 -25.156 1 94.06 638 ILE B N 1
ATOM 11493 C CA . ILE B 1 638 ? -48.469 -51.344 -26.156 1 94.06 638 ILE B CA 1
ATOM 11494 C C . ILE B 1 638 ? -49.25 -50.312 -26.953 1 94.06 638 ILE B C 1
ATOM 11496 O O . ILE B 1 638 ? -49.656 -49.25 -26.422 1 94.06 638 ILE B O 1
ATOM 11500 N N . LYS B 1 639 ? -49.438 -50.562 -28.188 1 94.25 639 LYS B N 1
ATOM 11501 C CA . LYS B 1 639 ? -50.312 -49.75 -29.016 1 94.25 639 LYS B CA 1
ATOM 11502 C C . LYS B 1 639 ? -51.719 -50.312 -29.047 1 94.25 639 LYS B C 1
ATOM 11504 O O . LYS B 1 639 ? -51.906 -51.469 -29.359 1 94.25 639 LYS B O 1
ATOM 11509 N N . LEU B 1 640 ? -52.656 -49.5 -28.641 1 93.69 640 LEU B N 1
ATOM 11510 C CA . LEU B 1 640 ? -54.062 -49.938 -28.672 1 93.69 640 LEU B CA 1
ATOM 11511 C C . LEU B 1 640 ? -54.656 -49.688 -30.062 1 93.69 640 LEU B C 1
ATOM 11513 O O . LEU B 1 640 ? -54.438 -48.656 -30.672 1 93.69 640 LEU B O 1
ATOM 11517 N N . LYS B 1 641 ? -55.344 -50.594 -30.562 1 89.94 641 LYS B N 1
ATOM 11518 C CA . LYS B 1 641 ? -55.844 -50.562 -31.922 1 89.94 641 LYS B CA 1
ATOM 11519 C C . LYS B 1 641 ? -57 -49.562 -32.031 1 89.94 641 LYS B C 1
ATOM 11521 O O . LYS B 1 641 ? -57.156 -48.906 -33.062 1 89.94 641 LYS B O 1
ATOM 11526 N N . THR B 1 642 ? -57.812 -49.5 -31.031 1 89.38 642 THR B N 1
ATOM 11527 C CA . THR B 1 642 ? -58.938 -48.594 -31.031 1 89.38 642 THR B CA 1
ATOM 11528 C C . THR B 1 642 ? -58.938 -47.719 -29.781 1 89.38 642 THR B C 1
ATOM 11530 O O . THR B 1 642 ? -58.281 -48.031 -28.797 1 89.38 642 THR B O 1
ATOM 11533 N N . ASP B 1 643 ? -59.719 -46.688 -29.812 1 86.31 643 ASP B N 1
ATOM 11534 C CA . ASP B 1 643 ? -59.75 -45.719 -28.703 1 86.31 643 ASP B CA 1
ATOM 11535 C C . ASP B 1 643 ? -60.562 -46.312 -27.531 1 86.31 643 ASP B C 1
ATOM 11537 O O . ASP B 1 643 ? -60.438 -45.844 -26.406 1 86.31 643 ASP B O 1
ATOM 11541 N N . VAL B 1 644 ? -61.25 -47.219 -27.828 1 85.62 644 VAL B N 1
ATOM 11542 C CA . VAL B 1 644 ? -62.094 -47.781 -26.766 1 85.62 644 VAL B CA 1
ATOM 11543 C C . VAL B 1 644 ? -61.406 -49 -26.156 1 85.62 644 VAL B C 1
ATOM 11545 O O . VAL B 1 644 ? -61.844 -49.531 -25.125 1 85.62 644 VAL B O 1
ATOM 11548 N N . ASP B 1 645 ? -60.312 -49.469 -26.781 1 91.62 645 ASP B N 1
ATOM 11549 C CA . ASP B 1 645 ? -59.562 -50.594 -26.234 1 91.62 645 ASP B CA 1
ATOM 11550 C C . ASP B 1 645 ? -58.781 -50.188 -25 1 91.62 645 ASP B C 1
ATOM 11552 O O . ASP B 1 645 ? -58.438 -49.031 -24.812 1 91.62 645 ASP B O 1
ATOM 11556 N N . GLU B 1 646 ? -58.562 -51.125 -24.094 1 95 646 GLU B N 1
ATOM 11557 C CA . GLU B 1 646 ? -57.75 -50.938 -22.891 1 95 646 GLU B CA 1
ATOM 11558 C C . GLU B 1 646 ? -57 -52.25 -22.531 1 95 646 GLU B C 1
ATOM 11560 O O . GLU B 1 646 ? -57.438 -53.344 -22.891 1 95 646 GLU B O 1
ATOM 11565 N N . VAL B 1 647 ? -56 -52.094 -21.875 1 96.06 647 VAL B N 1
ATOM 11566 C CA . VAL B 1 647 ? -55.281 -53.25 -21.391 1 96.06 647 VAL B CA 1
ATOM 11567 C C . VAL B 1 647 ? -55.969 -53.844 -20.172 1 96.06 647 VAL B C 1
ATOM 11569 O O . VAL B 1 647 ? -56.344 -53.094 -19.25 1 96.06 647 VAL B O 1
ATOM 11572 N N . ILE B 1 648 ? -56.156 -55.125 -20.156 1 94.31 648 ILE B N 1
ATOM 11573 C CA . ILE B 1 648 ? -56.906 -55.719 -19.062 1 94.31 648 ILE B CA 1
ATOM 11574 C C . ILE B 1 648 ? -56 -56.594 -18.203 1 94.31 648 ILE B C 1
ATOM 11576 O O . ILE B 1 648 ? -56.312 -56.906 -17.047 1 94.31 648 ILE B O 1
ATOM 11580 N N . SER B 1 649 ? -54.812 -56.906 -18.766 1 94.62 649 SER B N 1
ATOM 11581 C CA . SER B 1 649 ? -53.938 -57.75 -17.969 1 94.62 649 SER B CA 1
ATOM 11582 C C . SER B 1 649 ? -52.469 -57.562 -18.359 1 94.62 649 SER B C 1
ATOM 11584 O O . SER B 1 649 ? -52.156 -57.438 -19.547 1 94.62 649 SER B O 1
ATOM 11586 N N . VAL B 1 650 ? -51.688 -57.469 -17.328 1 95.62 650 VAL B N 1
ATOM 11587 C CA . VAL B 1 650 ? -50.219 -57.5 -17.438 1 95.62 650 VAL B CA 1
ATOM 11588 C C . VAL B 1 650 ? -49.625 -58.469 -16.422 1 95.62 650 VAL B C 1
ATOM 11590 O O . VAL B 1 650 ? -49.844 -58.312 -15.219 1 95.62 650 VAL B O 1
ATOM 11593 N N . SER B 1 651 ? -48.938 -59.438 -16.891 1 94.44 651 SER B N 1
ATOM 11594 C CA . SER B 1 651 ? -48.344 -60.438 -15.992 1 94.44 651 SER B CA 1
ATOM 11595 C C . SER B 1 651 ? -46.906 -60.719 -16.391 1 94.44 651 SER B C 1
ATOM 11597 O O . SER B 1 651 ? -46.562 -60.719 -17.562 1 94.44 651 SER B O 1
ATOM 11599 N N . GLN B 1 652 ? -46.125 -60.969 -15.375 1 93.56 652 GLN B N 1
ATOM 11600 C CA . GLN B 1 652 ? -44.75 -61.406 -15.633 1 93.56 652 GLN B CA 1
ATOM 11601 C C . GLN B 1 652 ? -44.688 -62.875 -15.992 1 93.56 652 GLN B C 1
ATOM 11603 O O . GLN B 1 652 ? -45.312 -63.719 -15.336 1 93.56 652 GLN B O 1
ATOM 11608 N N . VAL B 1 653 ? -43.938 -63.188 -17.016 1 93.38 653 VAL B N 1
ATOM 11609 C CA . VAL B 1 653 ? -43.781 -64.562 -17.469 1 93.38 653 VAL B CA 1
ATOM 11610 C C . VAL B 1 653 ? -42.688 -65.25 -16.672 1 93.38 653 VAL B C 1
ATOM 11612 O O . VAL B 1 653 ? -41.5 -64.875 -16.781 1 93.38 653 VAL B O 1
ATOM 11615 N N . GLU B 1 654 ? -43.031 -66.125 -15.836 1 84.06 654 GLU B N 1
ATOM 11616 C CA . GLU B 1 654 ? -42.062 -66.812 -15.008 1 84.06 654 GLU B CA 1
ATOM 11617 C C . GLU B 1 654 ? -41.5 -68.062 -15.727 1 84.06 654 GLU B C 1
ATOM 11619 O O . GLU B 1 654 ? -40.344 -68.438 -15.523 1 84.06 654 GLU B O 1
ATOM 11624 N N . SER B 1 655 ? -42.344 -68.75 -16.484 1 85.12 655 SER B N 1
ATOM 11625 C CA . SER B 1 655 ? -41.906 -69.938 -17.203 1 85.12 655 SER B CA 1
ATOM 11626 C C . SER B 1 655 ? -42.406 -69.938 -18.641 1 85.12 655 SER B C 1
ATOM 11628 O O . SER B 1 655 ? -43.562 -69.562 -18.891 1 85.12 655 SER B O 1
ATOM 11630 N N . ASP B 1 656 ? -41.562 -70.312 -19.469 1 84.94 656 ASP B N 1
ATOM 11631 C CA . ASP B 1 656 ? -41.938 -70.438 -20.875 1 84.94 656 ASP B CA 1
ATOM 11632 C C . ASP B 1 656 ? -42.906 -71.562 -21.125 1 84.94 656 ASP B C 1
ATOM 11634 O O . ASP B 1 656 ? -43.531 -71.625 -22.172 1 84.94 656 ASP B O 1
ATOM 11638 N N . LYS B 1 657 ? -43.031 -72.375 -20.141 1 86.81 657 LYS B N 1
ATOM 11639 C CA . LYS B 1 657 ? -43.906 -73.5 -20.297 1 86.81 657 LYS B CA 1
ATOM 11640 C C . LYS B 1 657 ? -45.312 -73.188 -19.797 1 86.81 657 LYS B C 1
ATOM 11642 O O . LYS B 1 657 ? -46.188 -74.062 -19.781 1 86.81 657 LYS B O 1
ATOM 11647 N N . SER B 1 658 ? -45.531 -72.062 -19.5 1 91.94 658 SER B N 1
ATOM 11648 C CA . SER B 1 658 ? -46.844 -71.625 -19.016 1 91.94 658 SER B CA 1
ATOM 11649 C C . SER B 1 658 ? -47.906 -71.688 -20.125 1 91.94 658 SER B C 1
ATOM 11651 O O . SER B 1 658 ? -47.531 -71.688 -21.312 1 91.94 658 SER B O 1
ATOM 11653 N N . GLN B 1 659 ? -49.125 -71.812 -19.734 1 95.44 659 GLN B N 1
ATOM 11654 C CA . GLN B 1 659 ? -50.281 -71.812 -20.656 1 95.44 659 GLN B CA 1
ATOM 11655 C C . GLN B 1 659 ? -51.094 -70.5 -20.453 1 95.44 659 GLN B C 1
ATOM 11657 O O . GLN B 1 659 ? -51.031 -69.938 -19.375 1 95.44 659 GLN B O 1
ATOM 11662 N N . VAL B 1 660 ? -51.75 -70.125 -21.5 1 96.81 660 VAL B N 1
ATOM 11663 C CA . VAL B 1 660 ? -52.562 -68.938 -21.469 1 96.81 660 VAL B CA 1
ATOM 11664 C C . VAL B 1 660 ? -54.062 -69.375 -21.391 1 96.81 660 VAL B C 1
ATOM 11666 O O . VAL B 1 660 ? -54.531 -70.125 -22.188 1 96.81 660 VAL B O 1
ATOM 11669 N N . PHE B 1 661 ? -54.75 -68.875 -20.391 1 96.44 661 PHE B N 1
ATOM 11670 C CA . PHE B 1 661 ? -56.188 -69.062 -20.234 1 96.44 661 PHE B CA 1
ATOM 11671 C C . PHE B 1 661 ? -56.938 -67.75 -20.484 1 96.44 661 PHE B C 1
ATOM 11673 O O . PHE B 1 661 ? -56.656 -66.75 -19.828 1 96.44 661 PHE B O 1
ATOM 11680 N N . CYS B 1 662 ? -57.875 -67.75 -21.375 1 96.56 662 CYS B N 1
ATOM 11681 C CA . CYS B 1 662 ? -58.688 -66.562 -21.719 1 96.56 662 CYS B CA 1
ATOM 11682 C C . CYS B 1 662 ? -60.125 -66.812 -21.344 1 96.56 662 CYS B C 1
ATOM 11684 O O . CYS B 1 662 ? -60.719 -67.875 -21.609 1 96.56 662 CYS B O 1
ATOM 11686 N N . ALA B 1 663 ? -60.656 -65.875 -20.719 1 95.94 663 ALA B N 1
ATOM 11687 C CA . ALA B 1 663 ? -62.094 -65.875 -20.406 1 95.94 663 ALA B CA 1
ATOM 11688 C C . ALA B 1 663 ? -62.781 -64.688 -21.062 1 95.94 663 ALA B C 1
ATOM 11690 O O . ALA B 1 663 ? -62.375 -63.5 -20.891 1 95.94 663 ALA B O 1
ATOM 11691 N N . SER B 1 664 ? -63.812 -64.938 -21.859 1 96.12 664 SER B N 1
ATOM 11692 C CA . SER B 1 664 ? -64.562 -63.844 -22.516 1 96.12 664 SER B CA 1
ATOM 11693 C C . SER B 1 664 ? -65.688 -63.375 -21.656 1 96.12 664 SER B C 1
ATOM 11695 O O . SER B 1 664 ? -66.188 -64.062 -20.766 1 96.12 664 SER B O 1
ATOM 11697 N N . TYR B 1 665 ? -66.188 -62.25 -21.906 1 96 665 TYR B N 1
ATOM 11698 C CA . TYR B 1 665 ? -67.312 -61.625 -21.172 1 96 665 TYR B CA 1
ATOM 11699 C C . TYR B 1 665 ? -68.562 -62.5 -21.266 1 96 665 TYR B C 1
ATOM 11701 O O . TYR B 1 665 ? -69.25 -62.656 -20.266 1 96 665 TYR B O 1
ATOM 11709 N N . THR B 1 666 ? -68.812 -63.094 -22.344 1 93.88 666 THR B N 1
ATOM 11710 C CA . THR B 1 666 ? -70 -63.844 -22.562 1 93.88 666 THR B CA 1
ATOM 11711 C C . THR B 1 666 ? -69.875 -65.312 -22.078 1 93.88 666 THR B C 1
ATOM 11713 O O . THR B 1 666 ? -70.812 -66.062 -22.219 1 93.88 666 THR B O 1
ATOM 11716 N N . GLY B 1 667 ? -68.688 -65.625 -21.656 1 94.38 667 GLY B N 1
ATOM 11717 C CA . GLY B 1 667 ? -68.562 -66.938 -20.969 1 94.38 667 GLY B CA 1
ATOM 11718 C C . GLY B 1 667 ? -67.875 -68 -21.812 1 94.38 667 GLY B C 1
ATOM 11719 O O . GLY B 1 667 ? -68.25 -69.188 -21.734 1 94.38 667 GLY B O 1
ATOM 11720 N N . TYR B 1 668 ? -67.062 -67.688 -22.656 1 95.81 668 TYR B N 1
ATOM 11721 C CA . TYR B 1 668 ? -66.25 -68.625 -23.391 1 95.81 668 TYR B CA 1
ATOM 11722 C C . TYR B 1 668 ? -64.875 -68.688 -22.797 1 95.81 668 TYR B C 1
ATOM 11724 O O . TYR B 1 668 ? -64.312 -67.688 -22.359 1 95.81 668 TYR B O 1
ATOM 11732 N N . GLY B 1 669 ? -64.312 -69.875 -22.703 1 96.06 669 GLY B N 1
ATOM 11733 C CA . GLY B 1 669 ? -62.906 -70.125 -22.25 1 96.06 669 GLY B CA 1
ATOM 11734 C C . GLY B 1 669 ? -62.031 -70.75 -23.328 1 96.06 669 GLY B C 1
ATOM 11735 O O . GLY B 1 669 ? -62.469 -71.625 -24.047 1 96.06 669 GLY B O 1
ATOM 11736 N N . LEU B 1 670 ? -60.875 -70.25 -23.5 1 96.75 670 LEU B N 1
ATOM 11737 C CA . LEU B 1 670 ? -59.875 -70.75 -24.438 1 96.75 670 LEU B CA 1
ATOM 11738 C C . LEU B 1 670 ? -58.531 -70.938 -23.734 1 96.75 670 LEU B C 1
ATOM 11740 O O . LEU B 1 670 ? -58.125 -70.062 -22.922 1 96.75 670 LEU B O 1
ATOM 11744 N N . LYS B 1 671 ? -57.875 -72 -23.969 1 96.44 671 LYS B N 1
ATOM 11745 C CA . LYS B 1 671 ? -56.562 -72.25 -23.375 1 96.44 671 LYS B CA 1
ATOM 11746 C C . LYS B 1 671 ? -55.562 -72.75 -24.438 1 96.44 671 LYS B C 1
ATOM 11748 O O . LYS B 1 671 ? -55.906 -73.562 -25.281 1 96.44 671 LYS B O 1
ATOM 11753 N N . TYR B 1 672 ? -54.469 -72.188 -24.484 1 96.81 672 TYR B N 1
ATOM 11754 C CA . TYR B 1 672 ? -53.406 -72.562 -25.422 1 96.81 672 TYR B CA 1
ATOM 11755 C C . TYR B 1 672 ? -52.031 -72.312 -24.812 1 96.81 672 TYR B C 1
ATOM 11757 O O . TYR B 1 672 ? -51.906 -71.688 -23.766 1 96.81 672 TYR B O 1
ATOM 11765 N N . SER B 1 673 ? -51 -72.875 -25.453 1 95.62 673 SER B N 1
ATOM 11766 C CA . SER B 1 673 ? -49.656 -72.75 -24.969 1 95.62 673 SER B CA 1
ATOM 11767 C C . SER B 1 673 ? -49.125 -71.375 -25.125 1 95.62 673 SER B C 1
ATOM 11769 O O . SER B 1 673 ? -49.406 -70.688 -26.125 1 95.62 673 SER B O 1
ATOM 11771 N N . LEU B 1 674 ? -48.344 -70.875 -24.172 1 95.69 674 LEU B N 1
ATOM 11772 C CA . LEU B 1 674 ? -47.719 -69.562 -24.219 1 95.69 674 LEU B CA 1
ATOM 11773 C C . LEU B 1 674 ? -46.844 -69.375 -25.469 1 95.69 674 LEU B C 1
ATOM 11775 O O . LEU B 1 674 ? -46.688 -68.25 -25.984 1 95.69 674 LEU B O 1
ATOM 11779 N N . ASP B 1 675 ? -46.344 -70.438 -26.031 1 93.75 675 ASP B N 1
ATOM 11780 C CA . ASP B 1 675 ? -45.5 -70.438 -27.219 1 93.75 675 ASP B CA 1
ATOM 11781 C C . ASP B 1 675 ? -46.219 -69.875 -28.438 1 93.75 675 ASP B C 1
ATOM 11783 O O . ASP B 1 675 ? -45.594 -69.5 -29.406 1 93.75 675 ASP B O 1
ATOM 11787 N N . GLU B 1 676 ? -47.5 -69.875 -28.406 1 94.88 676 GLU B N 1
ATOM 11788 C CA . GLU B 1 676 ? -48.312 -69.375 -29.516 1 94.88 676 GLU B CA 1
ATOM 11789 C C . GLU B 1 676 ? -48.344 -67.812 -29.531 1 94.88 676 GLU B C 1
ATOM 11791 O O . GLU B 1 676 ? -48.781 -67.25 -30.516 1 94.88 676 GLU B O 1
ATOM 11796 N N . VAL B 1 677 ? -47.938 -67.188 -28.484 1 96.12 677 VAL B N 1
ATOM 11797 C CA . VAL B 1 677 ? -47.938 -65.75 -28.375 1 96.12 677 VAL B CA 1
ATOM 11798 C C . VAL B 1 677 ? -46.562 -65.188 -28.719 1 96.12 677 VAL B C 1
ATOM 11800 O O . VAL B 1 677 ? -45.594 -65.5 -28.016 1 96.12 677 VAL B O 1
ATOM 11803 N N . PRO B 1 678 ? -46.469 -64.375 -29.688 1 95.25 678 PRO B N 1
ATOM 11804 C CA . PRO B 1 678 ? -45.156 -63.875 -30.078 1 95.25 678 PRO B CA 1
ATOM 11805 C C . PRO B 1 678 ? -44.656 -62.75 -29.141 1 95.25 678 PRO B C 1
ATOM 11807 O O . PRO B 1 678 ? -45.469 -62.125 -28.453 1 95.25 678 PRO B O 1
ATOM 11810 N N . THR B 1 679 ? -43.406 -62.625 -29.062 1 94.25 679 THR B N 1
ATOM 11811 C CA . THR B 1 679 ? -42.75 -61.5 -28.391 1 94.25 679 THR B CA 1
ATOM 11812 C C . THR B 1 679 ? -42.531 -60.344 -29.359 1 94.25 679 THR B C 1
ATOM 11814 O O . THR B 1 679 ? -41.875 -60.469 -30.375 1 94.25 679 THR B O 1
ATOM 11817 N N . ASN B 1 680 ? -43.219 -59.219 -29.141 1 92.12 680 ASN B N 1
ATOM 11818 C CA . ASN B 1 680 ? -43.188 -58.062 -30.016 1 92.12 680 ASN B CA 1
ATOM 11819 C C . ASN B 1 680 ? -42.625 -56.844 -29.297 1 92.12 680 ASN B C 1
ATOM 11821 O O . ASN B 1 680 ? -42.5 -56.844 -28.078 1 92.12 680 ASN B O 1
ATOM 11825 N N . GLY B 1 681 ? -42.344 -55.844 -30.125 1 91.31 681 GLY B N 1
ATOM 11826 C CA . GLY B 1 681 ? -41.844 -54.594 -29.578 1 91.31 681 GLY B CA 1
ATOM 11827 C C . GLY B 1 681 ? -42.938 -53.781 -28.891 1 91.31 681 GLY B C 1
ATOM 11828 O O . GLY B 1 681 ? -44.125 -54.125 -28.984 1 91.31 681 GLY B O 1
ATOM 11829 N N . VAL B 1 682 ? -42.531 -52.625 -28.266 1 91.81 682 VAL B N 1
ATOM 11830 C CA . VAL B 1 682 ? -43.406 -51.844 -27.391 1 91.81 682 VAL B CA 1
ATOM 11831 C C . VAL B 1 682 ? -44.469 -51.156 -28.219 1 91.81 682 VAL B C 1
ATOM 11833 O O . VAL B 1 682 ? -45.594 -50.906 -27.734 1 91.81 682 VAL B O 1
ATOM 11836 N N . LEU B 1 683 ? -44.312 -50.938 -29.438 1 91.06 683 LEU B N 1
ATOM 11837 C CA . LEU B 1 683 ? -45.281 -50.188 -30.25 1 91.06 683 LEU B CA 1
ATOM 11838 C C . LEU B 1 683 ? -46.188 -51.125 -31.031 1 91.06 683 LEU B C 1
ATOM 11840 O O . LEU B 1 683 ? -47.031 -50.656 -31.797 1 91.06 683 LEU B O 1
ATOM 11844 N N . ALA B 1 684 ? -46.094 -52.344 -30.828 1 93.31 684 ALA B N 1
ATOM 11845 C CA . ALA B 1 684 ? -46.938 -53.344 -31.516 1 93.31 684 ALA B CA 1
ATOM 11846 C C . ALA B 1 684 ? -48.219 -53.594 -30.719 1 93.31 684 ALA B C 1
ATOM 11848 O O . ALA B 1 684 ? -48.188 -53.594 -29.484 1 93.31 684 ALA B O 1
ATOM 11849 N N . ALA B 1 685 ? -49.312 -53.875 -31.344 1 92.75 685 ALA B N 1
ATOM 11850 C CA . ALA B 1 685 ? -50.594 -54.156 -30.703 1 92.75 685 ALA B CA 1
ATOM 11851 C C . ALA B 1 685 ? -50.688 -55.625 -30.281 1 92.75 685 ALA B C 1
ATOM 11853 O O . ALA B 1 685 ? -51.406 -55.969 -29.344 1 92.75 685 ALA B O 1
ATOM 11854 N N . GLY B 1 686 ? -49.906 -56.469 -30.953 1 93.56 686 GLY B N 1
ATOM 11855 C CA . GLY B 1 686 ? -49.969 -57.906 -30.672 1 93.56 686 GLY B CA 1
ATOM 11856 C C . GLY B 1 686 ? -50.844 -58.656 -31.656 1 93.56 686 GLY B C 1
ATOM 11857 O O . GLY B 1 686 ? -51.219 -58.125 -32.688 1 93.56 686 GLY B O 1
ATOM 11858 N N . VAL B 1 687 ? -51.125 -59.906 -31.359 1 95.88 687 VAL B N 1
ATOM 11859 C CA . VAL B 1 687 ? -51.875 -60.781 -32.25 1 95.88 687 VAL B CA 1
ATOM 11860 C C . VAL B 1 687 ? -53.25 -61.094 -31.594 1 95.88 687 VAL B C 1
ATOM 11862 O O . VAL B 1 687 ? -53.438 -60.812 -30.406 1 95.88 687 VAL B O 1
ATOM 11865 N N . LYS B 1 688 ? -54.125 -61.656 -32.406 1 94.56 688 LYS B N 1
ATOM 11866 C CA . LYS B 1 688 ? -55.438 -62 -31.922 1 94.56 688 LYS B CA 1
ATOM 11867 C C . LYS B 1 688 ? -55.375 -63.094 -30.859 1 94.56 688 LYS B C 1
ATOM 11869 O O . LYS B 1 688 ? -54.75 -64.125 -31.094 1 94.56 688 LYS B O 1
ATOM 11874 N N . CYS B 1 689 ? -55.906 -62.875 -29.781 1 95.31 689 CYS B N 1
ATOM 11875 C CA . CYS B 1 689 ? -55.875 -63.75 -28.609 1 95.31 689 CYS B CA 1
ATOM 11876 C C . CYS B 1 689 ? -56.938 -64.812 -28.734 1 95.31 689 CYS B C 1
ATOM 11878 O O . CYS B 1 689 ? -56.656 -66 -28.516 1 95.31 689 CYS B O 1
ATOM 11880 N N . MET B 1 690 ? -58.094 -64.438 -29.125 1 94.38 690 MET B N 1
ATOM 11881 C CA . MET B 1 690 ? -59.312 -65.25 -29.172 1 94.38 690 MET B CA 1
ATOM 11882 C C . MET B 1 690 ? -60.25 -64.75 -30.25 1 94.38 690 MET B C 1
ATOM 11884 O O . MET B 1 690 ? -60.281 -63.562 -30.531 1 94.38 690 MET B O 1
ATOM 11888 N N . ASP B 1 691 ? -60.938 -65.688 -30.906 1 93.88 691 ASP B N 1
ATOM 11889 C CA . ASP B 1 691 ? -62 -65.25 -31.844 1 93.88 691 ASP B CA 1
ATOM 11890 C C . ASP B 1 691 ? -63.219 -64.812 -31.094 1 93.88 691 ASP B C 1
ATOM 11892 O O . ASP B 1 691 ? -64.125 -65.562 -30.75 1 93.88 691 ASP B O 1
ATOM 11896 N N . LEU B 1 692 ? -63.312 -63.5 -30.812 1 93.38 692 LEU B N 1
ATOM 11897 C CA . LEU B 1 692 ? -64.312 -62.938 -29.906 1 93.38 692 LEU B CA 1
ATOM 11898 C C . LEU B 1 692 ? -65.562 -62.625 -30.641 1 93.38 692 LEU B C 1
ATOM 11900 O O . LEU B 1 692 ? -66.688 -62.562 -30.031 1 93.38 692 LEU B O 1
ATOM 11904 N N . ARG B 1 693 ? -65.625 -62.406 -32.031 1 89.88 693 ARG B N 1
ATOM 11905 C CA . ARG B 1 693 ? -66.75 -61.938 -32.781 1 89.88 693 ARG B CA 1
ATOM 11906 C C . ARG B 1 693 ? -67.375 -60.688 -32.156 1 89.88 693 ARG B C 1
ATOM 11908 O O . ARG B 1 693 ? -66.688 -59.656 -32.031 1 89.88 693 ARG B O 1
ATOM 11915 N N . ASP B 1 694 ? -68.562 -60.625 -31.609 1 86.62 694 ASP B N 1
ATOM 11916 C CA . ASP B 1 694 ? -69.188 -59.469 -30.969 1 86.62 694 ASP B CA 1
ATOM 11917 C C . ASP B 1 694 ? -69 -59.5 -29.453 1 86.62 694 ASP B C 1
ATOM 11919 O O . ASP B 1 694 ? -69.688 -58.875 -28.703 1 86.62 694 ASP B O 1
ATOM 11923 N N . ASP B 1 695 ? -68 -60.156 -28.953 1 92.38 695 ASP B N 1
ATOM 11924 C CA . ASP B 1 695 ? -67.625 -60.344 -27.547 1 92.38 695 ASP B CA 1
ATOM 11925 C C . ASP B 1 695 ? -66.375 -59.562 -27.188 1 92.38 695 ASP B C 1
ATOM 11927 O O . ASP B 1 695 ? -65.75 -58.938 -28.062 1 92.38 695 ASP B O 1
ATOM 11931 N N . THR B 1 696 ? -66.062 -59.469 -25.875 1 94.5 696 THR B N 1
ATOM 11932 C CA . THR B 1 696 ? -64.812 -58.875 -25.391 1 94.5 696 THR B CA 1
ATOM 11933 C C . THR B 1 696 ? -64.125 -59.812 -24.375 1 94.5 696 THR B C 1
ATOM 11935 O O . THR B 1 696 ? -64.75 -60.75 -23.906 1 94.5 696 THR B O 1
ATOM 11938 N N . LEU B 1 697 ? -62.875 -59.562 -24.062 1 95.5 697 LEU B N 1
ATOM 11939 C CA . LEU B 1 697 ? -62.156 -60.375 -23.094 1 95.5 697 LEU B CA 1
ATOM 11940 C C . LEU B 1 697 ? -62.375 -59.812 -21.672 1 95.5 697 LEU B C 1
ATOM 11942 O O . LEU B 1 697 ? -62.281 -58.625 -21.453 1 95.5 697 LEU B O 1
ATOM 11946 N N . ALA B 1 698 ? -62.688 -60.719 -20.75 1 94.31 698 ALA B N 1
ATOM 11947 C CA . ALA B 1 698 ? -62.75 -60.375 -19.328 1 94.31 698 ALA B CA 1
ATOM 11948 C C . ALA B 1 698 ? -61.375 -60.406 -18.672 1 94.31 698 ALA B C 1
ATOM 11950 O O . ALA B 1 698 ? -61.062 -59.531 -17.875 1 94.31 698 ALA B O 1
ATOM 11951 N N . ASN B 1 699 ? -60.594 -61.406 -18.984 1 95.19 699 ASN B N 1
ATOM 11952 C CA . ASN B 1 699 ? -59.25 -61.469 -18.484 1 95.19 699 ASN B CA 1
ATOM 11953 C C . ASN B 1 699 ? -58.438 -62.531 -19.219 1 95.19 699 ASN B C 1
ATOM 11955 O O . ASN B 1 699 ? -59 -63.438 -19.859 1 95.19 699 ASN B O 1
ATOM 11959 N N . VAL B 1 700 ? -57.125 -62.375 -19.219 1 96 700 VAL B N 1
ATOM 11960 C CA . VAL B 1 700 ? -56.156 -63.344 -19.688 1 96 700 VAL B CA 1
ATOM 11961 C C . VAL B 1 700 ? -55.156 -63.656 -18.578 1 96 700 VAL B C 1
ATOM 11963 O O . VAL B 1 700 ? -54.562 -62.75 -17.984 1 96 700 VAL B O 1
ATOM 11966 N N . ILE B 1 701 ? -54.969 -64.938 -18.297 1 95.06 701 ILE B N 1
ATOM 11967 C CA . ILE B 1 701 ? -54.188 -65.375 -17.141 1 95.06 701 ILE B CA 1
ATOM 11968 C C . ILE B 1 701 ? -53.156 -66.438 -17.562 1 95.06 701 ILE B C 1
ATOM 11970 O O . ILE B 1 701 ? -53.469 -67.312 -18.375 1 95.06 701 ILE B O 1
ATOM 11974 N N . LEU B 1 702 ? -52 -66.25 -17 1 94.88 702 LEU B N 1
ATOM 11975 C CA . LEU B 1 702 ? -51 -67.312 -17.125 1 94.88 702 LEU B CA 1
ATOM 11976 C C . LEU B 1 702 ? -51.281 -68.5 -16.156 1 94.88 702 LEU B C 1
ATOM 11978 O O . LEU B 1 702 ? -51.438 -68.25 -14.945 1 94.88 702 LEU B O 1
ATOM 11982 N N . VAL B 1 703 ? -51.344 -69.75 -16.672 1 94.25 703 VAL B N 1
ATOM 11983 C CA . VAL B 1 703 ? -51.781 -70.812 -15.828 1 94.25 703 VAL B CA 1
ATOM 11984 C C . VAL B 1 703 ? -50.938 -72.062 -16.109 1 94.25 703 VAL B C 1
ATOM 11986 O O . VAL B 1 703 ? -50.219 -72.125 -17.109 1 94.25 703 VAL B O 1
ATOM 11989 N N . SER B 1 704 ? -51.031 -72.938 -15.133 1 92.69 704 SER B N 1
ATOM 11990 C CA . SER B 1 704 ? -50.594 -74.312 -15.305 1 92.69 704 SER B CA 1
ATOM 11991 C C . SER B 1 704 ? -51.781 -75.25 -15.359 1 92.69 704 SER B C 1
ATOM 11993 O O . SER B 1 704 ? -52.906 -74.875 -15.016 1 92.69 704 SER B O 1
ATOM 11995 N N . GLU B 1 705 ? -51.531 -76.438 -15.773 1 89.75 705 GLU B N 1
ATOM 11996 C CA . GLU B 1 705 ? -52.594 -77.438 -15.953 1 89.75 705 GLU B CA 1
ATOM 11997 C C . GLU B 1 705 ? -53.281 -77.75 -14.633 1 89.75 705 GLU B C 1
ATOM 11999 O O . GLU B 1 705 ? -54.469 -78 -14.602 1 89.75 705 GLU B O 1
ATOM 12004 N N . SER B 1 706 ? -52.594 -77.625 -13.586 1 91.75 706 SER B N 1
ATOM 12005 C CA . SER B 1 706 ? -53.125 -78 -12.281 1 91.75 706 SER B CA 1
ATOM 12006 C C . SER B 1 706 ? -53.781 -76.812 -11.586 1 91.75 706 SER B C 1
ATOM 12008 O O . SER B 1 706 ? -54.344 -76.938 -10.5 1 91.75 706 SER B O 1
ATOM 12010 N N . ASP B 1 707 ? -53.781 -75.688 -12.227 1 93.62 707 ASP B N 1
ATOM 12011 C CA . ASP B 1 707 ? -54.281 -74.5 -11.586 1 93.62 707 ASP B CA 1
ATOM 12012 C C . ASP B 1 707 ? -55.812 -74.438 -11.602 1 93.62 707 ASP B C 1
ATOM 12014 O O . ASP B 1 707 ? -56.438 -75.188 -12.344 1 93.62 707 ASP B O 1
ATOM 12018 N N . GLU B 1 708 ? -56.344 -73.625 -10.695 1 95.12 708 GLU B N 1
ATOM 12019 C CA . GLU B 1 708 ? -57.75 -73.25 -10.633 1 95.12 708 GLU B CA 1
ATOM 12020 C C . GLU B 1 708 ? -58 -71.812 -10.891 1 95.12 708 GLU B C 1
ATOM 12022 O O . GLU B 1 708 ? -57.125 -70.938 -10.609 1 95.12 708 GLU B O 1
ATOM 12027 N N . VAL B 1 709 ? -59.094 -71.5 -11.438 1 95.06 709 VAL B N 1
ATOM 12028 C CA . VAL B 1 709 ? -59.406 -70.125 -11.742 1 95.06 709 VAL B CA 1
ATOM 12029 C C . VAL B 1 709 ? -60.688 -69.688 -11.031 1 95.06 709 VAL B C 1
ATOM 12031 O O . VAL B 1 709 ? -61.656 -70.5 -10.977 1 95.06 709 VAL B O 1
ATOM 12034 N N . SER B 1 710 ? -60.719 -68.5 -10.461 1 94.56 710 SER B N 1
ATOM 12035 C CA . SER B 1 710 ? -61.875 -67.875 -9.891 1 94.56 710 SER B CA 1
ATOM 12036 C C . SER B 1 710 ? -62.594 -67 -10.922 1 94.56 710 SER B C 1
ATOM 12038 O O . SER B 1 710 ? -61.938 -66.125 -11.578 1 94.56 710 SER B O 1
ATOM 12040 N N . ILE B 1 711 ? -63.906 -67.125 -11.055 1 94.94 711 ILE B N 1
ATOM 12041 C CA . ILE B 1 711 ? -64.688 -66.312 -11.984 1 94.94 711 ILE B CA 1
ATOM 12042 C C . ILE B 1 711 ? -65.875 -65.625 -11.242 1 94.94 711 ILE B C 1
ATOM 12044 O O . ILE B 1 711 ? -66.562 -66.312 -10.453 1 94.94 711 ILE B O 1
ATOM 12048 N N . ILE B 1 712 ? -66 -64.375 -11.492 1 93.88 712 ILE B N 1
ATOM 12049 C CA . ILE B 1 712 ? -67.188 -63.656 -10.945 1 93.88 712 ILE B CA 1
ATOM 12050 C C . ILE B 1 712 ? -68 -63.062 -12.078 1 93.88 712 ILE B C 1
ATOM 12052 O O . ILE B 1 712 ? -67.438 -62.5 -13.031 1 93.88 712 ILE B O 1
ATOM 12056 N N . THR B 1 713 ? -69.312 -63.125 -12 1 93.19 713 THR B N 1
ATOM 12057 C CA . THR B 1 713 ? -70.188 -62.594 -13.039 1 93.19 713 THR B CA 1
ATOM 12058 C C . THR B 1 713 ? -70.812 -61.312 -12.586 1 93.19 713 THR B C 1
ATOM 12060 O O . THR B 1 713 ? -70.875 -61 -11.391 1 93.19 713 THR B O 1
ATOM 12063 N N . GLN B 1 714 ? -71.312 -60.531 -13.477 1 90.31 714 GLN B N 1
ATOM 12064 C CA . GLN B 1 714 ? -71.938 -59.25 -13.219 1 90.31 714 GLN B CA 1
ATOM 12065 C C . GLN B 1 714 ? -73.188 -59.406 -12.297 1 90.31 714 GLN B C 1
ATOM 12067 O O . GLN B 1 714 ? -73.562 -58.438 -11.648 1 90.31 714 GLN B O 1
ATOM 12072 N N . ARG B 1 715 ? -73.688 -60.594 -12.172 1 89.19 715 ARG B N 1
ATOM 12073 C CA . ARG B 1 715 ? -74.875 -60.812 -11.328 1 89.19 715 ARG B CA 1
ATOM 12074 C C . ARG B 1 715 ? -74.438 -61.219 -9.914 1 89.19 715 ARG B C 1
ATOM 12076 O O . ARG B 1 715 ? -75.312 -61.5 -9.07 1 89.19 715 ARG B O 1
ATOM 12083 N N . GLY B 1 716 ? -73.125 -61.375 -9.727 1 90.12 716 GLY B N 1
ATOM 12084 C CA . GLY B 1 716 ? -72.625 -61.625 -8.383 1 90.12 716 GLY B CA 1
ATOM 12085 C C . GLY B 1 716 ? -72.375 -63.094 -8.094 1 90.12 716 GLY B C 1
ATOM 12086 O O . GLY B 1 716 ? -72.312 -63.5 -6.934 1 90.12 716 GLY B O 1
ATOM 12087 N N . SER B 1 717 ? -72.375 -63.844 -9.086 1 92 717 SER B N 1
ATOM 12088 C CA . SER B 1 717 ? -72.125 -65.312 -8.922 1 92 717 SER B CA 1
ATOM 12089 C C . SER B 1 717 ? -70.625 -65.562 -8.93 1 92 717 SER B C 1
ATOM 12091 O O . SER B 1 717 ? -69.875 -65 -9.711 1 92 717 SER B O 1
ATOM 12093 N N . TYR B 1 718 ? -70.188 -66.375 -8.016 1 94.5 718 TYR B N 1
ATOM 12094 C CA . TYR B 1 718 ? -68.812 -66.812 -7.941 1 94.5 718 TYR B CA 1
ATOM 12095 C C . TYR B 1 718 ? -68.688 -68.312 -8.367 1 94.5 718 TYR B C 1
ATOM 12097 O O . TYR B 1 718 ? -69.438 -69.125 -7.926 1 94.5 718 TYR B O 1
ATOM 12105 N N . LYS B 1 719 ? -67.75 -68.562 -9.211 1 95 719 LYS B N 1
ATOM 12106 C CA . LYS B 1 719 ? -67.438 -69.875 -9.711 1 95 719 LYS B CA 1
ATOM 12107 C C . LYS B 1 719 ? -65.938 -70.188 -9.641 1 95 719 LYS B C 1
ATOM 12109 O O . LYS B 1 719 ? -65.125 -69.312 -10.047 1 95 719 LYS B O 1
ATOM 12114 N N . LYS B 1 720 ? -65.625 -71.25 -9.102 1 94.75 720 LYS B N 1
ATOM 12115 C CA . LYS B 1 720 ? -64.25 -71.812 -9.117 1 94.75 720 LYS B CA 1
ATOM 12116 C C . LYS B 1 720 ? -64.125 -73 -10.039 1 94.75 720 LYS B C 1
ATOM 12118 O O . LYS B 1 720 ? -64.938 -73.938 -9.938 1 94.75 720 LYS B O 1
ATOM 12123 N N . MET B 1 721 ? -63.25 -73.062 -10.945 1 94 721 MET B N 1
ATOM 12124 C CA . MET B 1 721 ? -63.156 -74.125 -11.906 1 94 721 MET B CA 1
ATOM 12125 C C . MET B 1 721 ? -61.688 -74.562 -12.133 1 94 721 MET B C 1
ATOM 12127 O O . MET B 1 721 ? -60.781 -73.75 -11.945 1 94 721 MET B O 1
ATOM 12131 N N . LYS B 1 722 ? -61.5 -75.75 -12.5 1 94.5 722 LYS B N 1
ATOM 12132 C CA . LYS B 1 722 ? -60.188 -76.25 -12.883 1 94.5 722 LYS B CA 1
ATOM 12133 C C . LYS B 1 722 ? -59.812 -75.75 -14.281 1 94.5 722 LYS B C 1
ATOM 12135 O O . LYS B 1 722 ? -60.625 -75.812 -15.195 1 94.5 722 LYS B O 1
ATOM 12140 N N . VAL B 1 723 ? -58.625 -75.312 -14.359 1 94.56 723 VAL B N 1
ATOM 12141 C CA . VAL B 1 723 ? -58.125 -74.875 -15.656 1 94.56 723 VAL B CA 1
ATOM 12142 C C . VAL B 1 723 ? -58.188 -76.062 -16.641 1 94.56 723 VAL B C 1
ATOM 12144 O O . VAL B 1 723 ? -58.469 -75.875 -17.828 1 94.56 723 VAL B O 1
ATOM 12147 N N . ALA B 1 724 ? -58.031 -77.25 -16.203 1 93.19 724 ALA B N 1
ATOM 12148 C CA . ALA B 1 724 ? -58 -78.438 -17.016 1 93.19 724 ALA B CA 1
ATOM 12149 C C . ALA B 1 724 ? -59.344 -78.75 -17.672 1 93.19 724 ALA B C 1
ATOM 12151 O O . ALA B 1 724 ? -59.406 -79.5 -18.641 1 93.19 724 ALA B O 1
ATOM 12152 N N . ASP B 1 725 ? -60.406 -78.188 -17.203 1 94.19 725 ASP B N 1
ATOM 12153 C CA . ASP B 1 725 ? -61.719 -78.375 -17.766 1 94.19 725 ASP B CA 1
ATOM 12154 C C . ASP B 1 725 ? -61.844 -77.75 -19.141 1 94.19 725 ASP B C 1
ATOM 12156 O O . ASP B 1 725 ? -62.75 -78 -19.906 1 94.19 725 ASP B O 1
ATOM 12160 N N . VAL B 1 726 ? -61 -76.875 -19.453 1 95.38 726 VAL B N 1
ATOM 12161 C CA . VAL B 1 726 ? -60.906 -76.25 -20.781 1 95.38 726 VAL B CA 1
ATOM 12162 C C . VAL B 1 726 ? -59.812 -76.938 -21.578 1 95.38 726 VAL B C 1
ATOM 12164 O O . VAL B 1 726 ? -58.656 -76.938 -21.141 1 95.38 726 VAL B O 1
ATOM 12167 N N . PRO B 1 727 ? -60.094 -77.5 -22.672 1 94.31 727 PRO B N 1
ATOM 12168 C CA . PRO B 1 727 ? -59.094 -78.25 -23.438 1 94.31 727 PRO B CA 1
ATOM 12169 C C . PRO B 1 727 ? -58.031 -77.312 -24.031 1 94.31 727 PRO B C 1
ATOM 12171 O O . PRO B 1 727 ? -58.312 -76.188 -24.391 1 94.31 727 PRO B O 1
ATOM 12174 N N . LEU B 1 728 ? -56.844 -77.812 -24.062 1 94.31 728 LEU B N 1
ATOM 12175 C CA . LEU B 1 728 ? -55.75 -77.125 -24.688 1 94.31 728 LEU B CA 1
ATOM 12176 C C . LEU B 1 728 ? -55.875 -77.125 -26.203 1 94.31 728 LEU B C 1
ATOM 12178 O O . LEU B 1 728 ? -56 -78.188 -26.812 1 94.31 728 LEU B O 1
ATOM 12182 N N . THR B 1 729 ? -55.906 -76 -26.891 1 94.5 729 THR B N 1
ATOM 12183 C CA . THR B 1 729 ? -56.031 -75.875 -28.328 1 94.5 729 THR B CA 1
ATOM 12184 C C . THR B 1 729 ? -55.031 -74.812 -28.844 1 94.5 729 THR B C 1
ATOM 12186 O O . THR B 1 729 ? -54 -74.562 -28.234 1 94.5 729 THR B O 1
ATOM 12189 N N . THR B 1 730 ? -55.406 -74.188 -30.016 1 93.25 730 THR B N 1
ATOM 12190 C CA . THR B 1 730 ? -54.562 -73.188 -30.609 1 93.25 730 THR B CA 1
ATOM 12191 C C . THR B 1 730 ? -55.188 -71.812 -30.391 1 93.25 730 THR B C 1
ATOM 12193 O O . THR B 1 730 ? -56.375 -71.688 -30.141 1 93.25 730 THR B O 1
ATOM 12196 N N . ARG B 1 731 ? -54.375 -70.875 -30.438 1 94.69 731 ARG B N 1
ATOM 12197 C CA . ARG B 1 731 ? -54.781 -69.5 -30.25 1 94.69 731 ARG B CA 1
ATOM 12198 C C . ARG B 1 731 ? -55.781 -69.062 -31.328 1 94.69 731 ARG B C 1
ATOM 12200 O O . ARG B 1 731 ? -55.781 -69.625 -32.438 1 94.69 731 ARG B O 1
ATOM 12207 N N . ALA B 1 732 ? -56.594 -68.062 -31.109 1 94 732 ALA B N 1
ATOM 12208 C CA . ALA B 1 732 ? -57.5 -67.375 -32.031 1 94 732 ALA B CA 1
ATOM 12209 C C . ALA B 1 732 ? -58.688 -68.312 -32.375 1 94 732 ALA B C 1
ATOM 12211 O O . ALA B 1 732 ? -59.25 -68.188 -33.469 1 94 732 ALA B O 1
ATOM 12212 N N . ARG B 1 733 ? -59 -69.125 -31.531 1 94.75 733 ARG B N 1
ATOM 12213 C CA . ARG B 1 733 ? -60.219 -69.938 -31.625 1 94.75 733 ARG B CA 1
ATOM 12214 C C . ARG B 1 733 ? -61.312 -69.375 -30.719 1 94.75 733 ARG B C 1
ATOM 12216 O O . ARG B 1 733 ? -61.031 -68.5 -29.859 1 94.75 733 ARG B O 1
ATOM 12223 N N . ARG B 1 734 ? -62.438 -69.875 -30.922 1 92.62 734 ARG B N 1
ATOM 12224 C CA . ARG B 1 734 ? -63.562 -69.312 -30.156 1 92.62 734 ARG B CA 1
ATOM 12225 C C . ARG B 1 734 ? -63.531 -69.875 -28.734 1 92.62 734 ARG B C 1
ATOM 12227 O O . ARG B 1 734 ? -63.969 -69.188 -27.797 1 92.62 734 ARG B O 1
ATOM 12234 N N . GLY B 1 735 ? -63.031 -71.062 -28.5 1 93.81 735 GLY B N 1
ATOM 12235 C CA . GLY B 1 735 ? -63.031 -71.688 -27.172 1 93.81 735 GLY B CA 1
ATOM 12236 C C . GLY B 1 735 ? -64.312 -72.438 -26.875 1 93.81 735 GLY B C 1
ATOM 12237 O O . GLY B 1 735 ? -65.125 -72.75 -27.797 1 93.81 735 GLY B O 1
ATOM 12238 N N . VAL B 1 736 ? -64.5 -72.75 -25.656 1 95.56 736 VAL B N 1
ATOM 12239 C CA . VAL B 1 736 ? -65.688 -73.5 -25.219 1 95.56 736 VAL B CA 1
ATOM 12240 C C . VAL B 1 736 ? -66.5 -72.688 -24.188 1 95.56 736 VAL B C 1
ATOM 12242 O O . VAL B 1 736 ? -65.938 -71.875 -23.5 1 95.56 736 VAL B O 1
ATOM 12245 N N . GLN B 1 737 ? -67.75 -73 -24.078 1 93.81 737 GLN B N 1
ATOM 12246 C CA . GLN B 1 737 ? -68.562 -72.312 -23.094 1 93.81 737 GLN B CA 1
ATOM 12247 C C . GLN B 1 737 ? -68.188 -72.75 -21.672 1 93.81 737 GLN B C 1
ATOM 12249 O O . GLN B 1 737 ? -68.125 -73.938 -21.375 1 93.81 737 GLN B O 1
ATOM 12254 N N . ILE B 1 738 ? -68 -71.75 -20.844 1 95.12 738 ILE B N 1
ATOM 12255 C CA . ILE B 1 738 ? -67.625 -72.062 -19.469 1 95.12 738 ILE B CA 1
ATOM 12256 C C . ILE B 1 738 ? -68.688 -71.562 -18.531 1 95.12 738 ILE B C 1
ATOM 12258 O O . ILE B 1 738 ? -68.562 -71.625 -17.312 1 95.12 738 ILE B O 1
ATOM 12262 N N . LEU B 1 739 ? -69.688 -70.938 -19.031 1 94.88 739 LEU B N 1
ATOM 12263 C CA . LEU B 1 739 ? -70.875 -70.562 -18.359 1 94.88 739 LEU B CA 1
ATOM 12264 C C . LEU B 1 739 ? -72.125 -71.125 -19.125 1 94.88 739 LEU B C 1
ATOM 12266 O O . LEU B 1 739 ? -72.125 -71.188 -20.359 1 94.88 739 LEU B O 1
ATOM 12270 N N . ARG B 1 740 ? -73.125 -71.438 -18.406 1 92.94 740 ARG B N 1
ATOM 12271 C CA . ARG B 1 740 ? -74.375 -71.812 -19.047 1 92.94 740 ARG B CA 1
ATOM 12272 C C . ARG B 1 740 ? -75.125 -70.562 -19.516 1 92.94 740 ARG B C 1
ATOM 12274 O O . ARG B 1 740 ? -75.375 -69.625 -18.734 1 92.94 740 ARG B O 1
ATOM 12281 N N . GLU B 1 741 ? -75.5 -70.625 -20.844 1 90.81 741 GLU B N 1
ATOM 12282 C CA . GLU B 1 741 ? -76.25 -69.5 -21.391 1 90.81 741 GLU B CA 1
ATOM 12283 C C . GLU B 1 741 ? -77.75 -69.562 -21.016 1 90.81 741 GLU B C 1
ATOM 12285 O O . GLU B 1 741 ? -78.375 -70.562 -21.297 1 90.81 741 GLU B O 1
ATOM 12290 N N . LEU B 1 742 ? -78.125 -68.562 -20.344 1 88.44 742 LEU B N 1
ATOM 12291 C CA . LEU B 1 742 ? -79.562 -68.5 -19.938 1 88.44 742 LEU B CA 1
ATOM 12292 C C . LEU B 1 742 ? -80.375 -67.625 -20.875 1 88.44 742 LEU B C 1
ATOM 12294 O O . LEU B 1 742 ? -79.812 -66.625 -21.375 1 88.44 742 LEU B O 1
ATOM 12298 N N . LYS B 1 743 ? -81.688 -68 -21.172 1 83.19 743 LYS B N 1
ATOM 12299 C CA . LYS B 1 743 ? -82.562 -67.25 -22.047 1 83.19 743 LYS B CA 1
ATOM 12300 C C . LYS B 1 743 ? -82.938 -65.875 -21.422 1 83.19 743 LYS B C 1
ATOM 12302 O O . LYS B 1 743 ? -83 -64.875 -22.109 1 83.19 743 LYS B O 1
ATOM 12307 N N . THR B 1 744 ? -83.188 -66 -20.156 1 84.19 744 THR B N 1
ATOM 12308 C CA . THR B 1 744 ? -83.5 -64.75 -19.422 1 84.19 744 THR B CA 1
ATOM 12309 C C . THR B 1 744 ? -82.375 -64.438 -18.406 1 84.19 744 THR B C 1
ATOM 12311 O O . THR B 1 744 ? -81.938 -65.312 -17.703 1 84.19 744 THR B O 1
ATOM 12314 N N . LYS B 1 745 ? -81.875 -63.188 -18.359 1 87.56 745 LYS B N 1
ATOM 12315 C CA . LYS B 1 745 ? -80.875 -62.656 -17.422 1 87.56 745 LYS B CA 1
ATOM 12316 C C . LYS B 1 745 ? -79.562 -63.469 -17.484 1 87.56 745 LYS B C 1
ATOM 12318 O O . LYS B 1 745 ? -79.125 -64.062 -16.484 1 87.56 745 LYS B O 1
ATOM 12323 N N . PRO B 1 746 ? -78.938 -63.594 -18.547 1 90.94 746 PRO B N 1
ATOM 12324 C CA . PRO B 1 746 ? -77.688 -64.375 -18.688 1 90.94 746 PRO B CA 1
ATOM 12325 C C . PRO B 1 746 ? -76.562 -63.812 -17.812 1 90.94 746 PRO B C 1
ATOM 12327 O O . PRO B 1 746 ? -76.562 -62.625 -17.469 1 90.94 746 PRO B O 1
ATOM 12330 N N . HIS B 1 747 ? -75.688 -64.688 -17.375 1 92.06 747 HIS B N 1
ATOM 12331 C CA . HIS B 1 747 ? -74.438 -64.312 -16.641 1 92.06 747 HIS B CA 1
ATOM 12332 C C . HIS B 1 747 ? -73.375 -63.875 -17.609 1 92.06 747 HIS B C 1
ATOM 12334 O O . HIS B 1 747 ? -73.188 -64.438 -18.688 1 92.06 747 HIS B O 1
AT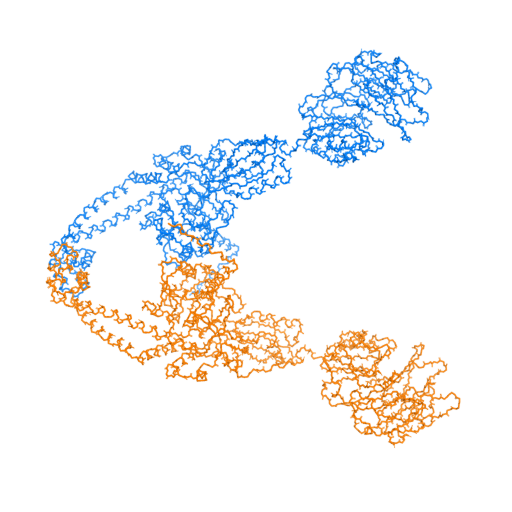OM 12340 N N . ARG B 1 748 ? -72.625 -62.75 -17.219 1 94.69 748 ARG B N 1
ATOM 12341 C CA . ARG B 1 748 ? -71.5 -62.25 -17.922 1 94.69 748 ARG B CA 1
ATOM 12342 C C . ARG B 1 748 ? -70.25 -62.156 -17 1 94.69 748 ARG B C 1
ATOM 12344 O O . ARG B 1 748 ? -70.375 -61.719 -15.859 1 94.69 748 ARG B O 1
ATOM 12351 N N . ILE B 1 749 ? -69.125 -62.594 -17.453 1 94.75 749 ILE B N 1
ATOM 12352 C CA . ILE B 1 749 ? -67.875 -62.625 -16.641 1 94.75 749 ILE B CA 1
ATOM 12353 C C . ILE B 1 749 ? -67.312 -61.219 -16.516 1 94.75 749 ILE B C 1
ATOM 12355 O O . ILE B 1 749 ? -67.062 -60.562 -17.516 1 94.75 749 ILE B O 1
ATOM 12359 N N . ILE B 1 750 ? -67.062 -60.75 -15.32 1 92.75 750 ILE B N 1
ATOM 12360 C CA . ILE B 1 750 ? -66.5 -59.438 -15.117 1 92.75 750 ILE B CA 1
ATOM 12361 C C . ILE B 1 750 ? -65.125 -59.562 -14.406 1 92.75 750 ILE B C 1
ATOM 12363 O O . ILE B 1 750 ? -64.375 -58.594 -14.336 1 92.75 750 ILE B O 1
ATOM 12367 N N . PHE B 1 751 ? -64.938 -60.75 -13.93 1 93.5 751 PHE B N 1
ATOM 12368 C CA . PHE B 1 751 ? -63.656 -60.969 -13.219 1 93.5 751 PHE B CA 1
ATOM 12369 C C . PHE B 1 751 ? -63.219 -62.438 -13.359 1 93.5 751 PHE B C 1
ATOM 12371 O O . PHE B 1 751 ? -64.062 -63.344 -13.266 1 93.5 751 PHE B O 1
ATOM 12378 N N . ALA B 1 752 ? -61.969 -62.688 -13.656 1 94.75 752 ALA B N 1
ATOM 12379 C CA . ALA B 1 752 ? -61.344 -64 -13.695 1 94.75 752 ALA B CA 1
ATOM 12380 C C . ALA B 1 752 ? -59.906 -63.938 -13.234 1 94.75 752 ALA B C 1
ATOM 12382 O O . ALA B 1 752 ? -59.125 -63.125 -13.719 1 94.75 752 ALA B O 1
ATOM 12383 N N . GLU B 1 753 ? -59.5 -64.75 -12.305 1 93.12 753 GLU B N 1
ATOM 12384 C CA . GLU B 1 753 ? -58.125 -64.75 -11.812 1 93.12 753 GLU B CA 1
ATOM 12385 C C . GLU B 1 753 ? -57.719 -66.125 -11.281 1 93.12 753 GLU B C 1
ATOM 12387 O O . GLU B 1 753 ? -58.562 -66.938 -10.984 1 93.12 753 GLU B O 1
ATOM 12392 N N . LEU B 1 754 ? -56.438 -66.25 -11.148 1 92.19 754 LEU B N 1
ATOM 12393 C CA . LEU B 1 754 ? -55.875 -67.5 -10.617 1 92.19 754 LEU B CA 1
ATOM 12394 C C . LEU B 1 754 ? -56.156 -67.625 -9.125 1 92.19 754 LEU B C 1
ATOM 12396 O O . LEU B 1 754 ? -56.031 -66.625 -8.383 1 92.19 754 LEU B O 1
ATOM 12400 N N . VAL B 1 755 ? -56.594 -68.812 -8.75 1 92.19 755 VAL B N 1
ATOM 12401 C CA . VAL B 1 755 ? -56.781 -69.125 -7.336 1 92.19 755 VAL B CA 1
ATOM 12402 C C . VAL B 1 755 ? -55.438 -69.312 -6.652 1 92.19 755 VAL B C 1
ATOM 12404 O O . VAL B 1 755 ? -54.656 -70.188 -7.098 1 92.19 755 VAL B O 1
ATOM 12407 N N . GLN B 1 756 ? -55.156 -68.562 -5.684 1 86.94 756 GLN B N 1
ATOM 12408 C CA . GLN B 1 756 ? -53.938 -68.688 -4.902 1 86.94 756 GLN B CA 1
ATOM 12409 C C . GLN B 1 756 ? -54.25 -69.062 -3.445 1 86.94 756 GLN B C 1
ATOM 12411 O O . GLN B 1 756 ? -55.375 -68.875 -2.994 1 86.94 756 GLN B O 1
ATOM 12416 N N . THR B 1 757 ? -53.156 -69.5 -2.746 1 84.94 757 THR B N 1
ATOM 12417 C CA . THR B 1 757 ? -53.312 -69.75 -1.327 1 84.94 757 THR B CA 1
ATOM 12418 C C . THR B 1 757 ? -53.469 -68.5 -0.517 1 84.94 757 THR B C 1
ATOM 12420 O O . THR B 1 757 ? -52.781 -67.5 -0.788 1 84.94 757 THR B O 1
ATOM 12423 N N . ASN B 1 758 ? -54.344 -68.438 0.41 1 84.94 758 ASN B N 1
ATOM 12424 C CA . ASN B 1 758 ? -54.594 -67.312 1.318 1 84.94 758 ASN B CA 1
ATOM 12425 C C . ASN B 1 758 ? -55.062 -66.125 0.563 1 84.94 758 ASN B C 1
ATOM 12427 O O . ASN B 1 758 ? -54.656 -65 0.912 1 84.94 758 ASN B O 1
ATOM 12431 N N . GLN B 1 759 ? -55.719 -66.375 -0.403 1 88.25 759 GLN B N 1
ATOM 12432 C CA . GLN B 1 759 ? -56.25 -65.25 -1.257 1 88.25 759 GLN B CA 1
ATOM 12433 C C . GLN B 1 759 ? -57.656 -64.875 -0.838 1 88.25 759 GLN B C 1
ATOM 12435 O O . GLN B 1 759 ? -58.469 -65.688 -0.48 1 88.25 759 GLN B O 1
ATOM 12440 N N . GLU B 1 760 ? -57.906 -63.5 -0.766 1 89.44 760 GLU B N 1
ATOM 12441 C CA . GLU B 1 760 ? -59.25 -62.938 -0.576 1 89.44 760 GLU B CA 1
ATOM 12442 C C . GLU B 1 760 ? -59.625 -62.031 -1.74 1 89.44 760 GLU B C 1
ATOM 12444 O O . GLU B 1 760 ? -58.875 -61.156 -2.145 1 89.44 760 GLU B O 1
ATOM 12449 N N . LEU B 1 761 ? -60.75 -62.344 -2.311 1 91.5 761 LEU B N 1
ATOM 12450 C CA . LEU B 1 761 ? -61.312 -61.438 -3.326 1 91.5 761 LEU B CA 1
ATOM 12451 C C . LEU B 1 761 ? -62.25 -60.406 -2.693 1 91.5 761 LEU B C 1
ATOM 12453 O O . LEU B 1 761 ? -63.25 -60.781 -2.064 1 91.5 761 LEU B O 1
ATOM 12457 N N . VAL B 1 762 ? -61.875 -59.219 -2.859 1 89.19 762 VAL B N 1
ATOM 12458 C CA . VAL B 1 762 ? -62.656 -58.125 -2.287 1 89.19 762 VAL B CA 1
ATOM 12459 C C . VAL B 1 762 ? -63.5 -57.469 -3.377 1 89.19 762 VAL B C 1
ATOM 12461 O O . VAL B 1 762 ? -62.969 -56.969 -4.363 1 89.19 762 VAL B O 1
ATOM 12464 N N . LEU B 1 763 ? -64.812 -57.5 -3.227 1 88.69 763 LEU B N 1
ATOM 12465 C CA . LEU B 1 763 ? -65.75 -56.875 -4.145 1 88.69 763 LEU B CA 1
ATOM 12466 C C . LEU B 1 763 ? -66.25 -55.531 -3.621 1 88.69 763 LEU B C 1
ATOM 12468 O O . LEU B 1 763 ? -66.812 -55.438 -2.543 1 88.69 763 LEU B O 1
ATOM 12472 N N . LEU B 1 764 ? -65.938 -54.562 -4.406 1 85.44 764 LEU B N 1
ATOM 12473 C CA . LEU B 1 764 ? -66.375 -53.219 -4.082 1 85.44 764 LEU B CA 1
ATOM 12474 C C . LEU B 1 764 ? -67.75 -52.938 -4.715 1 85.44 764 LEU B C 1
ATOM 12476 O O . LEU B 1 764 ? -67.875 -52.969 -5.941 1 85.44 764 LEU B O 1
ATOM 12480 N N . LEU B 1 765 ? -68.688 -52.562 -3.887 1 85.25 765 LEU B N 1
ATOM 12481 C CA . LEU B 1 765 ? -70 -52.344 -4.348 1 85.25 765 LEU B CA 1
ATOM 12482 C C . LEU B 1 765 ? -70.312 -50.844 -4.461 1 85.25 765 LEU B C 1
ATOM 12484 O O . LEU B 1 765 ? -69.625 -50.031 -3.9 1 85.25 765 LEU B O 1
ATOM 12488 N N . SER B 1 766 ? -71.25 -50.406 -5.309 1 77.75 766 SER B N 1
ATOM 12489 C CA . SER B 1 766 ? -71.562 -49.031 -5.641 1 77.75 766 SER B CA 1
ATOM 12490 C C . SER B 1 766 ? -72 -48.25 -4.398 1 77.75 766 SER B C 1
ATOM 12492 O O . SER B 1 766 ? -71.875 -47.031 -4.355 1 77.75 766 SER B O 1
ATOM 12494 N N . ASP B 1 767 ? -72.5 -48.812 -3.393 1 73.69 767 ASP B N 1
ATOM 12495 C CA . ASP B 1 767 ? -72.938 -48.062 -2.207 1 73.69 767 ASP B CA 1
ATOM 12496 C C . ASP B 1 767 ? -71.812 -47.938 -1.188 1 73.69 767 ASP B C 1
ATOM 12498 O O . ASP B 1 767 ? -72.062 -47.469 -0.071 1 73.69 767 ASP B O 1
ATOM 12502 N N . GLY B 1 768 ? -70.625 -48.406 -1.636 1 75.62 768 GLY B N 1
ATOM 12503 C CA . GLY B 1 768 ? -69.438 -48.25 -0.765 1 75.62 768 GLY B CA 1
ATOM 12504 C C . GLY B 1 768 ? -69.188 -49.469 0.093 1 75.62 768 GLY B C 1
ATOM 12505 O O . GLY B 1 768 ? -68.188 -49.562 0.79 1 75.62 768 GLY B O 1
ATOM 12506 N N . LYS B 1 769 ? -70.062 -50.375 0.057 1 79 769 LYS B N 1
ATOM 12507 C CA . LYS B 1 769 ? -69.875 -51.594 0.842 1 79 769 LYS B CA 1
ATOM 12508 C C . LYS B 1 769 ? -68.875 -52.531 0.175 1 79 769 LYS B C 1
ATOM 12510 O O . LYS B 1 769 ? -68.688 -52.5 -1.043 1 79 769 LYS B O 1
ATOM 12515 N N . GLN B 1 770 ? -68.125 -53.406 1.058 1 84.69 770 GLN B N 1
ATOM 12516 C CA . GLN B 1 770 ? -67.125 -54.375 0.566 1 84.69 770 GLN B CA 1
ATOM 12517 C C . GLN B 1 770 ? -67.562 -55.812 0.966 1 84.69 770 GLN B C 1
ATOM 12519 O O . GLN B 1 770 ? -68.062 -56.031 2.082 1 84.69 770 GLN B O 1
ATOM 12524 N N . GLU B 1 771 ? -67.625 -56.625 0.03 1 87.94 771 GLU B N 1
ATOM 12525 C CA . GLU B 1 771 ? -67.812 -58.062 0.28 1 87.94 771 GLU B CA 1
ATOM 12526 C C . GLU B 1 771 ? -66.562 -58.875 -0.041 1 87.94 771 GLU B C 1
ATOM 12528 O O . GLU B 1 771 ? -65.875 -58.594 -1.022 1 87.94 771 GLU B O 1
ATOM 12533 N N . THR B 1 772 ? -66.312 -59.844 0.812 1 89.44 772 THR B N 1
ATOM 12534 C CA . THR B 1 772 ? -65.125 -60.625 0.636 1 89.44 772 THR B CA 1
ATOM 12535 C C . THR B 1 772 ? -65.438 -62.094 0.32 1 89.44 772 THR B C 1
ATOM 12537 O O . THR B 1 772 ? -66.375 -62.656 0.942 1 89.44 772 THR B O 1
ATOM 12540 N N . VAL B 1 773 ? -64.812 -62.562 -0.722 1 91.62 773 VAL B N 1
ATOM 12541 C CA . VAL B 1 773 ? -64.938 -63.969 -1.116 1 91.62 773 VAL B CA 1
ATOM 12542 C C . VAL B 1 773 ? -63.594 -64.688 -0.936 1 91.62 773 VAL B C 1
ATOM 12544 O O . VAL B 1 773 ? -62.562 -64.25 -1.472 1 91.62 773 VAL B O 1
ATOM 12547 N N . LYS B 1 774 ? -63.594 -65.75 -0.25 1 91.75 774 LYS B N 1
ATOM 12548 C CA . LYS B 1 774 ? -62.438 -66.625 -0.1 1 91.75 774 LYS B CA 1
ATOM 12549 C C . LYS B 1 774 ? -62.531 -67.875 -0.98 1 91.75 774 LYS B C 1
ATOM 12551 O O . LYS B 1 774 ? -63.344 -68.75 -0.717 1 91.75 774 LYS B O 1
ATOM 12556 N N . PRO B 1 775 ? -61.75 -67.938 -1.972 1 91.94 775 PRO B N 1
ATOM 12557 C CA . PRO B 1 775 ? -61.844 -69.062 -2.889 1 91.94 775 PRO B CA 1
ATOM 12558 C C . PRO B 1 775 ? -61.75 -70.438 -2.168 1 91.94 775 PRO B C 1
ATOM 12560 O O . PRO B 1 775 ? -62.375 -71.375 -2.582 1 91.94 775 PRO B O 1
ATOM 12563 N N . GLU B 1 776 ? -61.062 -70.5 -1.083 1 88.56 776 GLU B N 1
ATOM 12564 C CA . GLU B 1 776 ? -60.875 -71.688 -0.34 1 88.56 776 GLU B CA 1
ATOM 12565 C C . GLU B 1 776 ? -62.188 -72.188 0.26 1 88.56 776 GLU B C 1
ATOM 12567 O O . GLU B 1 776 ? -62.375 -73.375 0.482 1 88.56 776 GLU B O 1
ATOM 12572 N N . ASP B 1 777 ? -63.125 -71.375 0.455 1 88.56 777 ASP B N 1
ATOM 12573 C CA . ASP B 1 777 ? -64.375 -71.688 1.086 1 88.56 777 ASP B CA 1
ATOM 12574 C C . ASP B 1 777 ? -65.375 -72.188 0.057 1 88.56 777 ASP B C 1
ATOM 12576 O O . ASP B 1 777 ? -66.5 -72.625 0.411 1 88.56 777 ASP B O 1
ATOM 12580 N N . HIS B 1 778 ? -65 -72.25 -1.161 1 90.44 778 HIS B N 1
ATOM 12581 C CA . HIS B 1 778 ? -65.938 -72.625 -2.217 1 90.44 778 HIS B CA 1
ATOM 12582 C C . HIS B 1 778 ? -65.5 -73.875 -2.943 1 90.44 778 HIS B C 1
ATOM 12584 O O . HIS B 1 778 ? -64.312 -74.125 -3.086 1 90.44 778 HIS B O 1
ATOM 12590 N N . GLN B 1 779 ? -66.438 -74.688 -3.367 1 87.5 779 GLN B N 1
ATOM 12591 C CA . GLN B 1 779 ? -66.125 -75.938 -4.047 1 87.5 779 GLN B CA 1
ATOM 12592 C C . GLN B 1 779 ? -65.875 -75.688 -5.535 1 87.5 779 GLN B C 1
ATOM 12594 O O . GLN B 1 779 ? -66.312 -74.688 -6.09 1 87.5 779 GLN B O 1
ATOM 12599 N N . LEU B 1 780 ? -65.25 -76.688 -6.102 1 92.44 780 LEU B N 1
ATOM 12600 C CA . LEU B 1 780 ? -65 -76.688 -7.539 1 92.44 780 LEU B CA 1
ATOM 12601 C C . LEU B 1 780 ? -66.312 -76.875 -8.312 1 92.44 780 LEU B C 1
ATOM 12603 O O . LEU B 1 780 ? -67.125 -77.75 -7.922 1 92.44 780 LEU B O 1
ATOM 12607 N N . ASN B 1 781 ? -66.562 -76.125 -9.32 1 91.12 781 ASN B N 1
ATOM 12608 C CA . ASN B 1 781 ? -67.75 -76.25 -10.188 1 91.12 781 ASN B CA 1
ATOM 12609 C C . ASN B 1 781 ? -67.375 -76.875 -11.547 1 91.12 781 ASN B C 1
ATOM 12611 O O . ASN B 1 781 ? -66.25 -76.75 -11.992 1 91.12 781 ASN B O 1
ATOM 12615 N N . ASP B 1 782 ? -68.438 -77.438 -12.109 1 86.88 782 ASP B N 1
ATOM 12616 C CA . ASP B 1 782 ? -68.25 -77.938 -13.469 1 86.88 782 ASP B CA 1
ATOM 12617 C C . ASP B 1 782 ? -68.188 -76.75 -14.469 1 86.88 782 ASP B C 1
ATOM 12619 O O . ASP B 1 782 ? -68.625 -75.688 -14.164 1 86.88 782 ASP B O 1
ATOM 12623 N N . ARG B 1 783 ? -67.625 -77.062 -15.656 1 90.62 783 ARG B N 1
ATOM 12624 C CA . ARG B 1 783 ? -67.375 -76.062 -16.688 1 90.62 783 ARG B CA 1
ATOM 12625 C C . ARG B 1 783 ? -68.688 -75.375 -17.062 1 90.62 783 ARG B C 1
ATOM 12627 O O . ARG B 1 783 ? -68.625 -74.125 -17.266 1 90.62 783 ARG B O 1
ATOM 12634 N N . TYR B 1 784 ? -69.875 -75.938 -17.047 1 88.19 784 TYR B N 1
ATOM 12635 C CA . TYR B 1 784 ? -71.062 -75.312 -17.547 1 88.19 784 TYR B CA 1
ATOM 12636 C C . TYR B 1 784 ? -71.875 -74.688 -16.406 1 88.19 784 TYR B C 1
ATOM 12638 O O . TYR B 1 784 ? -72.938 -74.062 -16.641 1 88.19 784 TYR B O 1
ATOM 12646 N N . SER B 1 785 ? -71.438 -74.75 -15.266 1 92.06 785 SER B N 1
ATOM 12647 C CA . SER B 1 785 ? -72.125 -74.188 -14.109 1 92.06 785 SER B CA 1
ATOM 12648 C C . SER B 1 785 ? -71.938 -72.625 -14.047 1 92.06 785 SER B C 1
ATOM 12650 O O . SER B 1 785 ? -70.938 -72.125 -14.469 1 92.06 785 SER B O 1
ATOM 12652 N N . ASN B 1 786 ? -72.938 -72 -13.57 1 93.31 786 ASN B N 1
ATOM 12653 C CA . ASN B 1 786 ? -72.875 -70.562 -13.406 1 93.31 786 ASN B CA 1
ATOM 12654 C C . ASN B 1 786 ? -72.5 -70.125 -11.992 1 93.31 786 ASN B C 1
ATOM 12656 O O . ASN B 1 786 ? -72.438 -68.938 -11.648 1 93.31 786 ASN B O 1
ATOM 12660 N N . GLY B 1 787 ? -72.062 -71.125 -11.172 1 91.38 787 GLY B N 1
ATOM 12661 C CA . GLY B 1 787 ? -71.5 -70.875 -9.844 1 91.38 787 GLY B CA 1
ATOM 12662 C C . GLY B 1 787 ? -72.625 -70.5 -8.836 1 91.38 787 GLY B C 1
ATOM 12663 O O . GLY B 1 787 ? -73.75 -70.875 -9.047 1 91.38 787 GLY B O 1
ATOM 12664 N N . SER B 1 788 ? -72.25 -69.938 -7.691 1 91.81 788 SER B N 1
ATOM 12665 C CA . SER B 1 788 ? -73.188 -69.562 -6.617 1 91.81 788 SER B CA 1
ATOM 12666 C C . SER B 1 788 ? -73.188 -68.062 -6.34 1 91.81 788 SER B C 1
ATOM 12668 O O . SER B 1 788 ? -72.125 -67.438 -6.41 1 91.81 788 SER B O 1
ATOM 12670 N N . PHE B 1 789 ? -74.25 -67.5 -5.988 1 89.88 789 PHE B N 1
ATOM 12671 C CA . PHE B 1 789 ? -74.375 -66.062 -5.719 1 89.88 789 PHE B CA 1
ATOM 12672 C C . PHE B 1 789 ? -73.688 -65.688 -4.422 1 89.88 789 PHE B C 1
ATOM 12674 O O . PHE B 1 789 ? -73.875 -66.312 -3.381 1 89.88 789 PHE B O 1
ATOM 12681 N N . VAL B 1 790 ? -72.75 -64.812 -4.477 1 89.12 790 VAL B N 1
ATOM 12682 C CA . VAL B 1 790 ? -72.062 -64.375 -3.297 1 89.12 790 VAL B CA 1
ATOM 12683 C C . VAL B 1 790 ? -72.5 -62.938 -2.971 1 89.12 790 VAL B C 1
ATOM 12685 O O . VAL B 1 790 ? -72.312 -62.469 -1.851 1 89.12 790 VAL B O 1
ATOM 12688 N N . VAL B 1 791 ? -73 -62.25 -3.951 1 86.06 791 VAL B N 1
ATOM 12689 C CA . VAL B 1 791 ? -73.625 -60.938 -3.801 1 86.06 791 VAL B CA 1
ATOM 12690 C C . VAL B 1 791 ? -74.938 -60.875 -4.555 1 86.06 791 VAL B C 1
ATOM 12692 O O . VAL B 1 791 ? -75.062 -61.5 -5.602 1 86.06 791 VAL B O 1
ATOM 12695 N N . ASP B 1 792 ? -75.875 -60.219 -3.992 1 77.62 792 ASP B N 1
ATOM 12696 C CA . ASP B 1 792 ? -77.125 -60 -4.695 1 77.62 792 ASP B CA 1
ATOM 12697 C C . ASP B 1 792 ? -77.062 -58.812 -5.633 1 77.62 792 ASP B C 1
ATOM 12699 O O . ASP B 1 792 ? -77.188 -57.656 -5.188 1 77.62 792 ASP B O 1
ATOM 12703 N N . ALA B 1 793 ? -76.812 -59.031 -6.934 1 70.69 793 ALA B N 1
ATOM 12704 C CA . ALA B 1 793 ? -76.562 -58 -7.926 1 70.69 793 ALA B CA 1
ATOM 12705 C C . ALA B 1 793 ? -77.812 -57.281 -8.312 1 70.69 793 ALA B C 1
ATOM 12707 O O . ALA B 1 793 ? -77.75 -56.25 -9.008 1 70.69 793 ALA B O 1
ATOM 12708 N N . GLU B 1 794 ? -79 -57.75 -8.125 1 69.75 794 GLU B N 1
ATOM 12709 C CA . GLU B 1 794 ? -80.188 -56.969 -8.375 1 69.75 794 GLU B CA 1
ATOM 12710 C C . GLU B 1 794 ? -80.312 -55.781 -7.461 1 69.75 794 GLU B C 1
ATOM 12712 O O . GLU B 1 794 ? -80.812 -54.719 -7.852 1 69.75 794 GLU B O 1
ATOM 12717 N N . THR B 1 795 ? -79.625 -55.812 -6.418 1 70.25 795 THR B N 1
ATOM 12718 C CA . THR B 1 795 ? -79.688 -54.719 -5.453 1 70.25 795 THR B CA 1
ATOM 12719 C C . THR B 1 795 ? -78.312 -54 -5.395 1 70.25 795 THR B C 1
ATOM 12721 O O . THR B 1 795 ? -78.25 -52.812 -5.125 1 70.25 795 THR B O 1
ATOM 12724 N N . ASP B 1 796 ? -77.188 -54.656 -5.645 1 77.25 796 ASP B N 1
ATOM 12725 C CA . ASP B 1 796 ? -75.875 -54.094 -5.477 1 77.25 796 ASP B CA 1
ATOM 12726 C C . ASP B 1 796 ? -75.062 -54.25 -6.742 1 77.25 796 ASP B C 1
ATOM 12728 O O . ASP B 1 796 ? -74.938 -55.375 -7.285 1 77.25 796 ASP B O 1
ATOM 12732 N N . THR B 1 797 ? -74.562 -53.188 -7.219 1 81.75 797 THR B N 1
ATOM 12733 C CA . THR B 1 797 ? -73.688 -53.219 -8.398 1 81.75 797 THR B CA 1
ATOM 12734 C C . THR B 1 797 ? -72.25 -53.344 -8 1 81.75 797 THR B C 1
ATOM 12736 O O . THR B 1 797 ? -71.75 -52.594 -7.148 1 81.75 797 THR B O 1
ATOM 12739 N N . ILE B 1 798 ? -71.5 -54.344 -8.531 1 84.88 798 ILE B N 1
ATOM 12740 C CA . ILE B 1 798 ? -70.062 -54.531 -8.297 1 84.88 798 ILE B CA 1
ATOM 12741 C C . ILE B 1 798 ? -69.312 -53.469 -9.094 1 84.88 798 ILE B C 1
ATOM 12743 O O . ILE B 1 798 ? -69.375 -53.469 -10.328 1 84.88 798 ILE B O 1
ATOM 12747 N N . GLU B 1 799 ? -68.688 -52.656 -8.414 1 81.44 799 GLU B N 1
ATOM 12748 C CA . GLU B 1 799 ? -67.938 -51.625 -9.078 1 81.44 799 GLU B CA 1
ATOM 12749 C C . GLU B 1 799 ? -66.5 -52.094 -9.43 1 81.44 799 GLU B C 1
ATOM 12751 O O . GLU B 1 799 ? -66 -51.812 -10.523 1 81.44 799 GLU B O 1
ATOM 12756 N N . ASN B 1 800 ? -65.938 -52.75 -8.5 1 85.81 800 ASN B N 1
ATOM 12757 C CA . ASN B 1 800 ? -64.562 -53.219 -8.703 1 85.81 800 ASN B CA 1
ATOM 12758 C C . ASN B 1 800 ? -64.25 -54.469 -7.852 1 85.81 800 ASN B C 1
ATOM 12760 O O . ASN B 1 800 ? -64.938 -54.688 -6.836 1 85.81 800 ASN B O 1
ATOM 12764 N N . ILE B 1 801 ? -63.344 -55.281 -8.328 1 88.81 801 ILE B N 1
ATOM 12765 C CA . ILE B 1 801 ? -62.906 -56.469 -7.609 1 88.81 801 ILE B CA 1
ATOM 12766 C C . ILE B 1 801 ? -61.375 -56.5 -7.531 1 88.81 801 ILE B C 1
ATOM 12768 O O . ILE B 1 801 ? -60.688 -56.25 -8.531 1 88.81 801 ILE B O 1
ATOM 12772 N N . TYR B 1 802 ? -60.812 -56.656 -6.375 1 88.31 802 TYR B N 1
ATOM 12773 C CA . TYR B 1 802 ? -59.375 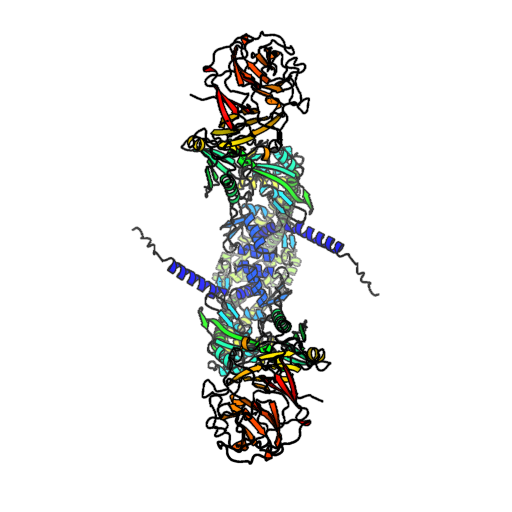-56.812 -6.297 1 88.31 802 TYR B CA 1
ATOM 12774 C C . TYR B 1 802 ? -59 -57.938 -5.348 1 88.31 802 TYR B C 1
ATOM 12776 O O . TYR B 1 802 ? -59.844 -58.375 -4.535 1 88.31 802 TYR B O 1
ATOM 12784 N N . THR B 1 803 ? -57.812 -58.438 -5.523 1 87.62 803 THR B N 1
ATOM 12785 C CA . THR B 1 803 ? -57.312 -59.594 -4.773 1 87.62 803 THR B CA 1
ATOM 12786 C C . THR B 1 803 ? -56.375 -59.156 -3.67 1 87.62 803 THR B C 1
ATOM 12788 O O . THR B 1 803 ? -55.5 -58.281 -3.887 1 87.62 803 THR B O 1
ATOM 12791 N N . LYS B 1 804 ? -56.562 -59.656 -2.531 1 85.06 804 LYS B N 1
ATOM 12792 C CA . LYS B 1 804 ? -55.688 -59.469 -1.388 1 85.06 804 LYS B CA 1
ATOM 12793 C C . LYS B 1 804 ? -55.031 -60.781 -0.947 1 85.06 804 LYS B C 1
ATOM 12795 O O . LYS B 1 804 ? -55.719 -61.812 -0.822 1 85.06 804 LYS B O 1
ATOM 12800 N N . ILE B 1 805 ? -53.781 -60.781 -0.946 1 78.56 805 ILE B N 1
ATOM 12801 C CA . ILE B 1 805 ? -53.094 -61.938 -0.408 1 78.56 805 ILE B CA 1
ATOM 12802 C C . ILE B 1 805 ? -52.781 -61.719 1.067 1 78.56 805 ILE B C 1
ATOM 12804 O O . ILE B 1 805 ? -52.125 -60.75 1.421 1 78.56 805 ILE B O 1
ATOM 12808 N N . ILE B 1 806 ? -53.406 -62.5 1.959 1 69.5 806 ILE B N 1
ATOM 12809 C CA . ILE B 1 806 ? -53.188 -62.406 3.398 1 69.5 806 ILE B CA 1
ATOM 12810 C C . ILE B 1 806 ? -51.906 -63.156 3.795 1 69.5 806 ILE B C 1
ATOM 12812 O O . ILE B 1 806 ? -51.75 -64.312 3.475 1 69.5 806 ILE B O 1
ATOM 12816 N N . GLU B 1 807 ? -50.875 -62.594 4.031 1 60.91 807 GLU B N 1
ATOM 12817 C CA . GLU B 1 807 ? -49.656 -63.25 4.492 1 60.91 807 GLU B CA 1
ATOM 12818 C C . GLU B 1 807 ? -49.875 -63.906 5.855 1 60.91 807 GLU B C 1
ATOM 12820 O O . GLU B 1 807 ? -50.562 -63.344 6.719 1 60.91 807 GLU B O 1
ATOM 12825 N N . ASP B 1 808 ? -49.594 -65.312 6.043 1 50.34 808 ASP B N 1
ATOM 12826 C CA . ASP B 1 808 ? -49.594 -66 7.352 1 50.34 808 ASP B CA 1
ATOM 12827 C C . ASP B 1 808 ? -48.688 -65.25 8.32 1 50.34 808 ASP B C 1
ATOM 12829 O O . ASP B 1 808 ? -47.594 -64.812 7.945 1 50.34 808 ASP B O 1
#

Solvent-accessible surface area (backbone atoms only — not comparable to full-atom values): 83291 Å² total; per-residue (Å²): 131,87,76,74,76,75,76,73,81,65,50,65,65,55,46,44,49,51,47,47,47,51,47,41,50,47,45,38,68,54,50,29,37,26,32,45,50,37,24,40,26,47,68,56,47,44,48,56,49,46,31,54,76,69,59,32,33,55,92,44,71,71,37,50,33,26,27,54,36,10,49,26,21,30,57,63,41,61,57,61,60,64,64,52,43,51,53,52,37,53,37,36,28,56,66,70,18,60,65,41,38,27,40,63,49,59,58,60,42,49,63,57,64,48,72,50,55,55,44,66,69,24,26,32,24,31,19,69,67,34,49,44,31,49,52,63,55,89,39,64,30,51,60,66,41,66,30,88,82,65,80,47,75,42,66,81,52,54,56,24,63,52,68,36,33,46,23,38,14,44,76,28,68,40,88,92,47,59,25,31,34,65,20,21,40,58,35,32,49,48,52,31,45,49,48,37,71,78,33,79,79,60,48,71,71,61,40,38,72,44,42,80,56,66,20,37,52,39,26,21,35,37,23,25,48,66,26,49,50,41,18,38,64,58,8,44,29,47,33,37,30,24,40,35,68,45,80,43,82,46,85,83,68,20,40,30,42,37,34,52,24,47,26,72,89,54,43,51,50,60,45,52,50,50,56,46,46,37,40,73,68,47,54,33,55,40,51,67,46,72,47,78,67,50,55,101,86,41,57,32,37,38,36,34,35,32,71,80,41,61,62,66,42,46,49,38,43,41,37,72,74,39,63,45,27,41,78,46,66,39,30,25,41,26,32,53,96,89,33,80,38,67,40,20,53,62,57,45,48,50,47,28,51,54,45,44,52,47,26,51,49,32,36,38,50,43,52,34,52,53,39,51,54,49,44,54,40,50,54,40,48,57,52,45,64,72,44,40,69,61,51,51,52,52,29,47,72,18,59,41,55,70,49,24,33,52,50,41,28,71,73,67,69,41,52,71,70,31,22,52,54,53,40,59,35,33,49,38,61,58,8,56,54,51,54,55,51,49,56,54,48,46,53,54,38,53,54,50,42,53,52,36,52,49,37,74,73,30,69,67,50,40,50,49,51,51,45,52,52,39,49,51,48,36,71,74,67,45,61,81,77,58,30,43,80,41,64,65,66,79,81,73,74,70,50,69,68,40,46,41,70,82,43,68,26,36,37,42,32,29,29,77,32,32,32,27,28,18,48,53,68,45,44,71,73,42,61,82,84,49,42,42,64,54,89,91,46,52,73,64,32,78,48,80,40,46,27,74,20,35,35,42,35,35,33,26,75,24,38,31,42,55,42,49,42,67,75,44,50,77,39,59,35,56,44,54,54,45,54,46,49,80,47,40,58,61,57,93,86,47,38,43,70,39,57,49,77,37,77,48,82,81,49,92,47,36,32,41,37,33,28,30,79,25,29,27,28,25,36,49,40,75,73,62,62,76,64,93,55,34,72,56,38,56,41,65,57,36,36,67,90,48,90,84,45,35,44,64,32,72,44,76,54,86,54,83,81,33,26,37,40,35,35,26,24,74,23,30,32,36,27,22,55,42,79,76,50,56,76,47,62,38,77,43,53,56,43,67,46,40,48,50,86,96,51,40,44,38,27,62,44,82,37,53,72,86,36,37,33,37,35,31,27,67,55,25,21,41,32,34,32,55,47,60,73,45,65,79,54,65,72,47,40,62,54,44,67,42,35,52,86,46,96,70,84,54,66,34,36,66,38,56,45,76,62,56,84,55,37,34,38,39,35,33,31,71,88,69,50,76,46,78,44,46,66,85,82,50,69,80,43,62,53,54,45,68,52,46,72,77,42,66,31,94,80,40,50,74,70,44,74,50,75,43,72,59,80,131,130,85,76,74,77,76,75,74,81,65,51,66,64,55,46,45,49,50,48,48,48,49,48,41,49,46,44,36,67,55,50,28,38,25,32,47,51,37,25,40,28,47,66,57,47,43,48,56,49,46,31,52,76,68,59,31,33,54,91,47,72,71,36,51,34,27,26,54,34,11,46,26,22,28,58,63,41,61,59,61,60,63,64,51,43,50,53,52,37,52,37,36,28,56,65,69,19,60,64,41,40,28,42,63,47,60,59,62,42,50,64,58,65,48,73,50,56,57,45,66,69,23,25,32,26,32,19,70,68,33,50,43,32,50,52,63,57,89,39,65,32,50,59,67,42,66,30,90,82,65,81,46,72,41,66,82,51,55,56,23,64,52,68,36,33,45,22,38,14,45,75,30,68,40,88,92,44,59,24,32,35,66,19,20,41,56,35,32,49,48,50,30,46,51,48,37,72,79,34,79,78,61,47,70,70,61,42,38,72,44,42,78,56,66,21,36,52,37,25,20,35,38,23,24,48,66,26,48,52,41,18,38,64,58,10,44,29,47,33,39,29,25,37,36,70,46,79,43,81,46,87,82,69,20,40,30,42,38,34,54,25,47,24,76,90,54,43,51,50,58,44,53,51,49,55,46,46,37,39,72,68,47,54,33,55,37,53,68,45,72,46,79,67,50,56,98,86,42,59,34,36,40,37,35,35,32,72,80,41,61,62,69,39,43,50,37,41,40,38,73,74,39,63,44,28,41,78,46,64,39,31,26,42,28,31,54,94,90,34,81,37,67,40,19,52,64,56,44,46,50,48,29,50,53,45,46,53,48,26,50,49,33,37,38,50,44,52,34,52,53,38,50,54,49,43,56,40,51,55,39,51,56,54,45,64,76,46,40,70,62,51,51,53,51,28,47,74,18,60,41,55,70,48,25,34,52,50,40,28,69,75,67,69,41,51,72,71,30,24,51,55,54,40,59,35,34,49,37,62,57,8,56,55,52,54,54,51,47,56,54,48,48,55,53,38,53,54,49,42,52,52,37,53,47,36,75,73,29,68,67,51,40,50,48,54,51,46,52,51,40,49,52,47,38,70,72,68,45,62,80,79,57,32,43,79,40,64,64,66,80,83,73,73,69,51,68,67,37,46,42,70,83,43,68,28,35,36,40,32,30,30,76,33,30,32,28,28,17,49,53,67,46,43,70,73,41,62,83,86,50,44,41,65,56,93,89,46,52,74,64,32,78,48,80,41,45,27,76,19,36,36,42,37,34,32,27,76,25,37,32,43,55,43,48,42,67,76,45,51,76,39,58,37,55,42,54,55,45,55,46,49,79,48,40,59,62,57,95,89,46,39,43,71,37,58,50,76,34,78,50,82,84,46,90,48,36,32,40,37,33,30,29,79,25,28,27,28,26,36,49,39,73,72,62,61,77,64,94,56,34,73,55,38,58,42,65,58,36,35,67,91,47,90,83,46,35,43,63,32,70,43,75,55,86,53,80,81,32,27,37,38,36,35,27,24,75,22,29,31,36,26,21,56,41,80,76,50,56,77,47,61,37,75,40,55,55,44,67,47,41,47,51,83,98,52,42,44,38,29,62,43,83,37,53,71,86,36,37,36,38,36,32,27,68,56,26,20,42,32,34,31,54,45,60,74,46,66,78,51,66,74,46,40,63,54,43,66,42,36,52,85,46,95,71,86,54,65,34,36,65,39,58,45,76,64,59,85,56,37,36,38,37,35,32,30,72,88,70,49,75,47,79,46,46,65,84,81,52,70,80,44,60,54,52,44,67,54,47,73,78,42,65,30,94,81,41,51,74,70,46,74,49,75,42,73,60,80,133

Organism: Ligilactobacillus salivarius (strain UCC118) (NCBI:txid362948)

Secondary structure (DSSP, 8-state):
-----------HHHHHHHHHHHHHHHHIIIIIS-BTTT---HHHHHHHHHHHHTT--TTS--EEHHHHHHHHHHHT--S-HHHHHHHHHHTT-TTT-SS-SEEEES----TT-PPPPPTTT-EEEE-TTHHHHHTTGGGS-S-EEE-TTSSSEEESS---SS-HHHHH-EEEE-SS-EEEE----HHHHHHHHHHHHH-TT--HHHHHTT--S---TT--EEE-HHHHHHHHHHSEEEEEEE-EEEEEEETTTEEEEEEEE--TT--HHHHHHHHHHHHHTTS-TTEEEEEE--BTTB--EEEEE-TT--HHHHHHHHHHHSTTEEEEEEE-EEEETTEEEE--HHHHHHHHHHHHHHHHHHHHHHHHHHHHHHHHHHHHHHHHHHTHHHHHHHHHHSSSHHHHHHHHHHHH---HHHHHHHHT-BGGGGSHHHHHHHHHHHHHHHHHHHHHHHHHH-HHHHHHHHHHHHHHHHHHH-----SEEESSPPP----HHHHS---EEEEEEETTSEEEEEEHHHHHTS-TT-SS--TT--EEEEEEEETTSEEEEEETTSEEEEEEGGGSPB--TTS--EEGGGTT---TT--EEEEEEES-TT---EEEEEETTSEEEEEEGGGG---TTTTT-PEES---SSTT--EEEEEEE--TT-EEEEEETTSEEEEEEGGGS-B--TT---EE-S--TT--EEEEEEE-TT-EEEEEETTSEEEEEEGGGSPEE-SSS--EE-SPPPSSS---EEEEEE--TTEEEEEEETTS-EEEE-GGGS-B--TT---EESS-TTT--EEEEEEEE---/-----------HHHHHHHHHHHHHHHHIIIIIS-BTTT---HHHHHHHHHHHHTT--TTS--EEHHHHHHHHHHHT--S-HHHHHHHHHHTT-TTT-SS-SEEEES----TT-PPPPPTTT-EEEE-TTHHHHHTTGGGT-S-EEE-TTSSSEEESS---SS-HHHHH-EEEE-SS-EEEE----HHHHHHHHHHHHH-TT--HHHHHTT--S---TT--EEE-HHHHHHHHHHSEEEEEEE-EEEEEEETTTEEEEEEEE--TT--HHHHHHHHHHHHHTTS-TTEEEEEE--BTTB--EEEEE-TT--HHHHHHHHHHHSTTEEEEEEE-EEEETTEEEE--HHHHHHHHHHHHHHHHHHHHHHHHHHHHHHHHHHHHHHHHHHTHHHHHHHHHTSSSHHHHHHHHHHHH---HHHHHHHHT-BGGGGSHHHHHHHHHHHHHHHHHHHHHHHHHH-HHHHHHHHHHHHHHHHHHH-----SEEESSPPP----HHHHS---EEEEEEETTSEEEEEEHHHHHTS-TT-SS--TT--EEEEEEEETTSEEEEEETTSEEEEEEGGGSPB--TTS--EEGGGTT---TT--EEEEEEES-TT---EEEEEETTSEEEEEEGGGG---TTTTT-PEES---SSTT--EEEEEEE--TT-EEEEEETTSEEEEEEGGGS-B--TT---EE-S--TT--EEEEEEE-TT-EEEEEETTSEEEEEEGGGSPEE-TTS--EE-SPPPSSS---EEEEEE--TTEEEEEEETTS-EEEE-GGGS-B--TT---EESS-TTT--EEEEEEEE---

Nearest PDB structures (foldseek):
  4z3o-assembly1_B  TM=9.756E-01  e=1.530E-65  Streptococcus pneumoniae
  4z3o-assembly1_A  TM=9.838E-01  e=5.473E-65  Streptococcus pneumoniae
  8qmc-assembly1_B  TM=9.836E-01  e=1.957E-64  Streptococcus pneumoniae
  4z4q-assembly1_B  TM=9.809E-01  e=4.899E-64  Streptococcus pneumoniae TIGR4
  4z53-assembly1_B  TM=9.748E-01  e=5.155E-64  Streptococcus pneumoniae TIGR4

Sequence (1616 aa):
MPTERKIQELSLEAVMGERFGRYSKYIIQERALPDIRDGLKPVQRRILFAMNEDGNTYDKAFRKSAKSVGNVMGNFHPHGDTSIYEAMVRLSQSWKLREPLIEMHGNNGSMDGDSPAAMRYTEARLSQIASEMLQDIDKKTVDMVLNFDDTEYEPTVLPARFPNLLVNGATGISAGYATEIPPHNLSETIEAAIYLINHPNASLDDLMQFIKGPDFPTGGILQGIDGIKKAYETGRGRAVLRSKTKIEDIRGNKQQIIVTEIPYEVNKSALVKRIDGLRILKKVEGISEVRDESDREGLRVVIELKKNANAQGILNYLFKNTDLQVSYNFNMVAINNKRPEHVGLKTILEAYLEHQREVTTRRTKFDLEKAKAREHIVKGLIKALSILDDVIKTIRASKNKSDAKKNLVSEFSFTEAQAEAIVSLQLYRLTNTDVTALQKEAEELQKAIANFENILANPKELDKVIRKELNAINKKYGSERLTVIQDEISSLKIETEVMVAQEDVMLLVSHDGYVKRSSLRSFNASDNDENGLKDEDYPILQSVVNTLSHLFIFTNKGNLIYRPIHEVIESRWKDTGEHLSQTVGLGNDEYILNAFVFENIDQDAKFLIATKEGYIKQVKLADLKPGRTYKTRASRYIKLKTDVDEVISVSQVESDKSQVFCASYTGYGLKYSLDEVPTNGVLAAGVKCMDLRDDTLANVILVSESDEVSIITQRGSYKKMKVADVPLTTRARRGVQILRELKTKPHRIIFAELVQTNQELVLLLSDGKQETVKPEDHQLNDRYSNGSFVVDAETDTIENIYTKIIEDMPTERKIQELSLEAVMGERFGRYSKYIIQERALPDIRDGLKPVQRRILFAMNEDGNTYDKAFRKSAKSVGNVMGNFHPHGDTSIYEAMVRLSQSWKLREPLIEMHGNNGSMDGDSPAAMRYTEARLSQIASEMLQDIDKKTVDMVLNFDDTEYEPTVLPARFPNLLVNGATGISAGYATEIPPHNLSETIEAAIYLINHPNASLDDLMQFIKGPDFPTGGILQGIDGIKKAYETGRGRAVLRSKTKIEDIRGNKQQIIVTEIPYEVNKSALVKRIDGLRILKKVEGISEVRDESDREGLRVVIELKKNANAQGILNYLFKNTDLQVSYNFNMVAINNKRPEHVGLKTILEAYLEHQREVTTRRTKFDLEKAKAREHIVKGLIKALSILDDVIKTIRASKNKSDAKKNLVSEFSFTEAQAEAIVSLQLYRLTNTDVTALQKEAEELQKAIANFENILANPKELDKVIRKELNAINKKYGSERLTVIQDEISSLKIETEVMVAQEDVMLLVSHDGYVKRSSLRSFNASDNDENGLKDEDYPILQSVVNTLSHLFIFTNKGNLIYRPIHEVIESRWKDTGEHLSQTVGLGNDEYILNAFVFENIDQDAKFLIATKEGYIKQVKLADLKPGRTYKTRASRYIKLKTDVDEVISVSQVESDKSQVFCASYTGYGLKYSLDEVPTNGVLAAGVKCMDLRDDTLANVILVSESDEVSIITQRGSYKKMKVADVPLTTRARRGVQILRELKTKPHRIIFAELVQTNQELVLLLSDGKQETVKPEDHQLNDRYSNGSFVVDAETDTIENIYTKIIED

Radius of gyration: 58.07 Å; Cα contacts (8 Å, |Δi|>4): 3491; chains: 2; bounding box: 158×144×87 Å

Foldseek 3Di:
DPPPPPPPPDDPVNVCVVVVVVVQLCCVQQAFFAALQAQDHNLLQLLLVQLVVVVLAQPDDWDQQQVSLVSSCVAANVDDSVVSSLSLLLLCDLQQFVDRQKDKDAASDDLQGGHGDDSRPMTMGTHPCNCQQAPLVVLPLFDWDAHPVRPDIGGSGTLRLFRRCAQGNHFGDGDVDTAGHAHFFRLLRLVLLLVCLVVVPDDPVRSCVSTVAHFGSLAFAKEASPQRSVCQVAQKGKIKGAFDWDWDDDPPQWIKIKTFGADRPHNPNVQQVVVVVCCVVLQFVFWDDWDFPADPVGTIIMTITDHPADPQLLVLVSCVRTRSMDMDIGRHWHQDPSDTHRHHNSRSSVSNVVSNLSSLLSSLVSLLVVLVVLLLLLVLVLVCLVVVVVLVVLQVVADDLVRSLVSCCVVPVRDSVNSNVNSPDDPVCSDDVNSVVSVVSNVVSVVSNVLSVVCNVDVVSVSVVSSVSSVVSCVVPGDDGRYHYYHHDDDRDNDPCRRFPKDKWKWWAKFAAFTETEHPVLCVVDDVVLQQDDLVMDTQDIDIDIQQKKKWWAKFAQWIAIDRNVRAHHDRRNHRHDGCCVWANADPPMTTAHMDIGNDLPDWWKKWWAKFAAFIAIETSVLLDDDPSSRRHIHGQAADPDPVMTIQDMDIDPDQQWKKWWAWFQAFIAIEHSVQWYYDHRYYHGDGQEQQPPITTQDMATDDQAWKKWWAWQQQFIAIAGPVLWDYDHGHYHHGGQEAADPPPGTTTNDMYTQDPQKWKWWAWPVGDIDIDHPVVDDHDHSHYRHGHRDRNVVIGGPDIDMDRDDD/DPPPPPPPPDDPVNVCVVVVVVVQLCCVQQAFFAALQAQDHNLLQLLLVQLVVVVLAQPDDWDQQQVSLVSSCVAANVDDSVVSSLSLLLLCDLQQFVDRQKDKDAASDDLQGGHGDDSRPMTMGTHPCNCQQAPLVVLPLFDWDAHPVRPDIGGSGTLRLFRRCQQGNHFGDGDVDTAGHAHFFRLLRLVLLLVCLVVVPDDPVRSCVSTVAHFGSLAFAKEASPQRSVCQVAQKGKIKGAFDWDWDDDPPQWIKIKTFGADRPHNPNVQQVVVVVCCVVLQFVFWDDWDFPADPVGTIIMTITDHPADPVLLVLVSCVRTRSMDMDIGRHWHQDPSDTHRHHDSRSSVSNVVSNLSSLLSSLVSLLVVLVVVLLLLVLVLVCLVVVVVLVVLQVVADDLVRSLVSCCVVPVRDSSNSNVNSPDDPVCSDDVNSVVSVVSNVVSVVSNVVSVVCNVDVVSVSVVSSVSSVVSCVVPGDDGRYHYHHHDDDRDNDPCRRFPKDKWKWWAKFAAFTETEHPVLCVVDDVVLQQDDLVMDTQDIDTDIQQKKKWWAKFAQWIAIDRSVPAHHDRRNHRHDGCCVWANADPPMTTAHMDIGNDLPDWWKKWWAKFAAFIAIETSVLLDDDPCSRRHIHGQAADPDPVMTIQDMDIDPDQQWKKWWAWFQAFIAIEHSVLHYYDHRYYHHDGQEQQPPITTQDMATHDQAWKKWWAWQQQFIAIAGPVLWDYDHGHYHHGGQEAADPPPGTTTNDMDTQDPQKWKWFAWPVSDIDIDHPVVADHDHSHYRHGHRDRNVVIGGDDIDMDRDDD

InterPro domains:
  IPR002205 DNA topoisomerase, type IIA, domain A [PF00521] (31-470)
  IPR002205 DNA topoisomerase, type IIA, domain A [PS52040] (33-497)
  IPR002205 DNA topoisomerase, type IIA, domain A [SM00434] (10-463)
  IPR002205 DNA topoisomerase, type IIA, domain A [cd00187] (29-473)
  IPR005741 DNA topoisomerase IV subunit A, Gram-positive [MF_00937] (6-806)
  IPR005741 DNA topoisomerase IV subunit A, Gram-positive [TIGR01061] (7-747)
  IPR006691 DNA gyrase/topoisomerase IV, subunit A, C-terminal repeat [PF03989] (506-524)
  IPR006691 DNA gyrase/topoisomerase IV, subunit A, C-terminal repeat [PF03989] (550-597)
  IPR006691 DNA gyrase/topoisomerase IV, subunit A, C-terminal repeat [PF03989] (607-653)
  IPR006691 DNA gyrase/topoisomerase IV, subunit A, C-terminal repeat [PF03989] (660-703)
  IPR006691 DNA gyrase/topoisomerase IV, subunit A, C-terminal repeat [PF03989] (707-755)
  IPR013757 DNA topoisomerase, type IIA, alpha-helical domain superfamily [G3DSA:1.10.268.10] (368-456)
  IPR013758 DNA topoisomerase, type IIA, domain A, alpha-beta [G3DSA:3.90.199.10] (31-485)
  IPR013760 DNA topoisomerase, type IIA-like domain superfamily [SSF56719] (30-485)
  IPR035516 DNA gyrase/topoisomerase IV, subunit A, C-terminal [G3DSA:2.120.10.90] (499-804)
  IPR035516 DNA gyrase/topoisomerase IV, subunit A, C-terminal [SSF101904] (499-797)
  IPR050220 Type II DNA Topoisomerases [PTHR43493] (4-800)

pLDDT: mean 90.65, std 10.57, range [25.7, 98.75]